Protein 8IEV (pdb70)

Structure (mmCIF, N/CA/C/O backbone):
data_8IEV
#
_entry.id   8IEV
#
_cell.length_a   306.168
_cell.length_b   62.423
_cell.length_c   134.879
_cell.angle_alpha   90.000
_cell.angle_beta   112.453
_cell.angle_gamma   90.000
#
_symmetry.space_group_name_H-M   'C 1 2 1'
#
loop_
_entity.id
_entity.type
_entity.pdbx_description
1 polymer 'DUF2891 domain-containing protein'
2 water water
#
loop_
_atom_site.group_PDB
_atom_site.id
_atom_site.type_symbol
_atom_site.label_atom_id
_atom_site.label_alt_id
_atom_site.label_comp_id
_atom_site.label_asym_id
_atom_site.label_entity_id
_atom_site.label_seq_id
_atom_site.pdbx_PDB_ins_code
_atom_site.Cartn_x
_atom_site.Cartn_y
_atom_site.Cartn_z
_atom_site.occupancy
_atom_site.B_iso_or_equiv
_atom_site.auth_seq_id
_atom_site.auth_comp_id
_atom_site.auth_asym_id
_atom_site.auth_atom_id
_atom_site.pdbx_PDB_model_num
ATOM 1 N N . PRO A 1 6 ? -77.87522 0.10899 -65.76729 1.000 40.67440 0 PRO A N 1
ATOM 2 C CA . PRO A 1 6 ? -77.94481 -0.31931 -64.35846 1.000 41.33649 0 PRO A CA 1
ATOM 3 C C . PRO A 1 6 ? -77.04991 0.57065 -63.48798 1.000 34.28542 0 PRO A C 1
ATOM 4 O O . PRO A 1 6 ? -77.52519 1.22214 -62.54558 1.000 30.23402 0 PRO A O 1
ATOM 8 N N . MET A 1 7 ? -75.76440 0.63436 -63.84627 1.000 31.08470 1 MET A N 1
ATOM 9 C CA . MET A 1 7 ? -74.88625 1.62730 -63.24844 1.000 28.24935 1 MET A CA 1
ATOM 10 C C . MET A 1 7 ? -75.34009 3.04272 -63.56208 1.000 28.92231 1 MET A C 1
ATOM 11 O O . MET A 1 7 ? -75.00940 3.95937 -62.80653 1.000 28.67714 1 MET A O 1
ATOM 16 N N . GLU A 1 8 ? -76.11440 3.24012 -64.63533 1.000 27.79019 2 GLU A N 1
ATOM 17 C CA . GLU A 1 8 ? -76.47460 4.59573 -65.03257 1.000 28.23341 2 GLU A CA 1
ATOM 18 C C . GLU A 1 8 ? -77.25838 5.30207 -63.93188 1.000 26.36026 2 GLU A C 1
ATOM 19 O O . GLU A 1 8 ? -76.89042 6.40247 -63.50525 1.000 29.24299 2 GLU A O 1
ATOM 25 N N . LYS A 1 9 ? -78.31195 4.65727 -63.42128 1.000 24.97367 3 LYS A N 1
ATOM 26 C CA . LYS A 1 9 ? -79.08736 5.22845 -62.31968 1.000 22.01357 3 LYS A CA 1
ATOM 27 C C . LYS A 1 9 ? -78.21338 5.52218 -61.09798 1.000 26.23165 3 LYS A C 1
ATOM 28 O O . LYS A 1 9 ? -78.34733 6.58218 -60.47729 1.000 28.87541 3 LYS A O 1
ATOM 30 N N . PHE A 1 10 ? -77.32329 4.59187 -60.73229 1.000 23.03458 4 PHE A N 1
ATOM 31 C CA . PHE A 1 10 ? -76.48498 4.76941 -59.54007 1.000 21.34669 4 PHE A CA 1
ATOM 32 C C . PHE A 1 10 ? -75.52902 5.94390 -59.71747 1.000 22.58269 4 PHE A C 1
ATOM 33 O O . PHE A 1 10 ? -75.38732 6.78020 -58.81996 1.000 23.24408 4 PHE A O 1
ATOM 41 N N . ILE A 1 11 ? -74.86283 6.02521 -60.87831 1.000 22.18179 5 ILE A N 1
ATOM 42 C CA . ILE A 1 11 ? -73.87734 7.08436 -61.09175 1.000 22.89300 5 ILE A CA 1
ATOM 43 C C . ILE A 1 11 ? -74.54041 8.46257 -61.04346 1.000 26.14653 5 ILE A C 1
ATOM 44 O O . ILE A 1 11 ? -74.01351 9.39606 -60.42245 1.000 27.21624 5 ILE A O 1
ATOM 49 N N . LYS A 1 12 ? -75.71292 8.61286 -61.67298 1.000 24.98517 6 LYS A N 1
ATOM 50 C CA . LYS A 1 12 ? -76.43390 9.88351 -61.57948 1.000 25.99176 6 LYS A CA 1
ATOM 51 C C . LYS A 1 12 ? -76.73659 10.23991 -60.13213 1.000 21.36612 6 LYS A C 1
ATOM 52 O O . LYS A 1 12 ? -76.53374 11.38123 -59.69923 1.000 22.22344 6 LYS A O 1
ATOM 58 N N . GLN A 1 13 ? -77.26312 9.27569 -59.38157 1.000 24.19184 7 GLN A N 1
ATOM 59 C CA . GLN A 1 13 ? -77.58894 9.50107 -57.98621 1.000 22.37714 7 GLN A CA 1
ATOM 60 C C . GLN A 1 13 ? -76.33206 9.82826 -57.18494 1.000 25.02503 7 GLN A C 1
ATOM 61 O O . GLN A 1 13 ? -76.33113 10.76116 -56.36802 1.000 19.27308 7 GLN A O 1
ATOM 67 N N . PHE A 1 14 ? -75.25226 9.05231 -57.38301 1.000 17.98995 8 PHE A N 1
ATOM 68 C CA . PHE A 1 14 ? -74.03594 9.30695 -56.61818 1.000 18.61511 8 PHE A CA 1
ATOM 69 C C . PHE A 1 14 ? -73.50250 10.70263 -56.89806 1.000 22.68487 8 PHE A C 1
ATOM 70 O O . PHE A 1 14 ? -73.06122 11.39912 -55.97027 1.000 19.33672 8 PHE A O 1
ATOM 78 N N . SER A 1 15 ? -73.56284 11.12706 -58.17108 1.000 19.77851 9 SER A N 1
ATOM 79 C CA . SER A 1 15 ? -73.10571 12.45588 -58.57893 1.000 21.01886 9 SER A CA 1
ATOM 80 C C . SER A 1 15 ? -73.86776 13.55128 -57.85940 1.000 24.31398 9 SER A C 1
ATOM 81 O O . SER A 1 15 ? -73.26701 14.48538 -57.30845 1.000 21.23818 9 SER A O 1
ATOM 84 N N . PHE A 1 16 ? -75.20062 13.46682 -57.89066 1.000 18.65361 10 PHE A N 1
ATOM 85 C CA . PHE A 1 16 ? -76.03670 14.46818 -57.23734 1.000 26.09710 10 PHE A CA 1
ATOM 86 C C . PHE A 1 16 ? -75.70239 14.57112 -55.75432 1.000 27.06832 10 PHE A C 1
ATOM 87 O O . PHE A 1 16 ? -75.53024 15.67178 -55.22069 1.000 26.02206 10 PHE A O 1
ATOM 95 N N . ILE A 1 17 ? -75.59893 13.42042 -55.07966 1.000 21.51717 11 ILE A N 1
ATOM 96 C CA . ILE A 1 17 ? -75.31947 13.39747 -53.64713 1.000 20.34027 11 ILE A CA 1
ATOM 97 C C . ILE A 1 17 ? -73.96360 14.03097 -53.35117 1.000 21.43117 11 ILE A C 1
ATOM 98 O O . ILE A 1 17 ? -73.83647 14.88485 -52.46737 1.000 22.89541 11 ILE A O 1
ATOM 103 N N . ALA A 1 18 ? -72.91555 13.56658 -54.03722 1.000 17.95875 12 ALA A N 1
ATOM 104 C CA . ALA A 1 18 ? -71.57069 14.03405 -53.71421 1.000 17.37525 12 ALA A CA 1
ATOM 105 C C . ALA A 1 18 ? -71.40077 15.50837 -54.07786 1.000 22.88922 12 ALA A C 1
ATOM 106 O O . ALA A 1 18 ? -70.71615 16.24987 -53.36205 1.000 18.43322 12 ALA A O 1
ATOM 108 N N . LEU A 1 19 ? -72.00842 15.95123 -55.19219 1.000 19.42245 13 LEU A N 1
ATOM 109 C CA . LEU A 1 19 ? -71.93762 17.36781 -55.53874 1.000 20.68639 13 LEU A CA 1
ATOM 110 C C . LEU A 1 19 ? -72.63923 18.23055 -54.49560 1.000 26.25814 13 LEU A C 1
ATOM 111 O O . LEU A 1 19 ? -72.12367 19.28813 -54.11263 1.000 26.42465 13 LEU A O 1
ATOM 116 N N . GLU A 1 20 ? -73.78675 17.77996 -53.97625 1.000 17.99476 14 GLU A N 1
ATOM 117 C CA . GLU A 1 20 ? -74.39924 18.53482 -52.88752 1.000 20.65326 14 GLU A CA 1
ATOM 118 C C . GLU A 1 20 ? -73.51531 18.49825 -51.64149 1.000 19.51767 14 GLU A C 1
ATOM 119 O O . GLU A 1 20 ? -73.28871 19.54195 -51.01815 1.000 19.84369 14 GLU A O 1
ATOM 125 N N . ASN A 1 21 ? -72.91318 17.33346 -51.34777 1.000 20.16584 15 ASN A N 1
ATOM 126 C CA . ASN A 1 21 ? -72.14559 17.15413 -50.11567 1.000 21.48117 15 ASN A CA 1
ATOM 127 C C . ASN A 1 21 ? -70.98756 18.13542 -50.04607 1.000 19.43597 15 ASN A C 1
ATOM 128 O O . ASN A 1 21 ? -70.78581 18.80060 -49.02503 1.000 16.71939 15 ASN A O 1
ATOM 133 N N . ILE A 1 22 ? -70.18821 18.21468 -51.11308 1.000 16.59930 16 ILE A N 1
ATOM 134 C CA . ILE A 1 22 ? -68.92111 18.90890 -50.96874 1.000 17.42012 16 ILE A CA 1
ATOM 135 C C . ILE A 1 22 ? -69.11764 20.39648 -50.71750 1.000 21.68630 16 ILE A C 1
ATOM 136 O O . ILE A 1 22 ? -68.25156 21.01898 -50.10612 1.000 21.69277 16 ILE A O 1
ATOM 141 N N . PHE A 1 23 ? -70.26787 20.97251 -51.08883 1.000 19.07739 17 PHE A N 1
ATOM 142 C CA . PHE A 1 23 ? -70.50154 22.38971 -50.85429 1.000 21.12522 17 PHE A CA 1
ATOM 143 C C . PHE A 1 23 ? -71.44525 22.66788 -49.69522 1.000 18.59153 17 PHE A C 1
ATOM 144 O O . PHE A 1 23 ? -71.49945 23.80966 -49.21673 1.000 21.15383 17 PHE A O 1
ATOM 152 N N . ARG A 1 24 ? -72.11950 21.65538 -49.17507 1.000 18.06264 18 ARG A N 1
ATOM 153 C CA . ARG A 1 24 ? -73.12165 21.88451 -48.14122 1.000 18.23612 18 ARG A CA 1
ATOM 154 C C . ARG A 1 24 ? -72.44172 22.19196 -46.80372 1.000 20.01457 18 ARG A C 1
ATOM 155 O O . ARG A 1 24 ? -71.72036 21.35992 -46.25587 1.000 17.33666 18 ARG A O 1
ATOM 163 N N . GLU A 1 25 ? -72.70731 23.37816 -46.26832 1.000 20.45239 19 GLU A N 1
ATOM 164 C CA . GLU A 1 25 ? -71.98348 23.85667 -45.09779 1.000 21.58765 19 GLU A CA 1
ATOM 165 C C . GLU A 1 25 ? -72.53792 23.31202 -43.78861 1.000 23.13757 19 GLU A C 1
ATOM 166 O O . GLU A 1 25 ? -71.75828 22.97532 -42.89126 1.000 22.48229 19 GLU A O 1
ATOM 172 N N . LEU A 1 26 ? -73.86057 23.19435 -43.67182 1.000 19.14530 20 LEU A N 1
ATOM 173 C CA . LEU A 1 26 ? -74.55982 22.85574 -42.44093 1.000 23.25255 20 LEU A CA 1
ATOM 174 C C . LEU A 1 26 ? -75.59357 21.76854 -42.69263 1.000 26.78532 20 LEU A C 1
ATOM 175 O O . LEU A 1 26 ? -76.16108 21.68923 -43.79243 1.000 21.77738 20 LEU A O 1
ATOM 180 N N . PRO A 1 27 ? -75.85165 20.89808 -41.69862 1.000 24.73048 21 PRO A N 1
ATOM 181 C CA . PRO A 1 27 ? -75.13544 20.82689 -40.41633 1.000 17.88394 21 PRO A CA 1
ATOM 182 C C . PRO A 1 27 ? -73.71220 20.29019 -40.55281 1.000 22.89068 21 PRO A C 1
ATOM 183 O O . PRO A 1 27 ? -73.30739 19.83411 -41.62493 1.000 17.39881 21 PRO A O 1
ATOM 187 N N . ASN A 1 28 ? -72.95439 20.34796 -39.46015 1.000 20.70380 22 ASN A N 1
ATOM 188 C CA . ASN A 1 28 ? -71.54176 20.01093 -39.51597 1.000 16.53348 22 ASN A CA 1
ATOM 189 C C . ASN A 1 28 ? -71.11741 19.52813 -38.13400 1.000 18.42594 22 ASN A C 1
ATOM 190 O O . ASN A 1 28 ? -71.74678 19.84865 -37.11955 1.000 18.15236 22 ASN A O 1
ATOM 195 N N . LYS A 1 29 ? -70.04322 18.74603 -38.09684 1.000 16.43951 23 LYS A N 1
ATOM 196 C CA . LYS A 1 29 ? -69.49692 18.29303 -36.82578 1.000 17.61179 23 LYS A CA 1
ATOM 197 C C . LYS A 1 29 ? -67.98688 18.37685 -36.90642 1.000 17.73872 23 LYS A C 1
ATOM 198 O O . LYS A 1 29 ? -67.37972 17.84060 -37.83767 1.000 16.48156 23 LYS A O 1
ATOM 204 N N . ILE A 1 30 ? -67.37747 19.06864 -35.95538 1.000 21.75382 24 ILE A N 1
ATOM 205 C CA . ILE A 1 30 ? -65.92885 19.18618 -35.93827 1.000 18.58952 24 ILE A CA 1
ATOM 206 C C . ILE A 1 30 ? -65.41488 18.40633 -34.74145 1.000 20.86796 24 ILE A C 1
ATOM 207 O O . ILE A 1 30 ? -66.06150 18.32526 -33.68694 1.000 19.30150 24 ILE A O 1
ATOM 212 N N . THR A 1 31 ? -64.25074 17.80374 -34.93603 1.000 20.23306 25 THR A N 1
ATOM 213 C CA . THR A 1 31 ? -63.43629 17.19015 -33.89189 1.000 21.72888 25 THR A CA 1
ATOM 214 C C . THR A 1 31 ? -62.10831 17.93017 -33.92049 1.000 22.32945 25 THR A C 1
ATOM 215 O O . THR A 1 31 ? -61.28346 17.70116 -34.81400 1.000 17.82607 25 THR A O 1
ATOM 219 N N . HIS A 1 32 ? -61.90366 18.83462 -32.96257 1.000 19.05097 26 HIS A N 1
ATOM 220 C CA . HIS A 1 32 ? -60.90819 19.89124 -33.14747 1.000 22.58375 26 HIS A CA 1
ATOM 221 C C . HIS A 1 32 ? -60.17268 20.12371 -31.83705 1.000 20.04745 26 HIS A C 1
ATOM 222 O O . HIS A 1 32 ? -60.79450 20.46793 -30.83081 1.000 18.27037 26 HIS A O 1
ATOM 229 N N . SER A 1 33 ? -58.86302 19.93929 -31.84475 1.000 24.33290 27 SER A N 1
ATOM 230 C CA . SER A 1 33 ? -58.05209 20.21732 -30.67109 1.000 23.43056 27 SER A CA 1
ATOM 231 C C . SER A 1 33 ? -57.29291 21.51844 -30.90811 1.000 24.20186 27 SER A C 1
ATOM 232 O O . SER A 1 33 ? -57.02119 21.88386 -32.05475 1.000 27.07186 27 SER A O 1
ATOM 235 N N . PHE A 1 34 ? -56.97892 22.23788 -29.82542 1.000 21.31149 28 PHE A N 1
ATOM 236 C CA . PHE A 1 34 ? -56.37328 23.56106 -29.95020 1.000 22.35826 28 PHE A CA 1
ATOM 237 C C . PHE A 1 34 ? -55.68146 23.92175 -28.64121 1.000 21.94586 28 PHE A C 1
ATOM 238 O O . PHE A 1 34 ? -55.99083 23.35884 -27.58901 1.000 24.30811 28 PHE A O 1
ATOM 246 N N . ASN A 1 35 ? -54.67840 24.79613 -28.73762 1.000 21.93184 29 ASN A N 1
ATOM 247 C CA . ASN A 1 35 ? -54.02807 25.36606 -27.56116 1.000 22.89778 29 ASN A CA 1
ATOM 248 C C . ASN A 1 35 ? -54.02643 26.88689 -27.61800 1.000 26.70626 29 ASN A C 1
ATOM 249 O O . ASN A 1 35 ? -53.28632 27.53494 -26.87658 1.000 27.55127 29 ASN A O 1
ATOM 254 N N . ASP A 1 36 ? -54.85652 27.45462 -28.48309 1.000 26.77104 30 ASP A N 1
ATOM 255 C CA . ASP A 1 36 ? -54.97149 28.89097 -28.67531 1.000 24.96636 30 ASP A CA 1
ATOM 256 C C . ASP A 1 36 ? -56.46087 29.15207 -28.79685 1.000 26.82149 30 ASP A C 1
ATOM 257 O O . ASP A 1 36 ? -57.11400 28.55775 -29.65504 1.000 26.04560 30 ASP A O 1
ATOM 262 N N . ILE A 1 37 ? -57.00263 30.02115 -27.94396 1.000 27.58526 31 ILE A N 1
ATOM 263 C CA . ILE A 1 37 ? -58.45006 30.21924 -27.92310 1.000 36.84477 31 ILE A CA 1
ATOM 264 C C . ILE A 1 37 ? -58.94931 30.86480 -29.21389 1.000 37.86176 31 ILE A C 1
ATOM 265 O O . ILE A 1 37 ? -60.13849 30.76969 -29.52487 1.000 45.74064 31 ILE A O 1
ATOM 270 N N . ASN A 1 38 ? -58.07135 31.51310 -29.98344 1.000 33.87196 32 ASN A N 1
ATOM 271 C CA . ASN A 1 38 ? -58.43433 32.07928 -31.27841 1.000 35.22981 32 ASN A CA 1
ATOM 272 C C . ASN A 1 38 ? -58.51742 31.04543 -32.39072 1.000 37.15716 32 ASN A C 1
ATOM 273 O O . ASN A 1 38 ? -58.99035 31.37958 -33.47963 1.000 33.60953 32 ASN A O 1
ATOM 278 N N . ASP A 1 39 ? -58.04738 29.81896 -32.16322 1.000 37.59421 33 ASP A N 1
ATOM 279 C CA . ASP A 1 39 ? -58.05908 28.76652 -33.17901 1.000 36.12450 33 ASP A CA 1
ATOM 280 C C . ASP A 1 39 ? -59.37241 27.99426 -33.18215 1.000 35.75320 33 ASP A C 1
ATOM 281 O O . ASP A 1 39 ? -59.40772 26.77005 -33.29272 1.000 42.43522 33 ASP A O 1
ATOM 286 N N . ILE A 1 40 ? -60.48680 28.70196 -33.08987 1.000 33.31055 34 ILE A N 1
ATOM 287 C CA . ILE A 1 40 ? -61.81850 28.10978 -33.13441 1.000 33.41566 34 ILE A CA 1
ATOM 288 C C . ILE A 1 40 ? -62.58412 28.92486 -34.16666 1.000 32.66412 34 ILE A C 1
ATOM 289 O O . ILE A 1 40 ? -62.99726 30.05350 -33.88990 1.000 33.05386 34 ILE A O 1
ATOM 294 N N . LYS A 1 41 ? -62.72113 28.38427 -35.36883 1.000 30.70828 35 LYS A N 1
ATOM 295 C CA . LYS A 1 41 ? -63.26108 29.07846 -36.52420 1.000 30.48447 35 LYS A CA 1
ATOM 296 C C . LYS A 1 41 ? -64.26212 28.17441 -37.22512 1.000 30.61644 35 LYS A C 1
ATOM 297 O O . LYS A 1 41 ? -64.23409 26.95013 -37.04545 1.000 25.04836 35 LYS A O 1
ATOM 301 N N . PRO A 1 42 ? -65.15319 28.74079 -38.03949 1.000 29.22032 36 PRO A N 1
ATOM 302 C CA . PRO A 1 42 ? -66.04545 27.89337 -38.84021 1.000 27.62829 36 PRO A CA 1
ATOM 303 C C . PRO A 1 42 ? -65.23799 26.97164 -39.72754 1.000 27.81349 36 PRO A C 1
ATOM 304 O O . PRO A 1 42 ? -64.11028 27.30956 -40.14010 1.000 27.78068 36 PRO A O 1
ATOM 308 N N . PRO A 1 43 ? -65.76765 25.77783 -40.04451 1.000 26.69406 37 PRO A N 1
ATOM 309 C CA . PRO A 1 43 ? -65.02319 24.83656 -40.90289 1.000 24.71538 37 PRO A CA 1
ATOM 310 C C . PRO A 1 43 ? -64.57506 25.44384 -42.23218 1.000 23.20955 37 PRO A C 1
ATOM 311 O O . PRO A 1 43 ? -63.50876 25.09673 -42.75454 1.000 22.53677 37 PRO A O 1
ATOM 315 N N . LYS A 1 44 ? -65.37346 26.34032 -42.79525 1.000 19.94159 38 LYS A N 1
ATOM 316 C CA . LYS A 1 44 ? -65.02517 26.93280 -44.07890 1.000 27.90396 38 LYS A CA 1
ATOM 317 C C . LYS A 1 44 ? -63.67405 27.63329 -44.02976 1.000 29.84008 38 LYS A C 1
ATOM 318 O O . LYS A 1 44 ? -62.94509 27.64230 -45.03058 1.000 28.08165 38 LYS A O 1
ATOM 324 N N . LEU A 1 45 ? -63.31027 28.20287 -42.87670 1.000 24.85795 39 LEU A N 1
ATOM 325 C CA . LEU A 1 45 ? -62.01077 28.83917 -42.72423 1.000 25.53197 39 LEU A CA 1
ATOM 326 C C . LEU A 1 45 ? -60.94102 27.84804 -42.27562 1.000 32.57403 39 LEU A C 1
ATOM 327 O O . LEU A 1 45 ? -59.79298 27.94480 -42.71659 1.000 36.32818 39 LEU A O 1
ATOM 332 N N . MET A 1 46 ? -61.27825 26.90264 -41.38866 1.000 20.28383 40 MET A N 1
ATOM 333 C CA . MET A 1 46 ? -60.26782 25.94481 -40.94845 1.000 23.27760 40 MET A CA 1
ATOM 334 C C . MET A 1 46 ? -59.88607 25.00301 -42.07750 1.000 22.21318 40 MET A C 1
ATOM 335 O O . MET A 1 46 ? -58.71548 24.64021 -42.21590 1.000 19.38019 40 MET A O 1
ATOM 340 N N . TYR A 1 47 ? -60.87243 24.59242 -42.89023 1.000 24.97132 41 TYR A N 1
ATOM 341 C CA . TYR A 1 47 ? -60.72309 23.57117 -43.92676 1.000 22.89083 41 TYR A CA 1
ATOM 342 C C . TYR A 1 47 ? -61.16608 24.16444 -45.26349 1.000 26.50899 41 TYR A C 1
ATOM 343 O O . TYR A 1 47 ? -62.31701 23.97267 -45.67537 1.000 18.53311 41 TYR A O 1
ATOM 352 N N . PRO A 1 48 ? -60.28988 24.88357 -45.97153 1.000 25.38669 42 PRO A N 1
ATOM 353 C CA . PRO A 1 48 ? -60.75230 25.61687 -47.17156 1.000 24.35298 42 PRO A CA 1
ATOM 354 C C . PRO A 1 48 ? -61.29561 24.72265 -48.27630 1.000 22.15257 42 PRO A C 1
ATOM 355 O O . PRO A 1 48 ? -62.07440 25.20407 -49.11100 1.000 20.51067 42 PRO A O 1
ATOM 359 N N . ILE A 1 49 ? -60.89685 23.45705 -48.33252 1.000 21.84107 43 ILE A N 1
ATOM 360 C CA . ILE A 1 49 ? -61.45600 22.50707 -49.28716 1.000 21.27568 43 ILE A CA 1
ATOM 361 C C . ILE A 1 49 ? -62.54112 21.65140 -48.64922 1.000 27.36412 43 ILE A C 1
ATOM 362 O O . ILE A 1 49 ? -63.64875 21.53232 -49.18187 1.000 24.62017 43 ILE A O 1
ATOM 367 N N . PHE A 1 50 ? -62.24287 21.05331 -47.49529 1.000 17.22188 44 PHE A N 1
ATOM 368 C CA . PHE A 1 50 ? -63.02778 19.94146 -46.97414 1.000 16.43774 44 PHE A CA 1
ATOM 369 C C . PHE A 1 50 ? -63.97711 20.36186 -45.86398 1.000 18.39456 44 PHE A C 1
ATOM 370 O O . PHE A 1 50 ? -64.18371 19.62529 -44.90302 1.000 16.33312 44 PHE A O 1
ATOM 378 N N . TYR A 1 51 ? -64.62928 21.51815 -46.01990 1.000 17.16180 45 TYR A N 1
ATOM 379 C CA . TYR A 1 51 ? -65.50819 22.04834 -44.98665 1.000 17.64798 45 TYR A CA 1
ATOM 380 C C . TYR A 1 51 ? -66.92054 21.48233 -45.02796 1.000 20.12538 45 TYR A C 1
ATOM 381 O O . TYR A 1 51 ? -67.65061 21.63741 -44.04241 1.000 17.07526 45 TYR A O 1
ATOM 390 N N . GLY A 1 52 ? -67.31992 20.83248 -46.11774 1.000 18.96412 46 GLY A N 1
ATOM 391 C CA . GLY A 1 52 ? -68.68678 20.39743 -46.31162 1.000 19.51315 46 GLY A CA 1
ATOM 392 C C . GLY A 1 52 ? -68.88993 18.93990 -45.95471 1.000 21.79853 46 GLY A C 1
ATOM 393 O O . GLY A 1 52 ? -68.07914 18.32567 -45.25481 1.000 18.44403 46 GLY A O 1
ATOM 394 N N . SER A 1 53 ? -70.01720 18.38774 -46.41058 1.000 20.80908 47 SER A N 1
ATOM 395 C CA . SER A 1 53 ? -70.28993 16.95240 -46.30433 1.000 21.44495 47 SER A CA 1
ATOM 396 C C . SER A 1 53 ? -70.27023 16.46710 -44.84884 1.000 20.82641 47 SER A C 1
ATOM 397 O O . SER A 1 53 ? -69.86861 15.33406 -44.56543 1.000 16.34471 47 SER A O 1
ATOM 400 N N . TYR A 1 54 ? -70.70054 17.33816 -43.92898 1.000 18.89889 48 TYR A N 1
ATOM 401 C CA . TYR A 1 54 ? -70.87192 17.07626 -42.49694 1.000 18.79651 48 TYR A CA 1
ATOM 402 C C . TYR A 1 54 ? -69.56658 17.07301 -41.69069 1.000 20.21123 48 TYR A C 1
ATOM 403 O O . TYR A 1 54 ? -69.53317 17.61481 -40.57858 1.000 18.49246 48 TYR A O 1
ATOM 412 N N . ASP A 1 55 ? -68.49932 16.46052 -42.20565 1.000 14.37424 49 ASP A N 1
ATOM 413 C CA . ASP A 1 55 ? -67.22605 16.45052 -41.48930 1.000 14.23400 49 ASP A CA 1
ATOM 414 C C . ASP A 1 55 ? -66.08717 16.23485 -42.48248 1.000 19.40269 49 ASP A C 1
ATOM 415 O O . ASP A 1 55 ? -66.30192 15.83414 -43.63440 1.000 15.95822 49 ASP A O 1
ATOM 420 N N . TRP A 1 56 ? -64.86300 16.50222 -41.99608 1.000 15.94071 50 TRP A N 1
ATOM 421 C CA . TRP A 1 56 ? -63.67307 16.57182 -42.85046 1.000 19.07505 50 TRP A CA 1
ATOM 422 C C . TRP A 1 56 ? -63.47536 15.29079 -43.65355 1.000 17.94444 50 TRP A C 1
ATOM 423 O O . TRP A 1 56 ? -63.26152 15.33968 -44.87026 1.000 15.60674 50 TRP A O 1
ATOM 434 N N . HIS A 1 57 ? -63.49452 14.13071 -42.97864 1.000 13.73437 51 HIS A N 1
ATOM 435 C CA . HIS A 1 57 ? -63.20617 12.87938 -43.68189 1.000 16.67995 51 HIS A CA 1
ATOM 436 C C . HIS A 1 57 ? -64.31072 12.52490 -44.67025 1.000 17.32215 51 HIS A C 1
ATOM 437 O O . HIS A 1 57 ? -64.02432 11.97422 -45.73624 1.000 17.99741 51 HIS A O 1
ATOM 444 N N . SER A 1 58 ? -65.57560 12.82432 -44.34681 1.000 15.40007 52 SER A N 1
ATOM 445 C CA . SER A 1 58 ? -66.64100 12.55048 -45.32038 1.000 18.19125 52 SER A CA 1
ATOM 446 C C . SER A 1 58 ? -66.52745 13.45435 -46.54179 1.000 19.28685 52 SER A C 1
ATOM 447 O O . SER A 1 58 ? -66.85530 13.03469 -47.66166 1.000 18.49619 52 SER A O 1
ATOM 450 N N . SER A 1 59 ? -66.11207 14.71326 -46.35495 1.000 18.68519 53 SER A N 1
ATOM 451 C CA . SER A 1 59 ? -65.88635 15.56106 -47.52495 1.000 15.58257 53 SER A CA 1
ATOM 452 C C . SER A 1 59 ? -64.77329 14.99082 -48.39341 1.000 19.81480 53 SER A C 1
ATOM 453 O O . SER A 1 59 ? -64.87259 14.99440 -49.62928 1.000 20.81459 53 SER A O 1
ATOM 456 N N . VAL A 1 60 ? -63.69972 14.50359 -47.76565 1.000 17.25523 54 VAL A N 1
ATOM 457 C CA . VAL A 1 60 ? -62.59799 13.93039 -48.53679 1.000 19.85318 54 VAL A CA 1
ATOM 458 C C . VAL A 1 60 ? -63.09781 12.79832 -49.43633 1.000 19.53464 54 VAL A C 1
ATOM 459 O O . VAL A 1 60 ? -62.77401 12.75016 -50.63031 1.000 15.06506 54 VAL A O 1
ATOM 463 N N . HIS A 1 61 ? -63.87344 11.84770 -48.87491 1.000 16.17417 55 HIS A N 1
ATOM 464 C CA . HIS A 1 61 ? -64.21773 10.73003 -49.74360 1.000 18.64343 55 HIS A CA 1
ATOM 465 C C . HIS A 1 61 ? -65.43586 11.00065 -50.62654 1.000 21.47911 55 HIS A C 1
ATOM 466 O O . HIS A 1 61 ? -65.59137 10.30920 -51.63608 1.000 16.80047 55 HIS A O 1
ATOM 473 N N . SER A 1 62 ? -66.22504 12.04648 -50.35057 1.000 14.51972 56 SER A N 1
ATOM 474 C CA . SER A 1 62 ? -67.17108 12.52252 -51.36313 1.000 19.33869 56 SER A CA 1
ATOM 475 C C . SER A 1 62 ? -66.44700 13.12407 -52.57019 1.000 22.86655 56 SER A C 1
ATOM 476 O O . SER A 1 62 ? -66.92322 13.00648 -53.71216 1.000 15.74339 56 SER A O 1
ATOM 479 N N . HIS A 1 63 ? -65.31837 13.80770 -52.33638 1.000 15.49828 57 HIS A N 1
ATOM 480 C CA . HIS A 1 63 ? -64.47376 14.23551 -53.45227 1.000 16.07094 57 HIS A CA 1
ATOM 481 C C . HIS A 1 63 ? -63.93608 13.02812 -54.21138 1.000 20.49245 57 HIS A C 1
ATOM 482 O O . HIS A 1 63 ? -63.96953 13.00223 -55.45179 1.000 21.11768 57 HIS A O 1
ATOM 489 N N . TRP A 1 64 ? -63.48214 11.99703 -53.48038 1.000 19.19490 58 TRP A N 1
ATOM 490 C CA . TRP A 1 64 ? -63.01935 10.77121 -54.13039 1.000 17.28245 58 TRP A CA 1
ATOM 491 C C . TRP A 1 64 ? -64.10804 10.18043 -55.02605 1.000 19.45048 58 TRP A C 1
ATOM 492 O O . TRP A 1 64 ? -63.84111 9.78317 -56.16630 1.000 17.43867 58 TRP A O 1
ATOM 503 N N . LEU A 1 65 ? -65.34556 10.13322 -54.52557 1.000 19.08881 59 LEU A N 1
ATOM 504 C CA . LEU A 1 65 ? -66.45806 9.58492 -55.29398 1.000 19.84457 59 LEU A CA 1
ATOM 505 C C . LEU A 1 65 ? -66.62347 10.29686 -56.64035 1.000 22.76726 59 LEU A C 1
ATOM 506 O O . LEU A 1 65 ? -66.87027 9.65249 -57.67002 1.000 20.91163 59 LEU A O 1
ATOM 511 N N . LEU A 1 66 ? -66.50413 11.62947 -56.63963 1.000 18.54961 60 LEU A N 1
ATOM 512 C CA . LEU A 1 66 ? -66.60969 12.41829 -57.86081 1.000 22.57055 60 LEU A CA 1
ATOM 513 C C . LEU A 1 66 ? -65.43288 12.16730 -58.79835 1.000 20.57806 60 LEU A C 1
ATOM 514 O O . LEU A 1 66 ? -65.61372 12.09856 -60.01933 1.000 22.31405 60 LEU A O 1
ATOM 519 N N . VAL A 1 67 ? -64.22234 12.04480 -58.25080 1.000 17.77380 61 VAL A N 1
ATOM 520 C CA . VAL A 1 67 ? -63.04875 11.77375 -59.07565 1.000 18.37652 61 VAL A CA 1
ATOM 521 C C . VAL A 1 67 ? -63.17487 10.40333 -59.72865 1.000 21.64413 61 VAL A C 1
ATOM 522 O O . VAL A 1 67 ? -62.85823 10.22982 -60.90991 1.000 22.56329 61 VAL A O 1
ATOM 526 N N . LYS A 1 68 ? -63.61220 9.40620 -58.95782 1.000 19.31083 62 LYS A N 1
ATOM 527 C CA . LYS A 1 68 ? -63.81590 8.05639 -59.48146 1.000 18.22557 62 LYS A CA 1
ATOM 528 C C . LYS A 1 68 ? -64.88258 8.03612 -60.57873 1.000 23.65752 62 LYS A C 1
ATOM 529 O O . LYS A 1 68 ? -64.73736 7.34064 -61.59016 1.000 23.65920 62 LYS A O 1
ATOM 535 N N . ILE A 1 69 ? -65.98198 8.76181 -60.37511 1.000 22.02370 63 ILE A N 1
ATOM 536 C CA . ILE A 1 69 ? -67.01734 8.86666 -61.39751 1.000 22.71503 63 ILE A CA 1
ATOM 537 C C . ILE A 1 69 ? -66.45159 9.50235 -62.66081 1.000 21.48290 63 ILE A C 1
ATOM 538 O O . ILE A 1 69 ? -66.67209 9.01767 -63.77934 1.000 21.23415 63 ILE A O 1
ATOM 543 N N . LEU A 1 70 ? -65.67547 10.57536 -62.49878 1.000 19.77835 64 LEU A N 1
ATOM 544 C CA . LEU A 1 70 ? -65.04438 11.21905 -63.64877 1.000 23.18827 64 LEU A CA 1
ATOM 545 C C . LEU A 1 70 ? -64.11670 10.25355 -64.38604 1.000 26.15736 64 LEU A C 1
ATOM 546 O O . LEU A 1 70 ? -64.10637 10.21399 -65.62322 1.000 27.84504 64 LEU A O 1
ATOM 551 N N . LYS A 1 71 ? -63.35117 9.43814 -63.65019 1.000 23.66708 65 LYS A N 1
ATOM 552 C CA . LYS A 1 71 ? -62.37767 8.57463 -64.32160 1.000 29.94949 65 LYS A CA 1
ATOM 553 C C . LYS A 1 71 ? -63.05050 7.40547 -65.04101 1.000 26.72283 65 LYS A C 1
ATOM 554 O O . LYS A 1 71 ? -62.70521 7.08500 -66.18157 1.000 28.76718 65 LYS A O 1
ATOM 560 N N . ASP A 1 72 ? -64.01515 6.76294 -64.40013 1.000 26.11444 66 ASP A N 1
ATOM 561 C CA . ASP A 1 72 ? -64.51431 5.48752 -64.87758 1.000 26.86917 66 ASP A CA 1
ATOM 562 C C . ASP A 1 72 ? -65.96044 5.51197 -65.33804 1.000 31.88799 66 ASP A C 1
ATOM 563 O O . ASP A 1 72 ? -66.38823 4.55640 -65.98429 1.000 28.47067 66 ASP A O 1
ATOM 568 N N . PHE A 1 73 ? -66.72146 6.56823 -65.04073 1.000 29.31542 67 PHE A N 1
ATOM 569 C CA . PHE A 1 73 ? -68.14655 6.54573 -65.33529 1.000 29.03032 67 PHE A CA 1
ATOM 570 C C . PHE A 1 73 ? -68.63591 7.87785 -65.91511 1.000 30.04198 67 PHE A C 1
ATOM 571 O O . PHE A 1 73 ? -69.79524 8.26186 -65.70429 1.000 24.93561 67 PHE A O 1
ATOM 579 N N . SER A 1 74 ? -67.77228 8.59231 -66.65010 1.000 22.22515 68 SER A N 1
ATOM 580 C CA . SER A 1 74 ? -68.11144 9.96071 -67.03262 1.000 22.51275 68 SER A CA 1
ATOM 581 C C . SER A 1 74 ? -69.29358 10.01601 -68.00283 1.000 23.73712 68 SER A C 1
ATOM 582 O O . SER A 1 74 ? -70.03701 10.99885 -67.99469 1.000 23.26755 68 SER A O 1
ATOM 585 N N . HIS A 1 75 ? -69.49901 8.97238 -68.81372 1.000 26.77995 69 HIS A N 1
ATOM 586 C CA . HIS A 1 75 ? -70.63731 8.92731 -69.73614 1.000 30.16208 69 HIS A CA 1
ATOM 587 C C . HIS A 1 75 ? -71.97964 8.91547 -69.01467 1.000 29.53560 69 HIS A C 1
ATOM 588 O O . HIS A 1 75 ? -73.00246 9.20889 -69.63812 1.000 31.18369 69 HIS A O 1
ATOM 590 N N . PHE A 1 76 ? -72.01203 8.50937 -67.74762 1.000 25.12066 70 PHE A N 1
ATOM 591 C CA . PHE A 1 76 ? -73.24274 8.45758 -66.96740 1.000 27.12586 70 PHE A CA 1
ATOM 592 C C . PHE A 1 76 ? -73.40774 9.65883 -66.05350 1.000 29.26829 70 PHE A C 1
ATOM 593 O O . PHE A 1 76 ? -74.34172 9.68858 -65.24904 1.000 35.26326 70 PHE A O 1
ATOM 601 N N . ALA A 1 77 ? -72.50092 10.61272 -66.11243 1.000 28.86678 71 ALA A N 1
ATOM 602 C CA . ALA A 1 77 ? -72.38174 11.60696 -65.06674 1.000 29.80315 71 ALA A CA 1
ATOM 603 C C . ALA A 1 77 ? -72.48829 12.99952 -65.65363 1.000 27.17573 71 ALA A C 1
ATOM 604 O O . ALA A 1 77 ? -72.21413 13.20069 -66.84097 1.000 26.37900 71 ALA A O 1
ATOM 606 N N . PRO A 1 78 ? -72.82581 13.99952 -64.83261 1.000 29.47382 72 PRO A N 1
ATOM 607 C CA . PRO A 1 78 ? -72.75615 15.41943 -65.28046 1.000 34.01409 72 PRO A CA 1
ATOM 608 C C . PRO A 1 78 ? -71.29521 15.86722 -65.31036 1.000 27.75087 72 PRO A C 1
ATOM 609 O O . PRO A 1 78 ? -70.79929 16.59288 -64.45190 1.000 26.25046 72 PRO A O 1
ATOM 613 N N . LYS A 1 79 ? -70.60156 15.39665 -66.34576 1.000 27.44331 73 LYS A N 1
ATOM 614 C CA . LYS A 1 79 ? -69.14395 15.47602 -66.41278 1.000 30.49461 73 LYS A CA 1
ATOM 615 C C . LYS A 1 79 ? -68.64769 16.91688 -66.30187 1.000 29.46108 73 LYS A C 1
ATOM 616 O O . LYS A 1 79 ? -67.70382 17.21425 -65.55864 1.000 22.93263 73 LYS A O 1
ATOM 619 N N . ASP A 1 80 ? -69.26833 17.82428 -67.04907 1.000 24.12500 74 ASP A N 1
ATOM 620 C CA . ASP A 1 80 ? -68.78197 19.19712 -67.10606 1.000 24.70645 74 ASP A CA 1
ATOM 621 C C . ASP A 1 80 ? -68.97746 19.90095 -65.77564 1.000 25.87303 74 ASP A C 1
ATOM 622 O O . ASP A 1 80 ? -68.10264 20.64610 -65.32433 1.000 24.16186 74 ASP A O 1
ATOM 627 N N . GLU A 1 81 ? -70.10924 19.65120 -65.12067 1.000 23.57793 75 GLU A N 1
ATOM 628 C CA . GLU A 1 81 ? -70.35459 20.24139 -63.81216 1.000 23.03862 75 GLU A CA 1
ATOM 629 C C . GLU A 1 81 ? -69.34098 19.74648 -62.78568 1.000 23.27471 75 GLU A C 1
ATOM 630 O O . GLU A 1 81 ? -68.81050 20.53699 -61.99481 1.000 23.07872 75 GLU A O 1
ATOM 636 N N . ILE A 1 82 ? -69.04252 18.44456 -62.80345 1.000 22.61052 76 ILE A N 1
ATOM 637 C CA . ILE A 1 82 ? -68.08243 17.86865 -61.85722 1.000 20.85586 76 ILE A CA 1
ATOM 638 C C . ILE A 1 82 ? -66.69786 18.47885 -62.06162 1.000 21.27609 76 ILE A C 1
ATOM 639 O O . ILE A 1 82 ? -66.00378 18.83293 -61.10306 1.000 25.16692 76 ILE A O 1
ATOM 644 N N . ILE A 1 83 ? -66.27337 18.59438 -63.32019 1.000 22.11634 77 ILE A N 1
ATOM 645 C CA . ILE A 1 83 ? -64.95631 19.14667 -63.62237 1.000 27.25313 77 ILE A CA 1
ATOM 646 C C . ILE A 1 83 ? -64.84429 20.57598 -63.11059 1.000 28.65140 77 ILE A C 1
ATOM 647 O O . ILE A 1 83 ? -63.85622 20.93317 -62.45772 1.000 23.93416 77 ILE A O 1
ATOM 652 N N . LYS A 1 84 ? -65.88001 21.39724 -63.33625 1.000 29.01818 78 LYS A N 1
ATOM 653 C CA . LYS A 1 84 ? -65.86334 22.76984 -62.82387 1.000 26.40471 78 LYS A CA 1
ATOM 654 C C . LYS A 1 84 ? -65.83315 22.79775 -61.29310 1.000 28.10429 78 LYS A C 1
ATOM 655 O O . LYS A 1 84 ? -65.13883 23.63224 -60.69705 1.000 25.04584 78 LYS A O 1
ATOM 661 N N . ALA A 1 85 ? -66.60982 21.92343 -60.63948 1.000 22.08344 79 ALA A N 1
ATOM 662 C CA . ALA A 1 85 ? -66.61514 21.86981 -59.17731 1.000 24.88979 79 ALA A CA 1
ATOM 663 C C . ALA A 1 85 ? -65.24598 21.46584 -58.61725 1.000 25.18629 79 ALA A C 1
ATOM 664 O O . ALA A 1 85 ? -64.71752 22.12085 -57.71399 1.000 20.91051 79 ALA A O 1
ATOM 666 N N . LEU A 1 86 ? -64.65227 20.38620 -59.14596 1.000 25.70288 80 LEU A N 1
ATOM 667 C CA . LEU A 1 86 ? -63.36230 19.92282 -58.63283 1.000 23.84063 80 LEU A CA 1
ATOM 668 C C . LEU A 1 86 ? -62.25270 20.92443 -58.91116 1.000 25.88203 80 LEU A C 1
ATOM 669 O O . LEU A 1 86 ? -61.31556 21.04858 -58.11138 1.000 27.24435 80 LEU A O 1
ATOM 674 N N . ASP A 1 87 ? -62.31923 21.60617 -60.06156 1.000 26.40890 81 ASP A N 1
ATOM 675 C CA . ASP A 1 87 ? -61.34841 22.64733 -60.39421 1.000 29.22087 81 ASP A CA 1
ATOM 676 C C . ASP A 1 87 ? -61.35910 23.78081 -59.38709 1.000 27.86144 81 ASP A C 1
ATOM 677 O O . ASP A 1 87 ? -60.30699 24.32874 -59.06001 1.000 28.01113 81 ASP A O 1
ATOM 682 N N . SER A 1 88 ? -62.53332 24.21346 -58.95128 1.000 27.28254 82 SER A N 1
ATOM 683 C CA . SER A 1 88 ? -62.53340 25.29980 -57.98257 1.000 23.52997 82 SER A CA 1
ATOM 684 C C . SER A 1 88 ? -62.16053 24.82252 -56.58404 1.000 22.49649 82 SER A C 1
ATOM 685 O O . SER A 1 88 ? -61.71925 25.63475 -55.76320 1.000 26.59497 82 SER A O 1
ATOM 688 N N . GLN A 1 89 ? -62.31010 23.52673 -56.30075 1.000 22.48759 83 GLN A N 1
ATOM 689 C CA . GLN A 1 89 ? -61.92193 22.99291 -54.99657 1.000 27.33304 83 GLN A CA 1
ATOM 690 C C . GLN A 1 89 ? -60.41207 22.76800 -54.89943 1.000 30.06101 83 GLN A C 1
ATOM 691 O O . GLN A 1 89 ? -59.78931 23.08876 -53.87754 1.000 29.03905 83 GLN A O 1
ATOM 697 N N . PHE A 1 90 ? -59.81317 22.16375 -55.91951 1.000 26.67480 84 PHE A N 1
ATOM 698 C CA . PHE A 1 90 ? -58.42758 21.69708 -55.79771 1.000 27.39941 84 PHE A CA 1
ATOM 699 C C . PHE A 1 90 ? -57.40433 22.75419 -56.22837 1.000 27.50992 84 PHE A C 1
ATOM 700 O O . PHE A 1 90 ? -56.50717 22.48646 -57.01791 1.000 24.84022 84 PHE A O 1
ATOM 708 N N . SER A 1 91 ? -57.52176 23.96506 -55.70232 1.000 23.10670 85 SER A N 1
ATOM 709 C CA . SER A 1 91 ? -56.56746 25.01754 -56.00831 1.000 24.36182 85 SER A CA 1
ATOM 710 C C . SER A 1 91 ? -55.37088 24.97096 -55.05096 1.000 28.11045 85 SER A C 1
ATOM 711 O O . SER A 1 91 ? -55.42888 24.41209 -53.95238 1.000 26.49062 85 SER A O 1
ATOM 714 N N . LYS A 1 92 ? -54.26859 25.56775 -55.49489 1.000 27.74137 86 LYS A N 1
ATOM 715 C CA . LYS A 1 92 ? -53.04984 25.54951 -54.69484 1.000 32.43686 86 LYS A CA 1
ATOM 716 C C . LYS A 1 92 ? -53.24711 26.27124 -53.37203 1.000 32.50163 86 LYS A C 1
ATOM 717 O O . LYS A 1 92 ? -52.85887 25.76049 -52.31664 1.000 33.86050 86 LYS A O 1
ATOM 723 N N . GLU A 1 93 ? -53.90106 27.43307 -53.40594 1.000 28.62133 87 GLU A N 1
ATOM 724 C CA . GLU A 1 93 ? -54.07290 28.23010 -52.19961 1.000 34.85697 87 GLU A CA 1
ATOM 725 C C . GLU A 1 93 ? -54.92981 27.49221 -51.17758 1.000 32.37939 87 GLU A C 1
ATOM 726 O O . GLU A 1 93 ? -54.59918 27.44752 -49.98736 1.000 34.95264 87 GLU A O 1
ATOM 732 N N . LYS A 1 94 ? -56.03989 26.90400 -51.62721 1.000 24.12741 88 LYS A N 1
ATOM 733 C CA . LYS A 1 94 ? -56.89797 26.17048 -50.70813 1.000 22.88812 88 LYS A CA 1
ATOM 734 C C . LYS A 1 94 ? -56.17746 24.95295 -50.15103 1.000 22.18215 88 LYS A C 1
ATOM 735 O O . LYS A 1 94 ? -56.35184 24.60799 -48.97984 1.000 29.12545 88 LYS A O 1
ATOM 741 N N . ALA A 1 95 ? -55.39228 24.26470 -50.98081 1.000 27.63537 89 ALA A N 1
ATOM 742 C CA . ALA A 1 95 ? -54.63668 23.12498 -50.47276 1.000 27.15001 89 ALA A CA 1
ATOM 743 C C . ALA A 1 95 ? -53.58123 23.57464 -49.46120 1.000 24.15192 89 ALA A C 1
ATOM 744 O O . ALA A 1 95 ? -53.34896 22.89569 -48.45618 1.000 26.03644 89 ALA A O 1
ATOM 746 N N . GLU A 1 96 ? -52.94390 24.72518 -49.69884 1.000 23.57489 90 GLU A N 1
ATOM 747 C CA . GLU A 1 96 ? -52.01944 25.26822 -48.70487 1.000 30.22363 90 GLU A CA 1
ATOM 748 C C . GLU A 1 96 ? -52.72970 25.57498 -47.38774 1.000 25.56068 90 GLU A C 1
ATOM 749 O O . GLU A 1 96 ? -52.14026 25.40686 -46.31521 1.000 28.55881 90 GLU A O 1
ATOM 755 N N . GLY A 1 97 ? -53.99335 26.00796 -47.44723 1.000 24.83822 91 GLY A N 1
ATOM 756 C CA . GLY A 1 97 ? -54.76672 26.21268 -46.22586 1.000 22.67312 91 GLY A CA 1
ATOM 757 C C . GLY A 1 97 ? -55.01799 24.92755 -45.45103 1.000 29.51346 91 GLY A C 1
ATOM 758 O O . GLY A 1 97 ? -54.91272 24.90125 -44.21748 1.000 29.35428 91 GLY A O 1
ATOM 759 N N . GLU A 1 98 ? -55.38708 23.84970 -46.15547 1.000 24.21472 92 GLU A N 1
ATOM 760 C CA . GLU A 1 98 ? -55.54156 22.56175 -45.48219 1.000 19.76799 92 GLU A CA 1
ATOM 761 C C . GLU A 1 98 ? -54.22625 22.10684 -44.85946 1.000 20.01799 92 GLU A C 1
ATOM 762 O O . GLU A 1 98 ? -54.20460 21.64488 -43.71719 1.000 19.57209 92 GLU A O 1
ATOM 768 N N . LEU A 1 99 ? -53.12101 22.22187 -45.59858 1.000 20.82047 93 LEU A N 1
ATOM 769 C CA . LEU A 1 99 ? -51.83316 21.79211 -45.06200 1.000 25.67747 93 LEU A CA 1
ATOM 770 C C . LEU A 1 99 ? -51.42925 22.62351 -43.85018 1.000 29.22731 93 LEU A C 1
ATOM 771 O O . LEU A 1 99 ? -50.83713 22.09318 -42.90550 1.000 26.50320 93 LEU A O 1
ATOM 776 N N . LYS A 1 100 ? -51.76316 23.91659 -43.84661 1.000 25.34138 94 LYS A N 1
ATOM 777 C CA . LYS A 1 100 ? -51.45147 24.75081 -42.69381 1.000 27.50582 94 LYS A CA 1
ATOM 778 C C . LYS A 1 100 ? -52.12218 24.21672 -41.43411 1.000 26.85319 94 LYS A C 1
ATOM 779 O O . LYS A 1 100 ? -51.49815 24.13668 -40.36974 1.000 29.90808 94 LYS A O 1
ATOM 785 N N . TYR A 1 101 ? -53.39879 23.85782 -41.53385 1.000 21.00144 95 TYR A N 1
ATOM 786 C CA . TYR A 1 101 ? -54.09092 23.25780 -40.39354 1.000 20.17726 95 TYR A CA 1
ATOM 787 C C . TYR A 1 101 ? -53.41587 21.96163 -39.96578 1.000 25.27131 95 TYR A C 1
ATOM 788 O O . TYR A 1 101 ? -53.23172 21.71382 -38.77368 1.000 24.91933 95 TYR A O 1
ATOM 797 N N . LEU A 1 102 ? -53.08647 21.09863 -40.93340 1.000 26.63580 96 LEU A N 1
ATOM 798 C CA . LEU A 1 102 ? -52.52210 19.78860 -40.61283 1.000 24.11448 96 LEU A CA 1
ATOM 799 C C . LEU A 1 102 ? -51.16231 19.90531 -39.93129 1.000 25.92364 96 LEU A C 1
ATOM 800 O O . LEU A 1 102 ? -50.85189 19.12821 -39.02023 1.000 26.41416 96 LEU A O 1
ATOM 805 N N . GLN A 1 103 ? -50.33177 20.85339 -40.37002 1.000 20.93475 97 GLN A N 1
ATOM 806 C CA . GLN A 1 103 ? -48.97242 20.96555 -39.86602 1.000 28.97092 97 GLN A CA 1
ATOM 807 C C . GLN A 1 103 ? -48.87848 21.72004 -38.54250 1.000 27.13047 97 GLN A C 1
ATOM 808 O O . GLN A 1 103 ? -47.80547 21.72905 -37.93819 1.000 25.88313 97 GLN A O 1
ATOM 814 N N . ASN A 1 104 ? -49.94967 22.36506 -38.09818 1.000 27.20919 98 ASN A N 1
ATOM 815 C CA . ASN A 1 104 ? -49.95606 23.03288 -36.79967 1.000 25.21854 98 ASN A CA 1
ATOM 816 C C . ASN A 1 104 ? -49.80494 21.99391 -35.69252 1.000 26.01881 98 ASN A C 1
ATOM 817 O O . ASN A 1 104 ? -50.65926 21.09107 -35.58635 1.000 26.27412 98 ASN A O 1
ATOM 822 N N . PRO A 1 105 ? -48.77272 22.09092 -34.83480 1.000 24.14664 99 PRO A N 1
ATOM 823 C CA . PRO A 1 105 ? -48.58754 21.06456 -33.78680 1.000 22.12378 99 PRO A CA 1
ATOM 824 C C . PRO A 1 105 ? -49.78068 20.91163 -32.85212 1.000 21.34953 99 PRO A C 1
ATOM 825 O O . PRO A 1 105 ? -49.99986 19.82516 -32.30716 1.000 23.06000 99 PRO A O 1
ATOM 829 N N . ALA A 1 106 ? -50.57897 21.96078 -32.66051 1.000 21.46414 100 ALA A N 1
ATOM 830 C CA . ALA A 1 106 ? -51.74642 21.85667 -31.79101 1.000 27.09578 100 ALA A CA 1
ATOM 831 C C . ALA A 1 106 ? -52.82513 20.94383 -32.35321 1.000 26.03572 100 ALA A C 1
ATOM 832 O O . ALA A 1 106 ? -53.75175 20.59194 -31.61581 1.000 19.22111 100 ALA A O 1
ATOM 834 N N . HIS A 1 107 ? -52.72171 20.56002 -33.62666 1.000 19.43388 101 HIS A N 1
ATOM 835 C CA . HIS A 1 107 ? -53.67488 19.68385 -34.29760 1.000 22.06967 101 HIS A CA 1
ATOM 836 C C . HIS A 1 107 ? -53.10486 18.28141 -34.51939 1.000 20.23563 101 HIS A C 1
ATOM 837 O O . HIS A 1 107 ? -53.63758 17.51611 -35.33246 1.000 23.27687 101 HIS A O 1
ATOM 844 N N . LYS A 1 108 ? -52.03156 17.93288 -33.81666 1.000 20.08373 102 LYS A N 1
ATOM 845 C CA . LYS A 1 108 ? -51.42268 16.61508 -33.95775 1.000 22.78073 102 LYS A CA 1
ATOM 846 C C . LYS A 1 108 ? -52.45944 15.51974 -33.72215 1.000 19.32438 102 LYS A C 1
ATOM 847 O O . LYS A 1 108 ? -53.27882 15.60867 -32.80707 1.000 19.30313 102 LYS A O 1
ATOM 853 N N . GLY A 1 109 ? -52.44239 14.48803 -34.56934 1.000 19.55634 103 GLY A N 1
ATOM 854 C CA . GLY A 1 109 ? -53.39679 13.40023 -34.45645 1.000 21.18653 103 GLY A CA 1
ATOM 855 C C . GLY A 1 109 ? -54.71691 13.61074 -35.18973 1.000 18.96472 103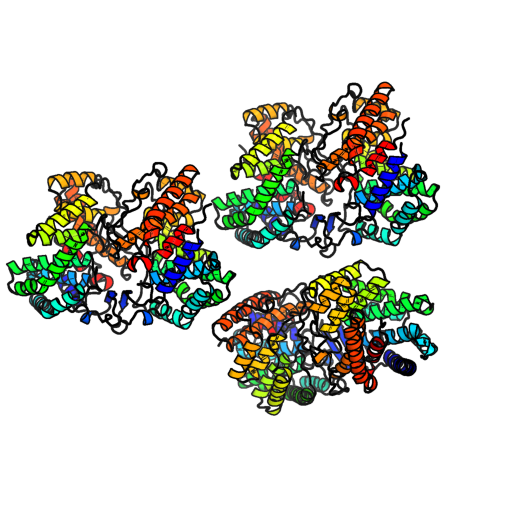 GLY A C 1
ATOM 856 O O . GLY A 1 109 ? -55.52614 12.67298 -35.25880 1.000 18.24411 103 GLY A O 1
ATOM 857 N N . PHE A 1 110 ? -54.95738 14.79459 -35.74330 1.000 15.96427 104 PHE A N 1
ATOM 858 C CA . PHE A 1 110 ? -56.21591 15.07298 -36.44919 1.000 16.14651 104 PHE A CA 1
ATOM 859 C C . PHE A 1 110 ? -56.48152 14.03355 -37.53462 1.000 17.08124 104 PHE A C 1
ATOM 860 O O . PHE A 1 110 ? -55.60496 13.73862 -38.35124 1.000 18.56228 104 PHE A O 1
ATOM 868 N N . GLU A 1 111 ? -57.68659 13.45581 -37.50637 1.000 20.57785 105 GLU A N 1
ATOM 869 C CA . GLU A 1 111 ? -58.21294 12.55021 -38.52986 1.000 18.48197 105 GLU A CA 1
ATOM 870 C C . GLU A 1 111 ? -57.45742 11.22173 -38.62886 1.000 23.06412 105 GLU A C 1
ATOM 871 O O . GLU A 1 111 ? -57.60344 10.49129 -39.62978 1.000 16.59268 105 GLU A O 1
ATOM 877 N N . ARG A 1 112 ? -56.66367 10.87563 -37.61968 1.000 14.46847 106 ARG A N 1
ATOM 878 C CA . ARG A 1 112 ? -55.91993 9.61345 -37.65750 1.000 17.90625 106 ARG A CA 1
ATOM 879 C C . ARG A 1 112 ? -56.83920 8.44125 -37.32693 1.000 17.92425 106 ARG A C 1
ATOM 880 O O . ARG A 1 112 ? -57.51807 8.47199 -36.29873 1.000 15.48827 106 ARG A O 1
ATOM 888 N N . PRO A 1 113 ? -56.88441 7.38462 -38.16257 1.000 16.68240 107 PRO A N 1
ATOM 889 C CA . PRO A 1 113 ? -56.24256 7.20605 -39.46961 1.000 14.48927 107 PRO A CA 1
ATOM 890 C C . PRO A 1 113 ? -57.22945 7.27816 -40.64155 1.000 14.20064 107 PRO A C 1
ATOM 891 O O . PRO A 1 113 ? -56.79708 7.12621 -41.79295 1.000 16.08180 107 PRO A O 1
ATOM 895 N N . TYR A 1 114 ? -58.52346 7.45308 -40.33615 1.000 13.91074 108 TYR A N 1
ATOM 896 C CA . TYR A 1 114 ? -59.57211 7.37443 -41.35641 1.000 17.83806 108 TYR A CA 1
ATOM 897 C C . TYR A 1 114 ? -59.39664 8.44920 -42.42656 1.000 22.22609 108 TYR A C 1
ATOM 898 O O . TYR A 1 114 ? -59.47594 8.16265 -43.62895 1.000 21.90975 108 TYR A O 1
ATOM 907 N N . GLY A 1 115 ? -59.21845 9.70782 -42.00627 1.000 23.30416 109 GLY A N 1
ATOM 908 C CA . GLY A 1 115 ? -59.00396 10.78574 -42.97002 1.000 14.01641 109 GLY A CA 1
ATOM 909 C C . GLY A 1 115 ? -57.68927 10.64147 -43.71782 1.000 17.53217 109 GLY A C 1
ATOM 910 O O . GLY A 1 115 ? -57.60513 10.96758 -44.90817 1.000 14.78229 109 GLY A O 1
ATOM 911 N N . TRP A 1 116 ? -56.66373 10.10494 -43.04764 1.000 18.50914 110 TRP A N 1
ATOM 912 C CA . TRP A 1 116 ? -55.38676 9.85042 -43.71353 1.000 20.53321 110 TRP A CA 1
ATOM 913 C C . TRP A 1 116 ? -55.56567 8.86804 -44.86204 1.000 18.19159 110 TRP A C 1
ATOM 914 O O . TRP A 1 116 ? -55.07767 9.08838 -45.97552 1.000 20.06949 110 TRP A O 1
ATOM 925 N N . GLY A 1 117 ? -56.18963 7.72671 -44.57263 1.000 15.70662 111 GLY A N 1
ATOM 926 C CA . GLY A 1 117 ? -56.34203 6.69577 -45.58042 1.000 15.26160 111 GLY A CA 1
ATOM 927 C C . GLY A 1 117 ? -57.23186 7.14177 -46.72475 1.000 15.14587 111 GLY A C 1
ATOM 928 O O . GLY A 1 117 ? -56.94143 6.87324 -47.89268 1.000 19.25702 111 GLY A O 1
ATOM 929 N N . TRP A 1 118 ? -58.33177 7.80212 -46.40026 1.000 14.66410 112 TRP A N 1
ATOM 930 C CA . TRP A 1 118 ? -59.20266 8.31728 -47.43988 1.000 14.62787 112 TRP A CA 1
ATOM 931 C C . TRP A 1 118 ? -58.51253 9.41019 -48.23926 1.000 18.11850 112 TRP A C 1
ATOM 932 O O . TRP A 1 118 ? -58.73560 9.51018 -49.45226 1.000 15.75973 112 TRP A O 1
ATOM 943 N N . PHE A 1 119 ? -57.65948 10.23050 -47.60118 1.000 16.02454 113 PHE A N 1
ATOM 944 C CA . PHE A 1 119 ? -56.98532 11.25063 -48.40204 1.000 15.85766 113 PHE A CA 1
ATOM 945 C C . PHE A 1 119 ? -56.00996 10.61054 -49.38298 1.000 20.19084 113 PHE A C 1
ATOM 946 O O . PHE A 1 119 ? -55.87910 11.07036 -50.52502 1.000 19.14531 113 PHE A O 1
ATOM 954 N N . LEU A 1 120 ? -55.29096 9.57296 -48.95198 1.000 16.60736 114 LEU A N 1
ATOM 955 C CA . LEU A 1 120 ? -54.40271 8.89470 -49.88654 1.000 19.87795 114 LEU A CA 1
ATOM 956 C C . LEU A 1 120 ? -55.19891 8.19570 -50.99025 1.000 18.78001 114 LEU A C 1
ATOM 957 O O . LEU A 1 120 ? -54.73587 8.12888 -52.12976 1.000 19.08516 114 LEU A O 1
ATOM 962 N N . LYS A 1 121 ? -56.38563 7.68150 -50.67427 1.000 16.62800 115 LYS A N 1
ATOM 963 C CA . LYS A 1 121 ? -57.23285 7.08818 -51.70433 1.000 16.65568 115 LYS A CA 1
ATOM 964 C C . LYS A 1 121 ? -57.68830 8.13704 -52.72035 1.000 22.27892 115 LYS A C 1
ATOM 965 O O . LYS A 1 121 ? -57.64887 7.89438 -53.92990 1.000 21.95176 115 LYS A O 1
ATOM 971 N N . LEU A 1 122 ? -58.09762 9.31583 -52.24355 1.000 20.90390 116 LEU A N 1
ATOM 972 C CA . LEU A 1 122 ? -58.42343 10.42748 -53.14007 1.000 24.11971 116 LEU A CA 1
ATOM 973 C C . LEU A 1 122 ? -57.22713 10.81482 -54.01024 1.000 29.23806 116 LEU A C 1
ATOM 974 O O . LEU A 1 122 ? -57.36223 10.98619 -55.23409 1.000 19.98897 116 LEU A O 1
ATOM 979 N N . THR A 1 123 ? -56.04404 10.96572 -53.39040 1.000 17.97384 117 THR A N 1
ATOM 980 C CA . THR A 1 123 ? -54.84394 11.34253 -54.14476 1.000 18.94210 117 THR A CA 1
ATOM 981 C C . THR A 1 123 ? -54.50177 10.27789 -55.18002 1.000 24.62162 117 THR A C 1
ATOM 982 O O . THR A 1 123 ? -54.15283 10.59668 -56.32426 1.000 24.63381 117 THR A O 1
ATOM 986 N N . LEU A 1 124 ? -54.60823 9.00502 -54.79494 1.000 19.17840 118 LEU A N 1
ATOM 987 C CA . LEU A 1 124 ? -54.39141 7.90964 -55.73334 1.000 20.19287 118 LEU A CA 1
ATOM 988 C C . LEU A 1 124 ? -55.33526 8.01151 -56.93226 1.000 22.69820 118 LEU A C 1
ATOM 989 O O . LEU A 1 124 ? -54.90026 7.93853 -58.08708 1.000 25.56917 118 LEU A O 1
ATOM 994 N N . GLU A 1 125 ? -56.63334 8.19073 -56.67206 1.000 20.34480 119 GLU A N 1
ATOM 995 C CA . GLU A 1 125 ? -57.61519 8.25678 -57.75494 1.000 19.18470 119 GLU A CA 1
ATOM 996 C C . GLU A 1 125 ? -57.36420 9.45760 -58.65862 1.000 24.11151 119 GLU A C 1
ATOM 997 O O . GLU A 1 125 ? -57.54923 9.37147 -59.87856 1.000 27.93341 119 GLU A O 1
ATOM 1003 N N . ILE A 1 126 ? -56.94556 10.59061 -58.08102 1.000 23.28755 120 ILE A N 1
ATOM 1004 C CA . ILE A 1 126 ? -56.62005 11.75940 -58.90283 1.000 23.74803 120 ILE A CA 1
ATOM 1005 C C . ILE A 1 126 ? -55.42102 11.46976 -59.80107 1.000 25.75412 120 ILE A C 1
ATOM 1006 O O . ILE A 1 126 ? -55.42037 11.80646 -60.99669 1.000 30.69185 120 ILE A O 1
ATOM 1011 N N . ASN A 1 127 ? -54.37473 10.84445 -59.24640 1.000 24.98074 121 ASN A N 1
ATOM 1012 C CA . ASN A 1 127 ? -53.19266 10.54283 -60.05021 1.000 26.53165 121 ASN A CA 1
ATOM 1013 C C . ASN A 1 127 ? -53.52543 9.55313 -61.16366 1.000 26.39569 121 ASN A C 1
ATOM 1014 O O . ASN A 1 127 ? -53.02379 9.68205 -62.29087 1.000 27.58533 121 ASN A O 1
ATOM 1019 N N . LEU A 1 128 ? -54.39900 8.58247 -60.88747 1.000 22.62447 122 LEU A N 1
ATOM 1020 C CA . LEU A 1 128 ? -54.83083 7.68489 -61.95564 1.000 23.07069 122 LEU A CA 1
ATOM 1021 C C . LEU A 1 128 ? -55.60716 8.44464 -63.03083 1.000 31.39167 122 LEU A C 1
ATOM 1022 O O . LEU A 1 128 ? -55.37304 8.24343 -64.22732 1.000 24.31286 122 LEU A O 1
ATOM 1027 N N . LEU A 1 129 ? -56.49284 9.36472 -62.62778 1.000 27.71070 123 LEU A N 1
ATOM 1028 C CA . LEU A 1 129 ? -57.20541 10.16796 -63.61822 1.000 27.55468 123 LEU A CA 1
ATOM 1029 C C . LEU A 1 129 ? -56.24858 11.06269 -64.39554 1.000 33.37263 123 LEU A C 1
ATOM 1030 O O . LEU A 1 129 ? -56.47766 11.34779 -65.57640 1.000 33.99672 123 LEU A O 1
ATOM 1035 N N . ALA A 1 130 ? -55.15360 11.47947 -63.76676 1.000 31.64793 124 ALA A N 1
ATOM 1036 C CA . ALA A 1 130 ? -54.17785 12.33226 -64.42057 1.000 32.38677 124 ALA A CA 1
ATOM 1037 C C . ALA A 1 130 ? -53.43836 11.61530 -65.54163 1.000 34.87231 124 ALA A C 1
ATOM 1038 O O . ALA A 1 130 ? -52.68374 12.26498 -66.26941 1.000 29.73655 124 ALA A O 1
ATOM 1040 N N . LYS A 1 131 ? -53.58926 10.29618 -65.67147 1.000 37.82032 125 LYS A N 1
ATOM 1041 C CA . LYS A 1 131 ? -52.98728 9.62345 -66.81472 1.000 43.25598 125 LYS A CA 1
ATOM 1042 C C . LYS A 1 131 ? -53.65987 10.01234 -68.12343 1.000 47.62510 125 LYS A C 1
ATOM 1043 O O . LYS A 1 131 ? -53.03321 9.91298 -69.18348 1.000 53.89427 125 LYS A O 1
ATOM 1049 N N . GLU A 1 132 ? -54.90518 10.48113 -68.07512 1.000 47.57079 126 GLU A N 1
ATOM 1050 C CA . GLU A 1 132 ? -55.63473 10.86366 -69.27403 1.000 51.63892 126 GLU A CA 1
ATOM 1051 C C . GLU A 1 132 ? -56.15309 12.29565 -69.25233 1.000 52.09956 126 GLU A C 1
ATOM 1052 O O . GLU A 1 132 ? -56.49954 12.81601 -70.31427 1.000 57.86782 126 GLU A O 1
ATOM 1054 N N . ASN A 1 133 ? -56.19085 12.95022 -68.09346 1.000 45.08948 127 ASN A N 1
ATOM 1055 C CA . ASN A 1 133 ? -56.81376 14.25723 -67.93182 1.000 41.58422 127 ASN A CA 1
ATOM 1056 C C . ASN A 1 133 ? -55.80596 15.24988 -67.36822 1.000 39.70985 127 ASN A C 1
ATOM 1057 O O . ASN A 1 133 ? -55.34150 15.09558 -66.23012 1.000 38.07121 127 ASN A O 1
ATOM 1062 N N . ASP A 1 134 ? -55.50575 16.29168 -68.15344 1.000 33.80393 128 ASP A N 1
ATOM 1063 C CA . ASP A 1 134 ? -54.48488 17.26710 -67.77111 1.000 36.23919 128 ASP A CA 1
ATOM 1064 C C . ASP A 1 134 ? -54.89658 18.08903 -66.55876 1.000 31.79384 128 ASP A C 1
ATOM 1065 O O . ASP A 1 134 ? -54.03594 18.49640 -65.76103 1.000 30.96492 128 ASP A O 1
ATOM 1070 N N . LYS A 1 135 ? -56.18667 18.37554 -66.41197 1.000 31.32031 129 LYS A N 1
ATOM 1071 C CA . LYS A 1 135 ? -56.60459 19.11014 -65.22215 1.000 39.24384 129 LYS A CA 1
ATOM 1072 C C . LYS A 1 135 ? -56.33759 18.31703 -63.95286 1.000 37.49827 129 LYS A C 1
ATOM 1073 O O . LYS A 1 135 ? -55.95586 18.89868 -62.92886 1.000 37.22367 129 LYS A O 1
ATOM 1079 N N . ALA A 1 136 ? -56.46604 16.99041 -64.00906 1.000 34.79085 130 ALA A N 1
ATOM 1080 C CA . ALA A 1 136 ? -56.22572 16.19510 -62.81236 1.000 32.90449 130 ALA A CA 1
ATOM 1081 C C . ALA A 1 136 ? -54.74569 16.14395 -62.46089 1.000 32.62382 130 ALA A C 1
ATOM 1082 O O . ALA A 1 136 ? -54.41228 15.93893 -61.29324 1.000 33.15111 130 ALA A O 1
ATOM 1084 N N . GLU A 1 137 ? -53.85449 16.35265 -63.43361 1.000 31.95014 131 GLU A N 1
ATOM 1085 C CA . GLU A 1 137 ? -52.43254 16.45625 -63.11026 1.000 35.21789 131 GLU A CA 1
ATOM 1086 C C . GLU A 1 137 ? -52.14676 17.69813 -62.27174 1.000 31.78594 131 GLU A C 1
ATOM 1087 O O . GLU A 1 137 ? -51.27392 17.67814 -61.38971 1.000 29.45055 131 GLU A O 1
ATOM 1093 N N . ILE A 1 138 ? -52.87451 18.78679 -62.52693 1.000 30.03762 132 ILE A N 1
ATOM 1094 C CA . ILE A 1 138 ? -52.73951 19.98570 -61.70371 1.000 30.50059 132 ILE A CA 1
ATOM 1095 C C . ILE A 1 138 ? -53.31189 19.74752 -60.31282 1.000 31.90492 132 ILE A C 1
ATOM 1096 O O . ILE A 1 138 ? -52.70948 20.14620 -59.30044 1.000 29.51302 132 ILE A O 1
ATOM 1101 N N . TRP A 1 139 ? -54.48805 19.11383 -60.24259 1.000 26.36705 133 TRP A N 1
ATOM 1102 C CA . TRP A 1 139 ? -55.07603 18.73458 -58.95524 1.000 30.61317 133 TRP A CA 1
ATOM 1103 C C . TRP A 1 139 ? -54.09640 17.89600 -58.14471 1.000 25.16239 133 TRP A C 1
ATOM 1104 O O . TRP A 1 139 ? -53.87058 18.14778 -56.95405 1.000 31.10679 133 TRP A O 1
ATOM 1115 N N . ALA A 1 140 ? -53.48248 16.91292 -58.80365 1.000 25.43241 134 ALA A N 1
ATOM 1116 C CA . ALA A 1 140 ? -52.53777 16.02123 -58.15058 1.000 29.18378 134 ALA A CA 1
ATOM 1117 C C . ALA A 1 140 ? -51.32857 16.79031 -57.63436 1.000 29.48986 134 ALA A C 1
ATOM 1118 O O . ALA A 1 140 ? -50.84656 16.52859 -56.52748 1.000 30.65471 134 ALA A O 1
ATOM 1120 N N . LYS A 1 141 ? -50.83863 17.75722 -58.41527 1.000 28.34278 135 LYS A N 1
ATOM 1121 C CA . LYS A 1 141 ? -49.71901 18.57825 -57.96934 1.000 26.72503 135 LYS A CA 1
ATOM 1122 C C . LYS A 1 141 ? -50.11043 19.42702 -56.76831 1.000 26.25914 135 LYS A C 1
ATOM 1123 O O . LYS A 1 141 ? -49.34684 19.53443 -55.80644 1.000 26.25411 135 LYS A O 1
ATOM 1126 N N . ASN A 1 142 ? -51.32188 19.99536 -56.78369 1.000 25.97165 136 ASN A N 1
ATOM 1127 C CA . ASN A 1 142 ? -51.75176 20.88722 -55.71145 1.000 28.04650 136 ASN A CA 1
ATOM 1128 C C . ASN A 1 142 ? -52.01201 20.14577 -54.40011 1.000 31.13311 136 ASN A C 1
ATOM 1129 O O . ASN A 1 142 ? -51.88331 20.74145 -53.32762 1.000 29.21116 136 ASN A O 1
ATOM 1134 N N . LEU A 1 143 ? -52.39150 18.86822 -54.45718 1.000 24.35573 137 LEU A N 1
ATOM 1135 C CA . LEU A 1 143 ? -52.67253 18.09060 -53.25356 1.000 23.60749 137 LEU A CA 1
ATOM 1136 C C . LEU A 1 143 ? -51.47417 17.27291 -52.78073 1.000 23.66589 137 LEU A C 1
ATOM 1137 O O . LEU A 1 143 ? -51.56843 16.58645 -51.76038 1.000 29.23373 137 LEU A O 1
ATOM 1142 N N . GLU A 1 144 ? -50.35200 17.34111 -53.49992 1.000 24.36938 138 GLU A N 1
ATOM 1143 C CA . GLU A 1 144 ? -49.19742 16.51466 -53.18330 1.000 24.54078 138 GLU A CA 1
ATOM 1144 C C . GLU A 1 144 ? -48.67263 16.77952 -51.77312 1.000 26.50013 138 GLU A C 1
ATOM 1145 O O . GLU A 1 144 ? -48.26391 15.84198 -51.07830 1.000 27.75175 138 GLU A O 1
ATOM 1151 N N . GLY A 1 145 ? -48.64712 18.04838 -51.34453 1.000 24.47941 139 GLY A N 1
ATOM 1152 C CA . GLY A 1 145 ? -48.12022 18.36493 -50.02309 1.000 27.07195 139 GLY A CA 1
ATOM 1153 C C . GLY A 1 145 ? -48.93400 17.73645 -48.90276 1.000 27.80903 139 GLY A C 1
ATOM 1154 O O . GLY A 1 145 ? -48.38042 17.26882 -47.89886 1.000 26.21307 139 GLY A O 1
ATOM 1155 N N . ILE A 1 146 ? -50.25862 17.72662 -49.04875 1.000 23.39873 140 ILE A N 1
ATOM 1156 C CA . ILE A 1 146 ? -51.09505 17.08249 -48.04148 1.000 22.25652 140 ILE A CA 1
ATOM 1157 C C . ILE A 1 146 ? -50.84015 15.58250 -48.02482 1.000 24.83518 140 ILE A C 1
ATOM 1158 O O . ILE A 1 146 ? -50.65920 14.97829 -46.95593 1.000 21.69815 140 ILE A O 1
ATOM 1163 N N . ALA A 1 147 ? -50.75864 14.96793 -49.21125 1.000 22.28211 141 ALA A N 1
ATOM 1164 C CA . ALA A 1 147 ? -50.48991 13.53746 -49.27436 1.000 27.77171 141 ALA A CA 1
ATOM 1165 C C . ALA A 1 147 ? -49.14241 13.21020 -48.63392 1.000 22.48693 141 ALA A C 1
ATOM 1166 O O . ALA A 1 147 ? -49.04839 12.27024 -47.83816 1.000 24.60480 141 ALA A O 1
ATOM 1168 N N . ASP A 1 148 ? -48.09870 13.99605 -48.94001 1.000 27.28148 142 ASP A N 1
ATOM 1169 C CA . ASP A 1 148 ? -46.79267 13.77317 -48.30866 1.000 23.58576 142 ASP A CA 1
ATOM 1170 C C . ASP A 1 148 ? -46.86783 13.91501 -46.79268 1.000 23.18333 142 ASP A C 1
ATOM 1171 O O . ASP A 1 148 ? -46.16592 13.20613 -46.06076 1.000 23.25099 142 ASP A O 1
ATOM 1176 N N . PHE A 1 149 ? -47.67860 14.85290 -46.30071 1.000 22.83664 143 PHE A N 1
ATOM 1177 C CA . PHE A 1 149 ? -47.84467 14.98400 -44.85794 1.000 22.46003 143 PHE A CA 1
ATOM 1178 C C . PHE A 1 149 ? -48.38383 13.68688 -44.26106 1.000 24.57043 143 PHE A C 1
ATOM 1179 O O . PHE A 1 149 ? -47.85054 13.17510 -43.26682 1.000 21.82543 143 PHE A O 1
ATOM 1187 N N . PHE A 1 150 ? -49.43921 13.12845 -44.86707 1.000 21.39492 144 PHE A N 1
ATOM 1188 C CA . PHE A 1 150 ? -50.03542 11.92842 -44.29229 1.000 21.05649 144 PHE A CA 1
ATOM 1189 C C . PHE A 1 150 ? -49.09697 10.72568 -44.39554 1.000 21.10226 144 PHE A C 1
ATOM 1190 O O . PHE A 1 150 ? -49.03638 9.91193 -43.47721 1.000 20.84650 144 PHE A O 1
ATOM 1198 N N . VAL A 1 151 ? -48.34974 10.60581 -45.49541 1.000 21.68145 145 VAL A N 1
ATOM 1199 C CA . VAL A 1 151 ? -47.37153 9.52755 -45.62183 1.000 22.06974 145 VAL A CA 1
ATOM 1200 C C . VAL A 1 151 ? -46.35638 9.59859 -44.48703 1.000 25.42140 145 VAL A C 1
ATOM 1201 O O . VAL A 1 151 ? -46.05365 8.59329 -43.82873 1.000 24.97556 145 VAL A O 1
ATOM 1205 N N . LYS A 1 152 ? -45.82650 10.79523 -44.23760 1.000 22.71227 146 LYS A N 1
ATOM 1206 C CA . LYS A 1 152 ? -44.89611 10.98959 -43.13203 1.000 23.03769 146 LYS A CA 1
ATOM 1207 C C . LYS A 1 152 ? -45.54003 10.66041 -41.79137 1.000 24.48237 146 LYS A C 1
ATOM 1208 O O . LYS A 1 152 ? -44.90677 10.03460 -40.92751 1.000 25.03578 146 LYS A O 1
ATOM 1214 N N . GLU A 1 153 ? -46.78807 11.08872 -41.57659 1.000 21.77446 147 GLU A N 1
ATOM 1215 C CA . GLU A 1 153 ? -47.42791 10.78966 -40.29351 1.000 23.74156 147 GLU A CA 1
ATOM 1216 C C . GLU A 1 153 ? -47.59926 9.28201 -40.08275 1.000 27.11839 147 GLU A C 1
ATOM 1217 O O . GLU A 1 153 ? -47.40072 8.78219 -38.97055 1.000 27.50142 147 GLU A O 1
ATOM 1223 N N . PHE A 1 154 ? -47.95462 8.54459 -41.13820 1.000 23.33866 148 PHE A N 1
ATOM 1224 C CA . PHE A 1 154 ? -48.04661 7.08896 -41.05320 1.000 23.83459 148 PHE A CA 1
ATOM 1225 C C . PHE A 1 154 ? -46.69970 6.48205 -40.66684 1.000 26.05177 148 PHE A C 1
ATOM 1226 O O . PHE A 1 154 ? -46.62119 5.61099 -39.78932 1.000 23.14927 148 PHE A O 1
ATOM 1234 N N . LYS A 1 155 ? -45.62711 6.91389 -41.34048 1.000 21.97596 149 LYS A N 1
ATOM 1235 C CA . LYS A 1 155 ? -44.30042 6.39739 -41.03442 1.000 27.83438 149 LYS A CA 1
ATOM 1236 C C . LYS A 1 155 ? -43.88636 6.72213 -39.60556 1.000 29.69120 149 LYS A C 1
ATOM 1237 O O . LYS A 1 155 ? -43.17101 5.93982 -38.96917 1.000 23.08242 149 LYS A O 1
ATOM 1243 N N . GLU A 1 156 ? -44.29660 7.87290 -39.08997 1.000 26.52033 150 GLU A N 1
ATOM 1244 C CA . GLU A 1 156 ? -43.95081 8.19393 -37.71258 1.000 24.32027 150 GLU A CA 1
ATOM 1245 C C . GLU A 1 156 ? -44.80670 7.40233 -36.71714 1.000 28.33676 150 GLU A C 1
ATOM 1246 O O . GLU A 1 156 ? -44.30478 6.99263 -35.66404 1.000 26.75581 150 GLU A O 1
ATOM 1252 N N . PHE A 1 157 ? -46.09662 7.18498 -37.00746 1.000 21.24708 151 PHE A N 1
ATOM 1253 C CA . PHE A 1 157 ? -46.97595 6.60216 -35.98491 1.000 20.65153 151 PHE A CA 1
ATOM 1254 C C . PHE A 1 157 ? -47.00321 5.07697 -35.97828 1.000 20.55702 151 PHE A C 1
ATOM 1255 O O . PHE A 1 157 ? -47.05951 4.47887 -34.89585 1.000 20.44891 151 PHE A O 1
ATOM 1263 N N . LEU A 1 158 ? -47.00293 4.42990 -37.14293 1.000 20.61825 152 LEU A N 1
ATOM 1264 C CA . LEU A 1 158 ? -47.09311 2.97152 -37.17371 1.000 24.96616 152 LEU A CA 1
ATOM 1265 C C . LEU A 1 158 ? -46.06619 2.25438 -36.28266 1.000 25.17677 152 LEU A C 1
ATOM 1266 O O . LEU A 1 158 ? -46.46558 1.30212 -35.59364 1.000 22.55713 152 LEU A O 1
ATOM 1271 N N . PRO A 1 159 ? -44.78209 2.62598 -36.23366 1.000 21.81797 153 PRO A N 1
ATOM 1272 C CA . PRO A 1 159 ? -43.85929 1.89870 -35.33138 1.000 27.16222 153 PRO A CA 1
ATOM 1273 C C . PRO A 1 159 ? -44.24000 1.99041 -33.87247 1.000 22.06701 153 PRO A C 1
ATOM 1274 O O . PRO A 1 159 ? -43.78980 1.15522 -33.09109 1.000 22.36268 153 PRO A O 1
ATOM 1278 N N . LYS A 1 160 ? -45.06710 2.96430 -33.48080 1.000 25.54883 154 LYS A N 1
ATOM 1279 C CA . LYS A 1 160 ? -45.49635 3.08968 -32.09178 1.000 22.54657 154 LYS A CA 1
ATOM 1280 C C . LYS A 1 160 ? -46.66618 2.18509 -31.75182 1.000 25.98640 154 LYS A C 1
ATOM 1281 O O . LYS A 1 160 ? -47.04173 2.12324 -30.57948 1.000 23.23333 154 LYS A O 1
ATOM 1287 N N . MET A 1 161 ? -47.26287 1.50478 -32.73801 1.000 20.25236 155 MET A N 1
ATOM 1288 C CA . MET A 1 161 ? -48.49222 0.74815 -32.50916 1.000 19.57865 155 MET A CA 1
ATOM 1289 C C . MET A 1 161 ? -48.14111 -0.68256 -32.13063 1.000 19.81679 155 MET A C 1
ATOM 1290 O O . MET A 1 161 ? -47.91253 -1.53105 -33.00011 1.000 20.69500 155 MET A O 1
ATOM 1295 N N . ASP A 1 162 ? -48.09641 -0.95756 -30.82531 1.000 23.63319 156 ASP A N 1
ATOM 1296 C CA . ASP A 1 162 ? -47.94220 -2.33680 -30.37845 1.000 21.68524 156 ASP A CA 1
ATOM 1297 C C . ASP A 1 162 ? -49.17961 -3.15828 -30.71185 1.000 22.46037 156 ASP A C 1
ATOM 1298 O O . ASP A 1 162 ? -49.08885 -4.37472 -30.89010 1.000 21.28946 156 ASP A O 1
ATOM 1303 N N . TYR A 1 163 ? -50.33476 -2.51400 -30.81447 1.000 19.17196 157 TYR A N 1
ATOM 1304 C CA . TYR A 1 163 ? -51.59701 -3.21100 -30.98692 1.000 23.91023 157 TYR A CA 1
ATOM 1305 C C . TYR A 1 163 ? -52.40388 -2.57236 -32.10433 1.000 21.06875 157 TYR A C 1
ATOM 1306 O O . TYR A 1 163 ? -52.35719 -1.35092 -32.28406 1.000 20.88028 157 TYR A O 1
ATOM 1315 N N . PRO A 1 164 ? -53.18931 -3.36259 -32.82962 1.000 19.37885 158 PRO A N 1
ATOM 1316 C CA . PRO A 1 164 ? -54.07825 -2.79002 -33.85289 1.000 20.05620 158 PRO A CA 1
ATOM 1317 C C . PRO A 1 164 ? -55.27333 -2.11605 -33.20723 1.000 22.63207 158 PRO A C 1
ATOM 1318 O O . PRO A 1 164 ? -55.50886 -2.19144 -31.99964 1.000 18.52743 158 PRO A O 1
ATOM 1322 N N . ILE A 1 165 ? -56.05703 -1.45035 -34.03554 1.000 16.17591 159 ILE A N 1
ATOM 1323 C CA . ILE A 1 165 ? -57.38888 -1.03502 -33.63343 1.000 15.64246 159 ILE A CA 1
ATOM 1324 C C . ILE A 1 165 ? -58.36609 -1.80771 -34.50327 1.000 19.51005 159 ILE A C 1
ATOM 1325 O O . ILE A 1 165 ? -58.41096 -1.60592 -35.72137 1.000 17.05644 159 ILE A O 1
ATOM 1330 N N . ARG A 1 166 ? -59.15035 -2.68781 -33.87194 1.000 15.11870 160 ARG A N 1
ATOM 1331 C CA . ARG A 1 166 ? -60.00053 -3.61700 -34.60173 1.000 14.96073 160 ARG A CA 1
ATOM 1332 C C . ARG A 1 166 ? -61.42803 -3.10835 -34.81376 1.000 19.54470 160 ARG A C 1
ATOM 1333 O O . ARG A 1 166 ? -62.08932 -3.56973 -35.74682 1.000 14.48721 160 ARG A O 1
ATOM 1341 N N . VAL A 1 167 ? -61.91180 -2.16242 -33.99912 1.000 14.86805 161 VAL A N 1
ATOM 1342 C CA . VAL A 1 167 ? -63.32596 -1.78057 -34.04567 1.000 15.11703 161 VAL A CA 1
ATOM 1343 C C . VAL A 1 167 ? -63.74510 -1.32014 -35.46349 1.000 15.45338 161 VAL A C 1
ATOM 1344 O O . VAL A 1 167 ? -62.93392 -0.80705 -36.24999 1.000 14.54861 161 VAL A O 1
ATOM 1348 N N . GLY A 1 168 ? -65.01075 -1.57147 -35.81140 1.000 13.76756 162 GLY A N 1
ATOM 1349 C CA . GLY A 1 168 ? -65.50365 -1.29325 -37.15709 1.000 13.86049 162 GLY A CA 1
ATOM 1350 C C . GLY A 1 168 ? -65.99074 0.12892 -37.37498 1.000 19.66789 162 GLY A C 1
ATOM 1351 O O . GLY A 1 168 ? -66.98602 0.34310 -38.07333 1.000 18.14343 162 GLY A O 1
ATOM 1352 N N . THR A 1 169 ? -65.31679 1.11280 -36.76735 1.000 19.72373 163 THR A N 1
ATOM 1353 C CA . THR A 1 169 ? -65.62378 2.52203 -36.94211 1.000 13.87955 163 THR A CA 1
ATOM 1354 C C . THR A 1 169 ? -64.44687 3.19017 -37.64778 1.000 17.24371 163 THR A C 1
ATOM 1355 O O . THR A 1 169 ? -63.53431 2.51977 -38.14676 1.000 14.44267 163 THR A O 1
ATOM 1359 N N . HIS A 1 170 ? -64.42086 4.52392 -37.63182 1.000 14.31306 164 HIS A N 1
ATOM 1360 C CA . HIS A 1 170 ? -63.38541 5.17734 -38.41444 1.000 21.75683 164 HIS A CA 1
ATOM 1361 C C . HIS A 1 170 ? -61.99669 5.01519 -37.80189 1.000 17.17022 164 HIS A C 1
ATOM 1362 O O . HIS A 1 170 ? -61.01010 5.24705 -38.50343 1.000 15.22993 164 HIS A O 1
ATOM 1369 N N . PHE A 1 171 ? -61.87332 4.53023 -36.55794 1.000 15.43475 165 PHE A N 1
ATOM 1370 C CA . PHE A 1 171 ? -60.53361 4.23452 -36.04628 1.000 16.45744 165 PHE A CA 1
ATOM 1371 C C . PHE A 1 171 ? -59.95085 2.92038 -36.56277 1.000 17.77658 165 PHE A C 1
ATOM 1372 O O . PHE A 1 171 ? -58.78022 2.64931 -36.28951 1.000 15.91443 165 PHE A O 1
ATOM 1380 N N . ASN A 1 172 ? -60.71658 2.11326 -37.29636 1.000 15.18354 166 ASN A N 1
ATOM 1381 C CA . ASN A 1 172 ? -60.25294 0.81044 -37.79876 1.000 19.42711 166 ASN A CA 1
ATOM 1382 C C . ASN A 1 172 ? -58.89856 0.91325 -38.49611 1.000 20.08716 166 ASN A C 1
ATOM 1383 O O . ASN A 1 172 ? -58.75474 1.66495 -39.45582 1.000 15.83684 166 ASN A O 1
ATOM 1388 N N . SER A 1 173 ? -57.89808 0.16858 -38.00504 1.000 17.86356 167 SER A N 1
ATOM 1389 C CA . SER A 1 173 ? -56.56864 0.20593 -38.61567 1.000 20.36064 167 SER A CA 1
ATOM 1390 C C . SER A 1 173 ? -56.56522 -0.37914 -40.02063 1.000 21.85579 167 SER A C 1
ATOM 1391 O O . SER A 1 173 ? -55.85509 0.11850 -40.90725 1.000 17.05996 167 SER A O 1
ATOM 1394 N N . SER A 1 174 ? -57.27739 -1.49041 -40.21666 1.000 18.47361 168 SER A N 1
ATOM 1395 C CA . SER A 1 174 ? -57.17277 -2.22018 -41.47565 1.000 16.79541 168 SER A CA 1
ATOM 1396 C C . SER A 1 174 ? -57.72168 -1.41118 -42.63892 1.000 19.71663 168 SER A C 1
ATOM 1397 O O . SER A 1 174 ? -57.14007 -1.42068 -43.72981 1.000 19.48056 168 SER A O 1
ATOM 1400 N N . PHE A 1 175 ? -58.84230 -0.71278 -42.43099 1.000 16.73904 169 PHE A N 1
ATOM 1401 C CA . PHE A 1 175 ? -59.41402 0.10606 -43.49965 1.000 16.47295 169 PHE A CA 1
ATOM 1402 C C . PHE A 1 175 ? -58.40844 1.13954 -43.99611 1.000 18.50315 169 PHE A C 1
ATOM 1403 O O . PHE A 1 175 ? -58.12169 1.23124 -45.19491 1.000 20.29606 169 PHE A O 1
ATOM 1411 N N . ALA A 1 176 ? -57.88924 1.95697 -43.07848 1.000 16.99314 170 ALA A N 1
ATOM 1412 C CA . ALA A 1 176 ? -56.98822 3.03248 -43.46873 1.000 17.21129 170 ALA A CA 1
ATOM 1413 C C . ALA A 1 176 ? -55.72257 2.48913 -44.11179 1.000 23.91026 170 ALA A C 1
ATOM 1414 O O . ALA A 1 176 ? -55.24620 3.04554 -45.10596 1.000 19.54961 170 ALA A O 1
ATOM 1416 N N . LEU A 1 177 ? -55.15104 1.41146 -43.55237 1.000 17.84458 171 LEU A N 1
ATOM 1417 C CA . LEU A 1 177 ? -53.91418 0.87725 -44.11578 1.000 18.44820 171 LEU A CA 1
ATOM 1418 C C . LEU A 1 177 ? -54.14246 0.20492 -45.46936 1.000 19.53524 171 LEU A C 1
ATOM 1419 O O . LEU A 1 177 ? -53.24639 0.21098 -46.31639 1.000 23.75561 171 LEU A O 1
ATOM 1424 N N . TYR A 1 178 ? -55.32461 -0.36880 -45.70126 1.000 18.35131 172 TYR A N 1
ATOM 1425 C CA . TYR A 1 178 ? -55.63027 -0.91683 -47.02583 1.000 18.63791 172 TYR A CA 1
ATOM 1426 C C . TYR A 1 178 ? -55.49451 0.15709 -48.10339 1.000 18.97169 172 TYR A C 1
ATOM 1427 O O . TYR A 1 178 ? -54.85692 -0.05597 -49.15038 1.000 19.65877 172 TYR A O 1
ATOM 1436 N N . PHE A 1 179 ? -56.06824 1.33020 -47.85631 1.000 18.67843 173 PHE A N 1
ATOM 1437 C CA . PHE A 1 179 ? -55.94000 2.41767 -48.82424 1.000 23.15736 173 PHE A CA 1
ATOM 1438 C C . PHE A 1 179 ? -54.51965 2.97427 -48.85769 1.000 22.14662 173 PHE A C 1
ATOM 1439 O O . PHE A 1 179 ? -53.97416 3.24878 -49.93896 1.000 20.08027 173 PHE A O 1
ATOM 1447 N N . ALA A 1 180 ? -53.88646 3.13461 -47.68962 1.000 19.40116 174 ALA A N 1
ATOM 1448 C CA . ALA A 1 180 ? -52.52379 3.65805 -47.71838 1.000 22.40476 174 ALA A CA 1
ATOM 1449 C C . ALA A 1 180 ? -51.59756 2.71853 -48.48477 1.000 24.96568 174 ALA A C 1
ATOM 1450 O O . ALA A 1 180 ? -50.65759 3.17752 -49.14975 1.000 21.15083 174 ALA A O 1
ATOM 1452 N N . LEU A 1 181 ? -51.86619 1.40690 -48.43118 1.000 20.42770 175 LEU A N 1
ATOM 1453 C CA . LEU A 1 181 ? -51.03673 0.43847 -49.14827 1.000 22.18585 175 LEU A CA 1
ATOM 1454 C C . LEU A 1 181 ? -51.20922 0.55977 -50.66260 1.000 24.32529 175 LEU A C 1
ATOM 1455 O O . LEU A 1 181 ? -50.23128 0.44450 -51.40947 1.000 22.14169 175 LEU A O 1
ATOM 1460 N N . GLU A 1 182 ? -52.44829 0.75003 -51.13912 1.000 21.09916 176 GLU A N 1
ATOM 1461 C CA . GLU A 1 182 ? -52.66827 1.01182 -52.56235 1.000 24.30123 176 GLU A CA 1
ATOM 1462 C C . GLU A 1 182 ? -51.88807 2.23763 -53.01092 1.000 25.71024 176 GLU A C 1
ATOM 1463 O O . GLU A 1 182 ? -51.21550 2.22561 -54.05265 1.000 24.58952 176 GLU A O 1
ATOM 1469 N N . TYR A 1 183 ? -51.98612 3.31429 -52.23317 1.000 21.64674 177 TYR A N 1
ATOM 1470 C CA . TYR A 1 183 ? -51.25777 4.52974 -52.54231 1.000 22.07283 177 TYR A CA 1
ATOM 1471 C C . TYR A 1 183 ? -49.77060 4.26392 -52.57720 1.000 22.71211 177 TYR A C 1
ATOM 1472 O O . TYR A 1 183 ? -49.08049 4.65560 -53.52680 1.000 24.37708 177 TYR A O 1
ATOM 1481 N N . ALA A 1 184 ? -49.26866 3.54856 -51.56833 1.000 22.97272 178 ALA A N 1
ATOM 1482 C CA . ALA A 1 184 ? -47.83395 3.30975 -51.46012 1.000 26.45538 178 ALA A CA 1
ATOM 1483 C C . ALA A 1 184 ? -47.29987 2.56061 -52.67118 1.000 28.63344 178 ALA A C 1
ATOM 1484 O O . ALA A 1 184 ? -46.21068 2.87065 -53.17085 1.000 29.29634 178 ALA A O 1
ATOM 1486 N N . ARG A 1 185 ? -48.03261 1.54546 -53.13275 1.000 28.75020 179 ARG A N 1
ATOM 1487 C CA . ARG A 1 185 ? -47.56723 0.76446 -54.27716 1.000 24.44602 179 ARG A CA 1
ATOM 1488 C C . ARG A 1 185 ? -47.61856 1.57712 -55.56664 1.000 27.38431 179 ARG A C 1
ATOM 1489 O O . ARG A 1 185 ? -46.73090 1.45220 -56.41662 1.000 28.43759 179 ARG A O 1
ATOM 1497 N N . PHE A 1 186 ? -48.64265 2.42303 -55.73150 1.000 24.47096 180 PHE A N 1
ATOM 1498 C CA . PHE A 1 186 ? -48.70433 3.26755 -56.92429 1.000 24.94602 180 PHE A CA 1
ATOM 1499 C C . PHE A 1 186 ? -47.56257 4.27884 -56.94185 1.000 28.77201 180 PHE A C 1
ATOM 1500 O O . PHE A 1 186 ? -46.96776 4.53158 -57.99229 1.000 28.05131 180 PHE A O 1
ATOM 1508 N N . LYS A 1 187 ? -47.26673 4.88901 -55.79589 1.000 25.51212 181 LYS A N 1
ATOM 1509 C CA . LYS A 1 187 ? -46.20380 5.87628 -55.69755 1.000 29.85421 181 LYS A CA 1
ATOM 1510 C C . LYS A 1 187 ? -44.83090 5.23817 -55.58870 1.000 27.54433 181 LYS A C 1
ATOM 1511 O O . LYS A 1 187 ? -43.83403 5.96283 -55.59889 1.000 28.11669 181 LYS A O 1
ATOM 1515 N N . LYS A 1 188 ? -44.76212 3.90692 -55.50607 1.000 29.62196 182 LYS A N 1
ATOM 1516 C CA . LYS A 1 188 ? -43.50555 3.19963 -55.27913 1.000 34.30567 182 LYS A CA 1
ATOM 1517 C C . LYS A 1 188 ? -42.82439 3.70808 -54.00179 1.000 31.82634 182 LYS A C 1
ATOM 1518 O O . LYS A 1 188 ? -41.60899 3.90180 -53.94627 1.000 31.65158 182 LYS A O 1
ATOM 1521 N N . ASP A 1 189 ? -43.62286 3.97230 -52.96890 1.000 30.24734 183 ASP A N 1
ATOM 1522 C CA . ASP A 1 189 ? -43.06246 4.33468 -51.66758 1.000 32.17737 183 ASP A CA 1
ATOM 1523 C C . ASP A 1 189 ? -42.78463 3.02026 -50.94536 1.000 34.89354 183 ASP A C 1
ATOM 1524 O O . ASP A 1 189 ? -43.63633 2.47591 -50.23724 1.000 25.07526 183 ASP A O 1
ATOM 1529 N N . GLN A 1 190 ? -41.58923 2.47115 -51.18803 1.000 29.10412 184 GLN A N 1
ATOM 1530 C CA . GLN A 1 190 ? -41.24937 1.16053 -50.64094 1.000 28.92959 184 GLN A CA 1
ATOM 1531 C C . GLN A 1 190 ? -41.23610 1.17075 -49.11773 1.000 27.97246 184 GLN A C 1
ATOM 1532 O O . GLN A 1 190 ? -41.60097 0.17784 -48.48231 1.000 27.21237 184 GLN A O 1
ATOM 1538 N N . GLU A 1 191 ? -40.80744 2.28087 -48.51654 1.000 28.13098 185 GLU A N 1
ATOM 1539 C CA . GLU A 1 191 ? -40.74856 2.35355 -47.06217 1.000 28.01340 185 GLU A CA 1
ATOM 1540 C C . GLU A 1 191 ? -42.14911 2.35587 -46.44877 1.000 26.21433 185 GLU A C 1
ATOM 1541 O O . GLU A 1 191 ? -42.41409 1.61556 -45.49199 1.000 25.02929 185 GLU A O 1
ATOM 1547 N N . LEU A 1 192 ? -43.07862 3.13639 -47.00971 1.000 26.93084 186 LEU A N 1
ATOM 1548 C CA . LEU A 1 192 ? -44.44787 3.08113 -46.50011 1.000 23.87303 186 LEU A CA 1
ATOM 1549 C C . LEU A 1 192 ? -45.02699 1.68568 -46.66309 1.000 25.57007 186 LEU A C 1
ATOM 1550 O O . LEU A 1 192 ? -45.69933 1.17363 -45.75684 1.000 23.95959 186 LEU A O 1
ATOM 1555 N N . GLU A 1 193 ? -44.77736 1.05864 -47.81590 1.000 24.04133 187 GLU A N 1
ATOM 1556 C CA . GLU A 1 193 ? -45.28558 -0.28397 -48.06724 1.000 23.71478 187 GLU A CA 1
ATOM 1557 C C . GLU A 1 193 ? -44.76975 -1.26736 -47.02562 1.000 23.64202 187 GLU A C 1
ATOM 1558 O O . GLU A 1 193 ? -45.53858 -2.05216 -46.45656 1.000 22.80336 187 GLU A O 1
ATOM 1564 N N . TYR A 1 194 ? -43.46621 -1.22166 -46.75573 1.000 25.53705 188 TYR A N 1
ATOM 1565 C CA . TYR A 1 194 ? -42.85915 -2.12138 -45.77629 1.000 25.66564 188 TYR A CA 1
ATOM 1566 C C . TYR A 1 194 ? -43.42943 -1.88409 -44.38387 1.000 27.03397 188 TYR A C 1
ATOM 1567 O O . TYR A 1 194 ? -43.77936 -2.83944 -43.68226 1.000 28.96611 188 TYR A O 1
ATOM 1576 N N . CYS A 1 195 ? -43.58007 -0.61374 -43.98894 1.000 28.44448 189 CYS A N 1
ATOM 1577 C CA . CYS A 1 195 ? -44.14469 -0.29115 -42.67723 1.000 28.24808 189 CYS A CA 1
ATOM 1578 C C . CYS A 1 195 ? -45.52606 -0.90658 -42.50743 1.000 24.09138 189 CYS A C 1
ATOM 1579 O O . CYS A 1 195 ? -45.84004 -1.49624 -41.46575 1.000 24.31382 189 CYS A O 1
ATOM 1582 N N . ILE A 1 196 ? -46.36746 -0.77231 -43.52897 1.000 21.11090 190 ILE A N 1
ATOM 1583 C CA . ILE A 1 196 ? -47.71618 -1.31284 -43.46746 1.000 19.98638 190 ILE A CA 1
ATOM 1584 C C . ILE A 1 196 ? -47.68418 -2.83186 -43.41529 1.000 21.16470 190 ILE A C 1
ATOM 1585 O O . ILE A 1 196 ? -48.40008 -3.45335 -42.62319 1.000 19.51345 190 ILE A O 1
ATOM 1590 N N . ILE A 1 197 ? -46.88131 -3.46078 -44.27390 1.000 21.08328 191 ILE A N 1
ATOM 1591 C CA . ILE A 1 197 ? -46.85772 -4.92056 -44.29948 1.000 21.39052 191 ILE A CA 1
ATOM 1592 C C . ILE A 1 197 ? -46.35871 -5.48258 -42.96151 1.000 21.50488 191 ILE A C 1
ATOM 1593 O O . ILE A 1 197 ? -46.93351 -6.44351 -42.42519 1.000 21.20562 191 ILE A O 1
ATOM 1598 N N . GLN A 1 198 ? -45.29193 -4.88795 -42.39894 1.000 22.04802 192 GLN A N 1
ATOM 1599 C CA . GLN A 1 198 ? -44.74476 -5.35398 -41.11428 1.000 22.32362 192 GLN A CA 1
ATOM 1600 C C . GLN A 1 198 ? -45.75022 -5.16357 -39.98284 1.000 21.29311 192 GLN A C 1
ATOM 1601 O O . GLN A 1 198 ? -45.88745 -6.02549 -39.10919 1.000 23.05083 192 GLN A O 1
ATOM 1607 N N . SER A 1 199 ? -46.43825 -4.02149 -39.96194 1.000 20.50914 193 SER A N 1
ATOM 1608 C CA . SER A 1 199 ? -47.42873 -3.77801 -38.92372 1.000 19.63430 193 SER A CA 1
ATOM 1609 C C . SER A 1 199 ? -48.55720 -4.79581 -39.00704 1.000 19.39509 193 SER A C 1
ATOM 1610 O O . SER A 1 199 ? -48.92973 -5.40876 -38.00119 1.000 21.03139 193 SER A O 1
ATOM 1613 N N . ALA A 1 200 ? -49.12238 -4.97900 -40.20783 1.000 18.87981 194 ALA A N 1
ATOM 1614 C CA . ALA A 1 200 ? -50.22806 -5.91585 -40.36217 1.000 18.44489 194 ALA A CA 1
ATOM 1615 C C . ALA A 1 200 ? -49.82871 -7.30864 -39.90560 1.000 19.07463 194 ALA A C 1
ATOM 1616 O O . ALA A 1 200 ? -50.57706 -7.96550 -39.17478 1.000 23.25150 194 ALA A O 1
ATOM 1618 N N . LYS A 1 201 ? -48.64805 -7.77712 -40.32771 1.000 22.05347 195 LYS A N 1
ATOM 1619 C CA . LYS A 1 201 ? -48.19823 -9.10888 -39.93106 1.000 24.92343 195 LYS A CA 1
ATOM 1620 C C . LYS A 1 201 ? -48.01484 -9.19240 -38.42090 1.000 23.47136 195 LYS A C 1
ATOM 1621 O O . LYS A 1 201 ? -48.47192 -10.14468 -37.78593 1.000 21.02787 195 LYS A O 1
ATOM 1627 N N . LYS A 1 202 ? -47.35464 -8.19168 -37.82688 1.000 20.93359 196 LYS A N 1
ATOM 1628 C CA . LYS A 1 202 ? -47.15636 -8.19503 -36.37823 1.000 23.95787 196 LYS A CA 1
ATOM 1629 C C . LYS A 1 202 ? -48.48617 -8.29364 -35.63873 1.000 23.11375 196 LYS A C 1
ATOM 1630 O O . LYS A 1 202 ? -48.61953 -9.06914 -34.68980 1.000 21.44645 196 LYS A O 1
ATOM 1636 N N . TRP A 1 203 ? -49.49465 -7.54542 -36.08185 1.000 19.31317 197 TRP A N 1
ATOM 1637 C CA . TRP A 1 203 ? -50.75136 -7.50138 -35.33529 1.000 22.76827 197 TRP A CA 1
ATOM 1638 C C . TRP A 1 203 ? -51.61370 -8.74113 -35.54409 1.000 24.73251 197 TRP A C 1
ATOM 1639 O O . TRP A 1 203 ? -52.32724 -9.15740 -34.62869 1.000 18.53489 197 TRP A O 1
ATOM 1650 N N . PHE A 1 204 ? -51.63142 -9.30072 -36.75688 1.000 22.34445 198 PHE A N 1
ATOM 1651 C CA . PHE A 1 204 ? -52.75181 -10.13562 -37.16146 1.000 20.69595 198 PHE A CA 1
ATOM 1652 C C . PHE A 1 204 ? -52.38738 -11.56783 -37.48803 1.000 23.77956 198 PHE A C 1
ATOM 1653 O O . PHE A 1 204 ? -53.29402 -12.40058 -37.59433 1.000 26.71852 198 PHE A O 1
ATOM 1661 N N . LEU A 1 205 ? -51.10726 -11.88624 -37.65387 1.000 25.56822 199 LEU A N 1
ATOM 1662 C CA . LEU A 1 205 ? -50.75861 -13.18825 -38.22061 1.000 33.40571 199 LEU A CA 1
ATOM 1663 C C . LEU A 1 205 ? -51.17237 -14.35737 -37.33919 1.000 33.43288 199 LEU A C 1
ATOM 1664 O O . LEU A 1 205 ? -51.37467 -15.45530 -37.85901 1.000 36.76063 199 LEU A O 1
ATOM 1669 N N . SER A 1 206 ? -51.35407 -14.15759 -36.03828 1.000 31.60709 200 SER A N 1
ATOM 1670 C CA . SER A 1 206 ? -51.77319 -15.26631 -35.19462 1.000 35.39025 200 SER A CA 1
ATOM 1671 C C . SER A 1 206 ? -53.29123 -15.35803 -35.02830 1.000 34.36879 200 SER A C 1
ATOM 1672 O O . SER A 1 206 ? -53.76466 -16.21959 -34.28240 1.000 32.47387 200 SER A O 1
ATOM 1675 N N . ASP A 1 207 ? -54.06592 -14.52952 -35.72612 1.000 28.55574 201 ASP A N 1
ATOM 1676 C CA . ASP A 1 207 ? -55.52000 -14.60902 -35.60664 1.000 26.61153 201 ASP A CA 1
ATOM 1677 C C . ASP A 1 207 ? -56.03879 -15.83841 -36.34411 1.000 26.66594 201 ASP A C 1
ATOM 1678 O O . ASP A 1 207 ? -55.63540 -16.09672 -37.48374 1.000 26.02175 201 ASP A O 1
ATOM 1683 N N . LYS A 1 208 ? -56.88266 -16.62787 -35.67065 1.000 23.73882 202 LYS A N 1
ATOM 1684 C CA . LYS A 1 208 ? -57.48656 -17.81517 -36.27437 1.000 31.95081 202 LYS A CA 1
ATOM 1685 C C . LYS A 1 208 ? -58.84266 -18.08777 -35.62937 1.000 29.66501 202 LYS A C 1
ATOM 1686 O O . LYS A 1 208 ? -59.11712 -17.64447 -34.50961 1.000 27.86949 202 LYS A O 1
ATOM 1689 N N . ASN A 1 209 ? -59.69562 -18.80727 -36.36411 1.000 24.39346 203 ASN A N 1
ATOM 1690 C CA . ASN A 1 209 ? -61.01008 -19.23842 -35.88442 1.000 26.53844 203 ASN A CA 1
ATOM 1691 C C . ASN A 1 209 ? -61.74312 -18.09204 -35.17914 1.000 25.63835 203 ASN A C 1
ATOM 1692 O O . ASN A 1 209 ? -62.04206 -18.14445 -33.98281 1.000 23.27628 203 ASN A O 1
ATOM 1697 N N . MET A 1 210 ? -62.00595 -17.03720 -35.94671 1.000 24.26692 204 MET A N 1
ATOM 1698 C CA . MET A 1 210 ? -62.50512 -15.78757 -35.38539 1.000 23.08487 204 MET A CA 1
ATOM 1699 C C . MET A 1 210 ? -63.92261 -15.93591 -34.82831 1.000 25.51516 204 MET A C 1
ATOM 1700 O O . MET A 1 210 ? -64.76448 -16.61988 -35.41111 1.000 25.74674 204 MET A O 1
ATOM 1705 N N . GLN A 1 211 ? -64.16781 -15.30846 -33.66629 1.000 30.74734 205 GLN A N 1
ATOM 1706 C CA . GLN A 1 211 ? -65.48796 -15.36445 -33.02686 1.000 34.46598 205 GLN A CA 1
ATOM 1707 C C . GLN A 1 211 ? -66.50187 -14.45626 -33.75607 1.000 36.09913 205 GLN A C 1
ATOM 1708 O O . GLN A 1 211 ? -67.65046 -14.85511 -33.98219 1.000 45.54377 205 GLN A O 1
ATOM 1714 N N . ALA A 1 212 ? -66.08470 -13.26373 -34.17873 1.000 30.60283 206 ALA A N 1
ATOM 1715 C CA . ALA A 1 212 ? -66.92214 -12.32060 -34.95548 1.000 30.82714 206 ALA A CA 1
ATOM 1716 C C . ALA A 1 212 ? -68.20134 -11.93376 -34.20834 1.000 29.37901 206 ALA A C 1
ATOM 1717 O O . ALA A 1 212 ? -69.32774 -12.17875 -34.66035 1.000 28.19072 206 ALA A O 1
ATOM 1719 N N . LEU A 1 213 ? -67.99362 -11.27717 -33.06701 1.000 21.67573 207 LEU A N 1
ATOM 1720 C CA . LEU A 1 213 ? -69.04848 -10.69373 -32.24215 1.000 30.59979 207 LEU A CA 1
ATOM 1721 C C . LEU A 1 213 ? -69.49444 -9.39692 -32.90307 1.000 27.11380 207 LEU A C 1
ATOM 1722 O O . LEU A 1 213 ? -69.14171 -8.28857 -32.48214 1.000 32.28972 207 LEU A O 1
ATOM 1727 N N . GLU A 1 214 ? -70.25427 -9.54184 -33.98491 1.000 22.70102 208 GLU A N 1
ATOM 1728 C CA . GLU A 1 214 ? -70.59646 -8.43386 -34.86822 1.000 20.16922 208 GLU A CA 1
ATOM 1729 C C . GLU A 1 214 ? -72.06991 -8.50967 -35.21992 1.000 21.95751 208 GLU A C 1
ATOM 1730 O O . GLU A 1 214 ? -72.66208 -9.59717 -35.19510 1.000 21.10590 208 GLU A O 1
ATOM 1736 N N . PRO A 1 215 ? -72.69883 -7.36655 -35.52051 1.000 17.09851 209 PRO A N 1
ATOM 1737 C CA . PRO A 1 215 ? -72.09534 -6.03074 -35.49353 1.000 17.95213 209 PRO A CA 1
ATOM 1738 C C . PRO A 1 215 ? -72.20890 -5.36290 -34.13722 1.000 18.24953 209 PRO A C 1
ATOM 1739 O O . PRO A 1 215 ? -72.95041 -5.84676 -33.28636 1.000 15.79223 209 PRO A O 1
ATOM 1743 N N . CYS A 1 216 ? -71.49429 -4.25878 -33.94547 1.000 17.20892 210 CYS A N 1
ATOM 1744 C CA . CYS A 1 216 ? -71.75693 -3.38059 -32.81953 1.000 18.77223 210 CYS A CA 1
ATOM 1745 C C . CYS A 1 216 ? -72.54111 -2.18071 -33.32278 1.000 18.60571 210 CYS A C 1
ATOM 1746 O O . CYS A 1 216 ? -72.57456 -1.90268 -34.52424 1.000 14.67651 210 CYS A O 1
ATOM 1749 N N . GLY A 1 217 ? -73.20108 -1.50289 -32.38037 1.000 16.89179 211 GLY A N 1
ATOM 1750 C CA . GLY A 1 217 ? -74.27926 -0.57304 -32.67996 1.000 21.53329 211 GLY A CA 1
ATOM 1751 C C . GLY A 1 217 ? -73.93176 0.61727 -33.56062 1.000 19.75938 211 GLY A C 1
ATOM 1752 O O . GLY A 1 217 ? -74.84238 1.22255 -34.13876 1.000 17.99474 211 GLY A O 1
ATOM 1753 N N . ASP A 1 218 ? -72.65663 0.99713 -33.65675 1.000 14.48958 212 ASP A N 1
ATOM 1754 C CA . ASP A 1 218 ? -72.26863 2.16072 -34.45705 1.000 14.1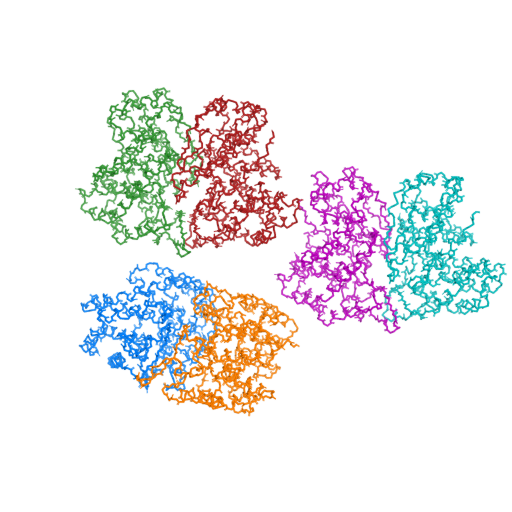0153 212 ASP A CA 1
ATOM 1755 C C . ASP A 1 218 ? -71.23082 1.82755 -35.51630 1.000 17.45524 212 ASP A C 1
ATOM 1756 O O . ASP A 1 218 ? -70.54535 2.73585 -36.01105 1.000 16.52114 212 ASP A O 1
ATOM 1761 N N . GLU A 1 219 ? -71.10138 0.55900 -35.88613 1.000 14.14990 213 GLU A N 1
ATOM 1762 C CA . GLU A 1 219 ? -70.06711 0.14902 -36.82841 1.000 14.02715 213 GLU A CA 1
ATOM 1763 C C . GLU A 1 219 ? -70.56382 0.28120 -38.25970 1.000 17.45874 213 GLU A C 1
ATOM 1764 O O . GLU A 1 219 ? -71.71602 -0.03560 -38.55964 1.000 15.28143 213 GLU A O 1
ATOM 1770 N N . PHE A 1 220 ? -69.69548 0.78646 -39.13912 1.000 14.65599 214 PHE A N 1
ATOM 1771 C CA . PHE A 1 220 ? -69.96056 0.75726 -40.56140 1.000 14.62178 214 PHE A CA 1
ATOM 1772 C C . PHE A 1 220 ? -68.98721 -0.16793 -41.27245 1.000 17.17615 214 PHE A C 1
ATOM 1773 O O . PHE A 1 220 ? -69.04491 -0.28784 -42.50051 1.000 18.05448 214 PHE A O 1
ATOM 1781 N N . LEU A 1 221 ? -68.12281 -0.85429 -40.51734 1.000 12.79712 215 LEU A N 1
ATOM 1782 C CA . LEU A 1 221 ? -67.16704 -1.81057 -41.05133 1.000 16.25795 215 LEU A CA 1
ATOM 1783 C C . LEU A 1 221 ? -67.23147 -3.09110 -40.24002 1.000 17.11441 215 LEU A C 1
ATOM 1784 O O . LEU A 1 221 ? -67.57568 -3.07196 -39.05565 1.000 13.67615 215 LEU A O 1
ATOM 1789 N N . SER A 1 222 ? -66.90992 -4.20513 -40.88641 1.000 14.74718 216 SER A N 1
ATOM 1790 C CA . SER A 1 222 ? -66.79936 -5.46868 -40.17165 1.000 17.65097 216 SER A CA 1
ATOM 1791 C C . SER A 1 222 ? -65.36704 -5.65864 -39.69904 1.000 18.75176 216 SER A C 1
ATOM 1792 O O . SER A 1 222 ? -64.45929 -5.73477 -40.53602 1.000 16.60472 216 SER A O 1
ATOM 1795 N N . PRO A 1 223 ? -65.11744 -5.73513 -38.38982 1.000 19.54287 217 PRO A N 1
ATOM 1796 C CA . PRO A 1 223 ? -63.74640 -6.01640 -37.92571 1.000 16.27733 217 PRO A CA 1
ATOM 1797 C C . PRO A 1 223 ? -63.11268 -7.23016 -38.59954 1.000 18.44302 217 PRO A C 1
ATOM 1798 O O . PRO A 1 223 ? -61.98676 -7.11591 -39.11065 1.000 19.54712 217 PRO A O 1
ATOM 1802 N N . VAL A 1 224 ? -63.81032 -8.37292 -38.67318 1.000 17.73609 218 VAL A N 1
ATOM 1803 C CA . VAL A 1 224 ? -63.15048 -9.57302 -39.19703 1.000 18.70069 218 VAL A CA 1
ATOM 1804 C C . VAL A 1 224 ? -62.94464 -9.47783 -40.70718 1.000 17.00566 218 VAL A C 1
ATOM 1805 O O . VAL A 1 224 ? -61.91277 -9.92372 -41.22445 1.000 20.38296 218 VAL A O 1
ATOM 1809 N N . LEU A 1 225 ? -63.91541 -8.91884 -41.44500 1.000 14.58063 219 LEU A N 1
ATOM 1810 C CA . LEU A 1 225 ? -63.76468 -8.83355 -42.89998 1.000 14.76604 219 LEU A CA 1
ATOM 1811 C C . LEU A 1 225 ? -62.72871 -7.79361 -43.30325 1.000 20.54189 219 LEU A C 1
ATOM 1812 O O . LEU A 1 225 ? -61.92103 -8.03076 -44.21936 1.000 17.11298 219 LEU A O 1
ATOM 1817 N N . MET A 1 226 ? -62.72588 -6.63193 -42.63881 1.000 19.09076 220 MET A N 1
ATOM 1818 C CA . MET A 1 226 ? -61.77529 -5.59078 -43.02249 1.000 16.96647 220 MET A CA 1
ATOM 1819 C C . MET A 1 226 ? -60.34258 -6.06093 -42.78169 1.000 19.66715 220 MET A C 1
ATOM 1820 O O . MET A 1 226 ? -59.45905 -5.85915 -43.62612 1.000 17.59150 220 MET A O 1
ATOM 1825 N N . GLU A 1 227 ? -60.10612 -6.74233 -41.65876 1.000 18.64925 221 GLU A N 1
ATOM 1826 C CA . GLU A 1 227 ? -58.78749 -7.31925 -41.40213 1.000 18.78808 221 GLU A CA 1
ATOM 1827 C C . GLU A 1 227 ? -58.39741 -8.33134 -42.47766 1.000 20.66438 221 GLU A C 1
ATOM 1828 O O . GLU A 1 227 ? -57.25574 -8.32900 -42.96455 1.000 18.84613 221 GLU A O 1
ATOM 1834 N N . ALA A 1 228 ? -59.32837 -9.20671 -42.86720 1.000 21.46645 222 ALA A N 1
ATOM 1835 C CA . ALA A 1 228 ? -59.02047 -10.16534 -43.92505 1.000 19.97464 222 ALA A CA 1
ATOM 1836 C C . ALA A 1 228 ? -58.71991 -9.45084 -45.23881 1.000 20.82018 222 ALA A C 1
ATOM 1837 O O . ALA A 1 228 ? -57.83896 -9.87778 -46.00536 1.000 19.16418 222 ALA A O 1
ATOM 1839 N N . VAL A 1 229 ? -59.44311 -8.36437 -45.52420 1.000 18.32121 223 VAL A N 1
ATOM 1840 C CA . VAL A 1 229 ? -59.20471 -7.64619 -46.77448 1.000 21.57379 223 VAL A CA 1
ATOM 1841 C C . VAL A 1 229 ? -57.81223 -7.01846 -46.77716 1.000 19.22195 223 VAL A C 1
ATOM 1842 O O . VAL A 1 229 ? -57.08479 -7.11906 -47.76648 1.000 21.64057 223 VAL A O 1
ATOM 1846 N N . LEU A 1 230 ? -57.40509 -6.38092 -45.67509 1.000 16.28079 224 LEU A N 1
ATOM 1847 C CA . LEU A 1 230 ? -56.02973 -5.88108 -45.59696 1.000 18.41093 224 LEU A CA 1
ATOM 1848 C C . LEU A 1 230 ? -55.02300 -7.01021 -45.81954 1.000 20.88166 224 LEU A C 1
ATOM 1849 O O . LEU A 1 230 ? -54.07745 -6.87686 -46.60703 1.000 18.21750 224 LEU A O 1
ATOM 1854 N N . LEU A 1 231 ? -55.20954 -8.13694 -45.13086 1.000 23.10133 225 LEU A N 1
ATOM 1855 C CA . LEU A 1 231 ? -54.26585 -9.24036 -45.28842 1.000 21.18335 225 LEU A CA 1
ATOM 1856 C C . LEU A 1 231 ? -54.29613 -9.83544 -46.69399 1.000 23.88599 225 LEU A C 1
ATOM 1857 O O . LEU A 1 231 ? -53.28881 -10.40287 -47.12870 1.000 20.17116 225 LEU A O 1
ATOM 1862 N N . SER A 1 232 ? -55.42339 -9.72594 -47.41999 1.000 18.92542 226 SER A N 1
ATOM 1863 C CA . SER A 1 232 ? -55.42742 -10.19789 -48.79951 1.000 21.86602 226 SER A CA 1
ATOM 1864 C C . SER A 1 232 ? -54.49659 -9.37358 -49.67820 1.000 24.34425 226 SER A C 1
ATOM 1865 O O . SER A 1 232 ? -54.00689 -9.88521 -50.68600 1.000 28.11605 226 SER A O 1
ATOM 1868 N N . ALA A 1 233 ? -54.19976 -8.13389 -49.29517 1.000 21.37765 227 ALA A N 1
ATOM 1869 C CA . ALA A 1 233 ? -53.21091 -7.32919 -50.00723 1.000 24.25377 227 ALA A CA 1
ATOM 1870 C C . ALA A 1 233 ? -51.81616 -7.40232 -49.38943 1.000 24.70294 227 ALA A C 1
ATOM 1871 O O . ALA A 1 233 ? -50.83435 -7.08502 -50.06965 1.000 25.81973 227 ALA A O 1
ATOM 1873 N N . VAL A 1 234 ? -51.70335 -7.79993 -48.12479 1.000 21.45161 228 VAL A N 1
ATOM 1874 C CA . VAL A 1 234 ? -50.40413 -7.80984 -47.44920 1.000 20.97256 228 VAL A CA 1
ATOM 1875 C C . VAL A 1 234 ? -49.66677 -9.11639 -47.66116 1.000 25.88296 228 VAL A C 1
ATOM 1876 O O . VAL A 1 234 ? -48.46733 -9.10773 -47.91941 1.000 28.85031 228 VAL A O 1
ATOM 1880 N N . LEU A 1 235 ? -50.35908 -10.25052 -47.56544 1.000 27.07986 229 LEU A N 1
ATOM 1881 C CA . LEU A 1 235 ? -49.72580 -11.55734 -47.67345 1.000 26.39039 229 LEU A CA 1
ATOM 1882 C C . LEU A 1 235 ? -49.64799 -11.99372 -49.13662 1.000 28.92569 229 LEU A C 1
ATOM 1883 O O . LEU A 1 235 ? -50.41125 -11.53179 -49.98665 1.000 27.99631 229 LEU A O 1
ATOM 1888 N N . HIS A 1 236 ? -48.69085 -12.87676 -49.42718 1.000 32.90207 230 HIS A N 1
ATOM 1889 C CA . HIS A 1 236 ? -48.69213 -13.55056 -50.71986 1.000 31.33788 230 HIS A CA 1
ATOM 1890 C C . HIS A 1 236 ? -49.94964 -14.39719 -50.83969 1.000 29.30068 230 HIS A C 1
ATOM 1891 O O . HIS A 1 236 ? -50.51576 -14.84495 -49.83587 1.000 27.39971 230 HIS A O 1
ATOM 1898 N N . LYS A 1 237 ? -50.41266 -14.57409 -52.07851 1.000 27.87166 231 LYS A N 1
ATOM 1899 C CA . LYS A 1 237 ? -51.69377 -15.23705 -52.32047 1.000 27.09713 231 LYS A CA 1
ATOM 1900 C C . LYS A 1 237 ? -51.75460 -16.59057 -51.61841 1.000 30.38412 231 LYS A C 1
ATOM 1901 O O . LYS A 1 237 ? -52.65319 -16.84995 -50.80618 1.000 32.60416 231 LYS A O 1
ATOM 1904 N N . ASN A 1 238 ? -50.79433 -17.46754 -51.92411 1.000 32.81693 232 ASN A N 1
ATOM 1905 C CA . ASN A 1 238 ? -50.75249 -18.79495 -51.31364 1.000 40.31974 232 ASN A CA 1
ATOM 1906 C C . ASN A 1 238 ? -50.83576 -18.70949 -49.79277 1.000 41.71762 232 ASN A C 1
ATOM 1907 O O . ASN A 1 238 ? -51.62916 -19.41706 -49.16066 1.000 45.06800 232 ASN A O 1
ATOM 1912 N N . ASP A 1 239 ? -50.03761 -17.82134 -49.18828 1.000 40.06419 233 ASP A N 1
ATOM 1913 C CA . ASP A 1 239 ? -50.08506 -17.64852 -47.73793 1.000 40.36658 233 ASP A CA 1
ATOM 1914 C C . ASP A 1 239 ? -51.44963 -17.13652 -47.28071 1.000 36.75487 233 ASP A C 1
ATOM 1915 O O . ASP A 1 239 ? -51.97934 -17.58742 -46.25647 1.000 34.37334 233 ASP A O 1
ATOM 1920 N N . PHE A 1 240 ? -52.04794 -16.20887 -48.03415 1.000 30.19892 234 PHE A N 1
ATOM 1921 C CA . PHE A 1 240 ? -53.33788 -15.66989 -47.60974 1.000 28.31416 234 PHE A CA 1
ATOM 1922 C C . PHE A 1 240 ? -54.43428 -16.72626 -47.65150 1.000 27.75829 234 PHE A C 1
ATOM 1923 O O . PHE A 1 240 ? -55.29196 -16.77703 -46.75692 1.000 28.11307 234 PHE A O 1
ATOM 1931 N N . VAL A 1 241 ? -54.44281 -17.55086 -48.69761 1.000 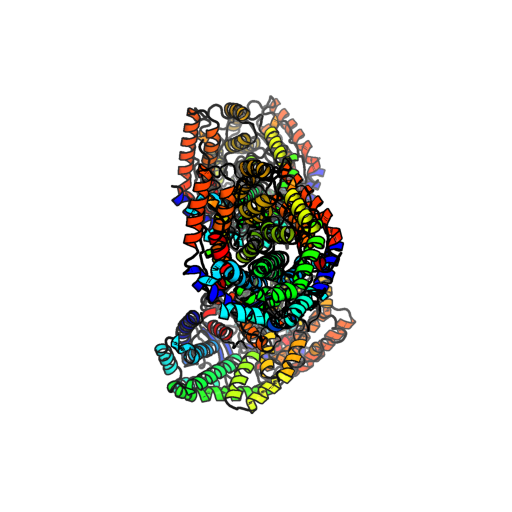28.82421 235 VAL A N 1
ATOM 1932 C CA . VAL A 1 241 ? -55.46004 -18.58610 -48.82276 1.000 33.55344 235 VAL A CA 1
ATOM 1933 C C . VAL A 1 241 ? -55.39668 -19.52984 -47.62779 1.000 35.58967 235 VAL A C 1
ATOM 1934 O O . VAL A 1 241 ? -56.42639 -19.85130 -47.02091 1.000 38.59196 235 VAL A O 1
ATOM 1938 N N . LYS A 1 242 ? -54.18790 -19.94646 -47.23617 1.000 34.82553 236 LYS A N 1
ATOM 1939 C CA . LYS A 1 242 ? -54.05055 -20.78652 -46.04688 1.000 35.15243 236 LYS A CA 1
ATOM 1940 C C . LYS A 1 242 ? -54.50301 -20.04020 -44.79708 1.000 37.97048 236 LYS A C 1
ATOM 1941 O O . LYS A 1 242 ? -55.26169 -20.57670 -43.98114 1.000 34.60757 236 LYS A O 1
ATOM 1943 N N . PHE A 1 243 ? -54.07235 -18.78285 -44.64403 1.000 38.20755 237 PHE A N 1
ATOM 1944 C CA . PHE A 1 243 ? -54.48875 -18.00275 -43.48028 1.000 30.84225 237 PHE A CA 1
ATOM 1945 C C . PHE A 1 243 ? -56.01085 -17.87091 -43.43043 1.000 29.61143 237 PHE A C 1
ATOM 1946 O O . PHE A 1 243 ? -56.62983 -18.07282 -42.37793 1.000 27.75690 237 PHE A O 1
ATOM 1954 N N . PHE A 1 244 ? -56.62546 -17.54249 -44.57217 1.000 28.84720 238 PHE A N 1
ATOM 1955 C CA . PHE A 1 244 ? -58.06372 -17.29111 -44.63138 1.000 28.75907 238 PHE A CA 1
ATOM 1956 C C . PHE A 1 244 ? -58.87081 -18.53949 -44.28236 1.000 34.32882 238 PHE A C 1
ATOM 1957 O O . PHE A 1 244 ? -59.90443 -18.44725 -43.60977 1.000 36.29599 238 PHE A O 1
ATOM 1965 N N . LYS A 1 245 ? -58.40253 -19.71913 -44.70430 1.000 31.69606 239 LYS A N 1
ATOM 1966 C CA . LYS A 1 245 ? -59.11175 -20.95644 -44.37582 1.000 30.49564 239 LYS A CA 1
ATOM 1967 C C . LYS A 1 245 ? -59.11685 -21.21463 -42.87142 1.000 30.77555 239 LYS A C 1
ATOM 1968 O O . LYS A 1 245 ? -60.11998 -21.67324 -42.32141 1.000 28.44439 239 LYS A O 1
ATOM 1970 N N . ALA A 1 246 ? -58.00636 -20.92610 -42.18460 1.000 30.65657 240 ALA A N 1
ATOM 1971 C CA . ALA A 1 246 ? -57.97819 -21.05731 -40.73354 1.000 29.58320 240 ALA A CA 1
ATOM 1972 C C . ALA A 1 246 ? -58.66918 -19.88807 -40.02730 1.000 28.50436 240 ALA A C 1
ATOM 1973 O O . ALA A 1 246 ? -59.10890 -20.02925 -38.87916 1.000 29.31151 240 ALA A O 1
ATOM 1975 N N . TYR A 1 247 ? -58.81050 -18.75107 -40.70614 1.000 25.27430 241 TYR A N 1
ATOM 1976 C CA . TYR A 1 247 ? -59.34228 -17.54232 -40.08418 1.000 24.84148 241 TYR A CA 1
ATOM 1977 C C . TYR A 1 247 ? -60.85335 -17.62454 -39.88172 1.000 27.68970 241 TYR A C 1
ATOM 1978 O O . TYR A 1 247 ? -61.36113 -17.34468 -38.78466 1.000 27.92061 241 TYR A O 1
ATOM 1987 N N . LEU A 1 248 ? -61.58786 -17.97757 -40.94375 1.000 26.41848 242 LEU A N 1
ATOM 1988 C CA . LEU A 1 248 ? -63.03709 -18.18227 -40.91397 1.000 27.37528 242 LEU A CA 1
ATOM 1989 C C . LEU A 1 248 ? -63.27136 -19.55038 -41.54332 1.000 30.44047 242 LEU A C 1
ATOM 1990 O O . LEU A 1 248 ? -63.59020 -19.66145 -42.73739 1.000 31.16078 242 LEU A O 1
ATOM 1995 N N . PRO A 1 249 ? -63.07729 -20.62634 -40.77628 1.000 30.61955 243 PRO A N 1
ATOM 1996 C CA . PRO A 1 249 ? -63.07876 -21.96180 -41.38549 1.000 29.73338 243 PRO A CA 1
ATOM 1997 C C . PRO A 1 249 ? -64.45745 -22.47780 -41.75220 1.000 30.49492 243 PRO A C 1
ATOM 1998 O O . PRO A 1 249 ? -64.54570 -23.48197 -42.47420 1.000 34.76752 243 PRO A O 1
ATOM 2002 N N . ASN A 1 250 ? -65.53714 -21.83844 -41.30919 1.000 23.28369 244 ASN A N 1
ATOM 2003 C CA . ASN A 1 250 ? -66.86584 -22.37767 -41.57112 1.000 26.32245 244 ASN A CA 1
ATOM 2004 C C . ASN A 1 250 ? -67.67978 -21.53343 -42.55179 1.000 24.43875 244 ASN A C 1
ATOM 2005 O O . ASN A 1 250 ? -68.90627 -21.67691 -42.60639 1.000 27.75086 244 ASN A O 1
ATOM 2010 N N . LEU A 1 251 ? -67.02316 -20.69460 -43.36218 1.000 25.33363 245 LEU A N 1
ATOM 2011 C CA . LEU A 1 251 ? -67.75541 -19.80297 -44.26151 1.000 29.11305 245 LEU A CA 1
ATOM 2012 C C . LEU A 1 251 ? -68.67479 -20.57717 -45.19853 1.000 31.47803 245 LEU A C 1
ATOM 2013 O O . LEU A 1 251 ? -69.78791 -20.12395 -45.50052 1.000 35.67405 245 LEU A O 1
ATOM 2018 N N . GLU A 1 252 ? -68.21750 -21.73007 -45.69658 1.000 27.06158 246 GLU A N 1
ATOM 2019 C CA . GLU A 1 252 ? -69.02953 -22.51881 -46.62447 1.000 32.63762 246 GLU A CA 1
ATOM 2020 C C . GLU A 1 252 ? -70.33261 -23.00607 -46.00213 1.000 36.04318 246 GLU A C 1
ATOM 2021 O O . GLU A 1 252 ? -71.27819 -23.32315 -46.73717 1.000 36.53322 246 GLU A O 1
ATOM 2027 N N . ALA A 1 253 ? -70.40406 -23.10267 -44.67542 1.000 33.24609 247 ALA A N 1
ATOM 2028 C CA . ALA A 1 253 ? -71.66096 -23.38239 -43.99206 1.000 25.22016 247 ALA A CA 1
ATOM 2029 C C . ALA A 1 253 ? -72.37933 -22.11057 -43.55054 1.000 25.77097 247 ALA A C 1
ATOM 2030 O O . ALA A 1 253 ? -73.28213 -22.18236 -42.70925 1.000 28.24725 247 ALA A O 1
ATOM 2032 N N . LYS A 1 254 ? -72.02165 -20.95956 -44.12030 1.000 23.15323 248 LYS A N 1
ATOM 2033 C CA . LYS A 1 254 ? -72.60519 -19.66788 -43.73945 1.000 25.80731 248 LYS A CA 1
ATOM 2034 C C . LYS A 1 254 ? -72.45232 -19.41582 -42.23122 1.000 26.00078 248 LYS A C 1
ATOM 2035 O O . LYS A 1 254 ? -73.38574 -19.01071 -41.53014 1.000 25.84268 248 LYS A O 1
ATOM 2041 N N . GLU A 1 255 ? -71.25217 -19.68768 -41.72251 1.000 22.34817 249 GLU A N 1
ATOM 2042 C CA . GLU A 1 255 ? -70.95656 -19.42967 -40.31940 1.000 26.67153 249 GLU A CA 1
ATOM 2043 C C . GLU A 1 255 ? -69.65545 -18.64322 -40.20735 1.000 24.28809 249 GLU A C 1
ATOM 2044 O O . GLU A 1 255 ? -68.73407 -18.84177 -41.01547 1.000 24.46876 249 GLU A O 1
ATOM 2050 N N . PRO A 1 256 ? -69.56678 -17.69363 -39.26366 1.000 25.29016 250 PRO A N 1
ATOM 2051 C CA . PRO A 1 256 ? -70.59037 -17.31197 -38.27534 1.000 23.78250 250 PRO A CA 1
ATOM 2052 C C . PRO A 1 256 ? -71.82887 -16.67654 -38.91238 1.000 26.78499 250 PRO A C 1
ATOM 2053 O O . PRO A 1 256 ? -71.71653 -15.84885 -39.81888 1.000 28.60454 250 PRO A O 1
ATOM 2057 N N . ALA A 1 257 ? -72.99742 -17.06409 -38.40694 1.000 21.55478 251 ALA A N 1
ATOM 2058 C CA . ALA A 1 257 ? -74.26325 -16.68689 -39.01851 1.000 19.65194 251 ALA A CA 1
ATOM 2059 C C . ALA A 1 257 ? -74.41452 -15.17279 -39.17264 1.000 25.81688 251 ALA A C 1
ATOM 2060 O O . ALA A 1 257 ? -75.07657 -14.70618 -40.11350 1.000 23.03037 251 ALA A O 1
ATOM 2062 N N . THR A 1 258 ? -73.84878 -14.38396 -38.25514 1.000 21.85645 252 THR A N 1
ATOM 2063 C CA . THR A 1 258 ? -74.07231 -12.94375 -38.34077 1.000 23.27453 252 THR A CA 1
ATOM 2064 C C . THR A 1 258 ? -73.54164 -12.35954 -39.65199 1.000 16.68657 252 THR A C 1
ATOM 2065 O O . THR A 1 258 ? -74.06611 -11.35436 -40.13759 1.000 18.33210 252 THR A O 1
ATOM 2069 N N . LEU A 1 259 ? -72.49061 -12.94902 -40.22212 1.000 17.05606 253 LEU A N 1
ATOM 2070 C CA . LEU A 1 259 ? -71.91900 -12.42338 -41.46039 1.000 16.40347 253 LEU A CA 1
ATOM 2071 C C . LEU A 1 259 ? -72.80414 -12.69383 -42.67685 1.000 22.85007 253 LEU A C 1
ATOM 2072 O O . LEU A 1 259 ? -72.59343 -12.08465 -43.73989 1.000 19.79924 253 LEU A O 1
ATOM 2077 N N . PHE A 1 260 ? -73.75822 -13.61584 -42.55460 1.000 19.92149 254 PHE A N 1
ATOM 2078 C CA . PHE A 1 260 ? -74.68844 -13.94033 -43.62914 1.000 22.18031 254 PHE A CA 1
ATOM 2079 C C . PHE A 1 260 ? -76.09137 -13.42935 -43.32773 1.000 22.40491 254 PHE A C 1
ATOM 2080 O O . PHE A 1 260 ? -77.04946 -13.82900 -43.99333 1.000 19.24643 254 PHE A O 1
ATOM 2088 N N . THR A 1 261 ? -76.20332 -12.50783 -42.36883 1.000 22.78224 255 THR A N 1
ATOM 2089 C CA . THR A 1 261 ? -77.46246 -11.86668 -41.98941 1.000 23.24424 255 THR A CA 1
ATOM 2090 C C . THR A 1 261 ? -77.27952 -10.36143 -42.10879 1.000 16.89687 255 THR A C 1
ATOM 2091 O O . THR A 1 261 ? -76.59558 -9.75180 -41.26130 1.000 21.45711 255 THR A O 1
ATOM 2095 N N . PRO A 1 262 ? -77.83295 -9.71830 -43.12793 1.000 16.93391 256 PRO A N 1
ATOM 2096 C CA . PRO A 1 262 ? -77.72334 -8.25193 -43.20880 1.000 18.03832 256 PRO A CA 1
ATOM 2097 C C . PRO A 1 262 ? -78.25237 -7.59817 -41.93921 1.000 16.27259 256 PRO A C 1
ATOM 2098 O O . PRO A 1 262 ? -79.25899 -8.02345 -41.38008 1.000 17.37249 256 PRO A O 1
ATOM 2102 N N . VAL A 1 263 ? -77.55731 -6.56966 -41.47300 1.000 18.95594 257 VAL A N 1
ATOM 2103 C CA . VAL A 1 263 ? -77.82392 -6.03121 -40.14346 1.000 16.48952 257 VAL A CA 1
ATOM 2104 C C . VAL A 1 263 ? -79.05927 -5.14209 -40.18089 1.000 20.72276 257 VAL A C 1
ATOM 2105 O O . VAL A 1 263 ? -79.39409 -4.54385 -41.21509 1.000 17.67571 257 VAL A O 1
ATOM 2109 N N . SER A 1 264 ? -79.73254 -5.04007 -39.03349 1.000 18.58219 258 SER A N 1
ATOM 2110 C CA . SER A 1 264 ? -80.92719 -4.21648 -38.88685 1.000 19.16356 258 SER A CA 1
ATOM 2111 C C . SER A 1 264 ? -80.53245 -2.78814 -38.53615 1.000 21.25919 258 SER A C 1
ATOM 2112 O O . SER A 1 264 ? -79.52168 -2.54532 -37.87373 1.000 19.80760 258 SER A O 1
ATOM 2115 N N . VAL A 1 265 ? -81.33962 -1.83863 -38.99825 1.000 16.84412 259 VAL A N 1
ATOM 2116 C CA . VAL A 1 265 ? -81.06605 -0.41505 -38.82659 1.000 20.71910 259 VAL A CA 1
ATOM 2117 C C . VAL A 1 265 ? -82.31776 0.19963 -38.21453 1.000 25.41785 259 VAL A C 1
ATOM 2118 O O . VAL A 1 265 ? -83.29201 0.47818 -38.92474 1.000 25.61197 259 VAL A O 1
ATOM 2122 N N . SER A 1 266 ? -82.29902 0.40949 -36.89736 1.000 21.64980 260 SER A N 1
ATOM 2123 C CA . SER A 1 266 ? -83.52395 0.78759 -36.19103 1.000 24.08495 260 SER A CA 1
ATOM 2124 C C . SER A 1 266 ? -83.93019 2.23674 -36.43635 1.000 20.55634 260 SER A C 1
ATOM 2125 O O . SER A 1 266 ? -85.11309 2.55225 -36.35326 1.000 23.77493 260 SER A O 1
ATOM 2128 N N . ASP A 1 267 ? -82.98250 3.14597 -36.67021 1.000 23.83492 261 ASP A N 1
ATOM 2129 C CA . ASP A 1 267 ? -83.34171 4.56202 -36.80734 1.000 23.97970 261 ASP A CA 1
ATOM 2130 C C . ASP A 1 267 ? -82.26852 5.26920 -37.61591 1.000 25.12634 261 ASP A C 1
ATOM 2131 O O . ASP A 1 267 ? -81.20128 5.59595 -37.07900 1.000 21.28670 261 ASP A O 1
ATOM 2136 N N . ARG A 1 268 ? -82.58990 5.57032 -38.86940 1.000 22.60554 262 ARG A N 1
ATOM 2137 C CA . ARG A 1 268 ? -81.68212 6.25258 -39.78295 1.000 24.29242 262 ARG A CA 1
ATOM 2138 C C . ARG A 1 268 ? -81.56582 7.74326 -39.50864 1.000 22.46614 262 ARG A C 1
ATOM 2139 O O . ARG A 1 268 ? -80.70504 8.40029 -40.10175 1.000 25.87396 262 ARG A O 1
ATOM 2147 N N . SER A 1 269 ? -82.39427 8.30128 -38.63601 1.000 20.23718 263 SER A N 1
ATOM 2148 C CA . SER A 1 269 ? -82.20137 9.69119 -38.24598 1.000 24.17098 263 SER A CA 1
ATOM 2149 C C . SER A 1 269 ? -81.25398 9.83966 -37.05663 1.000 23.17780 263 SER A C 1
ATOM 2150 O O . SER A 1 269 ? -81.04073 10.96162 -36.59491 1.000 22.78359 263 SER A O 1
ATOM 2153 N N . ASP A 1 270 ? -80.69342 8.75018 -36.53412 1.000 23.95774 264 ASP A N 1
ATOM 2154 C CA . ASP A 1 270 ? -79.65541 8.84562 -35.50699 1.000 19.34426 264 ASP A CA 1
ATOM 2155 C C . ASP A 1 270 ? -78.29933 8.62338 -36.15976 1.000 18.77361 264 ASP A C 1
ATOM 2156 O O . ASP A 1 270 ? -78.07697 7.59207 -36.80144 1.000 19.20287 264 ASP A O 1
ATOM 2161 N N . GLY A 1 271 ? -77.38272 9.56699 -35.94726 1.000 19.45386 265 GLY A N 1
ATOM 2162 C CA . GLY A 1 271 ? -76.10305 9.52775 -36.64516 1.000 20.54333 265 GLY A CA 1
ATOM 2163 C C . GLY A 1 271 ? -75.29345 8.25947 -36.42066 1.000 23.78743 265 GLY A C 1
ATOM 2164 O O . GLY A 1 271 ? -74.55458 7.83349 -37.31528 1.000 22.58287 265 GLY A O 1
ATOM 2165 N N . LYS A 1 272 ? -75.37893 7.65553 -35.22286 1.000 16.31357 266 LYS A N 1
ATOM 2166 C CA . LYS A 1 272 ? -74.57456 6.45531 -34.97748 1.000 17.84988 266 LYS A CA 1
ATOM 2167 C C . LYS A 1 272 ? -75.23248 5.20446 -35.56167 1.000 18.52210 266 LYS A C 1
ATOM 2168 O O . LYS A 1 272 ? -74.56255 4.36895 -36.18344 1.000 19.20138 266 LYS A O 1
ATOM 2174 N N . ILE A 1 273 ? -76.53648 5.03960 -35.33799 1.000 17.74599 267 ILE A N 1
ATOM 2175 C CA . ILE A 1 273 ? -77.24496 3.88124 -35.87492 1.000 17.12439 267 ILE A CA 1
ATOM 2176 C C . ILE A 1 273 ? -77.24423 3.91414 -37.39904 1.000 18.07971 267 ILE A C 1
ATOM 2177 O O . ILE A 1 273 ? -77.19519 2.86154 -38.05686 1.000 15.70787 267 ILE A O 1
ATOM 2182 N N . ALA A 1 274 ? -77.24969 5.11269 -37.98227 1.000 19.18593 268 ALA A N 1
ATOM 2183 C CA . ALA A 1 274 ? -77.19114 5.23560 -39.43557 1.000 20.36890 268 ALA A CA 1
ATOM 2184 C C . ALA A 1 274 ? -75.94326 4.56524 -40.00628 1.000 20.97537 268 ALA A C 1
ATOM 2185 O O . ALA A 1 274 ? -75.94103 4.13905 -41.17310 1.000 21.46909 268 ALA A O 1
ATOM 2187 N N . HIS A 1 275 ? -74.88514 4.43862 -39.20022 1.000 16.95455 269 HIS A N 1
ATOM 2188 C CA . HIS A 1 275 ? -73.68709 3.74198 -39.66966 1.000 14.89718 269 HIS A CA 1
ATOM 2189 C C . HIS A 1 275 ? -73.98393 2.32403 -40.13994 1.000 16.68356 269 HIS A C 1
ATOM 2190 O O . HIS A 1 275 ? -73.27701 1.80279 -41.01491 1.000 13.79815 269 HIS A O 1
ATOM 2197 N N . LEU A 1 276 ? -75.00113 1.67735 -39.56520 1.000 14.22641 270 LEU A N 1
ATOM 2198 C CA . LEU A 1 276 ? -75.27484 0.27223 -39.89482 1.000 15.17559 270 LEU A CA 1
ATOM 2199 C C . LEU A 1 276 ? -75.71781 0.06803 -41.34733 1.000 22.19541 270 LEU A C 1
ATOM 2200 O O . LEU A 1 276 ? -75.57549 -1.04942 -41.87419 1.000 17.79351 270 LEU A O 1
ATOM 2205 N N . ASP A 1 277 ? -76.29446 1.09308 -42.00210 1.000 14.71683 271 ASP A N 1
ATOM 2206 C CA . ASP A 1 277 ? -76.51840 0.99080 -43.44510 1.000 18.11408 271 ASP A CA 1
ATOM 2207 C C . ASP A 1 277 ? -75.19141 0.87012 -44.17166 1.000 20.92409 271 ASP A C 1
ATOM 2208 O O . ASP A 1 277 ? -75.06122 0.07979 -45.10978 1.000 17.14768 271 ASP A O 1
ATOM 2213 N N . GLY A 1 278 ? -74.19321 1.66078 -43.74843 1.000 16.86502 272 GLY A N 1
ATOM 2214 C CA . GLY A 1 278 ? -72.87515 1.56022 -44.34401 1.000 16.71741 272 GLY A CA 1
ATOM 2215 C C . GLY A 1 278 ? -72.24456 0.20804 -44.10196 1.000 19.95562 272 GLY A C 1
ATOM 2216 O O . GLY A 1 278 ? -71.47826 -0.27875 -44.93562 1.000 20.94327 272 GLY A O 1
ATOM 2217 N N . LEU A 1 279 ? -72.57961 -0.42728 -42.96986 1.000 13.68134 273 LEU A N 1
ATOM 2218 C CA . LEU A 1 279 ? -72.07315 -1.77160 -42.69837 1.000 14.40580 273 LEU A CA 1
ATOM 2219 C C . LEU A 1 279 ? -72.58060 -2.76803 -43.73256 1.000 13.86375 273 LEU A C 1
ATOM 2220 O O . LEU A 1 279 ? -71.82371 -3.61065 -44.22455 1.000 15.99750 273 LEU A O 1
ATOM 2225 N N . ASN A 1 280 ? -73.86362 -2.69721 -44.07656 1.000 14.85138 274 ASN A N 1
ATOM 2226 C CA . ASN A 1 280 ? -74.35761 -3.62098 -45.09549 1.000 14.64500 274 ASN A CA 1
ATOM 2227 C C . ASN A 1 280 ? -73.64862 -3.38422 -46.42467 1.000 17.26464 274 ASN A C 1
ATOM 2228 O O . ASN A 1 280 ? -73.29260 -4.34395 -47.12377 1.000 19.40647 274 ASN A O 1
ATOM 2233 N N . LEU A 1 281 ? -73.37114 -2.11257 -46.75509 1.000 17.58676 275 LEU A N 1
ATOM 2234 C CA . LEU A 1 281 ? -72.64689 -1.77877 -47.98428 1.000 18.04625 275 LEU A CA 1
ATOM 2235 C C . LEU A 1 281 ? -71.18186 -2.21822 -47.92438 1.000 19.44550 275 LEU A C 1
ATOM 2236 O O . LEU A 1 281 ? -70.64628 -2.73933 -48.90762 1.000 18.57170 275 LEU A O 1
ATOM 2241 N N . SER A 1 282 ? -70.48434 -1.93461 -46.81254 1.000 19.30751 276 SER A N 1
ATOM 2242 C CA . SER A 1 282 ? -69.06886 -2.29130 -46.75316 1.000 17.83315 276 SER A CA 1
ATOM 2243 C C . SER A 1 282 ? -68.86779 -3.79571 -46.60258 1.000 14.24489 276 SER A C 1
ATOM 2244 O O . SER A 1 282 ? -67.85951 -4.32993 -47.08472 1.000 19.46258 276 SER A O 1
ATOM 2247 N N . ARG A 1 283 ? -69.78907 -4.49454 -45.92458 1.000 16.83306 277 ARG A N 1
ATOM 2248 C CA . ARG A 1 283 ? -69.75172 -5.96353 -45.95347 1.000 17.02676 277 ARG A CA 1
ATOM 2249 C C . ARG A 1 283 ? -69.83939 -6.48867 -47.39459 1.000 16.67409 277 ARG A C 1
ATOM 2250 O O . ARG A 1 283 ? -69.12404 -7.42628 -47.77357 1.000 20.85032 277 ARG A O 1
ATOM 2258 N N . ALA A 1 284 ? -70.74536 -5.93124 -48.19935 1.000 18.15196 278 ALA A N 1
ATOM 2259 C CA . ALA A 1 284 ? -70.84337 -6.35470 -49.59693 1.000 18.12482 278 ALA A CA 1
ATOM 2260 C C . ALA A 1 284 ? -69.51849 -6.13771 -50.30797 1.000 17.87145 278 ALA A C 1
ATOM 2261 O O . ALA A 1 284 ? -69.01301 -7.02856 -50.99625 1.000 20.37014 278 ALA A O 1
ATOM 2263 N N . TRP A 1 285 ? -68.92844 -4.95141 -50.12072 1.000 17.69563 279 TRP A N 1
ATOM 2264 C CA . TRP A 1 285 ? -67.61822 -4.64973 -50.68905 1.000 19.59244 279 TRP A CA 1
ATOM 2265 C C . TRP A 1 285 ? -66.55989 -5.66697 -50.24324 1.000 19.51305 279 TRP A C 1
ATOM 2266 O O . TRP A 1 285 ? -65.83829 -6.22814 -51.07438 1.000 16.70828 279 TRP A O 1
ATOM 2277 N N . CYS A 1 286 ? -66.43127 -5.89545 -48.93031 1.000 16.95533 280 CYS A N 1
ATOM 2278 C CA . CYS A 1 286 ? -65.41766 -6.83950 -48.45060 1.000 18.00704 280 CYS A CA 1
ATOM 2279 C C . CYS A 1 286 ? -65.66228 -8.24761 -48.97789 1.000 20.67823 280 CYS A C 1
ATOM 2280 O O . CYS A 1 286 ? -64.71786 -8.94110 -49.37401 1.000 20.82724 280 CYS A O 1
ATOM 2283 N N . PHE A 1 287 ? -66.92347 -8.68812 -48.99685 1.000 20.06857 281 PHE A N 1
ATOM 2284 C CA . PHE A 1 287 ? -67.22070 -10.03089 -49.48756 1.000 22.43472 281 PHE A CA 1
ATOM 2285 C C . PHE A 1 287 ? -66.82097 -10.19871 -50.94943 1.000 19.82726 281 PHE A C 1
ATOM 2286 O O . PHE A 1 287 ? -66.28035 -11.24168 -51.33382 1.000 23.05887 281 PHE A O 1
ATOM 2294 N N . LYS A 1 288 ? -67.07539 -9.18847 -51.78259 1.000 20.98797 282 LYS A N 1
ATOM 2295 C CA . LYS A 1 288 ? -66.67477 -9.28709 -53.18564 1.000 26.52319 282 LYS A CA 1
ATOM 2296 C C . LYS A 1 288 ? -65.16182 -9.37629 -53.31971 1.000 24.68255 282 LYS A C 1
ATOM 2297 O O . LYS A 1 288 ? -64.64831 -10.17071 -54.11959 1.000 22.35284 282 LYS A O 1
ATOM 2303 N N . ILE A 1 289 ? -64.42717 -8.55216 -52.56691 1.000 20.82783 283 ILE A N 1
ATOM 2304 C CA . ILE A 1 289 ? -62.96660 -8.62323 -52.62568 1.000 24.45653 283 ILE A CA 1
ATOM 2305 C C . ILE A 1 289 ? -62.50010 -10.02347 -52.24445 1.000 25.78106 283 ILE A C 1
ATOM 2306 O O . ILE A 1 289 ? -61.70979 -10.65533 -52.95285 1.000 25.10136 283 ILE A O 1
ATOM 2311 N N . LEU A 1 290 ? -63.01510 -10.54005 -51.12852 1.000 22.66127 284 LEU A N 1
ATOM 2312 C CA . LEU A 1 290 ? -62.55818 -11.83355 -50.63936 1.000 23.42738 284 LEU A CA 1
ATOM 2313 C C . LEU A 1 290 ? -63.01050 -12.96623 -51.54725 1.000 24.05755 284 LEU A C 1
ATOM 2314 O O . LEU A 1 290 ? -62.32146 -13.98934 -51.64197 1.000 22.81366 284 LEU A O 1
ATOM 2319 N N . SER A 1 291 ? -64.13275 -12.78736 -52.26154 1.000 22.67318 285 SER A N 1
ATOM 2320 C CA . SER A 1 291 ? -64.62299 -13.85293 -53.13859 1.000 21.14213 285 SER A CA 1
ATOM 2321 C C . SER A 1 291 ? -63.61401 -14.22685 -54.21514 1.000 22.24858 285 SER A C 1
ATOM 2322 O O . SER A 1 291 ? -63.61756 -15.37096 -54.69076 1.000 25.93648 285 SER A O 1
ATOM 2325 N N . ASN A 1 292 ? -62.75853 -13.28349 -54.62565 1.000 25.78015 286 ASN A N 1
ATOM 2326 C CA . ASN A 1 292 ? -61.76694 -13.54742 -55.66970 1.000 26.41357 286 ASN A CA 1
ATOM 2327 C C . ASN A 1 292 ? -60.63861 -14.45813 -55.20589 1.000 28.66799 286 ASN A C 1
ATOM 2328 O O . ASN A 1 292 ? -59.85356 -14.90400 -56.04737 1.000 29.41393 286 ASN A O 1
ATOM 2333 N N . PHE A 1 293 ? -60.54005 -14.74522 -53.90856 1.000 28.85148 287 PHE A N 1
ATOM 2334 C CA . PHE A 1 293 ? -59.50650 -15.61517 -53.36590 1.000 29.34746 287 PHE A CA 1
ATOM 2335 C C . PHE A 1 293 ? -60.05591 -16.98585 -53.00443 1.000 34.19427 287 PHE A C 1
ATOM 2336 O O . PHE A 1 293 ? -59.35232 -17.76897 -52.36198 1.000 36.76791 287 PHE A O 1
ATOM 2344 N N . CYS A 1 294 ? -61.28736 -17.29490 -53.41752 1.000 31.13371 288 CYS A N 1
ATOM 2345 C CA . CYS A 1 294 ? -61.98936 -18.49493 -52.99250 1.000 32.95060 288 CYS A CA 1
ATOM 2346 C C . CYS A 1 294 ? -62.15968 -19.45808 -54.16182 1.000 35.49647 288 CYS A C 1
ATOM 2347 O O . CYS A 1 294 ? -62.03208 -19.08836 -55.33324 1.000 36.26672 288 CYS A O 1
ATOM 2350 N N . ASP A 1 295 ? -62.43379 -20.71223 -53.82578 1.000 36.58543 289 ASP A N 1
ATOM 2351 C CA . ASP A 1 295 ? -62.82863 -21.66898 -54.84631 1.000 37.77926 289 ASP A CA 1
ATOM 2352 C C . ASP A 1 295 ? -64.25311 -21.36441 -55.30524 1.000 35.62670 289 ASP A C 1
ATOM 2353 O O . ASP A 1 295 ? -65.00797 -20.65177 -54.63605 1.000 34.49025 289 ASP A O 1
ATOM 2358 N N . GLU A 1 296 ? -64.59596 -21.88995 -56.48693 1.000 39.26771 290 GLU A N 1
ATOM 2359 C CA . GLU A 1 296 ? -65.79397 -21.45551 -57.19921 1.000 43.01264 290 GLU A CA 1
ATOM 2360 C C . GLU A 1 296 ? -67.04336 -21.46564 -56.31929 1.000 38.01603 290 GLU A C 1
ATOM 2361 O O . GLU A 1 296 ? -67.80668 -20.49579 -56.30785 1.000 37.13193 290 GLU A O 1
ATOM 2367 N N . ASN A 1 297 ? -67.26563 -22.53702 -55.55851 1.000 32.32560 291 ASN A N 1
ATOM 2368 C CA . ASN A 1 297 ? -68.50343 -22.61457 -54.78867 1.000 32.22129 291 ASN A CA 1
ATOM 2369 C C . ASN A 1 297 ? -68.58248 -21.49464 -53.76488 1.000 35.20247 291 ASN A C 1
ATOM 2370 O O . ASN A 1 297 ? -69.56383 -20.73944 -53.72680 1.000 38.07786 291 ASN A O 1
ATOM 2375 N N . LEU A 1 298 ? -67.54008 -21.35422 -52.93781 1.000 27.40158 292 LEU A N 1
ATOM 2376 C CA . LEU A 1 298 ? -67.52804 -20.29601 -51.94003 1.000 30.98512 292 LEU A CA 1
ATOM 2377 C C . LEU A 1 298 ? -67.51804 -18.92086 -52.59134 1.000 27.90841 292 LEU A C 1
ATOM 2378 O O . LEU A 1 298 ? -68.08689 -17.97818 -52.03925 1.000 29.32154 292 LEU A O 1
ATOM 2383 N N . LYS A 1 299 ? -66.89817 -18.79384 -53.76602 1.000 29.60266 293 LYS A N 1
ATOM 2384 C CA . LYS A 1 299 ? -66.87944 -17.51342 -54.47394 1.000 27.57618 293 LYS A CA 1
ATOM 2385 C C . LYS A 1 299 ? -68.29376 -16.99839 -54.72431 1.000 29.30976 293 LYS A C 1
ATOM 2386 O O . LYS A 1 299 ? -68.63551 -15.86546 -54.36114 1.000 23.79998 293 LYS A O 1
ATOM 2392 N N . ILE A 1 300 ? -69.14573 -17.84784 -55.29504 1.000 23.45997 294 ILE A N 1
ATOM 2393 C CA . ILE A 1 300 ? -70.51442 -17.45507 -55.61192 1.000 27.03771 294 ILE A CA 1
ATOM 2394 C C . ILE A 1 300 ? -71.33164 -17.25371 -54.34480 1.000 27.58860 294 ILE A C 1
ATOM 2395 O O . ILE A 1 300 ? -72.20614 -16.38217 -54.27415 1.000 26.91110 294 ILE A O 1
ATOM 2400 N N . LEU A 1 301 ? -71.08547 -18.08377 -53.33851 1.000 28.42994 295 LEU A N 1
ATOM 2401 C CA . LEU A 1 301 ? -71.77454 -17.94024 -52.06485 1.000 27.04269 295 LEU A CA 1
ATOM 2402 C C . LEU A 1 301 ? -71.52240 -16.55746 -51.46142 1.000 30.09786 295 LEU A C 1
ATOM 2403 O O . LEU A 1 301 ? -72.45642 -15.88049 -51.00327 1.000 32.92049 295 LEU A O 1
ATOM 2408 N N . LEU A 1 302 ? -70.26097 -16.11261 -51.46913 1.000 21.79296 296 LEU A N 1
ATOM 2409 C CA . LEU A 1 302 ? -69.94019 -14.80737 -50.91105 1.000 21.41557 296 LEU A CA 1
ATOM 2410 C C . LEU A 1 302 ? -70.52200 -13.68201 -51.76347 1.000 20.09748 296 LEU A C 1
ATOM 2411 O O . LEU A 1 302 ? -70.99821 -12.67597 -51.22382 1.000 24.14030 296 LEU A O 1
ATOM 2416 N N . ARG A 1 303 ? -70.50345 -13.83696 -53.09273 1.000 19.11454 297 ARG A N 1
ATOM 2417 C CA . ARG A 1 303 ? -71.04936 -12.80614 -53.97431 1.000 24.01952 297 ARG A CA 1
ATOM 2418 C C . ARG A 1 303 ? -72.56141 -12.72802 -53.86705 1.000 23.56740 297 ARG A C 1
ATOM 2419 O O . ARG A 1 303 ? -73.13482 -11.63711 -53.97843 1.000 23.03805 297 ARG A O 1
ATOM 2427 N N . ASN A 1 304 ? -73.23279 -13.87093 -53.69486 1.000 22.78079 298 ASN A N 1
ATOM 2428 C CA . ASN A 1 304 ? -74.66528 -13.82091 -53.41264 1.000 24.37577 298 ASN A CA 1
ATOM 2429 C C . ASN A 1 304 ? -74.92478 -13.11258 -52.08737 1.000 25.50770 298 ASN A C 1
ATOM 2430 O O . ASN A 1 304 ? -75.82507 -12.27127 -51.98703 1.000 23.29421 298 ASN A O 1
ATOM 2435 N N . ASN A 1 305 ? -74.11247 -13.41698 -51.06862 1.000 23.11696 299 ASN A N 1
ATOM 2436 C CA . ASN A 1 305 ? -74.24391 -12.76401 -49.77292 1.000 17.15624 299 ASN A CA 1
ATOM 2437 C C . ASN A 1 305 ? -74.02074 -11.25980 -49.89847 1.000 21.26968 299 ASN A C 1
ATOM 2438 O O . ASN A 1 305 ? -74.73856 -10.46332 -49.28252 1.000 22.51378 299 ASN A O 1
ATOM 2443 N N . ALA A 1 306 ? -73.03570 -10.85600 -50.70469 1.000 19.81590 300 ALA A N 1
ATOM 2444 C CA . ALA A 1 306 ? -72.76588 -9.43702 -50.90589 1.000 19.43137 300 ALA A CA 1
ATOM 2445 C C . ALA A 1 306 ? -73.97903 -8.74033 -51.49326 1.000 19.92867 300 ALA A C 1
ATOM 2446 O O . ALA A 1 306 ? -74.35549 -7.64759 -51.05509 1.000 21.79041 300 ALA A O 1
ATOM 2448 N N . THR A 1 307 ? -74.59535 -9.35963 -52.50542 1.000 18.06935 301 THR A N 1
ATOM 2449 C CA . THR A 1 307 ? -75.75329 -8.74895 -53.15109 1.000 17.33860 301 THR A CA 1
ATOM 2450 C C . THR A 1 307 ? -76.92323 -8.61294 -52.17789 1.000 17.96860 301 THR A C 1
ATOM 2451 O O . THR A 1 307 ? -77.64034 -7.60226 -52.18994 1.000 23.22857 301 THR A O 1
ATOM 2455 N N . GLU A 1 308 ? -77.12694 -9.61429 -51.31824 1.000 21.43759 302 GLU A N 1
ATOM 2456 C CA . GLU A 1 308 ? -78.20842 -9.52476 -50.33927 1.000 20.54537 302 GLU A CA 1
ATOM 2457 C C . GLU A 1 308 ? -77.96548 -8.37170 -49.36929 1.000 17.71243 302 GLU A C 1
ATOM 2458 O O . GLU A 1 308 ? -78.89448 -7.62998 -49.03694 1.000 17.57210 302 GLU A O 1
ATOM 2460 N N . HIS A 1 309 ? -76.71052 -8.17487 -48.94282 1.000 16.07499 303 HIS A N 1
ATOM 2461 C CA . HIS A 1 309 ? -76.37802 -7.04627 -48.07345 1.000 15.52135 303 HIS A CA 1
ATOM 2462 C C . HIS A 1 309 ? -76.56001 -5.71044 -48.80178 1.000 19.42121 303 HIS A C 1
ATOM 2463 O O . HIS A 1 309 ? -77.15209 -4.77207 -48.26107 1.000 16.01759 303 HIS A O 1
ATOM 2470 N N . PHE A 1 310 ? -76.01800 -5.59872 -50.01590 1.000 15.23998 304 PHE A N 1
ATOM 2471 C CA . PHE A 1 310 ? -76.13765 -4.36859 -50.79938 1.000 21.44629 304 PHE A CA 1
ATOM 2472 C C . PHE A 1 310 ? -77.59534 -3.96412 -50.97450 1.000 21.05597 304 PHE A C 1
ATOM 2473 O O . PHE A 1 310 ? -77.96265 -2.81293 -50.71220 1.000 20.54546 304 PHE A O 1
ATOM 2481 N N . ASP A 1 311 ? -78.44882 -4.91705 -51.38103 1.000 17.38405 305 ASP A N 1
ATOM 2482 C CA . ASP A 1 311 ? -79.86688 -4.62712 -51.62649 1.000 19.79483 305 ASP A CA 1
ATOM 2483 C C . ASP A 1 311 ? -80.59187 -4.15666 -50.36333 1.000 20.96985 305 ASP A C 1
ATOM 2484 O O . ASP A 1 311 ? -81.61569 -3.47184 -50.46301 1.000 20.60703 305 ASP A O 1
ATOM 2489 N N . LYS A 1 312 ? -80.13368 -4.56910 -49.17590 1.000 20.04293 306 LYS A N 1
ATOM 2490 C CA . LYS A 1 312 ? -80.78461 -4.12249 -47.93588 1.000 25.33685 306 LYS A CA 1
ATOM 2491 C C . LYS A 1 312 ? -80.51118 -2.64922 -47.60748 1.000 24.01048 306 LYS A C 1
ATOM 2492 O O . LYS A 1 312 ? -81.26403 -2.04523 -46.83735 1.000 25.38921 306 LYS A O 1
ATOM 2496 N N . ALA A 1 313 ? -79.46958 -2.04942 -48.17583 1.000 20.71837 307 ALA A N 1
ATOM 2497 C CA . ALA A 1 313 ? -79.09952 -0.67937 -47.84244 1.000 20.15965 307 ALA A CA 1
ATOM 2498 C C . ALA A 1 313 ? -79.26100 0.29963 -48.99700 1.000 23.32450 307 ALA A C 1
ATOM 2499 O O . ALA A 1 313 ? -79.54173 1.46932 -48.74960 1.000 27.42006 307 ALA A O 1
ATOM 2501 N N . ILE A 1 314 ? -79.15633 -0.15596 -50.24951 1.000 22.86518 308 ILE A N 1
ATOM 2502 C CA . ILE A 1 314 ? -78.99924 0.78319 -51.36061 1.000 20.03597 308 ILE A CA 1
ATOM 2503 C C . ILE A 1 314 ? -80.18243 1.74555 -51.45245 1.000 25.21913 308 ILE A C 1
ATOM 2504 O O . ILE A 1 314 ? -80.00758 2.90820 -51.83083 1.000 24.62204 308 ILE A O 1
ATOM 2509 N N . ALA A 1 315 ? -81.39332 1.29578 -51.10738 1.000 18.46466 309 ALA A N 1
ATOM 2510 C CA . ALA A 1 315 ? -82.56818 2.16593 -51.24375 1.000 27.12867 309 ALA A CA 1
ATOM 2511 C C . ALA A 1 315 ? -82.64405 3.28362 -50.20201 1.000 26.14667 309 ALA A C 1
ATOM 2512 O O . ALA A 1 315 ? -83.50337 4.16584 -50.33477 1.000 28.01512 309 ALA A O 1
ATOM 2514 N N . HIS A 1 316 ? -81.79769 3.26647 -49.17125 1.000 21.59676 310 HIS A N 1
ATOM 2515 C CA . HIS A 1 316 ? -81.90805 4.19277 -48.04937 1.000 24.27032 310 HIS A CA 1
ATOM 2516 C C . HIS A 1 316 ? -80.81918 5.26094 -48.01045 1.000 24.26570 310 HIS A C 1
ATOM 2517 O O . HIS A 1 316 ? -80.74465 6.01234 -47.03309 1.000 29.16398 310 HIS A O 1
ATOM 2524 N N . ILE A 1 317 ? -79.95513 5.34022 -49.02149 1.000 23.34528 311 ILE A N 1
ATOM 2525 C CA . ILE A 1 317 ? -78.79177 6.21504 -48.89528 1.000 20.52556 311 ILE A CA 1
ATOM 2526 C C . ILE A 1 317 ? -79.15237 7.69026 -48.96390 1.000 21.74230 311 ILE A C 1
ATOM 2527 O O . ILE A 1 317 ? -78.31443 8.53131 -48.63830 1.000 24.76969 311 ILE A O 1
ATOM 2532 N N . GLU A 1 318 ? -80.38188 8.02853 -49.34023 1.000 17.85646 312 GLU A N 1
ATOM 2533 C CA . GLU A 1 318 ? -80.82581 9.41613 -49.35650 1.000 20.17353 312 GLU A CA 1
ATOM 2534 C C . GLU A 1 318 ? -81.94854 9.68512 -48.36840 1.000 22.45475 312 GLU A C 1
ATOM 2535 O O . GLU A 1 318 ? -82.60840 10.73197 -48.46682 1.000 20.72545 312 GLU A O 1
ATOM 2541 N N . ASP A 1 319 ? -82.20148 8.76263 -47.43554 1.000 19.75129 313 ASP A N 1
ATOM 2542 C CA . ASP A 1 319 ? -83.28173 8.96943 -46.47461 1.000 23.01468 313 ASP A CA 1
ATOM 2543 C C . ASP A 1 319 ? -83.01553 10.17510 -45.58740 1.000 27.20871 313 ASP A C 1
ATOM 2544 O O . ASP A 1 319 ? -83.95871 10.82157 -45.12117 1.000 31.11530 313 ASP A O 1
ATOM 2549 N N . ASP A 1 320 ? -81.74645 10.45198 -45.29724 1.000 23.04291 314 ASP A N 1
ATOM 2550 C CA . ASP A 1 320 ? -81.37893 11.45245 -44.30287 1.000 25.86136 314 ASP A CA 1
ATOM 2551 C C . ASP A 1 320 ? -79.96292 11.91032 -44.60705 1.000 24.53424 314 ASP A C 1
ATOM 2552 O O . ASP A 1 320 ? -79.11496 11.10662 -44.99755 1.000 25.41175 314 ASP A O 1
ATOM 2557 N N . TYR A 1 321 ? -79.69366 13.19112 -44.36849 1.000 24.70339 315 TYR A N 1
ATOM 2558 C CA . TYR A 1 321 ? -78.34180 13.68665 -44.59740 1.000 23.70344 315 TYR A CA 1
ATOM 2559 C C . TYR A 1 321 ? -77.32314 12.97289 -43.71293 1.000 20.09848 315 TYR A C 1
ATOM 2560 O O . TYR A 1 321 ? -76.14769 12.87739 -44.08800 1.000 17.29311 315 TYR A O 1
ATOM 2569 N N . LEU A 1 322 ? -77.74568 12.45804 -42.54433 1.000 18.73573 316 LEU A N 1
ATOM 2570 C CA . LEU A 1 322 ? -76.83191 11.66949 -41.71663 1.000 21.30402 316 LEU A CA 1
ATOM 2571 C C . LEU A 1 322 ? -76.38371 10.39552 -42.43154 1.000 23.76865 316 LEU A C 1
ATOM 2572 O O . LEU A 1 322 ? -75.40360 9.76666 -42.00877 1.000 28.87989 316 LEU A O 1
ATOM 2577 N N . GLY A 1 323 ? -77.09820 9.98230 -43.47838 1.000 22.06570 317 GLY A N 1
ATOM 2578 C CA . GLY A 1 323 ? -76.63792 8.91544 -44.34183 1.000 16.12395 317 GLY A CA 1
ATOM 2579 C C . GLY A 1 323 ? -76.04587 9.42007 -45.64692 1.000 19.80628 317 GLY A C 1
ATOM 2580 O O . GLY A 1 323 ? -74.95985 8.99565 -46.06272 1.000 18.65612 317 GLY A O 1
ATOM 2581 N N . SER A 1 324 ? -76.75134 10.33869 -46.30986 1.000 20.35251 318 SER A N 1
ATOM 2582 C CA . SER A 1 324 ? -76.32615 10.75768 -47.63700 1.000 19.09665 318 SER A CA 1
ATOM 2583 C C . SER A 1 324 ? -75.00921 11.53930 -47.61620 1.000 18.42943 318 SER A C 1
ATOM 2584 O O . SER A 1 324 ? -74.33376 11.60473 -48.65206 1.000 19.91475 318 SER A O 1
ATOM 2587 N N . HIS A 1 325 ? -74.58840 12.08551 -46.46161 1.000 15.86567 319 HIS A N 1
ATOM 2588 C CA . HIS A 1 325 ? -73.29475 12.76198 -46.49740 1.000 20.29222 319 HIS A CA 1
ATOM 2589 C C . HIS A 1 325 ? -72.11534 11.78619 -46.64531 1.000 23.47345 319 HIS A C 1
ATOM 2590 O O . HIS A 1 325 ? -70.96475 12.24537 -46.70904 1.000 24.41965 319 HIS A O 1
ATOM 2597 N N . TRP A 1 326 ? -72.35134 10.46702 -46.69351 1.000 18.46783 320 TRP A N 1
ATOM 2598 C CA . TRP A 1 326 ? -71.22821 9.54411 -46.84529 1.000 14.86098 320 TRP A CA 1
ATOM 2599 C C . TRP A 1 326 ? -71.56362 8.20494 -47.50785 1.000 15.99101 320 TRP A C 1
ATOM 2600 O O . TRP A 1 326 ? -70.65865 7.56277 -48.04428 1.000 14.47032 320 TRP A O 1
ATOM 2611 N N . LEU A 1 327 ? -72.82638 7.74819 -47.46317 1.000 14.26764 321 LEU A N 1
ATOM 2612 C CA . LEU A 1 327 ? -73.12097 6.36475 -47.86031 1.000 17.44191 321 LEU A CA 1
ATOM 2613 C C . LEU A 1 327 ? -72.83402 6.10237 -49.33731 1.000 19.69348 321 LEU A C 1
ATOM 2614 O O . LEU A 1 327 ? -72.53330 4.96294 -49.70972 1.000 18.79219 321 LEU A O 1
ATOM 2619 N N . GLY A 1 328 ? -72.96085 7.12072 -50.19604 1.000 15.49012 322 GLY A N 1
ATOM 2620 C CA . GLY A 1 328 ? -72.69357 6.92285 -51.61662 1.000 15.09119 322 GLY A CA 1
ATOM 2621 C C . GLY A 1 328 ? -71.32106 6.34639 -51.91375 1.000 21.62682 322 GLY A C 1
ATOM 2622 O O . GLY A 1 328 ? -71.16114 5.56561 -52.85384 1.000 19.29661 322 GLY A O 1
ATOM 2623 N N . SER A 1 329 ? -70.30286 6.73707 -51.13473 1.000 18.19776 323 SER A N 1
ATOM 2624 C CA . SER A 1 329 ? -68.95010 6.24851 -51.40290 1.000 15.73954 323 SER A CA 1
ATOM 2625 C C . SER A 1 329 ? -68.84740 4.74478 -51.18530 1.000 15.42248 323 SER A C 1
ATOM 2626 O O . SER A 1 329 ? -68.14985 4.04061 -51.92826 1.000 16.05084 323 SER A O 1
ATOM 2629 N N . PHE A 1 330 ? -69.50477 4.23585 -50.14991 1.000 15.88253 324 PHE A N 1
ATOM 2630 C CA . PHE A 1 330 ? -69.46726 2.79831 -49.91514 1.000 19.45142 324 PHE A CA 1
ATOM 2631 C C . PHE A 1 330 ? -70.33091 2.04751 -50.91088 1.000 17.65138 324 PHE A C 1
ATOM 2632 O O . PHE A 1 330 ? -69.96619 0.94370 -51.32153 1.000 17.63670 324 PHE A O 1
ATOM 2640 N N . ALA A 1 331 ? -71.43756 2.64662 -51.35620 1.000 15.81488 325 ALA A N 1
ATOM 2641 C CA . ALA A 1 331 ? -72.24532 2.00427 -52.38975 1.000 18.00362 325 ALA A CA 1
ATOM 2642 C C . ALA A 1 331 ? -71.43255 1.79627 -53.66140 1.000 20.17116 325 ALA A C 1
ATOM 2643 O O . ALA A 1 331 ? -71.43036 0.70317 -54.23331 1.000 23.15168 325 ALA A O 1
ATOM 2645 N N . LEU A 1 332 ? -70.70312 2.82551 -54.09849 1.000 19.29183 326 LEU A N 1
ATOM 2646 C CA . LEU A 1 332 ? -69.87334 2.68695 -55.29401 1.000 20.61033 326 LEU A CA 1
ATOM 2647 C C . LEU A 1 332 ? -68.70726 1.73012 -55.07010 1.000 20.71742 326 LEU A C 1
ATOM 2648 O O . LEU A 1 332 ? -68.35303 0.96767 -55.98061 1.000 20.87367 326 LEU A O 1
ATOM 2653 N N . LEU A 1 333 ? -68.06766 1.77611 -53.88623 1.000 17.19297 327 LEU A N 1
ATOM 2654 C CA . LEU A 1 333 ? -67.02684 0.79260 -53.58707 1.000 19.99585 327 LEU A CA 1
ATOM 2655 C C . LEU A 1 333 ? -67.56209 -0.62505 -53.76305 1.000 22.23356 327 LEU A C 1
ATOM 2656 O O . LEU A 1 333 ? -66.93039 -1.46440 -54.41520 1.000 20.38237 327 LEU A O 1
ATOM 2661 N N . ALA A 1 334 ? -68.74203 -0.89965 -53.19653 1.000 18.04990 328 ALA A N 1
ATOM 2662 C CA . ALA A 1 334 ? -69.31452 -2.23430 -53.31227 1.000 19.52767 328 ALA A CA 1
ATOM 2663 C C . ALA A 1 334 ? -69.60385 -2.57605 -54.76855 1.000 28.29980 328 ALA A C 1
ATOM 2664 O O . ALA A 1 334 ? -69.29109 -3.68228 -55.22945 1.000 26.81390 328 ALA A O 1
ATOM 2666 N N . LEU A 1 335 ? -70.13322 -1.61016 -55.52840 1.000 27.45228 329 LEU A N 1
ATOM 2667 C CA . LEU A 1 335 ? -70.49940 -1.87487 -56.91432 1.000 24.74065 329 LEU A CA 1
ATOM 2668 C C . LEU A 1 335 ? -69.29087 -2.11053 -57.80946 1.000 26.82084 329 LEU A C 1
ATOM 2669 O O . LEU A 1 335 ? -69.39009 -2.85705 -58.78657 1.000 26.05787 329 LEU A O 1
ATOM 2674 N N . ASP A 1 336 ? -68.14819 -1.50467 -57.50577 1.000 27.13545 330 ASP A N 1
ATOM 2675 C CA . ASP A 1 336 ? -67.05472 -1.42336 -58.47221 1.000 22.79499 330 ASP A CA 1
ATOM 2676 C C . ASP A 1 336 ? -65.96325 -2.48666 -58.28729 1.000 24.37846 330 ASP A C 1
ATOM 2677 O O . ASP A 1 336 ? -64.95366 -2.43921 -58.98946 1.000 26.42009 330 ASP A O 1
ATOM 2682 N N . VAL A 1 337 ? -66.14080 -3.45511 -57.38440 1.000 25.90882 331 VAL A N 1
ATOM 2683 C CA . VAL A 1 337 ? -65.08601 -4.44309 -57.14577 1.000 28.55158 331 VAL A CA 1
ATOM 2684 C C . VAL A 1 337 ? -64.85267 -5.26884 -58.40393 1.000 31.44074 331 VAL A C 1
ATOM 2685 O O . VAL A 1 337 ? -65.80290 -5.76075 -59.02587 1.000 29.72466 331 VAL A O 1
ATOM 2689 N N . ASP A 1 338 ? -63.58154 -5.43331 -58.77654 1.000 35.53823 332 ASP A N 1
ATOM 2690 C CA . ASP A 1 338 ? -63.20838 -6.27962 -59.90596 1.000 46.99721 332 ASP A CA 1
ATOM 2691 C C . ASP A 1 338 ? -63.57504 -7.73101 -59.61832 1.000 50.49173 332 ASP A C 1
ATOM 2692 O O . ASP A 1 338 ? -62.99115 -8.36657 -58.73424 1.000 50.90713 332 ASP A O 1
ATOM 2697 N N . ILE A 1 339 ? -64.54161 -8.26069 -60.35418 1.000 51.24545 333 ILE A N 1
ATOM 2698 C CA . ILE A 1 339 ? -64.94500 -9.65336 -60.22095 1.000 53.78698 333 ILE A CA 1
ATOM 2699 C C . ILE A 1 339 ? -64.04971 -10.52868 -61.09463 1.000 55.40068 333 ILE A C 1
ATOM 2700 O O . ILE A 1 339 ? -64.01000 -10.37093 -62.32079 1.000 62.04233 333 ILE A O 1
ATOM 2705 N N . LEU A 1 340 ? -63.32346 -11.44457 -60.45461 1.000 50.28226 334 LEU A N 1
ATOM 2706 C CA . LEU A 1 340 ? -62.40294 -12.35621 -61.12701 1.000 51.62339 334 LEU A CA 1
ATOM 2707 C C . LEU A 1 340 ? -62.85451 -13.81464 -60.95034 1.000 51.66925 334 LEU A C 1
ATOM 2708 O O . LEU A 1 340 ? -62.27385 -14.72799 -61.54073 1.000 50.66906 334 LEU A O 1
ATOM 2714 N N . PRO B 1 6 ? -51.09088 5.24513 2.93565 1.000 55.26669 0 PRO B N 1
ATOM 2715 C CA . PRO B 1 6 ? -51.05042 4.67895 1.57821 1.000 56.44986 0 PRO B CA 1
ATOM 2716 C C . PRO B 1 6 ? -52.05982 5.38750 0.67788 1.000 49.90866 0 PRO B C 1
ATOM 2717 O O . PRO B 1 6 ? -51.67800 5.90648 -0.37269 1.000 53.20365 0 PRO B O 1
ATOM 2721 N N . MET B 1 7 ? -53.32695 5.43902 1.10711 1.000 47.74745 1 MET B N 1
ATOM 2722 C CA . MET B 1 7 ? -54.30561 6.29423 0.43391 1.000 48.07144 1 MET B CA 1
ATOM 2723 C C . MET B 1 7 ? -53.97442 7.77355 0.60354 1.000 44.30915 1 MET B C 1
ATOM 2724 O O . MET B 1 7 ? -54.36161 8.59356 -0.23782 1.000 39.06687 1 MET B O 1
ATOM 2729 N N . GLU B 1 8 ? -53.26146 8.12447 1.67750 1.000 40.88927 2 GLU B N 1
ATOM 2730 C CA . GLU B 1 8 ? -53.00118 9.52423 1.98096 1.000 39.60776 2 GLU B CA 1
ATOM 2731 C C . GLU B 1 8 ? -52.23748 10.20479 0.85366 1.000 40.17023 2 GLU B C 1
ATOM 2732 O O . GLU B 1 8 ? -52.66803 11.24333 0.33464 1.000 40.46881 2 GLU B O 1
ATOM 2738 N N . LYS B 1 9 ? -51.12040 9.61124 0.42849 1.000 37.77406 3 LYS B N 1
ATOM 2739 C CA . LYS B 1 9 ? -50.37215 10.18568 -0.68211 1.000 35.06329 3 LYS B CA 1
ATOM 2740 C C . LYS B 1 9 ? -51.24900 10.32942 -1.91337 1.000 33.00315 3 LYS B C 1
ATOM 2741 O O . LYS B 1 9 ? -51.18528 11.35573 -2.59897 1.000 32.91411 3 LYS B O 1
ATOM 2743 N N . PHE B 1 10 ? -52.06863 9.30487 -2.21455 1.000 33.64190 4 PHE B N 1
ATOM 2744 C CA . PHE B 1 10 ? -52.87133 9.30762 -3.44359 1.000 35.89187 4 PHE B CA 1
ATOM 2745 C C . PHE B 1 10 ? -53.92550 10.41195 -3.41607 1.000 29.39907 4 PHE B C 1
ATOM 2746 O O . PHE B 1 10 ? -54.04367 11.19217 -4.36083 1.000 29.31114 4 PHE B O 1
ATOM 2754 N N . ILE B 1 11 ? -54.69025 10.49558 -2.32496 1.000 28.59174 5 ILE B N 1
ATOM 2755 C CA . ILE B 1 11 ? -55.78487 11.45522 -2.24764 1.000 23.60603 5 ILE B CA 1
ATOM 2756 C C . ILE B 1 11 ? -55.25682 12.87668 -2.34577 1.000 28.63090 5 ILE B C 1
ATOM 2757 O O . ILE B 1 11 ? -55.82627 13.71919 -3.05300 1.000 26.18419 5 ILE B O 1
ATOM 2762 N N . LYS B 1 12 ? -54.17517 13.17369 -1.62151 1.000 24.75388 6 LYS B N 1
ATOM 2763 C CA . LYS B 1 12 ? -53.56388 14.48897 -1.73892 1.000 30.14164 6 LYS B CA 1
ATOM 2764 C C . LYS B 1 12 ? -53.07890 14.72756 -3.15786 1.000 31.04233 6 LYS B C 1
ATOM 2765 O O . LYS B 1 12 ? -53.25048 15.82455 -3.70097 1.000 32.97461 6 LYS B O 1
ATOM 2771 N N . GLN B 1 13 ? -52.48876 13.69611 -3.77686 1.000 30.50989 7 GLN B N 1
ATOM 2772 C CA . GLN B 1 13 ? -52.09875 13.75918 -5.18495 1.000 35.59656 7 GLN B CA 1
ATOM 2773 C C . GLN B 1 13 ? -53.30325 13.99800 -6.10323 1.000 29.69024 7 GLN B C 1
ATOM 2774 O O . GLN B 1 13 ? -53.29020 14.91834 -6.92842 1.000 27.26868 7 GLN B O 1
ATOM 2780 N N . PHE B 1 14 ? -54.36430 13.19122 -5.97010 1.000 31.48308 8 PHE B N 1
ATOM 2781 C CA . PHE B 1 14 ? -55.50505 13.34681 -6.87979 1.000 28.33496 8 PHE B CA 1
ATOM 2782 C C . PHE B 1 14 ? -56.15479 14.72993 -6.71412 1.000 32.22482 8 PHE B C 1
ATOM 2783 O O . PHE B 1 14 ? -56.52717 15.36731 -7.70783 1.000 32.73948 8 PHE B O 1
ATOM 2791 N N . SER B 1 15 ? -56.29904 15.20561 -5.45907 1.000 24.38819 9 SER B N 1
ATOM 2792 C CA . SER B 1 15 ? -56.90162 16.51877 -5.19463 1.000 28.52882 9 SER B CA 1
ATOM 2793 C C . SER B 1 15 ? -56.11903 17.61424 -5.90174 1.000 31.03527 9 SER B C 1
ATOM 2794 O O . SER B 1 15 ? -56.68239 18.48732 -6.58187 1.000 28.43530 9 SER B O 1
ATOM 2797 N N . PHE B 1 16 ? -54.80410 17.56596 -5.71795 1.000 31.23405 10 PHE B N 1
ATOM 2798 C CA . PHE B 1 16 ? -53.84403 18.46321 -6.33552 1.000 35.86445 10 PHE B CA 1
ATOM 2799 C C . PHE B 1 16 ? -54.04452 18.48034 -7.85446 1.000 32.84902 10 PHE B C 1
ATOM 2800 O O . PHE B 1 16 ? -54.24283 19.53701 -8.45368 1.000 26.03578 10 PHE B O 1
ATOM 2808 N N . ILE B 1 17 ? -54.11447 17.29948 -8.47066 1.000 30.62998 11 ILE B N 1
ATOM 2809 C CA . ILE B 1 17 ? -54.28616 17.21062 -9.91886 1.000 29.99050 11 ILE B CA 1
ATOM 2810 C C . ILE B 1 17 ? -55.64444 17.77246 -10.35354 1.000 29.22815 11 ILE B C 1
ATOM 2811 O O . ILE B 1 17 ? -55.72705 18.60894 -11.26147 1.000 28.33327 11 ILE B O 1
ATOM 2816 N N . ALA B 1 18 ? -56.73318 17.29855 -9.73274 1.000 22.71875 12 ALA B N 1
ATOM 2817 C CA . ALA B 1 18 ? -58.07128 17.63161 -10.22542 1.000 21.20441 12 ALA B CA 1
ATOM 2818 C C . ALA B 1 18 ? -58.39143 19.11775 -10.07175 1.000 23.71677 12 ALA B C 1
ATOM 2819 O O . ALA B 1 18 ? -59.10908 19.69189 -10.90525 1.000 21.14613 12 ALA B O 1
ATOM 2821 N N . LEU B 1 19 ? -57.91412 19.75570 -8.99594 1.000 22.97988 13 LEU B N 1
ATOM 2822 C CA . LEU B 1 19 ? -58.19873 21.17845 -8.83390 1.000 24.56770 13 LEU B CA 1
ATOM 2823 C C . LEU B 1 19 ? -57.56421 22.00182 -9.95602 1.000 26.61145 13 LEU B C 1
ATOM 2824 O O . LEU B 1 19 ? -58.16427 22.96924 -10.43932 1.000 27.51682 13 LEU B O 1
ATOM 2829 N N . GLU B 1 20 ? -56.35873 21.62684 -10.39854 1.000 26.51086 14 GLU B N 1
ATOM 2830 C CA . GLU B 1 20 ? -55.78174 22.31748 -11.54629 1.000 29.23768 14 GLU B CA 1
ATOM 2831 C C . GLU B 1 20 ? -56.58054 22.01812 -12.80942 1.000 24.55190 14 GLU B C 1
ATOM 2832 O O . GLU B 1 20 ? -56.88680 22.93781 -13.57717 1.000 27.61317 14 GLU B O 1
ATOM 2834 N N . ASN B 1 21 ? -57.02441 20.76421 -12.96621 1.000 21.52195 15 ASN B N 1
ATOM 2835 C CA . ASN B 1 21 ? -57.67887 20.32340 -14.20169 1.000 26.74821 15 ASN B CA 1
ATOM 2836 C C . ASN B 1 21 ? -58.93562 21.13159 -14.48446 1.000 24.66190 15 ASN B C 1
ATOM 2837 O O . ASN B 1 21 ? -59.12328 21.64443 -15.59397 1.000 29.67715 15 ASN B O 1
ATOM 2842 N N . ILE B 1 22 ? -59.82403 21.23471 -13.49367 1.000 22.01747 16 ILE B N 1
ATOM 2843 C CA . ILE B 1 22 ? -61.16263 21.71402 -13.77994 1.000 21.20818 16 ILE B CA 1
ATOM 2844 C C . ILE B 1 22 ? -61.15506 23.17813 -14.20845 1.000 24.62413 16 ILE B C 1
ATOM 2845 O O . ILE B 1 22 ? -62.09831 23.61980 -14.87243 1.000 20.39293 16 ILE B O 1
ATOM 2850 N N . PHE B 1 23 ? -60.10160 23.93076 -13.88890 1.000 17.93412 17 PHE B N 1
ATOM 2851 C CA . PHE B 1 23 ? -59.98997 25.33438 -14.28291 1.000 21.89934 17 PHE B CA 1
ATOM 2852 C C . PHE B 1 23 ? -59.03021 25.57081 -15.44359 1.000 24.13813 17 PHE B C 1
ATOM 2853 O O . PHE B 1 23 ? -58.96580 26.70187 -15.94793 1.000 22.85339 17 PHE B O 1
ATOM 2861 N N . ARG B 1 24 ? -58.28528 24.55132 -15.86764 1.000 21.32655 18 ARG B N 1
ATOM 2862 C CA . ARG B 1 24 ? -57.31408 24.70538 -16.94857 1.000 23.44905 18 ARG B CA 1
ATOM 2863 C C . ARG B 1 24 ? -58.03377 24.69108 -18.30211 1.000 26.38951 18 ARG B C 1
ATOM 2864 O O . ARG B 1 24 ? -58.65600 23.68954 -18.67718 1.000 24.73138 18 ARG B O 1
ATOM 2872 N N . GLU B 1 25 ? -57.93919 25.78968 -19.04408 1.000 26.50710 19 GLU B N 1
ATOM 2873 C CA . GLU B 1 25 ? -58.70748 25.91502 -20.28119 1.000 29.21019 19 GLU B CA 1
ATOM 2874 C C . GLU B 1 25 ? -58.02974 25.23285 -21.47043 1.000 27.47565 19 GLU B C 1
ATOM 2875 O O . GLU B 1 25 ? -58.71547 24.68554 -22.34042 1.000 26.53428 19 GLU B O 1
ATOM 2881 N N . LEU B 1 26 ? -56.69986 25.28825 -21.54448 1.000 28.23323 20 LEU B N 1
ATOM 2882 C CA . LEU B 1 26 ? -55.91752 24.87363 -22.69907 1.000 25.28675 20 LEU B CA 1
ATOM 2883 C C . LEU B 1 26 ? -54.78741 23.94713 -22.27626 1.000 26.79426 20 LEU B C 1
ATOM 2884 O O . LEU B 1 26 ? -54.19274 24.13189 -21.20921 1.000 23.58955 20 LEU B O 1
ATOM 2889 N N . PRO B 1 27 ? -54.42711 22.97230 -23.11947 1.000 25.56630 21 PRO B N 1
ATOM 2890 C CA . PRO B 1 27 ? -55.06795 22.64672 -24.39938 1.000 27.90513 21 PRO B CA 1
ATOM 2891 C C . PRO B 1 27 ? -56.44592 22.01116 -24.21237 1.000 29.92995 21 PRO B C 1
ATOM 2892 O O . PRO B 1 27 ? -56.83229 21.66835 -23.08503 1.000 24.87033 21 PRO B O 1
ATOM 2896 N N . ASN B 1 28 ? -57.18218 21.85453 -25.31112 1.000 18.96286 22 ASN B N 1
ATOM 2897 C CA . ASN B 1 28 ? -58.56413 21.41920 -25.22329 1.000 20.18766 22 ASN B CA 1
ATOM 2898 C C . ASN B 1 28 ? -58.93425 20.71582 -26.52884 1.000 21.49495 22 ASN B C 1
ATOM 2899 O O . ASN B 1 28 ? -58.28529 20.89774 -27.56110 1.000 21.32643 22 ASN B O 1
ATOM 2904 N N . LYS B 1 29 ? -59.95320 19.87042 -26.46848 1.000 16.17794 23 LYS B N 1
ATOM 2905 C CA . LYS B 1 29 ? -60.43981 19.20523 -27.67205 1.000 20.94810 23 LYS B CA 1
ATOM 2906 C C . LYS B 1 29 ? -61.95453 19.13279 -27.61349 1.000 20.58437 23 LYS B C 1
ATOM 2907 O O . LYS B 1 29 ? -62.51734 18.74334 -26.57987 1.000 15.09222 23 LYS B O 1
ATOM 2913 N N . ILE B 1 30 ? -62.61835 19.58006 -28.68356 1.000 17.26801 24 ILE B N 1
ATOM 2914 C CA . ILE B 1 30 ? -64.07775 19.55712 -28.72380 1.000 18.66480 24 ILE B CA 1
ATOM 2915 C C . ILE B 1 30 ? -64.54883 18.59858 -29.80691 1.000 20.89541 24 ILE B C 1
ATOM 2916 O O . ILE B 1 30 ? -63.89241 18.41149 -30.83733 1.000 21.12135 24 ILE B O 1
ATOM 2921 N N . THR B 1 31 ? -65.68573 17.95791 -29.54038 1.000 17.08819 25 THR B N 1
ATOM 2922 C CA . THR B 1 31 ? -66.45023 17.20956 -30.54065 1.000 19.34618 25 THR B CA 1
ATOM 2923 C C . THR B 1 31 ? -67.82056 17.87937 -30.54860 1.000 20.63835 25 THR B C 1
ATOM 2924 O O . THR B 1 31 ? -68.61783 17.70859 -29.61487 1.000 21.06470 25 THR B O 1
ATOM 2928 N N . HIS B 1 32 ? -68.07163 18.68358 -31.57492 1.000 16.66511 26 HIS B N 1
ATOM 2929 C CA . HIS B 1 32 ? -69.11672 19.68911 -31.51604 1.000 15.47387 26 HIS B CA 1
ATOM 2930 C C . HIS B 1 32 ? -69.84530 19.73323 -32.84395 1.000 18.52846 26 HIS B C 1
ATOM 2931 O O . HIS B 1 32 ? -69.22913 19.99006 -33.88401 1.000 16.77759 26 HIS B O 1
ATOM 2938 N N . SER B 1 33 ? -71.14891 19.47640 -32.80815 1.000 16.06047 27 SER B N 1
ATOM 2939 C CA . SER B 1 33 ? -71.98201 19.53481 -33.99695 1.000 19.97817 27 SER B CA 1
ATOM 2940 C C . SER B 1 33 ? -72.85804 20.77914 -33.92462 1.000 24.79276 27 SER B C 1
ATOM 2941 O O . SER B 1 33 ? -73.19193 21.25192 -32.83090 1.000 24.37522 27 SER B O 1
ATOM 2944 N N . PHE B 1 34 ? -73.22066 21.31979 -35.09328 1.000 18.70144 28 PHE B N 1
ATOM 2945 C CA . PHE B 1 34 ? -73.91887 22.59839 -35.10632 1.000 23.87844 28 PHE B CA 1
ATOM 2946 C C . PHE B 1 34 ? -74.68984 22.75713 -36.41424 1.000 20.90540 28 PHE B C 1
ATOM 2947 O O . PHE B 1 34 ? -74.34885 22.15163 -37.43336 1.000 22.15158 28 PHE B O 1
ATOM 2955 N N . ASN B 1 35 ? -75.76282 23.54335 -36.35987 1.000 21.87818 29 ASN B N 1
ATOM 2956 C CA . ASN B 1 35 ? -76.49566 23.89141 -37.57501 1.000 28.63869 29 ASN B CA 1
ATOM 2957 C C . ASN B 1 35 ? -76.60176 25.40046 -37.72148 1.000 28.43068 29 ASN B C 1
ATOM 2958 O O . ASN B 1 35 ? -77.43031 25.89598 -38.49064 1.000 27.16674 29 ASN B O 1
ATOM 2963 N N . ASP B 1 36 ? -75.77598 26.12871 -36.97934 1.000 30.95280 30 ASP B N 1
ATOM 2964 C CA . ASP B 1 36 ? -75.71718 27.58269 -37.00562 1.000 29.32512 30 ASP B CA 1
ATOM 2965 C C . ASP B 1 36 ? -74.24448 27.95545 -36.92008 1.000 29.74151 30 ASP B C 1
ATOM 2966 O O . ASP B 1 36 ? -73.55470 27.57103 -35.96497 1.000 29.83364 30 ASP B O 1
ATOM 2971 N N . ILE B 1 37 ? -73.77232 28.72084 -37.89968 1.000 33.89521 31 ILE B N 1
ATOM 2972 C CA . ILE B 1 37 ? -72.35614 29.02716 -37.99762 1.000 38.85227 31 ILE B CA 1
ATOM 2973 C C . ILE B 1 37 ? -71.89245 29.89634 -36.83599 1.000 40.41775 31 ILE B C 1
ATOM 2974 O O . ILE B 1 37 ? -70.69997 29.89691 -36.50947 1.000 48.14100 31 ILE B O 1
ATOM 2979 N N . ASN B 1 38 ? -72.81342 30.59387 -36.15704 1.000 35.24089 32 ASN B N 1
ATOM 2980 C CA . ASN B 1 38 ? -72.46296 31.33471 -34.94976 1.000 34.97203 32 ASN B CA 1
ATOM 2981 C C . ASN B 1 38 ? -72.33387 30.43859 -33.72546 1.000 35.76956 32 ASN B C 1
ATOM 2982 O O . ASN B 1 38 ? -71.82884 30.89629 -32.69802 1.000 38.41000 32 ASN B O 1
ATOM 2987 N N . ASP B 1 39 ? -72.77678 29.18698 -33.80370 1.000 31.91126 33 ASP B N 1
ATOM 2988 C CA . ASP B 1 39 ? -72.70681 28.25585 -32.68212 1.000 31.50047 33 ASP B CA 1
ATOM 2989 C C . ASP B 1 39 ? -71.35176 27.56067 -32.65076 1.000 31.70096 33 ASP B C 1
ATOM 2990 O O . ASP B 1 39 ? -71.26066 26.33917 -32.59813 1.000 35.76826 33 ASP B O 1
ATOM 2995 N N . ILE B 1 40 ? -70.28487 28.34013 -32.78802 1.000 26.21952 34 ILE B N 1
ATOM 2996 C CA . ILE B 1 40 ? -68.91172 27.85529 -32.64640 1.000 30.28998 34 ILE B CA 1
ATOM 2997 C C . ILE B 1 40 ? -68.22249 28.85382 -31.72154 1.000 31.50737 34 ILE B C 1
ATOM 2998 O O . ILE B 1 40 ? -67.95333 29.99197 -32.12305 1.000 37.81903 34 ILE B O 1
ATOM 3003 N N . LYS B 1 41 ? -68.04613 28.47948 -30.46284 1.000 32.42035 35 LYS B N 1
ATOM 3004 C CA . LYS B 1 41 ? -67.53187 29.34273 -29.40865 1.000 30.86337 35 LYS B CA 1
ATOM 3005 C C . LYS B 1 41 ? -66.48721 28.58773 -28.60221 1.000 24.31610 35 LYS B C 1
ATOM 3006 O O . LYS B 1 41 ? -66.41688 27.35806 -28.67282 1.000 24.35108 35 LYS B O 1
ATOM 3010 N N . PRO B 1 42 ? -65.62577 29.29276 -27.86931 1.000 25.97438 36 PRO B N 1
ATOM 3011 C CA . PRO B 1 42 ? -64.68206 28.59859 -26.98931 1.000 26.83680 36 PRO B CA 1
ATOM 3012 C C . PRO B 1 42 ? -65.41531 27.77480 -25.95215 1.000 24.99979 36 PRO B C 1
ATOM 3013 O O . PRO B 1 42 ? -66.54674 28.11041 -25.55082 1.000 27.74580 36 PRO B O 1
ATOM 3017 N N . PRO B 1 43 ? -64.80298 26.68271 -25.47748 1.000 23.13428 37 PRO B N 1
ATOM 3018 C CA . PRO B 1 43 ? -65.48002 25.82074 -24.49455 1.000 22.21201 37 PRO B CA 1
ATOM 3019 C C . PRO B 1 43 ? -65.98035 26.56297 -23.26735 1.000 25.48477 37 PRO B C 1
ATOM 3020 O O . PRO B 1 43 ? -67.02157 26.19843 -22.69412 1.000 23.25859 37 PRO B O 1
ATOM 3024 N N . LYS B 1 44 ? -65.24625 27.58487 -22.82826 1.000 25.99241 38 LYS B N 1
ATOM 3025 C CA . LYS B 1 44 ? -65.66166 28.33951 -21.65074 1.000 29.96742 38 LYS B CA 1
ATOM 3026 C C . LYS B 1 44 ? -67.05990 28.92705 -21.81872 1.000 27.83994 38 LYS B C 1
ATOM 3027 O O . LYS B 1 44 ? -67.79727 29.04456 -20.83786 1.000 30.43752 38 LYS B O 1
ATOM 3033 N N . LEU B 1 45 ? -67.45615 29.27659 -23.04905 1.000 27.62688 39 LEU B N 1
ATOM 3034 C CA . LEU B 1 45 ? -68.80147 29.79814 -23.28940 1.000 26.55325 39 LEU B CA 1
ATOM 3035 C C . LEU B 1 45 ? -69.81316 28.69413 -23.57780 1.000 28.94353 39 LEU B C 1
ATOM 3036 O O . LEU B 1 45 ? -70.96139 28.76328 -23.11906 1.000 31.78573 39 LEU B O 1
ATOM 3041 N N . MET B 1 46 ? -69.41024 27.66798 -24.32422 1.000 21.16128 40 MET B N 1
ATOM 3042 C CA . MET B 1 46 ? -70.33634 26.58546 -24.63778 1.000 24.25002 40 MET B CA 1
ATOM 3043 C C . MET B 1 46 ? -70.65238 25.75904 -23.40205 1.000 24.50529 40 MET B C 1
ATOM 3044 O O . MET B 1 46 ? -71.79227 25.32561 -23.21851 1.000 20.41168 40 MET B O 1
ATOM 3049 N N . TYR B 1 47 ? -69.64618 25.51925 -22.55000 1.000 22.04524 41 TYR B N 1
ATOM 3050 C CA . TYR B 1 47 ? -69.74748 24.64119 -21.38772 1.000 21.32116 41 TYR B CA 1
ATOM 3051 C C . TYR B 1 47 ? -69.36345 25.44548 -20.14793 1.000 21.01798 41 TYR B C 1
ATOM 3052 O O . TYR B 1 47 ? -68.22541 25.33926 -19.66846 1.000 20.77017 41 TYR B O 1
ATOM 3061 N N . PRO B 1 48 ? -70.29190 26.22257 -19.57642 1.000 23.56710 42 PRO B N 1
ATOM 3062 C CA . PRO B 1 48 ? -69.90400 27.15003 -18.49122 1.000 22.15603 42 PRO B CA 1
ATOM 3063 C C . PRO B 1 48 ? -69.31830 26.45892 -17.26778 1.000 21.74217 42 PRO B C 1
ATOM 3064 O O . PRO B 1 48 ? -68.61461 27.11670 -16.48981 1.000 18.81554 42 PRO B O 1
ATOM 3068 N N . ILE B 1 49 ? -69.60623 25.17916 -17.04985 1.000 23.77137 43 ILE B N 1
ATOM 3069 C CA . ILE B 1 49 ? -69.00944 24.42111 -15.94826 1.000 23.31958 43 ILE B CA 1
ATOM 3070 C C . ILE B 1 49 ? -67.83128 23.58322 -16.42377 1.000 24.07360 43 ILE B C 1
ATOM 3071 O O . ILE B 1 49 ? -66.73188 23.64867 -15.86754 1.000 26.52444 43 ILE B O 1
ATOM 3076 N N . PHE B 1 50 ? -68.05702 22.77619 -17.45324 1.000 18.79345 44 PHE B N 1
ATOM 3077 C CA . PHE B 1 50 ? -67.17628 21.67125 -17.81365 1.000 17.34168 44 PHE B CA 1
ATOM 3078 C C . PHE B 1 50 ? -66.27337 21.99847 -18.98563 1.000 19.89419 44 PHE B C 1
ATOM 3079 O O . PHE B 1 50 ? -66.06114 21.14416 -19.84444 1.000 17.69100 44 PHE B O 1
ATOM 3087 N N . TYR B 1 51 ? -65.71419 23.21435 -19.01723 1.000 17.70259 45 TYR B N 1
ATOM 3088 C CA . TYR B 1 51 ? -64.85869 23.66471 -20.10723 1.000 15.80157 45 TYR B CA 1
ATOM 3089 C C . TYR B 1 51 ? -63.40267 23.25304 -19.94592 1.000 19.64737 45 TYR B C 1
ATOM 3090 O O . TYR B 1 51 ? -62.63131 23.38796 -20.90010 1.000 20.94435 45 TYR B O 1
ATOM 3099 N N . GLY B 1 52 ? -62.99456 22.78737 -18.76415 1.000 21.05123 46 GLY B N 1
ATOM 3100 C CA . GLY B 1 52 ? -61.60328 22.50911 -18.48743 1.000 20.71050 46 GLY B CA 1
ATOM 3101 C C . GLY B 1 52 ? -61.25041 21.04085 -18.65072 1.000 20.74785 46 GLY B C 1
ATOM 3102 O O . GLY B 1 52 ? -61.98981 20.24633 -19.23817 1.000 14.42922 46 GLY B O 1
ATOM 3103 N N . SER B 1 53 ? -60.06634 20.69160 -18.13287 1.000 19.72733 47 SER B N 1
ATOM 3104 C CA . SER B 1 53 ? -59.62262 19.30104 -18.03194 1.000 19.79588 47 SER B CA 1
ATOM 3105 C C . SER B 1 53 ? -59.60101 18.61300 -19.39978 1.000 19.84020 47 SER B C 1
ATOM 3106 O O . SER B 1 53 ? -59.91769 17.42613 -19.52286 1.000 19.98152 47 SER B O 1
ATOM 3109 N N . TYR B 1 54 ? -59.24361 19.38403 -20.43604 1.000 16.63122 48 TYR B N 1
ATOM 3110 C CA . TYR B 1 54 ? -59.01427 18.92771 -21.80890 1.000 18.50954 48 TYR B CA 1
ATOM 3111 C C . TYR B 1 54 ? -60.29788 18.66234 -22.60055 1.000 17.95377 48 TYR B C 1
ATOM 3112 O O . TYR B 1 54 ? -60.38526 19.03489 -23.77622 1.000 22.22085 48 TYR B O 1
ATOM 3121 N N . ASP B 1 55 ? -61.30376 18.03059 -22.00792 1.000 15.29650 49 ASP B N 1
ATOM 3122 C CA . ASP B 1 55 ? -62.54845 17.83842 -22.74739 1.000 18.69965 49 ASP B CA 1
ATOM 3123 C C . ASP B 1 55 ? -63.70599 17.66767 -21.76767 1.000 15.80660 49 ASP B C 1
ATOM 3124 O O . ASP B 1 55 ? -63.50104 17.45006 -20.57634 1.000 16.18851 49 ASP B O 1
ATOM 3129 N N . TRP B 1 56 ? -64.93645 17.76521 -22.30636 1.000 13.47933 50 TRP B N 1
ATOM 3130 C CA . TRP B 1 56 ? -66.15480 17.84327 -21.48730 1.000 18.37600 50 TRP B CA 1
ATOM 3131 C C . TRP B 1 56 ? -66.28428 16.66072 -20.52231 1.000 22.96173 50 TRP B C 1
ATOM 3132 O O . TRP B 1 56 ? -66.58665 16.83995 -19.33540 1.000 14.66668 50 TRP B O 1
ATOM 3143 N N . HIS B 1 57 ? -66.15440 15.43478 -21.03421 1.000 11.79877 51 HIS B N 1
ATOM 3144 C CA . HIS B 1 57 ? -66.35546 14.27225 -20.17159 1.000 14.32985 51 HIS B CA 1
ATOM 3145 C C . HIS B 1 57 ? -65.23592 14.12894 -19.13667 1.000 14.50142 51 HIS B C 1
ATOM 3146 O O . HIS B 1 57 ? -65.48693 13.67126 -18.01889 1.000 18.84982 51 HIS B O 1
ATOM 3153 N N . SER B 1 58 ? -63.99583 14.48120 -19.48341 1.000 13.34175 52 SER B N 1
ATOM 3154 C CA . SER B 1 58 ? -62.93038 14.40117 -18.47274 1.000 17.08842 52 SER B CA 1
ATOM 3155 C C . SER B 1 58 ? -63.12855 15.43670 -17.38280 1.000 16.95977 52 SER B C 1
ATOM 3156 O O . SER B 1 58 ? -62.71942 15.22466 -16.23352 1.000 15.50200 52 SER B O 1
ATOM 3159 N N . SER B 1 59 ? -63.66217 16.60071 -17.74502 1.000 17.53217 53 SER B N 1
ATOM 3160 C CA . SER B 1 59 ? -63.98242 17.59462 -16.73406 1.000 15.81936 53 SER B CA 1
ATOM 3161 C C . SER B 1 59 ? -65.05365 17.07697 -15.78466 1.000 17.15370 53 SER B C 1
ATOM 3162 O O . SER B 1 59 ? -64.94791 17.25130 -14.56164 1.000 16.75501 53 SER B O 1
ATOM 3165 N N . VAL B 1 60 ? -66.09924 16.44510 -16.33311 1.000 16.60561 54 VAL B N 1
ATOM 3166 C CA . VAL B 1 60 ? -67.16587 15.89182 -15.50554 1.000 12.53324 54 VAL B CA 1
ATOM 3167 C C . VAL B 1 60 ? -66.59477 14.90967 -14.49333 1.000 16.24065 54 VAL B C 1
ATOM 3168 O O . VAL B 1 60 ? -66.93556 14.94591 -13.30925 1.000 16.73110 54 VAL B O 1
ATOM 3172 N N . HIS B 1 61 ? -65.72989 14.00728 -14.93413 1.000 15.71893 55 HIS B N 1
ATOM 3173 C CA . HIS B 1 61 ? -65.31427 13.04382 -13.92641 1.000 14.37233 55 HIS B CA 1
ATOM 3174 C C . HIS B 1 61 ? -64.15389 13.53288 -13.05676 1.000 14.35424 55 HIS B C 1
ATOM 3175 O O . HIS B 1 61 ? -63.95570 12.98141 -11.96538 1.000 16.31706 55 HIS B O 1
ATOM 3182 N N . SER B 1 62 ? -63.44158 14.59634 -13.44418 1.000 14.33022 56 SER B N 1
ATOM 3183 C CA . SER B 1 62 ? -62.55223 15.25576 -12.48272 1.000 16.59973 56 SER B CA 1
ATOM 3184 C C . SER B 1 62 ? -63.35390 15.92619 -11.36453 1.000 20.88453 56 SER B C 1
ATOM 3185 O O . SER B 1 62 ? -62.90472 15.97878 -10.20323 1.000 15.78215 56 SER B O 1
ATOM 3188 N N . HIS B 1 63 ? -64.52319 16.48279 -11.70103 1.000 18.89425 57 HIS B N 1
ATOM 3189 C CA . HIS B 1 63 ? -65.41902 16.97903 -10.66241 1.000 17.82605 57 HIS B CA 1
ATOM 3190 C C . HIS B 1 63 ? -65.89068 15.83082 -9.76809 1.000 16.83484 57 HIS B C 1
ATOM 3191 O O . HIS B 1 63 ? -65.96482 15.98412 -8.54258 1.000 18.65675 57 HIS B O 1
ATOM 3198 N N . TRP B 1 64 ? -66.23055 14.67607 -10.36047 1.000 18.64529 58 TRP B N 1
ATOM 3199 C CA . TRP B 1 64 ? -66.59526 13.52156 -9.53908 1.000 20.52489 58 TRP B CA 1
ATOM 3200 C C . TRP B 1 64 ? -65.46855 13.16085 -8.57590 1.000 20.50109 58 TRP B C 1
ATOM 3201 O O . TRP B 1 64 ? -65.70727 12.95188 -7.38422 1.000 15.62950 58 TRP B O 1
ATOM 3212 N N . LEU B 1 65 ? -64.22886 13.11220 -9.07586 1.000 14.79877 59 LEU B N 1
ATOM 3213 C CA . LEU B 1 65 ? -63.09252 12.77323 -8.21927 1.000 19.13634 59 LEU B CA 1
ATOM 3214 C C . LEU B 1 65 ? -63.02976 13.69772 -7.00918 1.000 20.97573 59 LEU B C 1
ATOM 3215 O O . LEU B 1 65 ? -62.87044 13.23718 -5.87301 1.000 20.57610 59 LEU B O 1
ATOM 3220 N N . LEU B 1 66 ? -63.22203 15.00279 -7.22762 1.000 17.33068 60 LEU B N 1
ATOM 3221 C CA . LEU B 1 66 ? -63.17960 15.94850 -6.11480 1.000 21.47063 60 LEU B CA 1
ATOM 3222 C C . LEU B 1 66 ? -64.35114 15.73254 -5.16401 1.000 17.18663 60 LEU B C 1
ATOM 3223 O O . LEU B 1 66 ? -64.19534 15.85804 -3.95050 1.000 18.03085 60 LEU B O 1
ATOM 3228 N N . VAL B 1 67 ? -65.54047 15.43992 -5.69652 1.000 21.16342 61 VAL B N 1
ATOM 3229 C CA . VAL B 1 67 ? -66.69574 15.19284 -4.83502 1.000 22.55498 61 VAL B CA 1
ATOM 3230 C C . VAL B 1 67 ? -66.49312 13.92128 -4.02485 1.000 23.71716 61 VAL B C 1
ATOM 3231 O O . VAL B 1 67 ? -66.77780 13.87701 -2.81733 1.000 22.97527 61 VAL B O 1
ATOM 3235 N N . LYS B 1 68 ? -66.00216 12.86628 -4.68097 1.000 20.34520 62 LYS B N 1
ATOM 3236 C CA . LYS B 1 68 ? -65.70978 11.61227 -3.99730 1.000 19.08249 62 LYS B CA 1
ATOM 3237 C C . LYS B 1 68 ? -64.67015 11.81003 -2.88897 1.000 18.78690 62 LYS B C 1
ATOM 3238 O O . LYS B 1 68 ? -64.79800 11.25221 -1.79048 1.000 19.79464 62 LYS B O 1
ATOM 3244 N N . ILE B 1 69 ? -63.62209 12.57848 -3.16895 1.000 18.86775 63 ILE B N 1
ATOM 3245 C CA . ILE B 1 69 ? -62.60833 12.88061 -2.14812 1.000 21.84756 63 ILE B CA 1
ATOM 3246 C C . ILE B 1 69 ? -63.23016 13.64111 -0.97766 1.000 24.10323 63 ILE B C 1
ATOM 3247 O O . ILE B 1 69 ? -62.99090 13.32539 0.19959 1.000 21.30232 63 ILE B O 1
ATOM 3252 N N . LEU B 1 70 ? -64.06259 14.63966 -1.28388 1.000 21.83394 64 LEU B N 1
ATOM 3253 C CA . LEU B 1 70 ? -64.72725 15.39589 -0.23027 1.000 20.85935 64 LEU B CA 1
ATOM 3254 C C . LEU B 1 70 ? -65.58610 14.48790 0.63320 1.000 25.51574 64 LEU B C 1
ATOM 3255 O O . LEU B 1 70 ? -65.57757 14.59946 1.86404 1.000 27.18973 64 LEU B O 1
ATOM 3260 N N . LYS B 1 71 ? -66.29558 13.54268 0.01273 1.000 23.16103 65 LYS B N 1
ATOM 3261 C CA . LYS B 1 71 ? -67.21768 12.72393 0.78282 1.000 26.29859 65 LYS B CA 1
ATOM 3262 C C . LYS B 1 71 ? -66.49734 11.65280 1.59417 1.000 28.31026 65 LYS B C 1
ATOM 3263 O O . LYS B 1 71 ? -66.83692 11.42286 2.75754 1.000 28.13404 65 LYS B O 1
ATOM 3269 N N . ASP B 1 72 ? -65.51427 10.97646 1.01272 1.000 22.28098 66 ASP B N 1
ATOM 3270 C CA . ASP B 1 72 ? -64.98238 9.78311 1.65594 1.000 29.58347 66 ASP B CA 1
ATOM 3271 C C . ASP B 1 72 ? -63.55250 9.93975 2.14549 1.000 28.86301 66 ASP B C 1
ATOM 3272 O O . ASP B 1 72 ? -63.09184 9.10250 2.92609 1.000 32.12783 66 ASP B O 1
ATOM 3277 N N . PHE B 1 73 ? -62.85371 11.01104 1.76218 1.000 28.35305 67 PHE B N 1
ATOM 3278 C CA . PHE B 1 73 ? -61.44900 11.13451 2.13484 1.000 31.08328 67 PHE B CA 1
ATOM 3279 C C . PHE B 1 73 ? -61.10303 12.55284 2.60519 1.000 31.53726 67 PHE B C 1
ATOM 3280 O O . PHE B 1 73 ? -59.97025 13.00907 2.43033 1.000 32.74784 67 PHE B O 1
ATOM 3288 N N . SER B 1 74 ? -62.06188 13.25321 3.22256 1.000 32.17340 68 SER B N 1
ATOM 3289 C CA . SER B 1 74 ? -61.87940 14.67756 3.49853 1.000 33.45608 68 SER B CA 1
ATOM 3290 C C . SER B 1 74 ? -60.73870 14.94216 4.47252 1.000 31.40945 68 SER B C 1
ATOM 3291 O O . SER B 1 74 ? -60.11367 16.00394 4.40492 1.000 33.15248 68 SER B O 1
ATOM 3294 N N . HIS B 1 75 ? -60.43931 13.99862 5.36754 1.000 26.70518 69 HIS B N 1
ATOM 3295 C CA . HIS B 1 75 ? -59.31468 14.18730 6.28201 1.000 39.89498 69 HIS B CA 1
ATOM 3296 C C . HIS B 1 75 ? -57.99355 14.34053 5.53351 1.000 36.70725 69 HIS B C 1
ATOM 3297 O O . HIS B 1 75 ? -57.07592 14.98239 6.04642 1.000 38.02093 69 HIS B O 1
ATOM 3304 N N . PHE B 1 76 ? -57.89702 13.81493 4.31222 1.000 32.40389 70 PHE B N 1
ATOM 3305 C CA . PHE B 1 76 ? -56.68488 13.89018 3.50366 1.000 35.63489 70 PHE B CA 1
ATOM 3306 C C . PHE B 1 76 ? -56.71163 15.02203 2.49369 1.000 34.79262 70 PHE B C 1
ATOM 3307 O O . PHE B 1 76 ? -55.77785 15.14121 1.69703 1.000 39.03243 70 PHE B O 1
ATOM 3315 N N . ALA B 1 77 ? -57.73591 15.85384 2.50355 1.000 31.21316 71 ALA B N 1
ATOM 3316 C CA . ALA B 1 77 ? -58.00439 16.68612 1.34939 1.000 28.98850 71 ALA B CA 1
ATOM 3317 C C . ALA B 1 77 ? -57.97637 18.15341 1.71109 1.000 29.08932 71 ALA B C 1
ATOM 3318 O O . ALA B 1 77 ? -58.22402 18.52856 2.86433 1.000 26.85493 71 ALA B O 1
ATOM 3320 N N . PRO B 1 78 ? -57.71022 19.01248 0.73862 1.000 27.60112 72 PRO B N 1
ATOM 3321 C CA . PRO B 1 78 ? -57.85742 20.46757 0.91914 1.000 32.42205 72 PRO B CA 1
ATOM 3322 C C . PRO B 1 78 ? -59.33608 20.84913 0.83482 1.000 31.14595 72 PRO B C 1
ATOM 3323 O O . PRO B 1 78 ? -59.83550 21.34204 -0.17523 1.000 33.52010 72 PRO B O 1
ATOM 3327 N N . LYS B 1 79 ? -60.06434 20.56846 1.92132 1.000 27.89263 73 LYS B N 1
ATOM 3328 C CA . LYS B 1 79 ? -61.52280 20.67492 1.90175 1.000 30.26491 73 LYS B CA 1
ATOM 3329 C C . LYS B 1 79 ? -61.97046 22.09021 1.55174 1.000 28.98304 73 LYS B C 1
ATOM 3330 O O . LYS B 1 79 ? -62.84782 22.27714 0.70013 1.000 23.81655 73 LYS B O 1
ATOM 3332 N N . ASP B 1 80 ? -61.35154 23.10668 2.17048 1.000 28.02757 74 ASP B N 1
ATOM 3333 C CA . ASP B 1 80 ? -61.81226 24.47198 1.94591 1.000 27.67991 74 ASP B CA 1
ATOM 3334 C C . ASP B 1 80 ? -61.63977 24.87142 0.48158 1.000 30.12988 74 ASP B C 1
ATOM 3335 O O . ASP B 1 80 ? -62.54162 25.46828 -0.11651 1.000 30.00760 74 ASP B O 1
ATOM 3340 N N . GLU B 1 81 ? -60.51616 24.49818 -0.13186 1.000 26.93352 75 GLU B N 1
ATOM 3341 C CA . GLU B 1 81 ? -60.31805 24.80476 -1.54349 1.000 25.41233 75 GLU B CA 1
ATOM 3342 C C . GLU B 1 81 ? -61.29805 24.04565 -2.43415 1.000 24.77424 75 GLU B C 1
ATOM 3343 O O . GLU B 1 81 ? -61.81157 24.61804 -3.40409 1.000 22.33297 75 GLU B O 1
ATOM 3349 N N . ILE B 1 82 ? -61.56252 22.76278 -2.13925 1.000 22.65544 76 ILE B N 1
ATOM 3350 C CA . ILE B 1 82 ? -62.49862 21.99261 -2.96869 1.000 20.90806 76 ILE B CA 1
ATOM 3351 C C . ILE B 1 82 ? -63.90206 22.57185 -2.88578 1.000 23.43358 76 ILE B C 1
ATOM 3352 O O . ILE B 1 82 ? -64.57951 22.75461 -3.90497 1.000 22.87417 76 ILE B O 1
ATOM 3357 N N . ILE B 1 83 ? -64.36561 22.85175 -1.66680 1.000 28.23908 77 ILE B N 1
ATOM 3358 C CA . ILE B 1 83 ? -65.70557 23.39260 -1.48775 1.000 26.06660 77 ILE B CA 1
ATOM 3359 C C . ILE B 1 83 ? -65.84359 24.72809 -2.20260 1.000 27.41259 77 ILE B C 1
ATOM 3360 O O . ILE B 1 83 ? -66.83322 24.96487 -2.90803 1.000 24.81849 77 ILE B O 1
ATOM 3365 N N . LYS B 1 84 ? -64.83928 25.60567 -2.07234 1.000 23.64487 78 LYS B N 1
ATOM 3366 C CA . LYS B 1 84 ? -64.89818 26.88762 -2.76641 1.000 24.16994 78 LYS B CA 1
ATOM 3367 C C . LYS B 1 84 ? -64.94522 26.69033 -4.28428 1.000 29.16761 78 LYS B C 1
ATOM 3368 O O . LYS B 1 84 ? -65.71978 27.35948 -4.98117 1.000 25.50783 78 LYS B O 1
ATOM 3374 N N . ALA B 1 85 ? -64.12756 25.77101 -4.80945 1.000 24.89417 79 ALA B N 1
ATOM 3375 C CA . ALA B 1 85 ? -64.11265 25.51437 -6.24700 1.000 26.03281 79 ALA B CA 1
ATOM 3376 C C . ALA B 1 85 ? -65.45755 24.97487 -6.72329 1.000 27.83567 79 ALA B C 1
ATOM 3377 O O . ALA B 1 85 ? -66.02118 25.45611 -7.71570 1.000 25.54168 79 ALA B O 1
ATOM 3379 N N . LEU B 1 86 ? -65.99023 23.97514 -6.01710 1.000 25.31070 80 LEU B N 1
ATOM 3380 C CA . LEU B 1 86 ? -67.25744 23.37725 -6.42065 1.000 26.56124 80 LEU B CA 1
ATOM 3381 C C . LEU B 1 86 ? -68.40926 24.36718 -6.29120 1.000 29.17250 80 LEU B C 1
ATOM 3382 O O . LEU B 1 86 ? -69.31217 24.38036 -7.14082 1.000 26.25559 80 LEU B O 1
ATOM 3387 N N . ASP B 1 87 ? -68.37239 25.22389 -5.25741 1.000 26.34929 81 ASP B N 1
ATOM 3388 C CA . ASP B 1 87 ? -69.40934 26.23618 -5.06312 1.000 27.33531 81 ASP B CA 1
ATOM 3389 C C . ASP B 1 87 ? -69.49083 27.18765 -6.25111 1.000 30.55132 81 ASP B C 1
ATOM 3390 O O . ASP B 1 87 ? -70.59350 27.54747 -6.68568 1.000 26.12938 81 ASP B O 1
ATOM 3395 N N . SER B 1 88 ? -68.33948 27.64711 -6.76744 1.000 29.06315 82 SER B N 1
ATOM 3396 C CA . SER B 1 88 ? -68.40686 28.55355 -7.91052 1.000 31.54006 82 SER B CA 1
ATOM 3397 C C . SER B 1 88 ? -68.68670 27.81663 -9.21318 1.000 30.49076 82 SER B C 1
ATOM 3398 O O . SER B 1 88 ? -69.15517 28.44757 -10.16658 1.000 29.36857 82 SER B O 1
ATOM 3401 N N . GLN B 1 89 ? -68.42269 26.50378 -9.26905 1.000 20.41693 83 GLN B N 1
ATOM 3402 C CA . GLN B 1 89 ? -68.71193 25.73144 -10.47618 1.000 19.30331 83 GLN B CA 1
ATOM 3403 C C . GLN B 1 89 ? -70.19367 25.39304 -10.59319 1.000 28.64681 83 GLN B C 1
ATOM 3404 O O . GLN B 1 89 ? -70.79838 25.59302 -11.65680 1.000 26.64358 83 GLN B O 1
ATOM 3410 N N . PHE B 1 90 ? -70.78861 24.88036 -9.51302 1.000 26.92275 84 PHE B N 1
ATOM 3411 C CA . PHE B 1 90 ? -72.13045 24.29463 -9.53102 1.000 28.75079 84 PHE B CA 1
ATOM 3412 C C . PHE B 1 90 ? -73.22036 25.31150 -9.22171 1.000 27.96460 84 PHE B C 1
ATOM 3413 O O . PHE B 1 90 ? -74.09962 25.07182 -8.39864 1.000 29.57936 84 PHE B O 1
ATOM 3421 N N . SER B 1 91 ? -73.18754 26.45035 -9.89715 1.000 28.13193 85 SER B N 1
ATOM 3422 C CA . SER B 1 91 ? -74.20218 27.46710 -9.68558 1.000 32.81822 85 SER B CA 1
ATOM 3423 C C . SER B 1 91 ? -75.40315 27.19174 -10.58002 1.000 33.60497 85 SER B C 1
ATOM 3424 O O . SER B 1 91 ? -75.31216 26.47564 -11.57746 1.000 31.86644 85 SER B O 1
ATOM 3427 N N . LYS B 1 92 ? -76.54699 27.76368 -10.19749 1.000 35.60556 86 LYS B N 1
ATOM 3428 C CA . LYS B 1 92 ? -77.76183 27.59309 -10.99075 1.000 32.43675 86 LYS B CA 1
ATOM 3429 C C . LYS B 1 92 ? -77.57558 28.14025 -12.40620 1.000 30.89241 86 LYS B C 1
ATOM 3430 O O . LYS B 1 92 ? -77.98011 27.50332 -13.38302 1.000 29.02602 86 LYS B O 1
ATOM 3436 N N . GLU B 1 93 ? -76.93018 29.30457 -12.53393 1.000 30.46710 87 GLU B N 1
ATOM 3437 C CA . GLU B 1 93 ? -76.76945 29.95564 -13.83584 1.000 31.72967 87 GLU B CA 1
ATOM 3438 C C . GLU B 1 93 ? -75.87008 29.14359 -14.76958 1.000 30.70944 87 GLU B C 1
ATOM 3439 O O . GLU B 1 93 ? -76.16289 29.00583 -15.96482 1.000 26.50715 87 GLU B O 1
ATOM 3445 N N . LYS B 1 94 ? -74.74018 28.64793 -14.25777 1.000 22.75894 88 LYS B N 1
ATOM 3446 C CA . LYS B 1 94 ? -73.84140 27.84390 -15.08941 1.000 24.95363 88 LYS B CA 1
ATOM 3447 C C . LYS B 1 94 ? -74.47473 26.50823 -15.47737 1.000 22.12002 88 LYS B C 1
ATOM 3448 O O . LYS B 1 94 ? -74.28145 26.02591 -16.59909 1.000 19.54507 88 LYS B O 1
ATOM 3454 N N . ALA B 1 95 ? -75.20929 25.87613 -14.55934 1.000 22.93557 89 ALA B N 1
ATOM 3455 C CA . ALA B 1 95 ? -75.87307 24.62039 -14.90587 1.000 25.66953 89 ALA B CA 1
ATOM 3456 C C . ALA B 1 95 ? -76.93701 24.83353 -15.98760 1.000 22.96433 89 ALA B C 1
ATOM 3457 O O . ALA B 1 95 ? -77.10300 23.99297 -16.87195 1.000 25.23997 89 ALA B O 1
ATOM 3459 N N . GLU B 1 96 ? -77.68942 25.93632 -15.90663 1.000 28.28679 90 GLU B N 1
ATOM 3460 C CA . GLU B 1 96 ? -78.64895 26.26651 -16.95635 1.000 27.88750 90 GLU B CA 1
ATOM 3461 C C . GLU B 1 96 ? -77.94792 26.46098 -18.29209 1.000 25.12494 90 GLU B C 1
ATOM 3462 O O . GLU B 1 96 ? -78.50666 26.12224 -19.33568 1.000 27.03513 90 GLU B O 1
ATOM 3468 N N . GLY B 1 97 ? -76.72642 26.99916 -18.27844 1.000 26.17585 91 GLY B N 1
ATOM 3469 C CA . GLY B 1 97 ? -75.96829 27.12700 -19.51253 1.000 23.58197 91 GLY B CA 1
ATOM 3470 C C . GLY B 1 97 ? -75.59416 25.78654 -20.12084 1.000 22.90893 91 GLY B C 1
ATOM 3471 O O . GLY B 1 97 ? -75.71437 25.59585 -21.33517 1.000 26.69100 91 GLY B O 1
ATOM 3472 N N . GLU B 1 98 ? -75.10721 24.84996 -19.29503 1.000 22.26753 92 GLU B N 1
ATOM 3473 C CA . GLU B 1 98 ? -74.81809 23.50217 -19.79575 1.000 21.44998 92 GLU B CA 1
ATOM 3474 C C . GLU B 1 98 ? -76.07710 22.84487 -20.35173 1.000 20.79233 92 GLU B C 1
ATOM 3475 O O . GLU B 1 98 ? -76.04019 22.19782 -21.40440 1.000 19.89242 92 GLU B O 1
ATOM 3481 N N . LEU B 1 99 ? -77.18818 22.95869 -19.61852 1.000 18.18768 93 LEU B N 1
ATOM 3482 C CA . LEU B 1 99 ? -78.44525 22.36107 -20.05419 1.000 24.82096 93 LEU B CA 1
ATOM 3483 C C . LEU B 1 99 ? -78.91587 22.96967 -21.36275 1.000 25.10461 93 LEU B C 1
ATOM 3484 O O . LEU B 1 99 ? -79.50191 22.27605 -22.20814 1.000 22.43627 93 LEU B O 1
ATOM 3489 N N . LYS B 1 100 ? -78.69866 24.27836 -21.53360 1.000 27.29384 94 LYS B N 1
ATOM 3490 C CA . LYS B 1 100 ? -79.07984 24.92767 -22.78492 1.000 29.33173 94 LYS B CA 1
ATOM 3491 C C . LYS B 1 100 ? -78.33351 24.30644 -23.95881 1.000 28.74472 94 LYS B C 1
ATOM 3492 O O . LYS B 1 100 ? -78.92682 24.02965 -25.00688 1.000 27.60891 94 LYS B O 1
ATOM 3498 N N . TYR B 1 101 ? -77.03191 24.06619 -23.79550 1.000 25.91433 95 TYR B N 1
ATOM 3499 C CA . TYR B 1 101 ? -76.27368 23.37906 -24.83352 1.000 25.18424 95 TYR B CA 1
ATOM 3500 C C . TYR B 1 101 ? -76.84157 21.98896 -25.09063 1.000 25.24293 95 TYR B C 1
ATOM 3501 O O . TYR B 1 101 ? -77.07272 21.60278 -26.23943 1.000 25.64939 95 TYR B O 1
ATOM 3510 N N . LEU B 1 102 ? -77.10340 21.23551 -24.02409 1.000 22.17795 96 LEU B N 1
ATOM 3511 C CA . LEU B 1 102 ? -77.54886 19.85712 -24.18562 1.000 20.09567 96 LEU B CA 1
ATOM 3512 C C . LEU B 1 102 ? -78.90152 19.77404 -24.87829 1.000 19.73897 96 LEU B C 1
ATOM 3513 O O . LEU B 1 102 ? -79.13415 18.85591 -25.67341 1.000 18.57066 96 LEU B O 1
ATOM 3518 N N . GLN B 1 103 ? -79.82168 20.70308 -24.56608 1.000 18.39409 97 GLN B N 1
ATOM 3519 C CA . GLN B 1 103 ? -81.18329 20.62018 -25.08382 1.000 21.47472 97 GLN B CA 1
ATOM 3520 C C . GLN B 1 103 ? -81.31604 21.14983 -26.50898 1.000 24.69263 97 GLN B C 1
ATOM 3521 O O . GLN B 1 103 ? -82.34894 20.92435 -27.14433 1.000 28.40228 97 GLN B O 1
ATOM 3527 N N . ASN B 1 104 ? -80.30068 21.81570 -27.02908 1.000 28.53832 98 ASN B N 1
ATOM 3528 C CA . ASN B 1 104 ? -80.32640 22.30412 -28.39535 1.000 28.62485 98 ASN B CA 1
ATOM 3529 C C . ASN B 1 104 ? -80.38643 21.11841 -29.36712 1.000 24.70186 98 ASN B C 1
ATOM 3530 O O . ASN B 1 104 ? -79.49688 20.25117 -29.32825 1.000 24.68664 98 ASN B O 1
ATOM 3535 N N . PRO B 1 105 ? -81.40977 21.02691 -30.23124 1.000 24.03457 99 PRO B N 1
ATOM 3536 C CA . PRO B 1 105 ? -81.49260 19.86714 -31.14651 1.000 24.07108 99 PRO B CA 1
ATOM 3537 C C . PRO B 1 105 ? -80.27185 19.72295 -32.03782 1.000 21.73856 99 PRO B C 1
ATOM 3538 O O . PRO B 1 105 ? -79.92375 18.60379 -32.42999 1.000 22.76749 99 PRO B O 1
ATOM 3542 N N . ALA B 1 106 ? -79.57747 20.81351 -32.34460 1.000 22.54770 100 ALA B N 1
ATOM 3543 C CA . ALA B 1 106 ? -78.38244 20.68055 -33.16943 1.000 24.36392 100 ALA B CA 1
ATOM 3544 C C . ALA B 1 106 ? -77.24991 19.94033 -32.45198 1.000 23.37650 100 ALA B C 1
ATOM 3545 O O . ALA B 1 106 ? -76.26128 19.58397 -33.10131 1.000 20.80748 100 ALA B O 1
ATOM 3547 N N . HIS B 1 107 ? -77.36426 19.71247 -31.14011 1.000 19.32823 101 HIS B N 1
ATOM 3548 C CA . HIS B 1 107 ? -76.34232 19.01920 -30.36236 1.000 17.66254 101 HIS B CA 1
ATOM 3549 C C . HIS B 1 107 ? -76.79282 17.61604 -29.95065 1.000 16.51404 101 HIS B C 1
ATOM 3550 O O . HIS B 1 107 ? -76.19787 17.00739 -29.05781 1.000 17.96281 101 HIS B O 1
ATOM 3557 N N . LYS B 1 108 ? -77.82424 17.08505 -30.60521 1.000 17.06087 102 LYS B N 1
ATOM 3558 C CA . LYS B 1 108 ? -78.33716 15.75905 -30.29046 1.000 21.37760 102 LYS B CA 1
ATOM 3559 C C . LYS B 1 108 ? -77.22451 14.71522 -30.35635 1.000 20.83038 102 LYS B C 1
ATOM 3560 O O . LYS B 1 108 ? -76.40202 14.71721 -31.27583 1.000 21.18434 102 LYS B O 1
ATOM 3566 N N . GLY B 1 109 ? -77.18456 13.82875 -29.36008 1.000 18.11220 103 GLY B N 1
ATOM 3567 C CA . GLY B 1 109 ? -76.16857 12.78799 -29.31646 1.000 17.41445 103 GLY B CA 1
ATOM 3568 C C . GLY B 1 109 ? -74.85999 13.20104 -28.65956 1.000 19.45985 103 GLY B C 1
ATOM 3569 O O . GLY B 1 109 ? -73.95732 12.36224 -28.51952 1.000 13.41863 103 GLY B O 1
ATOM 3570 N N . PHE B 1 110 ? -74.71889 14.46755 -28.28874 1.000 13.59304 104 PHE B N 1
ATOM 3571 C CA . PHE B 1 110 ? -73.49661 14.93987 -27.65309 1.000 13.13283 104 PHE B CA 1
ATOM 3572 C C . PHE B 1 110 ? -73.14317 14.07260 -26.44323 1.000 16.33267 104 PHE B C 1
ATOM 3573 O O . PHE B 1 110 ? -73.98292 13.83826 -25.56856 1.000 13.05024 104 PHE B O 1
ATOM 3581 N N . GLU B 1 111 ? -71.90705 13.56488 -26.42770 1.000 13.44594 105 GLU B N 1
ATOM 3582 C CA . GLU B 1 111 ? -71.32028 12.89383 -25.26365 1.000 15.89861 105 GLU B CA 1
ATOM 3583 C C . GLU B 1 111 ? -71.98770 11.56198 -24.91466 1.000 19.06533 105 GLU B C 1
ATOM 3584 O O . GLU B 1 111 ? -71.79146 11.03633 -23.81045 1.000 15.15565 105 GLU B O 1
ATOM 3590 N N . ARG B 1 112 ? -72.76049 10.99491 -25.82470 1.000 12.29136 106 ARG B N 1
ATOM 3591 C CA . ARG B 1 112 ? -73.40530 9.70793 -25.60297 1.000 12.57495 106 ARG B CA 1
ATOM 3592 C C . ARG B 1 112 ? -72.39356 8.58381 -25.79358 1.000 15.67012 106 ARG B C 1
ATOM 3593 O O . ARG B 1 112 ? -71.71071 8.55224 -26.81499 1.000 15.65562 106 ARG B O 1
ATOM 3601 N N . PRO B 1 113 ? -72.28654 7.63074 -24.85607 1.000 16.48955 107 PRO B N 1
ATOM 3602 C CA . PRO B 1 113 ? -72.96858 7.57919 -23.56845 1.000 15.89114 107 PRO B CA 1
ATOM 3603 C C . PRO B 1 113 ? -71.97340 7.86858 -22.43403 1.000 19.58943 107 PRO B C 1
ATOM 3604 O O . PRO B 1 113 ? -72.39356 7.93248 -21.28551 1.000 12.63320 107 PRO B O 1
ATOM 3608 N N . TYR B 1 114 ? -70.68895 8.04684 -22.77155 1.000 12.13059 108 TYR B N 1
ATOM 3609 C CA . TYR B 1 114 ? -69.64737 8.18005 -21.74632 1.000 15.72869 108 TYR B CA 1
ATOM 3610 C C . TYR B 1 114 ? -69.88159 9.39329 -20.86341 1.000 18.51556 108 TYR B C 1
ATOM 3611 O O . TYR B 1 114 ? -69.79256 9.30570 -19.63691 1.000 17.55310 108 TYR B O 1
ATOM 3620 N N . GLY B 1 115 ? -70.12290 10.55524 -21.47009 1.000 16.34385 109 GLY B N 1
ATOM 3621 C CA . GLY B 1 115 ? -70.41124 11.73005 -20.66344 1.000 14.36152 109 GLY B CA 1
ATOM 3622 C C . GLY B 1 115 ? -71.69998 11.58697 -19.88870 1.000 15.40633 109 GLY B C 1
ATOM 3623 O O . GLY B 1 115 ? -71.81367 12.10693 -18.76815 1.000 14.32095 109 GLY B O 1
ATOM 3624 N N . TRP B 1 116 ? -72.68234 10.86900 -20.46329 1.000 12.78513 110 TRP B N 1
ATOM 3625 C CA . TRP B 1 116 ? -73.95399 10.63559 -19.77653 1.000 13.34462 110 TRP B CA 1
ATOM 3626 C C . TRP B 1 116 ? -73.75319 9.85152 -18.47902 1.000 19.03322 110 TRP B C 1
ATOM 3627 O O . TRP B 1 116 ? -74.28356 10.22168 -17.42216 1.000 15.64351 110 TRP B O 1
ATOM 3638 N N . GLY B 1 117 ? -73.08742 8.70146 -18.57353 1.000 16.85918 111 GLY B N 1
ATOM 3639 C CA . GLY B 1 117 ? -72.86851 7.88674 -17.39531 1.000 17.65988 111 GLY B CA 1
ATOM 3640 C C . GLY B 1 117 ? -72.01152 8.58427 -16.35470 1.000 20.00084 111 GLY B C 1
ATOM 3641 O O . GLY B 1 117 ? -72.30593 8.52260 -15.16052 1.000 18.65993 111 GLY B O 1
ATOM 3642 N N . TRP B 1 118 ? -70.94062 9.25962 -16.78711 1.000 13.40548 112 TRP B N 1
ATOM 3643 C CA . TRP B 1 118 ? -70.10670 9.94649 -15.80570 1.000 13.38637 112 TRP B CA 1
ATOM 3644 C C . TRP B 1 118 ? -70.87041 11.08416 -15.12674 1.000 15.51515 112 TRP B C 1
ATOM 3645 O O . TRP B 1 118 ? -70.69800 11.31470 -13.92041 1.000 14.21287 112 TRP B O 1
ATOM 3656 N N . PHE B 1 119 ? -71.74801 11.78846 -15.86196 1.000 12.86205 113 PHE B N 1
ATOM 3657 C CA . PHE B 1 119 ? -72.50173 12.86123 -15.21475 1.000 13.28666 113 PHE B CA 1
ATOM 3658 C C . PHE B 1 119 ? -73.49141 12.30252 -14.19769 1.000 14.03294 113 PHE B C 1
ATOM 3659 O O . PHE B 1 119 ? -73.71398 12.90405 -13.13465 1.000 18.01636 113 PHE B O 1
ATOM 3667 N N . LEU B 1 120 ? -74.13452 11.17343 -14.51942 1.000 14.27225 114 LEU B N 1
ATOM 3668 C CA . LEU B 1 120 ? -75.00012 10.53254 -13.53503 1.000 18.26286 114 LEU B CA 1
ATOM 3669 C C . LEU B 1 120 ? -74.19798 10.02273 -12.32595 1.000 19.56037 114 LEU B C 1
ATOM 3670 O O . LEU B 1 120 ? -74.70383 10.01641 -11.20127 1.000 16.20936 114 LEU B O 1
ATOM 3675 N N . LYS B 1 121 ? -72.97313 9.53976 -12.54774 1.000 14.83557 115 LYS B N 1
ATOM 3676 C CA . LYS B 1 121 ? -72.10474 9.13337 -11.43843 1.000 15.12147 115 LYS B CA 1
ATOM 3677 C C . LYS B 1 121 ? -71.72202 10.33929 -10.58074 1.000 20.64612 115 LYS B C 1
ATOM 3678 O O . LYS B 1 121 ? -71.73993 10.26602 -9.34681 1.000 21.96756 115 LYS B O 1
ATOM 3684 N N . LEU B 1 122 ? -71.40124 11.46585 -11.22397 1.000 16.56894 116 LEU B N 1
ATOM 3685 C CA . LEU B 1 122 ? -71.14849 12.70951 -10.49592 1.000 21.45777 116 LEU B CA 1
ATOM 3686 C C . LEU B 1 122 ? -72.35990 13.11665 -9.66483 1.000 22.39308 116 LEU B C 1
ATOM 3687 O O . LEU B 1 122 ? -72.22352 13.52002 -8.50643 1.000 20.18574 116 LEU B O 1
ATOM 3692 N N . THR B 1 123 ? -73.55313 13.06394 -10.26949 1.000 17.69640 117 THR B N 1
ATOM 3693 C CA . THR B 1 123 ? -74.77816 13.46412 -9.58459 1.000 20.61434 117 THR B CA 1
ATOM 3694 C C . THR B 1 123 ? -75.07443 12.54836 -8.41194 1.000 20.48108 117 THR B C 1
ATOM 3695 O O . THR B 1 123 ? -75.54988 12.99965 -7.36120 1.000 22.12177 117 THR B O 1
ATOM 3699 N N . LEU B 1 124 ? -74.86541 11.24542 -8.60018 1.000 19.72508 118 LEU B N 1
ATOM 3700 C CA . LEU B 1 124 ? -75.03433 10.29938 -7.50233 1.000 20.16233 118 LEU B CA 1
ATOM 3701 C C . LEU B 1 124 ? -74.12560 10.66395 -6.32393 1.000 20.46839 118 LEU B C 1
ATOM 3702 O O . LEU B 1 124 ? -74.56557 10.70481 -5.16894 1.000 19.90167 118 LEU B O 1
ATOM 3707 N N . GLU B 1 125 ? -72.85199 10.93313 -6.60585 1.000 17.92721 119 GLU B N 1
ATOM 3708 C CA . GLU B 1 125 ? -71.89600 11.21655 -5.54120 1.000 18.22806 119 GLU B CA 1
ATOM 3709 C C . GLU B 1 125 ? -72.25065 12.51872 -4.82774 1.000 21.37328 119 GLU B C 1
ATOM 3710 O O . GLU B 1 125 ? -72.15327 12.60368 -3.59581 1.000 23.29445 119 GLU B O 1
ATOM 3716 N N . ILE B 1 126 ? -72.71585 13.52489 -5.58543 1.000 23.43521 120 ILE B N 1
ATOM 3717 C CA . ILE B 1 126 ? -73.16656 14.78034 -4.98607 1.000 22.19731 120 ILE B CA 1
ATOM 3718 C C . ILE B 1 126 ? -74.37551 14.53487 -4.10210 1.000 20.38888 120 ILE B C 1
ATOM 3719 O O . ILE B 1 126 ? -74.48272 15.08080 -2.99928 1.000 23.15358 120 ILE B O 1
ATOM 3724 N N . ASN B 1 127 ? -75.31517 13.72241 -4.57652 1.000 22.64096 121 ASN B N 1
ATOM 3725 C CA . ASN B 1 127 ? -76.49144 13.44623 -3.76488 1.000 23.05558 121 ASN B CA 1
ATOM 3726 C C . ASN B 1 127 ? -76.12250 12.66836 -2.50624 1.000 23.44938 121 ASN B C 1
ATOM 3727 O O . ASN B 1 127 ? -76.71485 12.89531 -1.44682 1.000 26.25987 121 ASN B O 1
ATOM 3732 N N . LEU B 1 128 ? -75.14735 11.75934 -2.58607 1.000 22.21776 122 LEU B N 1
ATOM 3733 C CA . LEU B 1 128 ? -74.69358 11.09540 -1.36159 1.000 23.88216 122 LEU B CA 1
ATOM 3734 C C . LEU B 1 128 ? -74.01953 12.08564 -0.41435 1.000 25.95029 122 LEU B C 1
ATOM 3735 O O . LEU B 1 128 ? -74.30906 12.09163 0.78338 1.000 29.34351 122 LEU B O 1
ATOM 3740 N N . LEU B 1 129 ? -73.18914 12.98879 -0.94677 1.000 22.42995 123 LEU B N 1
ATOM 3741 C CA . LEU B 1 129 ? -72.53794 13.99214 -0.10710 1.000 26.69889 123 LEU B CA 1
ATOM 3742 C C . LEU B 1 129 ? -73.54295 14.96375 0.51824 1.000 28.68355 123 LEU B C 1
ATOM 3743 O O . LEU B 1 129 ? -73.31587 15.45051 1.63662 1.000 25.02786 123 LEU B O 1
ATOM 3748 N N . ALA B 1 130 ? -74.66888 15.22024 -0.16368 1.000 25.51135 124 ALA B N 1
ATOM 3749 C CA . ALA B 1 130 ? -75.71317 16.12932 0.31314 1.000 28.66981 124 ALA B CA 1
ATOM 3750 C C . ALA B 1 130 ? -76.45095 15.60412 1.54931 1.000 31.77744 124 ALA B C 1
ATOM 3751 O O . ALA B 1 130 ? -77.24500 16.34241 2.14218 1.000 28.37450 124 ALA B O 1
ATOM 3753 N N . LYS B 1 131 ? -76.26656 14.33763 1.91101 1.000 27.20220 125 LYS B N 1
ATOM 3754 C CA . LYS B 1 131 ? -76.78971 13.85099 3.18234 1.000 35.95551 125 LYS B CA 1
ATOM 3755 C C . LYS B 1 131 ? -76.05138 14.44833 4.37899 1.000 34.45450 125 LYS B C 1
ATOM 3756 O O . LYS B 1 131 ? -76.59218 14.43933 5.48672 1.000 34.95477 125 LYS B O 1
ATOM 3762 N N . GLU B 1 132 ? -74.81665 14.92807 4.19071 1.000 33.73381 126 GLU B N 1
ATOM 3763 C CA . GLU B 1 132 ? -73.98337 15.42983 5.28277 1.000 36.34852 126 GLU B CA 1
ATOM 3764 C C . GLU B 1 132 ? -73.47216 16.84801 5.07894 1.000 35.90153 126 GLU B C 1
ATOM 3765 O O . GLU B 1 132 ? -72.92514 17.42997 6.02216 1.000 38.12144 126 GLU B O 1
ATOM 3771 N N . ASN B 1 133 ? -73.55998 17.39022 3.87230 1.000 29.39557 127 ASN B N 1
ATOM 3772 C CA . ASN B 1 133 ? -72.97285 18.68336 3.55382 1.000 29.05372 127 ASN B CA 1
ATOM 3773 C C . ASN B 1 133 ? -74.02584 19.57610 2.91962 1.000 31.62949 127 ASN B C 1
ATOM 3774 O O . ASN B 1 133 ? -74.51374 19.27658 1.82198 1.000 32.48854 127 ASN B O 1
ATOM 3779 N N . ASP B 1 134 ? -74.33547 20.69138 3.58268 1.000 34.83290 128 ASP B N 1
ATOM 3780 C CA . ASP B 1 134 ? -75.44232 21.54051 3.15072 1.000 34.32844 128 ASP B CA 1
ATOM 3781 C C . ASP B 1 134 ? -75.17117 22.16534 1.79514 1.000 33.46827 128 ASP B C 1
ATOM 3782 O O . ASP B 1 134 ? -76.10116 22.37677 1.01031 1.000 34.90740 128 ASP B O 1
ATOM 3787 N N . LYS B 1 135 ? -73.91136 22.45816 1.49364 1.000 34.57099 129 LYS B N 1
ATOM 3788 C CA . LYS B 1 135 ? -73.61069 23.02805 0.19482 1.000 33.87492 129 LYS B CA 1
ATOM 3789 C C . LYS B 1 135 ? -73.84411 22.02218 -0.91569 1.000 31.93419 129 LYS B C 1
ATOM 3790 O O . LYS B 1 135 ? -74.30765 22.40564 -1.99662 1.000 31.24446 129 LYS B O 1
ATOM 3796 N N . ALA B 1 136 ? -73.62968 20.73115 -0.65019 1.000 29.05638 130 ALA B N 1
ATOM 3797 C CA . ALA B 1 136 ? -73.85619 19.75148 -1.71117 1.000 36.91359 130 ALA B CA 1
ATOM 3798 C C . ALA B 1 136 ? -75.33884 19.63210 -2.03424 1.000 33.39678 130 ALA B C 1
ATOM 3799 O O . ALA B 1 136 ? -75.70203 19.37375 -3.18644 1.000 27.19376 130 ALA B O 1
ATOM 3801 N N . GLU B 1 137 ? -76.20047 19.85211 -1.03671 1.000 32.04841 131 GLU B N 1
ATOM 3802 C CA . GLU B 1 137 ? -77.64119 19.94810 -1.27152 1.000 34.56775 131 GLU B CA 1
ATOM 3803 C C . GLU B 1 137 ? -77.96412 20.93701 -2.37677 1.000 34.74722 131 GLU B C 1
ATOM 3804 O O . GLU B 1 137 ? -78.84526 20.68943 -3.21163 1.000 33.60778 131 GLU B O 1
ATOM 3810 N N . ILE B 1 138 ? -77.28620 22.08641 -2.36736 1.000 33.24724 132 ILE B N 1
ATOM 3811 C CA . ILE B 1 138 ? -77.53645 23.12376 -3.36132 1.000 29.28804 132 ILE B CA 1
ATOM 3812 C C . ILE B 1 138 ? -76.97131 22.70786 -4.71629 1.000 32.32361 132 ILE B C 1
ATOM 3813 O O . ILE B 1 138 ? -77.61383 22.90735 -5.75752 1.000 28.34076 132 ILE B O 1
ATOM 3818 N N . TRP B 1 139 ? -75.75529 22.14293 -4.72669 1.000 26.98161 133 TRP B N 1
ATOM 3819 C CA . TRP B 1 139 ? -75.17602 21.61910 -5.96577 1.000 25.84520 133 TRP B CA 1
ATOM 3820 C C . TRP B 1 139 ? -76.10839 20.59884 -6.61417 1.000 25.35689 133 TRP B C 1
ATOM 3821 O O . TRP B 1 139 ? -76.30144 20.61288 -7.83379 1.000 24.75828 133 TRP B O 1
ATOM 3832 N N . ALA B 1 140 ? -76.66702 19.68735 -5.81451 1.000 25.73461 134 ALA B N 1
ATOM 3833 C CA . ALA B 1 140 ? -77.53867 18.64607 -6.35339 1.000 31.48127 134 ALA B CA 1
ATOM 3834 C C . ALA B 1 140 ? -78.79776 19.23981 -6.97453 1.000 25.81412 134 ALA B C 1
ATOM 3835 O O . ALA B 1 140 ? -79.26276 18.77339 -8.02104 1.000 30.50623 134 ALA B O 1
ATOM 3837 N N . LYS B 1 141 ? -79.36447 20.26459 -6.33785 1.000 26.85902 135 LYS B N 1
ATOM 3838 C CA . LYS B 1 141 ? -80.52880 20.93906 -6.90160 1.000 31.00138 135 LYS B CA 1
ATOM 3839 C C . LYS B 1 141 ? -80.16553 21.61947 -8.21482 1.000 30.88268 135 LYS B C 1
ATOM 3840 O O . LYS B 1 141 ? -80.91366 21.53860 -9.19220 1.000 35.73771 135 LYS B O 1
ATOM 3843 N N . ASN B 1 142 ? -78.98851 22.24240 -8.27492 1.000 26.46081 136 ASN B N 1
ATOM 3844 C CA . ASN B 1 142 ? -78.60775 22.98384 -9.46548 1.000 26.15596 136 ASN B CA 1
ATOM 3845 C C . ASN B 1 142 ? -78.29679 22.05898 -10.63578 1.000 25.04958 136 ASN B C 1
ATOM 3846 O O . ASN B 1 142 ? -78.47030 22.45939 -11.78784 1.000 26.62756 136 ASN B O 1
ATOM 3851 N N . LEU B 1 143 ? -77.85247 20.82781 -10.37715 1.000 24.30152 137 LEU B N 1
ATOM 3852 C CA . LEU B 1 143 ? -77.51047 19.89498 -11.44876 1.000 26.39093 137 LEU B CA 1
ATOM 3853 C C . LEU B 1 143 ? -78.65146 18.94638 -11.81128 1.000 26.56365 137 LEU B C 1
ATOM 3854 O O . LEU B 1 143 ? -78.49827 18.13571 -12.72844 1.000 22.52243 137 LEU B O 1
ATOM 3859 N N . GLU B 1 144 ? -79.78698 19.02949 -11.11584 1.000 24.16373 138 GLU B N 1
ATOM 3860 C CA . GLU B 1 144 ? -80.84898 18.04385 -11.30869 1.000 24.32742 138 GLU B CA 1
ATOM 3861 C C . GLU B 1 144 ? -81.39385 18.05469 -12.74060 1.000 28.24832 138 GLU B C 1
ATOM 3862 O O . GLU B 1 144 ? -81.66329 16.99046 -13.31627 1.000 28.38888 138 GLU B O 1
ATOM 3868 N N . GLY B 1 145 ? -81.54600 19.24136 -13.33480 1.000 27.20590 139 GLY B N 1
ATOM 3869 C CA . GLY B 1 145 ? -82.07138 19.32267 -14.68849 1.000 24.61366 139 GLY B CA 1
ATOM 3870 C C . GLY B 1 145 ? -81.17960 18.61867 -15.69505 1.000 31.62805 139 GLY B C 1
ATOM 3871 O O . GLY B 1 145 ? -81.66879 17.96354 -16.62437 1.000 30.91086 139 GLY B O 1
ATOM 3872 N N . ILE B 1 146 ? -79.85894 18.74159 -15.52803 1.000 22.73639 140 ILE B N 1
ATOM 3873 C CA . ILE B 1 146 ? -78.93568 18.02633 -16.40859 1.000 21.74237 140 ILE B CA 1
ATOM 3874 C C . ILE B 1 146 ? -79.05667 16.51815 -16.20516 1.000 21.14731 140 ILE B C 1
ATOM 3875 O O . ILE B 1 146 ? -79.14498 15.75572 -17.17520 1.000 22.30683 140 ILE B O 1
ATOM 3880 N N . ALA B 1 147 ? -79.11228 16.05813 -14.95119 1.000 22.49040 141 ALA B N 1
ATOM 3881 C CA . ALA B 1 147 ? -79.27275 14.61806 -14.73828 1.000 21.78649 141 ALA B CA 1
ATOM 3882 C C . ALA B 1 147 ? -80.58732 14.12365 -15.34601 1.000 24.49044 141 ALA B C 1
ATOM 3883 O O . ALA B 1 147 ? -80.61274 13.08388 -16.02336 1.000 22.32147 141 ALA B O 1
ATOM 3885 N N . ASP B 1 148 ? -81.68406 14.87169 -15.13819 1.000 22.33062 142 ASP B N 1
ATOM 3886 C CA . ASP B 1 148 ? -82.97367 14.47681 -15.71461 1.000 22.93672 142 ASP B CA 1
ATOM 3887 C C . ASP B 1 148 ? -82.88251 14.39134 -17.22929 1.000 30.48972 142 ASP B C 1
ATOM 3888 O O . ASP B 1 148 ? -83.47361 13.49558 -17.84597 1.000 22.43319 142 ASP B O 1
ATOM 3893 N N . PHE B 1 149 ? -82.13432 15.31097 -17.83988 1.000 22.12226 143 PHE B N 1
ATOM 3894 C CA . PHE B 1 149 ? -81.95342 15.27572 -19.28182 1.000 27.01054 143 PHE B CA 1
ATOM 3895 C C . PHE B 1 149 ? -81.31067 13.96427 -19.70728 1.000 28.99293 143 PHE B C 1
ATOM 3896 O O . PHE B 1 149 ? -81.80822 13.28422 -20.61255 1.000 20.74911 143 PHE B O 1
ATOM 3904 N N . PHE B 1 150 ? -80.20732 13.58342 -19.05264 1.000 20.09829 144 PHE B N 1
ATOM 3905 C CA . PHE B 1 150 ? -79.51462 12.37119 -19.47725 1.000 21.23169 144 PHE B CA 1
ATOM 3906 C C . PHE B 1 150 ? -80.35628 11.12926 -19.21537 1.000 24.32738 144 PHE B C 1
ATOM 3907 O O . PHE B 1 150 ? -80.38114 10.21435 -20.04222 1.000 21.43933 144 PHE B O 1
ATOM 3915 N N . VAL B 1 151 ? -81.08250 11.09605 -18.09525 1.000 21.17674 145 VAL B N 1
ATOM 3916 C CA . VAL B 1 151 ? -81.99036 9.98488 -17.83253 1.000 20.57506 145 VAL B CA 1
ATOM 3917 C C . VAL B 1 151 ? -83.00767 9.85476 -18.97236 1.000 20.92850 145 VAL B C 1
ATOM 3918 O O . VAL B 1 151 ? -83.23881 8.76235 -19.50521 1.000 20.92139 145 VAL B O 1
ATOM 3922 N N . LYS B 1 152 ? -83.60439 10.97557 -19.38123 1.000 22.76369 146 LYS B N 1
ATOM 3923 C CA . LYS B 1 152 ? -84.56559 10.94449 -20.48697 1.000 25.34202 146 LYS B CA 1
ATOM 3924 C C . LYS B 1 152 ? -83.90941 10.49991 -21.79710 1.000 28.33487 146 LYS B C 1
ATOM 3925 O O . LYS B 1 152 ? -84.47508 9.68615 -22.53125 1.000 21.38256 146 LYS B O 1
ATOM 3931 N N . GLU B 1 153 ? -82.70470 10.99600 -22.09909 1.000 20.45567 147 GLU B N 1
ATOM 3932 C CA . GLU B 1 153 ? -82.04386 10.58565 -23.33881 1.000 22.54082 147 GLU B CA 1
ATOM 3933 C C . GLU B 1 153 ? -81.72879 9.08791 -23.34331 1.000 26.46457 147 GLU B C 1
ATOM 3934 O O . GLU B 1 153 ? -81.75913 8.45252 -24.40544 1.000 24.50736 147 GLU B O 1
ATOM 3940 N N . PHE B 1 154 ? -81.34208 8.52722 -22.18174 1.000 21.83474 148 PHE B N 1
ATOM 3941 C CA . PHE B 1 154 ? -81.11113 7.08650 -22.06788 1.000 18.69987 148 PHE B CA 1
ATOM 3942 C C . PHE B 1 154 ? -82.38251 6.29165 -22.35032 1.000 25.82672 148 PHE B C 1
ATOM 3943 O O . PHE B 1 154 ? -82.35758 5.29089 -23.07800 1.000 19.16693 148 PHE B O 1
ATOM 3951 N N . LYS B 1 155 ? -83.49244 6.67716 -21.70775 1.000 22.32927 149 LYS B N 1
ATOM 3952 C CA . LYS B 1 155 ? -84.74590 5.94845 -21.89424 1.000 24.46880 149 LYS B CA 1
ATOM 3953 C C . LYS B 1 155 ? -85.20888 6.00878 -23.33013 1.000 25.23658 149 LYS B C 1
ATOM 3954 O O . LYS B 1 155 ? -85.82368 5.06431 -23.82196 1.000 30.66013 149 LYS B O 1
ATOM 3960 N N . GLU B 1 156 ? -84.94175 7.11896 -24.00633 1.000 26.34088 150 GLU B N 1
ATOM 3961 C CA . GLU B 1 156 ? -85.31249 7.25464 -25.40991 1.000 25.10424 150 GLU B CA 1
ATOM 3962 C C . GLU B 1 156 ? -84.40278 6.42778 -26.31077 1.000 23.51842 150 GLU B C 1
ATOM 3963 O O . GLU B 1 156 ? -84.86667 5.81250 -27.28041 1.000 24.02203 150 GLU B O 1
ATOM 3969 N N . PHE B 1 157 ? -83.10675 6.36982 -26.00562 1.000 19.52746 151 PHE B N 1
ATOM 3970 C CA . PHE B 1 157 ? -82.18995 5.74546 -26.96103 1.000 18.86061 151 PHE B CA 1
ATOM 3971 C C . PHE B 1 157 ? -82.02879 4.23294 -26.77680 1.000 18.59301 151 PHE B C 1
ATOM 3972 O O . PHE B 1 157 ? -81.94075 3.50654 -27.77185 1.000 18.50593 151 PHE B O 1
ATOM 3980 N N . LEU B 1 158 ? -81.96559 3.73056 -25.54496 1.000 18.58776 152 LEU B N 1
ATOM 3981 C CA . LEU B 1 158 ? -81.75752 2.29499 -25.34420 1.000 24.00924 152 LEU B CA 1
ATOM 3982 C C . LEU B 1 158 ? -82.71556 1.41806 -26.15361 1.000 24.42480 152 LEU B C 1
ATOM 3983 O O . LEU B 1 158 ? -82.24354 0.43607 -26.74120 1.000 18.82626 152 LEU B O 1
ATOM 3988 N N . PRO B 1 159 ? -84.01974 1.70264 -26.26077 1.000 21.47375 153 PRO B N 1
ATOM 3989 C CA . PRO B 1 159 ? -84.88218 0.82946 -27.08755 1.000 20.56026 153 PRO B CA 1
ATOM 3990 C C . PRO B 1 159 ? -84.47553 0.77172 -28.54945 1.000 28.04518 153 PRO B C 1
ATOM 3991 O O . PRO B 1 159 ? -84.91351 -0.14067 -29.25418 1.000 25.58009 153 PRO B O 1
ATOM 3995 N N . LYS B 1 160 ? -83.68473 1.72602 -29.04013 1.000 22.85056 154 LYS B N 1
ATOM 3996 C CA . LYS B 1 160 ? -83.22293 1.69658 -30.41884 1.000 22.17257 154 LYS B CA 1
ATOM 3997 C C . LYS B 1 160 ? -81.97688 0.85760 -30.61902 1.000 20.19332 154 LYS B C 1
ATOM 3998 O O . LYS B 1 160 ? -81.55309 0.68571 -31.76264 1.000 22.90163 154 LYS B O 1
ATOM 4004 N N . MET B 1 161 ? -81.35353 0.37198 -29.54745 1.000 18.87129 155 MET B N 1
ATOM 4005 C CA . MET B 1 161 ? -80.07517 -0.33185 -29.66261 1.000 20.21356 155 MET B CA 1
ATOM 4006 C C . MET B 1 161 ? -80.34438 -1.82135 -29.82636 1.000 17.53317 155 MET B C 1
ATOM 4007 O O . MET B 1 161 ? -80.49182 -2.55981 -28.84929 1.000 18.38407 155 MET B O 1
ATOM 4012 N N . ASP B 1 162 ? -80.40158 -2.27178 -31.07663 1.000 19.25916 156 ASP B N 1
ATOM 4013 C CA . ASP B 1 162 ? -80.44415 -3.70519 -31.35154 1.000 20.50504 156 ASP B CA 1
ATOM 4014 C C . ASP B 1 162 ? -79.12518 -4.37494 -31.00440 1.000 22.06983 156 ASP B C 1
ATOM 4015 O O . ASP B 1 162 ? -79.09803 -5.58741 -30.77426 1.000 21.64611 156 ASP B O 1
ATOM 4020 N N . TYR B 1 163 ? -78.02877 -3.61765 -31.00474 1.000 19.33719 157 TYR B N 1
ATOM 4021 C CA . TYR B 1 163 ? -76.69754 -4.14915 -30.77803 1.000 20.21343 157 TYR B CA 1
ATOM 4022 C C . TYR B 1 163 ? -75.95469 -3.33113 -29.73110 1.000 17.43245 157 TYR B C 1
ATOM 4023 O O . TYR B 1 163 ? -76.09237 -2.10484 -29.68653 1.000 16.22232 157 TYR B O 1
ATOM 4032 N N . PRO B 1 164 ? -75.12211 -3.97231 -28.91302 1.000 16.49177 158 PRO B N 1
ATOM 4033 C CA . PRO B 1 164 ? -74.31185 -3.22688 -27.94313 1.000 15.74041 158 PRO B CA 1
ATOM 4034 C C . PRO B 1 164 ? -73.15778 -2.53621 -28.65354 1.000 20.73164 158 PRO B C 1
ATOM 4035 O O . PRO B 1 164 ? -72.88377 -2.79565 -29.81695 1.000 17.75475 158 PRO B O 1
ATOM 4039 N N . ILE B 1 165 ? -72.44173 -1.68842 -27.91598 1.000 14.46225 159 ILE B N 1
ATOM 4040 C CA . ILE B 1 165 ? -71.13408 -1.22095 -28.35350 1.000 14.20309 159 ILE B CA 1
ATOM 4041 C C . ILE B 1 165 ? -70.09936 -1.78238 -27.38966 1.000 14.03048 159 ILE B C 1
ATOM 4042 O O . ILE B 1 165 ? -70.13348 -1.49006 -26.19644 1.000 15.98212 159 ILE B O 1
ATOM 4047 N N . ARG B 1 166 ? -69.21158 -2.63345 -27.90639 1.000 14.10727 160 ARG B N 1
ATOM 4048 C CA . ARG B 1 166 ? -68.29466 -3.40411 -27.07649 1.000 17.94492 160 ARG B CA 1
ATOM 4049 C C . ARG B 1 166 ? -66.91640 -2.77136 -26.92206 1.000 17.36192 160 ARG B C 1
ATOM 4050 O O . ARG B 1 166 ? -66.23356 -3.06781 -25.93617 1.000 14.25473 160 ARG B O 1
ATOM 4058 N N . VAL B 1 167 ? -66.51058 -1.89649 -27.84760 1.000 15.99353 161 VAL B N 1
ATOM 4059 C CA . VAL B 1 167 ? -65.13254 -1.41015 -27.88390 1.000 16.20140 161 VAL B CA 1
ATOM 4060 C C . VAL B 1 167 ? -64.74487 -0.76946 -26.54773 1.000 15.87675 161 VAL B C 1
ATOM 4061 O O . VAL B 1 167 ? -65.56630 -0.14929 -25.86038 1.000 14.09176 161 VAL B O 1
ATOM 4065 N N . GLY B 1 168 ? -63.46816 -0.91937 -26.17984 1.000 16.09659 162 GLY B N 1
ATOM 4066 C CA . GLY B 1 168 ? -63.00054 -0.46064 -24.88055 1.000 14.41751 162 GLY B CA 1
ATOM 4067 C C . GLY B 1 168 ? -62.63893 1.01419 -24.83108 1.000 18.16817 162 GLY B C 1
ATOM 4068 O O . GLY B 1 168 ? -61.63759 1.38708 -24.21740 1.000 17.95445 162 GLY B O 1
ATOM 4069 N N . THR B 1 169 ? -63.41927 1.85666 -25.50959 1.000 17.65836 163 THR B N 1
ATOM 4070 C CA . THR B 1 169 ? -63.23154 3.30070 -25.46802 1.000 15.06800 163 THR B CA 1
ATOM 4071 C C . THR B 1 169 ? -64.44723 3.98743 -24.87377 1.000 15.28123 163 THR B C 1
ATOM 4072 O O . THR B 1 169 ? -65.32387 3.33477 -24.30416 1.000 15.40057 163 THR B O 1
ATOM 4076 N N . HIS B 1 170 ? -64.56035 5.29811 -25.05404 1.000 16.27321 164 HIS B N 1
ATOM 4077 C CA . HIS B 1 170 ? -65.67421 5.94766 -24.38835 1.000 23.72317 164 HIS B CA 1
ATOM 4078 C C . HIS B 1 170 ? -67.02902 5.59498 -24.99712 1.000 18.92250 164 HIS B C 1
ATOM 4079 O O . HIS B 1 170 ? -68.04607 5.80711 -24.33465 1.000 21.82935 164 HIS B O 1
ATOM 4086 N N . PHE B 1 171 ? -67.08135 4.96687 -26.16846 1.000 16.56266 165 PHE B N 1
ATOM 4087 C CA . PHE B 1 171 ? -68.37997 4.50104 -26.65185 1.000 17.95554 165 PHE B CA 1
ATOM 4088 C C . PHE B 1 171 ? -68.86680 3.22241 -25.95857 1.000 18.75118 165 PHE B C 1
ATOM 4089 O O . PHE B 1 171 ? -70.00795 2.80901 -26.20321 1.000 14.89378 165 PHE B O 1
ATOM 4097 N N . ASN B 1 172 ? -68.05057 2.61199 -25.08421 1.000 14.79965 166 ASN B N 1
ATOM 4098 C CA . ASN B 1 172 ? -68.39128 1.35714 -24.41663 1.000 16.94635 166 ASN B CA 1
ATOM 4099 C C . ASN B 1 172 ? -69.75912 1.42329 -23.74933 1.000 21.12710 166 ASN B C 1
ATOM 4100 O O . ASN B 1 172 ? -69.98748 2.25769 -22.86857 1.000 17.18895 166 ASN B O 1
ATOM 4105 N N . SER B 1 173 ? -70.66835 0.53703 -24.14742 1.000 14.73122 167 SER B N 1
ATOM 4106 C CA . SER B 1 173 ? -72.00347 0.56233 -23.53749 1.000 19.18812 167 SER B CA 1
ATOM 4107 C C . SER B 1 173 ? -71.96059 0.17735 -22.06214 1.000 18.28341 167 SER B C 1
ATOM 4108 O O . SER B 1 173 ? -72.64585 0.79106 -21.22890 1.000 17.73215 167 SER B O 1
ATOM 4111 N N . SER B 1 174 ? -71.18657 -0.84944 -21.72726 1.000 15.03373 168 SER B N 1
ATOM 4112 C CA . SER B 1 174 ? -71.23197 -1.41252 -20.37894 1.000 17.37961 168 SER B CA 1
ATOM 4113 C C . SER B 1 174 ? -70.77944 -0.40585 -19.33558 1.000 15.59355 168 SER B C 1
ATOM 4114 O O . SER B 1 174 ? -71.41630 -0.27084 -18.28357 1.000 17.72980 168 SER B O 1
ATOM 4117 N N . PHE B 1 175 ? -69.70910 0.33396 -19.62245 1.000 15.54547 169 PHE B N 1
ATOM 4118 C CA . PHE B 1 175 ? -69.20853 1.32929 -18.67586 1.000 15.95781 169 PHE B CA 1
ATOM 4119 C C . PHE B 1 175 ? -70.28939 2.34983 -18.32071 1.000 16.43257 169 PHE B C 1
ATOM 4120 O O . PHE B 1 175 ? -70.58068 2.59118 -17.14440 1.000 16.71827 169 PHE B O 1
ATOM 4128 N N . ALA B 1 176 ? -70.86247 2.99522 -19.33962 1.000 17.35145 170 ALA B N 1
ATOM 4129 C CA . ALA B 1 176 ? -71.86364 4.02454 -19.10159 1.000 16.64696 170 ALA B CA 1
ATOM 4130 C C . ALA B 1 176 ? -73.07549 3.45018 -18.39909 1.000 16.80236 170 ALA B C 1
ATOM 4131 O O . ALA B 1 176 ? -73.61880 4.07592 -17.48110 1.000 17.94157 170 ALA B O 1
ATOM 4133 N N . LEU B 1 177 ? -73.53011 2.26199 -18.82207 1.000 16.47688 171 LEU B N 1
ATOM 4134 C CA . LEU B 1 177 ? -74.72197 1.68900 -18.20183 1.000 18.62387 171 LEU B CA 1
ATOM 4135 C C . LEU B 1 177 ? -74.45583 1.22519 -16.76902 1.000 19.26860 171 LEU B C 1
ATOM 4136 O O . LEU B 1 177 ? -75.36501 1.26588 -15.93721 1.000 18.83049 171 LEU B O 1
ATOM 4141 N N . TYR B 1 178 ? -73.22561 0.81323 -16.45094 1.000 16.80640 172 TYR B N 1
ATOM 4142 C CA . TYR B 1 178 ? -72.90390 0.45287 -15.06442 1.000 17.16873 172 TYR B CA 1
ATOM 4143 C C . TYR B 1 178 ? -73.17438 1.62780 -14.12264 1.000 17.70357 172 TYR B C 1
ATOM 4144 O O . TYR B 1 178 ? -73.83665 1.47584 -13.08669 1.000 18.12222 172 TYR B O 1
ATOM 4153 N N . PHE B 1 179 ? -72.69246 2.81879 -14.49001 1.000 17.77559 173 PHE B N 1
ATOM 4154 C CA . PHE B 1 179 ? -72.92138 4.01757 -13.68703 1.000 21.68632 173 PHE B CA 1
ATOM 4155 C C . PHE B 1 179 ? -74.38257 4.45969 -13.75640 1.000 22.50094 173 PHE B C 1
ATOM 4156 O O . PHE B 1 179 ? -74.96577 4.85179 -12.73372 1.000 21.83011 173 PHE B O 1
ATOM 4164 N N . ALA B 1 180 ? -75.00247 4.39675 -14.94497 1.000 18.31821 174 ALA B N 1
ATOM 4165 C CA . ALA B 1 180 ? -76.39554 4.81776 -15.02967 1.000 22.02200 174 ALA B CA 1
ATOM 4166 C C . ALA B 1 180 ? -77.28370 3.93245 -14.16656 1.000 19.98218 174 ALA B C 1
ATOM 4167 O O . ALA B 1 180 ? -78.23368 4.42079 -13.53056 1.000 20.71318 174 ALA B O 1
ATOM 4169 N N . LEU B 1 181 ? -76.93635 2.64894 -14.07675 1.000 18.49771 175 LEU B N 1
ATOM 4170 C CA . LEU B 1 181 ? -77.69655 1.70397 -13.27847 1.000 18.73768 175 LEU B CA 1
ATOM 4171 C C . LEU B 1 181 ? -77.57658 2.01832 -11.79839 1.000 23.09249 175 LEU B C 1
ATOM 4172 O O . LEU B 1 181 ? -78.57975 1.97195 -11.07995 1.000 21.08245 175 LEU B O 1
ATOM 4177 N N . GLU B 1 182 ? -76.36107 2.34978 -11.33087 1.000 23.20234 176 GLU B N 1
ATOM 4178 C CA . GLU B 1 182 ? -76.19171 2.80484 -9.94945 1.000 27.43830 176 GLU B CA 1
ATOM 4179 C C . GLU B 1 182 ? -77.05813 4.02511 -9.67829 1.000 20.45325 176 GLU B C 1
ATOM 4180 O O . GLU B 1 182 ? -77.78697 4.07005 -8.68852 1.000 21.44071 176 GLU B O 1
ATOM 4186 N N . TYR B 1 183 ? -77.01741 5.00930 -10.57568 1.000 20.36815 177 TYR B N 1
ATOM 4187 C CA . TYR B 1 183 ? -77.85253 6.19455 -10.41104 1.000 20.98634 177 TYR B CA 1
ATOM 4188 C C . TYR B 1 183 ? -79.33408 5.82019 -10.34115 1.000 26.53580 177 TYR B C 1
ATOM 4189 O O . TYR B 1 183 ? -80.06343 6.29211 -9.45618 1.000 29.47032 177 TYR B O 1
ATOM 4198 N N . ALA B 1 184 ? -79.78894 4.95135 -11.24794 1.000 20.72611 178 ALA B N 1
ATOM 4199 C CA . ALA B 1 184 ? -81.19829 4.57161 -11.27602 1.000 21.02497 178 ALA B CA 1
ATOM 4200 C C . ALA B 1 184 ? -81.62150 3.91031 -9.97383 1.000 21.90898 178 ALA B C 1
ATOM 4201 O O . ALA B 1 184 ? -82.74199 4.12454 -9.50101 1.000 22.59675 178 ALA B O 1
ATOM 4203 N N . ARG B 1 185 ? -80.77730 3.03781 -9.42357 1.000 22.62588 179 ARG B N 1
ATOM 4204 C CA . ARG B 1 185 ? -81.15144 2.36567 -8.18041 1.000 25.17378 179 ARG B CA 1
ATOM 4205 C C . ARG B 1 185 ? -81.16348 3.33080 -7.00685 1.000 28.38057 179 ARG B C 1
ATOM 4206 O O . ARG B 1 185 ? -81.98786 3.19006 -6.10345 1.000 26.80420 179 ARG B O 1
ATOM 4214 N N . PHE B 1 186 ? -80.25736 4.30703 -6.98539 1.000 22.33396 180 PHE B N 1
ATOM 4215 C CA . PHE B 1 186 ? -80.33180 5.30632 -5.92324 1.000 23.12096 180 PHE B CA 1
ATOM 4216 C C . PHE B 1 186 ? -81.58737 6.15255 -6.05902 1.000 26.97597 180 PHE B C 1
ATOM 4217 O O . PHE B 1 186 ? -82.26338 6.42858 -5.06896 1.000 29.49360 180 PHE B O 1
ATOM 4225 N N . LYS B 1 187 ? -81.93346 6.55208 -7.27845 1.000 25.98965 181 LYS B N 1
ATOM 4226 C CA . LYS B 1 187 ? -83.09616 7.40696 -7.47010 1.000 32.30766 181 LYS B CA 1
ATOM 4227 C C . LYS B 1 187 ? -84.41387 6.64847 -7.45028 1.000 34.28610 181 LYS B C 1
ATOM 4228 O O . LYS B 1 187 ? -85.46910 7.29217 -7.44765 1.000 27.74491 181 LYS B O 1
ATOM 4234 N N . LYS B 1 188 ? -84.38291 5.31680 -7.38245 1.000 29.47537 182 LYS B N 1
ATOM 4235 C CA . LYS B 1 188 ? -85.58840 4.49972 -7.51993 1.000 34.87351 182 LYS B CA 1
ATOM 4236 C C . LYS B 1 188 ? -86.30379 4.78424 -8.84730 1.000 29.69641 182 LYS B C 1
ATOM 4237 O O . LYS B 1 188 ? -87.53065 4.80400 -8.92445 1.000 34.60840 182 LYS B O 1
ATOM 4243 N N . ASP B 1 189 ? -85.52915 4.99882 -9.91017 1.000 31.94094 183 ASP B N 1
ATOM 4244 C CA . ASP B 1 189 ? -86.08367 5.16307 -11.25577 1.000 27.82841 183 ASP B CA 1
ATOM 4245 C C . ASP B 1 189 ? -86.22995 3.75837 -11.83124 1.000 27.20916 183 ASP B C 1
ATOM 4246 O O . ASP B 1 189 ? -85.33385 3.23872 -12.49134 1.000 25.95151 183 ASP B O 1
ATOM 4251 N N . GLN B 1 190 ? -87.36966 3.12750 -11.55873 1.000 28.22121 184 GLN B N 1
ATOM 4252 C CA . GLN B 1 190 ? -87.56135 1.73528 -11.96119 1.000 27.88550 184 GLN B CA 1
ATOM 4253 C C . GLN B 1 190 ? -87.48021 1.56506 -13.47724 1.000 33.28344 184 GLN B C 1
ATOM 4254 O O . GLN B 1 190 ? -86.96342 0.55447 -13.97033 1.000 32.25100 184 GLN B O 1
ATOM 4260 N N . GLU B 1 191 ? -87.97082 2.54646 -14.23422 1.000 30.02359 185 GLU B N 1
ATOM 4261 C CA . GLU B 1 191 ? -87.95856 2.41179 -15.68502 1.000 30.98135 185 GLU B CA 1
ATOM 4262 C C . GLU B 1 191 ? -86.53313 2.43674 -16.22787 1.000 28.93714 185 GLU B C 1
ATOM 4263 O O . GLU B 1 191 ? -86.16239 1.58657 -17.04420 1.000 26.20312 185 GLU B O 1
ATOM 4269 N N . LEU B 1 192 ? -85.69292 3.35107 -15.73410 1.000 24.41060 186 LEU B N 1
ATOM 4270 C CA . LEU B 1 192 ? -84.30719 3.35481 -16.18324 1.000 23.13870 186 LEU B CA 1
ATOM 4271 C C . LEU B 1 192 ? -83.61541 2.04442 -15.82539 1.000 24.37072 186 LEU B C 1
ATOM 4272 O O . LEU B 1 192 ? -82.88516 1.48233 -16.64768 1.000 22.54985 186 LEU B O 1
ATOM 4277 N N . GLU B 1 193 ? -83.84014 1.53884 -14.61085 1.000 23.31304 187 GLU B N 1
ATOM 4278 C CA . GLU B 1 193 ? -83.24595 0.26651 -14.20572 1.000 27.15529 187 GLU B CA 1
ATOM 4279 C C . GLU B 1 193 ? -83.69343 -0.86577 -15.12721 1.000 22.79501 187 GLU B C 1
ATOM 4280 O O . GLU B 1 193 ? -82.88685 -1.68975 -15.56199 1.000 22.03565 187 GLU B O 1
ATOM 4286 N N . TYR B 1 194 ? -84.99152 -0.92858 -15.41072 1.000 23.57306 188 TYR B N 1
ATOM 4287 C CA . TYR B 1 194 ? -85.53686 -1.96690 -16.28007 1.000 23.54531 188 TYR B CA 1
ATOM 4288 C C . TYR B 1 194 ? -84.95260 -1.87907 -17.68809 1.000 25.65549 188 TYR B C 1
ATOM 4289 O O . TYR B 1 194 ? -84.54770 -2.89544 -18.25993 1.000 24.64738 188 TYR B O 1
ATOM 4298 N N . CYS B 1 195 ? -84.84835 -0.66738 -18.23673 1.000 26.01302 189 CYS B N 1
ATOM 4299 C CA . CYS B 1 195 ? -84.27528 -0.47846 -19.57029 1.000 28.32918 189 CYS B CA 1
ATOM 4300 C C . CYS B 1 195 ? -82.87168 -1.05143 -19.65768 1.000 26.84898 189 CYS B C 1
ATOM 4301 O O . CYS B 1 195 ? -82.52858 -1.75525 -20.61756 1.000 22.20437 189 CYS B O 1
ATOM 4304 N N . ILE B 1 196 ? -82.03758 -0.73154 -18.66637 1.000 25.49147 190 ILE B N 1
ATOM 4305 C CA . ILE B 1 196 ? -80.65264 -1.18019 -18.67312 1.000 23.96338 190 ILE B CA 1
ATOM 4306 C C . ILE B 1 196 ? -80.57830 -2.69209 -18.55302 1.000 25.32119 190 ILE B C 1
ATOM 4307 O O . ILE B 1 196 ? -79.84756 -3.35165 -19.30029 1.000 22.13598 190 ILE B O 1
ATOM 4312 N N . ILE B 1 197 ? -81.33565 -3.26198 -17.61392 1.000 22.77622 191 ILE B N 1
ATOM 4313 C CA . ILE B 1 197 ? -81.27105 -4.69986 -17.37727 1.000 21.95786 191 ILE B CA 1
ATOM 4314 C C . ILE B 1 197 ? -81.69785 -5.44589 -18.62967 1.000 22.85689 191 ILE B C 1
ATOM 4315 O O . ILE B 1 197 ? -81.00837 -6.36101 -19.10030 1.000 22.65331 191 ILE B O 1
ATOM 4320 N N . GLN B 1 198 ? -82.80697 -5.01064 -19.22772 1.000 20.71391 192 GLN B N 1
ATOM 4321 C CA . GLN B 1 198 ? -83.30842 -5.65233 -20.43486 1.000 20.72791 192 GLN B CA 1
ATOM 4322 C C . GLN B 1 198 ? -82.31490 -5.50442 -21.59340 1.000 25.38837 192 GLN B C 1
ATOM 4323 O O . GLN B 1 198 ? -82.05770 -6.46086 -22.33216 1.000 26.56754 192 GLN B O 1
ATOM 4329 N N . SER B 1 199 ? -81.73191 -4.31699 -21.76233 1.000 20.23033 193 SER B N 1
ATOM 4330 C CA . SER B 1 199 ? -80.75140 -4.13843 -22.83149 1.000 18.32353 193 SER B CA 1
ATOM 4331 C C . SER B 1 199 ? -79.55708 -5.06343 -22.63778 1.000 23.44833 193 SER B C 1
ATOM 4332 O O . SER B 1 199 ? -79.15241 -5.77324 -23.56805 1.000 21.87958 193 SER B O 1
ATOM 4335 N N . ALA B 1 200 ? -78.98040 -5.07653 -21.42490 1.000 23.06344 194 ALA B N 1
ATOM 4336 C CA . ALA B 1 200 ? -77.83134 -5.94026 -21.15539 1.000 22.36071 194 ALA B CA 1
ATOM 4337 C C . ALA B 1 200 ? -78.15803 -7.41006 -21.41478 1.000 20.74020 194 ALA B C 1
ATOM 4338 O O . ALA B 1 200 ? -77.36038 -8.12763 -22.03341 1.000 21.26786 194 ALA B O 1
ATOM 4340 N N . LYS B 1 201 ? -79.31833 -7.88163 -20.94973 1.000 18.93428 195 LYS B N 1
ATOM 4341 C CA . LYS B 1 201 ? -79.67972 -9.27949 -21.17392 1.000 23.57995 195 LYS B CA 1
ATOM 4342 C C . LYS B 1 201 ? -79.79431 -9.58431 -22.66279 1.000 25.16289 195 LYS B C 1
ATOM 4343 O O . LYS B 1 201 ? -79.20528 -10.55586 -23.15627 1.000 26.48269 195 LYS B O 1
ATOM 4349 N N . LYS B 1 202 ? -80.51919 -8.73570 -23.40095 1.000 23.80158 196 LYS B N 1
ATOM 4350 C CA . LYS B 1 202 ? -80.66648 -8.92742 -24.84331 1.000 22.99151 196 LYS B CA 1
ATOM 4351 C C . LYS B 1 202 ? -79.31483 -8.95107 -25.54265 1.000 20.70845 196 LYS B C 1
ATOM 4352 O O . LYS B 1 202 ? -79.08118 -9.78768 -26.41428 1.000 20.74003 196 LYS B O 1
ATOM 4358 N N . TRP B 1 203 ? -78.40460 -8.03765 -25.17931 1.000 17.68843 197 TRP B N 1
ATOM 4359 C CA . TRP B 1 203 ? -77.14709 -7.94924 -25.91848 1.000 17.07203 197 TRP B CA 1
ATOM 4360 C C . TRP B 1 203 ? -76.18359 -9.08269 -25.57129 1.000 23.94768 197 TRP B C 1
ATOM 4361 O O . TRP B 1 203 ? -75.45303 -9.56214 -26.43818 1.000 17.02307 197 TRP B O 1
ATOM 4372 N N . PHE B 1 204 ? -76.13369 -9.51876 -24.32136 1.000 20.30745 198 PHE B N 1
ATOM 4373 C CA . PHE B 1 204 ? -74.94492 -10.22482 -23.86589 1.000 20.49181 198 PHE B CA 1
ATOM 4374 C C . PHE B 1 204 ? -75.17318 -11.65628 -23.40709 1.000 18.28603 198 PHE B C 1
ATOM 4375 O O . PHE B 1 204 ? -74.18962 -12.39171 -23.27506 1.000 24.88168 198 PHE B O 1
ATOM 4383 N N . LEU B 1 205 ? -76.41560 -12.08297 -23.17268 1.000 23.26340 199 LEU B N 1
ATOM 4384 C CA . LEU B 1 205 ? -76.63400 -13.34906 -22.47126 1.000 28.41102 199 LEU B CA 1
ATOM 4385 C C . LEU B 1 205 ? -76.14609 -14.55131 -23.26026 1.000 29.43059 199 LEU B C 1
ATOM 4386 O O . LEU B 1 205 ? -75.82294 -15.56947 -22.65288 1.000 33.81420 199 LEU B O 1
ATOM 4391 N N . SER B 1 206 ? -76.01857 -14.44999 -24.57994 1.000 24.16808 200 SER B N 1
ATOM 4392 C CA . SER B 1 206 ? -75.53650 -15.59265 -25.33528 1.000 27.63810 200 SER B CA 1
ATOM 4393 C C . SER B 1 206 ? -74.02119 -15.58039 -25.50031 1.000 27.61346 200 SER B C 1
ATOM 4394 O O . SER B 1 206 ? -73.47618 -16.47707 -26.14608 1.000 26.77667 200 SER B O 1
ATOM 4397 N N . ASP B 1 207 ? -73.31673 -14.62711 -24.89061 1.000 25.80946 201 ASP B N 1
ATOM 4398 C CA . ASP B 1 207 ? -71.86558 -14.59640 -25.01159 1.000 21.38489 201 ASP B CA 1
ATOM 4399 C C . ASP B 1 207 ? -71.24644 -15.71166 -24.16014 1.000 23.75804 201 ASP B C 1
ATOM 4400 O O . ASP B 1 207 ? -71.56670 -15.84697 -22.97811 1.000 24.64062 201 ASP B O 1
ATOM 4405 N N . LYS B 1 208 ? -70.36408 -16.50971 -24.75988 1.000 26.20314 202 LYS B N 1
ATOM 4406 C CA . LYS B 1 208 ? -69.68680 -17.58993 -24.04955 1.000 26.35410 202 LYS B CA 1
ATOM 4407 C C . LYS B 1 208 ? -68.30729 -17.78674 -24.65907 1.000 23.89746 202 LYS B C 1
ATOM 4408 O O . LYS B 1 208 ? -68.07024 -17.40354 -25.80599 1.000 22.73196 202 LYS B O 1
ATOM 4411 N N . ASN B 1 209 ? -67.38479 -18.32335 -23.85255 1.000 25.21131 203 ASN B N 1
ATOM 4412 C CA . ASN B 1 209 ? -66.01538 -18.65129 -24.27130 1.000 25.87162 203 ASN B CA 1
ATOM 4413 C C . ASN B 1 209 ? -65.37037 -17.52041 -25.07484 1.000 23.08335 203 ASN B C 1
ATOM 4414 O O . ASN B 1 209 ? -65.06322 -17.66288 -26.25080 1.000 22.33883 203 ASN B O 1
ATOM 4419 N N . MET B 1 210 ? -65.17596 -16.37788 -24.42268 1.000 28.26170 204 MET B N 1
ATOM 4420 C CA . MET B 1 210 ? -64.73204 -15.17347 -25.12435 1.000 25.03441 204 MET B CA 1
ATOM 4421 C C . MET B 1 210 ? -63.30706 -15.29738 -25.65824 1.000 27.15999 204 MET B C 1
ATOM 4422 O O . MET B 1 210 ? -62.40448 -15.77353 -24.96565 1.000 30.53038 204 MET B O 1
ATOM 4427 N N . GLN B 1 211 ? -63.09982 -14.80615 -26.88697 1.000 29.93633 205 GLN B N 1
ATOM 4428 C CA . GLN B 1 211 ? -61.77032 -14.83479 -27.49125 1.000 29.41143 205 GLN B CA 1
ATOM 4429 C C . GLN B 1 211 ? -60.86347 -13.77036 -26.85830 1.000 29.88071 205 GLN B C 1
ATOM 4430 O O . GLN B 1 211 ? -59.67059 -14.01285 -26.64287 1.000 29.47717 205 GLN B O 1
ATOM 4436 N N . ALA B 1 212 ? -61.41291 -12.59224 -26.54473 1.000 28.54910 206 ALA B N 1
ATOM 4437 C CA . ALA B 1 212 ? -60.68372 -11.48492 -25.89981 1.000 26.24691 206 ALA B CA 1
ATOM 4438 C C . ALA B 1 212 ? -59.46438 -11.06133 -26.71982 1.000 26.22584 206 ALA B C 1
ATOM 4439 O O . ALA B 1 212 ? -58.31410 -11.12358 -26.27312 1.000 23.89290 206 ALA B O 1
ATOM 4441 N N . LEU B 1 213 ? -59.73342 -10.58787 -27.93258 1.000 23.05094 207 LEU B N 1
ATOM 4442 C CA . LEU B 1 213 ? -58.67746 -10.04132 -28.78602 1.000 25.30033 207 LEU B CA 1
ATOM 4443 C C . LEU B 1 213 ? -58.36126 -8.61612 -28.31980 1.000 26.33698 207 LEU B C 1
ATOM 4444 O O . LEU B 1 213 ? -58.71758 -7.61527 -28.94586 1.000 26.30283 207 LEU B O 1
ATOM 4449 N N . GLU B 1 214 ? -57.66548 -8.54193 -27.19628 1.000 21.87429 208 GLU B N 1
ATOM 4450 C CA . GLU B 1 214 ? -57.40643 -7.32839 -26.43752 1.000 25.44955 208 GLU B CA 1
ATOM 4451 C C . GLU B 1 214 ? -55.92767 -7.29912 -26.09382 1.000 25.11222 208 GLU B C 1
ATOM 4452 O O . GLU B 1 214 ? -55.31261 -8.35384 -25.93849 1.000 27.67768 208 GLU B O 1
ATOM 4458 N N . PRO B 1 215 ? -55.33968 -6.11135 -25.92833 1.000 20.61870 209 PRO B N 1
ATOM 4459 C CA . PRO B 1 215 ? -56.03211 -4.83363 -26.08759 1.000 19.62066 209 PRO B CA 1
ATOM 4460 C C . PRO B 1 215 ? -55.92900 -4.34236 -27.50833 1.000 19.46494 209 PRO B C 1
ATOM 4461 O O . PRO B 1 215 ? -55.09193 -4.81716 -28.28584 1.000 19.06847 209 PRO B O 1
ATOM 4465 N N . CYS B 1 216 ? -56.74101 -3.35559 -27.82931 1.000 14.80226 210 CYS B N 1
ATOM 4466 C CA . CYS B 1 216 ? -56.52534 -2.57773 -29.02706 1.000 14.87984 210 CYS B CA 1
ATOM 4467 C C . CYS B 1 216 ? -55.83842 -1.26922 -28.64788 1.000 16.73243 210 CYS B C 1
ATOM 4468 O O . CYS B 1 216 ? -55.86372 -0.85245 -27.48996 1.000 17.10203 210 CYS B O 1
ATOM 4471 N N . GLY B 1 217 ? -55.21229 -0.62736 -29.64795 1.000 18.61919 211 GLY B N 1
ATOM 4472 C CA . GLY B 1 217 ? -54.22554 0.43464 -29.43721 1.000 20.36729 211 GLY B CA 1
ATOM 4473 C C . GLY B 1 217 ? -54.70314 1.69160 -28.70606 1.000 24.08020 211 GLY B C 1
ATOM 4474 O O . GLY B 1 217 ? -53.86757 2.46766 -28.22760 1.000 22.81016 211 GLY B O 1
ATOM 4475 N N . ASP B 1 218 ? -56.00943 1.95656 -28.65673 1.000 18.85902 212 ASP B N 1
ATOM 4476 C CA . ASP B 1 218 ? -56.48991 3.18895 -28.03411 1.000 14.51364 212 ASP B CA 1
ATOM 4477 C C . ASP B 1 218 ? -57.46713 2.91783 -26.89430 1.000 14.11550 212 ASP B C 1
ATOM 4478 O O . ASP B 1 218 ? -58.18244 3.82762 -26.47105 1.000 17.61252 212 ASP B O 1
ATOM 4483 N N . GLU B 1 219 ? -57.47216 1.71123 -26.33505 1.000 15.12232 213 GLU B N 1
ATOM 4484 C CA . GLU B 1 219 ? -58.48977 1.35746 -25.34483 1.000 16.63706 213 GLU B CA 1
ATOM 4485 C C . GLU B 1 219 ? -58.04060 1.69927 -23.93532 1.000 16.77444 213 GLU B C 1
ATOM 4486 O O . GLU B 1 219 ? -56.87805 1.49425 -23.57730 1.000 14.52878 213 GLU B O 1
ATOM 4492 N N . PHE B 1 220 ? -58.96804 2.23496 -23.13864 1.000 17.21497 214 PHE B N 1
ATOM 4493 C CA . PHE B 1 220 ? -58.74808 2.38255 -21.70554 1.000 14.18687 214 PHE B CA 1
ATOM 4494 C C . PHE B 1 220 ? -59.68054 1.49996 -20.88719 1.000 15.58352 214 PHE B C 1
ATOM 4495 O O . PHE B 1 220 ? -59.63855 1.54826 -19.65059 1.000 17.49366 214 PHE B O 1
ATOM 4503 N N . LEU B 1 221 ? -60.50227 0.68941 -21.55026 1.000 14.57505 215 LEU B N 1
ATOM 4504 C CA . LEU B 1 221 ? -61.37936 -0.28899 -20.93015 1.000 18.80056 215 LEU B CA 1
ATOM 4505 C C . LEU B 1 221 ? -61.17913 -1.62383 -21.62676 1.000 15.77870 215 LEU B C 1
ATOM 4506 O O . LEU B 1 221 ? -60.85666 -1.66984 -22.81426 1.000 21.87278 215 LEU B O 1
ATOM 4511 N N . SER B 1 222 ? -61.37558 -2.71131 -20.87850 1.000 14.82515 216 SER B N 1
ATOM 4512 C CA . SER B 1 222 ? -61.37155 -4.05572 -21.44343 1.000 14.32223 216 SER B CA 1
ATOM 4513 C C . SER B 1 222 ? -62.77996 -4.41450 -21.89812 1.000 15.43205 216 SER B C 1
ATOM 4514 O O . SER B 1 222 ? -63.70003 -4.41685 -21.06740 1.000 15.39224 216 SER B O 1
ATOM 4517 N N . PRO B 1 223 ? -63.00900 -4.68599 -23.18423 1.000 15.85372 217 PRO B N 1
ATOM 4518 C CA . PRO B 1 223 ? -64.35104 -5.15157 -23.59451 1.000 17.42726 217 PRO B CA 1
ATOM 4519 C C . PRO B 1 223 ? -64.89484 -6.32101 -22.77895 1.000 18.19149 217 PRO B C 1
ATOM 4520 O O . PRO B 1 223 ? -66.04986 -6.25300 -22.33635 1.000 19.26882 217 PRO B O 1
ATOM 4524 N N . VAL B 1 224 ? -64.11983 -7.39127 -22.55254 1.000 19.33492 218 VAL B N 1
ATOM 4525 C CA . VAL B 1 224 ? -64.72177 -8.56408 -21.90684 1.000 18.46376 218 VAL B CA 1
ATOM 4526 C C . VAL B 1 224 ? -64.97365 -8.30971 -20.42602 1.000 15.82196 218 VAL B C 1
ATOM 4527 O O . VAL B 1 224 ? -66.00550 -8.72392 -19.88535 1.000 17.62837 218 VAL B O 1
ATOM 4531 N N . LEU B 1 225 ? -64.05562 -7.61295 -19.74640 1.000 15.73351 219 LEU B N 1
ATOM 4532 C CA . LEU B 1 225 ? -64.23114 -7.38912 -18.31707 1.000 16.10188 219 LEU B CA 1
ATOM 4533 C C . LEU B 1 225 ? -65.35254 -6.39526 -18.05551 1.000 20.74328 219 LEU B C 1
ATOM 4534 O O . LEU B 1 225 ? -66.15410 -6.58364 -17.13204 1.000 16.84832 219 LEU B O 1
ATOM 4539 N N . MET B 1 226 ? -65.42299 -5.32523 -18.85439 1.000 21.06283 220 MET B N 1
ATOM 4540 C CA . MET B 1 226 ? -66.43785 -4.30805 -18.60332 1.000 22.85579 220 MET B CA 1
ATOM 4541 C C . MET B 1 226 ? -67.82794 -4.88853 -18.80573 1.000 20.03532 220 MET B C 1
ATOM 4542 O O . MET B 1 226 ? -68.75527 -4.58764 -18.04226 1.000 15.83951 220 MET B O 1
ATOM 4547 N N . GLU B 1 227 ? -67.98501 -5.72872 -19.83267 1.000 17.62537 221 GLU B N 1
ATOM 4548 C CA . GLU B 1 227 ? -69.24194 -6.44663 -20.02269 1.000 22.05179 221 GLU B CA 1
ATOM 4549 C C . GLU B 1 227 ? -69.56666 -7.33568 -18.82164 1.000 23.56116 221 GLU B C 1
ATOM 4550 O O . GLU B 1 227 ? -70.70917 -7.33290 -18.34516 1.000 19.39547 221 GLU B O 1
ATOM 4556 N N . ALA B 1 228 ? -68.57981 -8.08624 -18.29266 1.000 16.63831 222 ALA B N 1
ATOM 4557 C CA . ALA B 1 228 ? -68.87694 -8.93768 -17.13203 1.000 18.69115 222 ALA B CA 1
ATOM 4558 C C . ALA B 1 228 ? -69.26948 -8.09841 -15.92814 1.000 20.23031 222 ALA B C 1
ATOM 4559 O O . ALA B 1 228 ? -70.14825 -8.48936 -15.13988 1.000 23.22858 222 ALA B O 1
ATOM 4561 N N . VAL B 1 229 ? -68.61080 -6.95035 -15.75125 1.000 22.25581 223 VAL B N 1
ATOM 4562 C CA . VAL B 1 229 ? -68.91801 -6.10770 -14.60315 1.000 21.61824 223 VAL B CA 1
ATOM 4563 C C . VAL B 1 229 ? -70.36009 -5.61061 -14.68317 1.000 17.68681 223 VAL B C 1
ATOM 4564 O O . VAL B 1 229 ? -71.11261 -5.70280 -13.70642 1.000 18.42874 223 VAL B O 1
ATOM 4568 N N . LEU B 1 230 ? -70.79169 -5.13130 -15.85584 1.000 17.05266 224 LEU B N 1
ATOM 4569 C CA . LEU B 1 230 ? -72.20555 -4.75132 -15.99097 1.000 21.22497 224 LEU B CA 1
ATOM 4570 C C . LEU B 1 230 ? -73.12947 -5.92763 -15.65925 1.000 18.00121 224 LEU B C 1
ATOM 4571 O O . LEU B 1 230 ? -74.08925 -5.77373 -14.89644 1.000 18.66025 224 LEU B O 1
ATOM 4576 N N . LEU B 1 231 ? -72.85024 -7.12025 -16.20507 1.000 18.04245 225 LEU B N 1
ATOM 4577 C CA . LEU B 1 231 ? -73.73828 -8.24539 -15.92214 1.000 18.87426 225 LEU B CA 1
ATOM 4578 C C . LEU B 1 231 ? -73.69432 -8.65569 -14.45461 1.000 24.08086 225 LEU B C 1
ATOM 4579 O O . LEU B 1 231 ? -74.68826 -9.16714 -13.92663 1.000 25.49420 225 LEU B O 1
ATOM 4584 N N . SER B 1 232 ? -72.57532 -8.41494 -13.77107 1.000 19.77957 226 SER B N 1
ATOM 4585 C CA . SER B 1 232 ? -72.53570 -8.70747 -12.34777 1.000 20.78599 226 SER B CA 1
ATOM 4586 C C . SER B 1 232 ? -73.51843 -7.84504 -11.55769 1.000 25.03422 226 SER B C 1
ATOM 4587 O O . SER B 1 232 ? -73.91322 -8.23108 -10.45947 1.000 25.89024 226 SER B O 1
ATOM 4590 N N . ALA B 1 233 ? -73.92602 -6.69660 -12.08560 1.000 20.58482 227 ALA B N 1
ATOM 4591 C CA . ALA B 1 233 ? -74.91560 -5.85894 -11.41822 1.000 24.11758 227 ALA B CA 1
ATOM 4592 C C . ALA B 1 233 ? -76.32622 -6.07509 -11.94532 1.000 25.81324 227 ALA B C 1
ATOM 4593 O O . ALA B 1 233 ? -77.28902 -5.68138 -11.27496 1.000 26.87366 227 ALA B O 1
ATOM 4595 N N . VAL B 1 234 ? -76.44768 -6.66797 -13.13178 1.000 24.30372 228 VAL B N 1
ATOM 4596 C CA . VAL B 1 234 ? -77.71869 -6.92087 -13.81442 1.000 25.26240 228 VAL B CA 1
ATOM 4597 C C . VAL B 1 234 ? -78.33711 -8.26260 -13.43637 1.000 27.68536 228 VAL B C 1
ATOM 4598 O O . VAL B 1 234 ? -79.55114 -8.35993 -13.24259 1.000 31.59034 228 VAL B O 1
ATOM 4602 N N . LEU B 1 235 ? -77.53193 -9.31800 -13.35987 1.000 25.55180 229 LEU B N 1
ATOM 4603 C CA . LEU B 1 235 ? -78.01812 -10.65676 -13.06616 1.000 25.06965 229 LEU B CA 1
ATOM 4604 C C . LEU B 1 235 ? -78.01710 -10.94438 -11.56505 1.000 27.13804 229 LEU B C 1
ATOM 4605 O O . LEU B 1 235 ? -77.21840 -10.38708 -10.80432 1.000 26.25767 229 LEU B O 1
ATOM 4610 N N . HIS B 1 236 ? -78.89943 -11.85809 -11.15329 1.000 25.66555 230 HIS B N 1
ATOM 4611 C CA . HIS B 1 236 ? -78.80587 -12.43129 -9.82032 1.000 32.93167 230 HIS B CA 1
ATOM 4612 C C . HIS B 1 236 ? -77.48590 -13.18327 -9.71557 1.000 36.13019 230 HIS B C 1
ATOM 4613 O O . HIS B 1 236 ? -76.97027 -13.70906 -10.71331 1.000 34.27290 230 HIS B O 1
ATOM 4620 N N . LYS B 1 237 ? -76.93886 -13.22328 -8.49457 1.000 31.31635 231 LYS B N 1
ATOM 4621 C CA . LYS B 1 237 ? -75.59256 -13.75020 -8.27668 1.000 32.60355 231 LYS B CA 1
ATOM 4622 C C . LYS B 1 237 ? -75.42982 -15.15106 -8.85082 1.000 28.24222 231 LYS B C 1
ATOM 4623 O O . LYS B 1 237 ? -74.45620 -15.43538 -9.55179 1.000 33.61230 231 LYS B O 1
ATOM 4629 N N . ASN B 1 238 ? -76.34487 -16.05892 -8.51897 1.000 30.03507 232 ASN B N 1
ATOM 4630 C CA . ASN B 1 238 ? -76.19190 -17.43064 -8.99047 1.000 32.02363 232 ASN B CA 1
ATOM 4631 C C . ASN B 1 238 ? -76.26645 -17.49101 -10.51594 1.000 32.17741 232 ASN B C 1
ATOM 4632 O O . ASN B 1 238 ? -75.50934 -18.23593 -11.14742 1.000 31.18170 232 ASN B O 1
ATOM 4637 N N . ASP B 1 239 ? -77.12373 -16.66654 -11.12860 1.000 31.56242 233 ASP B N 1
ATOM 4638 C CA . ASP B 1 239 ? -77.13144 -16.57757 -12.58814 1.000 35.05848 233 ASP B CA 1
ATOM 4639 C C . ASP B 1 239 ? -75.81297 -16.01833 -13.12006 1.000 35.05185 233 ASP B C 1
ATOM 4640 O O . ASP B 1 239 ? -75.31926 -16.46685 -14.16305 1.000 34.59952 233 ASP B O 1
ATOM 4645 N N . PHE B 1 240 ? -75.23614 -15.02240 -12.43166 1.000 33.13288 234 PHE B N 1
ATOM 4646 C CA . PHE B 1 240 ? -73.98323 -14.44412 -12.90859 1.000 29.03709 234 PHE B CA 1
ATOM 4647 C C . PHE B 1 240 ? -72.83467 -15.43504 -12.79065 1.000 29.97525 234 PHE B C 1
ATOM 4648 O O . PHE B 1 240 ? -71.97897 -15.51948 -13.68866 1.000 26.44101 234 PHE B O 1
ATOM 4656 N N . VAL B 1 241 ? -72.78592 -16.16721 -11.67909 1.000 26.01266 235 VAL B N 1
ATOM 4657 C CA . VAL B 1 241 ? -71.70940 -17.12797 -11.44969 1.000 30.56732 235 VAL B CA 1
ATOM 4658 C C . VAL B 1 241 ? -71.70011 -18.18687 -12.54456 1.000 31.45945 235 VAL B C 1
ATOM 4659 O O . VAL B 1 241 ? -70.64412 -18.50950 -13.10356 1.000 29.92955 235 VAL B O 1
ATOM 4663 N N . LYS B 1 242 ? -72.88231 -18.71356 -12.89101 1.000 31.98701 236 LYS B N 1
ATOM 4664 C CA . LYS B 1 242 ? -72.97881 -19.67716 -13.98773 1.000 32.59951 236 LYS B CA 1
ATOM 4665 C C . LYS B 1 242 ? -72.58515 -19.04024 -15.31200 1.000 27.53677 236 LYS B C 1
ATOM 4666 O O . LYS B 1 242 ? -71.81471 -19.62310 -16.08312 1.000 27.67162 236 LYS B O 1
ATOM 4668 N N . PHE B 1 243 ? -73.08637 -17.83013 -15.58318 1.000 25.64092 237 PHE B N 1
ATOM 4669 C CA . PHE B 1 243 ? -72.73001 -17.13041 -16.81365 1.000 24.98251 237 PHE B CA 1
ATOM 4670 C C . PHE B 1 243 ? -71.22653 -16.89081 -16.91177 1.000 25.71269 237 PHE B C 1
ATOM 4671 O O . PHE B 1 243 ? -70.61448 -17.11081 -17.96741 1.000 24.55409 237 PHE B O 1
ATOM 4679 N N . PHE B 1 244 ? -70.62490 -16.39703 -15.82914 1.000 23.74731 238 PHE B N 1
ATOM 4680 C CA . PHE B 1 244 ? -69.21943 -16.00969 -15.85203 1.000 22.63734 238 PHE B CA 1
ATOM 4681 C C . PHE B 1 244 ? -68.31527 -17.21317 -16.07261 1.000 23.43886 238 PHE B C 1
ATOM 4682 O O . PHE B 1 244 ? -67.29456 -17.10629 -16.75925 1.000 32.74431 238 PHE B O 1
ATOM 4690 N N . LYS B 1 245 ? -68.67625 -18.36925 -15.50196 1.000 24.80046 239 LYS B N 1
ATOM 4691 C CA . LYS B 1 245 ? -67.87850 -19.58207 -15.69041 1.000 25.79645 239 LYS B CA 1
ATOM 4692 C C . LYS B 1 245 ? -67.86916 -20.03403 -17.15498 1.000 29.21417 239 LYS B C 1
ATOM 4693 O O . LYS B 1 245 ? -66.83526 -20.47405 -17.67464 1.000 28.47931 239 LYS B O 1
ATOM 4695 N N . ALA B 1 246 ? -69.00913 -19.93866 -17.83742 1.000 27.47579 240 ALA B N 1
ATOM 4696 C CA . ALA B 1 246 ? -69.05794 -20.26010 -19.25920 1.000 24.84686 240 ALA B CA 1
ATOM 4697 C C . ALA B 1 246 ? -68.48524 -19.14135 -20.12841 1.000 23.41381 240 ALA B C 1
ATOM 4698 O O . ALA B 1 246 ? -68.10220 -19.39121 -21.27847 1.000 23.25624 240 ALA B O 1
ATOM 4700 N N . TYR B 1 247 ? -68.41498 -17.92707 -19.58695 1.000 22.50617 241 TYR B N 1
ATOM 4701 C CA . TYR B 1 247 ? -67.96690 -16.73953 -20.31528 1.000 21.21977 241 TYR B CA 1
ATOM 4702 C C . TYR B 1 247 ? -66.45619 -16.73968 -20.51534 1.000 23.57044 241 TYR B C 1
ATOM 4703 O O . TYR B 1 247 ? -65.96330 -16.50287 -21.62820 1.000 21.31575 241 TYR B O 1
ATOM 4712 N N . LEU B 1 248 ? -65.70160 -16.97993 -19.44297 1.000 22.69044 242 LEU B N 1
ATOM 4713 C CA . LEU B 1 248 ? -64.24354 -17.08898 -19.49463 1.000 23.64929 242 LEU B CA 1
ATOM 4714 C C . LEU B 1 248 ? -63.86979 -18.39241 -18.81627 1.000 29.62589 242 LEU B C 1
ATOM 4715 O O . LEU B 1 248 ? -63.42463 -18.39521 -17.66426 1.000 33.40214 242 LEU B O 1
ATOM 4720 N N . PRO B 1 249 ? -64.00488 -19.52917 -19.51201 1.000 32.12360 243 PRO B N 1
ATOM 4721 C CA . PRO B 1 249 ? -63.90593 -20.81596 -18.80733 1.000 28.97612 243 PRO B CA 1
ATOM 4722 C C . PRO B 1 249 ? -62.49389 -21.17687 -18.39199 1.000 30.87967 243 PRO B C 1
ATOM 4723 O O . PRO B 1 249 ? -62.33032 -22.04577 -17.52524 1.000 34.09634 243 PRO B O 1
ATOM 4727 N N . ASN B 1 250 ? -61.46839 -20.51057 -18.91460 1.000 29.86332 244 ASN B N 1
ATOM 4728 C CA . ASN B 1 250 ? -60.10405 -20.89805 -18.59281 1.000 31.36505 244 ASN B CA 1
ATOM 4729 C C . ASN B 1 250 ? -59.39813 -19.85492 -17.71898 1.000 30.13743 244 ASN B C 1
ATOM 4730 O O . ASN B 1 250 ? -58.16856 -19.89602 -17.59213 1.000 32.06029 244 ASN B O 1
ATOM 4735 N N . LEU B 1 251 ? -60.15321 -18.96314 -17.05864 1.000 29.16463 245 LEU B N 1
ATOM 4736 C CA . LEU B 1 251 ? -59.52007 -17.91958 -16.24254 1.000 31.08078 245 LEU B CA 1
ATOM 4737 C C . LEU B 1 251 ? -58.62452 -18.50001 -15.15976 1.000 34.09345 245 LEU B C 1
ATOM 4738 O O . LEU B 1 251 ? -57.59555 -17.90467 -14.83212 1.000 33.27860 245 LEU B O 1
ATOM 4743 N N . GLU B 1 252 ? -59.03748 -19.60822 -14.53260 1.000 33.73155 246 GLU B N 1
ATOM 4744 C CA . GLU B 1 252 ? -58.22236 -20.20454 -13.47834 1.000 33.55117 246 GLU B CA 1
ATOM 4745 C C . GLU B 1 252 ? -56.88328 -20.71098 -13.99510 1.000 35.46071 246 GLU B C 1
ATOM 4746 O O . GLU B 1 252 ? -55.94674 -20.86510 -13.20184 1.000 37.95576 246 GLU B O 1
ATOM 4752 N N . ALA B 1 253 ? -56.77308 -20.99605 -15.29207 1.000 35.29714 247 ALA B N 1
ATOM 4753 C CA . ALA B 1 253 ? -55.49783 -21.29486 -15.93500 1.000 32.66831 247 ALA B CA 1
ATOM 4754 C C . ALA B 1 253 ? -54.86548 -20.05180 -16.57320 1.000 32.35580 247 ALA B C 1
ATOM 4755 O O . ALA B 1 253 ? -53.94310 -20.17766 -17.38766 1.000 29.09662 247 ALA B O 1
ATOM 4757 N N . LYS B 1 254 ? -55.32903 -18.86137 -16.18735 1.000 36.43946 248 LYS B N 1
ATOM 4758 C CA . LYS B 1 254 ? -54.84410 -17.57158 -16.70579 1.000 33.07335 248 LYS B CA 1
ATOM 4759 C C . LYS B 1 254 ? -54.94592 -17.47785 -18.22867 1.000 34.62519 248 LYS B C 1
ATOM 4760 O O . LYS B 1 254 ? -54.03969 -16.97991 -18.90079 1.000 35.39591 248 LYS B O 1
ATOM 4766 N N . GLU B 1 255 ? -56.07858 -17.92283 -18.77222 1.000 31.43092 249 GLU B N 1
ATOM 4767 C CA . GLU B 1 255 ? -56.36370 -17.82370 -20.19121 1.000 34.08060 249 GLU B CA 1
ATOM 4768 C C . GLU B 1 255 ? -57.72252 -17.16088 -20.38889 1.000 34.50644 249 GLU B C 1
ATOM 4769 O O . GLU B 1 255 ? -58.67544 -17.44522 -19.65111 1.000 28.98827 249 GLU B O 1
ATOM 4775 N N . PRO B 1 256 ? -57.84951 -16.27029 -21.37582 1.000 36.57633 250 PRO B N 1
ATOM 4776 C CA . PRO B 1 256 ? -56.79301 -15.85966 -22.31470 1.000 35.45713 250 PRO B CA 1
ATOM 4777 C C . PRO B 1 256 ? -55.64026 -15.07600 -21.65463 1.000 26.93758 250 PRO B C 1
ATOM 4778 O O . PRO B 1 256 ? -55.85100 -14.22270 -20.77770 1.000 23.43048 250 PRO B O 1
ATOM 4782 N N . ALA B 1 257 ? -54.42011 -15.39891 -22.09101 1.000 25.76946 251 ALA B N 1
ATOM 4783 C CA . ALA B 1 257 ? -53.20526 -14.87800 -21.46609 1.000 25.89339 251 ALA B CA 1
ATOM 4784 C C . ALA B 1 257 ? -53.16942 -13.35132 -21.42701 1.000 25.85868 251 ALA B C 1
ATOM 4785 O O . ALA B 1 257 ? -52.52564 -12.77971 -20.53404 1.000 24.95798 251 ALA B O 1
ATOM 4787 N N . THR B 1 258 ? -53.79531 -12.67066 -22.40739 1.000 20.23537 252 THR B N 1
ATOM 4788 C CA . THR B 1 258 ? -53.72416 -11.21091 -22.42425 1.000 23.20728 252 THR B CA 1
ATOM 4789 C C . THR B 1 258 ? -54.31324 -10.60349 -21.15773 1.000 22.97168 252 THR B C 1
ATOM 4790 O O . THR B 1 258 ? -53.80735 -9.58680 -20.66948 1.000 23.31237 252 THR B O 1
ATOM 4794 N N . LEU B 1 259 ? -55.32796 -11.24222 -20.56729 1.000 23.53088 253 LEU B N 1
ATOM 4795 C CA . LEU B 1 259 ? -55.95307 -10.67059 -19.37928 1.000 22.78718 253 LEU B CA 1
ATOM 4796 C C . LEU B 1 259 ? -55.03968 -10.71141 -18.15527 1.000 22.09679 253 LEU B C 1
ATOM 4797 O O . LEU B 1 259 ? -55.29074 -9.98618 -17.18304 1.000 24.95502 253 LEU B O 1
ATOM 4802 N N . PHE B 1 260 ? -53.97281 -11.51552 -18.18404 1.000 22.69827 254 PHE B N 1
ATOM 4803 C CA . PHE B 1 260 ? -53.00857 -11.58578 -17.08682 1.000 26.00171 254 PHE B CA 1
ATOM 4804 C C . PHE B 1 260 ? -51.67100 -10.95501 -17.45017 1.000 28.02029 254 PHE B C 1
ATOM 4805 O O . PHE B 1 260 ? -50.65652 -11.21963 -16.78820 1.000 26.00995 254 PHE B O 1
ATOM 4813 N N . THR B 1 261 ? -51.66198 -10.11884 -18.48057 1.000 25.30878 255 THR B N 1
ATOM 4814 C CA . THR B 1 261 ? -50.46015 -9.42535 -18.93055 1.000 27.57374 255 THR B CA 1
ATOM 4815 C C . THR B 1 261 ? -50.72706 -7.93303 -18.95032 1.000 22.36658 255 THR B C 1
ATOM 4816 O O . THR B 1 261 ? -51.42434 -7.44975 -19.86426 1.000 23.99636 255 THR B O 1
ATOM 4820 N N . PRO B 1 262 ? -50.19639 -7.16421 -17.99899 1.000 21.86931 256 PRO B N 1
ATOM 4821 C CA . PRO B 1 262 ? -50.36339 -5.70172 -18.05626 1.000 18.91812 256 PRO B CA 1
ATOM 4822 C C . PRO B 1 262 ? -49.90487 -5.17598 -19.41263 1.000 22.12077 256 PRO B C 1
ATOM 4823 O O . PRO B 1 262 ? -48.94163 -5.67854 -20.00031 1.000 20.94072 256 PRO B O 1
ATOM 4827 N N . VAL B 1 263 ? -50.66020 -4.21914 -19.97159 1.000 21.58446 257 VAL B N 1
ATOM 4828 C CA . VAL B 1 263 ? -50.42943 -3.85898 -21.36774 1.000 20.55447 257 VAL B CA 1
ATOM 4829 C C . VAL B 1 263 ? -49.26842 -2.88036 -21.45401 1.000 21.90242 257 VAL B C 1
ATOM 4830 O O . VAL B 1 263 ? -48.96227 -2.17267 -20.49750 1.000 23.64805 257 VAL B O 1
ATOM 4834 N N . SER B 1 264 ? -48.61108 -2.85424 -22.60886 1.000 26.24089 258 SER B N 1
ATOM 4835 C CA . SER B 1 264 ? -47.49008 -1.95838 -22.85854 1.000 28.19729 258 SER B CA 1
ATOM 4836 C C . SER B 1 264 ? -47.96065 -0.61198 -23.39051 1.000 25.55035 258 SER B C 1
ATOM 4837 O O . SER B 1 264 ? -48.94305 -0.52167 -24.14004 1.000 25.31643 258 SER B O 1
ATOM 4840 N N . VAL B 1 265 ? -47.22669 0.43305 -23.01293 1.000 24.09807 259 VAL B N 1
ATOM 4841 C CA . VAL B 1 265 ? -47.55208 1.82310 -23.34366 1.000 27.17789 259 VAL B CA 1
ATOM 4842 C C . VAL B 1 265 ? -46.32691 2.40620 -24.03750 1.000 29.74981 259 VAL B C 1
ATOM 4843 O O . VAL B 1 265 ? -45.38693 2.86277 -23.37856 1.000 34.04895 259 VAL B O 1
ATOM 4847 N N . SER B 1 266 ? -46.33902 2.42234 -25.37037 1.000 25.71104 260 SER B N 1
ATOM 4848 C CA . SER B 1 266 ? -45.13272 2.77810 -26.11360 1.000 26.45621 260 SER B CA 1
ATOM 4849 C C . SER B 1 266 ? -44.83878 4.27989 -26.09532 1.000 23.20304 260 SER B C 1
ATOM 4850 O O . SER B 1 266 ? -43.68099 4.67438 -26.27895 1.000 24.64598 260 SER B O 1
ATOM 4853 N N . ASP B 1 267 ? -45.85446 5.13485 -25.95062 1.000 21.47921 261 ASP B N 1
ATOM 4854 C CA . ASP B 1 267 ? -45.61146 6.57970 -26.00271 1.000 27.30231 261 ASP B CA 1
ATOM 4855 C C . ASP B 1 267 ? -46.71494 7.31459 -25.25329 1.000 28.16941 261 ASP B C 1
ATOM 4856 O O . ASP B 1 267 ? -47.81299 7.49771 -25.79585 1.000 26.65722 261 ASP B O 1
ATOM 4861 N N . ARG B 1 268 ? -46.39014 7.80490 -24.05324 1.000 23.86651 262 ARG B N 1
ATOM 4862 C CA . ARG B 1 268 ? -47.33030 8.53573 -23.21538 1.000 27.58302 262 ARG B CA 1
ATOM 4863 C C . ARG B 1 268 ? -47.58217 9.95774 -23.69957 1.000 27.65817 262 ARG B C 1
ATOM 4864 O O . ARG B 1 268 ? -48.48010 10.62825 -23.17207 1.000 26.71588 262 ARG B O 1
ATOM 4872 N N . SER B 1 269 ? -46.82014 10.44108 -24.66818 1.000 21.56342 263 SER B N 1
ATOM 4873 C CA . SER B 1 269 ? -47.11775 11.75015 -25.22866 1.000 27.51261 263 SER B CA 1
ATOM 4874 C C . SER B 1 269 ? -48.10341 11.68676 -26.38813 1.000 29.06484 263 SER B C 1
ATOM 4875 O O . SER B 1 269 ? -48.43066 12.73525 -26.95412 1.000 29.21569 263 SER B O 1
ATOM 4878 N N . ASP B 1 270 ? -48.59824 10.50482 -26.75277 1.000 25.42749 264 ASP B N 1
ATOM 4879 C CA . ASP B 1 270 ? -49.66393 10.40690 -27.74431 1.000 24.91266 264 ASP B CA 1
ATOM 4880 C C . ASP B 1 270 ? -50.99114 10.16863 -27.03647 1.000 25.77305 264 ASP B C 1
ATOM 4881 O O . ASP B 1 270 ? -51.12015 9.22792 -26.24115 1.000 20.72353 264 ASP B O 1
ATOM 4886 N N . GLY B 1 271 ? -51.97638 11.01387 -27.35285 1.000 24.95342 265 GLY B N 1
ATOM 4887 C CA . GLY B 1 271 ? -53.23474 10.99357 -26.62568 1.000 23.62794 265 GLY B CA 1
ATOM 4888 C C . GLY B 1 271 ? -53.95086 9.65499 -26.69225 1.000 25.40609 265 GLY B C 1
ATOM 4889 O O . GLY B 1 271 ? -54.60295 9.24781 -25.72891 1.000 28.60714 265 GLY B O 1
ATOM 4890 N N . LYS B 1 272 ? -53.84518 8.95362 -27.83136 1.000 21.00519 266 LYS B N 1
ATOM 4891 C CA . LYS B 1 272 ? -54.53665 7.67437 -27.97103 1.000 22.40438 266 LYS B CA 1
ATOM 4892 C C . LYS B 1 272 ? -53.77042 6.55801 -27.26927 1.000 22.81705 266 LYS B C 1
ATOM 4893 O O . LYS B 1 272 ? -54.35487 5.77813 -26.50460 1.000 24.26085 266 LYS B O 1
ATOM 4899 N N . ILE B 1 273 ? -52.45691 6.48286 -27.49387 1.000 19.38640 267 ILE B N 1
ATOM 4900 C CA . ILE B 1 273 ? -51.66539 5.44434 -26.83732 1.000 19.92854 267 ILE B CA 1
ATOM 4901 C C . ILE B 1 273 ? -51.69140 5.63849 -25.32653 1.000 20.53868 267 ILE B C 1
ATOM 4902 O O . ILE B 1 273 ? -51.68371 4.66085 -24.56199 1.000 20.36962 267 ILE B O 1
ATOM 4907 N N . ALA B 1 274 ? -51.77208 6.89691 -24.87095 1.000 17.26817 268 ALA B N 1
ATOM 4908 C CA . ALA B 1 274 ? -51.84499 7.17957 -23.43172 1.000 18.45926 268 ALA B CA 1
ATOM 4909 C C . ALA B 1 274 ? -53.03363 6.48541 -22.76456 1.000 17.50325 268 ALA B C 1
ATOM 4910 O O . ALA B 1 274 ? -53.00157 6.23211 -21.56196 1.000 23.43433 268 ALA B O 1
ATOM 4912 N N . HIS B 1 275 ? -54.08453 6.17865 -23.52668 1.000 22.85923 269 HIS B N 1
ATOM 4913 C CA . HIS B 1 275 ? -55.21582 5.43834 -22.99163 1.000 18.87511 269 HIS B CA 1
ATOM 4914 C C . HIS B 1 275 ? -54.79542 4.11217 -22.39219 1.000 20.32757 269 HIS B C 1
ATOM 4915 O O . HIS B 1 275 ? -55.48222 3.59655 -21.50302 1.000 15.21857 269 HIS B O 1
ATOM 4922 N N . LEU B 1 276 ? -53.70962 3.51764 -22.89935 1.000 17.59109 270 LEU B N 1
ATOM 4923 C CA . LEU B 1 276 ? -53.31795 2.20571 -22.40576 1.000 17.19463 270 LEU B CA 1
ATOM 4924 C C . LEU B 1 276 ? -52.86643 2.24690 -20.94762 1.000 19.11869 270 LEU B C 1
ATOM 4925 O O . LEU B 1 276 ? -52.93985 1.21172 -20.26926 1.000 23.09312 270 LEU B O 1
ATOM 4930 N N . ASP B 1 277 ? -52.40431 3.39522 -20.43398 1.000 15.83619 271 ASP B N 1
ATOM 4931 C CA . ASP B 1 277 ? -52.17796 3.47837 -18.98322 1.000 21.26808 271 ASP B CA 1
ATOM 4932 C C . ASP B 1 277 ? -53.49499 3.33823 -18.22794 1.000 23.10635 271 ASP B C 1
ATOM 4933 O O . ASP B 1 277 ? -53.56971 2.65945 -17.19877 1.000 21.06321 271 ASP B O 1
ATOM 4938 N N . GLY B 1 278 ? -54.54792 3.98999 -18.72277 1.000 19.59677 272 GLY B N 1
ATOM 4939 C CA . GLY B 1 278 ? -55.84186 3.86845 -18.08257 1.000 18.94490 272 GLY B CA 1
ATOM 4940 C C . GLY B 1 278 ? -56.39554 2.46002 -18.13756 1.000 17.11907 272 GLY B C 1
ATOM 4941 O O . GLY B 1 278 ? -57.13116 2.04921 -17.24313 1.000 17.89257 272 GLY B O 1
ATOM 4942 N N . LEU B 1 279 ? -56.05342 1.70807 -19.18904 1.000 14.95884 273 LEU B N 1
ATOM 4943 C CA . LEU B 1 279 ? -56.49798 0.32073 -19.29880 1.000 14.89669 273 LEU B CA 1
ATOM 4944 C C . LEU B 1 279 ? -55.93101 -0.54157 -18.16822 1.000 18.78560 273 LEU B C 1
ATOM 4945 O O . LEU B 1 279 ? -56.62201 -1.41853 -17.63579 1.000 20.06191 273 LEU B O 1
ATOM 4950 N N . ASN B 1 280 ? -54.65639 -0.35630 -17.82580 1.000 15.86918 274 ASN B N 1
ATOM 4951 C CA . ASN B 1 280 ? -54.10707 -1.13460 -16.72035 1.000 16.52532 274 ASN B CA 1
ATOM 4952 C C . ASN B 1 280 ? -54.84579 -0.81282 -15.42183 1.000 16.74642 274 ASN B C 1
ATOM 4953 O O . ASN B 1 280 ? -55.18988 -1.71473 -14.65349 1.000 17.15239 274 ASN B O 1
ATOM 4958 N N . LEU B 1 281 ? -55.21042 0.45216 -15.23571 1.000 17.81794 275 LEU B N 1
ATOM 4959 C CA . LEU B 1 281 ? -55.97016 0.86700 -14.06037 1.000 18.94063 275 LEU B CA 1
ATOM 4960 C C . LEU B 1 281 ? -57.40351 0.32845 -14.09480 1.000 16.57871 275 LEU B C 1
ATOM 4961 O O . LEU B 1 281 ? -57.91654 -0.16041 -13.08140 1.000 17.05125 275 LEU B O 1
ATOM 4966 N N . SER B 1 282 ? -58.09476 0.46022 -15.23981 1.000 15.92632 276 SER B N 1
ATOM 4967 C CA . SER B 1 282 ? -59.47798 -0.00850 -15.28507 1.000 16.08440 276 SER B CA 1
ATOM 4968 C C . SER B 1 282 ? -59.55421 -1.53427 -15.23428 1.000 16.31977 276 SER B C 1
ATOM 4969 O O . SER B 1 282 ? -60.48830 -2.08548 -14.63474 1.000 19.46892 276 SER B O 1
ATOM 4972 N N . ARG B 1 283 ? -58.57673 -2.23318 -15.81525 1.000 16.79610 277 ARG B N 1
ATOM 4973 C CA . ARG B 1 283 ? -58.49670 -3.68096 -15.60430 1.000 16.45926 277 ARG B CA 1
ATOM 4974 C C . ARG B 1 283 ? -58.39547 -4.00574 -14.11638 1.000 22.24517 277 ARG B C 1
ATOM 4975 O O . ARG B 1 283 ? -59.08030 -4.91024 -13.61902 1.000 20.84748 277 ARG B O 1
ATOM 4983 N N . ALA B 1 284 ? -57.54087 -3.28004 -13.38776 1.000 17.59258 278 ALA B N 1
ATOM 4984 C CA . ALA B 1 284 ? -57.41595 -3.52038 -11.94963 1.000 18.48803 278 ALA B CA 1
ATOM 4985 C C . ALA B 1 284 ? -58.74954 -3.30726 -11.24618 1.000 20.64994 278 ALA B C 1
ATOM 4986 O O . ALA B 1 284 ? -59.17285 -4.12316 -10.41646 1.000 20.44396 278 ALA B O 1
ATOM 4988 N N . TRP B 1 285 ? -59.42305 -2.20563 -11.57626 1.000 18.77054 279 TRP B N 1
ATOM 4989 C CA . TRP B 1 285 ? -60.76336 -1.94648 -11.06499 1.000 18.44495 279 TRP B CA 1
ATOM 4990 C C . TRP B 1 285 ? -61.71058 -3.10340 -11.38452 1.000 18.95481 279 TRP B C 1
ATOM 4991 O O . TRP B 1 285 ? -62.38707 -3.61989 -10.48980 1.000 20.19943 279 TRP B O 1
ATOM 5002 N N . CYS B 1 286 ? -61.79271 -3.51417 -12.66234 1.000 17.51194 280 CYS B N 1
ATOM 5003 C CA . CYS B 1 286 ? -62.71890 -4.59630 -13.02262 1.000 23.81762 280 CYS B CA 1
ATOM 5004 C C . CYS B 1 286 ? -62.35555 -5.91929 -12.33865 1.000 19.68789 280 CYS B C 1
ATOM 5005 O O . CYS B 1 286 ? -63.23387 -6.67323 -11.91113 1.000 18.98186 280 CYS B O 1
ATOM 5008 N N . PHE B 1 287 ? -61.07506 -6.24221 -12.26503 1.000 18.71267 281 PHE B N 1
ATOM 5009 C CA . PHE B 1 287 ? -60.68872 -7.50476 -11.64695 1.000 19.68449 281 PHE B CA 1
ATOM 5010 C C . PHE B 1 287 ? -61.10456 -7.54812 -10.18124 1.000 29.62350 281 PHE B C 1
ATOM 5011 O O . PHE B 1 287 ? -61.56483 -8.59120 -9.68448 1.000 21.47775 281 PHE B O 1
ATOM 5019 N N . LYS B 1 288 ? -60.95398 -6.41950 -9.47175 1.000 26.71206 282 LYS B N 1
ATOM 5020 C CA . LYS B 1 288 ? -61.35208 -6.35516 -8.06742 1.000 27.02439 282 LYS B CA 1
ATOM 5021 C C . LYS B 1 288 ? -62.85305 -6.55415 -7.91562 1.000 23.95664 282 LYS B C 1
ATOM 5022 O O . LYS B 1 288 ? -63.29821 -7.32415 -7.05907 1.000 22.84281 282 LYS B O 1
ATOM 5028 N N . ILE B 1 289 ? -63.65192 -5.87543 -8.75344 1.000 22.16066 283 ILE B N 1
ATOM 5029 C CA . ILE B 1 289 ? -65.10256 -6.06351 -8.70210 1.000 25.22389 283 ILE B CA 1
ATOM 5030 C C . ILE B 1 289 ? -65.44528 -7.52040 -8.96833 1.000 27.17957 283 ILE B C 1
ATOM 5031 O O . ILE B 1 289 ? -66.23002 -8.13634 -8.23815 1.000 22.37282 283 ILE B O 1
ATOM 5036 N N . LEU B 1 290 ? -64.84962 -8.09683 -10.01626 1.000 20.90851 284 LEU B N 1
ATOM 5037 C CA . LEU B 1 290 ? -65.20892 -9.46120 -10.37524 1.000 21.35765 284 LEU B CA 1
ATOM 5038 C C . LEU B 1 290 ? -64.72589 -10.47140 -9.33498 1.000 22.69143 284 LEU B C 1
ATOM 5039 O O . LEU B 1 290 ? -65.34976 -11.52241 -9.16044 1.000 26.19705 284 LEU B O 1
ATOM 5044 N N . SER B 1 291 ? -63.64016 -10.17130 -8.62225 1.000 25.22794 285 SER B N 1
ATOM 5045 C CA . SER B 1 291 ? -63.14786 -11.12494 -7.63216 1.000 26.13747 285 SER B CA 1
ATOM 5046 C C . SER B 1 291 ? -64.17141 -11.35350 -6.52405 1.000 30.69730 285 SER B C 1
ATOM 5047 O O . SER B 1 291 ? -64.24510 -12.45112 -5.97269 1.000 26.81820 285 SER B O 1
ATOM 5050 N N . ASN B 1 292 ? -65.00714 -10.35551 -6.22058 1.000 28.94940 286 ASN B N 1
ATOM 5051 C CA . ASN B 1 292 ? -66.01051 -10.52606 -5.17077 1.000 29.65397 286 ASN B CA 1
ATOM 5052 C C . ASN B 1 292 ? -67.11447 -11.50875 -5.54317 1.000 33.38001 286 ASN B C 1
ATOM 5053 O O . ASN B 1 292 ? -67.89080 -11.88489 -4.65883 1.000 35.62350 286 ASN B O 1
ATOM 5058 N N . PHE B 1 293 ? -67.18581 -11.95375 -6.80228 1.000 32.73760 287 PHE B N 1
ATOM 5059 C CA . PHE B 1 293 ? -68.18355 -12.92255 -7.24003 1.000 33.73117 287 PHE B CA 1
ATOM 5060 C C . PHE B 1 293 ? -67.60339 -14.30831 -7.45168 1.000 36.61378 287 PHE B C 1
ATOM 5061 O O . PHE B 1 293 ? -68.34511 -15.22354 -7.81204 1.000 35.76521 287 PHE B O 1
ATOM 5069 N N . CYS B 1 294 ? -66.34284 -14.52375 -7.10765 1.000 40.29688 288 CYS B N 1
ATOM 5070 C CA . CYS B 1 294 ? -65.68025 -15.77132 -7.43904 1.000 35.40793 288 CYS B CA 1
ATOM 5071 C C . CYS B 1 294 ? -65.43209 -16.58635 -6.17900 1.000 34.57655 288 CYS B C 1
ATOM 5072 O O . CYS B 1 294 ? -65.45828 -16.07677 -5.05566 1.000 36.80966 288 CYS B O 1
ATOM 5075 N N . ASP B 1 295 ? -65.20004 -17.87296 -6.39250 1.000 36.07729 289 ASP B N 1
ATOM 5076 C CA . ASP B 1 295 ? -64.74378 -18.73613 -5.32365 1.000 44.49227 289 ASP B CA 1
ATOM 5077 C C . ASP B 1 295 ? -63.29459 -18.38558 -4.99431 1.000 40.49847 289 ASP B C 1
ATOM 5078 O O . ASP B 1 295 ? -62.63926 -17.62065 -5.71232 1.000 34.13952 289 ASP B O 1
ATOM 5083 N N . GLU B 1 296 ? -62.84586 -18.85654 -3.82738 1.000 40.42421 290 GLU B N 1
ATOM 5084 C CA . GLU B 1 296 ? -61.58242 -18.40831 -3.23700 1.000 40.60492 290 GLU B CA 1
ATOM 5085 C C . GLU B 1 296 ? -60.40836 -18.48681 -4.21160 1.000 36.35347 290 GLU B C 1
ATOM 5086 O O . GLU B 1 296 ? -59.56768 -17.58291 -4.24326 1.000 35.27266 290 GLU B O 1
ATOM 5092 N N . ASN B 1 297 ? -60.31930 -19.55956 -4.99890 1.000 37.14388 291 ASN B N 1
ATOM 5093 C CA . ASN B 1 297 ? -59.17029 -19.74058 -5.88581 1.000 41.48375 291 ASN B CA 1
ATOM 5094 C C . ASN B 1 297 ? -59.06726 -18.62251 -6.91213 1.000 38.34442 291 ASN B C 1
ATOM 5095 O O . ASN B 1 297 ? -58.04660 -17.92923 -7.00234 1.000 31.75509 291 ASN B O 1
ATOM 5100 N N . LEU B 1 298 ? -60.13686 -18.42181 -7.68465 1.000 35.82372 292 LEU B N 1
ATOM 5101 C CA . LEU B 1 298 ? -60.12454 -17.39514 -8.70833 1.000 34.21691 292 LEU B CA 1
ATOM 5102 C C . LEU B 1 298 ? -60.10955 -16.00460 -8.08132 1.000 29.89605 292 LEU B C 1
ATOM 5103 O O . LEU B 1 298 ? -59.45542 -15.09823 -8.60556 1.000 29.50757 292 LEU B O 1
ATOM 5108 N N . LYS B 1 299 ? -60.74239 -15.84298 -6.91499 1.000 29.82888 293 LYS B N 1
ATOM 5109 C CA . LYS B 1 299 ? -60.68944 -14.56163 -6.21390 1.000 27.90130 293 LYS B CA 1
ATOM 5110 C C . LYS B 1 299 ? -59.24432 -14.12439 -5.98239 1.000 30.19955 293 LYS B C 1
ATOM 5111 O O . LYS B 1 299 ? -58.87124 -12.97897 -6.28083 1.000 26.74503 293 LYS B O 1
ATOM 5117 N N . ILE B 1 300 ? -58.40390 -15.04568 -5.48961 1.000 33.25442 294 ILE B N 1
ATOM 5118 C CA . ILE B 1 300 ? -57.01236 -14.71181 -5.20248 1.000 28.80600 294 ILE B CA 1
ATOM 5119 C C . ILE B 1 300 ? -56.25243 -14.40046 -6.48090 1.000 29.39063 294 ILE B C 1
ATOM 5120 O O . ILE B 1 300 ? -55.49770 -13.42646 -6.53225 1.000 25.85731 294 ILE B O 1
ATOM 5125 N N . LEU B 1 301 ? -56.46205 -15.20014 -7.53974 1.000 29.19418 295 LEU B N 1
ATOM 5126 C CA . LEU B 1 301 ? -55.78092 -14.96076 -8.81340 1.000 29.03796 295 LEU B CA 1
ATOM 5127 C C . LEU B 1 301 ? -56.11171 -13.58111 -9.36546 1.000 24.32816 295 LEU B C 1
ATOM 5128 O O . LEU B 1 301 ? -55.22599 -12.85656 -9.82764 1.000 24.43549 295 LEU B O 1
ATOM 5133 N N . LEU B 1 302 ? -57.38851 -13.21402 -9.36370 1.000 24.05989 296 LEU B N 1
ATOM 5134 C CA . LEU B 1 302 ? -57.75900 -11.92940 -9.95398 1.000 25.26484 296 LEU B CA 1
ATOM 5135 C C . LEU B 1 302 ? -57.24706 -10.76268 -9.11423 1.000 24.42538 296 LEU B C 1
ATOM 5136 O O . LEU B 1 302 ? -56.85691 -9.72640 -9.66104 1.000 23.19179 296 LEU B O 1
ATOM 5141 N N . ARG B 1 303 ? -57.23996 -10.90480 -7.78464 1.000 28.11887 297 ARG B N 1
ATOM 5142 C CA . ARG B 1 303 ? -56.74656 -9.81591 -6.94305 1.000 24.08736 297 ARG B CA 1
ATOM 5143 C C . ARG B 1 303 ? -55.24169 -9.63613 -7.08083 1.000 25.32786 297 ARG B C 1
ATOM 5144 O O . ARG B 1 303 ? -54.74913 -8.50554 -7.05062 1.000 26.86396 297 ARG B O 1
ATOM 5152 N N . ASN B 1 304 ? -54.48609 -10.72779 -7.20735 1.000 26.57697 298 ASN B N 1
ATOM 5153 C CA . ASN B 1 304 ? -53.06218 -10.57401 -7.49917 1.000 23.51067 298 ASN B CA 1
ATOM 5154 C C . ASN B 1 304 ? -52.86407 -9.92639 -8.86414 1.000 24.32307 298 ASN B C 1
ATOM 5155 O O . ASN B 1 304 ? -51.99841 -9.05869 -9.03936 1.000 23.59746 298 ASN B O 1
ATOM 5160 N N . ASN B 1 305 ? -53.65623 -10.35876 -9.84837 1.000 22.18088 299 ASN B N 1
ATOM 5161 C CA . ASN B 1 305 ? -53.58181 -9.79325 -11.19016 1.000 19.15632 299 ASN B CA 1
ATOM 5162 C C . ASN B 1 305 ? -53.91707 -8.30456 -11.17976 1.000 21.99626 299 ASN B C 1
ATOM 5163 O O . ASN B 1 305 ? -53.27709 -7.50062 -11.87856 1.000 19.21715 299 ASN B O 1
ATOM 5168 N N . ALA B 1 306 ? -54.92015 -7.92163 -10.39193 1.000 17.68081 300 ALA B N 1
ATOM 5169 C CA . ALA B 1 306 ? -55.30216 -6.51724 -10.29288 1.000 19.54597 300 ALA B CA 1
ATOM 5170 C C . ALA B 1 306 ? -54.15182 -5.67988 -9.75943 1.000 27.29071 300 ALA B C 1
ATOM 5171 O O . ALA B 1 306 ? -53.89976 -4.57260 -10.25727 1.000 27.81139 300 ALA B O 1
ATOM 5173 N N . THR B 1 307 ? -53.45624 -6.18385 -8.72528 1.000 19.35937 301 THR B N 1
ATOM 5174 C CA . THR B 1 307 ? -52.35223 -5.42090 -8.15093 1.000 17.90083 301 THR B CA 1
ATOM 5175 C C . THR B 1 307 ? -51.24097 -5.21036 -9.16222 1.000 17.88981 301 THR B C 1
ATOM 5176 O O . THR B 1 307 ? -50.69684 -4.10854 -9.26559 1.000 24.95202 301 THR B O 1
ATOM 5180 N N . GLU B 1 308 ? -50.90175 -6.24745 -9.93615 1.000 22.70690 302 GLU B N 1
ATOM 5181 C CA . GLU B 1 308 ? -49.84744 -6.09168 -10.93305 1.000 24.93334 302 GLU B CA 1
ATOM 5182 C C . GLU B 1 308 ? -50.24642 -5.06491 -11.98462 1.000 22.47731 302 GLU B C 1
ATOM 5183 O O . GLU B 1 308 ? -49.41027 -4.28437 -12.44959 1.000 22.91968 302 GLU B O 1
ATOM 5189 N N . HIS B 1 309 ? -51.51530 -5.06504 -12.39285 1.000 19.65404 303 HIS B N 1
ATOM 5190 C CA . HIS B 1 309 ? -51.94961 -4.07612 -13.37781 1.000 17.41801 303 HIS B CA 1
ATOM 5191 C C . HIS B 1 309 ? -51.86290 -2.67034 -12.79408 1.000 22.57575 303 HIS B C 1
ATOM 5192 O O . HIS B 1 309 ? -51.33178 -1.75309 -13.43059 1.000 24.01442 303 HIS B O 1
ATOM 5199 N N . PHE B 1 310 ? -52.37656 -2.49008 -11.57516 1.000 20.01911 304 PHE B N 1
ATOM 5200 C CA . PHE B 1 310 ? -52.34942 -1.18305 -10.93144 1.000 22.08722 304 PHE B CA 1
ATOM 5201 C C . PHE B 1 310 ? -50.92324 -0.66367 -10.79540 1.000 23.00936 304 PHE B C 1
ATOM 5202 O O . PHE B 1 310 ? -50.64219 0.50441 -11.08739 1.000 23.06661 304 PHE B O 1
ATOM 5210 N N . ASP B 1 311 ? -50.01935 -1.51615 -10.31263 1.000 19.32477 305 ASP B N 1
ATOM 5211 C CA . ASP B 1 311 ? -48.63420 -1.11928 -10.08253 1.000 24.43468 305 ASP B CA 1
ATOM 5212 C C . ASP B 1 311 ? -47.93703 -0.74370 -11.38270 1.000 23.47944 305 ASP B C 1
ATOM 5213 O O . ASP B 1 311 ? -47.00365 0.05984 -11.37022 1.000 25.07168 305 ASP B O 1
ATOM 5218 N N . LYS B 1 312 ? -48.36323 -1.32176 -12.51380 1.000 22.24952 306 LYS B N 1
ATOM 5219 C CA . LYS B 1 312 ? -47.71731 -0.99536 -13.77994 1.000 23.99290 306 LYS B CA 1
ATOM 5220 C C . LYS B 1 312 ? -48.06977 0.40506 -14.26305 1.000 25.32726 306 LYS B C 1
ATOM 5221 O O . LYS B 1 312 ? -47.38674 0.93178 -15.14489 1.000 29.26252 306 LYS B O 1
ATOM 5224 N N . ALA B 1 313 ? -49.12779 1.00573 -13.73660 1.000 23.74828 307 ALA B N 1
ATOM 5225 C CA . ALA B 1 313 ? -49.59718 2.28313 -14.25370 1.000 26.01477 307 ALA B CA 1
ATOM 5226 C C . ALA B 1 313 ? -49.50963 3.43553 -13.26811 1.000 21.80904 307 ALA B C 1
ATOM 5227 O O . ALA B 1 313 ? -49.29044 4.56926 -13.69856 1.000 21.27555 307 ALA B O 1
ATOM 5229 N N . ILE B 1 314 ? -49.61568 3.17374 -11.96333 1.000 22.48225 308 ILE B N 1
ATOM 5230 C CA . ILE B 1 314 ? -49.85785 4.24106 -10.98921 1.000 24.65807 308 ILE B CA 1
ATOM 5231 C C . ILE B 1 314 ? -48.76159 5.30240 -11.02751 1.000 24.97982 308 ILE B C 1
ATOM 5232 O O . ILE B 1 314 ? -49.04137 6.49802 -10.87299 1.000 24.48580 308 ILE B O 1
ATOM 5237 N N . ALA B 1 315 ? -47.51502 4.89940 -11.27651 1.000 26.15850 309 ALA B N 1
ATOM 5238 C CA . ALA B 1 315 ? -46.39843 5.83645 -11.24667 1.000 27.62930 309 ALA B CA 1
ATOM 5239 C C . ALA B 1 315 ? -46.38640 6.79052 -12.42881 1.000 26.55644 309 ALA B C 1
ATOM 5240 O O . ALA B 1 315 ? -45.65259 7.78443 -12.38509 1.000 23.70691 309 ALA B O 1
ATOM 5242 N N . HIS B 1 316 ? -47.19590 6.55318 -13.46000 1.000 21.97447 310 HIS B N 1
ATOM 5243 C CA . HIS B 1 316 ? -47.10128 7.34827 -14.67441 1.000 22.75547 310 HIS B CA 1
ATOM 5244 C C . HIS B 1 316 ? -48.24660 8.33411 -14.82435 1.000 26.42246 310 HIS B C 1
ATOM 5245 O O . HIS B 1 316 ? -48.34662 8.99010 -15.86972 1.000 33.16354 310 HIS B O 1
ATOM 5252 N N . ILE B 1 317 ? -49.12044 8.45851 -13.82294 1.000 24.41965 311 ILE B N 1
ATOM 5253 C CA . ILE B 1 317 ? -50.34227 9.23307 -14.03124 1.000 26.48955 311 ILE B CA 1
ATOM 5254 C C . ILE B 1 317 ? -50.10972 10.73647 -14.12832 1.000 26.70189 311 ILE B C 1
ATOM 5255 O O . ILE B 1 317 ? -51.04127 11.46333 -14.50348 1.000 27.49901 311 ILE B O 1
ATOM 5260 N N . GLU B 1 318 ? -48.89800 11.22003 -13.82861 1.000 26.39411 312 GLU B N 1
ATOM 5261 C CA . GLU B 1 318 ? -48.53283 12.63377 -13.95338 1.000 31.22089 312 GLU B CA 1
ATOM 5262 C C . GLU B 1 318 ? -47.43416 12.88950 -14.97939 1.000 28.70864 312 GLU B C 1
ATOM 5263 O O . GLU B 1 318 ? -46.82243 13.96631 -14.96100 1.000 32.76683 312 GLU B O 1
ATOM 5269 N N . ASP B 1 319 ? -47.12515 11.91204 -15.83307 1.000 29.00791 313 ASP B N 1
ATOM 5270 C CA . ASP B 1 319 ? -46.07562 12.08668 -16.83177 1.000 31.45343 313 ASP B CA 1
ATOM 5271 C C . ASP B 1 319 ? -46.43504 13.14977 -17.86619 1.000 41.44170 313 ASP B C 1
ATOM 5272 O O . ASP B 1 319 ? -45.54384 13.82335 -18.39254 1.000 40.51894 313 ASP B O 1
ATOM 5277 N N . ASP B 1 320 ? -47.71990 13.30797 -18.18063 1.000 34.62539 314 ASP B N 1
ATOM 5278 C CA . ASP B 1 320 ? -48.13499 14.18176 -19.27249 1.000 37.56587 314 ASP B CA 1
ATOM 5279 C C . ASP B 1 320 ? -49.57194 14.61888 -19.00431 1.000 33.02041 314 ASP B C 1
ATOM 5280 O O . ASP B 1 320 ? -50.35823 13.86881 -18.41371 1.000 29.08522 314 ASP B O 1
ATOM 5285 N N . TYR B 1 321 ? -49.91474 15.83973 -19.44068 1.000 30.20801 315 TYR B N 1
ATOM 5286 C CA . TYR B 1 321 ? -51.29517 16.29361 -19.28196 1.000 27.52696 315 TYR B CA 1
ATOM 5287 C C . TYR B 1 321 ? -52.26953 15.39089 -20.03118 1.000 33.38466 315 TYR B C 1
ATOM 5288 O O . TYR B 1 321 ? -53.43920 15.27805 -19.63072 1.000 24.68028 315 TYR B O 1
ATOM 5297 N N . LEU B 1 322 ? -51.80406 14.72658 -21.10723 1.000 28.98448 316 LEU B N 1
ATOM 5298 C CA . LEU B 1 322 ? -52.65157 13.77551 -21.82874 1.000 35.26357 316 LEU B CA 1
ATOM 5299 C C . LEU B 1 322 ? -53.04465 12.58534 -20.95473 1.000 34.23230 316 LEU B C 1
ATOM 5300 O O . LEU B 1 322 ? -53.97620 11.84897 -21.30704 1.000 28.22171 316 LEU B O 1
ATOM 5305 N N . GLY B 1 323 ? -52.32225 12.35057 -19.85853 1.000 24.25997 317 GLY B N 1
ATOM 5306 C CA . GLY B 1 323 ? -52.74629 11.39373 -18.85861 1.000 22.53057 317 GLY B CA 1
ATOM 5307 C C . GLY B 1 323 ? -53.33874 12.04461 -17.61762 1.000 26.53566 317 GLY B C 1
ATOM 5308 O O . GLY B 1 323 ? -54.42336 11.66396 -17.16739 1.000 22.85025 317 GLY B O 1
ATOM 5309 N N . SER B 1 324 ? -52.66453 13.06331 -17.07361 1.000 25.02663 318 SER B N 1
ATOM 5310 C CA . SER B 1 324 ? -53.11101 13.60545 -15.79132 1.000 25.50918 318 SER B CA 1
ATOM 5311 C C . SER B 1 324 ? -54.46563 14.30771 -15.87936 1.000 26.74397 318 SER B C 1
ATOM 5312 O O . SER B 1 324 ? -55.12206 14.47844 -14.84579 1.000 23.13301 318 SER B O 1
ATOM 5315 N N . HIS B 1 325 ? -54.92380 14.70545 -17.07613 1.000 21.34555 319 HIS B N 1
ATOM 5316 C CA . HIS B 1 325 ? -56.26675 15.27882 -17.06689 1.000 20.91629 319 HIS B CA 1
ATOM 5317 C C . HIS B 1 325 ? -57.35973 14.24486 -16.81294 1.000 19.55452 319 HIS B C 1
ATOM 5318 O O . HIS B 1 325 ? -58.52512 14.64014 -16.69125 1.000 25.24425 319 HIS B O 1
ATOM 5325 N N . TRP B 1 326 ? -57.03991 12.95609 -16.67108 1.000 21.44034 320 TRP B N 1
ATOM 5326 C CA . TRP B 1 326 ? -58.10064 11.97541 -16.46060 1.000 20.33750 320 TRP B CA 1
ATOM 5327 C C . TRP B 1 326 ? -57.68377 10.72843 -15.67910 1.000 20.69362 320 TRP B C 1
ATOM 5328 O O . TRP B 1 326 ? -58.54937 10.03370 -15.13781 1.000 18.74732 320 TRP B O 1
ATOM 5339 N N . LEU B 1 327 ? -56.39360 10.37903 -15.64757 1.000 18.72302 321 LEU B N 1
ATOM 5340 C CA . LEU B 1 327 ? -56.04026 9.06796 -15.08733 1.000 20.15964 321 LEU B CA 1
ATOM 5341 C C . LEU B 1 327 ? -56.36090 8.95110 -13.58565 1.000 20.05710 321 LEU B C 1
ATOM 5342 O O . LEU B 1 327 ? -56.65022 7.85148 -13.10416 1.000 18.22944 321 LEU B O 1
ATOM 5347 N N . GLY B 1 328 ? -56.31313 10.05468 -12.83136 1.000 18.75655 322 GLY B N 1
ATOM 5348 C CA . GLY B 1 328 ? -56.58668 9.98790 -11.39743 1.000 18.08234 322 GLY B CA 1
ATOM 5349 C C . GLY B 1 328 ? -57.92732 9.36247 -11.03896 1.000 21.48956 322 GLY B C 1
ATOM 5350 O O . GLY B 1 328 ? -58.04650 8.65663 -10.02683 1.000 18.05264 322 GLY B O 1
ATOM 5351 N N . SER B 1 329 ? -58.95626 9.61533 -11.85579 1.000 18.88515 323 SER B N 1
ATOM 5352 C CA . SER B 1 329 ? -60.28071 9.07377 -11.58080 1.000 20.56060 323 SER B CA 1
ATOM 5353 C C . SER B 1 329 ? -60.28829 7.55142 -11.66912 1.000 21.26180 323 SER B C 1
ATOM 5354 O O . SER B 1 329 ? -60.98948 6.88703 -10.90260 1.000 20.13601 323 SER B O 1
ATOM 5357 N N . PHE B 1 330 ? -59.57956 6.98709 -12.65736 1.000 18.91264 324 PHE B N 1
ATOM 5358 C CA . PHE B 1 330 ? -59.50967 5.53844 -12.77176 1.000 16.68585 324 PHE B CA 1
ATOM 5359 C C . PHE B 1 330 ? -58.60848 4.94364 -11.69842 1.000 22.41479 324 PHE B C 1
ATOM 5360 O O . PHE B 1 330 ? -58.88710 3.84671 -11.18686 1.000 18.37090 324 PHE B O 1
ATOM 5368 N N . ALA B 1 331 ? -57.56972 5.67217 -11.29920 1.000 17.20304 325 ALA B N 1
ATOM 5369 C CA . ALA B 1 331 ? -56.77343 5.22756 -10.16060 1.000 18.21316 325 ALA B CA 1
ATOM 5370 C C . ALA B 1 331 ? -57.63570 5.13026 -8.90296 1.000 23.25390 325 ALA B C 1
ATOM 5371 O O . ALA B 1 331 ? -57.57739 4.13616 -8.16606 1.000 24.83444 325 ALA B O 1
ATOM 5373 N N . LEU B 1 332 ? -58.45064 6.15618 -8.64185 1.000 20.11426 326 LEU B N 1
ATOM 5374 C CA . LEU B 1 332 ? -59.29977 6.12806 -7.44942 1.000 20.31516 326 LEU B CA 1
ATOM 5375 C C . LEU B 1 332 ? -60.36628 5.03802 -7.53919 1.000 22.24694 326 LEU B C 1
ATOM 5376 O O . LEU B 1 332 ? -60.68277 4.39698 -6.52766 1.000 21.33000 326 LEU B O 1
ATOM 5381 N N . LEU B 1 333 ? -60.94886 4.82804 -8.73088 1.000 18.81821 327 LEU B N 1
ATOM 5382 C CA . LEU B 1 333 ? -61.90961 3.73895 -8.89091 1.000 22.15642 327 LEU B CA 1
ATOM 5383 C C . LEU B 1 333 ? -61.29706 2.40724 -8.48445 1.000 19.66398 327 LEU B C 1
ATOM 5384 O O . LEU B 1 333 ? -61.89563 1.65156 -7.71516 1.000 21.85333 327 LEU B O 1
ATOM 5389 N N . ALA B 1 334 ? -60.09559 2.11153 -8.98874 1.000 20.15557 328 ALA B N 1
ATOM 5390 C CA . ALA B 1 334 ? -59.44070 0.84347 -8.67933 1.000 20.01780 328 ALA B CA 1
ATOM 5391 C C . ALA B 1 334 ? -59.09790 0.75367 -7.19326 1.000 24.79420 328 ALA B C 1
ATOM 5392 O O . ALA B 1 334 ? -59.31192 -0.28531 -6.55682 1.000 26.17427 328 ALA B O 1
ATOM 5394 N N . LEU B 1 335 ? -58.59674 1.84085 -6.61577 1.000 23.50754 329 LEU B N 1
ATOM 5395 C CA . LEU B 1 335 ? -58.23192 1.80918 -5.19499 1.000 26.25150 329 LEU B CA 1
ATOM 5396 C C . LEU B 1 335 ? -59.44884 1.63151 -4.29528 1.000 27.99556 329 LEU B C 1
ATOM 5397 O O . LEU B 1 335 ? -59.31556 1.14314 -3.17050 1.000 28.78151 329 LEU B O 1
ATOM 5402 N N . ASP B 1 336 ? -60.63447 2.03647 -4.74845 1.000 28.00673 330 ASP B N 1
ATOM 5403 C CA . ASP B 1 336 ? -61.76957 2.17674 -3.85124 1.000 30.45875 330 ASP B CA 1
ATOM 5404 C C . ASP B 1 336 ? -62.70408 0.96082 -3.83313 1.000 31.84073 330 ASP B C 1
ATOM 5405 O O . ASP B 1 336 ? -63.70624 0.98738 -3.11172 1.000 32.24910 330 ASP B O 1
ATOM 5410 N N . VAL B 1 337 ? -62.39211 -0.11219 -4.56775 1.000 26.18899 331 VAL B N 1
ATOM 5411 C CA . VAL B 1 337 ? -63.27550 -1.28100 -4.59895 1.000 27.20571 331 VAL B CA 1
ATOM 5412 C C . VAL B 1 337 ? -63.25262 -1.99027 -3.25259 1.000 37.84863 331 VAL B C 1
ATOM 5413 O O . VAL B 1 337 ? -62.18318 -2.31991 -2.72574 1.000 38.56816 331 VAL B O 1
ATOM 5417 N N . ASP B 1 338 ? -64.43998 -2.24818 -2.70543 1.000 39.54432 332 ASP B N 1
ATOM 5418 C CA . ASP B 1 338 ? -64.58235 -3.00008 -1.46377 1.000 39.94862 332 ASP B CA 1
ATOM 5419 C C . ASP B 1 338 ? -64.20029 -4.46458 -1.67363 1.000 43.13227 332 ASP B C 1
ATOM 5420 O O . ASP B 1 338 ? -64.82362 -5.17077 -2.46897 1.000 46.03577 332 ASP B O 1
ATOM 5422 N N . ILE B 1 339 ? -63.15712 -4.90791 -0.98378 1.000 48.98907 333 ILE B N 1
ATOM 5423 C CA . ILE B 1 339 ? -62.72656 -6.30197 -1.01063 1.000 57.63185 333 ILE B CA 1
ATOM 5424 C C . ILE B 1 339 ? -63.59164 -7.09242 -0.02386 1.000 62.93046 333 ILE B C 1
ATOM 5425 O O . ILE B 1 339 ? -63.48142 -6.91952 1.19318 1.000 65.48025 333 ILE B O 1
ATOM 5430 N N . LEU B 1 340 ? -64.46642 -7.95439 -0.55596 1.000 61.95024 334 LEU B N 1
ATOM 5431 C CA . LEU B 1 340 ? -65.41649 -8.75019 0.23705 1.000 64.31749 334 LEU B CA 1
ATOM 5432 C C . LEU B 1 340 ? -65.00082 -10.22222 0.37514 1.000 64.38232 334 LEU B C 1
ATOM 5433 O O . LEU B 1 340 ? -65.63326 -10.97502 1.12029 1.000 66.35528 334 LEU B O 1
ATOM 5439 N N . PRO C 1 6 ? -8.11993 -15.98735 -73.31002 1.000 46.57327 0 PRO C N 1
ATOM 5440 C CA . PRO C 1 6 ? -7.27191 -15.53023 -72.20164 1.000 45.78347 0 PRO C CA 1
ATOM 5441 C C . PRO C 1 6 ? -8.07945 -14.72863 -71.18404 1.000 38.72748 0 PRO C C 1
ATOM 5442 O O . PRO C 1 6 ? -8.60299 -15.27263 -70.19520 1.000 36.40002 0 PRO C O 1
ATOM 5446 N N . MET C 1 7 ? -8.18450 -13.42494 -71.45952 1.000 33.86034 1 MET C N 1
ATOM 5447 C CA . MET C 1 7 ? -9.10985 -12.56805 -70.73368 1.000 33.45152 1 MET C CA 1
ATOM 5448 C C . MET C 1 7 ? -10.55798 -12.97509 -70.95065 1.000 31.87197 1 MET C C 1
ATOM 5449 O O . MET C 1 7 ? -11.41254 -12.62466 -70.13117 1.000 31.59863 1 MET C O 1
ATOM 5454 N N . GLU C 1 8 ? -10.85194 -13.69274 -72.03913 1.000 26.03167 2 GLU C N 1
ATOM 5455 C CA . GLU C 1 8 ? -12.24103 -13.93784 -72.40495 1.000 31.25747 2 GLU C CA 1
ATOM 5456 C C . GLU C 1 8 ? -12.95243 -14.74622 -71.33328 1.000 32.53532 2 GLU C C 1
ATOM 5457 O O . GLU C 1 8 ? -14.03452 -14.36271 -70.87770 1.000 36.82097 2 GLU C O 1
ATOM 5463 N N . LYS C 1 9 ? -12.35310 -15.86561 -70.90933 1.000 30.15250 3 LYS C N 1
ATOM 5464 C CA . LYS C 1 9 ? -12.92205 -16.63647 -69.80486 1.000 28.09944 3 LYS C CA 1
ATOM 5465 C C . LYS C 1 9 ? -13.07101 -15.77542 -68.55820 1.000 29.19373 3 LYS C C 1
ATOM 5466 O O . LYS C 1 9 ? -14.08512 -15.87083 -67.85467 1.000 31.43354 3 LYS C O 1
ATOM 5468 N N . PHE C 1 10 ? -12.06340 -14.93737 -68.25508 1.000 25.87888 4 PHE C N 1
ATOM 5469 C CA . PHE C 1 10 ? -12.12160 -14.10686 -67.04841 1.000 23.60188 4 PHE C CA 1
ATOM 5470 C C . PHE C 1 10 ? -13.26755 -13.10180 -67.12050 1.000 21.17314 4 PHE C C 1
ATOM 5471 O O . PHE C 1 10 ? -14.01641 -12.92894 -66.15349 1.000 21.42524 4 PHE C O 1
ATOM 5479 N N . ILE C 1 11 ? -13.41747 -12.42256 -68.25860 1.000 31.80734 5 ILE C N 1
ATOM 5480 C CA . ILE C 1 11 ? -14.43804 -11.38287 -68.35567 1.000 30.34333 5 ILE C CA 1
ATOM 5481 C C . ILE C 1 11 ? -15.83173 -11.98008 -68.18738 1.000 29.60743 5 ILE C C 1
ATOM 5482 O O . ILE C 1 11 ? -16.67951 -11.41708 -67.47938 1.000 27.98417 5 ILE C O 1
ATOM 5487 N N . LYS C 1 12 ? -16.07018 -13.15605 -68.78450 1.000 24.28488 6 LYS C N 1
ATOM 5488 C CA . LYS C 1 12 ? -17.35527 -13.83236 -68.62517 1.000 22.80312 6 LYS C CA 1
ATOM 5489 C C . LYS C 1 12 ? -17.61011 -14.17114 -67.17038 1.000 23.64378 6 LYS C C 1
ATOM 5490 O O . LYS C 1 12 ? -18.69008 -13.89368 -66.63492 1.000 28.09222 6 LYS C O 1
ATOM 5496 N N . GLN C 1 13 ? -16.63406 -14.81720 -66.52794 1.000 23.14329 7 GLN C N 1
ATOM 5497 C CA . GLN C 1 13 ? -16.76284 -15.15824 -65.11878 1.000 23.15097 7 GLN C CA 1
ATOM 5498 C C . GLN C 1 13 ? -17.02060 -13.90895 -64.27076 1.000 23.12612 7 GLN C C 1
ATOM 5499 O O . GLN C 1 13 ? -17.89450 -13.91545 -63.39974 1.000 27.43832 7 GLN C O 1
ATOM 5505 N N . PHE C 1 14 ? -16.24362 -12.83791 -64.48005 1.000 21.72796 8 PHE C N 1
ATOM 5506 C CA . PHE C 1 14 ? -16.43401 -11.62803 -63.67465 1.000 21.04612 8 PHE C CA 1
ATOM 5507 C C . PHE C 1 14 ? -17.80597 -10.99703 -63.93458 1.000 20.85269 8 PHE C C 1
ATOM 5508 O O . PHE C 1 14 ? -18.44681 -10.48228 -63.00578 1.000 19.40027 8 PHE C O 1
ATOM 5516 N N . SER C 1 15 ? -18.25106 -10.99143 -65.19756 1.000 18.84063 9 SER C N 1
ATOM 5517 C CA . SER C 1 15 ? -19.56387 -10.44544 -65.52637 1.000 21.99661 9 SER C CA 1
ATOM 5518 C C . SER C 1 15 ? -20.65501 -11.19802 -64.77653 1.000 23.11515 9 SER C C 1
ATOM 5519 O O . SER C 1 15 ? -21.52311 -10.58676 -64.14115 1.000 18.60782 9 SER C O 1
ATOM 5522 N N . PHE C 1 16 ? -20.61573 -12.53515 -64.83750 1.000 20.54723 10 PHE C N 1
ATOM 5523 C CA . PHE C 1 16 ? -21.61073 -13.35168 -64.14103 1.000 20.86849 10 PHE C CA 1
ATOM 5524 C C . PHE C 1 16 ? -21.63069 -13.04949 -62.64576 1.000 22.12756 10 PHE C C 1
ATOM 5525 O O . PHE C 1 16 ? -22.69555 -12.84483 -62.05560 1.000 28.09060 10 PHE C O 1
ATOM 5533 N N . ILE C 1 17 ? -20.45314 -13.03672 -62.01858 1.000 19.40858 11 ILE C N 1
ATOM 5534 C CA . ILE C 1 17 ? -20.35691 -12.82305 -60.58049 1.000 19.88984 11 ILE C CA 1
ATOM 5535 C C . ILE C 1 17 ? -20.88756 -11.44375 -60.21308 1.000 21.62526 11 ILE C C 1
ATOM 5536 O O . ILE C 1 17 ? -21.72218 -11.29284 -59.31222 1.000 18.23045 11 ILE C O 1
ATOM 5541 N N . ALA C 1 18 ? -20.40918 -10.41169 -60.90337 1.000 18.39427 12 ALA C N 1
ATOM 5542 C CA . ALA C 1 18 ? -20.80676 -9.06484 -60.52666 1.000 21.22993 12 ALA C CA 1
ATOM 5543 C C . ALA C 1 18 ? -22.29983 -8.85825 -60.73769 1.000 19.06507 12 ALA C C 1
ATOM 5544 O O . ALA C 1 18 ? -22.96847 -8.24141 -59.89926 1.000 22.05292 12 ALA C O 1
ATOM 5546 N N . LEU C 1 19 ? -22.85485 -9.40519 -61.82551 1.000 18.00364 13 LEU C N 1
ATOM 5547 C CA . LEU C 1 19 ? -24.28839 -9.24134 -62.06724 1.000 23.38295 13 LEU C CA 1
ATOM 5548 C C . LEU C 1 19 ? -25.12297 -9.95455 -61.01029 1.000 26.09852 13 LEU C C 1
ATOM 5549 O O . LEU C 1 19 ? -26.13652 -9.41619 -60.55369 1.000 23.43786 13 LEU C O 1
ATOM 5554 N N . GLU C 1 20 ? -24.70599 -11.14375 -60.57120 1.000 18.38503 14 GLU C N 1
ATOM 5555 C CA . GLU C 1 20 ? -25.44994 -11.76333 -59.48240 1.000 26.50994 14 GLU C CA 1
ATOM 5556 C C . GLU C 1 20 ? -25.30117 -10.94285 -58.20677 1.000 22.60896 14 GLU C C 1
ATOM 5557 O O . GLU C 1 20 ? -26.29634 -10.68849 -57.51165 1.000 21.21121 14 GLU C O 1
ATOM 5563 N N . ASN C 1 21 ? -24.09250 -10.41835 -57.96456 1.000 18.56706 15 ASN C N 1
ATOM 5564 C CA . ASN C 1 21 ? -23.80874 -9.69819 -56.72543 1.000 21.09389 15 ASN C CA 1
ATOM 5565 C C . ASN C 1 21 ? -24.72390 -8.49160 -56.55504 1.000 19.20672 15 ASN C C 1
ATOM 5566 O O . ASN C 1 21 ? -25.26585 -8.26993 -55.47148 1.000 20.59470 15 ASN C O 1
ATOM 5571 N N . ILE C 1 22 ? -24.85328 -7.65624 -57.58983 1.000 19.92019 16 ILE C N 1
ATOM 5572 C CA . ILE C 1 22 ? -25.49305 -6.36518 -57.35995 1.000 19.55770 16 ILE C CA 1
ATOM 5573 C C . ILE C 1 22 ? -26.97101 -6.51158 -57.03579 1.000 18.93334 16 ILE C C 1
ATOM 5574 O O . ILE C 1 22 ? -27.53939 -5.60732 -56.41703 1.000 21.06542 16 ILE C O 1
ATOM 5579 N N . PHE C 1 23 ? -27.60548 -7.63523 -57.39137 1.000 19.30669 17 PHE C N 1
ATOM 5580 C CA . PHE C 1 23 ? -29.01033 -7.83240 -57.06396 1.000 23.13440 17 PHE C CA 1
ATOM 5581 C C . PHE C 1 23 ? -29.23256 -8.80165 -55.90311 1.000 20.38177 17 PHE C C 1
ATOM 5582 O O . PHE C 1 23 ? -30.33671 -8.84849 -55.36169 1.000 21.51694 17 PHE C O 1
ATOM 5590 N N . ARG C 1 24 ? -28.21209 -9.52546 -55.46137 1.000 20.81216 18 ARG C N 1
ATOM 5591 C CA . ARG C 1 24 ? -28.41887 -10.55140 -54.44808 1.000 23.25734 18 ARG C CA 1
ATOM 5592 C C . ARG C 1 24 ? -28.59647 -9.90783 -53.07970 1.000 24.07424 18 ARG C C 1
ATOM 5593 O O . ARG C 1 24 ? -27.67899 -9.25432 -52.57134 1.000 23.60079 18 ARG C O 1
ATOM 5601 N N . GLU C 1 25 ? -29.75870 -10.12503 -52.46663 1.000 23.39224 19 GLU C N 1
ATOM 5602 C CA . GLU C 1 25 ? -30.06573 -9.43123 -51.22027 1.000 27.63558 19 GLU C CA 1
ATOM 5603 C C . GLU C 1 25 ? -29.41548 -10.08222 -50.00008 1.000 27.92914 19 GLU C C 1
ATOM 5604 O O . GLU C 1 25 ? -29.00528 -9.37324 -49.06930 1.000 25.69194 19 GLU C O 1
ATOM 5610 N N . LEU C 1 26 ? -29.35090 -11.41406 -49.96659 1.000 24.32819 20 LEU C N 1
ATOM 5611 C CA . LEU C 1 26 ? -28.95543 -12.16876 -48.78661 1.000 28.68095 20 LEU C CA 1
ATOM 5612 C C . LEU C 1 26 ? -27.93412 -13.23985 -49.13862 1.000 27.70912 20 LEU C C 1
ATOM 5613 O O . LEU C 1 26 ? -27.92398 -13.74925 -50.26754 1.000 21.67928 20 LEU C O 1
ATOM 5618 N N . PRO C 1 27 ? -27.02124 -13.57064 -48.20428 1.000 22.62006 21 PRO C N 1
ATOM 5619 C CA . PRO C 1 27 ? -26.85749 -12.91766 -46.90259 1.000 26.72920 21 PRO C CA 1
ATOM 5620 C C . PRO C 1 27 ? -26.27741 -11.51182 -47.05052 1.000 24.27368 21 PRO C C 1
ATOM 5621 O O . PRO C 1 27 ? -25.85008 -11.12967 -48.14360 1.000 23.17152 21 PRO C O 1
ATOM 5625 N N . ASN C 1 28 ? -26.25250 -10.76741 -45.94782 1.000 23.55739 22 ASN C N 1
ATOM 5626 C CA . ASN C 1 28 ? -25.86726 -9.36529 -45.97767 1.000 24.37257 22 ASN C CA 1
ATOM 5627 C C . ASN C 1 28 ? -25.28059 -8.99263 -44.61806 1.000 23.56114 22 ASN C C 1
ATOM 5628 O O . ASN C 1 28 ? -25.55849 -9.63667 -43.60742 1.000 22.42235 22 ASN C O 1
ATOM 5633 N N . LYS C 1 29 ? -24.46682 -7.94398 -44.59677 1.000 22.46019 23 LYS C N 1
ATOM 5634 C CA . LYS C 1 29 ? -23.87612 -7.45878 -43.35171 1.000 22.67576 23 LYS C CA 1
ATOM 5635 C C . LYS C 1 29 ? -23.88844 -5.94130 -43.35968 1.000 21.24840 23 LYS C C 1
ATOM 5636 O O . LYS C 1 29 ? -23.34844 -5.32297 -44.28341 1.000 23.87288 23 LYS C O 1
ATOM 5642 N N . ILE C 1 30 ? -24.46370 -5.34008 -42.33080 1.000 22.12784 24 ILE C N 1
ATOM 5643 C CA . ILE C 1 30 ? -24.52957 -3.89033 -42.24498 1.000 24.72385 24 ILE C CA 1
ATOM 5644 C C . ILE C 1 30 ? -23.65492 -3.41943 -41.09189 1.000 29.29087 24 ILE C C 1
ATOM 5645 O O . ILE C 1 30 ? -23.52668 -4.09437 -40.06007 1.000 31.45146 24 ILE C O 1
ATOM 5650 N N . THR C 1 31 ? -23.03433 -2.26627 -41.28898 1.000 27.16369 25 THR C N 1
ATOM 5651 C CA . THR C 1 31 ? -22.35021 -1.52566 -40.24018 1.000 25.27302 25 THR C CA 1
ATOM 5652 C C . THR C 1 31 ? -23.05634 -0.18799 -40.22988 1.000 26.59008 25 THR C C 1
ATOM 5653 O O . THR C 1 31 ? -22.88525 0.60919 -41.15061 1.000 28.01863 25 THR C O 1
ATOM 5657 N N . HIS C 1 32 ? -23.89241 0.03095 -39.22276 1.000 27.05171 26 HIS C N 1
ATOM 5658 C CA . HIS C 1 32 ? -24.92349 1.04186 -39.32510 1.000 27.47057 26 HIS C CA 1
ATOM 5659 C C . HIS C 1 32 ? -25.08033 1.75834 -37.99759 1.000 28.35427 26 HIS C C 1
ATOM 5660 O O . HIS C 1 32 ? -25.41078 1.12984 -36.98645 1.000 30.25476 26 HIS C O 1
ATOM 5667 N N . SER C 1 33 ? -24.86458 3.06786 -38.00390 1.000 27.50734 27 SER C N 1
ATOM 5668 C CA . SER C 1 33 ? -25.03857 3.87483 -36.80574 1.000 31.15525 27 SER C CA 1
ATOM 5669 C C . SER C 1 33 ? -26.29259 4.72665 -36.94878 1.000 34.95251 27 SER C C 1
ATOM 5670 O O . SER C 1 33 ? -26.72741 5.04303 -38.06029 1.000 33.46587 27 SER C O 1
ATOM 5673 N N . PHE C 1 34 ? -26.90200 5.05654 -35.81744 1.000 31.96672 28 PHE C N 1
ATOM 5674 C CA . PHE C 1 34 ? -28.20130 5.70852 -35.86823 1.000 34.54120 28 PHE C CA 1
ATOM 5675 C C . PHE C 1 34 ? -28.48644 6.34698 -34.52438 1.000 33.63910 28 PHE C C 1
ATOM 5676 O O . PHE C 1 34 ? -27.96230 5.91023 -33.49797 1.000 37.71709 28 PHE C O 1
ATOM 5684 N N . ASN C 1 35 ? -29.30726 7.39497 -34.53901 1.000 34.73276 29 ASN C N 1
ATOM 5685 C CA . ASN C 1 35 ? -29.82107 7.98962 -33.30694 1.000 41.58203 29 ASN C CA 1
ATOM 5686 C C . ASN C 1 35 ? -31.34526 8.02560 -33.31023 1.000 42.02555 29 ASN C C 1
ATOM 5687 O O . ASN C 1 35 ? -31.95222 8.80300 -32.57452 1.000 39.54370 29 ASN C O 1
ATOM 5692 N N . ASP C 1 36 ? -31.96534 7.20590 -34.15104 1.000 42.42552 30 ASP C N 1
ATOM 5693 C CA . ASP C 1 36 ? -33.41417 7.10676 -34.26629 1.000 42.78204 30 ASP C CA 1
ATOM 5694 C C . ASP C 1 36 ? -33.72438 5.62438 -34.34093 1.000 38.30410 30 ASP C C 1
ATOM 5695 O O . ASP C 1 36 ? -33.21003 4.92892 -35.21958 1.000 39.65982 30 ASP C O 1
ATOM 5700 N N . ILE C 1 37 ? -34.54877 5.13625 -33.41665 1.000 39.12154 31 ILE C N 1
ATOM 5701 C CA . ILE C 1 37 ? -34.81835 3.70675 -33.39097 1.000 47.35803 31 ILE C CA 1
ATOM 5702 C C . ILE C 1 37 ? -35.59100 3.26859 -34.63546 1.000 46.01303 31 ILE C C 1
ATOM 5703 O O . ILE C 1 37 ? -35.61664 2.07361 -34.95624 1.000 49.80855 31 ILE C O 1
ATOM 5708 N N . ASN C 1 38 ? -36.21745 4.20575 -35.35590 1.000 40.49279 32 ASN C N 1
ATOM 5709 C CA . ASN C 1 38 ? -36.85211 3.86046 -36.62562 1.000 45.72333 32 ASN C CA 1
ATOM 5710 C C . ASN C 1 38 ? -35.85963 3.75153 -37.77408 1.000 43.72132 32 ASN C C 1
ATOM 5711 O O . ASN C 1 38 ? -36.23167 3.27085 -38.84963 1.000 46.07959 32 ASN C O 1
ATOM 5716 N N . ASP C 1 39 ? -34.62471 4.20490 -37.59106 1.000 45.06497 33 ASP C N 1
ATOM 5717 C CA . ASP C 1 39 ? -33.62859 4.18813 -38.66081 1.000 42.90658 33 ASP C CA 1
ATOM 5718 C C . ASP C 1 39 ? -32.86538 2.86568 -38.68028 1.000 44.70634 33 ASP C C 1
ATOM 5719 O O . ASP C 1 39 ? -31.63843 2.82417 -38.70142 1.000 51.15230 33 ASP C O 1
ATOM 5724 N N . ILE C 1 40 ? -33.60509 1.76345 -38.60359 1.000 41.67701 34 ILE C N 1
ATOM 5725 C CA . ILE C 1 40 ? -33.05649 0.40938 -38.71264 1.000 42.45434 34 ILE C CA 1
ATOM 5726 C C . ILE C 1 40 ? -33.94344 -0.32444 -39.71812 1.000 37.11723 34 ILE C C 1
ATOM 5727 O O . ILE C 1 40 ? -35.06663 -0.71517 -39.39083 1.000 40.38877 34 ILE C O 1
ATOM 5732 N N . LYS C 1 41 ? -33.47499 -0.46207 -40.94746 1.000 35.24648 35 LYS C N 1
ATOM 5733 C CA . LYS C 1 41 ? -34.27989 -0.99006 -42.03752 1.000 38.29413 35 LYS C CA 1
ATOM 5734 C C . LYS C 1 41 ? -33.48566 -2.00751 -42.83824 1.000 36.49098 35 LYS C C 1
ATOM 5735 O O . LYS C 1 41 ? -32.25069 -2.00954 -42.79563 1.000 38.09620 35 LYS C O 1
ATOM 5741 N N . PRO C 1 42 ? -34.16114 -2.86683 -43.60302 1.000 29.83164 36 PRO C N 1
ATOM 5742 C CA . PRO C 1 42 ? -33.43685 -3.74235 -44.51266 1.000 30.13387 36 PRO C CA 1
ATOM 5743 C C . PRO C 1 42 ? -32.59812 -2.92818 -45.47222 1.000 28.33266 36 PRO C C 1
ATOM 5744 O O . PRO C 1 42 ? -32.96264 -1.79592 -45.84714 1.000 26.18056 36 PRO C O 1
ATOM 5748 N N . PRO C 1 43 ? -31.46717 -3.47036 -45.91285 1.000 30.06845 37 PRO C N 1
ATOM 5749 C CA . PRO C 1 43 ? -30.58363 -2.71767 -46.82389 1.000 28.08170 37 PRO C CA 1
ATOM 5750 C C . PRO C 1 43 ? -31.27152 -2.18898 -48.07383 1.000 25.27177 37 PRO C C 1
ATOM 5751 O O . PRO C 1 43 ? -30.95702 -1.08229 -48.52939 1.000 24.73054 37 PRO C O 1
ATOM 5755 N N . LYS C 1 44 ? -32.20405 -2.95091 -48.64489 1.000 28.68255 38 LYS C N 1
ATOM 5756 C CA . LYS C 1 44 ? -32.85771 -2.50083 -49.86822 1.000 29.10037 38 LYS C CA 1
ATOM 5757 C C . LYS C 1 44 ? -33.50968 -1.14220 -49.67265 1.000 32.67765 38 LYS C C 1
ATOM 5758 O O . LYS C 1 44 ? -33.60314 -0.35767 -50.62372 1.000 39.15025 38 LYS C O 1
ATOM 5764 N N . LEU C 1 45 ? -33.94327 -0.83462 -48.44608 1.000 31.90144 39 LEU C N 1
ATOM 5765 C CA . LEU C 1 45 ? -34.52431 0.46639 -48.13675 1.000 27.89388 39 LEU C CA 1
ATOM 5766 C C . LEU C 1 45 ? -33.46542 1.49300 -47.75029 1.000 32.07927 39 LEU C C 1
ATOM 5767 O O . LEU C 1 45 ? -33.56620 2.65722 -48.13984 1.000 37.22665 39 LEU C O 1
ATOM 5772 N N . MET C 1 46 ? -32.43833 1.09521 -46.99540 1.000 30.57240 40 MET C N 1
ATOM 5773 C CA . MET C 1 46 ? -31.40395 2.06123 -46.61987 1.000 31.84006 40 MET C CA 1
ATOM 5774 C C . MET C 1 46 ? -30.53434 2.44588 -47.81215 1.000 30.55110 40 MET C C 1
ATOM 5775 O O . MET C 1 46 ? -30.11507 3.60313 -47.94150 1.000 33.05686 40 MET C O 1
ATOM 5780 N N . TYR C 1 47 ? -30.23006 1.48402 -48.67520 1.000 28.70621 41 TYR C N 1
ATOM 5781 C CA . TYR C 1 47 ? -29.29077 1.64994 -49.77766 1.000 23.09591 41 TYR C CA 1
ATOM 5782 C C . TYR C 1 47 ? -30.00640 1.27172 -51.07564 1.000 26.27037 41 TYR C C 1
ATOM 5783 O O . TYR C 1 47 ? -29.87566 0.13938 -51.55232 1.000 30.12484 41 TYR C O 1
ATOM 5792 N N . PRO C 1 48 ? -30.76154 2.18701 -51.67732 1.000 29.44194 42 PRO C N 1
ATOM 5793 C CA . PRO C 1 48 ? -31.57979 1.80035 -52.84651 1.000 28.59487 42 PRO C CA 1
ATOM 5794 C C . PRO C 1 48 ? -30.76922 1.29340 -54.03297 1.000 27.02231 42 PRO C C 1
ATOM 5795 O O . PRO C 1 48 ? -31.31357 0.53460 -54.84380 1.000 24.97964 42 PRO C O 1
ATOM 5799 N N . ILE C 1 49 ? -29.49823 1.66427 -54.15925 1.000 25.04320 43 ILE C N 1
ATOM 5800 C CA . ILE C 1 49 ? -28.62206 1.12551 -55.20473 1.000 25.67145 43 ILE C CA 1
ATOM 5801 C C . ILE C 1 49 ? -27.74355 -0.00583 -54.67755 1.000 30.11102 43 ILE C C 1
ATOM 5802 O O . ILE C 1 49 ? -27.65670 -1.08520 -55.26954 1.000 28.54061 43 ILE C O 1
ATOM 5807 N N . PHE C 1 50 ? -27.04018 0.24512 -53.58087 1.000 20.77159 44 PHE C N 1
ATOM 5808 C CA . PHE C 1 50 ? -25.92279 -0.59570 -53.17053 1.000 23.53635 44 PHE C CA 1
ATOM 5809 C C . PHE C 1 50 ? -26.29112 -1.54651 -52.03659 1.000 21.10433 44 PHE C C 1
ATOM 5810 O O . PHE C 1 50 ? -25.49593 -1.78159 -51.11636 1.000 21.10183 44 PHE C O 1
ATOM 5818 N N . TYR C 1 51 ? -27.48015 -2.14034 -52.11653 1.000 22.60604 45 TYR C N 1
ATOM 5819 C CA . TYR C 1 51 ? -27.99672 -3.03909 -51.09588 1.000 22.64404 45 TYR C CA 1
ATOM 5820 C C . TYR C 1 51 ? -27.50057 -4.46956 -51.25649 1.000 22.16722 45 TYR C C 1
ATOM 5821 O O . TYR C 1 51 ? -27.69237 -5.27149 -50.33726 1.000 19.75826 45 TYR C O 1
ATOM 5830 N N . GLY C 1 52 ? -26.90415 -4.82454 -52.40124 1.000 21.57532 46 GLY C N 1
ATOM 5831 C CA . GLY C 1 52 ? -26.52584 -6.19243 -52.67827 1.000 18.58482 46 GLY C CA 1
ATOM 5832 C C . GLY C 1 52 ? -25.06292 -6.46741 -52.37084 1.000 21.00047 46 GLY C C 1
ATOM 5833 O O . GLY C 1 52 ? -24.37290 -5.70649 -51.68973 1.000 21.73171 46 GLY C O 1
ATOM 5834 N N . SER C 1 53 ? -24.59261 -7.59733 -52.88740 1.000 18.16963 47 SER C N 1
ATOM 5835 C CA . SER C 1 53 ? -23.17010 -7.93513 -52.88200 1.000 17.08980 47 SER C CA 1
ATOM 5836 C C . SER C 1 53 ? -22.58696 -8.01301 -51.47498 1.000 17.21921 47 SER C C 1
ATOM 5837 O O . SER C 1 53 ? -21.39407 -7.77241 -51.28892 1.000 19.29731 47 SER C O 1
ATOM 5840 N N . TYR C 1 54 ? -23.41820 -8.41936 -50.50944 1.000 17.73371 48 TYR C N 1
ATOM 5841 C CA . TYR C 1 54 ? -23.07747 -8.64285 -49.10182 1.000 21.41435 48 TYR C CA 1
ATOM 5842 C C . TYR C 1 54 ? -22.93989 -7.36218 -48.27170 1.000 23.08616 48 TYR C C 1
ATOM 5843 O O . TYR C 1 54 ? -23.39865 -7.33430 -47.12388 1.000 22.27873 48 TYR C O 1
ATOM 5852 N N . ASP C 1 55 ? -22.30920 -6.31121 -48.79755 1.000 23.07781 49 ASP C N 1
ATOM 5853 C CA . ASP C 1 55 ? -22.22934 -5.03784 -48.07509 1.000 18.28755 49 ASP C CA 1
ATOM 5854 C C . ASP C 1 55 ? -22.04427 -3.88534 -49.05768 1.000 19.49288 49 ASP C C 1
ATOM 5855 O O . ASP C 1 55 ? -21.75406 -4.08317 -50.23819 1.000 21.75903 49 ASP C O 1
ATOM 5860 N N . TRP C 1 56 ? -22.23520 -2.66540 -48.53047 1.000 19.95108 50 TRP C N 1
ATOM 5861 C CA . TRP C 1 56 ? -22.30934 -1.44569 -49.33411 1.000 16.24984 50 TRP C CA 1
ATOM 5862 C C . TRP C 1 56 ? -21.08337 -1.27963 -50.21802 1.000 22.76374 50 TRP C C 1
ATOM 5863 O O . TRP C 1 56 ? -21.20222 -1.09815 -51.43878 1.000 15.60180 50 TRP C O 1
ATOM 5874 N N . HIS C 1 57 ? -19.88558 -1.35834 -49.61406 1.000 14.93986 51 HIS C N 1
ATOM 5875 C CA . HIS C 1 57 ? -18.66793 -1.10659 -50.37554 1.000 14.51500 51 HIS C CA 1
ATOM 5876 C C . HIS C 1 57 ? -18.41881 -2.19214 -51.41485 1.000 18.26619 51 HIS C C 1
ATOM 5877 O O . HIS C 1 57 ? -17.92757 -1.89962 -52.51258 1.000 20.97972 51 HIS C O 1
ATOM 5884 N N . SER C 1 58 ? -18.74542 -3.44801 -51.10686 1.000 19.89548 52 SER C N 1
ATOM 5885 C CA . SER C 1 58 ? -18.57570 -4.49188 -52.11695 1.000 14.48607 52 SER C CA 1
ATOM 5886 C C . SER C 1 58 ? -19.57203 -4.30172 -53.26700 1.000 14.29473 52 SER C C 1
ATOM 5887 O O . SER C 1 58 ? -19.25599 -4.57115 -54.43842 1.000 14.31838 52 SER C O 1
ATOM 5890 N N . SER C 1 59 ? -20.78407 -3.83649 -52.96511 1.000 13.90640 53 SER C N 1
ATOM 5891 C CA . SER C 1 59 ? -21.70952 -3.56013 -54.06585 1.000 21.49586 53 SER C CA 1
ATOM 5892 C C . SER C 1 59 ? -21.14847 -2.46518 -54.94979 1.000 20.78147 53 SER C C 1
ATOM 5893 O O . SER C 1 59 ? -21.11627 -2.60600 -56.17553 1.000 20.20814 53 SER C O 1
ATOM 5896 N N . VAL C 1 60 ? -20.61623 -1.40347 -54.33380 1.000 19.44433 54 VAL C N 1
ATOM 5897 C CA . VAL C 1 60 ? -20.05502 -0.30551 -55.11112 1.000 21.58881 54 VAL C CA 1
ATOM 5898 C C . VAL C 1 60 ? -18.98226 -0.81493 -56.06833 1.000 23.87784 54 VAL C C 1
ATOM 5899 O O . VAL C 1 60 ? -19.00548 -0.49871 -57.26097 1.000 21.90525 54 VAL C O 1
ATOM 5903 N N . HIS C 1 61 ? -18.02579 -1.62257 -55.57642 1.000 14.44382 55 HIS C N 1
ATOM 5904 C CA . HIS C 1 61 ? -16.98387 -1.99874 -56.52332 1.000 14.22291 55 HIS C CA 1
ATOM 5905 C C . HIS C 1 61 ? -17.36764 -3.18090 -57.40553 1.000 15.26345 55 HIS C C 1
ATOM 5906 O O . HIS C 1 61 ? -16.72368 -3.37390 -58.43860 1.000 18.25522 55 HIS C O 1
ATOM 5913 N N . SER C 1 62 ? -18.41848 -3.93599 -57.07450 1.000 14.55965 56 SER C N 1
ATOM 5914 C CA . SER C 1 62 ? -18.98992 -4.83681 -58.07339 1.000 18.78021 56 SER C CA 1
ATOM 5915 C C . SER C 1 62 ? -19.60791 -4.04939 -59.22845 1.000 19.33580 56 SER C C 1
ATOM 5916 O O . SER C 1 62 ? -19.51527 -4.47142 -60.38404 1.000 15.79565 56 SER C O 1
ATOM 5919 N N . HIS C 1 63 ? -20.24059 -2.90487 -58.93950 1.000 20.24582 57 HIS C N 1
ATOM 5920 C CA . HIS C 1 63 ? -20.68312 -2.01208 -60.01380 1.000 18.31803 57 HIS C CA 1
ATOM 5921 C C . HIS C 1 63 ? -19.49223 -1.47720 -60.81539 1.000 20.96903 57 HIS C C 1
ATOM 5922 O O . HIS C 1 63 ? -19.54652 -1.39843 -62.05090 1.000 20.08306 57 HIS C O 1
ATOM 5929 N N . TRP C 1 64 ? -18.40772 -1.09226 -60.12590 1.000 20.75407 58 TRP C N 1
ATOM 5930 C CA . TRP C 1 64 ? -17.19925 -0.64804 -60.82167 1.000 20.14219 58 TRP C CA 1
ATOM 5931 C C . TRP C 1 64 ? -16.68254 -1.72709 -61.76517 1.000 19.83506 58 TRP C C 1
ATOM 5932 O O . TRP C 1 64 ? -16.21417 -1.43229 -62.87143 1.000 17.84415 58 TRP C O 1
ATOM 5943 N N . LEU C 1 65 ? -16.70466 -2.97863 -61.31892 1.000 16.27630 59 LEU C N 1
ATOM 5944 C CA . LEU C 1 65 ? -16.24926 -4.07942 -62.15957 1.000 17.18170 59 LEU C CA 1
ATOM 5945 C C . LEU C 1 65 ? -17.03555 -4.14320 -63.46869 1.000 19.17342 59 LEU C C 1
ATOM 5946 O O . LEU C 1 65 ? -16.45452 -4.32694 -64.54678 1.000 19.98508 59 LEU C O 1
ATOM 5951 N N . LEU C 1 66 ? -18.35677 -3.98567 -63.39856 1.000 16.23776 60 LEU C N 1
ATOM 5952 C CA . LEU C 1 66 ? -19.17970 -4.02444 -64.61343 1.000 17.17118 60 LEU C CA 1
ATOM 5953 C C . LEU C 1 66 ? -18.92076 -2.81545 -65.50558 1.000 24.11595 60 LEU C C 1
ATOM 5954 O O . LEU C 1 66 ? -18.89093 -2.94364 -66.73718 1.000 28.64683 60 LEU C O 1
ATOM 5959 N N . VAL C 1 67 ? -18.75696 -1.62680 -64.90925 1.000 19.20079 61 VAL C N 1
ATOM 5960 C CA . VAL C 1 67 ? -18.47966 -0.43617 -65.70833 1.000 23.56552 61 VAL C CA 1
ATOM 5961 C C . VAL C 1 67 ? -17.14052 -0.59176 -66.41084 1.000 21.13459 61 VAL C C 1
ATOM 5962 O O . VAL C 1 67 ? -17.00175 -0.26932 -67.59122 1.000 27.71618 61 VAL C O 1
ATOM 5966 N N . LYS C 1 68 ? -16.13556 -1.09038 -65.69582 1.000 25.34818 62 LYS C N 1
ATOM 5967 C CA . LYS C 1 68 ? -14.82714 -1.32711 -66.30135 1.000 24.52512 62 LYS C CA 1
ATOM 5968 C C . LYS C 1 68 ? -14.91355 -2.35121 -67.43758 1.000 28.79240 62 LYS C C 1
ATOM 5969 O O . LYS C 1 68 ? -14.36427 -2.14321 -68.52850 1.000 26.69153 62 LYS C O 1
ATOM 5975 N N . ILE C 1 69 ? -15.62724 -3.45589 -67.20642 1.000 26.80862 63 ILE C N 1
ATOM 5976 C CA . ILE C 1 69 ? -15.82409 -4.45219 -68.25364 1.000 25.17958 63 ILE C CA 1
ATOM 5977 C C . ILE C 1 69 ? -16.50703 -3.82092 -69.46548 1.000 29.55436 63 ILE C C 1
ATOM 5978 O O . ILE C 1 69 ? -16.10579 -4.04018 -70.61901 1.000 31.97748 63 ILE C O 1
ATOM 5983 N N . LEU C 1 70 ? -17.52717 -2.99839 -69.21752 1.000 25.01041 64 LEU C N 1
ATOM 5984 C CA . LEU C 1 70 ? -18.21919 -2.32111 -70.30772 1.000 30.28253 64 LEU C CA 1
ATOM 5985 C C . LEU C 1 70 ? -17.26600 -1.41625 -71.08551 1.000 33.77301 64 LEU C C 1
ATOM 5986 O O . LEU C 1 70 ? -17.29586 -1.38919 -72.31935 1.000 37.11525 64 LEU C O 1
ATOM 5991 N N . LYS C 1 71 ? -16.36151 -0.71838 -70.38827 1.000 31.67621 65 LYS C N 1
ATOM 5992 C CA . LYS C 1 71 ? -15.50021 0.24899 -71.06868 1.000 32.74713 65 LYS C CA 1
ATOM 5993 C C . LYS C 1 71 ? -14.41190 -0.42977 -71.90074 1.000 28.79158 65 LYS C C 1
ATOM 5994 O O . LYS C 1 71 ? -14.12647 -0.00754 -73.02555 1.000 33.61895 65 LYS C O 1
ATOM 6000 N N . ASP C 1 72 ? -13.77465 -1.46502 -71.36089 1.000 27.45973 66 ASP C N 1
ATOM 6001 C CA . ASP C 1 72 ? -12.55179 -1.99998 -71.94047 1.000 31.43978 66 ASP C CA 1
ATOM 6002 C C . ASP C 1 72 ? -12.66214 -3.42357 -72.45891 1.000 32.46000 66 ASP C C 1
ATOM 6003 O O . ASP C 1 72 ? -11.74415 -3.86751 -73.15723 1.000 36.80977 66 ASP C O 1
ATOM 6008 N N . PHE C 1 73 ? -13.73199 -4.15981 -72.13232 1.000 29.24932 67 PHE C N 1
ATOM 6009 C CA . PHE C 1 73 ? -13.82038 -5.56831 -72.51039 1.000 27.98520 67 PHE C CA 1
ATOM 6010 C C . PHE C 1 73 ? -15.21407 -5.93944 -73.02386 1.000 26.68865 67 PHE C C 1
ATOM 6011 O O . PHE C 1 73 ? -15.63296 -7.09390 -72.89906 1.000 26.04025 67 PHE C O 1
ATOM 6019 N N . SER C 1 74 ? -15.93779 -4.99412 -73.63380 1.000 26.87369 68 SER C N 1
ATOM 6020 C CA . SER C 1 74 ? -17.34938 -5.24619 -73.92499 1.000 29.35119 68 SER C CA 1
ATOM 6021 C C . SER C 1 74 ? -17.53263 -6.38427 -74.92386 1.000 34.64242 68 SER C C 1
ATOM 6022 O O . SER C 1 74 ? -18.54983 -7.08663 -74.88069 1.000 34.43794 68 SER C O 1
ATOM 6025 N N . HIS C 1 75 ? -16.54793 -6.59181 -75.80264 1.000 31.79985 69 HIS C N 1
ATOM 6026 C CA . HIS C 1 75 ? -16.56362 -7.67165 -76.78263 1.000 34.86012 69 HIS C CA 1
ATOM 6027 C C . HIS C 1 75 ? -16.58829 -9.05469 -76.14549 1.000 35.01902 69 HIS C C 1
ATOM 6028 O O . HIS C 1 75 ? -16.96844 -10.02198 -76.81714 1.000 33.28833 69 HIS C O 1
ATOM 6030 N N . PHE C 1 76 ? -16.13175 -9.18226 -74.89807 1.000 32.29219 70 PHE C N 1
ATOM 6031 C CA . PHE C 1 76 ? -16.13042 -10.44865 -74.17822 1.000 33.86833 70 PHE C CA 1
ATOM 6032 C C . PHE C 1 76 ? -17.28793 -10.57484 -73.20641 1.000 31.59622 70 PHE C C 1
ATOM 6033 O O . PHE C 1 76 ? -17.37310 -11.57712 -72.49341 1.000 34.44352 70 PHE C O 1
ATOM 6041 N N . ALA C 1 77 ? -18.16889 -9.59543 -73.14529 1.000 29.04650 71 ALA C N 1
ATOM 6042 C CA . ALA C 1 77 ? -19.08334 -9.46423 -72.02375 1.000 25.94527 71 ALA C CA 1
ATOM 6043 C C . ALA C 1 77 ? -20.52353 -9.48913 -72.50743 1.000 20.46955 71 ALA C C 1
ATOM 6044 O O . ALA C 1 77 ? -20.78197 -9.26704 -73.69103 1.000 21.87082 71 ALA C O 1
ATOM 6046 N N . PRO C 1 78 ? -21.49725 -9.79363 -71.61848 1.000 27.74432 72 PRO C N 1
ATOM 6047 C CA . PRO C 1 78 ? -22.92215 -9.60997 -71.99155 1.000 25.75564 72 PRO C CA 1
ATOM 6048 C C . PRO C 1 78 ? -23.30494 -8.13540 -71.88644 1.000 26.63464 72 PRO C C 1
ATOM 6049 O O . PRO C 1 78 ? -24.01835 -7.69832 -70.96616 1.000 24.92890 72 PRO C O 1
ATOM 6053 N N . LYS C 1 79 ? -22.82618 -7.34424 -72.85289 1.000 26.74218 73 LYS C N 1
ATOM 6054 C CA . LYS C 1 79 ? -22.85909 -5.88737 -72.71236 1.000 23.95517 73 LYS C CA 1
ATOM 6055 C C . LYS C 1 79 ? -24.27949 -5.34890 -72.58813 1.000 24.94115 73 LYS C C 1
ATOM 6056 O O . LYS C 1 79 ? -24.51452 -4.42787 -71.80727 1.000 25.06300 73 LYS C O 1
ATOM 6062 N N . ASP C 1 80 ? -25.23147 -5.86265 -73.39913 1.000 25.89080 74 ASP C N 1
ATOM 6063 C CA . ASP C 1 80 ? -26.58901 -5.32840 -73.35616 1.000 27.16673 74 ASP C CA 1
ATOM 6064 C C . ASP C 1 80 ? -27.24630 -5.64314 -72.01859 1.000 25.99728 74 ASP C C 1
ATOM 6065 O O . ASP C 1 80 ? -27.91529 -4.78390 -71.42651 1.000 27.53517 74 ASP C O 1
ATOM 6070 N N . GLU C 1 81 ? -27.03424 -6.85177 -71.50162 1.000 24.39143 75 GLU C N 1
ATOM 6071 C CA . GLU C 1 81 ? -27.56994 -7.16980 -70.18317 1.000 27.12839 75 GLU C CA 1
ATOM 6072 C C . GLU C 1 81 ? -26.95181 -6.26326 -69.12210 1.000 27.36016 75 GLU C C 1
ATOM 6073 O O . GLU C 1 81 ? -27.65365 -5.76685 -68.23097 1.000 22.93323 75 GLU C O 1
ATOM 6079 N N . ILE C 1 82 ? -25.64352 -6.01684 -69.21545 1.000 22.05231 76 ILE C N 1
ATOM 6080 C CA . ILE C 1 82 ? -24.99033 -5.13206 -68.24451 1.000 21.51459 76 ILE C CA 1
ATOM 6081 C C . ILE C 1 82 ? -25.57031 -3.72494 -68.34095 1.000 29.38639 76 ILE C C 1
ATOM 6082 O O . ILE C 1 82 ? -25.88276 -3.10104 -67.32529 1.000 28.24126 76 ILE C O 1
ATOM 6087 N N . ILE C 1 83 ? -25.73702 -3.20798 -69.56753 1.000 24.75009 77 ILE C N 1
ATOM 6088 C CA . ILE C 1 83 ? -26.29251 -1.86314 -69.73795 1.000 26.58813 77 ILE C CA 1
ATOM 6089 C C . ILE C 1 83 ? -27.69392 -1.79266 -69.14409 1.000 32.87853 77 ILE C C 1
ATOM 6090 O O . ILE C 1 83 ? -28.05724 -0.80565 -68.49630 1.000 28.48742 77 ILE C O 1
ATOM 6095 N N . LYS C 1 84 ? -28.50032 -2.84092 -69.34770 1.000 32.04495 78 LYS C N 1
ATOM 6096 C CA . LYS C 1 84 ? -29.84157 -2.87165 -68.77611 1.000 34.27993 78 LYS C CA 1
ATOM 6097 C C . LYS C 1 84 ? -29.78127 -2.84318 -67.25331 1.000 30.14962 78 LYS C C 1
ATOM 6098 O O . LYS C 1 84 ? -30.51655 -2.09674 -66.60048 1.000 27.48852 78 LYS C O 1
ATOM 6104 N N . ALA C 1 85 ? -28.89504 -3.64880 -66.67253 1.000 28.46136 79 ALA C N 1
ATOM 6105 C CA . ALA C 1 85 ? -28.76919 -3.69322 -65.21991 1.000 27.25598 79 ALA C CA 1
ATOM 6106 C C . ALA C 1 85 ? -28.32198 -2.34141 -64.65600 1.000 31.45103 79 ALA C C 1
ATOM 6107 O O . ALA C 1 85 ? -28.92329 -1.81767 -63.70625 1.000 27.21716 79 ALA C O 1
ATOM 6109 N N . LEU C 1 86 ? -27.27319 -1.75022 -65.23654 1.000 23.78895 80 LEU C N 1
ATOM 6110 C CA . LEU C 1 86 ? -26.78794 -0.47268 -64.71709 1.000 32.36586 80 LEU C CA 1
ATOM 6111 C C . LEU C 1 86 ? -27.82012 0.62440 -64.90875 1.000 36.40505 80 LEU C C 1
ATOM 6112 O O . LEU C 1 86 ? -27.95210 1.51491 -64.05487 1.000 37.13325 80 LEU C O 1
ATOM 6117 N N . ASP C 1 87 ? -28.57352 0.55739 -66.00923 1.000 34.96565 81 ASP C N 1
ATOM 6118 C CA . ASP C 1 87 ? -29.62405 1.53393 -66.27282 1.000 36.62992 81 ASP C CA 1
ATOM 6119 C C . ASP C 1 87 ? -30.66376 1.53667 -65.15984 1.000 33.35629 81 ASP C C 1
ATOM 6120 O O . ASP C 1 87 ? -31.13235 2.59824 -64.73895 1.000 33.15041 81 ASP C O 1
ATOM 6125 N N . SER C 1 88 ? -31.06976 0.35649 -64.69465 1.000 34.98729 82 SER C N 1
ATOM 6126 C CA . SER C 1 88 ? -32.06256 0.31927 -63.63093 1.000 34.12335 82 SER C CA 1
ATOM 6127 C C . SER C 1 88 ? -31.48114 0.68664 -62.27303 1.000 33.09890 82 SER C C 1
ATOM 6128 O O . SER C 1 88 ? -32.23718 1.11278 -61.39198 1.000 30.93611 82 SER C O 1
ATOM 6131 N N . GLN C 1 89 ? -30.16326 0.54118 -62.09212 1.000 31.21889 83 GLN C N 1
ATOM 6132 C CA . GLN C 1 89 ? -29.52009 0.88123 -60.82039 1.000 30.85572 83 GLN C CA 1
ATOM 6133 C C . GLN C 1 89 ? -29.24813 2.37723 -60.68277 1.000 33.76656 83 GLN C C 1
ATOM 6134 O O . GLN C 1 89 ? -29.51441 2.97508 -59.63230 1.000 37.56785 83 GLN C O 1
ATOM 6140 N N . PHE C 1 90 ? -28.65912 2.98349 -61.70597 1.000 32.74969 84 PHE C N 1
ATOM 6141 C CA . PHE C 1 90 ? -28.14578 4.34790 -61.61690 1.000 33.16544 84 PHE C CA 1
ATOM 6142 C C . PHE C 1 90 ? -29.21047 5.37575 -62.00649 1.000 38.03801 84 PHE C C 1
ATOM 6143 O O . PHE C 1 90 ? -29.00234 6.23003 -62.86893 1.000 38.96771 84 PHE C O 1
ATOM 6151 N N . SER C 1 91 ? -30.38410 5.28257 -61.39532 1.000 34.83607 85 SER C N 1
ATOM 6152 C CA . SER C 1 91 ? -31.42650 6.25322 -61.67098 1.000 39.98807 85 SER C CA 1
ATOM 6153 C C . SER C 1 91 ? -31.25215 7.46052 -60.75504 1.000 44.29785 85 SER C C 1
ATOM 6154 O O . SER C 1 91 ? -30.59359 7.39288 -59.71059 1.000 41.29856 85 SER C O 1
ATOM 6157 N N . LYS C 1 92 ? -31.82231 8.58762 -61.17284 1.000 44.26289 86 LYS C N 1
ATOM 6158 C CA . LYS C 1 92 ? -31.72712 9.78506 -60.34414 1.000 39.25966 86 LYS C CA 1
ATOM 6159 C C . LYS C 1 92 ? -32.38043 9.54864 -58.99459 1.000 41.90074 86 LYS C C 1
ATOM 6160 O O . LYS C 1 92 ? -31.84499 9.94520 -57.95706 1.000 41.39436 86 LYS C O 1
ATOM 6162 N N . GLU C 1 93 ? -33.51135 8.85065 -58.98492 1.000 45.24892 87 GLU C N 1
ATOM 6163 C CA . GLU C 1 93 ? -34.25008 8.63250 -57.74385 1.000 51.45493 87 GLU C CA 1
ATOM 6164 C C . GLU C 1 93 ? -33.46625 7.78418 -56.74050 1.000 46.77525 87 GLU C C 1
ATOM 6165 O O . GLU C 1 93 ? -33.36579 8.13035 -55.55909 1.000 46.74720 87 GLU C O 1
ATOM 6171 N N . LYS C 1 94 ? -32.92140 6.65313 -57.19017 1.000 40.06481 88 LYS C N 1
ATOM 6172 C CA . LYS C 1 94 ? -32.19200 5.78126 -56.27953 1.000 35.34048 88 LYS C CA 1
ATOM 6173 C C . LYS C 1 94 ? -30.93755 6.46731 -55.75213 1.000 37.39358 88 LYS C C 1
ATOM 6174 O O . LYS C 1 94 ? -30.60812 6.34497 -54.56921 1.000 37.50656 88 LYS C O 1
ATOM 6180 N N . ALA C 1 95 ? -30.24479 7.22101 -56.60977 1.000 39.66383 89 ALA C N 1
ATOM 6181 C CA . ALA C 1 95 ? -29.05738 7.93907 -56.16940 1.000 38.74686 89 ALA C CA 1
ATOM 6182 C C . ALA C 1 95 ? -29.41006 8.98380 -55.11529 1.000 38.45647 89 ALA C C 1
ATOM 6183 O O . ALA C 1 95 ? -28.63965 9.20944 -54.18075 1.000 40.14060 89 ALA C O 1
ATOM 6185 N N . GLU C 1 96 ? -30.55850 9.64793 -55.25678 1.000 41.15009 90 GLU C N 1
ATOM 6186 C CA . GLU C 1 96 ? -31.00304 10.55776 -54.20117 1.000 41.67696 90 GLU C CA 1
ATOM 6187 C C . GLU C 1 96 ? -31.24922 9.80381 -52.89809 1.000 40.51983 90 GLU C C 1
ATOM 6188 O O . GLU C 1 96 ? -30.95897 10.32178 -51.81316 1.000 36.42681 90 GLU C O 1
ATOM 6194 N N . GLY C 1 97 ? -31.75773 8.56759 -52.98500 1.000 34.62114 91 GLY C N 1
ATOM 6195 C CA . GLY C 1 97 ? -31.93248 7.75858 -51.78526 1.000 36.04263 91 GLY C CA 1
ATOM 6196 C C . GLY C 1 97 ? -30.61485 7.42335 -51.09896 1.000 37.10549 91 GLY C C 1
ATOM 6197 O O . GLY C 1 97 ? -30.50591 7.48804 -49.86776 1.000 32.62787 91 GLY C O 1
ATOM 6198 N N . GLU C 1 98 ? -29.60232 7.03232 -51.87780 1.000 36.76644 92 GLU C N 1
ATOM 6199 C CA . GLU C 1 98 ? -28.27067 6.83391 -51.30002 1.000 28.71055 92 GLU C CA 1
ATOM 6200 C C . GLU C 1 98 ? -27.73545 8.13803 -50.71651 1.000 29.93362 92 GLU C C 1
ATOM 6201 O O . GLU C 1 98 ? -27.13747 8.14954 -49.63289 1.000 29.51322 92 GLU C O 1
ATOM 6207 N N . LEU C 1 99 ? -27.90749 9.24750 -51.43536 1.000 31.08187 93 LEU C N 1
ATOM 6208 C CA . LEU C 1 99 ? -27.38281 10.52173 -50.93865 1.000 36.95589 93 LEU C CA 1
ATOM 6209 C C . LEU C 1 99 ? -28.06526 10.94553 -49.63965 1.000 38.66864 93 LEU C C 1
ATOM 6210 O O . LEU C 1 99 ? -27.42781 11.52772 -48.75269 1.000 39.18046 93 LEU C O 1
ATOM 6215 N N . LYS C 1 100 ? -29.36224 10.66553 -49.51084 1.000 37.95943 94 LYS C N 1
ATOM 6216 C CA . LYS C 1 100 ? -30.08118 10.99472 -48.28492 1.000 40.86060 94 LYS C CA 1
ATOM 6217 C C . LYS C 1 100 ? -29.50533 10.25683 -47.08512 1.000 37.72914 94 LYS C C 1
ATOM 6218 O O . LYS C 1 100 ? -29.36479 10.82858 -45.99956 1.000 34.22557 94 LYS C O 1
ATOM 6224 N N . TYR C 1 101 ? -29.22449 8.96425 -47.24047 1.000 31.67811 95 TYR C N 1
ATOM 6225 C CA . TYR C 1 101 ? -28.58421 8.23136 -46.15438 1.000 30.26108 95 TYR C CA 1
ATOM 6226 C C . TYR C 1 101 ? -27.25209 8.86193 -45.80042 1.000 29.51344 95 TYR C C 1
ATOM 6227 O O . TYR C 1 101 ? -26.92659 9.03444 -44.61963 1.000 33.87119 95 TYR C O 1
ATOM 6236 N N . LEU C 1 102 ? -26.45509 9.18713 -46.81990 1.000 29.24118 96 LEU C N 1
ATOM 6237 C CA . LEU C 1 102 ? -25.10819 9.68850 -46.57962 1.000 30.59149 96 LEU C CA 1
ATOM 6238 C C . LEU C 1 102 ? -25.13752 11.00751 -45.82263 1.000 33.51668 96 LEU C C 1
ATOM 6239 O O . LEU C 1 102 ? -24.35340 11.20738 -44.89192 1.000 33.78040 96 LEU C O 1
ATOM 6244 N N . GLN C 1 103 ? -26.08412 11.88928 -46.15995 1.000 36.12171 97 GLN C N 1
ATOM 6245 C CA . GLN C 1 103 ? -26.13748 13.23188 -45.59013 1.000 39.42467 97 GLN C CA 1
ATOM 6246 C C . GLN C 1 103 ? -26.79740 13.27622 -44.22274 1.000 38.86363 97 GLN C C 1
ATOM 6247 O O . GLN C 1 103 ? -26.78923 14.33057 -43.58918 1.000 42.63851 97 GLN C O 1
ATOM 6253 N N . ASN C 1 104 ? -27.41413 12.19577 -43.77902 1.000 39.76436 98 ASN C N 1
ATOM 6254 C CA . ASN C 1 104 ? -27.98980 12.17897 -42.44794 1.000 39.62235 98 ASN C CA 1
ATOM 6255 C C . ASN C 1 104 ? -26.85906 12.31539 -41.42271 1.000 39.17005 98 ASN C C 1
ATOM 6256 O O . ASN C 1 104 ? -25.92353 11.49833 -41.42813 1.000 37.62712 98 ASN C O 1
ATOM 6261 N N . PRO C 1 105 ? -26.87705 13.34010 -40.56321 1.000 40.35512 99 PRO C N 1
ATOM 6262 C CA . PRO C 1 105 ? -25.78230 13.47737 -39.58708 1.000 35.12041 99 PRO C CA 1
ATOM 6263 C C . PRO C 1 105 ? -25.61633 12.25961 -38.69095 1.000 38.50365 99 PRO C C 1
ATOM 6264 O O . PRO C 1 105 ? -24.50763 12.01568 -38.20351 1.000 32.76036 99 PRO C O 1
ATOM 6268 N N . ALA C 1 106 ? -26.67009 11.46951 -38.46676 1.000 34.83917 100 ALA C N 1
ATOM 6269 C CA . ALA C 1 106 ? -26.50613 10.27523 -37.64545 1.000 37.07135 100 ALA C CA 1
ATOM 6270 C C . ALA C 1 106 ? -25.61380 9.21459 -38.29580 1.000 37.88867 100 ALA C C 1
ATOM 6271 O O . ALA C 1 106 ? -25.19994 8.27010 -37.61143 1.000 36.43755 100 ALA C O 1
ATOM 6273 N N . HIS C 1 107 ? -25.29229 9.35477 -39.58346 1.000 34.76452 101 HIS C N 1
ATOM 6274 C CA . HIS C 1 107 ? -24.48594 8.38418 -40.31869 1.000 31.99237 101 HIS C CA 1
ATOM 6275 C C . HIS C 1 107 ? -23.08435 8.91030 -40.62700 1.000 30.60566 101 HIS C C 1
ATOM 6276 O O . HIS C 1 107 ? -22.42276 8.40601 -41.53621 1.000 27.21405 101 HIS C O 1
ATOM 6283 N N . LYS C 1 108 ? -22.65082 9.95831 -39.93243 1.000 33.15891 102 LYS C N 1
ATOM 6284 C CA . LYS C 1 108 ? -21.32851 10.53148 -40.15212 1.000 33.97783 102 LYS C CA 1
ATOM 6285 C C . LYS C 1 108 ? -20.25864 9.45668 -40.01473 1.000 25.88190 102 LYS C C 1
ATOM 6286 O O . LYS C 1 108 ? -20.32614 8.60142 -39.13190 1.000 32.21044 102 LYS C O 1
ATOM 6292 N N . GLY C 1 109 ? -19.28126 9.47552 -40.92217 1.000 30.44770 103 GLY C N 1
ATOM 6293 C CA . GLY C 1 109 ? -18.22303 8.48946 -40.90866 1.000 23.50170 103 GLY C CA 1
ATOM 6294 C C . GLY C 1 109 ? -18.53245 7.20617 -41.65379 1.000 22.22999 103 GLY C C 1
ATOM 6295 O O . GLY C 1 109 ? -17.63507 6.37122 -41.80814 1.000 29.97408 103 GLY C O 1
ATOM 6296 N N . PHE C 1 110 ? -19.76200 7.03640 -42.13628 1.000 26.60482 104 PHE C N 1
ATOM 6297 C CA . PHE C 1 110 ? -20.14457 5.82326 -42.84678 1.000 21.49647 104 PHE C CA 1
ATOM 6298 C C . PHE C 1 110 ? -19.17932 5.55581 -43.99037 1.000 25.29031 104 PHE C C 1
ATOM 6299 O O . PHE C 1 110 ? -18.88031 6.44855 -44.79672 1.000 23.70575 104 PHE C O 1
ATOM 6307 N N . GLU C 1 111 ? -18.65085 4.33368 -44.01477 1.000 19.20113 105 GLU C N 1
ATOM 6308 C CA . GLU C 1 111 ? -17.83875 3.81262 -45.11070 1.000 18.81820 105 GLU C CA 1
ATOM 6309 C C . GLU C 1 111 ? -16.50992 4.54745 -45.28970 1.000 19.34535 105 GLU C C 1
ATOM 6310 O O . GLU C 1 111 ? -15.86417 4.41000 -46.33834 1.000 23.32391 105 GLU C O 1
ATOM 6316 N N . ARG C 1 112 ? -16.06806 5.32422 -44.29487 1.000 20.18755 106 ARG C N 1
ATOM 6317 C CA . ARG C 1 112 ? -14.79834 6.02498 -44.43584 1.000 19.25434 106 ARG C CA 1
ATOM 6318 C C . ARG C 1 112 ? -13.64020 5.05598 -44.20849 1.000 23.27883 106 ARG C C 1
ATOM 6319 O O . ARG C 1 112 ? -13.60848 4.38416 -43.18445 1.000 19.37001 106 ARG C O 1
ATOM 6327 N N . PRO C 1 113 ? -12.65399 4.97929 -45.11456 1.000 24.75955 107 PRO C N 1
ATOM 6328 C CA . PRO C 1 113 ? -12.53928 5.64624 -46.41615 1.000 26.06321 107 PRO C CA 1
ATOM 6329 C C . PRO C 1 113 ? -12.72352 4.69181 -47.59078 1.000 21.11675 107 PRO C C 1
ATOM 6330 O O . PRO C 1 113 ? -12.66643 5.14029 -48.73320 1.000 22.01946 107 PRO C O 1
ATOM 6334 N N . TYR C 1 114 ? -12.89460 3.40048 -47.29168 1.000 20.18403 108 TYR C N 1
ATOM 6335 C CA . TYR C 1 114 ? -12.91781 2.36803 -48.32811 1.000 15.85901 108 TYR C CA 1
ATOM 6336 C C . TYR C 1 114 ? -14.06599 2.58211 -49.30261 1.000 17.89982 108 TYR C C 1
ATOM 6337 O O . TYR C 1 114 ? -13.87147 2.56045 -50.52605 1.000 19.26831 108 TYR C O 1
ATOM 6346 N N . GLY C 1 115 ? -15.27777 2.75983 -48.78118 1.000 17.24686 109 GLY C N 1
ATOM 6347 C CA . GLY C 1 115 ? -16.41160 3.02306 -49.65902 1.000 19.34450 109 GLY C CA 1
ATOM 6348 C C . GLY C 1 115 ? -16.30054 4.35312 -50.38235 1.000 17.79603 109 GLY C C 1
ATOM 6349 O O . GLY C 1 115 ? -16.72212 4.47113 -51.53443 1.000 19.62892 109 GLY C O 1
ATOM 6350 N N . TRP C 1 116 ? -15.70337 5.35128 -49.73199 1.000 18.52671 110 TRP C N 1
ATOM 6351 C CA . TRP C 1 116 ? -15.47049 6.65164 -50.35524 1.000 19.82482 110 TRP C CA 1
ATOM 6352 C C . TRP C 1 116 ? -14.57985 6.50392 -51.57084 1.000 26.07474 110 TRP C C 1
ATOM 6353 O O . TRP C 1 116 ? -14.88410 7.02754 -52.65737 1.000 25.41504 110 TRP C O 1
ATOM 6364 N N . GLY C 1 117 ? -13.43069 5.84477 -51.37333 1.000 20.82263 111 GLY C N 1
ATOM 6365 C CA . GLY C 1 117 ? -12.47456 5.67167 -52.45515 1.000 19.17912 111 GLY C CA 1
ATOM 6366 C C . GLY C 1 117 ? -13.02686 4.83865 -53.59737 1.000 22.84365 111 GLY C C 1
ATOM 6367 O O . GLY C 1 117 ? -12.85241 5.18222 -54.76750 1.000 25.00210 111 GLY C O 1
ATOM 6368 N N . TRP C 1 118 ? -13.70046 3.73566 -53.27594 1.000 21.43367 112 TRP C N 1
ATOM 6369 C CA . TRP C 1 118 ? -14.27112 2.90844 -54.33133 1.000 20.03355 112 TRP C CA 1
ATOM 6370 C C . TRP C 1 118 ? -15.39453 3.63264 -55.06535 1.000 21.88733 112 TRP C C 1
ATOM 6371 O O . TRP C 1 118 ? -15.55676 3.44562 -56.27389 1.000 20.68292 112 TRP C O 1
ATOM 6382 N N . PHE C 1 119 ? -16.17901 4.46301 -54.36879 1.000 18.69982 113 PHE C N 1
ATOM 6383 C CA . PHE C 1 119 ? -17.22726 5.18572 -55.07646 1.000 20.89277 113 PHE C CA 1
ATOM 6384 C C . PHE C 1 119 ? -16.63683 6.20014 -56.04998 1.000 22.35149 113 PHE C C 1
ATOM 6385 O O . PHE C 1 119 ? -17.14939 6.36538 -57.16261 1.000 23.00530 113 PHE C O 1
ATOM 6393 N N . LEU C 1 120 ? -15.56969 6.90121 -55.65114 1.000 21.72534 114 LEU C N 1
ATOM 6394 C CA . LEU C 1 120 ? -14.93864 7.82486 -56.58776 1.000 23.24004 114 LEU C CA 1
ATOM 6395 C C . LEU C 1 120 ? -14.32546 7.07849 -57.76396 1.000 27.51303 114 LEU C C 1
ATOM 6396 O O . LEU C 1 120 ? -14.36053 7.56893 -58.90277 1.000 26.63342 114 LEU C O 1
ATOM 6401 N N . LYS C 1 121 ? -13.78269 5.88327 -57.51374 1.000 21.44038 115 LYS C N 1
ATOM 6402 C CA . LYS C 1 121 ? -13.27590 5.05257 -58.60346 1.000 24.76465 115 LYS C CA 1
ATOM 6403 C C . LYS C 1 121 ? -14.39460 4.63488 -59.55141 1.000 26.58502 115 LYS C C 1
ATOM 6404 O O . LYS C 1 121 ? -14.20744 4.62708 -60.77222 1.000 22.06686 115 LYS C O 1
ATOM 6410 N N . LEU C 1 122 ? -15.55050 4.24637 -59.00298 1.000 22.24982 116 LEU C N 1
ATOM 6411 C CA . LEU C 1 122 ? -16.71144 3.96338 -59.83707 1.000 25.26409 116 LEU C CA 1
ATOM 6412 C C . LEU C 1 122 ? -17.10618 5.19747 -60.63049 1.000 25.38043 116 LEU C C 1
ATOM 6413 O O . LEU C 1 122 ? -17.31369 5.12460 -61.84450 1.000 28.02822 116 LEU C O 1
ATOM 6418 N N . THR C 1 123 ? -17.17440 6.35994 -59.96289 1.000 27.46521 117 THR C N 1
ATOM 6419 C CA . THR C 1 123 ? -17.58059 7.57529 -60.66374 1.000 27.38512 117 THR C CA 1
ATOM 6420 C C . THR C 1 123 ? -16.58448 7.91850 -61.75696 1.000 32.44361 117 THR C C 1
ATOM 6421 O O . THR C 1 123 ? -16.97297 8.30019 -62.86954 1.000 33.16126 117 THR C O 1
ATOM 6425 N N . LEU C 1 124 ? -15.29118 7.78423 -61.46060 1.000 32.00095 118 LEU C N 1
ATOM 6426 C CA . LEU C 1 124 ? -14.27868 8.00495 -62.48711 1.000 31.68907 118 LEU C CA 1
ATOM 6427 C C . LEU C 1 124 ? -14.49969 7.08342 -63.68874 1.000 30.95268 118 LEU C C 1
ATOM 6428 O O . LEU C 1 124 ? -14.45215 7.52735 -64.84101 1.000 35.45608 118 LEU C O 1
ATOM 6433 N N . GLU C 1 125 ? -14.71026 5.78716 -63.43506 1.000 29.01099 119 GLU C N 1
ATOM 6434 C CA . GLU C 1 125 ? -14.85646 4.82954 -64.52766 1.000 27.73158 119 GLU C CA 1
ATOM 6435 C C . GLU C 1 125 ? -16.11272 5.11523 -65.34353 1.000 29.93096 119 GLU C C 1
ATOM 6436 O O . GLU C 1 125 ? -16.12293 4.94072 -66.56868 1.000 29.81377 119 GLU C O 1
ATOM 6442 N N . ILE C 1 126 ? -17.18676 5.54699 -64.68147 1.000 28.82165 120 ILE C N 1
ATOM 6443 C CA . ILE C 1 126 ? -18.39289 5.91402 -65.41250 1.000 31.41587 120 ILE C CA 1
ATOM 6444 C C . ILE C 1 126 ? -18.11841 7.10752 -66.31997 1.000 35.36197 120 ILE C C 1
ATOM 6445 O O . ILE C 1 126 ? -18.56044 7.14173 -67.47857 1.000 33.37764 120 ILE C O 1
ATOM 6450 N N . ASN C 1 127 ? -17.39120 8.10822 -65.80959 1.000 31.19762 121 ASN C N 1
ATOM 6451 C CA . ASN C 1 127 ? -17.10294 9.28961 -66.62480 1.000 39.67284 121 ASN C CA 1
ATOM 6452 C C . ASN C 1 127 ? -16.18871 8.95864 -67.80153 1.000 37.64034 121 ASN C C 1
ATOM 6453 O O . ASN C 1 127 ? -16.36754 9.49455 -68.90051 1.000 43.09734 121 ASN C O 1
ATOM 6458 N N . LEU C 1 128 ? -15.21821 8.06368 -67.60150 1.000 32.98164 122 LEU C N 1
ATOM 6459 C CA . LEU C 1 128 ? -14.37133 7.64154 -68.71601 1.000 37.34259 122 LEU C CA 1
ATOM 6460 C C . LEU C 1 128 ? -15.18279 6.86721 -69.76594 1.000 38.39655 122 LEU C C 1
ATOM 6461 O O . LEU C 1 128 ? -14.95936 7.02505 -70.97028 1.000 40.13906 122 LEU C O 1
ATOM 6466 N N . LEU C 1 129 ? -16.11187 6.01184 -69.32498 1.000 36.67303 123 LEU C N 1
ATOM 6467 C CA . LEU C 1 129 ? -16.98804 5.29199 -70.25122 1.000 38.08588 123 LEU C CA 1
ATOM 6468 C C . LEU C 1 129 ? -17.95301 6.23223 -70.96768 1.000 40.80947 123 LEU C C 1
ATOM 6469 O O . LEU C 1 129 ? -18.30672 5.98916 -72.12076 1.000 43.55501 123 LEU C O 1
ATOM 6474 N N . ALA C 1 130 ? -18.36600 7.31791 -70.31342 1.000 47.91753 124 ALA C N 1
ATOM 6475 C CA . ALA C 1 130 ? -19.31364 8.24446 -70.91922 1.000 50.96758 124 ALA C CA 1
ATOM 6476 C C . ALA C 1 130 ? -18.71621 9.00862 -72.08957 1.000 57.91097 124 ALA C C 1
ATOM 6477 O O . ALA C 1 130 ? -19.46848 9.54001 -72.91144 1.000 51.25768 124 ALA C O 1
ATOM 6479 N N . LYS C 1 131 ? -17.38865 9.03005 -72.21644 1.000 61.87093 125 LYS C N 1
ATOM 6480 C CA . LYS C 1 131 ? -16.77482 9.64145 -73.38449 1.000 63.65707 125 LYS C CA 1
ATOM 6481 C C . LYS C 1 131 ? -17.04056 8.83673 -74.64512 1.000 65.27919 125 LYS C C 1
ATOM 6482 O O . LYS C 1 131 ? -16.97362 9.39271 -75.74560 1.000 67.40023 125 LYS C O 1
ATOM 6484 N N . GLU C 1 132 ? -17.36836 7.55033 -74.50654 1.000 65.62901 126 GLU C N 1
ATOM 6485 C CA . GLU C 1 132 ? -17.58466 6.67672 -75.64648 1.000 66.52799 126 GLU C CA 1
ATOM 6486 C C . GLU C 1 132 ? -18.96400 6.03615 -75.69103 1.000 66.56157 126 GLU C C 1
ATOM 6487 O O . GLU C 1 132 ? -19.34260 5.52534 -76.74803 1.000 69.17682 126 GLU C O 1
ATOM 6489 N N . ASN C 1 133 ? -19.70593 6.00890 -74.58305 1.000 63.03192 127 ASN C N 1
ATOM 6490 C CA . ASN C 1 133 ? -21.00894 5.35177 -74.53100 1.000 58.81544 127 ASN C CA 1
ATOM 6491 C C . ASN C 1 133 ? -22.01725 6.33575 -73.94746 1.000 56.32791 127 ASN C C 1
ATOM 6492 O O . ASN C 1 133 ? -21.98055 6.61903 -72.74477 1.000 58.38953 127 ASN C O 1
ATOM 6497 N N . ASP C 1 134 ? -22.94030 6.81259 -74.78733 1.000 55.50440 128 ASP C N 1
ATOM 6498 C CA . ASP C 1 134 ? -23.89706 7.84109 -74.38266 1.000 53.05890 128 ASP C CA 1
ATOM 6499 C C . ASP C 1 134 ? -24.73290 7.41552 -73.18246 1.000 47.13170 128 ASP C C 1
ATOM 6500 O O . ASP C 1 134 ? -25.20192 8.27050 -72.42037 1.000 46.24594 128 ASP C O 1
ATOM 6502 N N . LYS C 1 135 ? -24.94323 6.11243 -72.99664 1.000 45.14997 129 LYS C N 1
ATOM 6503 C CA . LYS C 1 135 ? -25.77540 5.67020 -71.88373 1.000 52.75506 129 LYS C CA 1
ATOM 6504 C C . LYS C 1 135 ? -25.14043 6.01529 -70.54395 1.000 51.42228 129 LYS C C 1
ATOM 6505 O O . LYS C 1 135 ? -25.85441 6.28005 -69.57269 1.000 58.56728 129 LYS C O 1
ATOM 6507 N N . ALA C 1 136 ? -23.80429 6.03723 -70.47978 1.000 46.12967 130 ALA C N 1
ATOM 6508 C CA . ALA C 1 136 ? -23.09235 6.32633 -69.23758 1.000 47.11093 130 ALA C CA 1
ATOM 6509 C C . ALA C 1 136 ? -23.16217 7.79711 -68.85455 1.000 48.08406 130 ALA C C 1
ATOM 6510 O O . ALA C 1 136 ? -22.98821 8.12424 -67.67237 1.000 43.34958 130 ALA C O 1
ATOM 6512 N N . GLU C 1 137 ? -23.38239 8.68550 -69.83251 1.000 47.46068 131 GLU C N 1
ATOM 6513 C CA . GLU C 1 137 ? -23.56827 10.10299 -69.53733 1.000 50.78506 131 GLU C CA 1
ATOM 6514 C C . GLU C 1 137 ? -24.71417 10.31496 -68.55729 1.000 49.70886 131 GLU C C 1
ATOM 6515 O O . GLU C 1 137 ? -24.64105 11.19241 -67.68865 1.000 52.84206 131 GLU C O 1
ATOM 6517 N N . ILE C 1 138 ? -25.76356 9.50095 -68.65875 1.000 46.92955 132 ILE C N 1
ATOM 6518 C CA . ILE C 1 138 ? -26.87132 9.60274 -67.71714 1.000 47.47297 132 ILE C CA 1
ATOM 6519 C C . ILE C 1 138 ? -26.44172 9.12601 -66.32686 1.000 48.78929 132 ILE C C 1
ATOM 6520 O O . ILE C 1 138 ? -26.75244 9.76675 -65.31628 1.000 46.49479 132 ILE C O 1
ATOM 6525 N N . TRP C 1 139 ? -25.73723 7.98315 -66.25910 1.000 38.87623 133 TRP C N 1
ATOM 6526 C CA . TRP C 1 139 ? -25.25695 7.44976 -64.98036 1.000 37.10983 133 TRP C CA 1
ATOM 6527 C C . TRP C 1 139 ? -24.37265 8.45096 -64.25202 1.000 36.50080 133 TRP C C 1
ATOM 6528 O O . TRP C 1 139 ? -24.45435 8.58909 -63.02584 1.000 35.63044 133 TRP C O 1
ATOM 6539 N N . ALA C 1 140 ? -23.46186 9.09623 -64.98370 1.000 37.02012 134 ALA C N 1
ATOM 6540 C CA . ALA C 1 140 ? -22.54093 10.04381 -64.37109 1.000 41.01738 134 ALA C CA 1
ATOM 6541 C C . ALA C 1 140 ? -23.28573 11.22656 -63.78040 1.000 42.51631 134 ALA C C 1
ATOM 6542 O O . ALA C 1 140 ? -22.91417 11.72901 -62.71576 1.000 36.82856 134 ALA C O 1
ATOM 6544 N N . LYS C 1 141 ? -24.32221 11.70083 -64.47827 1.000 38.98166 135 LYS C N 1
ATOM 6545 C CA . LYS C 1 141 ? -25.13009 12.80195 -63.96887 1.000 42.53934 135 LYS C CA 1
ATOM 6546 C C . LYS C 1 141 ? -25.88719 12.39035 -62.71402 1.000 40.78265 135 LYS C C 1
ATOM 6547 O O . LYS C 1 141 ? -26.01906 13.18151 -61.77692 1.000 44.38518 135 LYS C O 1
ATOM 6549 N N . ASN C 1 142 ? -26.40624 11.16504 -62.67740 1.000 40.42190 136 ASN C N 1
ATOM 6550 C CA . ASN C 1 142 ? -27.19965 10.74576 -61.52462 1.000 43.54304 136 ASN C CA 1
ATOM 6551 C C . ASN C 1 142 ? -26.33902 10.48159 -60.28451 1.000 43.02757 136 ASN C C 1
ATOM 6552 O O . ASN C 1 142 ? -26.83699 10.57238 -59.15625 1.000 43.92325 136 ASN C O 1
ATOM 6557 N N . LEU C 1 143 ? -25.07363 10.11182 -60.45746 1.000 40.39332 137 LEU C N 1
ATOM 6558 C CA . LEU C 1 143 ? -24.21256 9.81589 -59.31697 1.000 38.90134 137 LEU C CA 1
ATOM 6559 C C . LEU C 1 143 ? -23.36467 11.00223 -58.87414 1.000 39.93802 137 LEU C C 1
ATOM 6560 O O . LEU C 1 143 ? -22.57765 10.86492 -57.93662 1.000 35.42131 137 LEU C O 1
ATOM 6565 N N . GLU C 1 144 ? -23.49715 12.15158 -59.53592 1.000 42.22264 138 GLU C N 1
ATOM 6566 C CA . GLU C 1 144 ? -22.64114 13.30057 -59.25559 1.000 40.30458 138 GLU C CA 1
ATOM 6567 C C . GLU C 1 144 ? -22.80044 13.79162 -57.82149 1.000 43.13482 138 GLU C C 1
ATOM 6568 O O . GLU C 1 144 ? -21.81872 14.19733 -57.18201 1.000 41.44524 138 GLU C O 1
ATOM 6574 N N . GLY C 1 145 ? -24.03163 13.79868 -57.30807 1.000 42.50815 139 GLY C N 1
ATOM 6575 C CA . GLY C 1 145 ? -24.24515 14.28138 -55.95236 1.000 39.24732 139 GLY C CA 1
ATOM 6576 C C . GLY C 1 145 ? -23.54963 13.42129 -54.91334 1.000 38.18633 139 GLY C C 1
ATOM 6577 O O . GLY C 1 145 ? -22.99862 13.93425 -53.93846 1.000 35.34981 139 GLY C O 1
ATOM 6578 N N . ILE C 1 146 ? -23.57570 12.09676 -55.09647 1.000 33.34191 140 ILE C N 1
ATOM 6579 C CA . ILE C 1 146 ? -22.87035 11.23199 -54.15252 1.000 31.68098 140 ILE C CA 1
ATOM 6580 C C . ILE C 1 146 ? -21.36711 11.47345 -54.23118 1.000 36.18056 140 ILE C C 1
ATOM 6581 O O . ILE C 1 146 ? -20.68235 11.56295 -53.20094 1.000 34.14611 140 ILE C O 1
ATOM 6586 N N . ALA C 1 147 ? -20.82790 11.58324 -55.44971 1.000 35.51562 141 ALA C N 1
ATOM 6587 C CA . ALA C 1 147 ? -19.39548 11.81384 -55.59464 1.000 33.15369 141 ALA C CA 1
ATOM 6588 C C . ALA C 1 147 ? -18.98155 13.12941 -54.94669 1.000 38.10719 141 ALA C C 1
ATOM 6589 O O . ALA C 1 147 ? -17.97995 13.18178 -54.21601 1.000 35.33877 141 ALA C O 1
ATOM 6591 N N . ASP C 1 148 ? -19.74978 14.19710 -55.18158 1.000 34.11112 142 ASP C N 1
ATOM 6592 C CA . ASP C 1 148 ? -19.43000 15.47411 -54.55408 1.000 34.46269 142 ASP C CA 1
ATOM 6593 C C . ASP C 1 148 ? -19.44911 15.35530 -53.04026 1.000 37.69426 142 ASP C C 1
ATOM 6594 O O . ASP C 1 148 ? -18.60129 15.94290 -52.35738 1.000 39.26289 142 ASP C O 1
ATOM 6599 N N . PHE C 1 149 ? -20.38400 14.57311 -52.49655 1.000 33.26045 143 PHE C N 1
ATOM 6600 C CA . PHE C 1 149 ? -20.42339 14.38691 -51.05176 1.000 36.61336 143 PHE C CA 1
ATOM 6601 C C . PHE C 1 149 ? -19.11342 13.78361 -50.53405 1.000 35.51525 143 PHE C C 1
ATOM 6602 O O . PHE C 1 149 ? -18.54351 14.26669 -49.55052 1.000 31.26529 143 PHE C O 1
ATOM 6610 N N . PHE C 1 150 ? -18.62342 12.71810 -51.17679 1.000 33.85179 144 PHE C N 1
ATOM 6611 C CA . PHE C 1 150 ? -17.39237 12.08861 -50.70563 1.000 30.80284 144 PHE C CA 1
ATOM 6612 C C . PHE C 1 150 ? -16.17743 13.00193 -50.88707 1.000 32.44137 144 PHE C C 1
ATOM 6613 O O . PHE C 1 150 ? -15.25628 12.98413 -50.05789 1.000 28.52587 144 PHE C O 1
ATOM 6621 N N . VAL C 1 151 ? -16.13793 13.77111 -51.97903 1.000 29.99232 145 VAL C N 1
ATOM 6622 C CA . VAL C 1 151 ? -15.07992 14.76375 -52.18114 1.000 36.35868 145 VAL C CA 1
ATOM 6623 C C . VAL C 1 151 ? -15.06168 15.75939 -51.02182 1.000 40.45648 145 VAL C C 1
ATOM 6624 O O . VAL C 1 151 ? -14.00206 16.08188 -50.47076 1.000 37.29523 145 VAL C O 1
ATOM 6628 N N . LYS C 1 152 ? -16.24229 16.26238 -50.64063 1.000 42.63919 146 LYS C N 1
ATOM 6629 C CA . LYS C 1 152 ? -16.35436 17.16901 -49.49827 1.000 40.96029 146 LYS C CA 1
ATOM 6630 C C . LYS C 1 152 ? -15.92450 16.49550 -48.19908 1.000 36.49275 146 LYS C C 1
ATOM 6631 O O . LYS C 1 152 ? -15.26384 17.11445 -47.35722 1.000 33.39386 146 LYS C O 1
ATOM 6637 N N . GLU C 1 153 ? -16.33071 15.24087 -47.99435 1.000 32.29912 147 GLU C N 1
ATOM 6638 C CA . GLU C 1 153 ? -15.96261 14.55058 -46.76226 1.000 33.07090 147 GLU C CA 1
ATOM 6639 C C . GLU C 1 153 ? -14.44962 14.33575 -46.67096 1.000 28.96400 147 GLU C C 1
ATOM 6640 O O . GLU C 1 153 ? -13.86454 14.46533 -45.59048 1.000 28.82492 147 GLU C O 1
ATOM 6646 N N . PHE C 1 154 ? -13.79929 14.01800 -47.79429 1.000 33.61442 148 PHE C N 1
ATOM 6647 C CA . PHE C 1 154 ? -12.34494 13.88869 -47.80348 1.000 32.59290 148 PHE C CA 1
ATOM 6648 C C . PHE C 1 154 ? -11.67537 15.20647 -47.41828 1.000 41.04190 148 PHE C C 1
ATOM 6649 O O . PHE C 1 154 ? -10.76818 15.23865 -46.57651 1.000 39.43723 148 PHE C O 1
ATOM 6657 N N . LYS C 1 155 ? -12.10557 16.30619 -48.04149 1.000 40.51057 149 LYS C N 1
ATOM 6658 C CA . LYS C 1 155 ? -11.50275 17.60174 -47.75477 1.000 39.89811 149 LYS C CA 1
ATOM 6659 C C . LYS C 1 155 ? -11.68330 17.99373 -46.29574 1.000 39.08952 149 LYS C C 1
ATOM 6660 O O . LYS C 1 155 ? -10.82026 18.67427 -45.72130 1.000 38.85004 149 LYS C O 1
ATOM 6666 N N . GLU C 1 156 ? -12.80081 17.58909 -45.68773 1.000 37.27541 150 GLU C N 1
ATOM 6667 C CA . GLU C 1 156 ? -13.03216 17.90495 -44.28503 1.000 39.91129 150 GLU C CA 1
ATOM 6668 C C . GLU C 1 156 ? -12.17565 17.03838 -43.36563 1.000 36.64282 150 GLU C C 1
ATOM 6669 O O . GLU C 1 156 ? -11.66369 17.52539 -42.35648 1.000 35.11152 150 GLU C O 1
ATOM 6675 N N . PHE C 1 157 ? -12.00317 15.75415 -43.69776 1.000 32.80442 151 PHE C N 1
ATOM 6676 C CA . PHE C 1 157 ? -11.38003 14.81975 -42.76582 1.000 32.70328 151 PHE C CA 1
ATOM 6677 C C . PHE C 1 157 ? -9.86133 14.74592 -42.88439 1.000 32.26997 151 PHE C C 1
ATOM 6678 O O . PHE C 1 157 ? -9.18441 14.62825 -41.86235 1.000 32.61088 151 PHE C O 1
ATOM 6686 N N . LEU C 1 158 ? -9.30973 14.77007 -44.09786 1.000 29.60286 152 LEU C N 1
ATOM 6687 C CA . LEU C 1 158 ? -7.85905 14.67363 -44.25367 1.000 28.01236 152 LEU C CA 1
ATOM 6688 C C . LEU C 1 158 ? -7.07547 15.64268 -43.35793 1.000 28.27350 152 LEU C C 1
ATOM 6689 O O . LEU C 1 158 ? -6.09265 15.20092 -42.74100 1.000 29.42236 152 LEU C O 1
ATOM 6694 N N . PRO C 1 159 ? -7.44111 16.92220 -43.21192 1.000 32.22637 153 PRO C N 1
ATOM 6695 C CA . PRO C 1 159 ? -6.65989 17.79657 -42.31020 1.000 31.87401 153 PRO C CA 1
ATOM 6696 C C . PRO C 1 159 ? -6.66757 17.34635 -40.86102 1.000 44.07727 153 PRO C C 1
ATOM 6697 O O . PRO C 1 159 ? -5.78164 17.75348 -40.10454 1.000 45.90642 153 PRO C O 1
ATOM 6701 N N . LYS C 1 160 ? -7.63127 16.52003 -40.44819 1.000 39.26362 154 LYS C N 1
ATOM 6702 C CA . LYS C 1 160 ? -7.70127 16.06868 -39.06528 1.000 37.63528 154 LYS C CA 1
ATOM 6703 C C . LYS C 1 160 ? -6.82660 14.85792 -38.78506 1.000 33.91710 154 LYS C C 1
ATOM 6704 O O . LYS C 1 160 ? -6.68677 14.48073 -37.61630 1.000 37.97821 154 LYS C O 1
ATOM 6710 N N . MET C 1 161 ? -6.22802 14.25984 -39.81280 1.000 31.03752 155 MET C N 1
ATOM 6711 C CA . MET C 1 161 ? -5.47837 13.00989 -39.68378 1.000 29.55544 155 MET C CA 1
ATOM 6712 C C . MET C 1 161 ? -4.01436 13.32803 -39.39746 1.000 31.87243 155 MET C C 1
ATOM 6713 O O . MET C 1 161 ? -3.23464 13.60389 -40.31550 1.000 33.27566 155 MET C O 1
ATOM 6718 N N . ASP C 1 162 ? -3.64103 13.31219 -38.11338 1.000 26.74228 156 ASP C N 1
ATOM 6719 C CA . ASP C 1 162 ? -2.23080 13.44129 -37.75560 1.000 27.23993 156 ASP C CA 1
ATOM 6720 C C . ASP C 1 162 ? -1.43571 12.19884 -38.12078 1.000 28.77449 156 ASP C C 1
ATOM 6721 O O . ASP C 1 162 ? -0.21979 12.27825 -38.32656 1.000 31.70635 156 ASP C O 1
ATOM 6726 N N . TYR C 1 163 ? -2.09282 11.04895 -38.17967 1.000 24.96762 157 TYR C N 1
ATOM 6727 C CA . TYR C 1 163 ? -1.45901 9.77059 -38.40728 1.000 22.32634 157 TYR C CA 1
ATOM 6728 C C . TYR C 1 163 ? -2.20091 9.04004 -39.51698 1.000 31.26084 157 TYR C C 1
ATOM 6729 O O . TYR C 1 163 ? -3.43224 9.13364 -39.61582 1.000 28.91764 157 TYR C O 1
ATOM 6738 N N . PRO C 1 164 ? -1.48484 8.29376 -40.35321 1.000 27.11911 158 PRO C N 1
ATOM 6739 C CA . PRO C 1 164 ? -2.14103 7.49354 -41.39032 1.000 21.43239 158 PRO C CA 1
ATOM 6740 C C . PRO C 1 164 ? -2.76510 6.25753 -40.76458 1.000 23.75378 158 PRO C C 1
ATOM 6741 O O . PRO C 1 164 ? -2.53193 5.93955 -39.59874 1.000 23.82828 158 PRO C O 1
ATOM 6745 N N . ILE C 1 165 ? -3.53680 5.52768 -41.56490 1.000 21.91189 159 ILE C N 1
ATOM 6746 C CA . ILE C 1 165 ? -3.93708 4.17768 -41.18172 1.000 19.91433 159 ILE C CA 1
ATOM 6747 C C . ILE C 1 165 ? -3.27716 3.21100 -42.15007 1.000 24.42006 159 ILE C C 1
ATOM 6748 O O . ILE C 1 165 ? -3.54885 3.23556 -43.36222 1.000 21.97971 159 ILE C O 1
ATOM 6753 N N . ARG C 1 166 ? -2.38470 2.37746 -41.60625 1.000 20.50476 160 ARG C N 1
ATOM 6754 C CA . ARG C 1 166 ? -1.52986 1.51563 -42.40447 1.000 21.42718 160 ARG C CA 1
ATOM 6755 C C . ARG C 1 166 ? -2.07045 0.10820 -42.59154 1.000 20.99757 160 ARG C C 1
ATOM 6756 O O . ARG C 1 166 ? -1.64521 -0.57059 -43.53156 1.000 23.93906 160 ARG C O 1
ATOM 6764 N N . VAL C 1 167 ? -2.96952 -0.34990 -41.71632 1.000 14.98246 161 VAL C N 1
ATOM 6765 C CA . VAL C 1 167 ? -3.38992 -1.74820 -41.73452 1.000 17.96945 161 VAL C CA 1
ATOM 6766 C C . VAL C 1 167 ? -3.97549 -2.11185 -43.10640 1.000 20.33356 161 VAL C C 1
ATOM 6767 O O . VAL C 1 167 ? -4.59114 -1.28325 -43.78209 1.000 21.44030 161 VAL C O 1
ATOM 6771 N N . GLY C 1 168 ? -3.74994 -3.36075 -43.53340 1.000 16.32413 162 GLY C N 1
ATOM 6772 C CA . GLY C 1 168 ? -4.14855 -3.82517 -44.85319 1.000 17.85128 162 GLY C CA 1
ATOM 6773 C C . GLY C 1 168 ? -5.58920 -4.30464 -44.94442 1.000 18.95600 162 GLY C C 1
ATOM 6774 O O . GLY C 1 168 ? -5.86787 -5.32870 -45.57362 1.000 19.21152 162 GLY C O 1
ATOM 6775 N N . THR C 1 169 ? -6.50335 -3.61678 -44.26499 1.000 16.78545 163 THR C N 1
ATOM 6776 C CA . THR C 1 169 ? -7.93130 -3.88546 -44.34952 1.000 19.32283 163 THR C CA 1
ATOM 6777 C C . THR C 1 169 ? -8.60621 -2.67160 -44.99845 1.000 20.97013 163 THR C C 1
ATOM 6778 O O . THR C 1 169 ? -7.93377 -1.80659 -45.57545 1.000 21.79447 163 THR C O 1
ATOM 6782 N N . HIS C 1 170 ? -9.92474 -2.57940 -44.87575 1.000 20.07356 164 HIS C N 1
ATOM 6783 C CA . HIS C 1 170 ? -10.57893 -1.50788 -45.61092 1.000 25.88607 164 HIS C CA 1
ATOM 6784 C C . HIS C 1 170 ? -10.34167 -0.12424 -45.01600 1.000 23.55932 164 HIS C C 1
ATOM 6785 O O . HIS C 1 170 ? -10.62849 0.86936 -45.70260 1.000 19.99899 164 HIS C O 1
ATOM 6792 N N . PHE C 1 171 ? -9.76873 -0.02277 -43.80673 1.000 20.92955 165 PHE C N 1
ATOM 6793 C CA . PHE C 1 171 ? -9.39046 1.28448 -43.28142 1.000 19.73043 165 PHE C CA 1
ATOM 6794 C C . PHE C 1 171 ? -8.08859 1.82995 -43.87475 1.000 21.13569 165 PHE C C 1
ATOM 6795 O O . PHE C 1 171 ? -7.76868 2.99945 -43.63905 1.000 20.11971 165 PHE C O 1
ATOM 6803 N N . ASN C 1 172 ? -7.36513 1.04706 -44.67479 1.000 15.88975 166 ASN C N 1
ATOM 6804 C CA . ASN C 1 172 ? -6.09503 1.48167 -45.25644 1.000 18.31579 166 ASN C CA 1
ATOM 6805 C C . ASN C 1 172 ? -6.19065 2.84240 -45.96782 1.000 20.69190 166 ASN C C 1
ATOM 6806 O O . ASN C 1 172 ? -6.95774 3.00478 -46.92766 1.000 18.29771 166 ASN C O 1
ATOM 6811 N N . SER C 1 173 ? -5.39148 3.81832 -45.50875 1.000 19.74650 167 SER C N 1
ATOM 6812 C CA . SER C 1 173 ? -5.42322 5.16628 -46.08996 1.000 20.84970 167 SER C CA 1
ATOM 6813 C C . SER C 1 173 ? -4.94139 5.15627 -47.53274 1.000 24.81136 167 SER C C 1
ATOM 6814 O O . SER C 1 173 ? -5.48616 5.86671 -48.39471 1.000 22.95105 167 SER C O 1
ATOM 6817 N N . SER C 1 174 ? -3.89480 4.37953 -47.80209 1.000 20.28744 168 SER C N 1
ATOM 6818 C CA . SER C 1 174 ? -3.23978 4.44440 -49.09929 1.000 18.18073 168 SER C CA 1
ATOM 6819 C C . SER C 1 174 ? -4.17588 3.99398 -50.21903 1.000 19.03597 168 SER C C 1
ATOM 6820 O O . SER C 1 174 ? -4.25506 4.65046 -51.26027 1.000 24.69689 168 SER C O 1
ATOM 6823 N N . PHE C 1 175 ? -4.90211 2.89162 -50.01318 1.000 18.05105 169 PHE C N 1
ATOM 6824 C CA . PHE C 1 175 ? -5.82500 2.38607 -51.03502 1.000 20.31929 169 PHE C CA 1
ATOM 6825 C C . PHE C 1 175 ? -6.85823 3.44059 -51.41188 1.000 24.26743 169 PHE C C 1
ATOM 6826 O O . PHE C 1 175 ? -7.03714 3.76103 -52.59392 1.000 24.21736 169 PHE C O 1
ATOM 6834 N N . ALA C 1 176 ? -7.56287 3.97590 -50.41638 1.000 23.96318 170 ALA C N 1
ATOM 6835 C CA . ALA C 1 176 ? -8.62619 4.93239 -50.69522 1.000 22.55775 170 ALA C CA 1
ATOM 6836 C C . ALA C 1 176 ? -8.08674 6.18342 -51.37466 1.000 25.58167 170 ALA C C 1
ATOM 6837 O O . ALA C 1 176 ? -8.65637 6.65405 -52.36963 1.000 27.68382 170 ALA C O 1
ATOM 6839 N N . LEU C 1 177 ? -6.96113 6.70850 -50.88628 1.000 22.67413 171 LEU C N 1
ATOM 6840 C CA . LEU C 1 177 ? -6.41114 7.93426 -51.45886 1.000 23.97700 171 LEU C CA 1
ATOM 6841 C C . LEU C 1 177 ? -5.85129 7.70685 -52.85842 1.000 23.22149 171 LEU C C 1
ATOM 6842 O O . LEU C 1 177 ? -5.84847 8.62524 -53.68389 1.000 23.70082 171 LEU C O 1
ATOM 6847 N N . TYR C 1 178 ? -5.36030 6.50627 -53.14251 1.000 20.97419 172 TYR C N 1
ATOM 6848 C CA . TYR C 1 178 ? -4.92557 6.20488 -54.49866 1.000 21.94440 172 TYR C CA 1
ATOM 6849 C C . TYR C 1 178 ? -6.06215 6.40773 -55.49420 1.000 31.57958 172 TYR C C 1
ATOM 6850 O O . TYR C 1 178 ? -5.88651 7.07452 -56.52063 1.000 32.55937 172 TYR C O 1
ATOM 6859 N N . PHE C 1 179 ? -7.25126 5.86953 -55.19112 1.000 21.61857 173 PHE C N 1
ATOM 6860 C CA . PHE C 1 179 ? -8.39512 6.06878 -56.08247 1.000 22.28720 173 PHE C CA 1
ATOM 6861 C C . PHE C 1 179 ? -8.89727 7.51195 -56.03256 1.000 26.84054 173 PHE C C 1
ATOM 6862 O O . PHE C 1 179 ? -9.27515 8.07962 -57.06420 1.000 24.46408 173 PHE C O 1
ATOM 6870 N N . ALA C 1 180 ? -8.93111 8.12386 -54.84676 1.000 27.68209 174 ALA C N 1
ATOM 6871 C CA . ALA C 1 180 ? -9.41275 9.50084 -54.77399 1.000 28.78824 174 ALA C CA 1
ATOM 6872 C C . ALA C 1 180 ? -8.52457 10.44262 -55.57791 1.000 29.69197 174 ALA C C 1
ATOM 6873 O O . ALA C 1 180 ? -9.01722 11.41770 -56.15816 1.000 30.81805 174 ALA C O 1
ATOM 6875 N N . LEU C 1 181 ? -7.22176 10.14775 -55.64806 1.000 27.40042 175 LEU C N 1
ATOM 6876 C CA . LEU C 1 181 ? -6.29067 10.98897 -56.39847 1.000 28.53503 175 LEU C CA 1
ATOM 6877 C C . LEU C 1 181 ? -6.54129 10.90152 -57.90325 1.000 33.93160 175 LEU C C 1
ATOM 6878 O O . LEU C 1 181 ? -6.51238 11.92219 -58.60290 1.000 34.61117 175 LEU C O 1
ATOM 6883 N N . GLU C 1 182 ? -6.80296 9.69672 -58.41723 1.000 32.92381 176 GLU C N 1
ATOM 6884 C CA . GLU C 1 182 ? -7.20281 9.55209 -59.81544 1.000 34.46645 176 GLU C CA 1
ATOM 6885 C C . GLU C 1 182 ? -8.45102 10.37571 -60.11597 1.000 31.15106 176 GLU C C 1
ATOM 6886 O O . GLU C 1 182 ? -8.51930 11.07721 -61.13087 1.000 32.60884 176 GLU C O 1
ATOM 6892 N N . TYR C 1 183 ? -9.46810 10.27239 -59.25683 1.000 28.47779 177 TYR C N 1
ATOM 6893 C CA . TYR C 1 183 ? -10.69225 11.03744 -59.46580 1.000 34.60138 177 TYR C CA 1
ATOM 6894 C C . TYR C 1 183 ? -10.40717 12.53252 -59.43320 1.000 38.73552 177 TYR C C 1
ATOM 6895 O O . TYR C 1 183 ? -10.87962 13.28534 -60.29526 1.000 36.69666 177 TYR C O 1
ATOM 6904 N N . ALA C 1 184 ? -9.62279 12.97798 -58.44223 1.000 33.91985 178 ALA C N 1
ATOM 6905 C CA . ALA C 1 184 ? -9.33600 14.40373 -58.31251 1.000 32.41079 178 ALA C CA 1
ATOM 6906 C C . ALA C 1 184 ? -8.64038 14.93740 -59.55135 1.000 38.60566 178 ALA C C 1
ATOM 6907 O O . ALA C 1 184 ? -8.97734 16.02043 -60.04867 1.000 38.33914 178 ALA C O 1
ATOM 6909 N N . ARG C 1 185 ? -7.65917 14.19612 -60.06312 1.000 34.40964 179 ARG C N 1
ATOM 6910 C CA . ARG C 1 185 ? -6.94828 14.67235 -61.23948 1.000 40.75733 179 ARG C CA 1
ATOM 6911 C C . ARG C 1 185 ? -7.85375 14.65510 -62.46624 1.000 40.92178 179 ARG C C 1
ATOM 6912 O O . ARG C 1 185 ? -7.78056 15.56003 -63.30399 1.000 42.31372 179 ARG C O 1
ATOM 6920 N N . PHE C 1 186 ? -8.73180 13.64949 -62.58198 1.000 37.20070 180 PHE C N 1
ATOM 6921 C CA . PHE C 1 186 ? -9.63840 13.63798 -63.72208 1.000 38.03057 180 PHE C CA 1
ATOM 6922 C C . PHE C 1 186 ? -10.62098 14.79508 -63.64804 1.000 40.18262 180 PHE C C 1
ATOM 6923 O O . PHE C 1 186 ? -10.91323 15.42250 -64.66480 1.000 40.74415 180 PHE C O 1
ATOM 6931 N N . LYS C 1 187 ? -11.15760 15.07723 -62.45932 1.000 41.35842 181 LYS C N 1
ATOM 6932 C CA . LYS C 1 187 ? -12.10183 16.17652 -62.30135 1.000 42.03526 181 LYS C CA 1
ATOM 6933 C C . LYS C 1 187 ? -11.40084 17.52646 -62.23267 1.000 47.10167 181 LYS C C 1
ATOM 6934 O O . LYS C 1 187 ? -12.07659 18.55767 -62.14004 1.000 50.48237 181 LYS C O 1
ATOM 6940 N N . LYS C 1 188 ? -10.06455 17.53203 -62.27283 1.000 48.45108 182 LYS C N 1
ATOM 6941 C CA . LYS C 1 188 ? -9.25474 18.73894 -62.11126 1.000 47.81271 182 LYS C CA 1
ATOM 6942 C C . LYS C 1 188 ? -9.56874 19.45787 -60.79760 1.000 46.79363 182 LYS C C 1
ATOM 6943 O O . LYS C 1 188 ? -9.52461 20.68698 -60.71900 1.000 45.02540 182 LYS C O 1
ATOM 6946 N N . ASP C 1 189 ? -9.83614 18.68327 -59.73786 1.000 42.66330 183 ASP C N 1
ATOM 6947 C CA . ASP C 1 189 ? -10.08132 19.24602 -58.40791 1.000 44.79335 183 ASP C CA 1
ATOM 6948 C C . ASP C 1 189 ? -8.72453 19.41874 -57.73310 1.000 43.16970 183 ASP C C 1
ATOM 6949 O O . ASP C 1 189 ? -8.26370 18.55479 -56.98388 1.000 40.62666 183 ASP C O 1
ATOM 6954 N N . GLN C 1 190 ? -8.08946 20.56540 -57.99247 1.000 47.97891 184 GLN C N 1
ATOM 6955 C CA . GLN C 1 190 ? -6.72599 20.79692 -57.51760 1.000 49.29080 184 GLN C CA 1
ATOM 6956 C C . GLN C 1 190 ? -6.63938 20.75555 -55.99539 1.000 50.24196 184 GLN C C 1
ATOM 6957 O O . GLN C 1 190 ? -5.64057 20.28945 -55.43503 1.000 47.86615 184 GLN C O 1
ATOM 6960 N N . GLU C 1 191 ? -7.66095 21.25709 -55.30531 1.000 43.69222 185 GLU C N 1
ATOM 6961 C CA . GLU C 1 191 ? -7.59615 21.26144 -53.85308 1.000 42.77297 185 GLU C CA 1
ATOM 6962 C C . GLU C 1 191 ? -7.69726 19.84221 -53.28820 1.000 46.58501 185 GLU C C 1
ATOM 6963 O O . GLU C 1 191 ? -7.00064 19.50662 -52.32146 1.000 38.98015 185 GLU C O 1
ATOM 6969 N N . LEU C 1 192 ? -8.56389 18.99348 -53.85551 1.000 40.54613 186 LEU C N 1
ATOM 6970 C CA . LEU C 1 192 ? -8.55059 17.59494 -53.43670 1.000 35.90612 186 LEU C CA 1
ATOM 6971 C C . LEU C 1 192 ? -7.19727 16.96252 -53.74353 1.000 40.74301 186 LEU C C 1
ATOM 6972 O O . LEU C 1 192 ? -6.63253 16.24765 -52.90650 1.000 38.87088 186 LEU C O 1
ATOM 6977 N N . GLU C 1 193 ? -6.65226 17.22920 -54.93641 1.000 40.91505 187 GLU C N 1
ATOM 6978 C CA . GLU C 1 193 ? -5.35092 16.67318 -55.30192 1.000 39.70294 187 GLU C CA 1
ATOM 6979 C C . GLU C 1 193 ? -4.26206 17.11664 -54.32665 1.000 42.51624 187 GLU C C 1
ATOM 6980 O O . GLU C 1 193 ? -3.48102 16.29351 -53.83721 1.000 40.15733 187 GLU C O 1
ATOM 6986 N N . TYR C 1 194 ? -4.20114 18.41577 -54.02813 1.000 45.49284 188 TYR C N 1
ATOM 6987 C CA . TYR C 1 194 ? -3.18238 18.93193 -53.11197 1.000 46.74685 188 TYR C CA 1
ATOM 6988 C C . TYR C 1 194 ? -3.35738 18.36375 -51.70652 1.000 42.99238 188 TYR C C 1
ATOM 6989 O O . TYR C 1 194 ? -2.37678 18.00170 -51.04210 1.000 38.36079 188 TYR C O 1
ATOM 6998 N N . CYS C 1 195 ? -4.60173 18.29551 -51.23448 1.000 39.50225 189 CYS C N 1
ATOM 6999 C CA . CYS C 1 195 ? -4.87815 17.73007 -49.92306 1.000 41.87370 189 CYS C CA 1
ATOM 7000 C C . CYS C 1 195 ? -4.36210 16.29601 -49.81404 1.000 42.31550 189 CYS C C 1
ATOM 7001 O O . CYS C 1 195 ? -3.76437 15.91771 -48.79799 1.000 42.31333 189 CYS C O 1
ATOM 7004 N N . ILE C 1 196 ? -4.60499 15.47564 -50.83766 1.000 39.48395 190 ILE C N 1
ATOM 7005 C CA . ILE C 1 196 ? -4.14274 14.09167 -50.80685 1.000 35.35242 190 ILE C CA 1
ATOM 7006 C C . ILE C 1 196 ? -2.61947 14.04148 -50.81163 1.000 36.52790 190 ILE C C 1
ATOM 7007 O O . ILE C 1 196 ? -2.00380 13.29908 -50.03953 1.000 35.82186 190 ILE C O 1
ATOM 7012 N N . ILE C 1 197 ? -1.99444 14.83121 -51.69059 1.000 36.88841 191 ILE C N 1
ATOM 7013 C CA . ILE C 1 197 ? -0.53925 14.82149 -51.83203 1.000 38.58789 191 ILE C CA 1
ATOM 7014 C C . ILE C 1 197 ? 0.14062 15.26620 -50.54031 1.000 36.32737 191 ILE C C 1
ATOM 7015 O O . ILE C 1 197 ? 1.12536 14.65582 -50.10568 1.000 37.10637 191 ILE C O 1
ATOM 7020 N N . GLN C 1 198 ? -0.36925 16.33034 -49.90576 1.000 36.82756 192 GLN C N 1
ATOM 7021 C CA . GLN C 1 198 ? 0.23647 16.79161 -48.65909 1.000 41.85778 192 GLN C CA 1
ATOM 7022 C C . GLN C 1 198 ? 0.13029 15.73363 -47.56973 1.000 36.02786 192 GLN C C 1
ATOM 7023 O O . GLN C 1 198 ? 1.10971 15.46719 -46.86550 1.000 39.07025 192 GLN C O 1
ATOM 7029 N N . SER C 1 199 ? -1.03971 15.09608 -47.44239 1.000 34.11822 193 SER C N 1
ATOM 7030 C CA . SER C 1 199 ? -1.21689 14.04372 -46.44730 1.000 34.09674 193 SER C CA 1
ATOM 7031 C C . SER C 1 199 ? -0.25478 12.89528 -46.69810 1.000 37.65315 193 SER C C 1
ATOM 7032 O O . SER C 1 199 ? 0.44946 12.45368 -45.78373 1.000 35.49747 193 SER C O 1
ATOM 7035 N N . ALA C 1 200 ? -0.20278 12.40640 -47.94143 1.000 31.23568 194 ALA C N 1
ATOM 7036 C CA . ALA C 1 200 ? 0.70297 11.30923 -48.26608 1.000 31.88353 194 ALA C CA 1
ATOM 7037 C C . ALA C 1 200 ? 2.14531 11.66958 -47.91871 1.000 36.30758 194 ALA C C 1
ATOM 7038 O O . ALA C 1 200 ? 2.84872 10.89264 -47.26297 1.000 36.12550 194 ALA C O 1
ATOM 7040 N N . LYS C 1 201 ? 2.58768 12.86898 -48.31080 1.000 35.75125 195 LYS C N 1
ATOM 7041 C CA . LYS C 1 201 ? 3.95475 13.28844 -48.01858 1.000 36.59988 195 LYS C CA 1
ATOM 7042 C C . LYS C 1 201 ? 4.18908 13.37070 -46.51590 1.000 40.32208 195 LYS C C 1
ATOM 7043 O O . LYS C 1 201 ? 5.18943 12.85845 -46.00350 1.000 37.55909 195 LYS C O 1
ATOM 7049 N N . LYS C 1 202 ? 3.25244 13.98647 -45.79194 1.000 36.74165 196 LYS C N 1
ATOM 7050 C CA . LYS C 1 202 ? 3.38166 14.12684 -44.34670 1.000 42.41449 196 LYS C CA 1
ATOM 7051 C C . LYS C 1 202 ? 3.51640 12.77170 -43.65106 1.000 35.89699 196 LYS C C 1
ATOM 7052 O O . LYS C 1 202 ? 4.36244 12.60756 -42.76378 1.000 40.51597 196 LYS C O 1
ATOM 7058 N N . TRP C 1 203 ? 2.70488 11.78450 -44.04406 1.000 33.66311 197 TRP C N 1
ATOM 7059 C CA . TRP C 1 203 ? 2.69506 10.50465 -43.34114 1.000 32.38532 197 TRP C CA 1
ATOM 7060 C C . TRP C 1 203 ? 3.87862 9.62460 -43.71867 1.000 38.86444 197 TRP C C 1
ATOM 7061 O O . TRP C 1 203 ? 4.45199 8.95195 -42.85461 1.000 37.67483 197 TRP C O 1
ATOM 7072 N N . PHE C 1 204 ? 4.27218 9.63134 -44.99437 1.000 32.82989 198 PHE C N 1
ATOM 7073 C CA . PHE C 1 204 ? 5.03657 8.53213 -45.56316 1.000 32.59480 198 PHE C CA 1
ATOM 7074 C C . PHE C 1 204 ? 6.41443 8.90797 -46.10632 1.000 34.72936 198 PHE C C 1
ATOM 7075 O O . PHE C 1 204 ? 7.20811 7.99681 -46.37082 1.000 34.96953 198 PHE C O 1
ATOM 7083 N N . LEU C 1 205 ? 6.72003 10.19666 -46.31514 1.000 36.46400 199 LEU C N 1
ATOM 7084 C CA . LEU C 1 205 ? 7.93929 10.53995 -47.05573 1.000 48.59319 199 LEU C CA 1
ATOM 7085 C C . LEU C 1 205 ? 9.21731 10.12931 -46.34054 1.000 52.07018 199 LEU C C 1
ATOM 7086 O O . LEU C 1 205 ? 10.25060 9.96312 -46.99496 1.000 54.78236 199 LEU C O 1
ATOM 7091 N N . SER C 1 206 ? 9.18545 9.96903 -45.02926 1.000 40.03551 200 SER C N 1
ATOM 7092 C CA . SER C 1 206 ? 10.38446 9.56489 -44.31711 1.000 57.88914 200 SER C CA 1
ATOM 7093 C C . SER C 1 206 ? 10.47411 8.05555 -44.11337 1.000 50.64978 200 SER C C 1
ATOM 7094 O O . SER C 1 206 ? 11.40483 7.59215 -43.44564 1.000 41.80477 200 SER C O 1
ATOM 7097 N N . ASP C 1 207 ? 9.55729 7.27820 -44.69407 1.000 38.98050 201 ASP C N 1
ATOM 7098 C CA . ASP C 1 207 ? 9.61789 5.82599 -44.55100 1.000 38.25256 201 ASP C CA 1
ATOM 7099 C C . ASP C 1 207 ? 10.76542 5.25232 -45.38860 1.000 44.14492 201 ASP C C 1
ATOM 7100 O O . ASP C 1 207 ? 10.89026 5.54461 -46.58422 1.000 40.62412 201 ASP C O 1
ATOM 7105 N N . LYS C 1 208 ? 11.59424 4.41657 -44.76093 1.000 39.39588 202 LYS C N 1
ATOM 7106 C CA . LYS C 1 208 ? 12.73853 3.82574 -45.43744 1.000 48.85240 202 LYS C CA 1
ATOM 7107 C C . LYS C 1 208 ? 12.98378 2.42642 -44.89006 1.000 46.66672 202 LYS C C 1
ATOM 7108 O O . LYS C 1 208 ? 12.61447 2.11872 -43.75516 1.000 40.15869 202 LYS C O 1
ATOM 7110 N N . ASN C 1 209 ? 13.58910 1.57800 -45.72299 1.000 41.45021 203 ASN C N 1
ATOM 7111 C CA . ASN C 1 209 ? 14.00682 0.22754 -45.33850 1.000 44.87714 203 ASN C CA 1
ATOM 7112 C C . ASN C 1 209 ? 12.91029 -0.49736 -44.55340 1.000 42.59028 203 ASN C C 1
ATOM 7113 O O . ASN C 1 209 ? 13.10355 -0.91692 -43.41608 1.000 40.09317 203 ASN C O 1
ATOM 7118 N N . MET C 1 210 ? 11.75525 -0.66912 -45.19952 1.000 42.46727 204 MET C N 1
ATOM 7119 C CA . MET C 1 210 ? 10.56558 -1.15976 -44.50993 1.000 36.88158 204 MET C CA 1
ATOM 7120 C C . MET C 1 210 ? 10.74115 -2.60717 -44.05566 1.000 39.53356 204 MET C C 1
ATOM 7121 O O . MET C 1 210 ? 11.34185 -3.43199 -44.75113 1.000 39.72689 204 MET C O 1
ATOM 7126 N N . GLN C 1 211 ? 10.24798 -2.89819 -42.85104 1.000 40.39152 205 GLN C N 1
ATOM 7127 C CA . GLN C 1 211 ? 10.32767 -4.24823 -42.30434 1.000 42.00197 205 GLN C CA 1
ATOM 7128 C C . GLN C 1 211 ? 9.27434 -5.18831 -42.90468 1.000 36.71097 205 GLN C C 1
ATOM 7129 O O . GLN C 1 211 ? 9.56431 -6.36003 -43.17031 1.000 37.41680 205 GLN C O 1
ATOM 7135 N N . ALA C 1 212 ? 8.05368 -4.70138 -43.11331 1.000 32.89333 206 ALA C N 1
ATOM 7136 C CA . ALA C 1 212 ? 6.94700 -5.49481 -43.66173 1.000 37.44783 206 ALA C CA 1
ATOM 7137 C C . ALA C 1 212 ? 6.62927 -6.71420 -42.78190 1.000 34.31014 206 ALA C C 1
ATOM 7138 O O . ALA C 1 212 ? 6.79506 -7.86449 -43.18493 1.000 33.88113 206 ALA C O 1
ATOM 7140 N N . LEU C 1 213 ? 6.14929 -6.43656 -41.56296 1.000 32.88020 207 LEU C N 1
ATOM 7141 C CA . LEU C 1 213 ? 5.61691 -7.49327 -40.69202 1.000 38.34288 207 LEU C CA 1
ATOM 7142 C C . LEU C 1 213 ? 4.24108 -7.91820 -41.20357 1.000 36.41667 207 LEU C C 1
ATOM 7143 O O . LEU C 1 213 ? 3.20149 -7.61007 -40.61722 1.000 36.56733 207 LEU C O 1
ATOM 7148 N N . GLU C 1 214 ? 4.24695 -8.68261 -42.29324 1.000 30.88148 208 GLU C N 1
ATOM 7149 C CA . GLU C 1 214 ? 3.05106 -9.02835 -43.04276 1.000 32.22219 208 GLU C CA 1
ATOM 7150 C C . GLU C 1 214 ? 3.05933 -10.51315 -43.36579 1.000 33.13708 208 GLU C C 1
ATOM 7151 O O . GLU C 1 214 ? 4.12939 -11.09454 -43.55783 1.000 31.25286 208 GLU C O 1
ATOM 7157 N N . PRO C 1 215 ? 1.87532 -11.14228 -43.51142 1.000 31.65673 209 PRO C N 1
ATOM 7158 C CA . PRO C 1 215 ? 0.53625 -10.56637 -43.35127 1.000 26.57723 209 PRO C CA 1
ATOM 7159 C C . PRO C 1 215 ? -0.03968 -10.72202 -41.96048 1.000 28.27772 209 PRO C C 1
ATOM 7160 O O . PRO C 1 215 ? 0.47545 -11.47574 -41.13581 1.000 26.30310 209 PRO C O 1
ATOM 7164 N N . CYS C 1 216 ? -1.11778 -9.99624 -41.70600 1.000 25.52313 210 CYS C N 1
ATOM 7165 C CA . CYS C 1 216 ? -1.96293 -10.26325 -40.55748 1.000 26.71302 210 CYS C CA 1
ATOM 7166 C C . CYS C 1 216 ? -3.20393 -11.02156 -41.01944 1.000 24.20635 210 CYS C C 1
ATOM 7167 O O . CYS C 1 216 ? -3.54221 -11.02744 -42.20187 1.000 25.19554 210 CYS C O 1
ATOM 7170 N N . GLY C 1 217 ? -3.86484 -11.67955 -40.06128 1.000 22.47709 211 GLY C N 1
ATOM 7171 C CA . GLY C 1 217 ? -4.82917 -12.73383 -40.34681 1.000 23.99014 211 GLY C CA 1
ATOM 7172 C C . GLY C 1 217 ? -6.04241 -12.34022 -41.17843 1.000 24.45320 211 GLY C C 1
ATOM 7173 O O . GLY C 1 217 ? -6.75166 -13.23367 -41.66819 1.000 22.51109 211 GLY C O 1
ATOM 7174 N N . ASP C 1 218 ? -6.36461 -11.04131 -41.26805 1.000 23.29516 212 ASP C N 1
ATOM 7175 C CA . ASP C 1 218 ? -7.56573 -10.60557 -41.98809 1.000 24.81501 212 ASP C CA 1
ATOM 7176 C C . ASP C 1 218 ? -7.27054 -9.56372 -43.06967 1.000 21.72812 212 ASP C C 1
ATOM 7177 O O . ASP C 1 218 ? -8.17232 -8.81716 -43.47046 1.000 24.31452 212 ASP C O 1
ATOM 7182 N N . GLU C 1 219 ? -6.04081 -9.47674 -43.54835 1.000 22.09736 213 GLU C N 1
ATOM 7183 C CA . GLU C 1 219 ? -5.70209 -8.42598 -44.49622 1.000 23.88474 213 GLU C CA 1
ATOM 7184 C C . GLU C 1 219 ? -5.95549 -8.91101 -45.91423 1.000 19.78628 213 GLU C C 1
ATOM 7185 O O . GLU C 1 219 ? -5.70591 -10.07432 -46.23023 1.000 20.34859 213 GLU C O 1
ATOM 7191 N N . PHE C 1 220 ? -6.51314 -8.02491 -46.74902 1.000 18.28051 214 PHE C N 1
ATOM 7192 C CA . PHE C 1 220 ? -6.57133 -8.23556 -48.18283 1.000 17.84321 214 PHE C CA 1
ATOM 7193 C C . PHE C 1 220 ? -5.66815 -7.26414 -48.92864 1.000 20.94449 214 PHE C C 1
ATOM 7194 O O . PHE C 1 220 ? -5.58523 -7.33693 -50.15563 1.000 17.74856 214 PHE C O 1
ATOM 7202 N N . LEU C 1 221 ? -4.93524 -6.40739 -48.21277 1.000 19.79279 215 LEU C N 1
ATOM 7203 C CA . LEU C 1 221 ? -3.98082 -5.49785 -48.82192 1.000 20.98557 215 LEU C CA 1
ATOM 7204 C C . LEU C 1 221 ? -2.64772 -5.60550 -48.10195 1.000 20.21764 215 LEU C C 1
ATOM 7205 O O . LEU C 1 221 ? -2.60092 -5.90120 -46.90077 1.000 18.71360 215 LEU C O 1
ATOM 7210 N N . SER C 1 222 ? -1.55334 -5.34986 -48.84003 1.000 19.69006 216 SER C N 1
ATOM 7211 C CA . SER C 1 222 ? -0.23601 -5.26461 -48.20997 1.000 23.74512 216 SER C CA 1
ATOM 7212 C C . SER C 1 222 ? 0.02774 -3.82509 -47.78957 1.000 24.72953 216 SER C C 1
ATOM 7213 O O . SER C 1 222 ? 0.06021 -2.93312 -48.65614 1.000 26.12681 216 SER C O 1
ATOM 7216 N N . PRO C 1 223 ? 0.20078 -3.54997 -46.49284 1.000 23.25787 217 PRO C N 1
ATOM 7217 C CA . PRO C 1 223 ? 0.54640 -2.18386 -46.07324 1.000 21.45258 217 PRO C CA 1
ATOM 7218 C C . PRO C 1 223 ? 1.72876 -1.57963 -46.81538 1.000 27.87817 217 PRO C C 1
ATOM 7219 O O . PRO C 1 223 ? 1.62180 -0.44036 -47.29230 1.000 25.08660 217 PRO C O 1
ATOM 7223 N N . VAL C 1 224 ? 2.85208 -2.29794 -46.93626 1.000 29.65258 218 VAL C N 1
ATOM 7224 C CA . VAL C 1 224 ? 4.03681 -1.66787 -47.51848 1.000 32.41467 218 VAL C CA 1
ATOM 7225 C C . VAL C 1 224 ? 3.87386 -1.49388 -49.02352 1.000 29.97252 218 VAL C C 1
ATOM 7226 O O . VAL C 1 224 ? 4.32920 -0.49211 -49.58791 1.000 27.26290 218 VAL C O 1
ATOM 7230 N N . LEU C 1 225 ? 3.23288 -2.45819 -49.70041 1.000 24.79759 219 LEU C N 1
ATOM 7231 C CA . LEU C 1 225 ? 3.06657 -2.34565 -51.14291 1.000 24.35857 219 LEU C CA 1
ATOM 7232 C C . LEU C 1 225 ? 2.06342 -1.25829 -51.50578 1.000 25.05411 219 LEU C C 1
ATOM 7233 O O . LEU C 1 225 ? 2.25124 -0.54535 -52.50225 1.000 24.61567 219 LEU C O 1
ATOM 7238 N N . MET C 1 226 ? 0.96936 -1.15177 -50.73946 1.000 24.26157 220 MET C N 1
ATOM 7239 C CA . MET C 1 226 ? -0.06282 -0.16251 -51.05230 1.000 28.54616 220 MET C CA 1
ATOM 7240 C C . MET C 1 226 ? 0.44941 1.25012 -50.82991 1.000 28.59820 220 MET C C 1
ATOM 7241 O O . MET C 1 226 ? 0.18387 2.14916 -51.63658 1.000 25.72587 220 MET C O 1
ATOM 7246 N N . GLU C 1 227 ? 1.20636 1.45685 -49.75145 1.000 20.86846 221 GLU C N 1
ATOM 7247 C CA . GLU C 1 227 ? 1.82377 2.75487 -49.52937 1.000 21.86069 221 GLU C CA 1
ATOM 7248 C C . GLU C 1 227 ? 2.75697 3.12096 -50.68201 1.000 25.30878 221 GLU C C 1
ATOM 7249 O O . GLU C 1 227 ? 2.75258 4.26536 -51.14459 1.000 25.44718 221 GLU C O 1
ATOM 7255 N N . ALA C 1 228 ? 3.55557 2.15698 -51.17048 1.000 24.04800 222 ALA C N 1
ATOM 7256 C CA . ALA C 1 228 ? 4.44826 2.42778 -52.30018 1.000 32.07150 222 ALA C CA 1
ATOM 7257 C C . ALA C 1 228 ? 3.66183 2.77529 -53.56018 1.000 32.28473 222 ALA C C 1
ATOM 7258 O O . ALA C 1 228 ? 4.05611 3.67065 -54.32393 1.000 30.12709 222 ALA C O 1
ATOM 7260 N N . VAL C 1 229 ? 2.54708 2.07668 -53.79387 1.000 24.54504 223 VAL C N 1
ATOM 7261 C CA . VAL C 1 229 ? 1.74389 2.34542 -54.97952 1.000 30.55205 223 VAL C CA 1
ATOM 7262 C C . VAL C 1 229 ? 1.16529 3.74981 -54.92173 1.000 30.03943 223 VAL C C 1
ATOM 7263 O O . VAL C 1 229 ? 1.17525 4.48198 -55.92318 1.000 29.03979 223 VAL C O 1
ATOM 7267 N N . LEU C 1 230 ? 0.65676 4.15426 -53.75372 1.000 26.83591 224 LEU C N 1
ATOM 7268 C CA . LEU C 1 230 ? 0.16071 5.51825 -53.60889 1.000 29.46828 224 LEU C CA 1
ATOM 7269 C C . LEU C 1 230 ? 1.26027 6.53400 -53.92730 1.000 35.84799 224 LEU C C 1
ATOM 7270 O O . LEU C 1 230 ? 1.04213 7.48939 -54.68204 1.000 38.13386 224 LEU C O 1
ATOM 7275 N N . LEU C 1 231 ? 2.45730 6.33361 -53.36676 1.000 31.07639 225 LEU C N 1
ATOM 7276 C CA . LEU C 1 231 ? 3.54799 7.27739 -53.59673 1.000 33.01489 225 LEU C CA 1
ATOM 7277 C C . LEU C 1 231 ? 4.01688 7.26485 -55.04561 1.000 37.09025 225 LEU C C 1
ATOM 7278 O O . LEU C 1 231 ? 4.57921 8.25983 -55.51898 1.000 36.33342 225 LEU C O 1
ATOM 7283 N N . SER C 1 232 ? 3.82017 6.15301 -55.76135 1.000 36.03421 226 SER C N 1
ATOM 7284 C CA . SER C 1 232 ? 4.12526 6.15260 -57.18820 1.000 35.81243 226 SER C CA 1
ATOM 7285 C C . SER C 1 232 ? 3.21282 7.09262 -57.97063 1.000 33.17643 226 SER C C 1
ATOM 7286 O O . SER C 1 232 ? 3.57032 7.50686 -59.07407 1.000 34.88412 226 SER C O 1
ATOM 7289 N N . ALA C 1 233 ? 2.03913 7.42570 -57.44106 1.000 30.19923 227 ALA C N 1
ATOM 7290 C CA . ALA C 1 233 ? 1.19597 8.42682 -58.07758 1.000 36.81236 227 ALA C CA 1
ATOM 7291 C C . ALA C 1 233 ? 1.36102 9.81030 -57.46097 1.000 39.82950 227 ALA C C 1
ATOM 7292 O O . ALA C 1 233 ? 1.07913 10.81107 -58.13192 1.000 41.42273 227 ALA C O 1
ATOM 7294 N N . VAL C 1 234 ? 1.87137 9.89829 -56.23454 1.000 34.38796 228 VAL C N 1
ATOM 7295 C CA . VAL C 1 234 ? 2.02775 11.19604 -55.58572 1.000 35.76240 228 VAL C CA 1
ATOM 7296 C C . VAL C 1 234 ? 3.34737 11.85895 -55.97849 1.000 36.22828 228 VAL C C 1
ATOM 7297 O O . VAL C 1 234 ? 3.39581 13.06570 -56.20348 1.000 44.39756 228 VAL C O 1
ATOM 7301 N N . LEU C 1 235 ? 4.43621 11.10447 -56.06641 1.000 36.32936 229 LEU C N 1
ATOM 7302 C CA . LEU C 1 235 ? 5.74216 11.65725 -56.40850 1.000 37.14864 229 LEU C CA 1
ATOM 7303 C C . LEU C 1 235 ? 5.98318 11.61481 -57.91333 1.000 45.42323 229 LEU C C 1
ATOM 7304 O O . LEU C 1 235 ? 5.42644 10.77835 -58.63252 1.000 46.32349 229 LEU C O 1
ATOM 7309 N N . HIS C 1 236 ? 6.82711 12.52522 -58.38806 1.000 43.17169 230 HIS C N 1
ATOM 7310 C CA . HIS C 1 236 ? 7.29214 12.46629 -59.76532 1.000 45.01585 230 HIS C CA 1
ATOM 7311 C C . HIS C 1 236 ? 8.15419 11.22397 -59.96875 1.000 48.83844 230 HIS C C 1
ATOM 7312 O O . HIS C 1 236 ? 8.78514 10.72651 -59.02881 1.000 46.52090 230 HIS C O 1
ATOM 7319 N N . LYS C 1 237 ? 8.18781 10.73011 -61.21609 1.000 49.07512 231 LYS C N 1
ATOM 7320 C CA . LYS C 1 237 ? 8.82735 9.44366 -61.50008 1.000 52.71696 231 LYS C CA 1
ATOM 7321 C C . LYS C 1 237 ? 10.24427 9.37879 -60.93667 1.000 56.79717 231 LYS C C 1
ATOM 7322 O O . LYS C 1 237 ? 10.62533 8.39190 -60.29707 1.000 57.93880 231 LYS C O 1
ATOM 7328 N N . ASN C 1 238 ? 11.03719 10.42953 -61.15295 1.000 55.44389 232 ASN C N 1
ATOM 7329 C CA . ASN C 1 238 ? 12.40075 10.43011 -60.63826 1.000 58.41285 232 ASN C CA 1
ATOM 7330 C C . ASN C 1 238 ? 12.41676 10.40643 -59.11425 1.000 55.87610 232 ASN C C 1
ATOM 7331 O O . ASN C 1 238 ? 13.15958 9.62986 -58.50119 1.000 56.92289 232 ASN C O 1
ATOM 7336 N N . ASP C 1 239 ? 11.61496 11.26887 -58.48482 1.000 52.89272 233 ASP C N 1
ATOM 7337 C CA . ASP C 1 239 ? 11.52278 11.26081 -57.02964 1.000 52.41292 233 ASP C CA 1
ATOM 7338 C C . ASP C 1 239 ? 11.08398 9.89359 -56.51909 1.000 51.36072 233 ASP C C 1
ATOM 7339 O O . ASP C 1 239 ? 11.64745 9.37334 -55.54541 1.000 49.41237 233 ASP C O 1
ATOM 7344 N N . PHE C 1 240 ? 10.11159 9.27009 -57.19294 1.000 41.55084 234 PHE C N 1
ATOM 7345 C CA . PHE C 1 240 ? 9.62790 7.98351 -56.71196 1.000 41.29858 234 PHE C CA 1
ATOM 7346 C C . PHE C 1 240 ? 10.67474 6.88674 -56.86582 1.000 42.84211 234 PHE C C 1
ATOM 7347 O O . PHE C 1 240 ? 10.82238 6.03964 -55.97607 1.000 42.73734 234 PHE C O 1
ATOM 7355 N N . VAL C 1 241 ? 11.38589 6.86397 -57.99654 1.000 42.35096 235 VAL C N 1
ATOM 7356 C CA . VAL C 1 241 ? 12.37855 5.81491 -58.23472 1.000 49.25258 235 VAL C CA 1
ATOM 7357 C C . VAL C 1 241 ? 13.45385 5.82977 -57.15615 1.000 52.35435 235 VAL C C 1
ATOM 7358 O O . VAL C 1 241 ? 13.86189 4.77356 -56.65144 1.000 52.39528 235 VAL C O 1
ATOM 7362 N N . LYS C 1 242 ? 13.94391 7.02172 -56.79906 1.000 53.62660 236 LYS C N 1
ATOM 7363 C CA . LYS C 1 242 ? 14.89331 7.13082 -55.69388 1.000 49.96486 236 LYS C CA 1
ATOM 7364 C C . LYS C 1 242 ? 14.24299 6.73134 -54.37302 1.000 48.84552 236 LYS C C 1
ATOM 7365 O O . LYS C 1 242 ? 14.82414 5.96891 -53.59214 1.000 49.45127 236 LYS C O 1
ATOM 7367 N N . PHE C 1 243 ? 13.02441 7.21039 -54.11880 1.000 49.12098 237 PHE C N 1
ATOM 7368 C CA . PHE C 1 243 ? 12.33426 6.85067 -52.88399 1.000 47.77954 237 PHE C CA 1
ATOM 7369 C C . PHE C 1 243 ? 12.16126 5.33905 -52.77696 1.000 50.79625 237 PHE C C 1
ATOM 7370 O O . PHE C 1 243 ? 12.42280 4.74568 -51.72278 1.000 47.82540 237 PHE C O 1
ATOM 7378 N N . PHE C 1 244 ? 11.72001 4.69938 -53.86504 1.000 37.83728 238 PHE C N 1
ATOM 7379 C CA . PHE C 1 244 ? 11.44675 3.26277 -53.82853 1.000 43.50025 238 PHE C CA 1
ATOM 7380 C C . PHE C 1 244 ? 12.71645 2.45951 -53.56497 1.000 42.45355 238 PHE C C 1
ATOM 7381 O O . PHE C 1 244 ? 12.67432 1.41666 -52.90211 1.000 40.05713 238 PHE C O 1
ATOM 7389 N N . LYS C 1 245 ? 13.84976 2.90955 -54.10931 1.000 43.21853 239 LYS C N 1
ATOM 7390 C CA . LYS C 1 245 ? 15.10748 2.21260 -53.86830 1.000 48.23894 239 LYS C CA 1
ATOM 7391 C C . LYS C 1 245 ? 15.48342 2.26664 -52.39093 1.000 50.13667 239 LYS C C 1
ATOM 7392 O O . LYS C 1 245 ? 16.00310 1.28694 -51.83892 1.000 50.49158 239 LYS C O 1
ATOM 7394 N N . ALA C 1 246 ? 15.23897 3.40831 -51.73627 1.000 47.47832 240 ALA C N 1
ATOM 7395 C CA . ALA C 1 246 ? 15.47404 3.51819 -50.29868 1.000 49.15222 240 ALA C CA 1
ATOM 7396 C C . ALA C 1 246 ? 14.36845 2.86403 -49.48174 1.000 46.83676 240 ALA C C 1
ATOM 7397 O O . ALA C 1 246 ? 14.59231 2.52774 -48.31490 1.000 43.56779 240 ALA C O 1
ATOM 7399 N N . TYR C 1 247 ? 13.19173 2.67054 -50.08274 1.000 43.06260 241 TYR C N 1
ATOM 7400 C CA . TYR C 1 247 ? 12.02348 2.14113 -49.38574 1.000 40.12684 241 TYR C CA 1
ATOM 7401 C C . TYR C 1 247 ? 12.13952 0.63924 -49.14287 1.000 39.35672 241 TYR C C 1
ATOM 7402 O O . TYR C 1 247 ? 11.92844 0.16850 -48.02238 1.000 36.04395 241 TYR C O 1
ATOM 7411 N N . LEU C 1 248 ? 12.43648 -0.12939 -50.19262 1.000 43.20386 242 LEU C N 1
ATOM 7412 C CA . LEU C 1 248 ? 12.60684 -1.58078 -50.10961 1.000 42.36951 242 LEU C CA 1
ATOM 7413 C C . LEU C 1 248 ? 13.91709 -1.92089 -50.80904 1.000 47.32108 242 LEU C C 1
ATOM 7414 O O . LEU C 1 248 ? 13.92191 -2.39214 -51.95564 1.000 50.77606 242 LEU C O 1
ATOM 7419 N N . PRO C 1 249 ? 15.05225 -1.71838 -50.13981 1.000 47.38190 243 PRO C N 1
ATOM 7420 C CA . PRO C 1 249 ? 16.34692 -1.79154 -50.84158 1.000 50.98608 243 PRO C CA 1
ATOM 7421 C C . PRO C 1 249 ? 16.81041 -3.19728 -51.18801 1.000 49.17952 243 PRO C C 1
ATOM 7422 O O . PRO C 1 249 ? 17.76595 -3.33574 -51.96104 1.000 52.13982 243 PRO C O 1
ATOM 7426 N N . ASN C 1 250 ? 16.18822 -4.23983 -50.64344 1.000 44.42296 244 ASN C N 1
ATOM 7427 C CA . ASN C 1 250 ? 16.65396 -5.60310 -50.85740 1.000 43.62622 244 ASN C CA 1
ATOM 7428 C C . ASN C 1 250 ? 15.68771 -6.44507 -51.68061 1.000 43.11357 244 ASN C C 1
ATOM 7429 O O . ASN C 1 250 ? 15.76260 -7.67496 -51.63345 1.000 46.86193 244 ASN C O 1
ATOM 7434 N N . LEU C 1 251 ? 14.79661 -5.81280 -52.44784 1.000 40.08353 245 LEU C N 1
ATOM 7435 C CA . LEU C 1 251 ? 13.82157 -6.57674 -53.21984 1.000 41.98189 245 LEU C CA 1
ATOM 7436 C C . LEU C 1 251 ? 14.50687 -7.55254 -54.16855 1.000 43.31341 245 LEU C C 1
ATOM 7437 O O . LEU C 1 251 ? 14.08326 -8.70717 -54.28851 1.000 42.80472 245 LEU C O 1
ATOM 7442 N N . GLU C 1 252 ? 15.57578 -7.11349 -54.84445 1.000 44.11610 246 GLU C N 1
ATOM 7443 C CA . GLU C 1 252 ? 16.26752 -7.99808 -55.77922 1.000 46.42090 246 GLU C CA 1
ATOM 7444 C C . GLU C 1 252 ? 16.85462 -9.21787 -55.09285 1.000 48.23848 246 GLU C C 1
ATOM 7445 O O . GLU C 1 252 ? 17.10038 -10.22728 -55.76020 1.000 56.11204 246 GLU C O 1
ATOM 7451 N N . ALA C 1 253 ? 17.09918 -9.14970 -53.78580 1.000 46.86385 247 ALA C N 1
ATOM 7452 C CA . ALA C 1 253 ? 17.48478 -10.32386 -53.01904 1.000 48.24558 247 ALA C CA 1
ATOM 7453 C C . ALA C 1 253 ? 16.27923 -11.02741 -52.40455 1.000 48.90186 247 ALA C C 1
ATOM 7454 O O . ALA C 1 253 ? 16.44950 -11.85795 -51.50357 1.000 50.50866 247 ALA C O 1
ATOM 7456 N N . LYS C 1 254 ? 15.07477 -10.72945 -52.89918 1.000 46.07413 248 LYS C N 1
ATOM 7457 C CA . LYS C 1 254 ? 13.82610 -11.32992 -52.41293 1.000 49.97822 248 LYS C CA 1
ATOM 7458 C C . LYS C 1 254 ? 13.64619 -11.14004 -50.90885 1.000 50.93787 248 LYS C C 1
ATOM 7459 O O . LYS C 1 254 ? 13.27727 -12.07205 -50.19175 1.000 52.12698 248 LYS C O 1
ATOM 7465 N N . GLU C 1 255 ? 13.93031 -9.92752 -50.42520 1.000 50.90922 249 GLU C N 1
ATOM 7466 C CA . GLU C 1 255 ? 13.74155 -9.54363 -49.03006 1.000 48.43309 249 GLU C CA 1
ATOM 7467 C C . GLU C 1 255 ? 12.97779 -8.22616 -48.96140 1.000 45.23255 249 GLU C C 1
ATOM 7468 O O . GLU C 1 255 ? 13.20641 -7.33605 -49.79133 1.000 46.07660 249 GLU C O 1
ATOM 7471 N N . PRO C 1 256 ? 12.04400 -8.06972 -48.00221 1.000 43.78069 250 PRO C N 1
ATOM 7472 C CA . PRO C 1 256 ? 11.64274 -9.03535 -46.96563 1.000 41.95445 250 PRO C CA 1
ATOM 7473 C C . PRO C 1 256 ? 10.98174 -10.27355 -47.54228 1.000 42.19373 250 PRO C C 1
ATOM 7474 O O . PRO C 1 256 ? 10.12716 -10.15035 -48.41796 1.000 41.11410 250 PRO C O 1
ATOM 7478 N N . ALA C 1 257 ? 11.36687 -11.43943 -47.01508 1.000 41.88824 251 ALA C N 1
ATOM 7479 C CA . ALA C 1 257 ? 10.98990 -12.71900 -47.61099 1.000 39.17345 251 ALA C CA 1
ATOM 7480 C C . ALA C 1 257 ? 9.48227 -12.87254 -47.76381 1.000 36.65189 251 ALA C C 1
ATOM 7481 O O . ALA C 1 257 ? 9.01478 -13.48193 -48.73026 1.000 38.72998 251 ALA C O 1
ATOM 7483 N N . THR C 1 258 ? 8.70556 -12.33441 -46.82633 1.000 30.12577 252 THR C N 1
ATOM 7484 C CA . THR C 1 258 ? 7.26255 -12.55418 -46.85676 1.000 33.67288 252 THR C CA 1
ATOM 7485 C C . THR C 1 258 ? 6.61480 -12.02245 -48.13511 1.000 31.22673 252 THR C C 1
ATOM 7486 O O . THR C 1 258 ? 5.58835 -12.54979 -48.56934 1.000 26.70707 252 THR C O 1
ATOM 7490 N N . LEU C 1 259 ? 7.17658 -10.97221 -48.73151 1.000 30.43669 253 LEU C N 1
ATOM 7491 C CA . LEU C 1 259 ? 6.59980 -10.40157 -49.93581 1.000 30.24717 253 LEU C CA 1
ATOM 7492 C C . LEU C 1 259 ? 6.76077 -11.31455 -51.13907 1.000 34.42735 253 LEU C C 1
ATOM 7493 O O . LEU C 1 259 ? 6.10638 -11.09365 -52.16352 1.000 37.90030 253 LEU C O 1
ATOM 7498 N N . PHE C 1 260 ? 7.62519 -12.31921 -51.04679 1.000 34.12043 254 PHE C N 1
ATOM 7499 C CA . PHE C 1 260 ? 7.82587 -13.26637 -52.13010 1.000 38.00896 254 PHE C CA 1
ATOM 7500 C C . PHE C 1 260 ? 7.25613 -14.63814 -51.79629 1.000 31.41410 254 PHE C C 1
ATOM 7501 O O . PHE C 1 260 ? 7.59361 -15.61853 -52.45503 1.000 37.31152 254 PHE C O 1
ATOM 7509 N N . THR C 1 261 ? 6.39695 -14.72504 -50.78794 1.000 30.45629 255 THR C N 1
ATOM 7510 C CA . THR C 1 261 ? 5.71712 -15.98005 -50.45625 1.000 36.52472 255 THR C CA 1
ATOM 7511 C C . THR C 1 261 ? 4.20927 -15.75389 -50.45674 1.000 32.49583 255 THR C C 1
ATOM 7512 O O . THR C 1 261 ? 3.69672 -15.06963 -49.55290 1.000 29.21072 255 THR C O 1
ATOM 7516 N N . PRO C 1 262 ? 3.46192 -16.26486 -51.44224 1.000 33.07584 256 PRO C N 1
ATOM 7517 C CA . PRO C 1 262 ? 1.99769 -16.13666 -51.40223 1.000 29.36628 256 PRO C CA 1
ATOM 7518 C C . PRO C 1 262 ? 1.46304 -16.65554 -50.07989 1.000 30.70384 256 PRO C C 1
ATOM 7519 O O . PRO C 1 262 ? 1.98936 -17.61507 -49.51267 1.000 28.77056 256 PRO C O 1
ATOM 7523 N N . VAL C 1 263 ? 0.44768 -15.97807 -49.55517 1.000 29.18615 257 VAL C N 1
ATOM 7524 C CA . VAL C 1 263 ? 0.02596 -16.24535 -48.18574 1.000 29.59801 257 VAL C CA 1
ATOM 7525 C C . VAL C 1 263 ? -0.87585 -17.47217 -48.15078 1.000 30.23585 257 VAL C C 1
ATOM 7526 O O . VAL C 1 263 ? -1.48690 -17.85826 -49.15406 1.000 29.83517 257 VAL C O 1
ATOM 7530 N N . SER C 1 264 ? -0.93335 -18.10475 -46.97949 1.000 27.10705 258 SER C N 1
ATOM 7531 C CA . SER C 1 264 ? -1.77975 -19.27322 -46.77826 1.000 31.99323 258 SER C CA 1
ATOM 7532 C C . SER C 1 264 ? -3.18836 -18.85857 -46.37535 1.000 28.82641 258 SER C C 1
ATOM 7533 O O . SER C 1 264 ? -3.38971 -17.86782 -45.66549 1.000 26.66613 258 SER C O 1
ATOM 7536 N N . VAL C 1 265 ? -4.16997 -19.63908 -46.83206 1.000 24.76884 259 VAL C N 1
ATOM 7537 C CA . VAL C 1 265 ? -5.57939 -19.36757 -46.58221 1.000 26.18754 259 VAL C CA 1
ATOM 7538 C C . VAL C 1 265 ? -6.15066 -20.63837 -45.96373 1.000 31.55388 259 VAL C C 1
ATOM 7539 O O . VAL C 1 265 ? -6.45650 -21.59740 -46.67749 1.000 36.13174 259 VAL C O 1
ATOM 7543 N N . SER C 1 266 ? -6.29151 -20.65535 -44.63445 1.000 32.28750 260 SER C N 1
ATOM 7544 C CA . SER C 1 266 ? -6.67504 -21.88560 -43.94260 1.000 34.98742 260 SER C CA 1
ATOM 7545 C C . SER C 1 266 ? -8.15390 -22.24910 -44.12312 1.000 35.98943 260 SER C C 1
ATOM 7546 O O . SER C 1 266 ? -8.49592 -23.43942 -44.14025 1.000 39.49708 260 SER C O 1
ATOM 7549 N N . ASP C 1 267 ? -9.04612 -21.27204 -44.25540 1.000 35.41388 261 ASP C N 1
ATOM 7550 C CA . ASP C 1 267 ? -10.47409 -21.59105 -44.31234 1.000 40.03047 261 ASP C CA 1
ATOM 7551 C C . ASP C 1 267 ? -11.18764 -20.49985 -45.09184 1.000 34.60867 261 ASP C C 1
ATOM 7552 O O . ASP C 1 267 ? -11.45158 -19.42154 -44.55163 1.000 34.57969 261 ASP C O 1
ATOM 7557 N N . ARG C 1 268 ? -11.56330 -20.80956 -46.32900 1.000 36.92534 262 ARG C N 1
ATOM 7558 C CA . ARG C 1 268 ? -12.25928 -19.84832 -47.16892 1.000 35.62354 262 ARG C CA 1
ATOM 7559 C C . ARG C 1 268 ? -13.72152 -19.66401 -46.79569 1.000 34.20837 262 ARG C C 1
ATOM 7560 O O . ARG C 1 268 ? -14.34639 -18.72833 -47.30562 1.000 35.46349 262 ARG C O 1
ATOM 7568 N N . SER C 1 269 ? -14.27085 -20.49611 -45.90882 1.000 33.29038 263 SER C N 1
ATOM 7569 C CA . SER C 1 269 ? -15.63421 -20.30532 -45.42418 1.000 31.93365 263 SER C CA 1
ATOM 7570 C C . SER C 1 269 ? -15.70500 -19.36904 -44.22565 1.000 31.95998 263 SER C C 1
ATOM 7571 O O . SER C 1 269 ? -16.79802 -19.14319 -43.69460 1.000 32.16311 263 SER C O 1
ATOM 7574 N N . ASP C 1 270 ? -14.57658 -18.81765 -43.79138 1.000 33.92737 264 ASP C N 1
ATOM 7575 C CA . ASP C 1 270 ? -14.56368 -17.78686 -42.76399 1.000 30.61626 264 ASP C CA 1
ATOM 7576 C C . ASP C 1 270 ? -14.37783 -16.41903 -43.41058 1.000 23.06696 264 ASP C C 1
ATOM 7577 O O . ASP C 1 270 ? -13.45450 -16.22117 -44.20618 1.000 24.08106 264 ASP C O 1
ATOM 7582 N N . GLY C 1 271 ? -15.25869 -15.48328 -43.06177 1.000 21.05698 265 GLY C N 1
ATOM 7583 C CA . GLY C 1 271 ? -15.26722 -14.18918 -43.71892 1.000 25.15221 265 GLY C CA 1
ATOM 7584 C C . GLY C 1 271 ? -13.96906 -13.41419 -43.59029 1.000 29.97714 265 GLY C C 1
ATOM 7585 O O . GLY C 1 271 ? -13.60898 -12.65540 -44.49535 1.000 26.63123 265 GLY C O 1
ATOM 7586 N N . LYS C 1 272 ? -13.27685 -13.54004 -42.44847 1.000 27.35179 266 LYS C N 1
ATOM 7587 C CA . LYS C 1 272 ? -12.03810 -12.78370 -42.26688 1.000 26.01538 266 LYS C CA 1
ATOM 7588 C C . LYS C 1 272 ? -10.86445 -13.46861 -42.95361 1.000 23.40005 266 LYS C C 1
ATOM 7589 O O . LYS C 1 272 ? -10.09903 -12.82441 -43.67537 1.000 20.79096 266 LYS C O 1
ATOM 7595 N N . ILE C 1 273 ? -10.71502 -14.77660 -42.75468 1.000 21.86740 267 ILE C N 1
ATOM 7596 C CA . ILE C 1 273 ? -9.59752 -15.48276 -43.37080 1.000 26.80141 267 ILE C CA 1
ATOM 7597 C C . ILE C 1 273 ? -9.70214 -15.43488 -44.88714 1.000 25.93546 267 ILE C C 1
ATOM 7598 O O . ILE C 1 273 ? -8.68583 -15.37381 -45.58732 1.000 27.04706 267 ILE C O 1
ATOM 7603 N N . ALA C 1 274 ? -10.92595 -15.42388 -45.41964 1.000 22.34024 268 ALA C N 1
ATOM 7604 C CA . ALA C 1 274 ? -11.10026 -15.32031 -46.86245 1.000 24.62095 268 ALA C CA 1
ATOM 7605 C C . ALA C 1 274 ? -10.43899 -14.06960 -47.44068 1.000 25.61155 268 ALA C C 1
ATOM 7606 O O . ALA C 1 274 ? -10.09467 -14.06096 -48.63063 1.000 25.92883 268 ALA C O 1
ATOM 7608 N N . HIS C 1 275 ? -10.24023 -13.02196 -46.62659 1.000 20.77123 269 HIS C N 1
ATOM 7609 C CA . HIS C 1 275 ? -9.55092 -11.83108 -47.11867 1.000 22.98819 269 HIS C CA 1
ATOM 7610 C C . HIS C 1 275 ? -8.17749 -12.15697 -47.68554 1.000 22.38727 269 HIS C C 1
ATOM 7611 O O . HIS C 1 275 ? -7.69728 -11.45554 -48.58334 1.000 19.54939 269 HIS C O 1
ATOM 7618 N N . LEU C 1 276 ? -7.53450 -13.21075 -47.17950 1.000 20.11662 270 LEU C N 1
ATOM 7619 C CA . LEU C 1 276 ? -6.17749 -13.52670 -47.60117 1.000 23.99884 270 LEU C CA 1
ATOM 7620 C C . LEU C 1 276 ? -6.10705 -13.96438 -49.06405 1.000 20.83076 270 LEU C C 1
ATOM 7621 O O . LEU C 1 276 ? -5.05029 -13.81772 -49.68582 1.000 24.54045 270 LEU C O 1
ATOM 7626 N N . ASP C 1 277 ? -7.19572 -14.49419 -49.63327 1.000 19.12060 271 ASP C N 1
ATOM 7627 C CA . ASP C 1 277 ? -7.22596 -14.70263 -51.08229 1.000 25.03611 271 ASP C CA 1
ATOM 7628 C C . ASP C 1 277 ? -7.08910 -13.36842 -51.80171 1.000 26.27664 271 ASP C C 1
ATOM 7629 O O . ASP C 1 277 ? -6.39873 -13.26434 -52.82549 1.000 29.22239 271 ASP C O 1
ATOM 7634 N N . GLY C 1 278 ? -7.78414 -12.34627 -51.30344 1.000 23.93660 272 GLY C N 1
ATOM 7635 C CA . GLY C 1 278 ? -7.66091 -11.02898 -51.89622 1.000 21.11758 272 GLY C CA 1
ATOM 7636 C C . GLY C 1 278 ? -6.26857 -10.45359 -51.75229 1.000 21.29280 272 GLY C C 1
ATOM 7637 O O . GLY C 1 278 ? -5.79134 -9.74341 -52.64379 1.000 22.80849 272 GLY C O 1
ATOM 7638 N N . LEU C 1 279 ? -5.58482 -10.78664 -50.65426 1.000 18.59399 273 LEU C N 1
ATOM 7639 C CA . LEU C 1 279 ? -4.21893 -10.31224 -50.45492 1.000 18.86063 273 LEU C CA 1
ATOM 7640 C C . LEU C 1 279 ? -3.29338 -10.83539 -51.54613 1.000 24.46921 273 LEU C C 1
ATOM 7641 O O . LEU C 1 279 ? -2.43820 -10.09693 -52.06295 1.000 22.31060 273 LEU C O 1
ATOM 7646 N N . ASN C 1 280 ? -3.42855 -12.11611 -51.89973 1.000 20.12129 274 ASN C N 1
ATOM 7647 C CA . ASN C 1 280 ? -2.59048 -12.63599 -52.97072 1.000 21.53773 274 ASN C CA 1
ATOM 7648 C C . ASN C 1 280 ? -2.89454 -11.92574 -54.28245 1.000 28.04323 274 ASN C C 1
ATOM 7649 O O . ASN C 1 280 ? -1.98299 -11.68472 -55.08533 1.000 26.31604 274 ASN C O 1
ATOM 7654 N N . LEU C 1 281 ? -4.17324 -11.59007 -54.51973 1.000 23.11478 275 LEU C N 1
ATOM 7655 C CA . LEU C 1 281 ? -4.54362 -10.84981 -55.72713 1.000 25.32786 275 LEU C CA 1
ATOM 7656 C C . LEU C 1 281 ? -4.04139 -9.40788 -55.67797 1.000 24.29164 275 LEU C C 1
ATOM 7657 O O . LEU C 1 281 ? -3.51322 -8.89645 -56.67132 1.000 26.37245 275 LEU C O 1
ATOM 7662 N N . SER C 1 282 ? -4.25423 -8.71191 -54.55179 1.000 23.15238 276 SER C N 1
ATOM 7663 C CA . SER C 1 282 ? -3.85180 -7.30553 -54.48048 1.000 21.42827 276 SER C CA 1
ATOM 7664 C C . SER C 1 282 ? -2.33046 -7.15248 -54.43958 1.000 23.11626 276 SER C C 1
ATOM 7665 O O . SER C 1 282 ? -1.79219 -6.18784 -54.99979 1.000 24.73990 276 SER C O 1
ATOM 7668 N N . ARG C 1 283 ? -1.62027 -8.09208 -53.80554 1.000 22.40508 277 ARG C N 1
ATOM 7669 C CA . ARG C 1 283 ? -0.15777 -8.10614 -53.92593 1.000 27.23399 277 ARG C CA 1
ATOM 7670 C C . ARG C 1 283 ? 0.26263 -8.18598 -55.39188 1.000 29.36446 277 ARG C C 1
ATOM 7671 O O . ARG C 1 283 ? 1.18551 -7.48062 -55.82573 1.000 28.68438 277 ARG C O 1
ATOM 7679 N N . ALA C 1 284 ? -0.37978 -9.07792 -56.16190 1.000 30.04660 278 ALA C N 1
ATOM 7680 C CA . ALA C 1 284 ? -0.06415 -9.19655 -57.58665 1.000 28.92170 278 ALA C CA 1
ATOM 7681 C C . ALA C 1 284 ? -0.29010 -7.87618 -58.29683 1.000 29.98691 278 ALA C C 1
ATOM 7682 O O . ALA C 1 284 ? 0.54851 -7.42423 -59.08615 1.000 32.31566 278 ALA C O 1
ATOM 7684 N N . TRP C 1 285 ? -1.43659 -7.25498 -58.03059 1.000 24.75902 279 TRP C N 1
ATOM 7685 C CA . TRP C 1 285 ? -1.74600 -5.94576 -58.58436 1.000 30.08795 279 TRP C CA 1
ATOM 7686 C C . TRP C 1 285 ? -0.65572 -4.92933 -58.23982 1.000 25.39501 279 TRP C C 1
ATOM 7687 O O . TRP C 1 285 ? -0.09598 -4.27801 -59.12630 1.000 28.75165 279 TRP C O 1
ATOM 7698 N N . CYS C 1 286 ? -0.33546 -4.79185 -56.95063 1.000 23.46772 280 CYS C N 1
ATOM 7699 C CA . CYS C 1 286 ? 0.66914 -3.80891 -56.53808 1.000 24.77147 280 CYS C CA 1
ATOM 7700 C C . CYS C 1 286 ? 2.04006 -4.11419 -57.14192 1.000 29.30975 280 CYS C C 1
ATOM 7701 O O . CYS C 1 286 ? 2.71919 -3.20552 -57.63491 1.000 30.75370 280 CYS C O 1
ATOM 7704 N N . PHE C 1 287 ? 2.44776 -5.39042 -57.15784 1.000 27.49736 281 PHE C N 1
ATOM 7705 C CA . PHE C 1 287 ? 3.76141 -5.72335 -57.71198 1.000 32.41865 281 PHE C CA 1
ATOM 7706 C C . PHE C 1 287 ? 3.85899 -5.31619 -59.17318 1.000 35.61315 281 PHE C C 1
ATOM 7707 O O . PHE C 1 287 ? 4.87510 -4.75764 -59.59897 1.000 31.19938 281 PHE C O 1
ATOM 7715 N N . LYS C 1 288 ? 2.79905 -5.56931 -59.95188 1.000 32.89616 282 LYS C N 1
ATOM 7716 C CA . LYS C 1 288 ? 2.80200 -5.19250 -61.36098 1.000 34.96766 282 LYS C CA 1
ATOM 7717 C C . LYS C 1 288 ? 2.91617 -3.68544 -61.52573 1.000 34.32782 282 LYS C C 1
ATOM 7718 O O . LYS C 1 288 ? 3.70643 -3.20201 -62.34230 1.000 37.83533 282 LYS C O 1
ATOM 7724 N N . ILE C 1 289 ? 2.13931 -2.92728 -60.75046 1.000 34.14137 283 ILE C N 1
ATOM 7725 C CA . ILE C 1 289 ? 2.22490 -1.46932 -60.80193 1.000 35.13154 283 ILE C CA 1
ATOM 7726 C C . ILE C 1 289 ? 3.64957 -1.02306 -60.50407 1.000 38.01737 283 ILE C C 1
ATOM 7727 O O . ILE C 1 289 ? 4.23702 -0.21797 -61.23574 1.000 41.82963 283 ILE C O 1
ATOM 7732 N N . LEU C 1 290 ? 4.23220 -1.57092 -59.43903 1.000 33.90686 284 LEU C N 1
ATOM 7733 C CA . LEU C 1 290 ? 5.56299 -1.15562 -59.00037 1.000 34.81568 284 LEU C CA 1
ATOM 7734 C C . LEU C 1 290 ? 6.65597 -1.60913 -59.95939 1.000 40.03646 284 LEU C C 1
ATOM 7735 O O . LEU C 1 290 ? 7.73817 -1.00644 -59.97991 1.000 42.60696 284 LEU C O 1
ATOM 7740 N N . SER C 1 291 ? 6.41758 -2.68703 -60.72507 1.000 38.61788 285 SER C N 1
ATOM 7741 C CA . SER C 1 291 ? 7.42513 -3.16909 -61.67307 1.000 40.08410 285 SER C CA 1
ATOM 7742 C C . SER C 1 291 ? 7.73513 -2.13746 -62.74896 1.000 40.63684 285 SER C C 1
ATOM 7743 O O . SER C 1 291 ? 8.83268 -2.15089 -63.31188 1.000 43.17570 285 SER C O 1
ATOM 7746 N N . ASN C 1 292 ? 6.79041 -1.24569 -63.06037 1.000 40.55104 286 ASN C N 1
ATOM 7747 C CA . ASN C 1 292 ? 7.02455 -0.26455 -64.11764 1.000 46.77779 286 ASN C CA 1
ATOM 7748 C C . ASN C 1 292 ? 8.06517 0.78173 -63.73324 1.000 49.26046 286 ASN C C 1
ATOM 7749 O O . ASN C 1 292 ? 8.46340 1.57593 -64.59283 1.000 53.95099 286 ASN C O 1
ATOM 7754 N N . PHE C 1 293 ? 8.51622 0.80381 -62.47889 1.000 47.51252 287 PHE C N 1
ATOM 7755 C CA . PHE C 1 293 ? 9.50595 1.77265 -62.01984 1.000 48.30216 287 PHE C CA 1
ATOM 7756 C C . PHE C 1 293 ? 10.87600 1.15620 -61.74447 1.000 49.49292 287 PHE C C 1
ATOM 7757 O O . PHE C 1 293 ? 11.73146 1.81739 -61.15308 1.000 55.24351 287 PHE C O 1
ATOM 7765 N N . CYS C 1 294 ? 11.10924 -0.08066 -62.15796 1.000 56.72457 288 CYS C N 1
ATOM 7766 C CA . CYS C 1 294 ? 12.29599 -0.82859 -61.77972 1.000 58.03927 288 CYS C CA 1
ATOM 7767 C C . CYS C 1 294 ? 13.19633 -1.09234 -62.97819 1.000 66.04496 288 CYS C C 1
ATOM 7768 O O . CYS C 1 294 ? 12.78541 -0.97668 -64.13822 1.000 67.29411 288 CYS C O 1
ATOM 7771 N N . ASP C 1 295 ? 14.43926 -1.46289 -62.66851 1.000 68.24708 289 ASP C N 1
ATOM 7772 C CA . ASP C 1 295 ? 15.37877 -1.93040 -63.67614 1.000 72.21483 289 ASP C CA 1
ATOM 7773 C C . ASP C 1 295 ? 14.96652 -3.31407 -64.17072 1.000 65.34173 289 ASP C C 1
ATOM 7774 O O . ASP C 1 295 ? 14.20815 -4.03241 -63.51223 1.000 63.38490 289 ASP C O 1
ATOM 7779 N N . GLU C 1 296 ? 15.47433 -3.67746 -65.35481 1.000 60.15085 290 GLU C N 1
ATOM 7780 C CA . GLU C 1 296 ? 14.97733 -4.85496 -66.06859 1.000 59.47491 290 GLU C CA 1
ATOM 7781 C C . GLU C 1 296 ? 14.93066 -6.09072 -65.17270 1.000 60.63015 290 GLU C C 1
ATOM 7782 O O . GLU C 1 296 ? 13.93722 -6.82596 -65.16443 1.000 64.09045 290 GLU C O 1
ATOM 7784 N N . ASN C 1 297 ? 15.99145 -6.32549 -64.39775 1.000 57.94784 291 ASN C N 1
ATOM 7785 C CA . ASN C 1 297 ? 16.05898 -7.52311 -63.56318 1.000 56.92337 291 ASN C CA 1
ATOM 7786 C C . ASN C 1 297 ? 14.96424 -7.53588 -62.50006 1.000 53.78191 291 ASN C C 1
ATOM 7787 O O . ASN C 1 297 ? 14.26369 -8.53890 -62.32999 1.000 50.89058 291 ASN C O 1
ATOM 7792 N N . LEU C 1 298 ? 14.84205 -6.45415 -61.72920 1.000 53.22279 292 LEU C N 1
ATOM 7793 C CA . LEU C 1 298 ? 13.80190 -6.40999 -60.70690 1.000 53.80099 292 LEU C CA 1
ATOM 7794 C C . LEU C 1 298 ? 12.41422 -6.33899 -61.33334 1.000 55.67381 292 LEU C C 1
ATOM 7795 O O . LEU C 1 298 ? 11.45122 -6.87106 -60.76906 1.000 56.31783 292 LEU C O 1
ATOM 7800 N N . LYS C 1 299 ? 12.29741 -5.69789 -62.49859 1.000 56.09621 293 LYS C N 1
ATOM 7801 C CA . LYS C 1 299 ? 11.02697 -5.66423 -63.21644 1.000 54.86865 293 LYS C CA 1
ATOM 7802 C C . LYS C 1 299 ? 10.52612 -7.07555 -63.49929 1.000 53.19054 293 LYS C C 1
ATOM 7803 O O . LYS C 1 299 ? 9.35358 -7.39609 -63.26054 1.000 51.61960 293 LYS C O 1
ATOM 7809 N N . ILE C 1 300 ? 11.40705 -7.93411 -64.01744 1.000 53.47385 294 ILE C N 1
ATOM 7810 C CA . ILE C 1 300 ? 11.03051 -9.31420 -64.30567 1.000 50.66897 294 ILE C CA 1
ATOM 7811 C C . ILE C 1 300 ? 10.74957 -10.07841 -63.01646 1.000 49.08729 294 ILE C C 1
ATOM 7812 O O . ILE C 1 300 ? 9.77728 -10.83770 -62.93260 1.000 47.09964 294 ILE C O 1
ATOM 7817 N N . LEU C 1 301 ? 11.57169 -9.86225 -61.98272 1.000 48.58058 295 LEU C N 1
ATOM 7818 C CA . LEU C 1 301 ? 11.39131 -10.56446 -60.71345 1.000 45.96572 295 LEU C CA 1
ATOM 7819 C C . LEU C 1 301 ? 10.01533 -10.28573 -60.12436 1.000 42.96255 295 LEU C C 1
ATOM 7820 O O . LEU C 1 301 ? 9.30714 -11.20481 -59.69936 1.000 41.76218 295 LEU C O 1
ATOM 7825 N N . LEU C 1 302 ? 9.62876 -9.01226 -60.06941 1.000 42.47464 296 LEU C N 1
ATOM 7826 C CA . LEU C 1 302 ? 8.36420 -8.65989 -59.43341 1.000 40.47806 296 LEU C CA 1
ATOM 7827 C C . LEU C 1 302 ? 7.17592 -9.17694 -60.23759 1.000 42.90139 296 LEU C C 1
ATOM 7828 O O . LEU C 1 302 ? 6.16736 -9.59501 -59.65776 1.000 38.87356 296 LEU C O 1
ATOM 7833 N N . ARG C 1 303 ? 7.28060 -9.16730 -61.57397 1.000 39.57971 297 ARG C N 1
ATOM 7834 C CA . ARG C 1 303 ? 6.18844 -9.65946 -62.41052 1.000 39.78478 297 ARG C CA 1
ATOM 7835 C C . ARG C 1 303 ? 6.03810 -11.17232 -62.29080 1.000 39.33510 297 ARG C C 1
ATOM 7836 O O . ARG C 1 303 ? 4.91818 -11.69739 -62.34229 1.000 37.56617 297 ARG C O 1
ATOM 7844 N N . ASN C 1 304 ? 7.15241 -11.89592 -62.16105 1.000 41.94700 298 ASN C N 1
ATOM 7845 C CA . ASN C 1 304 ? 7.05729 -13.32781 -61.87990 1.000 45.83412 298 ASN C CA 1
ATOM 7846 C C . ASN C 1 304 ? 6.44277 -13.57733 -60.50628 1.000 42.10182 298 ASN C C 1
ATOM 7847 O O . ASN C 1 304 ? 5.59702 -14.46814 -60.34769 1.000 38.31216 298 ASN C O 1
ATOM 7852 N N . ASN C 1 305 ? 6.86235 -12.80093 -59.50282 1.000 41.44248 299 ASN C N 1
ATOM 7853 C CA . ASN C 1 305 ? 6.28061 -12.91524 -58.16942 1.000 39.25413 299 ASN C CA 1
ATOM 7854 C C . ASN C 1 305 ? 4.79035 -12.59872 -58.20622 1.000 34.96863 299 ASN C C 1
ATOM 7855 O O . ASN C 1 305 ? 3.98753 -13.28499 -57.56419 1.000 36.95772 299 ASN C O 1
ATOM 7860 N N . ALA C 1 306 ? 4.39679 -11.58508 -58.98227 1.000 34.48091 300 ALA C N 1
ATOM 7861 C CA . ALA C 1 306 ? 2.97855 -11.25713 -59.10331 1.000 32.65144 300 ALA C CA 1
ATOM 7862 C C . ALA C 1 306 ? 2.19045 -12.42724 -59.68876 1.000 39.27108 300 ALA C C 1
ATOM 7863 O O . ALA C 1 306 ? 1.13493 -12.80447 -59.16669 1.000 33.13366 300 ALA C O 1
ATOM 7865 N N . THR C 1 307 ? 2.70882 -13.04231 -60.75426 1.000 33.22607 301 THR C N 1
ATOM 7866 C CA . THR C 1 307 ? 1.99326 -14.15272 -61.37243 1.000 33.05521 301 THR C CA 1
ATOM 7867 C C . THR C 1 307 ? 1.84334 -15.31350 -60.39743 1.000 39.90873 301 THR C C 1
ATOM 7868 O O . THR C 1 307 ? 0.76743 -15.91849 -60.29286 1.000 36.72590 301 THR C O 1
ATOM 7872 N N . GLU C 1 308 ? 2.89389 -15.59611 -59.63012 1.000 37.89136 302 GLU C N 1
ATOM 7873 C CA . GLU C 1 308 ? 2.81880 -16.65940 -58.63690 1.000 40.41107 302 GLU C CA 1
ATOM 7874 C C . GLU C 1 308 ? 1.76482 -16.34165 -57.57818 1.000 36.37181 302 GLU C C 1
ATOM 7875 O O . GLU C 1 308 ? 1.03252 -17.23456 -57.13910 1.000 39.28616 302 GLU C O 1
ATOM 7881 N N . HIS C 1 309 ? 1.66436 -15.07544 -57.15403 1.000 31.37252 303 HIS C N 1
ATOM 7882 C CA . HIS C 1 309 ? 0.60725 -14.70727 -56.20987 1.000 30.25434 303 HIS C CA 1
ATOM 7883 C C . HIS C 1 309 ? -0.78148 -14.84001 -56.84565 1.000 28.25535 303 HIS C C 1
ATOM 7884 O O . HIS C 1 309 ? -1.69884 -15.40780 -56.24361 1.000 27.34424 303 HIS C O 1
ATOM 7891 N N . PHE C 1 310 ? -0.95396 -14.29741 -58.05014 1.000 28.14712 304 PHE C N 1
ATOM 7892 C CA . PHE C 1 310 ? -2.23813 -14.38362 -58.74711 1.000 27.03045 304 PHE C CA 1
ATOM 7893 C C . PHE C 1 310 ? -2.68953 -15.83546 -58.90129 1.000 29.09147 304 PHE C C 1
ATOM 7894 O O . PHE C 1 310 ? -3.84559 -16.16757 -58.62047 1.000 26.11681 304 PHE C O 1
ATOM 7902 N N . ASP C 1 311 ? -1.78517 -16.71447 -59.35527 1.000 31.84030 305 ASP C N 1
ATOM 7903 C CA . ASP C 1 311 ? -2.13891 -18.11651 -59.58868 1.000 34.35769 305 ASP C CA 1
ATOM 7904 C C . ASP C 1 311 ? -2.57601 -18.82511 -58.30656 1.000 35.62582 305 ASP C C 1
ATOM 7905 O O . ASP C 1 311 ? -3.34949 -19.78290 -58.37048 1.000 38.72677 305 ASP C O 1
ATOM 7910 N N . LYS C 1 312 ? -2.08147 -18.39711 -57.13863 1.000 32.22221 306 LYS C N 1
ATOM 7911 C CA . LYS C 1 312 ? -2.47502 -19.07197 -55.90086 1.000 30.19396 306 LYS C CA 1
ATOM 7912 C C . LYS C 1 312 ? -3.90400 -18.75316 -55.48142 1.000 30.03552 306 LYS C C 1
ATOM 7913 O O . LYS C 1 312 ? -4.45377 -19.47134 -54.64312 1.000 34.19272 306 LYS C O 1
ATOM 7916 N N . ALA C 1 313 ? -4.51656 -17.69478 -56.01985 1.000 26.47852 307 ALA C N 1
ATOM 7917 C CA . ALA C 1 313 ? -5.86989 -17.31852 -55.61594 1.000 26.15036 307 ALA C CA 1
ATOM 7918 C C . ALA C 1 313 ? -6.91607 -17.41316 -56.72452 1.000 29.89086 307 ALA C C 1
ATOM 7919 O O . ALA C 1 313 ? -8.09846 -17.57858 -56.40468 1.000 28.26246 307 ALA C O 1
ATOM 7921 N N . ILE C 1 314 ? -6.53395 -17.30624 -58.00413 1.000 31.98404 308 ILE C N 1
ATOM 7922 C CA . ILE C 1 314 ? -7.53690 -17.08522 -59.05548 1.000 31.71069 308 ILE C CA 1
ATOM 7923 C C . ILE C 1 314 ? -8.55386 -18.22808 -59.11902 1.000 30.79020 308 ILE C C 1
ATOM 7924 O O . ILE C 1 314 ? -9.75066 -17.99298 -59.31510 1.000 32.18298 308 ILE C O 1
ATOM 7929 N N . ALA C 1 315 ? -8.12367 -19.46344 -58.87421 1.000 24.71813 309 ALA C N 1
ATOM 7930 C CA . ALA C 1 315 ? -9.04630 -20.58898 -58.97602 1.000 28.46563 309 ALA C CA 1
ATOM 7931 C C . ALA C 1 315 ? -10.10195 -20.60438 -57.87054 1.000 29.57656 309 ALA C C 1
ATOM 7932 O O . ALA C 1 315 ? -11.05497 -21.38530 -57.95670 1.000 29.67323 309 ALA C O 1
ATOM 7934 N N . HIS C 1 316 ? -9.98383 -19.76622 -56.84804 1.000 27.75625 310 HIS C N 1
ATOM 7935 C CA . HIS C 1 316 ? -10.86461 -19.86824 -55.69006 1.000 30.09928 310 HIS C CA 1
ATOM 7936 C C . HIS C 1 316 ? -11.90485 -18.76392 -55.57349 1.000 27.50769 310 HIS C C 1
ATOM 7937 O O . HIS C 1 316 ? -12.66853 -18.76441 -54.60061 1.000 34.54992 310 HIS C O 1
ATOM 7944 N N . ILE C 1 317 ? -12.00614 -17.85251 -56.54088 1.000 25.20407 311 ILE C N 1
ATOM 7945 C CA . ILE C 1 317 ? -12.84998 -16.68052 -56.32304 1.000 21.14149 311 ILE C CA 1
ATOM 7946 C C . ILE C 1 317 ? -14.33445 -17.00609 -56.29715 1.000 24.38234 311 ILE C C 1
ATOM 7947 O O . ILE C 1 317 ? -15.12250 -16.17365 -55.84362 1.000 27.53109 311 ILE C O 1
ATOM 7952 N N . GLU C 1 318 ? -14.72887 -18.22151 -56.67344 1.000 21.47668 312 GLU C N 1
ATOM 7953 C CA . GLU C 1 318 ? -16.11656 -18.66152 -56.60118 1.000 24.52743 312 GLU C CA 1
ATOM 7954 C C . GLU C 1 318 ? -16.35880 -19.80270 -55.60766 1.000 28.17809 312 GLU C C 1
ATOM 7955 O O . GLU C 1 318 ? -17.42808 -20.41648 -55.64313 1.000 31.37587 312 GLU C O 1
ATOM 7961 N N . ASP C 1 319 ? -15.41137 -20.09124 -54.71390 1.000 24.08698 313 ASP C N 1
ATOM 7962 C CA . ASP C 1 319 ? -15.60912 -21.16031 -53.73558 1.000 29.60746 313 ASP C CA 1
ATOM 7963 C C . ASP C 1 319 ? -16.76100 -20.87082 -52.77550 1.000 30.91689 313 ASP C C 1
ATOM 7964 O O . ASP C 1 319 ? -17.46428 -21.79432 -52.36052 1.000 34.30092 313 ASP C O 1
ATOM 7969 N N . ASP C 1 320 ? -16.98159 -19.60792 -52.42666 1.000 27.99954 314 ASP C N 1
ATOM 7970 C CA . ASP C 1 320 ? -17.92278 -19.24382 -51.37443 1.000 27.58477 314 ASP C CA 1
ATOM 7971 C C . ASP C 1 320 ? -18.37974 -17.81766 -51.64698 1.000 24.52958 314 ASP C C 1
ATOM 7972 O O . ASP C 1 320 ? -17.61440 -17.00914 -52.18084 1.000 26.68091 314 ASP C O 1
ATOM 7977 N N . TYR C 1 321 ? -19.63128 -17.50692 -51.27963 1.000 21.40119 315 TYR C N 1
ATOM 7978 C CA . TYR C 1 321 ? -20.10387 -16.13100 -51.45168 1.000 21.35816 315 TYR C CA 1
ATOM 7979 C C . TYR C 1 321 ? -19.25899 -15.15799 -50.62503 1.000 20.94251 315 TYR C C 1
ATOM 7980 O O . TYR C 1 321 ? -19.15131 -13.96637 -50.96457 1.000 21.93654 315 TYR C O 1
ATOM 7989 N N . LEU C 1 322 ? -18.63751 -15.64898 -49.54896 1.000 19.77902 316 LEU C N 1
ATOM 7990 C CA . LEU C 1 322 ? -17.73738 -14.81370 -48.76464 1.000 23.37603 316 LEU C CA 1
ATOM 7991 C C . LEU C 1 322 ? -16.52767 -14.35035 -49.56893 1.000 25.72152 316 LEU C C 1
ATOM 7992 O O . LEU C 1 322 ? -15.88153 -13.37228 -49.17214 1.000 26.04267 316 LEU C O 1
ATOM 7997 N N . GLY C 1 323 ? -16.20617 -15.02599 -50.67659 1.000 19.29671 317 GLY C N 1
ATOM 7998 C CA . GLY C 1 323 ? -15.19907 -14.54083 -51.60325 1.000 19.38171 317 GLY C CA 1
ATOM 7999 C C . GLY C 1 323 ? -15.78010 -13.89184 -52.85314 1.000 20.82434 317 GLY C C 1
ATOM 8000 O O . GLY C 1 323 ? -15.36504 -12.79962 -53.25278 1.000 18.89978 317 GLY C O 1
ATOM 8001 N N . SER C 1 324 ? -16.75632 -14.55543 -53.47478 1.000 17.39128 318 SER C N 1
ATOM 8002 C CA . SER C 1 324 ? -17.27607 -14.09513 -54.75963 1.000 19.71711 318 SER C CA 1
ATOM 8003 C C . SER C 1 324 ? -18.00284 -12.75743 -54.66916 1.000 18.73518 318 SER C C 1
ATOM 8004 O O . SER C 1 324 ? -18.18869 -12.10337 -55.70099 1.000 17.62523 318 SER C O 1
ATOM 8007 N N . HIS C 1 325 ? -18.41961 -12.32348 -53.47698 1.000 22.39607 319 HIS C N 1
ATOM 8008 C CA . HIS C 1 325 ? -19.04047 -10.99948 -53.43291 1.000 20.67471 319 HIS C CA 1
ATOM 8009 C C . HIS C 1 325 ? -18.02421 -9.87159 -53.60181 1.000 23.50330 319 HIS C C 1
ATOM 8010 O O . HIS C 1 325 ? -18.43317 -8.70592 -53.69531 1.000 23.59289 319 HIS C O 1
ATOM 8017 N N . TRP C 1 326 ? -16.72485 -10.16139 -53.71146 1.000 13.58828 320 TRP C N 1
ATOM 8018 C CA . TRP C 1 326 ? -15.78440 -9.05517 -53.87875 1.000 13.45707 320 TRP C CA 1
ATOM 8019 C C . TRP C 1 326 ? -14.50904 -9.42119 -54.63859 1.000 18.96275 320 TRP C C 1
ATOM 8020 O O . TRP C 1 326 ? -13.84446 -8.52928 -55.16456 1.000 18.78660 320 TRP C O 1
ATOM 8031 N N . LEU C 1 327 ? -14.11572 -10.70092 -54.67790 1.000 17.86901 321 LEU C N 1
ATOM 8032 C CA . LEU C 1 327 ? -12.77138 -11.01558 -55.16966 1.000 17.81002 321 LEU C CA 1
ATOM 8033 C C . LEU C 1 327 ? -12.57599 -10.70248 -56.65724 1.000 18.31199 321 LEU C C 1
ATOM 8034 O O . LEU C 1 327 ? -11.45752 -10.35425 -57.06564 1.000 22.54256 321 LEU C O 1
ATOM 8039 N N . GLY C 1 328 ? -13.62400 -10.82289 -57.48251 1.000 15.09789 322 GLY C N 1
ATOM 8040 C CA . GLY C 1 328 ? -13.48030 -10.53475 -58.91099 1.000 18.62497 322 GLY C CA 1
ATOM 8041 C C . GLY C 1 328 ? -12.92221 -9.14795 -59.20047 1.000 22.60175 322 GLY C C 1
ATOM 8042 O O . GLY C 1 328 ? -12.16085 -8.95614 -60.16653 1.000 19.12893 322 GLY C O 1
ATOM 8043 N N . SER C 1 329 ? -13.27262 -8.16342 -58.37369 1.000 21.10018 323 SER C N 1
ATOM 8044 C CA . SER C 1 329 ? -12.76486 -6.81428 -58.61295 1.000 22.73993 323 SER C CA 1
ATOM 8045 C C . SER C 1 329 ? -11.25139 -6.75701 -58.45729 1.000 22.09028 323 SER C C 1
ATOM 8046 O O . SER C 1 329 ? -10.56452 -6.11054 -59.25926 1.000 18.32878 323 SER C O 1
ATOM 8049 N N . PHE C 1 330 ? -10.70008 -7.43643 -57.44298 1.000 22.14440 324 PHE C N 1
ATOM 8050 C CA . PHE C 1 330 ? -9.24618 -7.40153 -57.29061 1.000 18.92920 324 PHE C CA 1
ATOM 8051 C C . PHE C 1 330 ? -8.55462 -8.26286 -58.34140 1.000 22.90856 324 PHE C C 1
ATOM 8052 O O . PHE C 1 330 ? -7.45049 -7.91712 -58.79110 1.000 22.63971 324 PHE C O 1
ATOM 8060 N N . ALA C 1 331 ? -9.20725 -9.35518 -58.77235 1.000 18.78284 325 ALA C N 1
ATOM 8061 C CA . ALA C 1 331 ? -8.67805 -10.16234 -59.86588 1.000 22.44354 325 ALA C CA 1
ATOM 8062 C C . ALA C 1 331 ? -8.53030 -9.33058 -61.13901 1.000 23.23057 325 ALA C C 1
ATOM 8063 O O . ALA C 1 331 ? -7.49754 -9.40045 -61.81868 1.000 24.82054 325 ALA C O 1
ATOM 8065 N N . LEU C 1 332 ? -9.55750 -8.53838 -61.47925 1.000 19.21834 326 LEU C N 1
ATOM 8066 C CA . LEU C 1 332 ? -9.48440 -7.69868 -62.67381 1.000 29.51335 326 LEU C CA 1
ATOM 8067 C C . LEU C 1 332 ? -8.43682 -6.60937 -62.51200 1.000 25.80654 326 LEU C C 1
ATOM 8068 O O . LEU C 1 332 ? -7.71364 -6.28996 -63.46619 1.000 30.61860 326 LEU C O 1
ATOM 8073 N N . LEU C 1 333 ? -8.33592 -6.03018 -61.31574 1.000 27.50245 327 LEU C N 1
ATOM 8074 C CA . LEU C 1 333 ? -7.28993 -5.04027 -61.07305 1.000 22.60023 327 LEU C CA 1
ATOM 8075 C C . LEU C 1 333 ? -5.91988 -5.61058 -61.40544 1.000 23.18766 327 LEU C C 1
ATOM 8076 O O . LEU C 1 333 ? -5.13562 -4.97928 -62.11617 1.000 25.49001 327 LEU C O 1
ATOM 8081 N N . ALA C 1 334 ? -5.62803 -6.82775 -60.92350 1.000 24.13368 328 ALA C N 1
ATOM 8082 C CA . ALA C 1 334 ? -4.32688 -7.44163 -61.19131 1.000 23.65497 328 ALA C CA 1
ATOM 8083 C C . ALA C 1 334 ? -4.14973 -7.73712 -62.67400 1.000 31.14043 328 ALA C C 1
ATOM 8084 O O . ALA C 1 334 ? -3.07888 -7.48774 -63.24029 1.000 32.59058 328 ALA C O 1
ATOM 8086 N N . LEU C 1 335 ? -5.20137 -8.24256 -63.32668 1.000 31.03365 329 LEU C N 1
ATOM 8087 C CA . LEU C 1 335 ? -5.09489 -8.59138 -64.73649 1.000 30.97786 329 LEU C CA 1
ATOM 8088 C C . LEU C 1 335 ? -4.87952 -7.36924 -65.61173 1.000 33.07216 329 LEU C C 1
ATOM 8089 O O . LEU C 1 335 ? -4.25033 -7.47906 -66.66301 1.000 35.53213 329 LEU C O 1
ATOM 8094 N N . ASP C 1 336 ? -5.36182 -6.19841 -65.19566 1.000 34.51272 330 ASP C N 1
ATOM 8095 C CA . ASP C 1 336 ? -5.48266 -5.06776 -66.10580 1.000 31.73105 330 ASP C CA 1
ATOM 8096 C C . ASP C 1 336 ? -4.31139 -4.09149 -66.04820 1.000 37.11660 330 ASP C C 1
ATOM 8097 O O . ASP C 1 336 ? -4.30562 -3.11239 -66.80623 1.000 35.76026 330 ASP C O 1
ATOM 8102 N N . VAL C 1 337 ? -3.29226 -4.34380 -65.22360 1.000 34.35602 331 VAL C N 1
ATOM 8103 C CA . VAL C 1 337 ? -2.20323 -3.37901 -65.12475 1.000 32.45904 331 VAL C CA 1
ATOM 8104 C C . VAL C 1 337 ? -1.43651 -3.33740 -66.43842 1.000 35.40551 331 VAL C C 1
ATOM 8105 O O . VAL C 1 337 ? -1.04800 -4.37807 -66.98562 1.000 38.55659 331 VAL C O 1
ATOM 8109 N N . ASP C 1 338 ? -1.22128 -2.12685 -66.94484 1.000 37.43307 332 ASP C N 1
ATOM 8110 C CA . ASP C 1 338 ? -0.43242 -1.88458 -68.14875 1.000 46.36325 332 ASP C CA 1
ATOM 8111 C C . ASP C 1 338 ? 1.03073 -2.23238 -67.88807 1.000 52.02861 332 ASP C C 1
ATOM 8112 O O . ASP C 1 338 ? 1.70012 -1.57550 -67.08822 1.000 54.04499 332 ASP C O 1
ATOM 8117 N N . ILE C 1 339 ? 1.53877 -3.26250 -68.55527 1.000 56.34597 333 ILE C N 1
ATOM 8118 C CA . ILE C 1 339 ? 2.94701 -3.62554 -68.43095 1.000 61.68445 333 ILE C CA 1
ATOM 8119 C C . ILE C 1 339 ? 3.75433 -2.74285 -69.38459 1.000 69.01900 333 ILE C C 1
ATOM 8120 O O . ILE C 1 339 ? 3.65736 -2.87357 -70.60854 1.000 72.23579 333 ILE C O 1
ATOM 8125 N N . LEU C 1 340 ? 4.53873 -1.82419 -68.81896 1.000 71.01198 334 LEU C N 1
ATOM 8126 C CA . LEU C 1 340 ? 5.30151 -0.85073 -69.59734 1.000 72.46684 334 LEU C CA 1
ATOM 8127 C C . LEU C 1 340 ? 6.80736 -1.11498 -69.52806 1.000 75.16628 334 LEU C C 1
ATOM 8128 O O . LEU C 1 340 ? 7.24198 -2.24168 -69.28235 1.000 74.68287 334 LEU C O 1
ATOM 8130 N N . PRO D 1 6 ? -8.09486 9.33166 -3.54713 1.000 55.33388 0 PRO D N 1
ATOM 8131 C CA . PRO D 1 6 ? -7.70545 9.55132 -4.94895 1.000 58.28702 0 PRO D CA 1
ATOM 8132 C C . PRO D 1 6 ? -8.55366 8.70644 -5.89862 1.000 58.75692 0 PRO D C 1
ATOM 8133 O O . PRO D 1 6 ? -9.03206 9.19659 -6.93142 1.000 58.11982 0 PRO D O 1
ATOM 8137 N N . MET D 1 7 ? -8.73138 7.43354 -5.52936 1.000 57.20416 1 MET D N 1
ATOM 8138 C CA . MET D 1 7 ? -9.64893 6.56175 -6.25258 1.000 55.19614 1 MET D CA 1
ATOM 8139 C C . MET D 1 7 ? -11.10169 6.95382 -6.02008 1.000 55.97463 1 MET D C 1
ATOM 8140 O O . MET D 1 7 ? -11.96082 6.65120 -6.85879 1.000 54.66091 1 MET D O 1
ATOM 8145 N N . GLU D 1 8 ? -11.39679 7.61943 -4.89722 1.000 55.11725 2 GLU D N 1
ATOM 8146 C CA . GLU D 1 8 ? -12.77729 7.99177 -4.59817 1.000 52.95394 2 GLU D CA 1
ATOM 8147 C C . GLU D 1 8 ? -13.38342 8.83610 -5.71649 1.000 54.71456 2 GLU D C 1
ATOM 8148 O O . GLU D 1 8 ? -14.50038 8.56819 -6.16815 1.000 56.07597 2 GLU D O 1
ATOM 8150 N N . LYS D 1 9 ? -12.67337 9.87950 -6.15774 1.000 55.81984 3 LYS D N 1
ATOM 8151 C CA . LYS D 1 9 ? -13.17111 10.70547 -7.25700 1.000 53.89212 3 LYS D CA 1
ATOM 8152 C C . LYS D 1 9 ? -13.40497 9.87451 -8.51402 1.000 53.29697 3 LYS D C 1
ATOM 8153 O O . LYS D 1 9 ? -14.44685 9.99570 -9.16708 1.000 55.59032 3 LYS D O 1
ATOM 8155 N N . PHE D 1 10 ? -12.44735 9.01314 -8.86201 1.000 51.59190 4 PHE D N 1
ATOM 8156 C CA . PHE D 1 10 ? -12.57279 8.21911 -10.07879 1.000 51.86762 4 PHE D CA 1
ATOM 8157 C C . PHE D 1 10 ? -13.72974 7.23213 -9.97805 1.000 53.72384 4 PHE D C 1
ATOM 8158 O O . PHE D 1 10 ? -14.57880 7.16328 -10.87419 1.000 52.57803 4 PHE D O 1
ATOM 8166 N N . ILE D 1 11 ? -13.80216 6.48934 -8.87123 1.000 55.20363 5 ILE D N 1
ATOM 8167 C CA . ILE D 1 11 ? -14.81726 5.44724 -8.73412 1.000 51.87120 5 ILE D CA 1
ATOM 8168 C C . ILE D 1 11 ? -16.22011 6.04137 -8.75050 1.000 51.91077 5 ILE D C 1
ATOM 8169 O O . ILE D 1 11 ? -17.12925 5.48832 -9.38044 1.000 53.77667 5 ILE D O 1
ATOM 8174 N N . LYS D 1 12 ? -16.42555 7.17216 -8.06766 1.000 48.37057 6 LYS D N 1
ATOM 8175 C CA . LYS D 1 12 ? -17.71002 7.86012 -8.18039 1.000 47.64372 6 LYS D CA 1
ATOM 8176 C C . LYS D 1 12 ? -17.99491 8.26270 -9.62431 1.000 50.43978 6 LYS D C 1
ATOM 8177 O O . LYS D 1 12 ? -19.12487 8.12163 -10.10808 1.000 46.97468 6 LYS D O 1
ATOM 8179 N N . GLN D 1 13 ? -16.97427 8.74776 -10.33352 1.000 52.02477 7 GLN D N 1
ATOM 8180 C CA . GLN D 1 13 ? -17.16266 9.17481 -11.71584 1.000 53.16225 7 GLN D CA 1
ATOM 8181 C C . GLN D 1 13 ? -17.46024 7.98625 -12.62674 1.000 53.79418 7 GLN D C 1
ATOM 8182 O O . GLN D 1 13 ? -18.42316 8.01687 -13.39985 1.000 57.28375 7 GLN D O 1
ATOM 8188 N N . PHE D 1 14 ? -16.64958 6.92455 -12.54311 1.000 52.27735 8 PHE D N 1
ATOM 8189 C CA . PHE D 1 14 ? -16.83794 5.76896 -13.42174 1.000 49.54591 8 PHE D CA 1
ATOM 8190 C C . PHE D 1 14 ? -18.19733 5.10860 -13.18007 1.000 50.49019 8 PHE D C 1
ATOM 8191 O O . PHE D 1 14 ? -18.82891 4.60367 -14.12296 1.000 49.68286 8 PHE D O 1
ATOM 8199 N N . SER D 1 15 ? -18.63847 5.06244 -11.91374 1.000 47.69884 9 SER D N 1
ATOM 8200 C CA . SER D 1 15 ? -19.94797 4.50095 -11.57249 1.000 45.55947 9 SER D CA 1
ATOM 8201 C C . SER D 1 15 ? -21.07572 5.25284 -12.27340 1.000 47.47130 9 SER D C 1
ATOM 8202 O O . SER D 1 15 ? -21.96349 4.64931 -12.89429 1.000 45.58709 9 SER D O 1
ATOM 8205 N N . PHE D 1 16 ? -21.06149 6.57934 -12.16247 1.000 48.28513 10 PHE D N 1
ATOM 8206 C CA . PHE D 1 16 ? -22.08593 7.40091 -12.79320 1.000 51.56994 10 PHE D CA 1
ATOM 8207 C C . PHE D 1 16 ? -22.14583 7.14233 -14.29493 1.000 51.21074 10 PHE D C 1
ATOM 8208 O O . PHE D 1 16 ? -23.23001 6.95605 -14.85778 1.000 46.00184 10 PHE D O 1
ATOM 8216 N N . ILE D 1 17 ? -20.97940 7.12480 -14.95217 1.000 44.54316 11 ILE D N 1
ATOM 8217 C CA . ILE D 1 17 ? -20.90541 6.95954 -16.40519 1.000 47.83419 11 ILE D CA 1
ATOM 8218 C C . ILE D 1 17 ? -21.45600 5.60228 -16.83250 1.000 47.28735 11 ILE D C 1
ATOM 8219 O O . ILE D 1 17 ? -22.28471 5.50771 -17.75173 1.000 44.02995 11 ILE D O 1
ATOM 8224 N N . ALA D 1 18 ? -20.96685 4.52663 -16.20378 1.000 47.84701 12 ALA D N 1
ATOM 8225 C CA . ALA D 1 18 ? -21.34139 3.18035 -16.63047 1.000 48.87461 12 ALA D CA 1
ATOM 8226 C C . ALA D 1 18 ? -22.81748 2.90097 -16.36776 1.000 49.40608 12 ALA D C 1
ATOM 8227 O O . ALA D 1 18 ? -23.48201 2.24952 -17.18378 1.000 51.55391 12 ALA D O 1
ATOM 8229 N N . LEU D 1 19 ? -23.35170 3.38633 -15.24113 1.000 46.66155 13 LEU D N 1
ATOM 8230 C CA . LEU D 1 19 ? -24.77575 3.20524 -14.97379 1.000 49.96574 13 LEU D CA 1
ATOM 8231 C C . LEU D 1 19 ? -25.60963 3.92006 -16.02617 1.000 51.42777 13 LEU D C 1
ATOM 8232 O O . LEU D 1 19 ? -26.66135 3.42271 -16.44411 1.000 52.03468 13 LEU D O 1
ATOM 8237 N N . GLU D 1 20 ? -25.15049 5.09266 -16.46401 1.000 49.84575 14 GLU D N 1
ATOM 8238 C CA . GLU D 1 20 ? -25.80427 5.79473 -17.55969 1.000 47.72226 14 GLU D CA 1
ATOM 8239 C C . GLU D 1 20 ? -25.62313 5.04615 -18.87791 1.000 47.15045 14 GLU D C 1
ATOM 8240 O O . GLU D 1 20 ? -26.55841 4.96509 -19.68237 1.000 48.89026 14 GLU D O 1
ATOM 8246 N N . ASN D 1 21 ? -24.43483 4.46753 -19.09776 1.000 44.43649 15 ASN D N 1
ATOM 8247 C CA . ASN D 1 21 ? -24.12677 3.81949 -20.37341 1.000 44.00244 15 ASN D CA 1
ATOM 8248 C C . ASN D 1 21 ? -25.03248 2.62735 -20.64084 1.000 41.40144 15 ASN D C 1
ATOM 8249 O O . ASN D 1 21 ? -25.59017 2.49495 -21.73582 1.000 46.92011 15 ASN D O 1
ATOM 8254 N N . ILE D 1 22 ? -25.15193 1.71838 -19.67040 1.000 41.78798 16 ILE D N 1
ATOM 8255 C CA . ILE D 1 22 ? -25.76579 0.42258 -19.95265 1.000 48.22300 16 ILE D CA 1
ATOM 8256 C C . ILE D 1 22 ? -27.25643 0.53427 -20.25767 1.000 47.82620 16 ILE D C 1
ATOM 8257 O O . ILE D 1 22 ? -27.82966 -0.40116 -20.82267 1.000 46.51685 16 ILE D O 1
ATOM 8262 N N . PHE D 1 23 ? -27.91263 1.63368 -19.87879 1.000 42.36438 17 PHE D N 1
ATOM 8263 C CA . PHE D 1 23 ? -29.32582 1.81785 -20.18344 1.000 46.58400 17 PHE D CA 1
ATOM 8264 C C . PHE D 1 23 ? -29.58835 2.81851 -21.30121 1.000 45.32637 17 PHE D C 1
ATOM 8265 O O . PHE D 1 23 ? -30.74212 2.96288 -21.71937 1.000 51.45238 17 PHE D O 1
ATOM 8273 N N . ARG D 1 24 ? -28.56690 3.51972 -21.78258 1.000 43.15266 18 ARG D N 1
ATOM 8274 C CA . ARG D 1 24 ? -28.73939 4.50107 -22.84757 1.000 43.89734 18 ARG D CA 1
ATOM 8275 C C . ARG D 1 24 ? -28.81211 3.79666 -24.20806 1.000 44.46380 18 ARG D C 1
ATOM 8276 O O . ARG D 1 24 ? -27.84269 3.15429 -24.62993 1.000 46.35072 18 ARG D O 1
ATOM 8284 N N . GLU D 1 25 ? -29.95667 3.92220 -24.90273 1.000 43.00604 19 GLU D N 1
ATOM 8285 C CA . GLU D 1 25 ? -30.15768 3.21604 -26.16962 1.000 41.43097 19 GLU D CA 1
ATOM 8286 C C . GLU D 1 25 ? -29.52606 3.94768 -27.34716 1.000 42.06858 19 GLU D C 1
ATOM 8287 O O . GLU D 1 25 ? -29.06918 3.29877 -28.30016 1.000 39.63145 19 GLU D O 1
ATOM 8293 N N . LEU D 1 26 ? -29.52223 5.27904 -27.32661 1.000 39.45496 20 LEU D N 1
ATOM 8294 C CA . LEU D 1 26 ? -29.12654 6.06171 -28.48794 1.000 41.09752 20 LEU D CA 1
ATOM 8295 C C . LEU D 1 26 ? -28.08635 7.10128 -28.10134 1.000 39.13317 20 LEU D C 1
ATOM 8296 O O . LEU D 1 26 ? -28.11826 7.62697 -26.99002 1.000 39.88026 20 LEU D O 1
ATOM 8301 N N . PRO D 1 27 ? -27.15751 7.43465 -29.01482 1.000 38.51127 21 PRO D N 1
ATOM 8302 C CA . PRO D 1 27 ? -26.98739 6.82334 -30.34125 1.000 37.60398 21 PRO D CA 1
ATOM 8303 C C . PRO D 1 27 ? -26.41211 5.41554 -30.23179 1.000 37.17214 21 PRO D C 1
ATOM 8304 O O . PRO D 1 27 ? -26.09199 5.00521 -29.12035 1.000 37.59168 21 PRO D O 1
ATOM 8308 N N . ASN D 1 28 ? -26.33868 4.67701 -31.33912 1.000 36.38873 22 ASN D N 1
ATOM 8309 C CA . ASN D 1 28 ? -25.92777 3.28083 -31.29434 1.000 36.00041 22 ASN D CA 1
ATOM 8310 C C . ASN D 1 28 ? -25.36719 2.90918 -32.66330 1.000 45.70003 22 ASN D C 1
ATOM 8311 O O . ASN D 1 28 ? -25.71247 3.51497 -33.68335 1.000 47.19616 22 ASN D O 1
ATOM 8316 N N . LYS D 1 29 ? -24.52012 1.88364 -32.67740 1.000 34.68931 23 LYS D N 1
ATOM 8317 C CA . LYS D 1 29 ? -23.91847 1.37956 -33.90599 1.000 36.26449 23 LYS D CA 1
ATOM 8318 C C . LYS D 1 29 ? -23.88780 -0.13599 -33.84820 1.000 33.56118 23 LYS D C 1
ATOM 8319 O O . LYS D 1 29 ? -23.38021 -0.71053 -32.88404 1.000 33.87351 23 LYS D O 1
ATOM 8325 N N . ILE D 1 30 ? -24.43957 -0.78021 -34.86728 1.000 33.00521 24 ILE D N 1
ATOM 8326 C CA . ILE D 1 30 ? -24.47229 -2.23106 -34.93391 1.000 35.40151 24 ILE D CA 1
ATOM 8327 C C . ILE D 1 30 ? -23.59766 -2.69933 -36.08849 1.000 34.53947 24 ILE D C 1
ATOM 8328 O O . ILE D 1 30 ? -23.49671 -2.03785 -37.13209 1.000 34.62621 24 ILE D O 1
ATOM 8333 N N . THR D 1 31 ? -22.95609 -3.83722 -35.88920 1.000 33.83000 25 THR D N 1
ATOM 8334 C CA . THR D 1 31 ? -22.27972 -4.56933 -36.95021 1.000 31.85732 25 THR D CA 1
ATOM 8335 C C . THR D 1 31 ? -22.97366 -5.92287 -36.96821 1.000 32.07777 25 THR D C 1
ATOM 8336 O O . THR D 1 31 ? -22.75076 -6.74648 -36.07723 1.000 36.93353 25 THR D O 1
ATOM 8340 N N . HIS D 1 32 ? -23.84185 -6.13552 -37.95882 1.000 30.46815 26 HIS D N 1
ATOM 8341 C CA . HIS D 1 32 ? -24.86705 -7.16689 -37.86803 1.000 30.55970 26 HIS D CA 1
ATOM 8342 C C . HIS D 1 32 ? -25.01433 -7.85835 -39.20828 1.000 30.54577 26 HIS D C 1
ATOM 8343 O O . HIS D 1 32 ? -25.38812 -7.22012 -40.19563 1.000 31.68523 26 HIS D O 1
ATOM 8350 N N . SER D 1 33 ? -24.76102 -9.15969 -39.24013 1.000 33.15814 27 SER D N 1
ATOM 8351 C CA . SER D 1 33 ? -24.94888 -9.94853 -40.44774 1.000 34.01735 27 SER D CA 1
ATOM 8352 C C . SER D 1 33 ? -26.20477 -10.80085 -40.30504 1.000 34.34195 27 SER D C 1
ATOM 8353 O O . SER D 1 33 ? -26.63160 -11.12683 -39.19426 1.000 32.19627 27 SER D O 1
ATOM 8356 N N . PHE D 1 34 ? -26.82690 -11.11922 -41.43779 1.000 32.18478 28 PHE D N 1
ATOM 8357 C CA . PHE D 1 34 ? -28.11566 -11.79406 -41.40425 1.000 31.95328 28 PHE D CA 1
ATOM 8358 C C . PHE D 1 34 ? -28.37131 -12.45330 -42.75436 1.000 27.19759 28 PHE D C 1
ATOM 8359 O O . PHE D 1 34 ? -27.87905 -11.99026 -43.77903 1.000 35.21338 28 PHE D O 1
ATOM 8367 N N . ASN D 1 35 ? -29.15471 -13.53607 -42.73252 1.000 31.45669 29 ASN D N 1
ATOM 8368 C CA . ASN D 1 35 ? -29.65120 -14.20893 -43.92968 1.000 34.38933 29 ASN D CA 1
ATOM 8369 C C . ASN D 1 35 ? -31.16967 -14.27399 -43.92295 1.000 34.11312 29 ASN D C 1
ATOM 8370 O O . ASN D 1 35 ? -31.76619 -15.05009 -44.67441 1.000 36.13297 29 ASN D O 1
ATOM 8375 N N . ASP D 1 36 ? -31.80522 -13.47293 -43.07843 1.000 33.78330 30 ASP D N 1
ATOM 8376 C CA . ASP D 1 36 ? -33.25740 -13.42490 -43.00008 1.000 38.28882 30 ASP D CA 1
ATOM 8377 C C . ASP D 1 36 ? -33.62027 -11.95792 -42.86535 1.000 38.51516 30 ASP D C 1
ATOM 8378 O O . ASP D 1 36 ? -33.19139 -11.30716 -41.90759 1.000 40.36413 30 ASP D O 1
ATOM 8383 N N . ILE D 1 37 ? -34.43951 -11.44764 -43.78602 1.000 36.94139 31 ILE D N 1
ATOM 8384 C CA . ILE D 1 37 ? -34.74406 -10.02247 -43.78240 1.000 40.78445 31 ILE D CA 1
ATOM 8385 C C . ILE D 1 37 ? -35.51245 -9.62103 -42.51744 1.000 44.48452 31 ILE D C 1
ATOM 8386 O O . ILE D 1 37 ? -35.45828 -8.45320 -42.10675 1.000 48.71026 31 ILE D O 1
ATOM 8391 N N . ASN D 1 38 ? -36.14874 -10.57976 -41.82953 1.000 41.71841 32 ASN D N 1
ATOM 8392 C CA . ASN D 1 38 ? -36.80117 -10.31839 -40.54925 1.000 44.28120 32 ASN D CA 1
ATOM 8393 C C . ASN D 1 38 ? -35.81950 -10.21419 -39.38866 1.000 46.58133 32 ASN D C 1
ATOM 8394 O O . ASN D 1 38 ? -36.20359 -9.75160 -38.31017 1.000 53.36702 32 ASN D O 1
ATOM 8399 N N . ASP D 1 39 ? -34.57036 -10.61758 -39.57020 1.000 43.83526 33 ASP D N 1
ATOM 8400 C CA . ASP D 1 39 ? -33.59707 -10.57561 -38.47982 1.000 44.08519 33 ASP D CA 1
ATOM 8401 C C . ASP D 1 39 ? -32.91251 -9.21221 -38.40674 1.000 50.90069 33 ASP D C 1
ATOM 8402 O O . ASP D 1 39 ? -31.69106 -9.10590 -38.31900 1.000 59.12781 33 ASP D O 1
ATOM 8407 N N . ILE D 1 40 ? -33.69644 -8.14088 -38.48433 1.000 47.03563 34 ILE D N 1
ATOM 8408 C CA . ILE D 1 40 ? -33.18589 -6.78038 -38.34183 1.000 48.28089 34 ILE D CA 1
ATOM 8409 C C . ILE D 1 40 ? -34.11253 -6.08906 -37.35407 1.000 47.52980 34 ILE D C 1
ATOM 8410 O O . ILE D 1 40 ? -35.22759 -5.69286 -37.71128 1.000 49.61805 34 ILE D O 1
ATOM 8415 N N . LYS D 1 41 ? -33.67307 -5.98160 -36.10990 1.000 42.52384 35 LYS D N 1
ATOM 8416 C CA . LYS D 1 41 ? -34.44940 -5.49073 -34.98425 1.000 43.55108 35 LYS D CA 1
ATOM 8417 C C . LYS D 1 41 ? -33.60174 -4.49027 -34.21301 1.000 44.68264 35 LYS D C 1
ATOM 8418 O O . LYS D 1 41 ? -32.37107 -4.48310 -34.33740 1.000 43.45020 35 LYS D O 1
ATOM 8422 N N . PRO D 1 42 ? -34.22827 -3.62640 -33.41588 1.000 42.77481 36 PRO D N 1
ATOM 8423 C CA . PRO D 1 42 ? -33.45366 -2.68827 -32.60259 1.000 44.02916 36 PRO D CA 1
ATOM 8424 C C . PRO D 1 42 ? -32.52688 -3.42511 -31.66279 1.000 42.03280 36 PRO D C 1
ATOM 8425 O O . PRO D 1 42 ? -32.78062 -4.58849 -31.29460 1.000 41.85759 36 PRO D O 1
ATOM 8429 N N . PRO D 1 43 ? -31.41282 -2.80116 -31.26232 1.000 37.46927 37 PRO D N 1
ATOM 8430 C CA . PRO D 1 43 ? -30.50420 -3.47264 -30.31406 1.000 40.49124 37 PRO D CA 1
ATOM 8431 C C . PRO D 1 43 ? -31.20670 -3.96816 -29.05964 1.000 39.15998 37 PRO D C 1
ATOM 8432 O O . PRO D 1 43 ? -30.88872 -5.05817 -28.56626 1.000 39.34457 37 PRO D O 1
ATOM 8436 N N . LYS D 1 44 ? -32.18702 -3.21226 -28.55218 1.000 40.47639 38 LYS D N 1
ATOM 8437 C CA . LYS D 1 44 ? -32.89761 -3.63590 -27.34572 1.000 44.82997 38 LYS D CA 1
ATOM 8438 C C . LYS D 1 44 ? -33.53887 -5.01552 -27.50968 1.000 46.62607 38 LYS D C 1
ATOM 8439 O O . LYS D 1 44 ? -33.66405 -5.75332 -26.52517 1.000 51.61010 38 LYS D O 1
ATOM 8445 N N . LEU D 1 45 ? -33.95567 -5.38317 -28.73024 1.000 44.34791 39 LEU D N 1
ATOM 8446 C CA . LEU D 1 45 ? -34.49897 -6.71783 -28.98454 1.000 43.85505 39 LEU D CA 1
ATOM 8447 C C . LEU D 1 45 ? -33.42846 -7.74164 -29.37142 1.000 44.25370 39 LEU D C 1
ATOM 8448 O O . LEU D 1 45 ? -33.53570 -8.91560 -29.00291 1.000 48.15058 39 LEU D O 1
ATOM 8453 N N . MET D 1 46 ? -32.41712 -7.34729 -30.14723 1.000 39.47704 40 MET D N 1
ATOM 8454 C CA . MET D 1 46 ? -31.36986 -8.29656 -30.52174 1.000 42.97979 40 MET D CA 1
ATOM 8455 C C . MET D 1 46 ? -30.48786 -8.65008 -29.33115 1.000 38.60028 40 MET D C 1
ATOM 8456 O O . MET D 1 46 ? -30.05368 -9.79870 -29.18599 1.000 38.49332 40 MET D O 1
ATOM 8461 N N . TYR D 1 47 ? -30.19194 -7.66140 -28.49031 1.000 38.98282 41 TYR D N 1
ATOM 8462 C CA . TYR D 1 47 ? -29.25056 -7.78502 -27.38328 1.000 41.12943 41 TYR D CA 1
ATOM 8463 C C . TYR D 1 47 ? -29.99596 -7.39753 -26.11049 1.000 43.47496 41 TYR D C 1
ATOM 8464 O O . TYR D 1 47 ? -29.95537 -6.22917 -25.69501 1.000 41.75660 41 TYR D O 1
ATOM 8473 N N . PRO D 1 48 ? -30.72350 -8.33588 -25.49019 1.000 42.25471 42 PRO D N 1
ATOM 8474 C CA . PRO D 1 48 ? -31.56420 -7.97014 -24.33606 1.000 45.25011 42 PRO D CA 1
ATOM 8475 C C . PRO D 1 48 ? -30.77475 -7.43388 -23.14556 1.000 48.45883 42 PRO D C 1
ATOM 8476 O O . PRO D 1 48 ? -31.34915 -6.71951 -22.31486 1.000 51.00682 42 PRO D O 1
ATOM 8480 N N . ILE D 1 49 ? -29.49342 -7.76750 -23.02524 1.000 45.99763 43 ILE D N 1
ATOM 8481 C CA . ILE D 1 49 ? -28.63523 -7.21946 -21.98284 1.000 43.75308 43 ILE D CA 1
ATOM 8482 C C . ILE D 1 49 ? -27.79946 -6.05676 -22.50157 1.000 48.06806 43 ILE D C 1
ATOM 8483 O O . ILE D 1 49 ? -27.79145 -4.97023 -21.92073 1.000 50.12168 43 ILE D O 1
ATOM 8488 N N . PHE D 1 50 ? -27.08379 -6.27731 -23.59859 1.000 44.50482 44 PHE D N 1
ATOM 8489 C CA . PHE D 1 50 ? -25.97324 -5.42377 -24.01232 1.000 45.05356 44 PHE D CA 1
ATOM 8490 C C . PHE D 1 50 ? -26.35203 -4.48680 -25.15290 1.000 44.51092 44 PHE D C 1
ATOM 8491 O O . PHE D 1 50 ? -25.58776 -4.29478 -26.11284 1.000 37.07961 44 PHE D O 1
ATOM 8499 N N . TYR D 1 51 ? -27.54151 -3.88457 -25.05019 1.000 45.78282 45 TYR D N 1
ATOM 8500 C CA . TYR D 1 51 ? -28.10209 -3.00379 -26.06826 1.000 39.12552 45 TYR D CA 1
ATOM 8501 C C . TYR D 1 51 ? -27.63791 -1.55820 -25.94907 1.000 38.83814 45 TYR D C 1
ATOM 8502 O O . TYR D 1 51 ? -27.86494 -0.77561 -26.87870 1.000 38.19608 45 TYR D O 1
ATOM 8511 N N . GLY D 1 52 ? -27.02904 -1.17839 -24.82604 1.000 42.19852 46 GLY D N 1
ATOM 8512 C CA . GLY D 1 52 ? -26.67120 0.19477 -24.54798 1.000 39.37481 46 GLY D CA 1
ATOM 8513 C C . GLY D 1 52 ? -25.21145 0.48348 -24.82570 1.000 43.99473 46 GLY D C 1
ATOM 8514 O O . GLY D 1 52 ? -24.51474 -0.27956 -25.50423 1.000 42.62249 46 GLY D O 1
ATOM 8515 N N . SER D 1 53 ? -24.74229 1.61584 -24.29342 1.000 43.28700 47 SER D N 1
ATOM 8516 C CA . SER D 1 53 ? -23.32033 1.97573 -24.31211 1.000 40.62120 47 SER D CA 1
ATOM 8517 C C . SER D 1 53 ? -22.75076 2.05470 -25.73236 1.000 35.26632 47 SER D C 1
ATOM 8518 O O . SER D 1 53 ? -21.57435 1.75102 -25.94945 1.000 35.53491 47 SER D O 1
ATOM 8521 N N . TYR D 1 54 ? -23.58760 2.46073 -26.69651 1.000 38.36478 48 TYR D N 1
ATOM 8522 C CA . TYR D 1 54 ? -23.24038 2.69075 -28.10611 1.000 35.11654 48 TYR D CA 1
ATOM 8523 C C . TYR D 1 54 ? -23.07989 1.40884 -28.92838 1.000 35.40542 48 TYR D C 1
ATOM 8524 O O . TYR D 1 54 ? -23.57444 1.34987 -30.06329 1.000 32.18457 48 TYR D O 1
ATOM 8533 N N . ASP D 1 55 ? -22.42246 0.37521 -28.39694 1.000 32.57558 49 ASP D N 1
ATOM 8534 C CA . ASP D 1 55 ? -22.30188 -0.88075 -29.13816 1.000 36.65535 49 ASP D CA 1
ATOM 8535 C C . ASP D 1 55 ? -22.12404 -2.04467 -28.16621 1.000 38.73705 49 ASP D C 1
ATOM 8536 O O . ASP D 1 55 ? -21.85093 -1.85220 -26.97734 1.000 33.38385 49 ASP D O 1
ATOM 8541 N N . TRP D 1 56 ? -22.30058 -3.26466 -28.69874 1.000 34.33146 50 TRP D N 1
ATOM 8542 C CA . TRP D 1 56 ? -22.35449 -4.47866 -27.87871 1.000 35.34350 50 TRP D CA 1
ATOM 8543 C C . TRP D 1 56 ? -21.11335 -4.62923 -26.99698 1.000 37.11338 50 TRP D C 1
ATOM 8544 O O . TRP D 1 56 ? -21.21535 -4.85039 -25.78127 1.000 34.14523 50 TRP D O 1
ATOM 8555 N N . HIS D 1 57 ? -19.92856 -4.53031 -27.60027 1.000 31.58293 51 HIS D N 1
ATOM 8556 C CA . HIS D 1 57 ? -18.70939 -4.75770 -26.83176 1.000 31.46645 51 HIS D CA 1
ATOM 8557 C C . HIS D 1 57 ? -18.48032 -3.66282 -25.78609 1.000 39.13881 51 HIS D C 1
ATOM 8558 O O . HIS D 1 57 ? -17.98005 -3.95562 -24.68796 1.000 32.90209 51 HIS D O 1
ATOM 8565 N N . SER D 1 58 ? -18.84649 -2.40730 -26.07773 1.000 32.10823 52 SER D N 1
ATOM 8566 C CA . SER D 1 58 ? -18.70365 -1.37743 -25.04313 1.000 39.12151 52 SER D CA 1
ATOM 8567 C C . SER D 1 58 ? -19.67573 -1.60891 -23.89445 1.000 38.11246 52 SER D C 1
ATOM 8568 O O . SER D 1 58 ? -19.33911 -1.35752 -22.72976 1.000 35.57000 52 SER D O 1
ATOM 8571 N N . SER D 1 59 ? -20.88289 -2.09268 -24.19400 1.000 35.25633 53 SER D N 1
ATOM 8572 C CA . SER D 1 59 ? -21.79486 -2.42903 -23.10975 1.000 36.96049 53 SER D CA 1
ATOM 8573 C C . SER D 1 59 ? -21.21993 -3.53070 -22.24301 1.000 42.02357 53 SER D C 1
ATOM 8574 O O . SER D 1 59 ? -21.24987 -3.43377 -21.01273 1.000 38.68557 53 SER D O 1
ATOM 8577 N N . VAL D 1 60 ? -20.65773 -4.56677 -22.86934 1.000 39.02506 54 VAL D N 1
ATOM 8578 C CA . VAL D 1 60 ? -20.07468 -5.66370 -22.10554 1.000 37.92395 54 VAL D CA 1
ATOM 8579 C C . VAL D 1 60 ? -19.05332 -5.12743 -21.11083 1.000 37.19098 54 VAL D C 1
ATOM 8580 O O . VAL D 1 60 ? -19.12515 -5.41165 -19.91001 1.000 38.49241 54 VAL D O 1
ATOM 8584 N N . HIS D 1 61 ? -18.12756 -4.29248 -21.57074 1.000 37.20834 55 HIS D N 1
ATOM 8585 C CA . HIS D 1 61 ? -17.11121 -3.88369 -20.60499 1.000 39.48010 55 HIS D CA 1
ATOM 8586 C C . HIS D 1 61 ? -17.53789 -2.70384 -19.73528 1.000 37.42327 55 HIS D C 1
ATOM 8587 O O . HIS D 1 61 ? -16.89214 -2.46143 -18.71366 1.000 40.71278 55 HIS D O 1
ATOM 8594 N N . SER D 1 62 ? -18.61430 -1.99055 -20.07642 1.000 37.74929 56 SER D N 1
ATOM 8595 C CA . SER D 1 62 ? -19.23351 -1.10073 -19.09260 1.000 39.16178 56 SER D CA 1
ATOM 8596 C C . SER D 1 62 ? -19.84935 -1.89736 -17.94474 1.000 40.81675 56 SER D C 1
ATOM 8597 O O . SER D 1 62 ? -19.78852 -1.46970 -16.78359 1.000 50.25090 56 SER D O 1
ATOM 8600 N N . HIS D 1 63 ? -20.43820 -3.06140 -18.24201 1.000 40.96107 57 HIS D N 1
ATOM 8601 C CA . HIS D 1 63 ? -20.84902 -3.96835 -17.17157 1.000 42.45398 57 HIS D CA 1
ATOM 8602 C C . HIS D 1 63 ? -19.64741 -4.45894 -16.36896 1.000 46.79040 57 HIS D C 1
ATOM 8603 O O . HIS D 1 63 ? -19.71675 -4.54903 -15.13706 1.000 51.59319 57 HIS D O 1
ATOM 8610 N N . TRP D 1 64 ? -18.54393 -4.80974 -17.04716 1.000 45.58420 58 TRP D N 1
ATOM 8611 C CA . TRP D 1 64 ? -17.34157 -5.19619 -16.31082 1.000 47.32450 58 TRP D CA 1
ATOM 8612 C C . TRP D 1 64 ? -16.91014 -4.08230 -15.37049 1.000 47.36091 58 TRP D C 1
ATOM 8613 O O . TRP D 1 64 ? -16.53997 -4.33607 -14.21627 1.000 44.77525 58 TRP D O 1
ATOM 8624 N N . LEU D 1 65 ? -16.94668 -2.84070 -15.85724 1.000 43.30077 59 LEU D N 1
ATOM 8625 C CA . LEU D 1 65 ? -16.57157 -1.70564 -15.02710 1.000 44.08280 59 LEU D CA 1
ATOM 8626 C C . LEU D 1 65 ? -17.40200 -1.66832 -13.74752 1.000 45.97708 59 LEU D C 1
ATOM 8627 O O . LEU D 1 65 ? -16.86785 -1.43162 -12.65641 1.000 46.78024 59 LEU D O 1
ATOM 8632 N N . LEU D 1 66 ? -18.70799 -1.92715 -13.85813 1.000 44.55208 60 LEU D N 1
ATOM 8633 C CA . LEU D 1 66 ? -19.56767 -1.92954 -12.67724 1.000 46.49984 60 LEU D CA 1
ATOM 8634 C C . LEU D 1 66 ? -19.27246 -3.11182 -11.75803 1.000 47.43822 60 LEU D C 1
ATOM 8635 O O . LEU D 1 66 ? -19.29606 -2.96592 -10.52861 1.000 64.73950 60 LEU D O 1
ATOM 8640 N N . VAL D 1 67 ? -19.01141 -4.28944 -12.32636 1.000 46.68009 61 VAL D N 1
ATOM 8641 C CA . VAL D 1 67 ? -18.69700 -5.46608 -11.51745 1.000 47.54195 61 VAL D CA 1
ATOM 8642 C C . VAL D 1 67 ? -17.37716 -5.27752 -10.76933 1.000 58.82097 61 VAL D C 1
ATOM 8643 O O . VAL D 1 67 ? -17.27947 -5.55736 -9.56633 1.000 48.98967 61 VAL D O 1
ATOM 8647 N N . LYS D 1 68 ? -16.34675 -4.78987 -11.46514 1.000 55.06561 62 LYS D N 1
ATOM 8648 C CA . LYS D 1 68 ? -15.05464 -4.54352 -10.82538 1.000 45.98163 62 LYS D CA 1
ATOM 8649 C C . LYS D 1 68 ? -15.17033 -3.50723 -9.71642 1.000 50.57823 62 LYS D C 1
ATOM 8650 O O . LYS D 1 68 ? -14.53498 -3.63724 -8.66221 1.000 48.23157 62 LYS D O 1
ATOM 8656 N N . ILE D 1 69 ? -15.93176 -2.43803 -9.96167 1.000 51.59427 63 ILE D N 1
ATOM 8657 C CA . ILE D 1 69 ? -16.16352 -1.43267 -8.92986 1.000 53.78375 63 ILE D CA 1
ATOM 8658 C C . ILE D 1 69 ? -16.84173 -2.07084 -7.72696 1.000 53.92174 63 ILE D C 1
ATOM 8659 O O . ILE D 1 69 ? -16.47602 -1.81856 -6.57388 1.000 51.91768 63 ILE D O 1
ATOM 8664 N N . LEU D 1 70 ? -17.83803 -2.91600 -7.98754 1.000 55.40223 64 LEU D N 1
ATOM 8665 C CA . LEU D 1 70 ? -18.54278 -3.61714 -6.92418 1.000 57.96770 64 LEU D CA 1
ATOM 8666 C C . LEU D 1 70 ? -17.60253 -4.52820 -6.14218 1.000 59.78422 64 LEU D C 1
ATOM 8667 O O . LEU D 1 70 ? -17.72846 -4.65079 -4.92191 1.000 61.22904 64 LEU D O 1
ATOM 8672 N N . LYS D 1 71 ? -16.66458 -5.19299 -6.82777 1.000 58.88342 65 LYS D N 1
ATOM 8673 C CA . LYS D 1 71 ? -15.80360 -6.16005 -6.14611 1.000 57.54419 65 LYS D CA 1
ATOM 8674 C C . LYS D 1 71 ? -14.73452 -5.48591 -5.29069 1.000 57.18593 65 LYS D C 1
ATOM 8675 O O . LYS D 1 71 ? -14.46166 -5.93046 -4.16982 1.000 63.67887 65 LYS D O 1
ATOM 8681 N N . ASP D 1 72 ? -14.09496 -4.44087 -5.80630 1.000 52.41931 66 ASP D N 1
ATOM 8682 C CA . ASP D 1 72 ? -12.89841 -3.90620 -5.18662 1.000 54.55225 66 ASP D CA 1
ATOM 8683 C C . ASP D 1 72 ? -13.03759 -2.49059 -4.65440 1.000 52.40637 66 ASP D C 1
ATOM 8684 O O . ASP D 1 72 ? -12.13941 -2.03739 -3.94301 1.000 52.82119 66 ASP D O 1
ATOM 8689 N N . PHE D 1 73 ? -14.10459 -1.76723 -4.99368 1.000 52.52393 67 PHE D N 1
ATOM 8690 C CA . PHE D 1 73 ? -14.20521 -0.36638 -4.60392 1.000 53.03576 67 PHE D CA 1
ATOM 8691 C C . PHE D 1 73 ? -15.60333 -0.01798 -4.13613 1.000 54.48537 67 PHE D C 1
ATOM 8692 O O . PHE D 1 73 ? -16.04963 1.12009 -4.31116 1.000 54.52386 67 PHE D O 1
ATOM 8700 N N . SER D 1 74 ? -16.30956 -0.97673 -3.53787 1.000 55.74524 68 SER D N 1
ATOM 8701 C CA . SER D 1 74 ? -17.71072 -0.74921 -3.21368 1.000 58.18643 68 SER D CA 1
ATOM 8702 C C . SER D 1 74 ? -17.87621 0.38696 -2.21431 1.000 62.08319 68 SER D C 1
ATOM 8703 O O . SER D 1 74 ? -18.89874 1.07799 -2.23544 1.000 64.07768 68 SER D O 1
ATOM 8706 N N . HIS D 1 75 ? -16.87557 0.61662 -1.35627 1.000 66.02371 69 HIS D N 1
ATOM 8707 C CA . HIS D 1 75 ? -16.96655 1.69572 -0.37598 1.000 72.02431 69 HIS D CA 1
ATOM 8708 C C . HIS D 1 75 ? -17.06832 3.07785 -1.01872 1.000 72.37806 69 HIS D C 1
ATOM 8709 O O . HIS D 1 75 ? -17.59549 3.99911 -0.38319 1.000 70.54403 69 HIS D O 1
ATOM 8711 N N . PHE D 1 76 ? -16.59251 3.24635 -2.25734 1.000 57.67104 70 PHE D N 1
ATOM 8712 C CA . PHE D 1 76 ? -16.63435 4.53742 -2.93967 1.000 56.85463 70 PHE D CA 1
ATOM 8713 C C . PHE D 1 76 ? -17.80434 4.69148 -3.90847 1.000 61.63914 70 PHE D C 1
ATOM 8714 O O . PHE D 1 76 ? -17.88266 5.71682 -4.59293 1.000 60.56908 70 PHE D O 1
ATOM 8722 N N . ALA D 1 77 ? -18.69279 3.71321 -4.00726 1.000 61.90214 71 ALA D N 1
ATOM 8723 C CA . ALA D 1 77 ? -19.62174 3.62096 -5.12290 1.000 63.74891 71 ALA D CA 1
ATOM 8724 C C . ALA D 1 77 ? -21.06208 3.53261 -4.64561 1.000 65.41202 71 ALA D C 1
ATOM 8725 O O . ALA D 1 77 ? -21.32266 3.09876 -3.52001 1.000 71.26257 71 ALA D O 1
ATOM 8727 N N . PRO D 1 78 ? -22.03923 3.87443 -5.51157 1.000 63.34214 72 PRO D N 1
ATOM 8728 C CA . PRO D 1 78 ? -23.44345 3.64386 -5.14671 1.000 58.71990 72 PRO D CA 1
ATOM 8729 C C . PRO D 1 78 ? -23.79340 2.16622 -5.22124 1.000 69.14271 72 PRO D C 1
ATOM 8730 O O . PRO D 1 78 ? -24.50645 1.71840 -6.12783 1.000 58.18019 72 PRO D O 1
ATOM 8734 N N . LYS D 1 79 ? -23.31911 1.42311 -4.21328 1.000 67.03581 73 LYS D N 1
ATOM 8735 C CA . LYS D 1 79 ? -23.31647 -0.03753 -4.26104 1.000 66.76112 73 LYS D CA 1
ATOM 8736 C C . LYS D 1 79 ? -24.71143 -0.59720 -4.50772 1.000 66.33499 73 LYS D C 1
ATOM 8737 O O . LYS D 1 79 ? -24.87967 -1.54974 -5.27847 1.000 66.75870 73 LYS D O 1
ATOM 8739 N N . ASP D 1 80 ? -25.71642 -0.05225 -3.82993 1.000 66.44657 74 ASP D N 1
ATOM 8740 C CA . ASP D 1 80 ? -27.06219 -0.59304 -3.96556 1.000 63.04909 74 ASP D CA 1
ATOM 8741 C C . ASP D 1 80 ? -27.63962 -0.31419 -5.34618 1.000 61.72083 74 ASP D C 1
ATOM 8742 O O . ASP D 1 80 ? -28.35806 -1.15098 -5.90528 1.000 61.61139 74 ASP D O 1
ATOM 8747 N N . GLU D 1 81 ? -27.36554 0.86929 -5.89423 1.000 63.98777 75 GLU D N 1
ATOM 8748 C CA . GLU D 1 81 ? -27.81840 1.17582 -7.24351 1.000 68.55247 75 GLU D CA 1
ATOM 8749 C C . GLU D 1 81 ? -27.15296 0.25517 -8.26251 1.000 63.81288 75 GLU D C 1
ATOM 8750 O O . GLU D 1 81 ? -27.80926 -0.23853 -9.18751 1.000 64.46434 75 GLU D O 1
ATOM 8756 N N . ILE D 1 82 ? -25.84714 0.01687 -8.10719 1.000 62.31175 76 ILE D N 1
ATOM 8757 C CA . ILE D 1 82 ? -25.14681 -0.91976 -8.98242 1.000 60.56815 76 ILE D CA 1
ATOM 8758 C C . ILE D 1 82 ? -25.70942 -2.32406 -8.80248 1.000 61.12278 76 ILE D C 1
ATOM 8759 O O . ILE D 1 82 ? -25.94579 -3.04626 -9.78204 1.000 58.15634 76 ILE D O 1
ATOM 8764 N N . ILE D 1 83 ? -25.93453 -2.73117 -7.54825 1.000 61.39767 77 ILE D N 1
ATOM 8765 C CA . ILE D 1 83 ? -26.46677 -4.06485 -7.27773 1.000 62.29269 77 ILE D CA 1
ATOM 8766 C C . ILE D 1 83 ? -27.82516 -4.24282 -7.94207 1.000 62.16933 77 ILE D C 1
ATOM 8767 O O . ILE D 1 83 ? -28.08772 -5.27014 -8.58036 1.000 63.06657 77 ILE D O 1
ATOM 8769 N N . LYS D 1 84 ? -28.69512 -3.23211 -7.83445 1.000 63.85110 78 LYS D N 1
ATOM 8770 C CA . LYS D 1 84 ? -30.01961 -3.30937 -8.44596 1.000 59.89217 78 LYS D CA 1
ATOM 8771 C C . LYS D 1 84 ? -29.92906 -3.38211 -9.96551 1.000 66.12036 78 LYS D C 1
ATOM 8772 O O . LYS D 1 84 ? -30.60033 -4.20303 -10.59980 1.000 57.80673 78 LYS D O 1
ATOM 8774 N N . ALA D 1 85 ? -29.08962 -2.53720 -10.56646 1.000 60.88686 79 ALA D N 1
ATOM 8775 C CA . ALA D 1 85 ? -28.97425 -2.51645 -12.02240 1.000 57.86887 79 ALA D CA 1
ATOM 8776 C C . ALA D 1 85 ? -28.47916 -3.85628 -12.55811 1.000 58.28715 79 ALA D C 1
ATOM 8777 O O . ALA D 1 85 ? -29.04011 -4.39865 -13.51776 1.000 58.97166 79 ALA D O 1
ATOM 8779 N N . LEU D 1 86 ? -27.41669 -4.40118 -11.95750 1.000 56.92974 80 LEU D N 1
ATOM 8780 C CA . LEU D 1 86 ? -26.87135 -5.66952 -12.43220 1.000 54.97261 80 LEU D CA 1
ATOM 8781 C C . LEU D 1 86 ? -27.84834 -6.82103 -12.21949 1.000 57.56425 80 LEU D C 1
ATOM 8782 O O . LEU D 1 86 ? -27.90903 -7.74153 -13.04589 1.000 56.09381 80 LEU D O 1
ATOM 8787 N N . ASP D 1 87 ? -28.62096 -6.78927 -11.12994 1.000 60.89817 81 ASP D N 1
ATOM 8788 C CA . ASP D 1 87 ? -29.61910 -7.83214 -10.89630 1.000 61.90121 81 ASP D CA 1
ATOM 8789 C C . ASP D 1 87 ? -30.66716 -7.89058 -11.99958 1.000 56.52491 81 ASP D C 1
ATOM 8790 O O . ASP D 1 87 ? -31.08520 -8.98192 -12.39977 1.000 56.56899 81 ASP D O 1
ATOM 8795 N N . SER D 1 88 ? -31.15310 -6.73704 -12.45583 1.000 56.28629 82 SER D N 1
ATOM 8796 C CA . SER D 1 88 ? -32.13501 -6.72699 -13.53162 1.000 59.93227 82 SER D CA 1
ATOM 8797 C C . SER D 1 88 ? -31.50419 -6.97796 -14.90028 1.000 59.29178 82 SER D C 1
ATOM 8798 O O . SER D 1 88 ? -32.21998 -7.34889 -15.83924 1.000 59.17592 82 SER D O 1
ATOM 8801 N N . GLN D 1 89 ? -30.18921 -6.77439 -15.04003 1.000 54.71343 83 GLN D N 1
ATOM 8802 C CA . GLN D 1 89 ? -29.52495 -7.07997 -16.30331 1.000 52.78870 83 GLN D CA 1
ATOM 8803 C C . GLN D 1 89 ? -29.22238 -8.56802 -16.43584 1.000 54.29140 83 GLN D C 1
ATOM 8804 O O . GLN D 1 89 ? -29.52934 -9.18370 -17.46522 1.000 53.01321 83 GLN D O 1
ATOM 8810 N N . PHE D 1 90 ? -28.62125 -9.15780 -15.40619 1.000 54.54624 84 PHE D N 1
ATOM 8811 C CA . PHE D 1 90 ? -28.06949 -10.51160 -15.47775 1.000 55.44614 84 PHE D CA 1
ATOM 8812 C C . PHE D 1 90 ? -29.10651 -11.56975 -15.10492 1.000 57.96937 84 PHE D C 1
ATOM 8813 O O . PHE D 1 90 ? -28.85442 -12.44615 -14.27641 1.000 62.04744 84 PHE D O 1
ATOM 8821 N N . SER D 1 91 ? -30.28694 -11.49022 -15.71346 1.000 57.35508 85 SER D N 1
ATOM 8822 C CA . SER D 1 91 ? -31.35489 -12.45773 -15.50394 1.000 56.95104 85 SER D CA 1
ATOM 8823 C C . SER D 1 91 ? -31.22523 -13.63327 -16.47334 1.000 56.46807 85 SER D C 1
ATOM 8824 O O . SER D 1 91 ? -30.59563 -13.53559 -17.52835 1.000 59.86262 85 SER D O 1
ATOM 8827 N N . LYS D 1 92 ? -31.84316 -14.75751 -16.10075 1.000 55.85708 86 LYS D N 1
ATOM 8828 C CA . LYS D 1 92 ? -31.75164 -15.96546 -16.92019 1.000 55.08096 86 LYS D CA 1
ATOM 8829 C C . LYS D 1 92 ? -32.37120 -15.77350 -18.30276 1.000 55.31837 86 LYS D C 1
ATOM 8830 O O . LYS D 1 92 ? -31.80019 -16.21228 -19.30814 1.000 57.35079 86 LYS D O 1
ATOM 8834 N N . GLU D 1 93 ? -33.53611 -15.12271 -18.37762 1.000 55.41826 87 GLU D N 1
ATOM 8835 C CA . GLU D 1 93 ? -34.22186 -14.96079 -19.66039 1.000 54.54947 87 GLU D CA 1
ATOM 8836 C C . GLU D 1 93 ? -33.42303 -14.07254 -20.60659 1.000 53.45618 87 GLU D C 1
ATOM 8837 O O . GLU D 1 93 ? -33.30196 -14.37008 -21.80160 1.000 50.30445 87 GLU D O 1
ATOM 8839 N N . LYS D 1 94 ? -32.89911 -12.95571 -20.09933 1.000 54.65765 88 LYS D N 1
ATOM 8840 C CA . LYS D 1 94 ? -32.12788 -12.05958 -20.95321 1.000 52.41974 88 LYS D CA 1
ATOM 8841 C C . LYS D 1 94 ? -30.84176 -12.72027 -21.43761 1.000 50.91888 88 LYS D C 1
ATOM 8842 O O . LYS D 1 94 ? -30.45730 -12.55542 -22.59927 1.000 51.08776 88 LYS D O 1
ATOM 8848 N N . ALA D 1 95 ? -30.16872 -13.48284 -20.57060 1.000 49.89533 89 ALA D N 1
ATOM 8849 C CA . ALA D 1 95 ? -28.95001 -14.16652 -20.99580 1.000 48.49824 89 ALA D CA 1
ATOM 8850 C C . ALA D 1 95 ? -29.24679 -15.21066 -22.06791 1.000 50.17139 89 ALA D C 1
ATOM 8851 O O . ALA D 1 95 ? -28.48631 -15.35570 -23.03059 1.000 48.08410 89 ALA D O 1
ATOM 8853 N N . GLU D 1 96 ? -30.35588 -15.94071 -21.92649 1.000 51.01345 90 GLU D N 1
ATOM 8854 C CA . GLU D 1 96 ? -30.76191 -16.86655 -22.98098 1.000 51.81266 90 GLU D CA 1
ATOM 8855 C C . GLU D 1 96 ? -31.03671 -16.13217 -24.29252 1.000 47.13526 90 GLU D C 1
ATOM 8856 O O . GLU D 1 96 ? -30.78896 -16.67587 -25.37492 1.000 45.05971 90 GLU D O 1
ATOM 8862 N N . GLY D 1 97 ? -31.56733 -14.90977 -24.21574 1.000 48.78350 91 GLY D N 1
ATOM 8863 C CA . GLY D 1 97 ? -31.75918 -14.11997 -25.41947 1.000 43.02303 91 GLY D CA 1
ATOM 8864 C C . GLY D 1 97 ? -30.45254 -13.75002 -26.09500 1.000 41.94768 91 GLY D C 1
ATOM 8865 O O . GLY D 1 97 ? -30.32359 -13.87001 -27.31443 1.000 42.95040 91 GLY D O 1
ATOM 8866 N N . GLU D 1 98 ? -29.46067 -13.30760 -25.31375 1.000 40.72685 92 GLU D N 1
ATOM 8867 C CA . GLU D 1 98 ? -28.14671 -13.02737 -25.88964 1.000 41.92678 92 GLU D CA 1
ATOM 8868 C C . GLU D 1 98 ? -27.56220 -14.27279 -26.53267 1.000 42.82090 92 GLU D C 1
ATOM 8869 O O . GLU D 1 98 ? -27.03928 -14.21526 -27.65209 1.000 37.17066 92 GLU D O 1
ATOM 8875 N N . LEU D 1 99 ? -27.65430 -15.41135 -25.83718 1.000 44.69201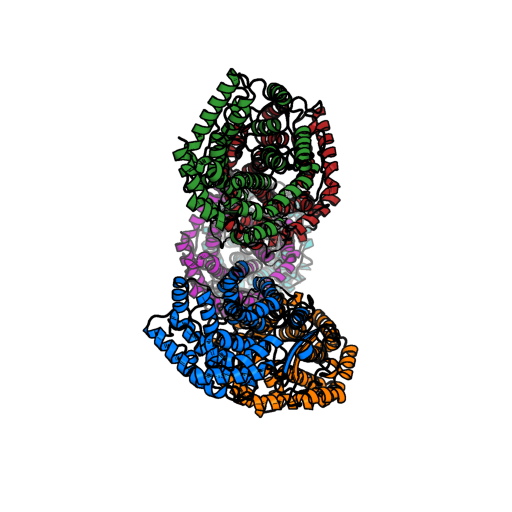 93 LEU D N 1
ATOM 8876 C CA . LEU D 1 99 ? -27.13596 -16.66549 -26.37342 1.000 43.64752 93 LEU D CA 1
ATOM 8877 C C . LEU D 1 99 ? -27.85529 -17.05178 -27.65718 1.000 42.37173 93 LEU D C 1
ATOM 8878 O O . LEU D 1 99 ? -27.23559 -17.58644 -28.58295 1.000 42.93034 93 LEU D O 1
ATOM 8883 N N . LYS D 1 100 ? -29.16227 -16.77569 -27.73480 1.000 45.63339 94 LYS D N 1
ATOM 8884 C CA . LYS D 1 100 ? -29.91963 -17.07471 -28.95090 1.000 46.20922 94 LYS D CA 1
ATOM 8885 C C . LYS D 1 100 ? -29.34588 -16.32463 -30.14792 1.000 45.90712 94 LYS D C 1
ATOM 8886 O O . LYS D 1 100 ? -29.17336 -16.90036 -31.23055 1.000 43.48317 94 LYS D O 1
ATOM 8892 N N . TYR D 1 101 ? -29.03155 -15.03900 -29.96849 1.000 44.94513 95 TYR D N 1
ATOM 8893 C CA . TYR D 1 101 ? -28.37810 -14.28200 -31.03136 1.000 41.14256 95 TYR D CA 1
ATOM 8894 C C . TYR D 1 101 ? -27.03725 -14.90986 -31.40163 1.000 40.79438 95 TYR D C 1
ATOM 8895 O O . TYR D 1 101 ? -26.74296 -15.12947 -32.58388 1.000 41.30909 95 TYR D O 1
ATOM 8904 N N . LEU D 1 102 ? -26.22009 -15.22607 -30.39381 1.000 38.72953 96 LEU D N 1
ATOM 8905 C CA . LEU D 1 102 ? -24.86988 -15.72575 -30.64433 1.000 38.06034 96 LEU D CA 1
ATOM 8906 C C . LEU D 1 102 ? -24.89002 -17.06742 -31.37066 1.000 37.80056 96 LEU D C 1
ATOM 8907 O O . LEU D 1 102 ? -24.01474 -17.34718 -32.19221 1.000 32.61394 96 LEU D O 1
ATOM 8912 N N . GLN D 1 103 ? -25.84843 -17.93057 -31.04329 1.000 35.34597 97 GLN D N 1
ATOM 8913 C CA . GLN D 1 103 ? -25.87053 -19.27173 -31.60308 1.000 39.03699 97 GLN D CA 1
ATOM 8914 C C . GLN D 1 103 ? -26.50000 -19.33465 -32.98774 1.000 40.06363 97 GLN D C 1
ATOM 8915 O O . GLN D 1 103 ? -26.33874 -20.34666 -33.67547 1.000 41.44055 97 GLN D O 1
ATOM 8921 N N . ASN D 1 104 ? -27.17502 -18.28567 -33.41918 1.000 34.79773 98 ASN D N 1
ATOM 8922 C CA . ASN D 1 104 ? -27.74226 -18.26681 -34.75386 1.000 39.88876 98 ASN D CA 1
ATOM 8923 C C . ASN D 1 104 ? -26.61302 -18.35598 -35.77504 1.000 36.47054 98 ASN D C 1
ATOM 8924 O O . ASN D 1 104 ? -25.73705 -17.48053 -35.79580 1.000 35.32364 98 ASN D O 1
ATOM 8929 N N . PRO D 1 105 ? -26.61005 -19.36843 -36.64598 1.000 38.44703 99 PRO D N 1
ATOM 8930 C CA . PRO D 1 105 ? -25.52176 -19.49897 -37.62801 1.000 37.01807 99 PRO D CA 1
ATOM 8931 C C . PRO D 1 105 ? -25.35875 -18.28526 -38.52018 1.000 34.27374 99 PRO D C 1
ATOM 8932 O O . PRO D 1 105 ? -24.24289 -18.01840 -38.98296 1.000 31.33324 99 PRO D O 1
ATOM 8936 N N . ALA D 1 106 ? -26.42901 -17.52068 -38.75491 1.000 33.84304 100 ALA D N 1
ATOM 8937 C CA . ALA D 1 106 ? -26.29909 -16.30776 -39.55883 1.000 33.69272 100 ALA D CA 1
ATOM 8938 C C . ALA D 1 106 ? -25.45616 -15.22787 -38.87628 1.000 31.81409 100 ALA D C 1
ATOM 8939 O O . ALA D 1 106 ? -25.08304 -14.24781 -39.53354 1.000 26.36471 100 ALA D O 1
ATOM 8941 N N . HIS D 1 107 ? -25.14115 -15.38323 -37.58729 1.000 29.90944 101 HIS D N 1
ATOM 8942 C CA . HIS D 1 107 ? -24.37035 -14.39214 -36.84652 1.000 31.57872 101 HIS D CA 1
ATOM 8943 C C . HIS D 1 107 ? -22.94310 -14.84911 -36.58452 1.000 29.55100 101 HIS D C 1
ATOM 8944 O O . HIS D 1 107 ? -22.25447 -14.26651 -35.73509 1.000 26.82945 101 HIS D O 1
ATOM 8951 N N . LYS D 1 108 ? -22.48678 -15.86650 -37.31188 1.000 26.63971 102 LYS D N 1
ATOM 8952 C CA . LYS D 1 108 ? -21.15799 -16.41268 -37.09881 1.000 32.17677 102 LYS D CA 1
ATOM 8953 C C . LYS D 1 108 ? -20.09259 -15.32476 -37.21407 1.000 31.37242 102 LYS D C 1
ATOM 8954 O O . LYS D 1 108 ? -20.11038 -14.50531 -38.13919 1.000 27.76534 102 LYS D O 1
ATOM 8960 N N . GLY D 1 109 ? -19.14639 -15.33166 -36.27279 1.000 27.51975 103 GLY D N 1
ATOM 8961 C CA . GLY D 1 109 ? -18.07060 -14.36493 -36.27578 1.000 24.37855 103 GLY D CA 1
ATOM 8962 C C . GLY D 1 109 ? -18.38715 -13.07752 -35.55977 1.000 28.35453 103 GLY D C 1
ATOM 8963 O O . GLY D 1 109 ? -17.49379 -12.22430 -35.42728 1.000 27.92864 103 GLY D O 1
ATOM 8964 N N . PHE D 1 110 ? -19.62666 -12.91323 -35.10215 1.000 26.16742 104 PHE D N 1
ATOM 8965 C CA . PHE D 1 110 ? -20.04048 -11.71277 -34.39417 1.000 24.95541 104 PHE D CA 1
ATOM 8966 C C . PHE D 1 110 ? -19.10674 -11.42859 -33.23639 1.000 30.10451 104 PHE D C 1
ATOM 8967 O O . PHE D 1 110 ? -18.88842 -12.29432 -32.38658 1.000 30.61566 104 PHE D O 1
ATOM 8975 N N . GLU D 1 111 ? -18.57330 -10.19961 -33.20708 1.000 28.66999 105 GLU D N 1
ATOM 8976 C CA . GLU D 1 111 ? -17.78789 -9.66111 -32.09401 1.000 27.40876 105 GLU D CA 1
ATOM 8977 C C . GLU D 1 111 ? -16.43981 -10.35779 -31.88005 1.000 29.97024 105 GLU D C 1
ATOM 8978 O O . GLU D 1 111 ? -15.82148 -10.20770 -30.81442 1.000 33.11781 105 GLU D O 1
ATOM 8984 N N . ARG D 1 112 ? -15.95627 -11.10067 -32.86354 1.000 23.06104 106 ARG D N 1
ATOM 8985 C CA . ARG D 1 112 ? -14.67191 -11.77618 -32.74427 1.000 28.57802 106 ARG D CA 1
ATOM 8986 C C . ARG D 1 112 ? -13.53700 -10.79912 -33.02482 1.000 26.20110 106 ARG D C 1
ATOM 8987 O O . ARG D 1 112 ? -13.60522 -10.04879 -34.00043 1.000 22.51246 106 ARG D O 1
ATOM 8995 N N . PRO D 1 113 ? -12.51361 -10.72995 -32.16308 1.000 25.07763 107 PRO D N 1
ATOM 8996 C CA . PRO D 1 113 ? -12.42363 -11.42373 -30.87695 1.000 23.51715 107 PRO D CA 1
ATOM 8997 C C . PRO D 1 113 ? -12.63613 -10.48131 -29.68680 1.000 25.21932 107 PRO D C 1
ATOM 8998 O O . PRO D 1 113 ? -12.62798 -10.95187 -28.55044 1.000 24.73272 107 PRO D O 1
ATOM 9002 N N . TYR D 1 114 ? -12.81501 -9.18353 -29.96467 1.000 22.79383 108 TYR D N 1
ATOM 9003 C CA . TYR D 1 114 ? -12.84086 -8.17183 -28.90849 1.000 23.35896 108 TYR D CA 1
ATOM 9004 C C . TYR D 1 114 ? -13.96853 -8.42844 -27.91973 1.000 29.55494 108 TYR D C 1
ATOM 9005 O O . TYR D 1 114 ? -13.76166 -8.39576 -26.70178 1.000 28.76993 108 TYR D O 1
ATOM 9014 N N . GLY D 1 115 ? -15.18216 -8.65356 -28.42993 1.000 29.12855 109 GLY D N 1
ATOM 9015 C CA . GLY D 1 115 ? -16.29650 -8.96204 -27.55262 1.000 29.27389 109 GLY D CA 1
ATOM 9016 C C . GLY D 1 115 ? -16.12697 -10.27936 -26.82823 1.000 29.42832 109 GLY D C 1
ATOM 9017 O O . GLY D 1 115 ? -16.60485 -10.43475 -25.70214 1.000 31.64363 109 GLY D O 1
ATOM 9018 N N . TRP D 1 116 ? -15.46582 -11.24634 -27.46923 1.000 27.57476 110 TRP D N 1
ATOM 9019 C CA . TRP D 1 116 ? -15.19930 -12.53285 -26.83583 1.000 32.91911 110 TRP D CA 1
ATOM 9020 C C . TRP D 1 116 ? -14.33032 -12.36158 -25.59166 1.000 32.44489 110 TRP D C 1
ATOM 9021 O O . TRP D 1 116 ? -14.68033 -12.82426 -24.49631 1.000 30.61002 110 TRP D O 1
ATOM 9032 N N . GLY D 1 117 ? -13.18044 -11.70874 -25.75102 1.000 29.35953 111 GLY D N 1
ATOM 9033 C CA . GLY D 1 117 ? -12.29129 -11.51941 -24.62017 1.000 28.52466 111 GLY D CA 1
ATOM 9034 C C . GLY D 1 117 ? -12.92633 -10.67470 -23.53754 1.000 33.46391 111 GLY D C 1
ATOM 9035 O O . GLY D 1 117 ? -12.83654 -10.99859 -22.34604 1.000 30.84761 111 GLY D O 1
ATOM 9036 N N . TRP D 1 118 ? -13.60435 -9.59475 -23.93187 1.000 29.10731 112 TRP D N 1
ATOM 9037 C CA . TRP D 1 118 ? -14.22767 -8.74908 -22.92145 1.000 32.46960 112 TRP D CA 1
ATOM 9038 C C . TRP D 1 118 ? -15.33952 -9.48834 -22.18575 1.000 35.02760 112 TRP D C 1
ATOM 9039 O O . TRP D 1 118 ? -15.52242 -9.28487 -20.97879 1.000 38.51433 112 TRP D O 1
ATOM 9050 N N . PHE D 1 119 ? -16.09146 -10.35362 -22.87824 1.000 35.80094 113 PHE D N 1
ATOM 9051 C CA . PHE D 1 119 ? -17.12905 -11.08952 -22.16124 1.000 37.85061 113 PHE D CA 1
ATOM 9052 C C . PHE D 1 119 ? -16.52455 -12.08884 -21.18200 1.000 42.70036 113 PHE D C 1
ATOM 9053 O O . PHE D 1 119 ? -17.04572 -12.26484 -20.07408 1.000 36.12416 113 PHE D O 1
ATOM 9061 N N . LEU D 1 120 ? -15.44300 -12.76553 -21.57049 1.000 33.89860 114 LEU D N 1
ATOM 9062 C CA . LEU D 1 120 ? -14.80425 -13.67598 -20.63407 1.000 35.66275 114 LEU D CA 1
ATOM 9063 C C . LEU D 1 120 ? -14.23886 -12.90055 -19.45400 1.000 38.82620 114 LEU D C 1
ATOM 9064 O O . LEU D 1 120 ? -14.27788 -13.37601 -18.31731 1.000 43.02140 114 LEU D O 1
ATOM 9069 N N . LYS D 1 121 ? -13.73917 -11.68541 -19.70540 1.000 40.55525 115 LYS D N 1
ATOM 9070 C CA . LYS D 1 121 ? -13.25788 -10.82741 -18.62618 1.000 34.81726 115 LYS D CA 1
ATOM 9071 C C . LYS D 1 121 ? -14.38866 -10.43281 -17.68726 1.000 40.03784 115 LYS D C 1
ATOM 9072 O O . LYS D 1 121 ? -14.23150 -10.48809 -16.45957 1.000 37.48826 115 LYS D O 1
ATOM 9078 N N . LEU D 1 122 ? -15.54805 -10.06535 -18.24635 1.000 38.03542 116 LEU D N 1
ATOM 9079 C CA . LEU D 1 122 ? -16.73000 -9.78532 -17.43099 1.000 38.40776 116 LEU D CA 1
ATOM 9080 C C . LEU D 1 122 ? -17.13818 -11.00771 -16.61888 1.000 41.65097 116 LEU D C 1
ATOM 9081 O O . LEU D 1 122 ? -17.44390 -10.90211 -15.42445 1.000 44.74246 116 LEU D O 1
ATOM 9086 N N . THR D 1 123 ? -17.17732 -12.17731 -17.26055 1.000 40.79389 117 THR D N 1
ATOM 9087 C CA . THR D 1 123 ? -17.56063 -13.38936 -16.54522 1.000 44.76481 117 THR D CA 1
ATOM 9088 C C . THR D 1 123 ? -16.57081 -13.71073 -15.43642 1.000 46.40826 117 THR D C 1
ATOM 9089 O O . THR D 1 123 ? -16.96769 -14.14322 -14.34550 1.000 47.72240 117 THR D O 1
ATOM 9093 N N . LEU D 1 124 ? -15.27579 -13.54072 -15.70673 1.000 44.69671 118 LEU D N 1
ATOM 9094 C CA . LEU D 1 124 ? -14.26927 -13.77619 -14.67735 1.000 40.90539 118 LEU D CA 1
ATOM 9095 C C . LEU D 1 124 ? -14.50354 -12.89484 -13.45507 1.000 44.09513 118 LEU D C 1
ATOM 9096 O O . LEU D 1 124 ? -14.51524 -13.38491 -12.31867 1.000 43.57494 118 LEU D O 1
ATOM 9101 N N . GLU D 1 125 ? -14.70704 -11.59049 -13.67429 1.000 42.88920 119 GLU D N 1
ATOM 9102 C CA . GLU D 1 125 ? -14.85038 -10.65215 -12.56415 1.000 45.74877 119 GLU D CA 1
ATOM 9103 C C . GLU D 1 125 ? -16.08942 -10.95895 -11.73461 1.000 49.81906 119 GLU D C 1
ATOM 9104 O O . GLU D 1 125 ? -16.06773 -10.82233 -10.50495 1.000 47.69400 119 GLU D O 1
ATOM 9110 N N . ILE D 1 126 ? -17.17847 -11.37453 -12.39064 1.000 48.37273 120 ILE D N 1
ATOM 9111 C CA . ILE D 1 126 ? -18.38225 -11.77054 -11.66434 1.000 52.63639 120 ILE D CA 1
ATOM 9112 C C . ILE D 1 126 ? -18.11123 -13.00042 -10.80592 1.000 55.09056 120 ILE D C 1
ATOM 9113 O O . ILE D 1 126 ? -18.59237 -13.09882 -9.66890 1.000 53.25539 120 ILE D O 1
ATOM 9118 N N . ASN D 1 127 ? -17.36188 -13.96993 -11.34030 1.000 54.57133 121 ASN D N 1
ATOM 9119 C CA . ASN D 1 127 ? -17.04098 -15.15673 -10.55355 1.000 55.03618 121 ASN D CA 1
ATOM 9120 C C . ASN D 1 127 ? -16.17206 -14.80742 -9.34460 1.000 55.12084 121 ASN D C 1
ATOM 9121 O O . ASN D 1 127 ? -16.38009 -15.34603 -8.25069 1.000 55.25116 121 ASN D O 1
ATOM 9126 N N . LEU D 1 128 ? -15.21340 -13.88761 -9.50891 1.000 47.24894 122 LEU D N 1
ATOM 9127 C CA . LEU D 1 128 ? -14.41698 -13.44288 -8.36402 1.000 52.06180 122 LEU D CA 1
ATOM 9128 C C . LEU D 1 128 ? -15.26924 -12.68938 -7.34912 1.000 55.05937 122 LEU D C 1
ATOM 9129 O O . LEU D 1 128 ? -15.07099 -12.83292 -6.13597 1.000 58.06930 122 LEU D O 1
ATOM 9134 N N . LEU D 1 129 ? -16.20892 -11.86605 -7.82414 1.000 54.81652 123 LEU D N 1
ATOM 9135 C CA . LEU D 1 129 ? -17.12059 -11.17779 -6.91566 1.000 53.69716 123 LEU D CA 1
ATOM 9136 C C . LEU D 1 129 ? -18.01867 -12.16531 -6.18210 1.000 57.00871 123 LEU D C 1
ATOM 9137 O O . LEU D 1 129 ? -18.43959 -11.89902 -5.05121 1.000 58.63572 123 LEU D O 1
ATOM 9142 N N . ALA D 1 130 ? -18.32481 -13.30534 -6.80473 1.000 57.88145 124 ALA D N 1
ATOM 9143 C CA . ALA D 1 130 ? -19.15447 -14.31318 -6.15381 1.000 60.71938 124 ALA D CA 1
ATOM 9144 C C . ALA D 1 130 ? -18.43067 -15.03430 -5.01584 1.000 63.70677 124 ALA D C 1
ATOM 9145 O O . ALA D 1 130 ? -19.09021 -15.69873 -4.21095 1.000 68.09014 124 ALA D O 1
ATOM 9147 N N . LYS D 1 131 ? -17.09808 -14.92646 -4.92552 1.000 64.06031 125 LYS D N 1
ATOM 9148 C CA . LYS D 1 131 ? -16.38245 -15.47570 -3.77356 1.000 65.82635 125 LYS D CA 1
ATOM 9149 C C . LYS D 1 131 ? -16.64549 -14.67988 -2.49938 1.000 65.36934 125 LYS D C 1
ATOM 9150 O O . LYS D 1 131 ? -16.48852 -15.21878 -1.39195 1.000 58.26461 125 LYS D O 1
ATOM 9152 N N . GLU D 1 132 ? -17.07244 -13.41977 -2.63408 1.000 61.93346 126 GLU D N 1
ATOM 9153 C CA . GLU D 1 132 ? -17.30661 -12.53711 -1.50040 1.000 64.69024 126 GLU D CA 1
ATOM 9154 C C . GLU D 1 132 ? -18.73458 -12.01456 -1.40961 1.000 66.80568 126 GLU D C 1
ATOM 9155 O O . GLU D 1 132 ? -19.11278 -11.50018 -0.35127 1.000 64.51380 126 GLU D O 1
ATOM 9157 N N . ASN D 1 133 ? -19.52271 -12.10268 -2.48562 1.000 66.68254 127 ASN D N 1
ATOM 9158 C CA . ASN D 1 133 ? -20.88303 -11.58098 -2.53103 1.000 68.18763 127 ASN D CA 1
ATOM 9159 C C . ASN D 1 133 ? -21.83619 -12.66593 -3.01939 1.000 65.24393 127 ASN D C 1
ATOM 9160 O O . ASN D 1 133 ? -21.53515 -13.38046 -3.98226 1.000 61.90805 127 ASN D O 1
ATOM 9165 N N . ASP D 1 134 ? -23.00885 -12.74930 -2.38263 1.000 65.09214 128 ASP D N 1
ATOM 9166 C CA . ASP D 1 134 ? -23.94071 -13.84040 -2.66392 1.000 63.42923 128 ASP D CA 1
ATOM 9167 C C . ASP D 1 134 ? -24.59086 -13.68390 -4.03617 1.000 61.61332 128 ASP D C 1
ATOM 9168 O O . ASP D 1 134 ? -24.59020 -14.62051 -4.84393 1.000 58.37511 128 ASP D O 1
ATOM 9170 N N . LYS D 1 135 ? -25.14245 -12.49849 -4.31581 1.000 72.53937 129 LYS D N 1
ATOM 9171 C CA . LYS D 1 135 ? -25.96461 -12.29223 -5.50461 1.000 69.27466 129 LYS D CA 1
ATOM 9172 C C . LYS D 1 135 ? -25.20482 -12.58048 -6.79817 1.000 69.35903 129 LYS D C 1
ATOM 9173 O O . LYS D 1 135 ? -25.81880 -12.96323 -7.80255 1.000 70.92777 129 LYS D O 1
ATOM 9175 N N . ALA D 1 136 ? -23.87876 -12.41401 -6.79778 1.000 69.06289 130 ALA D N 1
ATOM 9176 C CA . ALA D 1 136 ? -23.09887 -12.63016 -8.01239 1.000 69.38344 130 ALA D CA 1
ATOM 9177 C C . ALA D 1 136 ? -23.01828 -14.09715 -8.41818 1.000 75.00459 130 ALA D C 1
ATOM 9178 O O . ALA D 1 136 ? -22.68787 -14.38201 -9.57574 1.000 71.59324 130 ALA D O 1
ATOM 9180 N N . GLU D 1 137 ? -23.31312 -15.03258 -7.50795 1.000 79.71540 131 GLU D N 1
ATOM 9181 C CA . GLU D 1 137 ? -23.29957 -16.44217 -7.88989 1.000 81.61526 131 GLU D CA 1
ATOM 9182 C C . GLU D 1 137 ? -24.46949 -16.77507 -8.80541 1.000 74.26648 131 GLU D C 1
ATOM 9183 O O . GLU D 1 137 ? -24.35738 -17.67909 -9.64153 1.000 70.70106 131 GLU D O 1
ATOM 9189 N N . ILE D 1 138 ? -25.59181 -16.05863 -8.66445 1.000 73.04741 132 ILE D N 1
ATOM 9190 C CA . ILE D 1 138 ? -26.67522 -16.16850 -9.63772 1.000 71.50734 132 ILE D CA 1
ATOM 9191 C C . ILE D 1 138 ? -26.23668 -15.57124 -10.96412 1.000 70.84646 132 ILE D C 1
ATOM 9192 O O . ILE D 1 138 ? -26.46651 -16.15423 -12.02877 1.000 71.25431 132 ILE D O 1
ATOM 9194 N N . TRP D 1 139 ? -25.60257 -14.39444 -10.91666 1.000 68.15084 133 TRP D N 1
ATOM 9195 C CA . TRP D 1 139 ? -25.08674 -13.76971 -12.13172 1.000 62.18499 133 TRP D CA 1
ATOM 9196 C C . TRP D 1 139 ? -24.14467 -14.70409 -12.88109 1.000 60.05117 133 TRP D C 1
ATOM 9197 O O . TRP D 1 139 ? -24.22894 -14.83123 -14.10788 1.000 57.02419 133 TRP D O 1
ATOM 9208 N N . ALA D 1 140 ? -23.22706 -15.35798 -12.16186 1.000 61.10373 134 ALA D N 1
ATOM 9209 C CA . ALA D 1 140 ? -22.30333 -16.27158 -12.82634 1.000 60.20750 134 ALA D CA 1
ATOM 9210 C C . ALA D 1 140 ? -23.04631 -17.44493 -13.45839 1.000 62.40886 134 ALA D C 1
ATOM 9211 O O . ALA D 1 140 ? -22.75033 -17.83883 -14.59615 1.000 52.97932 134 ALA D O 1
ATOM 9213 N N . LYS D 1 141 ? -24.04942 -17.98344 -12.75752 1.000 57.02927 135 LYS D N 1
ATOM 9214 C CA . LYS D 1 141 ? -24.80216 -19.10687 -13.30528 1.000 60.48133 135 LYS D CA 1
ATOM 9215 C C . LYS D 1 141 ? -25.56654 -18.70666 -14.55912 1.000 57.43254 135 LYS D C 1
ATOM 9216 O O . LYS D 1 141 ? -25.61532 -19.47039 -15.52746 1.000 56.60033 135 LYS D O 1
ATOM 9218 N N . ASN D 1 142 ? -26.16476 -17.51177 -14.56441 1.000 55.36287 136 ASN D N 1
ATOM 9219 C CA . ASN D 1 142 ? -26.98082 -17.09643 -15.70224 1.000 54.09969 136 ASN D CA 1
ATOM 9220 C C . ASN D 1 142 ? -26.14473 -16.76669 -16.93672 1.000 55.26687 136 ASN D C 1
ATOM 9221 O O . ASN D 1 142 ? -26.63593 -16.91483 -18.06437 1.000 52.99386 136 ASN D O 1
ATOM 9226 N N . LEU D 1 143 ? -24.89997 -16.31117 -16.75669 1.000 51.23576 137 LEU D N 1
ATOM 9227 C CA . LEU D 1 143 ? -24.04614 -15.94058 -17.88043 1.000 48.86651 137 LEU D CA 1
ATOM 9228 C C . LEU D 1 143 ? -23.12041 -17.06201 -18.32281 1.000 49.85854 137 LEU D C 1
ATOM 9229 O O . LEU D 1 143 ? -22.38565 -16.88762 -19.30217 1.000 55.34368 137 LEU D O 1
ATOM 9234 N N . GLU D 1 144 ? -23.14960 -18.20760 -17.63901 1.000 49.91619 138 GLU D N 1
ATOM 9235 C CA . GLU D 1 144 ? -22.21358 -19.28638 -17.94029 1.000 52.33583 138 GLU D CA 1
ATOM 9236 C C . GLU D 1 144 ? -22.38450 -19.79726 -19.36524 1.000 53.41779 138 GLU D C 1
ATOM 9237 O O . GLU D 1 144 ? -21.39692 -20.13689 -20.02972 1.000 56.29106 138 GLU D O 1
ATOM 9243 N N . GLY D 1 145 ? -23.62793 -19.87133 -19.85199 1.000 51.73010 139 GLY D N 1
ATOM 9244 C CA . GLY D 1 145 ? -23.84884 -20.39044 -21.19174 1.000 46.89577 139 GLY D CA 1
ATOM 9245 C C . GLY D 1 145 ? -23.19428 -19.53835 -22.26180 1.000 49.84446 139 GLY D C 1
ATOM 9246 O O . GLY D 1 145 ? -22.57271 -20.05946 -23.19196 1.000 49.74093 139 GLY D O 1
ATOM 9247 N N . ILE D 1 146 ? -23.28236 -18.21500 -22.11681 1.000 47.87506 140 ILE D N 1
ATOM 9248 C CA . ILE D 1 146 ? -22.63928 -17.31765 -23.07069 1.000 48.74199 140 ILE D CA 1
ATOM 9249 C C . ILE D 1 146 ? -21.12653 -17.48522 -23.02020 1.000 44.65949 140 ILE D C 1
ATOM 9250 O O . ILE D 1 146 ? -20.45490 -17.51100 -24.05934 1.000 39.31038 140 ILE D O 1
ATOM 9255 N N . ALA D 1 147 ? -20.56922 -17.59395 -21.81092 1.000 41.04738 141 ALA D N 1
ATOM 9256 C CA . ALA D 1 147 ? -19.13326 -17.80560 -21.66788 1.000 48.74778 141 ALA D CA 1
ATOM 9257 C C . ALA D 1 147 ? -18.71180 -19.12277 -22.30679 1.000 46.04686 141 ALA D C 1
ATOM 9258 O O . ALA D 1 147 ? -17.67135 -19.19524 -22.97378 1.000 44.51964 141 ALA D O 1
ATOM 9260 N N . ASP D 1 148 ? -19.49077 -20.18643 -22.07978 1.000 45.94923 142 ASP D N 1
ATOM 9261 C CA . ASP D 1 148 ? -19.17785 -21.47132 -22.69530 1.000 45.09828 142 ASP D CA 1
ATOM 9262 C C . ASP D 1 148 ? -19.17382 -21.35850 -24.21515 1.000 41.06888 142 ASP D C 1
ATOM 9263 O O . ASP D 1 148 ? -18.38030 -22.02433 -24.88812 1.000 40.60608 142 ASP D O 1
ATOM 9268 N N . PHE D 1 149 ? -20.07866 -20.54555 -24.77409 1.000 40.29545 143 PHE D N 1
ATOM 9269 C CA . PHE D 1 149 ? -20.10381 -20.33998 -26.22263 1.000 41.85681 143 PHE D CA 1
ATOM 9270 C C . PHE D 1 149 ? -18.80696 -19.70598 -26.72119 1.000 39.62261 143 PHE D C 1
ATOM 9271 O O . PHE D 1 149 ? -18.18781 -20.19924 -27.67181 1.000 38.64035 143 PHE D O 1
ATOM 9279 N N . PHE D 1 150 ? -18.36919 -18.61259 -26.08953 1.000 40.01081 144 PHE D N 1
ATOM 9280 C CA . PHE D 1 150 ? -17.15786 -17.95261 -26.57060 1.000 37.40205 144 PHE D CA 1
ATOM 9281 C C . PHE D 1 150 ? -15.93305 -18.84048 -26.38153 1.000 34.54099 144 PHE D C 1
ATOM 9282 O O . PHE D 1 150 ? -15.02659 -18.83692 -27.22135 1.000 33.29855 144 PHE D O 1
ATOM 9290 N N . VAL D 1 151 ? -15.88612 -19.61035 -25.28794 1.000 39.81476 145 VAL D N 1
ATOM 9291 C CA . VAL D 1 151 ? -14.79485 -20.56621 -25.09915 1.000 40.43977 145 VAL D CA 1
ATOM 9292 C C . VAL D 1 151 ? -14.74892 -21.54558 -26.26701 1.000 41.22132 145 VAL D C 1
ATOM 9293 O O . VAL D 1 151 ? -13.71100 -21.71777 -26.92081 1.000 37.11480 145 VAL D O 1
ATOM 9297 N N . LYS D 1 152 ? -15.90248 -22.13389 -26.60142 1.000 37.49994 146 LYS D N 1
ATOM 9298 C CA . LYS D 1 152 ? -15.96536 -23.06559 -27.72040 1.000 37.60291 146 LYS D CA 1
ATOM 9299 C C . LYS D 1 152 ? -15.54506 -22.39676 -29.02464 1.000 35.47200 146 LYS D C 1
ATOM 9300 O O . LYS D 1 152 ? -14.77219 -22.97047 -29.80067 1.000 37.51425 146 LYS D O 1
ATOM 9306 N N . GLU D 1 153 ? -16.00893 -21.16914 -29.26902 1.000 34.27978 147 GLU D N 1
ATOM 9307 C CA . GLU D 1 153 ? -15.64359 -20.49017 -30.51430 1.000 40.01630 147 GLU D CA 1
ATOM 9308 C C . GLU D 1 153 ? -14.14258 -20.22367 -30.58640 1.000 36.21297 147 GLU D C 1
ATOM 9309 O O . GLU D 1 153 ? -13.54090 -20.32773 -31.66570 1.000 33.54577 147 GLU D O 1
ATOM 9315 N N . PHE D 1 154 ? -13.52150 -19.86494 -29.45211 1.000 31.47903 148 PHE D N 1
ATOM 9316 C CA . PHE D 1 154 ? -12.07093 -19.69270 -29.42276 1.000 35.33764 148 PHE D CA 1
ATOM 9317 C C . PHE D 1 154 ? -11.36520 -20.98786 -29.80577 1.000 34.76914 148 PHE D C 1
ATOM 9318 O O . PHE D 1 154 ? -10.49545 -20.99750 -30.68476 1.000 36.70874 148 PHE D O 1
ATOM 9326 N N . LYS D 1 155 ? -11.75978 -22.10193 -29.17696 1.000 36.91797 149 LYS D N 1
ATOM 9327 C CA . LYS D 1 155 ? -11.14158 -23.38723 -29.47577 1.000 34.02856 149 LYS D CA 1
ATOM 9328 C C . LYS D 1 155 ? -11.32653 -23.75714 -30.93592 1.000 46.22147 149 LYS D C 1
ATOM 9329 O O . LYS D 1 155 ? -10.41457 -24.31993 -31.54923 1.000 46.93670 149 LYS D O 1
ATOM 9335 N N . GLU D 1 156 ? -12.46779 -23.39361 -31.52801 1.000 32.95203 150 GLU D N 1
ATOM 9336 C CA . GLU D 1 156 ? -12.68811 -23.70155 -32.93938 1.000 38.99893 150 GLU D CA 1
ATOM 9337 C C . GLU D 1 156 ? -11.85719 -22.80221 -33.84727 1.000 37.47804 150 GLU D C 1
ATOM 9338 O O . GLU D 1 156 ? -11.32809 -23.26514 -34.86757 1.000 35.90161 150 GLU D O 1
ATOM 9344 N N . PHE D 1 157 ? -11.72159 -21.51827 -33.49903 1.000 29.35748 151 PHE D N 1
ATOM 9345 C CA . PHE D 1 157 ? -11.11685 -20.58363 -34.44520 1.000 31.58954 151 PHE D CA 1
ATOM 9346 C C . PHE D 1 157 ? -9.59690 -20.49903 -34.35941 1.000 30.05841 151 PHE D C 1
ATOM 9347 O O . PHE D 1 157 ? -8.93800 -20.37560 -35.39821 1.000 30.91229 151 PHE D O 1
ATOM 9355 N N . LEU D 1 158 ? -9.02261 -20.50838 -33.15682 1.000 31.17730 152 LEU D N 1
ATOM 9356 C CA . LEU D 1 158 ? -7.57411 -20.33748 -33.02952 1.000 31.96790 152 LEU D CA 1
ATOM 9357 C C . LEU D 1 158 ? -6.75750 -21.28988 -33.90398 1.000 31.51547 152 LEU D C 1
ATOM 9358 O O . LEU D 1 158 ? -5.80230 -20.82030 -34.54713 1.000 32.69673 152 LEU D O 1
ATOM 9363 N N . PRO D 1 159 ? -7.07186 -22.58717 -34.01225 1.000 32.63249 153 PRO D N 1
ATOM 9364 C CA . PRO D 1 159 ? -6.25793 -23.44964 -34.88584 1.000 31.62653 153 PRO D CA 1
ATOM 9365 C C . PRO D 1 159 ? -6.25556 -23.01442 -36.33510 1.000 30.69744 153 PRO D C 1
ATOM 9366 O O . PRO D 1 159 ? -5.35792 -23.41704 -37.07763 1.000 36.90731 153 PRO D O 1
ATOM 9370 N N . LYS D 1 160 ? -7.21442 -22.19429 -36.76213 1.000 26.43424 154 LYS D N 1
ATOM 9371 C CA . LYS D 1 160 ? -7.27217 -21.71188 -38.13467 1.000 25.41948 154 LYS D CA 1
ATOM 9372 C C . LYS D 1 160 ? -6.41896 -20.47501 -38.37538 1.000 27.79007 154 LYS D C 1
ATOM 9373 O O . LYS D 1 160 ? -6.27785 -20.05593 -39.53021 1.000 30.48278 154 LYS D O 1
ATOM 9379 N N . MET D 1 161 ? -5.84562 -19.87898 -37.32735 1.000 27.51053 155 MET D N 1
ATOM 9380 C CA . MET D 1 161 ? -5.13393 -18.60734 -37.45259 1.000 26.05462 155 MET D CA 1
ATOM 9381 C C . MET D 1 161 ? -3.66382 -18.88486 -37.73113 1.000 29.31931 155 MET D C 1
ATOM 9382 O O . MET D 1 161 ? -2.86966 -19.09278 -36.80593 1.000 32.83181 155 MET D O 1
ATOM 9387 N N . ASP D 1 162 ? -3.29322 -18.87421 -39.01233 1.000 27.85549 156 ASP D N 1
ATOM 9388 C CA . ASP D 1 162 ? -1.88245 -18.96182 -39.36468 1.000 27.66847 156 ASP D CA 1
ATOM 9389 C C . ASP D 1 162 ? -1.13005 -17.69859 -38.96082 1.000 29.62580 156 ASP D C 1
ATOM 9390 O O . ASP D 1 162 ? 0.08104 -17.74936 -38.73060 1.000 30.43656 156 ASP D O 1
ATOM 9395 N N . TYR D 1 163 ? -1.82452 -16.56862 -38.87272 1.000 23.71379 157 TYR D N 1
ATOM 9396 C CA . TYR D 1 163 ? -1.23157 -15.26400 -38.64199 1.000 24.84057 157 TYR D CA 1
ATOM 9397 C C . TYR D 1 163 ? -1.98309 -14.52515 -37.54781 1.000 24.84629 157 TYR D C 1
ATOM 9398 O O . TYR D 1 163 ? -3.20251 -14.65469 -37.42989 1.000 27.39068 157 TYR D O 1
ATOM 9407 N N . PRO D 1 164 ? -1.28802 -13.72402 -36.75495 1.000 22.81838 158 PRO D N 1
ATOM 9408 C CA . PRO D 1 164 ? -1.96948 -12.90548 -35.75510 1.000 20.93596 158 PRO D CA 1
ATOM 9409 C C . PRO D 1 164 ? -2.61034 -11.71124 -36.43398 1.000 20.76089 158 PRO D C 1
ATOM 9410 O O . PRO D 1 164 ? -2.37463 -11.42506 -37.60364 1.000 21.89734 158 PRO D O 1
ATOM 9414 N N . ILE D 1 165 ? -3.39075 -10.98701 -35.65600 1.000 25.23602 159 ILE D N 1
ATOM 9415 C CA . ILE D 1 165 ? -3.84087 -9.66208 -36.04093 1.000 24.33283 159 ILE D CA 1
ATOM 9416 C C . ILE D 1 165 ? -3.17487 -8.70286 -35.06960 1.000 21.81389 159 ILE D C 1
ATOM 9417 O O . ILE D 1 165 ? -3.40948 -8.77428 -33.85287 1.000 21.04665 159 ILE D O 1
ATOM 9422 N N . ARG D 1 166 ? -2.29318 -7.85258 -35.60422 1.000 22.10424 160 ARG D N 1
ATOM 9423 C CA . ARG D 1 166 ? -1.45697 -6.96346 -34.79765 1.000 24.73327 160 ARG D CA 1
ATOM 9424 C C . ARG D 1 166 ? -2.04159 -5.57244 -34.62835 1.000 23.93247 160 ARG D C 1
ATOM 9425 O O . ARG D 1 166 ? -1.68390 -4.89677 -33.66456 1.000 20.30213 160 ARG D O 1
ATOM 9433 N N . VAL D 1 167 ? -2.94430 -5.14391 -35.52064 1.000 20.15218 161 VAL D N 1
ATOM 9434 C CA . VAL D 1 167 ? -3.41019 -3.75976 -35.51712 1.000 19.92284 161 VAL D CA 1
ATOM 9435 C C . VAL D 1 167 ? -4.02387 -3.41300 -34.16016 1.000 22.12990 161 VAL D C 1
ATOM 9436 O O . VAL D 1 167 ? -4.62636 -4.26127 -33.49055 1.000 25.05096 161 VAL D O 1
ATOM 9440 N N . GLY D 1 168 ? -3.86347 -2.14864 -33.75014 1.000 18.00162 162 GLY D N 1
ATOM 9441 C CA . GLY D 1 168 ? -4.28125 -1.70473 -32.42903 1.000 22.02311 162 GLY D CA 1
ATOM 9442 C C . GLY D 1 168 ? -5.72708 -1.26629 -32.27878 1.000 23.58068 162 GLY D C 1
ATOM 9443 O O . GLY D 1 168 ? -6.03767 -0.32968 -31.52826 1.000 20.17433 162 GLY D O 1
ATOM 9444 N N . THR D 1 169 ? -6.62448 -1.95701 -32.96976 1.000 23.27954 163 THR D N 1
ATOM 9445 C CA . THR D 1 169 ? -8.04967 -1.72177 -32.89530 1.000 25.31410 163 THR D CA 1
ATOM 9446 C C . THR D 1 169 ? -8.69597 -2.93861 -32.25087 1.000 26.77286 163 THR D C 1
ATOM 9447 O O . THR D 1 169 ? -8.00140 -3.78192 -31.66469 1.000 24.38508 163 THR D O 1
ATOM 9451 N N . HIS D 1 170 ? -10.01821 -3.05715 -32.38766 1.000 21.55987 164 HIS D N 1
ATOM 9452 C CA . HIS D 1 170 ? -10.68010 -4.12140 -31.65848 1.000 23.03907 164 HIS D CA 1
ATOM 9453 C C . HIS D 1 170 ? -10.39591 -5.50191 -32.23814 1.000 24.93889 164 HIS D C 1
ATOM 9454 O O . HIS D 1 170 ? -10.65509 -6.50106 -31.55343 1.000 22.34635 164 HIS D O 1
ATOM 9461 N N . PHE D 1 171 ? -9.80906 -5.59105 -33.43365 1.000 19.79649 165 PHE D N 1
ATOM 9462 C CA . PHE D 1 171 ? -9.40125 -6.89625 -33.94105 1.000 23.01402 165 PHE D CA 1
ATOM 9463 C C . PHE D 1 171 ? -8.09266 -7.40333 -33.34607 1.000 20.47114 165 PHE D C 1
ATOM 9464 O O . PHE D 1 171 ? -7.71950 -8.55690 -33.60216 1.000 19.61012 165 PHE D O 1
ATOM 9472 N N . ASN D 1 172 ? -7.40941 -6.60040 -32.53198 1.000 23.19556 166 ASN D N 1
ATOM 9473 C CA . ASN D 1 172 ? -6.12659 -7.00356 -31.96044 1.000 18.28874 166 ASN D CA 1
ATOM 9474 C C . ASN D 1 172 ? -6.19485 -8.38169 -31.31049 1.000 21.24637 166 ASN D C 1
ATOM 9475 O O . ASN D 1 172 ? -6.97762 -8.59266 -30.38782 1.000 23.33065 166 ASN D O 1
ATOM 9480 N N . SER D 1 173 ? -5.37265 -9.32503 -31.79021 1.000 19.11091 167 SER D N 1
ATOM 9481 C CA . SER D 1 173 ? -5.39625 -10.67542 -31.21483 1.000 21.86590 167 SER D CA 1
ATOM 9482 C C . SER D 1 173 ? -4.93872 -10.66974 -29.75909 1.000 22.82508 167 SER D C 1
ATOM 9483 O O . SER D 1 173 ? -5.50133 -11.37971 -28.92004 1.000 24.43576 167 SER D O 1
ATOM 9486 N N . SER D 1 174 ? -3.89489 -9.90392 -29.45016 1.000 21.58538 168 SER D N 1
ATOM 9487 C CA . SER D 1 174 ? -3.26790 -9.99968 -28.13320 1.000 27.58964 168 SER D CA 1
ATOM 9488 C C . SER D 1 174 ? -4.19473 -9.53716 -27.01680 1.000 28.50181 168 SER D C 1
ATOM 9489 O O . SER D 1 174 ? -4.23249 -10.14864 -25.94370 1.000 27.53839 168 SER D O 1
ATOM 9492 N N . PHE D 1 175 ? -4.91759 -8.43984 -27.22997 1.000 22.90342 169 PHE D N 1
ATOM 9493 C CA . PHE D 1 175 ? -5.82345 -7.95149 -26.19533 1.000 21.17597 169 PHE D CA 1
ATOM 9494 C C . PHE D 1 175 ? -6.83262 -9.02859 -25.80387 1.000 26.75325 169 PHE D C 1
ATOM 9495 O O . PHE D 1 175 ? -6.99873 -9.35376 -24.62105 1.000 28.51827 169 PHE D O 1
ATOM 9503 N N . ALA D 1 176 ? -7.53768 -9.57272 -26.79295 1.000 25.58774 170 ALA D N 1
ATOM 9504 C CA . ALA D 1 176 ? -8.57154 -10.55888 -26.51068 1.000 24.33516 170 ALA D CA 1
ATOM 9505 C C . ALA D 1 176 ? -7.99433 -11.80714 -25.84813 1.000 27.11667 170 ALA D C 1
ATOM 9506 O O . ALA D 1 176 ? -8.58748 -12.34725 -24.90508 1.000 24.62591 170 ALA D O 1
ATOM 9508 N N . LEU D 1 177 ? -6.84525 -12.29406 -26.33307 1.000 27.65693 171 LEU D N 1
ATOM 9509 C CA . LEU D 1 177 ? -6.28162 -13.51237 -25.75560 1.000 27.98383 171 LEU D CA 1
ATOM 9510 C C . LEU D 1 177 ? -5.75671 -13.28276 -24.34305 1.000 32.67007 171 LEU D C 1
ATOM 9511 O O . LEU D 1 177 ? -5.75702 -14.21278 -23.52507 1.000 35.41834 171 LEU D O 1
ATOM 9516 N N . TYR D 1 178 ? -5.30380 -12.06521 -24.03931 1.000 24.94284 172 TYR D N 1
ATOM 9517 C CA . TYR D 1 178 ? -4.87457 -11.75295 -22.68304 1.000 27.83181 172 TYR D CA 1
ATOM 9518 C C . TYR D 1 178 ? -5.99262 -12.00479 -21.68192 1.000 29.63742 172 TYR D C 1
ATOM 9519 O O . TYR D 1 178 ? -5.77437 -12.62465 -20.63792 1.000 30.63816 172 TYR D O 1
ATOM 9528 N N . PHE D 1 179 ? -7.20369 -11.53130 -21.98501 1.000 24.58075 173 PHE D N 1
ATOM 9529 C CA . PHE D 1 179 ? -8.33258 -11.76293 -21.08978 1.000 30.26226 173 PHE D CA 1
ATOM 9530 C C . PHE D 1 179 ? -8.80775 -13.21371 -21.15112 1.000 35.81377 173 PHE D C 1
ATOM 9531 O O . PHE D 1 179 ? -9.13683 -13.80992 -20.11624 1.000 35.38573 173 PHE D O 1
ATOM 9539 N N . ALA D 1 180 ? -8.86583 -13.80388 -22.35096 1.000 29.47535 174 ALA D N 1
ATOM 9540 C CA . ALA D 1 180 ? -9.29926 -15.19559 -22.42562 1.000 31.86857 174 ALA D CA 1
ATOM 9541 C C . ALA D 1 180 ? -8.33960 -16.10882 -21.66454 1.000 32.42166 174 ALA D C 1
ATOM 9542 O O . ALA D 1 180 ? -8.76413 -17.10345 -21.06523 1.000 32.98317 174 ALA D O 1
ATOM 9544 N N . LEU D 1 181 ? -7.05475 -15.76896 -21.64497 1.000 28.84382 175 LEU D N 1
ATOM 9545 C CA . LEU D 1 181 ? -6.09694 -16.56686 -20.88978 1.000 33.70677 175 LEU D CA 1
ATOM 9546 C C . LEU D 1 181 ? -6.32855 -16.45322 -19.38357 1.000 37.38681 175 LEU D C 1
ATOM 9547 O O . LEU D 1 181 ? -6.23538 -17.45671 -18.66386 1.000 37.77277 175 LEU D O 1
ATOM 9552 N N . GLU D 1 182 ? -6.60526 -15.24001 -18.88289 1.000 37.46091 176 GLU D N 1
ATOM 9553 C CA . GLU D 1 182 ? -6.97257 -15.08492 -17.47349 1.000 40.16213 176 GLU D CA 1
ATOM 9554 C C . GLU D 1 182 ? -8.19588 -15.93376 -17.14408 1.000 37.77825 176 GLU D C 1
ATOM 9555 O O . GLU D 1 182 ? -8.22991 -16.63080 -16.12754 1.000 40.22242 176 GLU D O 1
ATOM 9561 N N . TYR D 1 183 ? -9.22680 -15.86291 -17.98991 1.000 33.32011 177 TYR D N 1
ATOM 9562 C CA . TYR D 1 183 ? -10.42362 -16.67001 -17.77768 1.000 35.36233 177 TYR D CA 1
ATOM 9563 C C . TYR D 1 183 ? -10.10540 -18.16203 -17.78197 1.000 39.50360 177 TYR D C 1
ATOM 9564 O O . TYR D 1 183 ? -10.59665 -18.91082 -16.92811 1.000 42.15148 177 TYR D O 1
ATOM 9573 N N . ALA D 1 184 ? -9.30543 -18.62019 -18.75206 1.000 38.12748 178 ALA D N 1
ATOM 9574 C CA . ALA D 1 184 ? -9.01443 -20.05129 -18.85571 1.000 39.40297 178 ALA D CA 1
ATOM 9575 C C . ALA D 1 184 ? -8.32997 -20.57155 -17.59829 1.000 42.05264 178 ALA D C 1
ATOM 9576 O O . ALA D 1 184 ? -8.66919 -21.65337 -17.09483 1.000 41.65231 178 ALA D O 1
ATOM 9578 N N . ARG D 1 185 ? -7.37380 -19.81001 -17.06787 1.000 39.48200 179 ARG D N 1
ATOM 9579 C CA . ARG D 1 185 ? -6.66550 -20.26250 -15.87282 1.000 42.89845 179 ARG D CA 1
ATOM 9580 C C . ARG D 1 185 ? -7.57980 -20.26116 -14.65382 1.000 46.06028 179 ARG D C 1
ATOM 9581 O O . ARG D 1 185 ? -7.51243 -21.17705 -13.82709 1.000 47.75983 179 ARG D O 1
ATOM 9589 N N . PHE D 1 186 ? -8.47661 -19.27603 -14.54247 1.000 47.95373 180 PHE D N 1
ATOM 9590 C CA . PHE D 1 186 ? -9.42170 -19.30369 -13.42976 1.000 50.48708 180 PHE D CA 1
ATOM 9591 C C . PHE D 1 186 ? -10.35782 -20.50010 -13.52960 1.000 52.16337 180 PHE D C 1
ATOM 9592 O O . PHE D 1 186 ? -10.63040 -21.16481 -12.52336 1.000 56.02875 180 PHE D O 1
ATOM 9600 N N . LYS D 1 187 ? -10.85048 -20.79962 -14.73183 1.000 48.84331 181 LYS D N 1
ATOM 9601 C CA . LYS D 1 187 ? -11.75347 -21.92836 -14.90481 1.000 51.36549 181 LYS D CA 1
ATOM 9602 C C . LYS D 1 187 ? -11.03455 -23.26574 -14.94223 1.000 51.68579 181 LYS D C 1
ATOM 9603 O O . LYS D 1 187 ? -11.70763 -24.29901 -14.99402 1.000 57.78618 181 LYS D O 1
ATOM 9609 N N . LYS D 1 188 ? -9.70271 -23.27629 -14.88922 1.000 49.92812 182 LYS D N 1
ATOM 9610 C CA . LYS D 1 188 ? -8.92533 -24.50820 -15.02115 1.000 52.10859 182 LYS D CA 1
ATOM 9611 C C . LYS D 1 188 ? -9.27735 -25.23753 -16.31875 1.000 51.81091 182 LYS D C 1
ATOM 9612 O O . LYS D 1 188 ? -9.36130 -26.46688 -16.37050 1.000 53.60998 182 LYS D O 1
ATOM 9614 N N . ASP D 1 189 ? -9.51612 -24.46204 -17.37775 1.000 50.50643 183 ASP D N 1
ATOM 9615 C CA . ASP D 1 189 ? -9.74878 -25.00991 -18.71485 1.000 45.71651 183 ASP D CA 1
ATOM 9616 C C . ASP D 1 189 ? -8.39300 -25.13790 -19.39827 1.000 42.35562 183 ASP D C 1
ATOM 9617 O O . ASP D 1 189 ? -7.94748 -24.24554 -20.12230 1.000 40.80349 183 ASP D O 1
ATOM 9622 N N . GLN D 1 190 ? -7.72480 -26.26626 -19.15867 1.000 54.25283 184 GLN D N 1
ATOM 9623 C CA . GLN D 1 190 ? -6.38360 -26.45921 -19.69741 1.000 53.74811 184 GLN D CA 1
ATOM 9624 C C . GLN D 1 190 ? -6.39153 -26.41671 -21.21925 1.000 50.93368 184 GLN D C 1
ATOM 9625 O O . GLN D 1 190 ? -5.43870 -25.92284 -21.83830 1.000 49.91761 184 GLN D O 1
ATOM 9627 N N . GLU D 1 191 ? -7.47544 -26.88800 -21.83540 1.000 50.55934 185 GLU D N 1
ATOM 9628 C CA . GLU D 1 191 ? -7.55429 -26.92045 -23.29177 1.000 48.05014 185 GLU D CA 1
ATOM 9629 C C . GLU D 1 191 ? -7.56882 -25.50944 -23.87854 1.000 43.03132 185 GLU D C 1
ATOM 9630 O O . GLU D 1 191 ? -6.83792 -25.21741 -24.83533 1.000 39.78807 185 GLU D O 1
ATOM 9636 N N . LEU D 1 192 ? -8.37100 -24.60720 -23.30501 1.000 41.62648 186 LEU D N 1
ATOM 9637 C CA . LEU D 1 192 ? -8.32828 -23.21659 -23.75238 1.000 37.76446 186 LEU D CA 1
ATOM 9638 C C . LEU D 1 192 ? -6.97481 -22.58264 -23.46066 1.000 41.07504 186 LEU D C 1
ATOM 9639 O O . LEU D 1 192 ? -6.41026 -21.89369 -24.31701 1.000 38.55174 186 LEU D O 1
ATOM 9644 N N . GLU D 1 193 ? -6.43037 -22.81389 -22.26129 1.000 44.27727 187 GLU D N 1
ATOM 9645 C CA . GLU D 1 193 ? -5.14340 -22.22174 -21.89937 1.000 41.79545 187 GLU D CA 1
ATOM 9646 C C . GLU D 1 193 ? -4.04967 -22.63668 -22.87442 1.000 37.81501 187 GLU D C 1
ATOM 9647 O O . GLU D 1 193 ? -3.32004 -21.79102 -23.40255 1.000 36.63949 187 GLU D O 1
ATOM 9653 N N . TYR D 1 194 ? -3.94682 -23.93803 -23.14828 1.000 40.14676 188 TYR D N 1
ATOM 9654 C CA . TYR D 1 194 ? -2.92802 -24.44732 -24.06270 1.000 43.03492 188 TYR D CA 1
ATOM 9655 C C . TYR D 1 194 ? -3.09471 -23.88392 -25.47220 1.000 41.85295 188 TYR D C 1
ATOM 9656 O O . TYR D 1 194 ? -2.10934 -23.50361 -26.11658 1.000 40.56302 188 TYR D O 1
ATOM 9665 N N . CYS D 1 195 ? -4.33222 -23.82698 -25.97025 1.000 41.95374 189 CYS D N 1
ATOM 9666 C CA . CYS D 1 195 ? -4.56721 -23.28358 -27.30439 1.000 43.83351 189 CYS D CA 1
ATOM 9667 C C . CYS D 1 195 ? -4.04423 -21.85285 -27.41878 1.000 38.20554 189 CYS D C 1
ATOM 9668 O O . CYS D 1 195 ? -3.32442 -21.51499 -28.36734 1.000 36.16433 189 CYS D O 1
ATOM 9671 N N . ILE D 1 196 ? -4.35437 -21.01114 -26.42869 1.000 34.23546 190 ILE D N 1
ATOM 9672 C CA . ILE D 1 196 ? -3.91690 -19.61640 -26.46427 1.000 33.80008 190 ILE D CA 1
ATOM 9673 C C . ILE D 1 196 ? -2.39436 -19.53858 -26.42605 1.000 37.34134 190 ILE D C 1
ATOM 9674 O O . ILE D 1 196 ? -1.77115 -18.83092 -27.22865 1.000 34.84433 190 ILE D O 1
ATOM 9679 N N . ILE D 1 197 ? -1.77166 -20.29079 -25.50997 1.000 35.88880 191 ILE D N 1
ATOM 9680 C CA . ILE D 1 197 ? -0.32142 -20.22870 -25.35639 1.000 35.46894 191 ILE D CA 1
ATOM 9681 C C . ILE D 1 197 ? 0.37217 -20.66954 -26.63777 1.000 40.54881 191 ILE D C 1
ATOM 9682 O O . ILE D 1 197 ? 1.32039 -20.02206 -27.09996 1.000 31.77774 191 ILE D O 1
ATOM 9687 N N . GLN D 1 198 ? -0.10014 -21.76452 -27.24622 1.000 41.02834 192 GLN D N 1
ATOM 9688 C CA . GLN D 1 198 ? 0.51182 -22.23169 -28.48796 1.000 40.57437 192 GLN D CA 1
ATOM 9689 C C . GLN D 1 198 ? 0.34707 -21.21026 -29.60208 1.000 37.28040 192 GLN D C 1
ATOM 9690 O O . GLN D 1 198 ? 1.28158 -20.97397 -30.37671 1.000 36.29636 192 GLN D O 1
ATOM 9696 N N . SER D 1 199 ? -0.83753 -20.60602 -29.70738 1.000 37.22310 193 SER D N 1
ATOM 9697 C CA . SER D 1 199 ? -1.06691 -19.59524 -30.74069 1.000 33.39108 193 SER D CA 1
ATOM 9698 C C . SER D 1 199 ? -0.11645 -18.41002 -30.57355 1.000 28.83093 193 SER D C 1
ATOM 9699 O O . SER D 1 199 ? 0.54671 -17.99563 -31.52695 1.000 29.08830 193 SER D O 1
ATOM 9702 N N . ALA D 1 200 ? -0.01951 -17.86449 -29.36148 1.000 27.74991 194 ALA D N 1
ATOM 9703 C CA . ALA D 1 200 ? 0.87290 -16.72955 -29.13475 1.000 30.83131 194 ALA D CA 1
ATOM 9704 C C . ALA D 1 200 ? 2.32877 -17.07406 -29.46597 1.000 33.98003 194 ALA D C 1
ATOM 9705 O O . ALA D 1 200 ? 3.01545 -16.30630 -30.14727 1.000 33.36460 194 ALA D O 1
ATOM 9707 N N . LYS D 1 201 ? 2.81790 -18.23396 -29.01558 1.000 33.86543 195 LYS D N 1
ATOM 9708 C CA . LYS D 1 201 ? 4.20695 -18.58715 -29.31390 1.000 33.97965 195 LYS D CA 1
ATOM 9709 C C . LYS D 1 201 ? 4.44105 -18.70254 -30.81994 1.000 36.33916 195 LYS D C 1
ATOM 9710 O O . LYS D 1 201 ? 5.43470 -18.18465 -31.34381 1.000 32.37044 195 LYS D O 1
ATOM 9716 N N . LYS D 1 202 ? 3.52929 -19.37928 -31.53217 1.000 33.72939 196 LYS D N 1
ATOM 9717 C CA . LYS D 1 202 ? 3.65373 -19.52793 -32.98402 1.000 35.74248 196 LYS D CA 1
ATOM 9718 C C . LYS D 1 202 ? 3.73490 -18.17088 -33.69183 1.000 32.12495 196 LYS D C 1
ATOM 9719 O O . LYS D 1 202 ? 4.55946 -17.97678 -34.59205 1.000 34.24609 196 LYS D O 1
ATOM 9725 N N . TRP D 1 203 ? 2.89678 -17.21740 -33.29251 1.000 31.29482 197 TRP D N 1
ATOM 9726 C CA . TRP D 1 203 ? 2.84422 -15.92220 -33.96586 1.000 28.14013 197 TRP D CA 1
ATOM 9727 C C . TRP D 1 203 ? 4.02175 -15.01709 -33.59072 1.000 32.44870 197 TRP D C 1
ATOM 9728 O O . TRP D 1 203 ? 4.51006 -14.25240 -34.42870 1.000 29.07273 197 TRP D O 1
ATOM 9739 N N . PHE D 1 204 ? 4.46663 -15.04961 -32.33280 1.000 26.34661 198 PHE D N 1
ATOM 9740 C CA . PHE D 1 204 ? 5.21526 -13.92533 -31.77996 1.000 27.17689 198 PHE D CA 1
ATOM 9741 C C . PHE D 1 204 ? 6.61870 -14.25504 -31.27169 1.000 33.29046 198 PHE D C 1
ATOM 9742 O O . PHE D 1 204 ? 7.40325 -13.32458 -31.04240 1.000 33.60676 198 PHE D O 1
ATOM 9750 N N . LEU D 1 205 ? 6.95846 -15.53078 -31.06436 1.000 29.82563 199 LEU D N 1
ATOM 9751 C CA . LEU D 1 205 ? 8.20832 -15.83040 -30.37199 1.000 35.37688 199 LEU D CA 1
ATOM 9752 C C . LEU D 1 205 ? 9.43034 -15.38034 -31.15852 1.000 37.48757 199 LEU D C 1
ATOM 9753 O O . LEU D 1 205 ? 10.48522 -15.18079 -30.56160 1.000 39.62621 199 LEU D O 1
ATOM 9758 N N . SER D 1 206 ? 9.32340 -15.19366 -32.47027 1.000 39.23199 200 SER D N 1
ATOM 9759 C CA . SER D 1 206 ? 10.47916 -14.74278 -33.23873 1.000 42.70081 200 SER D CA 1
ATOM 9760 C C . SER D 1 206 ? 10.55057 -13.22219 -33.38208 1.000 41.27577 200 SER D C 1
ATOM 9761 O O . SER D 1 206 ? 11.43964 -12.72521 -34.07899 1.000 47.34780 200 SER D O 1
ATOM 9764 N N . ASP D 1 207 ? 9.65242 -12.47145 -32.74660 1.000 37.50753 201 ASP D N 1
ATOM 9765 C CA . ASP D 1 207 ? 9.70438 -11.01295 -32.81084 1.000 35.08428 201 ASP D CA 1
ATOM 9766 C C . ASP D 1 207 ? 10.78940 -10.46161 -31.89453 1.000 37.97995 201 ASP D C 1
ATOM 9767 O O . ASP D 1 207 ? 10.83139 -10.77905 -30.70284 1.000 35.97176 201 ASP D O 1
ATOM 9772 N N . LYS D 1 208 ? 11.65577 -9.62008 -32.45107 1.000 40.82143 202 LYS D N 1
ATOM 9773 C CA . LYS D 1 208 ? 12.73424 -9.01045 -31.68961 1.000 43.73904 202 LYS D CA 1
ATOM 9774 C C . LYS D 1 208 ? 13.01779 -7.65414 -32.31038 1.000 41.97387 202 LYS D C 1
ATOM 9775 O O . LYS D 1 208 ? 12.66350 -7.40232 -33.46528 1.000 35.79844 202 LYS D O 1
ATOM 9778 N N . ASN D 1 209 ? 13.62212 -6.77274 -31.51237 1.000 38.80408 203 ASN D N 1
ATOM 9779 C CA . ASN D 1 209 ? 14.01516 -5.43694 -31.94974 1.000 39.74523 203 ASN D CA 1
ATOM 9780 C C . ASN D 1 209 ? 12.88789 -4.74095 -32.72581 1.000 39.50477 203 ASN D C 1
ATOM 9781 O O . ASN D 1 209 ? 13.03513 -4.34872 -33.88227 1.000 43.74194 203 ASN D O 1
ATOM 9786 N N . MET D 1 210 ? 11.75060 -4.57770 -32.04972 1.000 37.10506 204 MET D N 1
ATOM 9787 C CA . MET D 1 210 ? 10.53702 -4.08523 -32.69119 1.000 36.88147 204 MET D CA 1
ATOM 9788 C C . MET D 1 210 ? 10.66441 -2.61919 -33.08637 1.000 38.21747 204 MET D C 1
ATOM 9789 O O . MET D 1 210 ? 11.14134 -1.78004 -32.31578 1.000 38.05902 204 MET D O 1
ATOM 9794 N N . GLN D 1 211 ? 10.18358 -2.31244 -34.28574 1.000 39.99086 205 GLN D N 1
ATOM 9795 C CA . GLN D 1 211 ? 10.22191 -0.95676 -34.81801 1.000 43.98942 205 GLN D CA 1
ATOM 9796 C C . GLN D 1 211 ? 9.12589 -0.06420 -34.23255 1.000 41.90845 205 GLN D C 1
ATOM 9797 O O . GLN D 1 211 ? 9.36402 1.12141 -33.97464 1.000 44.41522 205 GLN D O 1
ATOM 9803 N N . ALA D 1 212 ? 7.91962 -0.60532 -34.04202 1.000 36.22394 206 ALA D N 1
ATOM 9804 C CA . ALA D 1 212 ? 6.76561 0.11465 -33.48447 1.000 32.53301 206 ALA D CA 1
ATOM 9805 C C . ALA D 1 212 ? 6.38469 1.33630 -34.33447 1.000 35.09995 206 ALA D C 1
ATOM 9806 O O . ALA D 1 212 ? 6.43199 2.48447 -33.87916 1.000 30.72037 206 ALA D O 1
ATOM 9808 N N . LEU D 1 213 ? 5.94335 1.05768 -35.57348 1.000 34.82095 207 LEU D N 1
ATOM 9809 C CA . LEU D 1 213 ? 5.40126 2.09215 -36.46412 1.000 37.18201 207 LEU D CA 1
ATOM 9810 C C . LEU D 1 213 ? 4.00335 2.48783 -35.99900 1.000 34.05281 207 LEU D C 1
ATOM 9811 O O . LEU D 1 213 ? 2.98720 2.12439 -36.59656 1.000 31.55897 207 LEU D O 1
ATOM 9816 N N . GLU D 1 214 ? 3.96946 3.26222 -34.92005 1.000 29.23279 208 GLU D N 1
ATOM 9817 C CA . GLU D 1 214 ? 2.77262 3.59163 -34.16383 1.000 30.84485 208 GLU D CA 1
ATOM 9818 C C . GLU D 1 214 ? 2.80228 5.07275 -33.82660 1.000 33.77718 208 GLU D C 1
ATOM 9819 O O . GLU D 1 214 ? 3.88534 5.64734 -33.66589 1.000 35.64881 208 GLU D O 1
ATOM 9825 N N . PRO D 1 215 ? 1.63504 5.70178 -33.64145 1.000 31.09377 209 PRO D N 1
ATOM 9826 C CA . PRO D 1 215 ? 0.31754 5.08469 -33.77736 1.000 25.69169 209 PRO D CA 1
ATOM 9827 C C . PRO D 1 215 ? -0.25348 5.25807 -35.17191 1.000 24.49683 209 PRO D C 1
ATOM 9828 O O . PRO D 1 215 ? 0.23483 6.06710 -35.95145 1.000 25.86216 209 PRO D O 1
ATOM 9832 N N . CYS D 1 216 ? -1.30574 4.51880 -35.46519 1.000 23.24807 210 CYS D N 1
ATOM 9833 C CA . CYS D 1 216 ? -2.12583 4.79540 -36.62996 1.000 28.49953 210 CYS D CA 1
ATOM 9834 C C . CYS D 1 216 ? -3.40277 5.49445 -36.17678 1.000 27.72724 210 CYS D C 1
ATOM 9835 O O . CYS D 1 216 ? -3.75654 5.47494 -34.99706 1.000 24.67943 210 CYS D O 1
ATOM 9838 N N . GLY D 1 217 ? -4.07389 6.13962 -37.13279 1.000 26.73339 211 GLY D N 1
ATOM 9839 C CA . GLY D 1 217 ? -5.07765 7.14735 -36.83039 1.000 28.79905 211 GLY D CA 1
ATOM 9840 C C . GLY D 1 217 ? -6.27867 6.69993 -36.01457 1.000 24.30128 211 GLY D C 1
ATOM 9841 O O . GLY D 1 217 ? -6.98065 7.55349 -35.46742 1.000 28.32031 211 GLY D O 1
ATOM 9842 N N . ASP D 1 218 ? -6.57554 5.40198 -35.95068 1.000 22.87050 212 ASP D N 1
ATOM 9843 C CA . ASP D 1 218 ? -7.79144 4.96617 -35.25834 1.000 24.13586 212 ASP D CA 1
ATOM 9844 C C . ASP D 1 218 ? -7.52654 3.96654 -34.13205 1.000 25.29312 212 ASP D C 1
ATOM 9845 O O . ASP D 1 218 ? -8.45062 3.27426 -33.69489 1.000 25.03155 212 ASP D O 1
ATOM 9850 N N . GLU D 1 219 ? -6.30577 3.90368 -33.61541 1.000 24.26164 213 GLU D N 1
ATOM 9851 C CA . GLU D 1 219 ? -5.95037 2.85815 -32.66710 1.000 25.49176 213 GLU D CA 1
ATOM 9852 C C . GLU D 1 219 ? -6.21698 3.28380 -31.23155 1.000 27.33715 213 GLU D C 1
ATOM 9853 O O . GLU D 1 219 ? -6.01979 4.44787 -30.86575 1.000 21.93114 213 GLU D O 1
ATOM 9859 N N . PHE D 1 220 ? -6.72719 2.34560 -30.43027 1.000 23.97191 214 PHE D N 1
ATOM 9860 C CA . PHE D 1 220 ? -6.79154 2.53819 -28.99364 1.000 21.17493 214 PHE D CA 1
ATOM 9861 C C . PHE D 1 220 ? -5.86431 1.58514 -28.25898 1.000 23.46035 214 PHE D C 1
ATOM 9862 O O . PHE D 1 220 ? -5.81538 1.60858 -27.02859 1.000 24.72998 214 PHE D O 1
ATOM 9870 N N . LEU D 1 221 ? -5.10269 0.77455 -28.98728 1.000 25.34349 215 LEU D N 1
ATOM 9871 C CA . LEU D 1 221 ? -4.12766 -0.12507 -28.40540 1.000 27.06578 215 LEU D CA 1
ATOM 9872 C C . LEU D 1 221 ? -2.80623 0.03012 -29.14097 1.000 26.37089 215 LEU D C 1
ATOM 9873 O O . LEU D 1 221 ? -2.76037 0.30329 -30.35128 1.000 22.59511 215 LEU D O 1
ATOM 9878 N N . SER D 1 222 ? -1.73709 -0.19650 -28.39834 1.000 21.43684 216 SER D N 1
ATOM 9879 C CA . SER D 1 222 ? -0.40039 -0.24118 -28.96392 1.000 21.96435 216 SER D CA 1
ATOM 9880 C C . SER D 1 222 ? -0.11854 -1.66188 -29.42686 1.000 23.71219 216 SER D C 1
ATOM 9881 O O . SER D 1 222 ? -0.07732 -2.57246 -28.58986 1.000 22.50163 216 SER D O 1
ATOM 9884 N N . PRO D 1 223 ? 0.06787 -1.90381 -30.72698 1.000 24.76508 217 PRO D N 1
ATOM 9885 C CA . PRO D 1 223 ? 0.43631 -3.26412 -31.16503 1.000 26.48561 217 PRO D CA 1
ATOM 9886 C C . PRO D 1 223 ? 1.63324 -3.84314 -30.41204 1.000 32.13638 217 PRO D C 1
ATOM 9887 O O . PRO D 1 223 ? 1.55629 -4.99235 -29.95002 1.000 33.18257 217 PRO D O 1
ATOM 9891 N N . VAL D 1 224 ? 2.73530 -3.09129 -30.25698 1.000 28.07949 218 VAL D N 1
ATOM 9892 C CA . VAL D 1 224 ? 3.92646 -3.71499 -29.67522 1.000 27.34288 218 VAL D CA 1
ATOM 9893 C C . VAL D 1 224 ? 3.74883 -3.94133 -28.17186 1.000 29.84981 218 VAL D C 1
ATOM 9894 O O . VAL D 1 224 ? 4.12224 -4.99678 -27.64555 1.000 30.47158 218 VAL D O 1
ATOM 9898 N N . LEU D 1 225 ? 3.12901 -2.98874 -27.46797 1.000 27.14797 219 LEU D N 1
ATOM 9899 C CA . LEU D 1 225 ? 2.93481 -3.14599 -26.03276 1.000 30.26156 219 LEU D CA 1
ATOM 9900 C C . LEU D 1 225 ? 1.89619 -4.21672 -25.72596 1.000 29.96330 219 LEU D C 1
ATOM 9901 O O . LEU D 1 225 ? 2.03220 -4.94496 -24.73807 1.000 27.10655 219 LEU D O 1
ATOM 9906 N N . MET D 1 226 ? 0.81807 -4.29094 -26.51892 1.000 23.32652 220 MET D N 1
ATOM 9907 C CA . MET D 1 226 ? -0.21026 -5.28765 -26.22131 1.000 25.24769 220 MET D CA 1
ATOM 9908 C C . MET D 1 226 ? 0.32425 -6.70132 -26.43126 1.000 29.09201 220 MET D C 1
ATOM 9909 O O . MET D 1 226 ? 0.01625 -7.61079 -25.64580 1.000 25.63217 220 MET D O 1
ATOM 9914 N N . GLU D 1 227 ? 1.11464 -6.90261 -27.49487 1.000 27.98038 221 GLU D N 1
ATOM 9915 C CA . GLU D 1 227 ? 1.77588 -8.18201 -27.70960 1.000 27.69943 221 GLU D CA 1
ATOM 9916 C C . GLU D 1 227 ? 2.70631 -8.51814 -26.54247 1.000 29.29559 221 GLU D C 1
ATOM 9917 O O . GLU D 1 227 ? 2.72440 -9.65664 -26.05631 1.000 32.32178 221 GLU D O 1
ATOM 9923 N N . ALA D 1 228 ? 3.46048 -7.53152 -26.05981 1.000 22.86175 222 ALA D N 1
ATOM 9924 C CA . ALA D 1 228 ? 4.33245 -7.76718 -24.91371 1.000 23.81636 222 ALA D CA 1
ATOM 9925 C C . ALA D 1 228 ? 3.53138 -8.15961 -23.68403 1.000 28.97221 222 ALA D C 1
ATOM 9926 O O . ALA D 1 228 ? 3.90742 -9.09442 -22.97085 1.000 31.77706 222 ALA D O 1
ATOM 9928 N N . VAL D 1 229 ? 2.39705 -7.49197 -23.44505 1.000 28.96897 223 VAL D N 1
ATOM 9929 C CA . VAL D 1 229 ? 1.59710 -7.79518 -22.26054 1.000 32.44801 223 VAL D CA 1
ATOM 9930 C C . VAL D 1 229 ? 1.03604 -9.21870 -22.34165 1.000 31.67265 223 VAL D C 1
ATOM 9931 O O . VAL D 1 229 ? 1.02276 -9.94619 -21.34148 1.000 31.24623 223 VAL D O 1
ATOM 9935 N N . LEU D 1 230 ? 0.54949 -9.64040 -23.51706 1.000 28.81197 224 LEU D N 1
ATOM 9936 C CA . LEU D 1 230 ? 0.11301 -11.03115 -23.65582 1.000 25.80848 224 LEU D CA 1
ATOM 9937 C C . LEU D 1 230 ? 1.25201 -11.99074 -23.33495 1.000 30.69013 224 LEU D C 1
ATOM 9938 O O . LEU D 1 230 ? 1.06931 -12.95663 -22.58546 1.000 31.23563 224 LEU D O 1
ATOM 9943 N N . LEU D 1 231 ? 2.44385 -11.73597 -23.89179 1.000 25.69679 225 LEU D N 1
ATOM 9944 C CA . LEU D 1 231 ? 3.55968 -12.65217 -23.68706 1.000 32.18541 225 LEU D CA 1
ATOM 9945 C C . LEU D 1 231 ? 4.02530 -12.66440 -22.23379 1.000 33.93352 225 LEU D C 1
ATOM 9946 O O . LEU D 1 231 ? 4.54153 -13.68587 -21.76373 1.000 35.61117 225 LEU D O 1
ATOM 9951 N N . SER D 1 232 ? 3.81927 -11.56314 -21.50583 1.000 30.41650 226 SER D N 1
ATOM 9952 C CA . SER D 1 232 ? 4.12438 -11.53787 -20.08158 1.000 36.44073 226 SER D CA 1
ATOM 9953 C C . SER D 1 232 ? 3.25168 -12.51051 -19.30329 1.000 38.03524 226 SER D C 1
ATOM 9954 O O . SER D 1 232 ? 3.66409 -12.98657 -18.24456 1.000 31.76012 226 SER D O 1
ATOM 9957 N N . ALA D 1 233 ? 2.07936 -12.85558 -19.82876 1.000 32.26497 227 ALA D N 1
ATOM 9958 C CA . ALA D 1 233 ? 1.25940 -13.87859 -19.20814 1.000 31.72890 227 ALA D CA 1
ATOM 9959 C C . ALA D 1 233 ? 1.45466 -15.25100 -19.83907 1.000 34.36475 227 ALA D C 1
ATOM 9960 O O . ALA D 1 233 ? 1.22567 -16.25954 -19.16574 1.000 40.61080 227 ALA D O 1
ATOM 9962 N N . VAL D 1 234 ? 1.94970 -15.31661 -21.07392 1.000 30.82206 228 VAL D N 1
ATOM 9963 C CA . VAL D 1 234 ? 2.10487 -16.59514 -21.76339 1.000 34.21669 228 VAL D CA 1
ATOM 9964 C C . VAL D 1 234 ? 3.42476 -17.26671 -21.40968 1.000 37.45629 228 VAL D C 1
ATOM 9965 O O . VAL D 1 234 ? 3.47602 -18.48664 -21.25254 1.000 40.17488 228 VAL D O 1
ATOM 9969 N N . LEU D 1 235 ? 4.50612 -16.50229 -21.31039 1.000 35.54953 229 LEU D N 1
ATOM 9970 C CA . LEU D 1 235 ? 5.81199 -17.05725 -20.99588 1.000 39.29672 229 LEU D CA 1
ATOM 9971 C C . LEU D 1 235 ? 6.04627 -17.06137 -19.48665 1.000 43.04851 229 LEU D C 1
ATOM 9972 O O . LEU D 1 235 ? 5.50582 -16.23194 -18.74540 1.000 40.36731 229 LEU D O 1
ATOM 9977 N N . HIS D 1 236 ? 6.87032 -18.00678 -19.03950 1.000 43.53108 230 HIS D N 1
ATOM 9978 C CA . HIS D 1 236 ? 7.35837 -17.98941 -17.66657 1.000 40.26392 230 HIS D CA 1
ATOM 9979 C C . HIS D 1 236 ? 8.20704 -16.74137 -17.44850 1.000 39.95062 230 HIS D C 1
ATOM 9980 O O . HIS D 1 236 ? 8.76640 -16.17651 -18.39503 1.000 38.42655 230 HIS D O 1
ATOM 9987 N N . LYS D 1 237 ? 8.28317 -16.30300 -16.18420 1.000 42.27587 231 LYS D N 1
ATOM 9988 C CA . LYS D 1 237 ? 8.86944 -15.00236 -15.85758 1.000 40.49313 231 LYS D CA 1
ATOM 9989 C C . LYS D 1 237 ? 10.23969 -14.79743 -16.49798 1.000 43.72449 231 LYS D C 1
ATOM 9990 O O . LYS D 1 237 ? 10.47206 -13.78510 -17.16895 1.000 37.08611 231 LYS D O 1
ATOM 9996 N N . ASN D 1 238 ? 11.17179 -15.73564 -16.28809 1.000 45.90203 232 ASN D N 1
ATOM 9997 C CA . ASN D 1 238 ? 12.52815 -15.51383 -16.78656 1.000 42.65001 232 ASN D CA 1
ATOM 9998 C C . ASN D 1 238 ? 12.59244 -15.58123 -18.31047 1.000 39.82939 232 ASN D C 1
ATOM 9999 O O . ASN D 1 238 ? 13.32005 -14.79941 -18.93534 1.000 39.31790 232 ASN D O 1
ATOM 10004 N N . ASP D 1 239 ? 11.85125 -16.50532 -18.93137 1.000 38.19149 233 ASP D N 1
ATOM 10005 C CA . ASP D 1 239 ? 11.73670 -16.46975 -20.38968 1.000 38.81793 233 ASP D CA 1
ATOM 10006 C C . ASP D 1 239 ? 11.17857 -15.13401 -20.86279 1.000 39.20223 233 ASP D C 1
ATOM 10007 O O . ASP D 1 239 ? 11.64524 -14.57664 -21.86463 1.000 34.02032 233 ASP D O 1
ATOM 10012 N N . PHE D 1 240 ? 10.17892 -14.59696 -20.16066 1.000 36.06683 234 PHE D N 1
ATOM 10013 C CA . PHE D 1 240 ? 9.66024 -13.30678 -20.59732 1.000 38.00211 234 PHE D CA 1
ATOM 10014 C C . PHE D 1 240 ? 10.67617 -12.19011 -20.36897 1.000 38.04111 234 PHE D C 1
ATOM 10015 O O . PHE D 1 240 ? 10.82897 -11.30804 -21.22332 1.000 38.76579 234 PHE D O 1
ATOM 10023 N N . VAL D 1 241 ? 11.37281 -12.19766 -19.22504 1.000 36.34691 235 VAL D N 1
ATOM 10024 C CA . VAL D 1 241 ? 12.34152 -11.13357 -18.96302 1.000 38.68085 235 VAL D CA 1
ATOM 10025 C C . VAL D 1 241 ? 13.41436 -11.10292 -20.05019 1.000 39.41945 235 VAL D C 1
ATOM 10026 O O . VAL D 1 241 ? 13.75147 -10.03312 -20.57334 1.000 38.71405 235 VAL D O 1
ATOM 10030 N N . LYS D 1 242 ? 13.93888 -12.27419 -20.43625 1.000 43.17484 236 LYS D N 1
ATOM 10031 C CA . LYS D 1 242 ? 14.89028 -12.34001 -21.54712 1.000 41.44970 236 LYS D CA 1
ATOM 10032 C C . LYS D 1 242 ? 14.23609 -11.91121 -22.86091 1.000 42.79348 236 LYS D C 1
ATOM 10033 O O . LYS D 1 242 ? 14.81301 -11.13677 -23.63223 1.000 44.91440 236 LYS D O 1
ATOM 10039 N N . PHE D 1 243 ? 13.02397 -12.40625 -23.12905 1.000 39.31300 237 PHE D N 1
ATOM 10040 C CA . PHE D 1 243 ? 12.33024 -12.03840 -24.35907 1.000 36.41563 237 PHE D CA 1
ATOM 10041 C C . PHE D 1 243 ? 12.12476 -10.53270 -24.44507 1.000 34.80867 237 PHE D C 1
ATOM 10042 O O . PHE D 1 243 ? 12.39089 -9.91665 -25.48171 1.000 32.14018 237 PHE D O 1
ATOM 10050 N N . PHE D 1 244 ? 11.63449 -9.92580 -23.36345 1.000 36.53939 238 PHE D N 1
ATOM 10051 C CA . PHE D 1 244 ? 11.32414 -8.49971 -23.38965 1.000 35.17515 238 PHE D CA 1
ATOM 10052 C C . PHE D 1 244 ? 12.57929 -7.66501 -23.61887 1.000 34.84401 238 PHE D C 1
ATOM 10053 O O . PHE D 1 244 ? 12.51677 -6.61981 -24.27139 1.000 34.89196 238 PHE D O 1
ATOM 10061 N N . LYS D 1 245 ? 13.72381 -8.10099 -23.08932 1.000 37.56195 239 LYS D N 1
ATOM 10062 C CA . LYS D 1 245 ? 14.95884 -7.35275 -23.30976 1.000 41.33711 239 LYS D CA 1
ATOM 10063 C C . LYS D 1 245 ? 15.34202 -7.33684 -24.78442 1.000 40.76926 239 LYS D C 1
ATOM 10064 O O . LYS D 1 245 ? 15.77238 -6.30766 -25.30955 1.000 43.12694 239 LYS D O 1
ATOM 10066 N N . ALA D 1 246 ? 15.18992 -8.46422 -25.47204 1.000 42.27517 240 ALA D N 1
ATOM 10067 C CA . ALA D 1 246 ? 15.47030 -8.49757 -26.90318 1.000 41.40275 240 ALA D CA 1
ATOM 10068 C C . ALA D 1 246 ? 14.33358 -7.89812 -27.72929 1.000 36.47777 240 ALA D C 1
ATOM 10069 O O . ALA D 1 246 ? 14.56111 -7.50162 -28.87784 1.000 36.50591 240 ALA D O 1
ATOM 10071 N N . TYR D 1 247 ? 13.12828 -7.80182 -27.15307 1.000 32.74573 241 TYR D N 1
ATOM 10072 C CA . TYR D 1 247 ? 11.95890 -7.30761 -27.87832 1.000 33.13637 241 TYR D CA 1
ATOM 10073 C C . TYR D 1 247 ? 12.03287 -5.79837 -28.09081 1.000 36.63200 241 TYR D C 1
ATOM 10074 O O . TYR D 1 247 ? 11.81822 -5.30404 -29.20277 1.000 34.33125 241 TYR D O 1
ATOM 10083 N N . LEU D 1 248 ? 12.29931 -5.04416 -27.02969 1.000 41.27156 242 LEU D N 1
ATOM 10084 C CA . LEU D 1 248 ? 12.45515 -3.58944 -27.10809 1.000 42.00297 242 LEU D CA 1
ATOM 10085 C C . LEU D 1 248 ? 13.75904 -3.23172 -26.39794 1.000 44.87049 242 LEU D C 1
ATOM 10086 O O . LEU D 1 248 ? 13.75806 -2.84835 -25.21658 1.000 41.58635 242 LEU D O 1
ATOM 10091 N N . PRO D 1 249 ? 14.90204 -3.37219 -27.08502 1.000 43.88400 243 PRO D N 1
ATOM 10092 C CA . PRO D 1 249 ? 16.20701 -3.27872 -26.39721 1.000 45.97184 243 PRO D CA 1
ATOM 10093 C C . PRO D 1 249 ? 16.64447 -1.86877 -26.03257 1.000 47.04739 243 PRO D C 1
ATOM 10094 O O . PRO D 1 249 ? 17.60777 -1.71935 -25.26490 1.000 46.67993 243 PRO D O 1
ATOM 10098 N N . ASN D 1 250 ? 15.99226 -0.83623 -26.56258 1.000 45.46188 244 ASN D N 1
ATOM 10099 C CA . ASN D 1 250 ? 16.41163 0.54165 -26.34922 1.000 43.30448 244 ASN D CA 1
ATOM 10100 C C . ASN D 1 250 ? 15.40647 1.33601 -25.52240 1.000 39.41623 244 ASN D C 1
ATOM 10101 O O . ASN D 1 250 ? 15.37979 2.56516 -25.60806 1.000 38.22639 244 ASN D O 1
ATOM 10106 N N . LEU D 1 251 ? 14.56200 0.65105 -24.74464 1.000 37.00432 245 LEU D N 1
ATOM 10107 C CA . LEU D 1 251 ? 13.55484 1.33846 -23.93896 1.000 37.08434 245 LEU D CA 1
ATOM 10108 C C . LEU D 1 251 ? 14.20501 2.29649 -22.95427 1.000 41.48815 245 LEU D C 1
ATOM 10109 O O . LEU D 1 251 ? 13.73162 3.42477 -22.77195 1.000 42.35368 245 LEU D O 1
ATOM 10114 N N . GLU D 1 252 ? 15.30335 1.87353 -22.31781 1.000 42.91842 246 GLU D N 1
ATOM 10115 C CA . GLU D 1 252 ? 15.96621 2.74724 -21.35818 1.000 49.21177 246 GLU D CA 1
ATOM 10116 C C . GLU D 1 252 ? 16.47360 4.02917 -21.99897 1.000 49.48241 246 GLU D C 1
ATOM 10117 O O . GLU D 1 252 ? 16.65794 5.02733 -21.29367 1.000 52.86812 246 GLU D O 1
ATOM 10123 N N . ALA D 1 253 ? 16.70644 4.02465 -23.31082 1.000 46.78509 247 ALA D N 1
ATOM 10124 C CA . ALA D 1 253 ? 17.03892 5.23002 -24.05654 1.000 46.51922 247 ALA D CA 1
ATOM 10125 C C . ALA D 1 253 ? 15.80478 5.90186 -24.65543 1.000 44.69914 247 ALA D C 1
ATOM 10126 O O . ALA D 1 253 ? 15.93857 6.70402 -25.58793 1.000 45.54448 247 ALA D O 1
ATOM 10128 N N . LYS D 1 254 ? 14.61485 5.58550 -24.13982 1.000 41.79482 248 LYS D N 1
ATOM 10129 C CA . LYS D 1 254 ? 13.34635 6.15249 -24.61873 1.000 44.13338 248 LYS D CA 1
ATOM 10130 C C . LYS D 1 254 ? 13.16413 5.94997 -26.12296 1.000 40.86001 248 LYS D C 1
ATOM 10131 O O . LYS D 1 254 ? 12.71348 6.84908 -26.83902 1.000 35.73661 248 LYS D O 1
ATOM 10137 N N . GLU D 1 255 ? 13.51041 4.74951 -26.60579 1.000 41.22381 249 GLU D N 1
ATOM 10138 C CA . GLU D 1 255 ? 13.34014 4.38496 -28.00909 1.000 43.18387 249 GLU D CA 1
ATOM 10139 C C . GLU D 1 255 ? 12.61969 3.04617 -28.14715 1.000 42.62025 249 GLU D C 1
ATOM 10140 O O . GLU D 1 255 ? 12.86612 2.11964 -27.36127 1.000 44.15771 249 GLU D O 1
ATOM 10146 N N . PRO D 1 256 ? 11.70042 2.91089 -29.12373 1.000 39.13852 250 PRO D N 1
ATOM 10147 C CA . PRO D 1 256 ? 11.30631 3.92440 -30.11453 1.000 37.03087 250 PRO D CA 1
ATOM 10148 C C . PRO D 1 256 ? 10.62990 5.12947 -29.47372 1.000 36.55028 250 PRO D C 1
ATOM 10149 O O . PRO D 1 256 ? 9.83960 4.97463 -28.54140 1.000 35.22172 250 PRO D O 1
ATOM 10153 N N . ALA D 1 257 ? 10.98831 6.32057 -29.95902 1.000 36.84163 251 ALA D N 1
ATOM 10154 C CA . ALA D 1 257 ? 10.52560 7.55998 -29.34908 1.000 33.50288 251 ALA D CA 1
ATOM 10155 C C . ALA D 1 257 ? 9.00420 7.64012 -29.26488 1.000 31.42282 251 ALA D C 1
ATOM 10156 O O . ALA D 1 257 ? 8.47247 8.23427 -28.31687 1.000 30.50642 251 ALA D O 1
ATOM 10158 N N . THR D 1 258 ? 8.28303 7.05967 -30.23701 1.000 33.54525 252 THR D N 1
ATOM 10159 C CA . THR D 1 258 ? 6.83188 7.21914 -30.24708 1.000 29.31785 252 THR D CA 1
ATOM 10160 C C . THR D 1 258 ? 6.18632 6.66943 -28.97900 1.000 31.11227 252 THR D C 1
ATOM 10161 O O . THR D 1 258 ? 5.16930 7.20437 -28.52045 1.000 24.98731 252 THR D O 1
ATOM 10165 N N . LEU D 1 259 ? 6.76885 5.62652 -28.38213 1.000 30.91390 253 LEU D N 1
ATOM 10166 C CA . LEU D 1 259 ? 6.19043 5.05292 -27.17270 1.000 29.64334 253 LEU D CA 1
ATOM 10167 C C . LEU D 1 259 ? 6.35466 5.95999 -25.95889 1.000 32.15666 253 LEU D C 1
ATOM 10168 O O . LEU D 1 259 ? 5.68180 5.74838 -24.94378 1.000 34.62908 253 LEU D O 1
ATOM 10173 N N . PHE D 1 260 ? 7.22769 6.95917 -26.03005 1.000 29.99962 254 PHE D N 1
ATOM 10174 C CA . PHE D 1 260 ? 7.43439 7.88355 -24.91942 1.000 33.15133 254 PHE D CA 1
ATOM 10175 C C . PHE D 1 260 ? 6.85568 9.25857 -25.21983 1.000 36.12062 254 PHE D C 1
ATOM 10176 O O . PHE D 1 260 ? 7.16498 10.23334 -24.53175 1.000 30.31417 254 PHE D O 1
ATOM 10184 N N . THR D 1 261 ? 5.99063 9.33268 -26.22197 1.000 34.49683 255 THR D N 1
ATOM 10185 C CA . THR D 1 261 ? 5.32693 10.56357 -26.63478 1.000 32.69993 255 THR D CA 1
ATOM 10186 C C . THR D 1 261 ? 3.82758 10.31493 -26.60927 1.000 27.27563 255 THR D C 1
ATOM 10187 O O . THR D 1 261 ? 3.30739 9.60967 -27.49429 1.000 28.34371 255 THR D O 1
ATOM 10191 N N . PRO D 1 262 ? 3.10032 10.83786 -25.63022 1.000 28.62974 256 PRO D N 1
ATOM 10192 C CA . PRO D 1 262 ? 1.64008 10.70415 -25.64405 1.000 26.68645 256 PRO D CA 1
ATOM 10193 C C . PRO D 1 262 ? 1.06525 11.20628 -26.96468 1.000 28.71235 256 PRO D C 1
ATOM 10194 O O . PRO D 1 262 ? 1.51610 12.21192 -27.51586 1.000 30.88973 256 PRO D O 1
ATOM 10198 N N . VAL D 1 263 ? 0.07739 10.48887 -27.48968 1.000 28.47057 257 VAL D N 1
ATOM 10199 C CA . VAL D 1 263 ? -0.39726 10.75560 -28.84623 1.000 30.47197 257 VAL D CA 1
ATOM 10200 C C . VAL D 1 263 ? -1.34375 11.94974 -28.84943 1.000 34.09161 257 VAL D C 1
ATOM 10201 O O . VAL D 1 263 ? -1.99886 12.26089 -27.84766 1.000 33.50328 257 VAL D O 1
ATOM 10205 N N . SER D 1 264 ? -1.41269 12.61909 -29.99977 1.000 35.54601 258 SER D N 1
ATOM 10206 C CA . SER D 1 264 ? -2.25841 13.78902 -30.20265 1.000 39.30066 258 SER D CA 1
ATOM 10207 C C . SER D 1 264 ? -3.65845 13.38321 -30.65352 1.000 36.33710 258 SER D C 1
ATOM 10208 O O . SER D 1 264 ? -3.83666 12.41370 -31.39844 1.000 34.33293 258 SER D O 1
ATOM 10211 N N . VAL D 1 265 ? -4.65032 14.16120 -30.22395 1.000 34.17933 259 VAL D N 1
ATOM 10212 C CA . VAL D 1 265 ? -6.06015 13.88134 -30.49506 1.000 33.54860 259 VAL D CA 1
ATOM 10213 C C . VAL D 1 265 ? -6.65941 15.11857 -31.15369 1.000 35.60148 259 VAL D C 1
ATOM 10214 O O . VAL D 1 265 ? -7.04429 16.07868 -30.47410 1.000 33.25509 259 VAL D O 1
ATOM 10218 N N . SER D 1 266 ? -6.78091 15.08531 -32.48545 1.000 34.59882 260 SER D N 1
ATOM 10219 C CA . SER D 1 266 ? -7.15930 16.29262 -33.21808 1.000 35.30613 260 SER D CA 1
ATOM 10220 C C . SER D 1 266 ? -8.63389 16.65531 -33.04546 1.000 35.37169 260 SER D C 1
ATOM 10221 O O . SER D 1 266 ? -8.98015 17.83979 -33.11497 1.000 41.57950 260 SER D O 1
ATOM 10224 N N . ASP D 1 267 ? -9.51994 15.67431 -32.85429 1.000 36.00623 261 ASP D N 1
ATOM 10225 C CA . ASP D 1 267 ? -10.95598 15.97215 -32.79148 1.000 39.92916 261 ASP D CA 1
ATOM 10226 C C . ASP D 1 267 ? -11.66415 14.84197 -32.05371 1.000 38.56072 261 ASP D C 1
ATOM 10227 O O . ASP D 1 267 ? -11.87459 13.76707 -32.62613 1.000 36.22255 261 ASP D O 1
ATOM 10232 N N . ARG D 1 268 ? -12.06955 15.09729 -30.81051 1.000 38.03023 262 ARG D N 1
ATOM 10233 C CA . ARG D 1 268 ? -12.74095 14.08505 -30.00410 1.000 39.43363 262 ARG D CA 1
ATOM 10234 C C . ARG D 1 268 ? -14.19635 13.86821 -30.38918 1.000 37.17426 262 ARG D C 1
ATOM 10235 O O . ARG D 1 268 ? -14.83499 12.95750 -29.85072 1.000 37.73527 262 ARG D O 1
ATOM 10243 N N . SER D 1 269 ? -14.74387 14.68090 -31.27739 1.000 35.57112 263 SER D N 1
ATOM 10244 C CA . SER D 1 269 ? -16.09600 14.46525 -31.75980 1.000 35.80103 263 SER D CA 1
ATOM 10245 C C . SER D 1 269 ? -16.14205 13.54470 -32.97798 1.000 38.43062 263 SER D C 1
ATOM 10246 O O . SER D 1 269 ? -17.22506 13.33307 -33.53917 1.000 37.83754 263 SER D O 1
ATOM 10249 N N . ASP D 1 270 ? -14.99403 13.02257 -33.41476 1.000 34.71757 264 ASP D N 1
ATOM 10250 C CA . ASP D 1 270 ? -14.92983 11.99921 -34.45523 1.000 33.28103 264 ASP D CA 1
ATOM 10251 C C . ASP D 1 270 ? -14.69197 10.64580 -33.79576 1.000 31.89811 264 ASP D C 1
ATOM 10252 O O . ASP D 1 270 ? -13.74256 10.48864 -33.01319 1.000 28.42949 264 ASP D O 1
ATOM 10257 N N . GLY D 1 271 ? -15.55385 9.67502 -34.11706 1.000 31.25292 265 GLY D N 1
ATOM 10258 C CA . GLY D 1 271 ? -15.51749 8.39307 -33.42555 1.000 35.56312 265 GLY D CA 1
ATOM 10259 C C . GLY D 1 271 ? -14.20174 7.64376 -33.56321 1.000 35.82996 265 GLY D C 1
ATOM 10260 O O . GLY D 1 271 ? -13.78957 6.93049 -32.64520 1.000 35.93738 265 GLY D O 1
ATOM 10261 N N . LYS D 1 272 ? -13.54702 7.74927 -34.72361 1.000 30.12086 266 LYS D N 1
ATOM 10262 C CA . LYS D 1 272 ? -12.30110 7.00872 -34.90064 1.000 29.80634 266 LYS D CA 1
ATOM 10263 C C . LYS D 1 272 ? -11.13864 7.72913 -34.22600 1.000 31.38087 266 LYS D C 1
ATOM 10264 O O . LYS D 1 272 ? -10.32049 7.09883 -33.54359 1.000 29.39090 266 LYS D O 1
ATOM 10270 N N . ILE D 1 273 ? -11.03688 9.04966 -34.42465 1.000 28.74327 267 ILE D N 1
ATOM 10271 C CA . ILE D 1 273 ? -9.95853 9.80764 -33.79667 1.000 28.33422 267 ILE D CA 1
ATOM 10272 C C . ILE D 1 273 ? -10.07819 9.76223 -32.27951 1.000 30.90823 267 ILE D C 1
ATOM 10273 O O . ILE D 1 273 ? -9.06325 9.78764 -31.57128 1.000 29.52040 267 ILE D O 1
ATOM 10278 N N . ALA D 1 274 ? -11.30792 9.67710 -31.75338 1.000 30.85699 268 ALA D N 1
ATOM 10279 C CA . ALA D 1 274 ? -11.49788 9.56398 -30.30544 1.000 34.68944 268 ALA D CA 1
ATOM 10280 C C . ALA D 1 274 ? -10.80269 8.33843 -29.71035 1.000 33.72997 268 ALA D C 1
ATOM 10281 O O . ALA D 1 274 ? -10.50154 8.32998 -28.50888 1.000 37.16890 268 ALA D O 1
ATOM 10283 N N . HIS D 1 275 ? -10.56212 7.29552 -30.51209 1.000 26.05721 269 HIS D N 1
ATOM 10284 C CA . HIS D 1 275 ? -9.84893 6.12604 -30.01619 1.000 23.43134 269 HIS D CA 1
ATOM 10285 C C . HIS D 1 275 ? -8.48510 6.49336 -29.44795 1.000 26.21492 269 HIS D C 1
ATOM 10286 O O . HIS D 1 275 ? -7.95055 5.76183 -28.61207 1.000 27.73183 269 HIS D O 1
ATOM 10293 N N . LEU D 1 276 ? -7.88000 7.57998 -29.93979 1.000 25.94809 270 LEU D N 1
ATOM 10294 C CA . LEU D 1 276 ? -6.53407 7.95185 -29.52102 1.000 26.93038 270 LEU D CA 1
ATOM 10295 C C . LEU D 1 276 ? -6.47472 8.38249 -28.06237 1.000 29.87788 270 LEU D C 1
ATOM 10296 O O . LEU D 1 276 ? -5.41014 8.26987 -27.44657 1.000 31.70144 270 LEU D O 1
ATOM 10301 N N . ASP D 1 277 ? -7.58304 8.86021 -27.48739 1.000 30.37247 271 ASP D N 1
ATOM 10302 C CA . ASP D 1 277 ? -7.60145 9.06240 -26.03881 1.000 33.64127 271 ASP D CA 1
ATOM 10303 C C . ASP D 1 277 ? -7.42852 7.73633 -25.31315 1.000 33.65298 271 ASP D C 1
ATOM 10304 O O . ASP D 1 277 ? -6.68399 7.64441 -24.32687 1.000 30.13174 271 ASP D O 1
ATOM 10309 N N . GLY D 1 278 ? -8.12699 6.69869 -25.78734 1.000 30.56885 272 GLY D N 1
ATOM 10310 C CA . GLY D 1 278 ? -7.98962 5.38175 -25.19505 1.000 28.89510 272 GLY D CA 1
ATOM 10311 C C . GLY D 1 278 ? -6.60497 4.80413 -25.36479 1.000 26.40189 272 GLY D C 1
ATOM 10312 O O . GLY D 1 278 ? -6.17762 3.97360 -24.56211 1.000 29.19039 272 GLY D O 1
ATOM 10313 N N . LEU D 1 279 ? -5.91852 5.17692 -26.44874 1.000 26.52159 273 LEU D N 1
ATOM 10314 C CA . LEU D 1 279 ? -4.53926 4.74280 -26.64577 1.000 25.33188 273 LEU D CA 1
ATOM 10315 C C . LEU D 1 279 ? -3.63356 5.30163 -25.55353 1.000 28.27377 273 LEU D C 1
ATOM 10316 O O . LEU D 1 279 ? -2.79066 4.58120 -24.99399 1.000 27.35434 273 LEU D O 1
ATOM 10321 N N . ASN D 1 280 ? -3.79990 6.58087 -25.21050 1.000 26.09894 274 ASN D N 1
ATOM 10322 C CA . ASN D 1 280 ? -2.97243 7.11444 -24.13407 1.000 30.83371 274 ASN D CA 1
ATOM 10323 C C . ASN D 1 280 ? -3.24746 6.37938 -22.82436 1.000 29.02014 274 ASN D C 1
ATOM 10324 O O . ASN D 1 280 ? -2.31581 6.07234 -22.07032 1.000 27.74238 274 ASN D O 1
ATOM 10329 N N . LEU D 1 281 ? -4.51614 6.03639 -22.57115 1.000 25.08288 275 LEU D N 1
ATOM 10330 C CA . LEU D 1 281 ? -4.87130 5.27832 -21.37540 1.000 30.46878 275 LEU D CA 1
ATOM 10331 C C . LEU D 1 281 ? -4.35748 3.84099 -21.44530 1.000 32.55609 275 LEU D C 1
ATOM 10332 O O . LEU D 1 281 ? -3.80939 3.32640 -20.46350 1.000 35.40603 275 LEU D O 1
ATOM 10337 N N . SER D 1 282 ? -4.54731 3.16026 -22.58723 1.000 31.10519 276 SER D N 1
ATOM 10338 C CA . SER D 1 282 ? -4.11747 1.76487 -22.66753 1.000 30.33158 276 SER D CA 1
ATOM 10339 C C . SER D 1 282 ? -2.60176 1.65140 -22.70912 1.000 27.30254 276 SER D C 1
ATOM 10340 O O . SER D 1 282 ? -2.04710 0.66047 -22.22364 1.000 31.31934 276 SER D O 1
ATOM 10343 N N . ARG D 1 283 ? -1.91698 2.63447 -23.29889 1.000 28.22317 277 ARG D N 1
ATOM 10344 C CA . ARG D 1 283 ? -0.46218 2.68060 -23.18144 1.000 23.30423 277 ARG D CA 1
ATOM 10345 C C . ARG D 1 283 ? -0.03616 2.72378 -21.71678 1.000 32.30015 277 ARG D C 1
ATOM 10346 O O . ARG D 1 283 ? 0.87015 1.98982 -21.30458 1.000 31.57672 277 ARG D O 1
ATOM 10354 N N . ALA D 1 284 ? -0.67754 3.58533 -20.91534 1.000 30.88606 278 ALA D N 1
ATOM 10355 C CA . ALA D 1 284 ? -0.35256 3.66343 -19.49154 1.000 30.49289 278 ALA D CA 1
ATOM 10356 C C . ALA D 1 284 ? -0.57372 2.32384 -18.80883 1.000 32.93657 278 ALA D C 1
ATOM 10357 O O . ALA D 1 284 ? 0.25915 1.86741 -18.01645 1.000 33.54849 278 ALA D O 1
ATOM 10359 N N . TRP D 1 285 ? -1.70487 1.68521 -19.10631 1.000 29.50733 279 TRP D N 1
ATOM 10360 C CA . TRP D 1 285 ? -2.00474 0.36782 -18.56093 1.000 31.33750 279 TRP D CA 1
ATOM 10361 C C . TRP D 1 285 ? -0.88520 -0.62456 -18.87764 1.000 31.64232 279 TRP D C 1
ATOM 10362 O O . TRP D 1 285 ? -0.30515 -1.23942 -17.96952 1.000 27.85983 279 TRP D O 1
ATOM 10373 N N . CYS D 1 286 ? -0.52819 -0.74647 -20.15941 1.000 25.41453 280 CYS D N 1
ATOM 10374 C CA . CYS D 1 286 ? 0.49256 -1.70771 -20.57452 1.000 28.18834 280 CYS D CA 1
ATOM 10375 C C . CYS D 1 286 ? 1.85043 -1.39467 -19.95203 1.000 33.18324 280 CYS D C 1
ATOM 10376 O O . CYS D 1 286 ? 2.58315 -2.30609 -19.55856 1.000 34.14340 280 CYS D O 1
ATOM 10379 N N . PHE D 1 287 ? 2.22232 -0.11793 -19.88427 1.000 34.74454 281 PHE D N 1
ATOM 10380 C CA . PHE D 1 287 ? 3.52087 0.22515 -19.31373 1.000 33.46359 281 PHE D CA 1
ATOM 10381 C C . PHE D 1 287 ? 3.61091 -0.19605 -17.85278 1.000 35.95990 281 PHE D C 1
ATOM 10382 O O . PHE D 1 287 ? 4.63720 -0.72625 -17.41311 1.000 39.75586 281 PHE D O 1
ATOM 10390 N N . LYS D 1 288 ? 2.53704 0.01414 -17.09219 1.000 33.28404 282 LYS D N 1
ATOM 10391 C CA . LYS D 1 288 ? 2.53676 -0.38811 -15.69380 1.000 36.96786 282 LYS D CA 1
ATOM 10392 C C . LYS D 1 288 ? 2.70159 -1.89963 -15.55893 1.000 36.12382 282 LYS D C 1
ATOM 10393 O O . LYS D 1 288 ? 3.48315 -2.37375 -14.72158 1.000 35.90522 282 LYS D O 1
ATOM 10399 N N . ILE D 1 289 ? 1.97323 -2.67557 -16.36854 1.000 31.02377 283 ILE D N 1
ATOM 10400 C CA . ILE D 1 289 ? 2.11992 -4.13089 -16.33094 1.000 31.55951 283 ILE D CA 1
ATOM 10401 C C . ILE D 1 289 ? 3.55362 -4.51781 -16.66231 1.000 30.84891 283 ILE D C 1
ATOM 10402 O O . ILE D 1 289 ? 4.19554 -5.29349 -15.94142 1.000 34.52770 283 ILE D O 1
ATOM 10407 N N . LEU D 1 290 ? 4.09151 -3.94509 -17.74220 1.000 30.22603 284 LEU D N 1
ATOM 10408 C CA . LEU D 1 290 ? 5.42761 -4.31501 -18.18092 1.000 31.03550 284 LEU D CA 1
ATOM 10409 C C . LEU D 1 290 ? 6.48912 -3.83617 -17.19364 1.000 36.80441 284 LEU D C 1
ATOM 10410 O O . LEU D 1 290 ? 7.54208 -4.47593 -17.06268 1.000 38.46902 284 LEU D O 1
ATOM 10415 N N . SER D 1 291 ? 6.21256 -2.75712 -16.45108 1.000 37.19528 285 SER D N 1
ATOM 10416 C CA . SER D 1 291 ? 7.20462 -2.22768 -15.51690 1.000 41.34984 285 SER D CA 1
ATOM 10417 C C . SER D 1 291 ? 7.56372 -3.23026 -14.42437 1.000 47.34030 285 SER D C 1
ATOM 10418 O O . SER D 1 291 ? 8.68256 -3.19912 -13.90058 1.000 44.79448 285 SER D O 1
ATOM 10421 N N . ASN D 1 292 ? 6.63217 -4.11477 -14.05630 1.000 51.33398 286 ASN D N 1
ATOM 10422 C CA . ASN D 1 292 ? 6.88079 -5.08744 -12.99407 1.000 52.69693 286 ASN D CA 1
ATOM 10423 C C . ASN D 1 292 ? 7.86256 -6.17719 -13.38981 1.000 49.17599 286 ASN D C 1
ATOM 10424 O O . ASN D 1 292 ? 8.23815 -6.97671 -12.52984 1.000 49.34338 286 ASN D O 1
ATOM 10429 N N . PHE D 1 293 ? 8.25426 -6.24785 -14.66067 1.000 46.07605 287 PHE D N 1
ATOM 10430 C CA . PHE D 1 293 ? 9.22368 -7.21878 -15.14661 1.000 43.45771 287 PHE D CA 1
ATOM 10431 C C . PHE D 1 293 ? 10.57784 -6.58020 -15.43694 1.000 49.36493 287 PHE D C 1
ATOM 10432 O O . PHE D 1 293 ? 11.39602 -7.18370 -16.13707 1.000 50.07666 287 PHE D O 1
ATOM 10440 N N . CYS D 1 294 ? 10.81011 -5.35273 -14.97129 1.000 51.84533 288 CYS D N 1
ATOM 10441 C CA . CYS D 1 294 ? 11.99506 -4.58415 -15.32222 1.000 51.97532 288 CYS D CA 1
ATOM 10442 C C . CYS D 1 294 ? 12.89148 -4.32410 -14.11906 1.000 51.65236 288 CYS D C 1
ATOM 10443 O O . CYS D 1 294 ? 12.46530 -4.42036 -12.96739 1.000 54.34955 288 CYS D O 1
ATOM 10446 N N . ASP D 1 295 ? 14.14102 -3.96185 -14.41121 1.000 52.49320 289 ASP D N 1
ATOM 10447 C CA . ASP D 1 295 ? 15.04998 -3.48259 -13.37857 1.000 56.26384 289 ASP D CA 1
ATOM 10448 C C . ASP D 1 295 ? 14.61184 -2.09580 -12.91701 1.000 57.58098 289 ASP D C 1
ATOM 10449 O O . ASP D 1 295 ? 13.81147 -1.42141 -13.57954 1.000 53.03464 289 ASP D O 1
ATOM 10451 N N . GLU D 1 296 ? 15.09622 -1.70725 -11.72979 1.000 57.46734 290 GLU D N 1
ATOM 10452 C CA . GLU D 1 296 ? 14.59121 -0.52178 -11.03303 1.000 61.57982 290 GLU D CA 1
ATOM 10453 C C . GLU D 1 296 ? 14.61289 0.70922 -11.93383 1.000 62.41171 290 GLU D C 1
ATOM 10454 O O . GLU D 1 296 ? 13.66047 1.49807 -11.96302 1.000 62.91941 290 GLU D O 1
ATOM 10460 N N . ASN D 1 297 ? 15.70125 0.87336 -12.69204 1.000 59.73918 291 ASN D N 1
ATOM 10461 C CA . ASN D 1 297 ? 15.85893 2.03449 -13.56144 1.000 53.96668 291 ASN D CA 1
ATOM 10462 C C . ASN D 1 297 ? 14.77128 2.08126 -14.62316 1.000 54.54815 291 ASN D C 1
ATOM 10463 O O . ASN D 1 297 ? 14.05199 3.08105 -14.74847 1.000 51.73362 291 ASN D O 1
ATOM 10468 N N . LEU D 1 298 ? 14.61666 0.99101 -15.37666 1.000 54.47663 292 LEU D N 1
ATOM 10469 C CA . LEU D 1 298 ? 13.59637 0.94610 -16.41280 1.000 50.10708 292 LEU D CA 1
ATOM 10470 C C . LEU D 1 298 ? 12.18839 0.92677 -15.82427 1.000 48.55026 292 LEU D C 1
ATOM 10471 O O . LEU D 1 298 ? 11.27117 1.52977 -16.39334 1.000 52.51305 292 LEU D O 1
ATOM 10476 N N . LYS D 1 299 ? 12.02163 0.29387 -14.65981 1.000 47.61655 293 LYS D N 1
ATOM 10477 C CA . LYS D 1 299 ? 10.73163 0.25674 -13.97138 1.000 46.97399 293 LYS D CA 1
ATOM 10478 C C . LYS D 1 299 ? 10.19985 1.66334 -13.69556 1.000 47.71754 293 LYS D C 1
ATOM 10479 O O . LYS D 1 299 ? 9.03935 1.96776 -13.99702 1.000 46.41563 293 LYS D O 1
ATOM 10485 N N . ILE D 1 300 ? 11.04096 2.54063 -13.13812 1.000 47.16443 294 ILE D N 1
ATOM 10486 C CA . ILE D 1 300 ? 10.61693 3.90832 -12.83600 1.000 45.33545 294 ILE D CA 1
ATOM 10487 C C . ILE D 1 300 ? 10.34039 4.68590 -14.12078 1.000 45.68144 294 ILE D C 1
ATOM 10488 O O . ILE D 1 300 ? 9.36748 5.44572 -14.21046 1.000 43.21540 294 ILE D O 1
ATOM 10493 N N . LEU D 1 301 ? 11.18247 4.50168 -15.13616 1.000 38.38784 295 LEU D N 1
ATOM 10494 C CA . LEU D 1 301 ? 10.97271 5.18989 -16.40311 1.000 42.88213 295 LEU D CA 1
ATOM 10495 C C . LEU D 1 301 ? 9.60670 4.84154 -16.98941 1.000 38.41814 295 LEU D C 1
ATOM 10496 O O . LEU D 1 301 ? 8.83782 5.72953 -17.37425 1.000 34.98449 295 LEU D O 1
ATOM 10501 N N . LEU D 1 302 ? 9.26361 3.55201 -17.02228 1.000 37.14943 296 LEU D N 1
ATOM 10502 C CA . LEU D 1 302 ? 7.98793 3.16377 -17.62351 1.000 36.45953 296 LEU D CA 1
ATOM 10503 C C . LEU D 1 302 ? 6.80523 3.65917 -16.79552 1.000 39.20265 296 LEU D C 1
ATOM 10504 O O . LEU D 1 302 ? 5.75728 4.01131 -17.35583 1.000 36.81447 296 LEU D O 1
ATOM 10509 N N . ARG D 1 303 ? 6.94292 3.68507 -15.46555 1.000 34.74750 297 ARG D N 1
ATOM 10510 C CA . ARG D 1 303 ? 5.85859 4.18944 -14.62250 1.000 43.24665 297 ARG D CA 1
ATOM 10511 C C . ARG D 1 303 ? 5.68141 5.70097 -14.75520 1.000 40.69243 297 ARG D C 1
ATOM 10512 O O . ARG D 1 303 ? 4.54588 6.19306 -14.75472 1.000 34.94947 297 ARG D O 1
ATOM 10520 N N . ASN D 1 304 ? 6.78033 6.45755 -14.86181 1.000 39.01061 298 ASN D N 1
ATOM 10521 C CA . ASN D 1 304 ? 6.64787 7.88055 -15.16933 1.000 36.31840 298 ASN D CA 1
ATOM 10522 C C . ASN D 1 304 ? 6.03601 8.07837 -16.55458 1.000 36.38299 298 ASN D C 1
ATOM 10523 O O . ASN D 1 304 ? 5.15568 8.92406 -16.74067 1.000 41.07517 298 ASN D O 1
ATOM 10528 N N . ASN D 1 305 ? 6.48868 7.29926 -17.53898 1.000 33.80992 299 ASN D N 1
ATOM 10529 C CA . ASN D 1 305 ? 5.93377 7.40241 -18.88502 1.000 32.41308 299 ASN D CA 1
ATOM 10530 C C . ASN D 1 305 ? 4.43902 7.07989 -18.88783 1.000 37.23277 299 ASN D C 1
ATOM 10531 O O . ASN D 1 305 ? 3.64683 7.76668 -19.54820 1.000 35.71406 299 ASN D O 1
ATOM 10536 N N . ALA D 1 306 ? 4.03319 6.05689 -18.12627 1.000 35.80303 300 ALA D N 1
ATOM 10537 C CA . ALA D 1 306 ? 2.61727 5.70858 -18.01841 1.000 35.27137 300 ALA D CA 1
ATOM 10538 C C . ALA D 1 306 ? 1.81095 6.86652 -17.44551 1.000 38.75091 300 ALA D C 1
ATOM 10539 O O . ALA D 1 306 ? 0.73148 7.20130 -17.95038 1.000 38.04596 300 ALA D O 1
ATOM 10541 N N . THR D 1 307 ? 2.32915 7.48877 -16.37997 1.000 33.07484 301 THR D N 1
ATOM 10542 C CA . THR D 1 307 ? 1.63417 8.59455 -15.72906 1.000 36.52528 301 THR D CA 1
ATOM 10543 C C . THR D 1 307 ? 1.48007 9.78608 -16.66309 1.000 36.23565 301 THR D C 1
ATOM 10544 O O . THR D 1 307 ? 0.46387 10.48692 -16.61582 1.000 37.94194 301 THR D O 1
ATOM 10548 N N . GLU D 1 308 ? 2.49535 10.07012 -17.48315 1.000 33.52924 302 GLU D N 1
ATOM 10549 C CA . GLU D 1 308 ? 2.34596 11.15455 -18.44956 1.000 37.00229 302 GLU D CA 1
ATOM 10550 C C . GLU D 1 308 ? 1.25270 10.82110 -19.46242 1.000 35.95029 302 GLU D C 1
ATOM 10551 O O . GLU D 1 308 ? 0.40687 11.66556 -19.78156 1.000 35.13931 302 GLU D O 1
ATOM 10553 N N . HIS D 1 309 ? 1.21101 9.57077 -19.91949 1.000 32.56571 303 HIS D N 1
ATOM 10554 C CA . HIS D 1 309 ? 0.17277 9.15570 -20.85671 1.000 29.17198 303 HIS D CA 1
ATOM 10555 C C . HIS D 1 309 ? -1.21000 9.23610 -20.22257 1.000 34.71940 303 HIS D C 1
ATOM 10556 O O . HIS D 1 309 ? -2.15223 9.77415 -20.82435 1.000 33.02622 303 HIS D O 1
ATOM 10563 N N . PHE D 1 310 ? -1.35020 8.68898 -19.00927 1.000 33.79468 304 PHE D N 1
ATOM 10564 C CA . PHE D 1 310 ? -2.62636 8.72459 -18.30071 1.000 30.98469 304 PHE D CA 1
ATOM 10565 C C . PHE D 1 310 ? -3.12537 10.15525 -18.14648 1.000 36.45512 304 PHE D C 1
ATOM 10566 O O . PHE D 1 310 ? -4.29268 10.45570 -18.44055 1.000 33.34216 304 PHE D O 1
ATOM 10574 N N . ASP D 1 311 ? -2.23808 11.05841 -17.71173 1.000 34.18550 305 ASP D N 1
ATOM 10575 C CA . ASP D 1 311 ? -2.61886 12.44758 -17.47169 1.000 34.64976 305 ASP D CA 1
ATOM 10576 C C . ASP D 1 311 ? -3.09111 13.14748 -18.74740 1.000 38.61472 305 ASP D C 1
ATOM 10577 O O . ASP D 1 311 ? -3.88151 14.09209 -18.66680 1.000 39.39534 305 ASP D O 1
ATOM 10582 N N . LYS D 1 312 ? -2.61213 12.72393 -19.92556 1.000 36.28458 306 LYS D N 1
ATOM 10583 C CA . LYS D 1 312 ? -3.02345 13.37546 -21.17059 1.000 41.01714 306 LYS D CA 1
ATOM 10584 C C . LYS D 1 312 ? -4.45696 13.06438 -21.57399 1.000 42.92383 306 LYS D C 1
ATOM 10585 O O . LYS D 1 312 ? -5.03297 13.81670 -22.36682 1.000 43.80538 306 LYS D O 1
ATOM 10591 N N . ALA D 1 313 ? -5.05440 12.00167 -21.03975 1.000 38.90780 307 ALA D N 1
ATOM 10592 C CA . ALA D 1 313 ? -6.36865 11.56166 -21.47837 1.000 35.27229 307 ALA D CA 1
ATOM 10593 C C . ALA D 1 313 ? -7.45396 11.67231 -20.42240 1.000 38.16192 307 ALA D C 1
ATOM 10594 O O . ALA D 1 313 ? -8.62326 11.86103 -20.78007 1.000 38.03120 307 ALA D O 1
ATOM 10596 N N . ILE D 1 314 ? -7.09670 11.57820 -19.13789 1.000 34.48636 308 ILE D N 1
ATOM 10597 C CA . ILE D 1 314 ? -8.07591 11.36469 -18.07654 1.000 38.93653 308 ILE D CA 1
ATOM 10598 C C . ILE D 1 314 ? -9.07506 12.50876 -17.97893 1.000 42.54934 308 ILE D C 1
ATOM 10599 O O . ILE D 1 314 ? -10.22416 12.30063 -17.57298 1.000 47.44163 308 ILE D O 1
ATOM 10604 N N . ALA D 1 315 ? -8.65354 13.73796 -18.27065 1.000 41.35651 309 ALA D N 1
ATOM 10605 C CA . ALA D 1 315 ? -9.60515 14.83349 -18.13771 1.000 43.68362 309 ALA D CA 1
ATOM 10606 C C . ALA D 1 315 ? -10.64248 14.85611 -19.24937 1.000 42.22106 309 ALA D C 1
ATOM 10607 O O . ALA D 1 315 ? -11.63016 15.58583 -19.12926 1.000 42.55351 309 ALA D O 1
ATOM 10609 N N . HIS D 1 316 ? -10.46763 14.07058 -20.31082 1.000 39.66815 310 HIS D N 1
ATOM 10610 C CA . HIS D 1 316 ? -11.31447 14.19678 -21.49310 1.000 37.93119 310 HIS D CA 1
ATOM 10611 C C . HIS D 1 316 ? -12.32131 13.07145 -21.62862 1.000 38.47804 310 HIS D C 1
ATOM 10612 O O . HIS D 1 316 ? -12.99618 12.99470 -22.66112 1.000 40.35575 310 HIS D O 1
ATOM 10619 N N . ILE D 1 317 ? -12.42921 12.18038 -20.63893 1.000 38.15347 311 ILE D N 1
ATOM 10620 C CA . ILE D 1 317 ? -13.23696 10.98334 -20.85276 1.000 40.36187 311 ILE D CA 1
ATOM 10621 C C . ILE D 1 317 ? -14.72999 11.27672 -20.87646 1.000 46.68163 311 ILE D C 1
ATOM 10622 O O . ILE D 1 317 ? -15.51645 10.40470 -21.26318 1.000 46.41056 311 ILE D O 1
ATOM 10627 N N . GLU D 1 318 ? -15.14132 12.48762 -20.49798 1.000 49.05236 312 GLU D N 1
ATOM 10628 C CA . GLU D 1 318 ? -16.54009 12.89512 -20.55982 1.000 43.85568 312 GLU D CA 1
ATOM 10629 C C . GLU D 1 318 ? -16.77051 14.03124 -21.54876 1.000 42.08059 312 GLU D C 1
ATOM 10630 O O . GLU D 1 318 ? -17.81793 14.67990 -21.49033 1.000 41.97369 312 GLU D O 1
ATOM 10636 N N . ASP D 1 319 ? -15.81296 14.31702 -22.43558 1.000 42.24471 313 ASP D N 1
ATOM 10637 C CA . ASP D 1 319 ? -16.03363 15.37912 -23.41766 1.000 48.99799 313 ASP D CA 1
ATOM 10638 C C . ASP D 1 319 ? -17.18441 15.04726 -24.36098 1.000 49.77724 313 ASP D C 1
ATOM 10639 O O . ASP D 1 319 ? -17.87641 15.95626 -24.83429 1.000 48.68076 313 ASP D O 1
ATOM 10644 N N . ASP D 1 320 ? -17.39983 13.76242 -24.64789 1.000 49.75587 314 ASP D N 1
ATOM 10645 C CA . ASP D 1 320 ? -18.35790 13.32639 -25.65927 1.000 45.05737 314 ASP D CA 1
ATOM 10646 C C . ASP D 1 320 ? -18.79963 11.90513 -25.33052 1.000 44.84718 314 ASP D C 1
ATOM 10647 O O . ASP D 1 320 ? -18.05327 11.13217 -24.72513 1.000 43.54990 314 ASP D O 1
ATOM 10652 N N . TYR D 1 321 ? -20.03389 11.57560 -25.70696 1.000 39.92293 315 TYR D N 1
ATOM 10653 C CA . TYR D 1 321 ? -20.49197 10.19999 -25.55583 1.000 42.48681 315 TYR D CA 1
ATOM 10654 C C . TYR D 1 321 ? -19.65458 9.23641 -26.40454 1.000 42.85600 315 TYR D C 1
ATOM 10655 O O . TYR D 1 321 ? -19.59070 8.03701 -26.10161 1.000 41.33505 315 TYR D O 1
ATOM 10664 N N . LEU D 1 322 ? -19.03092 9.73064 -27.47825 1.000 37.27958 316 LEU D N 1
ATOM 10665 C CA . LEU D 1 322 ? -18.12440 8.89736 -28.25186 1.000 36.63239 316 LEU D CA 1
ATOM 10666 C C . LEU D 1 322 ? -16.91005 8.49105 -27.43961 1.000 34.34741 316 LEU D C 1
ATOM 10667 O O . LEU D 1 322 ? -16.27283 7.48095 -27.76817 1.000 35.27960 316 LEU D O 1
ATOM 10672 N N . GLY D 1 323 ? -16.59518 9.23754 -26.37519 1.000 34.04510 317 GLY D N 1
ATOM 10673 C CA . GLY D 1 323 ? -15.56016 8.84868 -25.43872 1.000 32.72674 317 GLY D CA 1
ATOM 10674 C C . GLY D 1 323 ? -16.14271 8.20661 -24.19254 1.000 33.85259 317 GLY D C 1
ATOM 10675 O O . GLY D 1 323 ? -15.70287 7.12464 -23.78275 1.000 33.95600 317 GLY D O 1
ATOM 10676 N N . SER D 1 324 ? -17.17172 8.82974 -23.60847 1.000 34.44531 318 SER D N 1
ATOM 10677 C CA . SER D 1 324 ? -17.67931 8.34975 -22.32696 1.000 39.72549 318 SER D CA 1
ATOM 10678 C C . SER D 1 324 ? -18.36144 6.99209 -22.43289 1.000 40.79255 318 SER D C 1
ATOM 10679 O O . SER D 1 324 ? -18.55537 6.33560 -21.40658 1.000 35.06744 318 SER D O 1
ATOM 10682 N N . HIS D 1 325 ? -18.74819 6.55009 -23.63268 1.000 34.54274 319 HIS D N 1
ATOM 10683 C CA . HIS D 1 325 ? -19.31389 5.20627 -23.66509 1.000 34.51049 319 HIS D CA 1
ATOM 10684 C C . HIS D 1 325 ? -18.27967 4.10115 -23.45578 1.000 32.89863 319 HIS D C 1
ATOM 10685 O O . HIS D 1 325 ? -18.69625 2.94479 -23.32743 1.000 33.20823 319 HIS D O 1
ATOM 10692 N N . TRP D 1 326 ? -16.97513 4.40139 -23.32771 1.000 31.64107 320 TRP D N 1
ATOM 10693 C CA . TRP D 1 326 ? -16.00660 3.31664 -23.16355 1.000 30.33929 320 TRP D CA 1
ATOM 10694 C C . TRP D 1 326 ? -14.72143 3.68769 -22.42494 1.000 37.41115 320 TRP D C 1
ATOM 10695 O O . TRP D 1 326 ? -14.06911 2.80610 -21.85615 1.000 39.54975 320 TRP D O 1
ATOM 10706 N N . LEU D 1 327 ? -14.32681 4.96523 -22.43224 1.000 35.13198 321 LEU D N 1
ATOM 10707 C CA . LEU D 1 327 ? -12.99123 5.31398 -21.93980 1.000 35.04696 321 LEU D CA 1
ATOM 10708 C C . LEU D 1 327 ? -12.81993 5.00531 -20.45291 1.000 34.58934 321 LEU D C 1
ATOM 10709 O O . LEU D 1 327 ? -11.69998 4.72918 -19.99982 1.000 34.98151 321 LEU D O 1
ATOM 10714 N N . GLY D 1 328 ? -13.89896 5.07512 -19.67667 1.000 33.99762 322 GLY D N 1
ATOM 10715 C CA . GLY D 1 328 ? -13.78594 4.81583 -18.24916 1.000 36.80988 322 GLY D CA 1
ATOM 10716 C C . GLY D 1 328 ? -13.19155 3.45503 -17.94496 1.000 38.62958 322 GLY D C 1
ATOM 10717 O O . GLY D 1 328 ? -12.39838 3.30958 -17.01254 1.000 36.42372 322 GLY D O 1
ATOM 10718 N N . SER D 1 329 ? -13.53310 2.44751 -18.75108 1.000 34.95420 323 SER D N 1
ATOM 10719 C CA . SER D 1 329 ? -13.02700 1.10647 -18.48511 1.000 34.40265 323 SER D CA 1
ATOM 10720 C C . SER D 1 329 ? -11.51876 1.06139 -18.62843 1.000 31.93641 323 SER D C 1
ATOM 10721 O O . SER D 1 329 ? -10.82224 0.44854 -17.81091 1.000 35.40288 323 SER D O 1
ATOM 10724 N N . PHE D 1 330 ? -10.99266 1.72966 -19.64449 1.000 28.34677 324 PHE D N 1
ATOM 10725 C CA . PHE D 1 330 ? -9.55054 1.75637 -19.81021 1.000 29.14357 324 PHE D CA 1
ATOM 10726 C C . PHE D 1 330 ? -8.88931 2.63984 -18.76302 1.000 31.04659 324 PHE D C 1
ATOM 10727 O O . PHE D 1 330 ? -7.72614 2.40938 -18.42012 1.000 33.07285 324 PHE D O 1
ATOM 10735 N N . ALA D 1 331 ? -9.58625 3.67113 -18.27643 1.000 29.63273 325 ALA D N 1
ATOM 10736 C CA . ALA D 1 331 ? -9.05422 4.45466 -17.15909 1.000 35.19321 325 ALA D CA 1
ATOM 10737 C C . ALA D 1 331 ? -8.87163 3.59385 -15.91348 1.000 37.81161 325 ALA D C 1
ATOM 10738 O O . ALA D 1 331 ? -7.82257 3.63905 -15.26125 1.000 32.88367 325 ALA D O 1
ATOM 10740 N N . LEU D 1 332 ? -9.88692 2.79766 -15.56850 1.000 38.38035 326 LEU D N 1
ATOM 10741 C CA . LEU D 1 332 ? -9.79023 1.95048 -14.38528 1.000 40.45937 326 LEU D CA 1
ATOM 10742 C C . LEU D 1 332 ? -8.72251 0.87227 -14.55984 1.000 39.07202 326 LEU D C 1
ATOM 10743 O O . LEU D 1 332 ? -7.97882 0.57175 -13.61553 1.000 38.88489 326 LEU D O 1
ATOM 10748 N N . LEU D 1 333 ? -8.62290 0.28516 -15.75831 1.000 35.68573 327 LEU D N 1
ATOM 10749 C CA . LEU D 1 333 ? -7.56190 -0.68620 -16.01507 1.000 36.64007 327 LEU D CA 1
ATOM 10750 C C . LEU D 1 333 ? -6.19853 -0.08856 -15.70107 1.000 40.75792 327 LEU D C 1
ATOM 10751 O O . LEU D 1 333 ? -5.39784 -0.68965 -14.97654 1.000 40.21719 327 LEU D O 1
ATOM 10756 N N . ALA D 1 334 ? -5.94322 1.12762 -16.19433 1.000 39.15057 328 ALA D N 1
ATOM 10757 C CA . ALA D 1 334 ? -4.66216 1.77687 -15.94013 1.000 37.47725 328 ALA D CA 1
ATOM 10758 C C . ALA D 1 334 ? -4.46442 2.02673 -14.45193 1.000 42.99058 328 ALA D C 1
ATOM 10759 O O . ALA D 1 334 ? -3.35932 1.85921 -13.92496 1.000 48.78003 328 ALA D O 1
ATOM 10761 N N . LEU D 1 335 ? -5.52964 2.44205 -13.76250 1.000 42.27555 329 LEU D N 1
ATOM 10762 C CA . LEU D 1 335 ? -5.44530 2.76067 -12.34217 1.000 43.76382 329 LEU D CA 1
ATOM 10763 C C . LEU D 1 335 ? -5.22164 1.52860 -11.46680 1.000 45.15879 329 LEU D C 1
ATOM 10764 O O . LEU D 1 335 ? -4.70012 1.65837 -10.35573 1.000 46.75377 329 LEU D O 1
ATOM 10769 N N . ASP D 1 336 ? -5.65788 0.34797 -11.90393 1.000 37.48649 330 ASP D N 1
ATOM 10770 C CA . ASP D 1 336 ? -5.77911 -0.81369 -11.02471 1.000 40.73719 330 ASP D CA 1
ATOM 10771 C C . ASP D 1 336 ? -4.60290 -1.77383 -11.11478 1.000 43.47937 330 ASP D C 1
ATOM 10772 O O . ASP D 1 336 ? -4.61401 -2.80271 -10.43132 1.000 49.76658 330 ASP D O 1
ATOM 10777 N N . VAL D 1 337 ? -3.58289 -1.46972 -11.91341 1.000 41.65413 331 VAL D N 1
ATOM 10778 C CA . VAL D 1 337 ? -2.46147 -2.39277 -12.04962 1.000 42.54980 331 VAL D CA 1
ATOM 10779 C C . VAL D 1 337 ? -1.69639 -2.47070 -10.73680 1.000 48.79392 331 VAL D C 1
ATOM 10780 O O . VAL D 1 337 ? -1.34470 -1.44045 -10.14939 1.000 50.61751 331 VAL D O 1
ATOM 10784 N N . ASP D 1 338 ? -1.43350 -3.69696 -10.27478 1.000 53.71111 332 ASP D N 1
ATOM 10785 C CA . ASP D 1 338 ? -0.62334 -3.91176 -9.07663 1.000 62.99669 332 ASP D CA 1
ATOM 10786 C C . ASP D 1 338 ? 0.80372 -3.45897 -9.35367 1.000 63.13120 332 ASP D C 1
ATOM 10787 O O . ASP D 1 338 ? 1.52488 -4.09992 -10.12274 1.000 60.39337 332 ASP D O 1
ATOM 10792 N N . ILE D 1 339 ? 1.22767 -2.37291 -8.71503 1.000 67.18840 333 ILE D N 1
ATOM 10793 C CA . ILE D 1 339 ? 2.60432 -1.90857 -8.84168 1.000 70.21396 333 ILE D CA 1
ATOM 10794 C C . ILE D 1 339 ? 3.45105 -2.68583 -7.83510 1.000 75.40286 333 ILE D C 1
ATOM 10795 O O . ILE D 1 339 ? 3.29077 -2.53781 -6.62099 1.000 78.30111 333 ILE D O 1
ATOM 10800 N N . LEU D 1 340 ? 4.33145 -3.54408 -8.34432 1.000 75.92261 334 LEU D N 1
ATOM 10801 C CA . LEU D 1 340 ? 5.09891 -4.45689 -7.50849 1.000 78.26161 334 LEU D CA 1
ATOM 10802 C C . LEU D 1 340 ? 6.58068 -4.45632 -7.88590 1.000 81.22073 334 LEU D C 1
ATOM 10803 O O . LEU D 1 340 ? 7.26093 -3.43077 -7.79272 1.000 82.25839 334 LEU D O 1
ATOM 10805 N N . PRO E 1 6 ? -33.80082 -43.12069 -13.72375 1.000 56.36027 0 PRO E N 1
ATOM 10806 C CA . PRO E 1 6 ? -33.24371 -43.43796 -12.40142 1.000 55.62650 0 PRO E CA 1
ATOM 10807 C C . PRO E 1 6 ? -33.99644 -42.67621 -11.30226 1.000 51.91608 0 PRO E C 1
ATOM 10808 O O . PRO E 1 6 ? -34.44039 -43.26078 -10.29805 1.000 45.17437 0 PRO E O 1
ATOM 10812 N N . MET E 1 7 ? -34.17454 -41.37142 -11.51625 1.000 50.34388 1 MET E N 1
ATOM 10813 C CA . MET E 1 7 ? -35.08369 -40.61918 -10.66400 1.000 46.01865 1 MET E CA 1
ATOM 10814 C C . MET E 1 7 ? -36.54502 -41.00126 -10.88828 1.000 43.20011 1 MET E C 1
ATOM 10815 O O . MET E 1 7 ? -37.38935 -40.64534 -10.05894 1.000 39.74114 1 MET E O 1
ATOM 10820 N N . GLU E 1 8 ? -36.87707 -41.71409 -11.97292 1.000 40.00609 2 GLU E N 1
ATOM 10821 C CA . GLU E 1 8 ? -38.29091 -41.99159 -12.22670 1.000 45.77140 2 GLU E CA 1
ATOM 10822 C C . GLU E 1 8 ? -38.85845 -42.96525 -11.20217 1.000 44.73113 2 GLU E C 1
ATOM 10823 O O . GLU E 1 8 ? -39.94372 -42.73198 -10.65406 1.000 44.99431 2 GLU E O 1
ATOM 10829 N N . LYS E 1 9 ? -38.15728 -44.07943 -10.95220 1.000 41.24716 3 LYS E N 1
ATOM 10830 C CA . LYS E 1 9 ? -38.61765 -45.01285 -9.92929 1.000 36.74236 3 LYS E CA 1
ATOM 10831 C C . LYS E 1 9 ? -38.79353 -44.30428 -8.59345 1.000 35.02120 3 LYS E C 1
ATOM 10832 O O . LYS E 1 9 ? -39.82077 -44.47571 -7.92597 1.000 33.54752 3 LYS E O 1
ATOM 10834 N N . PHE E 1 10 ? -37.82387 -43.45497 -8.22036 1.000 34.18174 4 PHE E N 1
ATOM 10835 C CA . PHE E 1 10 ? -37.86106 -42.77041 -6.92819 1.000 33.52354 4 PHE E CA 1
ATOM 10836 C C . PHE E 1 10 ? -39.04262 -41.81129 -6.81241 1.000 32.22536 4 PHE E C 1
ATOM 10837 O O . PHE E 1 10 ? -39.73532 -41.79688 -5.78850 1.000 30.53702 4 PHE E O 1
ATOM 10845 N N . ILE E 1 11 ? -39.27615 -40.98050 -7.83511 1.000 35.10223 5 ILE E N 1
ATOM 10846 C CA . ILE E 1 11 ? -40.33598 -39.97509 -7.72560 1.000 34.39224 5 ILE E CA 1
ATOM 10847 C C . ILE E 1 11 ? -41.70324 -40.63281 -7.60779 1.000 30.39873 5 ILE E C 1
ATOM 10848 O O . ILE E 1 11 ? -42.55585 -40.18509 -6.83168 1.000 32.75472 5 ILE E O 1
ATOM 10853 N N . LYS E 1 12 ? -41.94086 -41.69733 -8.37587 1.000 32.78694 6 LYS E N 1
ATOM 10854 C CA . LYS E 1 12 ? -43.20884 -42.41041 -8.26084 1.000 34.87862 6 LYS E CA 1
ATOM 10855 C C . LYS E 1 12 ? -43.36581 -43.01168 -6.86810 1.000 33.58672 6 LYS E C 1
ATOM 10856 O O . LYS E 1 12 ? -44.43271 -42.89994 -6.25014 1.000 31.81939 6 LYS E O 1
ATOM 10858 N N . GLN E 1 13 ? -42.30289 -43.64426 -6.35124 1.000 33.02038 7 GLN E N 1
ATOM 10859 C CA . GLN E 1 13 ? -42.35036 -44.18876 -4.99425 1.000 29.59761 7 GLN E CA 1
ATOM 10860 C C . GLN E 1 13 ? -42.61960 -43.08268 -3.97183 1.000 28.34808 7 GLN E C 1
ATOM 10861 O O . GLN E 1 13 ? -43.51236 -43.21583 -3.12490 1.000 25.57698 7 GLN E O 1
ATOM 10867 N N . PHE E 1 14 ? -41.86584 -41.97107 -4.04171 1.000 25.03563 8 PHE E N 1
ATOM 10868 C CA . PHE E 1 14 ? -42.03998 -40.89946 -3.05254 1.000 24.15948 8 PHE E CA 1
ATOM 10869 C C . PHE E 1 14 ? -43.43785 -40.28971 -3.13189 1.000 29.57863 8 PHE E C 1
ATOM 10870 O O . PHE E 1 14 ? -44.03972 -39.97079 -2.09625 1.000 24.26300 8 PHE E O 1
ATOM 10878 N N . SER E 1 15 ? -43.96174 -40.11699 -4.35680 1.000 24.54024 9 SER E N 1
ATOM 10879 C CA . SER E 1 15 ? -45.30337 -39.57429 -4.54663 1.000 26.54441 9 SER E CA 1
ATOM 10880 C C . SER E 1 15 ? -46.33743 -40.42962 -3.83518 1.000 28.35479 9 SER E C 1
ATOM 10881 O O . SER E 1 15 ? -47.18904 -39.91480 -3.10232 1.000 26.60886 9 SER E O 1
ATOM 10884 N N . PHE E 1 16 ? -46.28944 -41.74572 -4.07806 1.000 28.44725 10 PHE E N 1
ATOM 10885 C CA . PHE E 1 16 ? -47.21007 -42.69316 -3.45282 1.000 28.53588 10 PHE E CA 1
ATOM 10886 C C . PHE E 1 16 ? -47.12027 -42.63908 -1.92674 1.000 28.91987 10 PHE E C 1
ATOM 10887 O O . PHE E 1 16 ? -48.14699 -42.57498 -1.24159 1.000 25.92351 10 PHE E O 1
ATOM 10895 N N . ILE E 1 17 ? -45.89255 -42.65935 -1.37931 1.000 23.15332 11 ILE E N 1
ATOM 10896 C CA . ILE E 1 17 ? -45.70242 -42.62470 0.07143 1.000 22.76757 11 ILE E CA 1
ATOM 10897 C C . ILE E 1 17 ? -46.29631 -41.35250 0.65970 1.000 23.89069 11 ILE E C 1
ATOM 10898 O O . ILE E 1 17 ? -47.01689 -41.38968 1.66530 1.000 22.54860 11 ILE E O 1
ATOM 10903 N N . ALA E 1 18 ? -45.96745 -40.20052 0.07248 1.000 21.87762 12 ALA E N 1
ATOM 10904 C CA . ALA E 1 18 ? -46.41877 -38.94890 0.66564 1.000 23.58394 12 ALA E CA 1
ATOM 10905 C C . ALA E 1 18 ? -47.93567 -38.80864 0.59311 1.000 23.40146 12 ALA E C 1
ATOM 10906 O O . ALA E 1 18 ? -48.55592 -38.34131 1.55592 1.000 25.27475 12 ALA E O 1
ATOM 10908 N N . LEU E 1 19 ? -48.55633 -39.22474 -0.52061 1.000 21.79722 13 LEU E N 1
ATOM 10909 C CA . LEU E 1 19 ? -50.01810 -39.14603 -0.62936 1.000 22.87868 13 LEU E CA 1
ATOM 10910 C C . LEU E 1 19 ? -50.68979 -40.05897 0.37998 1.000 28.13309 13 LEU E C 1
ATOM 10911 O O . LEU E 1 19 ? -51.75888 -39.72820 0.89612 1.000 33.95760 13 LEU E O 1
ATOM 10916 N N . GLU E 1 20 ? -50.09826 -41.23517 0.63515 1.000 25.29006 14 GLU E N 1
ATOM 10917 C CA . GLU E 1 20 ? -50.59528 -42.11353 1.68253 1.000 28.04706 14 GLU E CA 1
ATOM 10918 C C . GLU E 1 20 ? -50.39993 -41.50094 3.06398 1.000 35.13502 14 GLU E C 1
ATOM 10919 O O . GLU E 1 20 ? -51.13168 -41.85027 3.98718 1.000 50.02485 14 GLU E O 1
ATOM 10921 N N . ASN E 1 21 ? -49.33669 -40.71383 3.25753 1.000 28.34707 15 ASN E N 1
ATOM 10922 C CA . ASN E 1 21 ? -49.03534 -40.12128 4.56621 1.000 29.40611 15 ASN E CA 1
ATOM 10923 C C . ASN E 1 21 ? -50.04071 -39.04490 4.97955 1.000 31.03216 15 ASN E C 1
ATOM 10924 O O . ASN E 1 21 ? -50.50394 -39.02583 6.12655 1.000 28.78042 15 ASN E O 1
ATOM 10929 N N . ILE E 1 22 ? -50.30615 -38.07910 4.09013 1.000 24.11756 16 ILE E N 1
ATOM 10930 C CA . ILE E 1 22 ? -50.95392 -36.83271 4.50784 1.000 27.63179 16 ILE E CA 1
ATOM 10931 C C . ILE E 1 22 ? -52.40472 -37.00895 4.93290 1.000 26.56702 16 ILE E C 1
ATOM 10932 O O . ILE E 1 22 ? -52.93842 -36.15838 5.65477 1.000 25.59946 16 ILE E O 1
ATOM 10937 N N . PHE E 1 23 ? -53.06489 -38.08184 4.51633 1.000 21.92688 17 PHE E N 1
ATOM 10938 C CA . PHE E 1 23 ? -54.44972 -38.31991 4.90709 1.000 28.33501 17 PHE E CA 1
ATOM 10939 C C . PHE E 1 23 ? -54.59621 -39.40786 5.96760 1.000 31.25510 17 PHE E C 1
ATOM 10940 O O . PHE E 1 23 ? -55.71640 -39.65404 6.41774 1.000 28.84858 17 PHE E O 1
ATOM 10948 N N . ARG E 1 24 ? -53.51303 -40.09871 6.33612 1.000 34.32560 18 ARG E N 1
ATOM 10949 C CA . ARG E 1 24 ? -53.59463 -41.19801 7.29340 1.000 31.61510 18 ARG E CA 1
ATOM 10950 C C . ARG E 1 24 ? -53.61092 -40.67130 8.73190 1.000 29.34079 18 ARG E C 1
ATOM 10951 O O . ARG E 1 24 ? -52.60271 -40.13749 9.21411 1.000 26.38156 18 ARG E O 1
ATOM 10959 N N . GLU E 1 25 ? -54.70595 -40.92327 9.45712 1.000 29.13487 19 GLU E N 1
ATOM 10960 C CA . GLU E 1 25 ? -54.86105 -40.33585 10.78662 1.000 30.98958 19 GLU E CA 1
ATOM 10961 C C . GLU E 1 25 ? -54.07137 -41.09482 11.84775 1.000 33.02364 19 GLU E C 1
ATOM 10962 O O . GLU E 1 25 ? -53.53263 -40.48629 12.77660 1.000 28.97917 19 GLU E O 1
ATOM 10968 N N . LEU E 1 26 ? -54.00661 -42.41681 11.73782 1.000 25.97285 20 LEU E N 1
ATOM 10969 C CA . LEU E 1 26 ? -53.48848 -43.27886 12.78088 1.000 28.91194 20 LEU E CA 1
ATOM 10970 C C . LEU E 1 26 ? -52.47051 -44.25891 12.21684 1.000 33.35114 20 LEU E C 1
ATOM 10971 O O . LEU E 1 26 ? -52.55225 -44.63295 11.04290 1.000 29.45978 20 LEU E O 1
ATOM 10976 N N . PRO E 1 27 ? -51.46095 -44.65463 13.01422 1.000 32.82395 21 PRO E N 1
ATOM 10977 C CA . PRO E 1 27 ? -51.15404 -44.15845 14.36111 1.000 33.34325 21 PRO E CA 1
ATOM 10978 C C . PRO E 1 27 ? -50.61186 -42.73434 14.33681 1.000 31.18666 21 PRO E C 1
ATOM 10979 O O . PRO E 1 27 ? -50.30925 -42.20151 13.26821 1.000 27.68259 21 PRO E O 1
ATOM 10983 N N . ASN E 1 28 ? -50.48835 -42.12597 15.51019 1.000 31.62490 22 ASN E N 1
ATOM 10984 C CA . ASN E 1 28 ? -50.16905 -40.70834 15.58602 1.000 33.50724 22 ASN E CA 1
ATOM 10985 C C . ASN E 1 28 ? -49.50181 -40.42134 16.93193 1.000 34.43396 22 ASN E C 1
ATOM 10986 O O . ASN E 1 28 ? -49.69042 -41.15034 17.90821 1.000 33.28170 22 ASN E O 1
ATOM 10991 N N . LYS E 1 29 ? -48.72618 -39.34213 16.98226 1.000 31.25241 23 LYS E N 1
ATOM 10992 C CA . LYS E 1 29 ? -48.12543 -38.92643 18.24450 1.000 31.30606 23 LYS E CA 1
ATOM 10993 C C . LYS E 1 29 ? -48.18351 -37.41655 18.33117 1.000 31.48306 23 LYS E C 1
ATOM 10994 O O . LYS E 1 29 ? -47.74997 -36.72569 17.40395 1.000 27.82306 23 LYS E O 1
ATOM 11000 N N . ILE E 1 30 ? -48.74314 -36.91132 19.42230 1.000 30.40038 24 ILE E N 1
ATOM 11001 C CA . ILE E 1 30 ? -48.83946 -35.47640 19.64655 1.000 28.80054 24 ILE E CA 1
ATOM 11002 C C . ILE E 1 30 ? -47.92163 -35.10920 20.80425 1.000 29.55819 24 ILE E C 1
ATOM 11003 O O . ILE E 1 30 ? -47.73646 -35.89372 21.74249 1.000 30.14486 24 ILE E O 1
ATOM 11008 N N . THR E 1 31 ? -47.32211 -33.92643 20.70723 1.000 31.56954 25 THR E N 1
ATOM 11009 C CA . THR E 1 31 ? -46.62616 -33.25310 21.80022 1.000 32.36872 25 THR E CA 1
ATOM 11010 C C . THR E 1 31 ? -47.38887 -31.94780 21.96305 1.000 32.18140 25 THR E C 1
ATOM 11011 O O . THR E 1 31 ? -47.26194 -31.03442 21.14378 1.000 31.69355 25 THR E O 1
ATOM 11015 N N . HIS E 1 32 ? -48.20502 -31.87559 23.00220 1.000 37.54465 26 HIS E N 1
ATOM 11016 C CA . HIS E 1 32 ? -49.29646 -30.91810 23.05466 1.000 37.96659 26 HIS E CA 1
ATOM 11017 C C . HIS E 1 32 ? -49.38492 -30.35523 24.45851 1.000 35.51715 26 HIS E C 1
ATOM 11018 O O . HIS E 1 32 ? -49.60604 -31.10502 25.41727 1.000 33.67621 26 HIS E O 1
ATOM 11025 N N . SER E 1 33 ? -49.22707 -29.04421 24.57510 1.000 31.28365 27 SER E N 1
ATOM 11026 C CA . SER E 1 33 ? -49.37725 -28.36675 25.85185 1.000 38.58719 27 SER E CA 1
ATOM 11027 C C . SER E 1 33 ? -50.69525 -27.60151 25.84337 1.000 38.69322 27 SER E C 1
ATOM 11028 O O . SER E 1 33 ? -51.20347 -27.22805 24.78251 1.000 40.37717 27 SER E O 1
ATOM 11031 N N . PHE E 1 34 ? -51.27198 -27.41012 27.03027 1.000 38.92860 28 PHE E N 1
ATOM 11032 C CA . PHE E 1 34 ? -52.59926 -26.81918 27.12614 1.000 36.62098 28 PHE E CA 1
ATOM 11033 C C . PHE E 1 34 ? -52.80976 -26.26842 28.53005 1.000 38.25830 28 PHE E C 1
ATOM 11034 O O . PHE E 1 34 ? -52.22790 -26.76796 29.49796 1.000 39.76991 28 PHE E O 1
ATOM 11042 N N . ASN E 1 35 ? -53.66492 -25.24126 28.62658 1.000 39.92296 29 ASN E N 1
ATOM 11043 C CA . ASN E 1 35 ? -54.10954 -24.68445 29.90357 1.000 49.01174 29 ASN E CA 1
ATOM 11044 C C . ASN E 1 35 ? -55.62673 -24.73062 30.01841 1.000 47.35203 29 ASN E C 1
ATOM 11045 O O . ASN E 1 35 ? -56.21392 -24.03328 30.85422 1.000 46.69152 29 ASN E O 1
ATOM 11050 N N . ASP E 1 36 ? -56.25659 -25.54528 29.17704 1.000 42.34468 30 ASP E N 1
ATOM 11051 C CA . ASP E 1 36 ? -57.70004 -25.72544 29.11544 1.000 44.22744 30 ASP E CA 1
ATOM 11052 C C . ASP E 1 36 ? -57.94072 -27.21149 28.91404 1.000 47.12900 30 ASP E C 1
ATOM 11053 O O . ASP E 1 36 ? -57.41415 -27.79278 27.95808 1.000 53.60371 30 ASP E O 1
ATOM 11058 N N . ILE E 1 37 ? -58.71642 -27.83270 29.80370 1.000 45.67717 31 ILE E N 1
ATOM 11059 C CA . ILE E 1 37 ? -58.92592 -29.27175 29.69687 1.000 53.89257 31 ILE E CA 1
ATOM 11060 C C . ILE E 1 37 ? -59.73603 -29.64391 28.45473 1.000 61.62910 31 ILE E C 1
ATOM 11061 O O . ILE E 1 37 ? -59.70774 -30.80559 28.03556 1.000 66.74440 31 ILE E O 1
ATOM 11066 N N . ASN E 1 38 ? -60.46516 -28.69619 27.85217 1.000 60.29329 32 ASN E N 1
ATOM 11067 C CA . ASN E 1 38 ? -61.16632 -28.96227 26.59927 1.000 59.68047 32 ASN E CA 1
ATOM 11068 C C . ASN E 1 38 ? -60.27135 -28.88685 25.37830 1.000 56.88002 32 ASN E C 1
ATOM 11069 O O . ASN E 1 38 ? -60.71100 -29.26496 24.29061 1.000 60.26499 32 ASN E O 1
ATOM 11074 N N . ASP E 1 39 ? -59.05291 -28.38756 25.51676 1.000 54.46543 33 ASP E N 1
ATOM 11075 C CA . ASP E 1 39 ? -58.13960 -28.24535 24.38837 1.000 49.83018 33 ASP E CA 1
ATOM 11076 C C . ASP E 1 39 ? -57.36199 -29.54212 24.16763 1.000 49.26935 33 ASP E C 1
ATOM 11077 O O . ASP E 1 39 ? -56.14244 -29.56439 24.02268 1.000 52.23381 33 ASP E O 1
ATOM 11082 N N . ILE E 1 40 ? -58.09560 -30.65234 24.19706 1.000 49.22801 34 ILE E N 1
ATOM 11083 C CA . ILE E 1 40 ? -57.57729 -31.98781 23.91153 1.000 48.76068 34 ILE E CA 1
ATOM 11084 C C . ILE E 1 40 ? -58.55324 -32.62294 22.92918 1.000 48.15915 34 ILE E C 1
ATOM 11085 O O . ILE E 1 40 ? -59.62247 -33.09523 23.32864 1.000 49.66444 34 ILE E O 1
ATOM 11090 N N . LYS E 1 41 ? -58.20392 -32.61186 21.65048 1.000 43.49114 35 LYS E N 1
ATOM 11091 C CA . LYS E 1 41 ? -59.04863 -33.02365 20.54022 1.000 41.14667 35 LYS E CA 1
ATOM 11092 C C . LYS E 1 41 ? -58.23454 -33.90041 19.60306 1.000 34.58526 35 LYS E C 1
ATOM 11093 O O . LYS E 1 41 ? -57.00223 -33.85282 19.62646 1.000 28.24638 35 LYS E O 1
ATOM 11097 N N . PRO E 1 42 ? -58.88297 -34.69582 18.75068 1.000 32.57698 36 PRO E N 1
ATOM 11098 C CA . PRO E 1 42 ? -58.12239 -35.47069 17.77238 1.000 28.18688 36 PRO E CA 1
ATOM 11099 C C . PRO E 1 42 ? -57.29744 -34.56092 16.89029 1.000 35.16616 36 PRO E C 1
ATOM 11100 O O . PRO E 1 42 ? -57.68590 -33.40703 16.61085 1.000 25.96867 36 PRO E O 1
ATOM 11104 N N . PRO E 1 43 ? -56.14103 -35.03436 16.41422 1.000 29.03196 37 PRO E N 1
ATOM 11105 C CA . PRO E 1 43 ? -55.30955 -34.19667 15.53871 1.000 27.24626 37 PRO E CA 1
ATOM 11106 C C . PRO E 1 43 ? -56.05066 -33.64881 14.32717 1.000 25.05692 37 PRO E C 1
ATOM 11107 O O . PRO E 1 43 ? -55.75487 -32.52397 13.90059 1.000 26.63225 37 PRO E O 1
ATOM 11111 N N . LYS E 1 44 ? -56.99382 -34.40122 13.74509 1.000 24.64206 38 LYS E N 1
ATOM 11112 C CA . LYS E 1 44 ? -57.69945 -33.87011 12.57679 1.000 27.70595 38 LYS E CA 1
ATOM 11113 C C . LYS E 1 44 ? -58.40479 -32.55923 12.90671 1.000 28.92396 38 LYS E C 1
ATOM 11114 O O . LYS E 1 44 ? -58.59934 -31.72182 12.01736 1.000 26.01585 38 LYS E O 1
ATOM 11120 N N . LEU E 1 45 ? -58.80968 -32.36872 14.16722 1.000 29.61556 39 LEU E N 1
ATOM 11121 C CA . LEU E 1 45 ? -59.40823 -31.10147 14.58014 1.000 31.42348 39 LEU E CA 1
ATOM 11122 C C . LEU E 1 45 ? -58.38697 -30.07118 15.03502 1.000 32.67833 39 LEU E C 1
ATOM 11123 O O . LEU E 1 45 ? -58.53735 -28.88675 14.71583 1.000 34.95298 39 LEU E O 1
ATOM 11128 N N . MET E 1 46 ? -57.34933 -30.48548 15.77177 1.000 24.45690 40 MET E N 1
ATOM 11129 C CA . MET E 1 46 ? -56.36700 -29.51052 16.24558 1.000 28.11222 40 MET E CA 1
ATOM 11130 C C . MET E 1 46 ? -55.52823 -28.96645 15.09777 1.000 28.80389 40 MET E C 1
ATOM 11131 O O . MET E 1 46 ? -55.18360 -27.77817 15.08284 1.000 22.18590 40 MET E O 1
ATOM 11136 N N . TYR E 1 47 ? -55.16880 -29.83009 14.14485 1.000 27.99535 41 TYR E N 1
ATOM 11137 C CA . TYR E 1 47 ? -54.27029 -29.49687 13.04281 1.000 24.64322 41 TYR E CA 1
ATOM 11138 C C . TYR E 1 47 ? -55.03841 -29.78509 11.75632 1.000 25.58444 41 TYR E C 1
ATOM 11139 O O . TYR E 1 47 ? -54.84724 -30.84560 11.13550 1.000 25.64074 41 TYR E O 1
ATOM 11148 N N . PRO E 1 48 ? -55.88308 -28.85530 11.30235 1.000 24.86861 42 PRO E N 1
ATOM 11149 C CA . PRO E 1 48 ? -56.77483 -29.17487 10.17072 1.000 27.01500 42 PRO E CA 1
ATOM 11150 C C . PRO E 1 48 ? -56.03605 -29.54946 8.89710 1.000 25.34088 42 PRO E C 1
ATOM 11151 O O . PRO E 1 48 ? -56.60718 -30.25996 8.06119 1.000 27.27614 42 PRO E O 1
ATOM 11155 N N . ILE E 1 49 ? -54.79042 -29.11853 8.72325 1.000 24.44887 43 ILE E N 1
ATOM 11156 C CA . ILE E 1 49 ? -53.99193 -29.51253 7.56878 1.000 24.43756 43 ILE E CA 1
ATOM 11157 C C . ILE E 1 49 ? -53.05919 -30.67146 7.89419 1.000 22.67378 43 ILE E C 1
ATOM 11158 O O . ILE E 1 49 ? -53.01891 -31.66940 7.17545 1.000 20.11169 43 ILE E O 1
ATOM 11163 N N . PHE E 1 50 ? -52.27753 -30.54060 8.96101 1.000 17.59028 44 PHE E N 1
ATOM 11164 C CA . PHE E 1 50 ? -51.11990 -31.39320 9.19021 1.000 18.54284 44 PHE E CA 1
ATOM 11165 C C . PHE E 1 50 ? -51.38859 -32.45832 10.23843 1.000 24.31550 44 PHE E C 1
ATOM 11166 O O . PHE E 1 50 ? -50.57032 -32.67874 11.14141 1.000 19.63625 44 PHE E O 1
ATOM 11174 N N . TYR E 1 51 ? -52.54776 -33.11566 10.15087 1.000 18.31496 45 TYR E N 1
ATOM 11175 C CA . TYR E 1 51 ? -52.93895 -34.10827 11.14170 1.000 23.38388 45 TYR E CA 1
ATOM 11176 C C . TYR E 1 51 ? -52.40062 -35.49418 10.85328 1.000 23.02537 45 TYR E C 1
ATOM 11177 O O . TYR E 1 51 ? -52.55218 -36.38116 11.69645 1.000 24.57769 45 TYR E O 1
ATOM 11186 N N . GLY E 1 52 ? -51.86616 -35.73241 9.65682 1.000 23.21392 46 GLY E N 1
ATOM 11187 C CA . GLY E 1 52 ? -51.46156 -37.05755 9.24481 1.000 23.76748 46 GLY E CA 1
ATOM 11188 C C . GLY E 1 52 ? -49.96753 -37.28170 9.40642 1.000 20.97178 46 GLY E C 1
ATOM 11189 O O . GLY E 1 52 ? -49.26251 -36.54334 10.09384 1.000 20.41157 46 GLY E O 1
ATOM 11190 N N . SER E 1 53 ? -49.49778 -38.34960 8.76601 1.000 20.97955 47 SER E N 1
ATOM 11191 C CA . SER E 1 53 ? -48.07737 -38.62271 8.62881 1.000 20.71526 47 SER E CA 1
ATOM 11192 C C . SER E 1 53 ? -47.40478 -38.75444 9.99270 1.000 23.62027 47 SER E C 1
ATOM 11193 O O . SER E 1 53 ? -46.25926 -38.33403 10.16919 1.000 24.94074 47 SER E O 1
ATOM 11196 N N . TYR E 1 54 ? -48.15424 -39.29730 10.96240 1.000 22.20966 48 TYR E N 1
ATOM 11197 C CA . TYR E 1 54 ? -47.70239 -39.63602 12.31237 1.000 25.34566 48 TYR E CA 1
ATOM 11198 C C . TYR E 1 54 ? -47.54663 -38.43963 13.25449 1.000 21.63667 48 TYR E C 1
ATOM 11199 O O . TYR E 1 54 ? -47.90341 -38.53905 14.43779 1.000 26.57621 48 TYR E O 1
ATOM 11208 N N . ASP E 1 55 ? -46.99338 -37.32396 12.78352 1.000 21.41308 49 ASP E N 1
ATOM 11209 C CA . ASP E 1 55 ? -46.89576 -36.14681 13.64278 1.000 23.00379 49 ASP E CA 1
ATOM 11210 C C . ASP E 1 55 ? -46.84013 -34.89045 12.78276 1.000 25.40643 49 ASP E C 1
ATOM 11211 O O . ASP E 1 55 ? -46.61107 -34.94597 11.56903 1.000 21.31440 49 ASP E O 1
ATOM 11216 N N . TRP E 1 56 ? -47.05063 -33.74535 13.44181 1.000 18.34540 50 TRP E N 1
ATOM 11217 C CA . TRP E 1 56 ? -47.22937 -32.47325 12.74137 1.000 19.53097 50 TRP E CA 1
ATOM 11218 C C . TRP E 1 56 ? -46.06883 -32.16255 11.79603 1.000 23.72541 50 TRP E C 1
ATOM 11219 O O . TRP E 1 56 ? -46.28241 -31.82469 10.62714 1.000 23.09941 50 TRP E O 1
ATOM 11230 N N . HIS E 1 57 ? -44.82989 -32.23222 12.29984 1.000 20.60911 51 HIS E N 1
ATOM 11231 C CA . HIS E 1 57 ? -43.69244 -31.83212 11.48342 1.000 20.72735 51 HIS E CA 1
ATOM 11232 C C . HIS E 1 57 ? -43.45452 -32.81147 10.34552 1.000 23.39365 51 HIS E C 1
ATOM 11233 O O . HIS E 1 57 ? -43.10674 -32.39085 9.23376 1.000 20.55968 51 HIS E O 1
ATOM 11240 N N . SER E 1 58 ? -43.67698 -34.11065 10.57615 1.000 20.93995 52 SER E N 1
ATOM 11241 C CA . SER E 1 58 ? -43.53579 -35.04176 9.46576 1.000 20.41365 52 SER E CA 1
ATOM 11242 C C . SER E 1 58 ? -44.60137 -34.79196 8.41175 1.000 19.79934 52 SER E C 1
ATOM 11243 O O . SER E 1 58 ? -44.34000 -34.95144 7.21806 1.000 20.87308 52 SER E O 1
ATOM 11246 N N . SER E 1 59 ? -45.81579 -34.41895 8.82617 1.000 18.04264 53 SER E N 1
ATOM 11247 C CA . SER E 1 59 ? -46.82745 -34.07427 7.82908 1.000 18.65057 53 SER E CA 1
ATOM 11248 C C . SER E 1 59 ? -46.41667 -32.83182 7.03881 1.000 20.40294 53 SER E C 1
ATOM 11249 O O . SER E 1 59 ? -46.56687 -32.78304 5.80914 1.000 21.25847 53 SER E O 1
ATOM 11252 N N . VAL E 1 60 ? -45.87889 -31.82090 7.72003 1.000 16.59000 54 VAL E N 1
ATOM 11253 C CA . VAL E 1 60 ? -45.44797 -30.62104 7.00764 1.000 17.48104 54 VAL E CA 1
ATOM 11254 C C . VAL E 1 60 ? -44.48579 -30.98991 5.88185 1.000 22.96703 54 VAL E C 1
ATOM 11255 O O . VAL E 1 60 ? -44.65559 -30.55544 4.72872 1.000 19.82948 54 VAL E O 1
ATOM 11259 N N . HIS E 1 61 ? -43.47328 -31.82147 6.17863 1.000 20.69215 55 HIS E N 1
ATOM 11260 C CA . HIS E 1 61 ? -42.50175 -32.06301 5.11920 1.000 19.10912 55 HIS E CA 1
ATOM 11261 C C . HIS E 1 61 ? -42.90671 -33.16687 4.15631 1.000 19.75689 55 HIS E C 1
ATOM 11262 O O . HIS E 1 61 ? -42.34509 -33.21093 3.05713 1.000 20.83495 55 HIS E O 1
ATOM 11269 N N . SER E 1 62 ? -43.90054 -34.00844 4.49355 1.000 16.60223 56 SER E N 1
ATOM 11270 C CA . SER E 1 62 ? -44.51718 -34.84178 3.45826 1.000 21.18989 56 SER E CA 1
ATOM 11271 C C . SER E 1 62 ? -45.25954 -33.97979 2.42959 1.000 24.48091 56 SER E C 1
ATOM 11272 O O . SER E 1 62 ? -45.27838 -34.30141 1.22684 1.000 21.42841 56 SER E O 1
ATOM 11275 N N . HIS E 1 63 ? -45.89129 -32.89036 2.87993 1.000 19.32072 57 HIS E N 1
ATOM 11276 C CA . HIS E 1 63 ? -46.44535 -31.91877 1.92756 1.000 16.91099 57 HIS E CA 1
ATOM 11277 C C . HIS E 1 63 ? -45.34223 -31.26540 1.10053 1.000 20.54764 57 HIS E C 1
ATOM 11278 O O . HIS E 1 63 ? -45.49754 -31.07645 -0.11697 1.000 22.55783 57 HIS E O 1
ATOM 11285 N N . TRP E 1 64 ? -44.22320 -30.89587 1.75056 1.000 22.99990 58 TRP E N 1
ATOM 11286 C CA . TRP E 1 64 ? -43.08890 -30.33515 1.01829 1.000 23.52552 58 TRP E CA 1
ATOM 11287 C C . TRP E 1 64 ? -42.61104 -31.28778 -0.06777 1.000 26.15321 58 TRP E C 1
ATOM 11288 O O . TRP E 1 64 ? -42.31171 -30.86548 -1.19306 1.000 26.96588 58 TRP E O 1
ATOM 11299 N N . LEU E 1 65 ? -42.50126 -32.57330 0.26431 1.000 17.81644 59 LEU E N 1
ATOM 11300 C CA . LEU E 1 65 ? -42.07274 -33.55656 -0.72047 1.000 20.57735 59 LEU E CA 1
ATOM 11301 C C . LEU E 1 65 ? -42.98511 -33.51646 -1.95106 1.000 21.40551 59 LEU E C 1
ATOM 11302 O O . LEU E 1 65 ? -42.50798 -33.50691 -3.09365 1.000 19.41716 59 LEU E O 1
ATOM 11307 N N . LEU E 1 66 ? -44.29903 -33.44028 -1.73491 1.000 18.07362 60 LEU E N 1
ATOM 11308 C CA . LEU E 1 66 ? -45.22697 -33.38063 -2.86603 1.000 25.90423 60 LEU E CA 1
ATOM 11309 C C . LEU E 1 66 ? -45.07850 -32.07522 -3.64459 1.000 25.59031 60 LEU E C 1
ATOM 11310 O O . LEU E 1 66 ? -45.14373 -32.07498 -4.87839 1.000 29.24789 60 LEU E O 1
ATOM 11315 N N . VAL E 1 67 ? -44.88849 -30.95141 -2.95072 1.000 22.35736 61 VAL E N 1
ATOM 11316 C CA . VAL E 1 67 ? -44.71211 -29.68394 -3.65783 1.000 21.91265 61 VAL E CA 1
ATOM 11317 C C . VAL E 1 67 ? -43.42468 -29.71280 -4.47058 1.000 28.75454 61 VAL E C 1
ATOM 11318 O O . VAL E 1 67 ? -43.39998 -29.29694 -5.63261 1.000 27.12111 61 VAL E O 1
ATOM 11322 N N . LYS E 1 68 ? -42.34465 -30.23536 -3.88105 1.000 25.81131 62 LYS E N 1
ATOM 11323 C CA . LYS E 1 68 ? -41.07990 -30.36033 -4.59622 1.000 23.11182 62 LYS E CA 1
ATOM 11324 C C . LYS E 1 68 ? -41.21765 -31.24522 -5.83106 1.000 24.77765 62 LYS E C 1
ATOM 11325 O O . LYS E 1 68 ? -40.69439 -30.91442 -6.90160 1.000 26.28999 62 LYS E O 1
ATOM 11331 N N . ILE E 1 69 ? -41.90936 -32.38172 -5.69790 1.000 22.35809 63 ILE E N 1
ATOM 11332 C CA . ILE E 1 69 ? -42.13712 -33.26173 -6.84215 1.000 22.17123 63 ILE E CA 1
ATOM 11333 C C . ILE E 1 69 ? -42.89728 -32.52445 -7.93552 1.000 27.12006 63 ILE E C 1
ATOM 11334 O O . ILE E 1 69 ? -42.55696 -32.60844 -9.12163 1.000 29.01562 63 ILE E O 1
ATOM 11339 N N . LEU E 1 70 ? -43.92043 -31.76707 -7.54071 1.000 25.44283 64 LEU E N 1
ATOM 11340 C CA . LEU E 1 70 ? -44.72110 -30.99962 -8.48500 1.000 29.35474 64 LEU E CA 1
ATOM 11341 C C . LEU E 1 70 ? -43.86477 -29.96181 -9.21458 1.000 33.68483 64 LEU E C 1
ATOM 11342 O O . LEU E 1 70 ? -44.00748 -29.75685 -10.42723 1.000 36.97552 64 LEU E O 1
ATOM 11347 N N . LYS E 1 71 ? -42.93076 -29.33118 -8.50438 1.000 30.43628 65 LYS E N 1
ATOM 11348 C CA . LYS E 1 71 ? -42.14099 -28.26612 -9.11418 1.000 30.50717 65 LYS E CA 1
ATOM 11349 C C . LYS E 1 71 ? -41.09562 -28.81709 -10.08655 1.000 31.14406 65 LYS E C 1
ATOM 11350 O O . LYS E 1 71 ? -40.91242 -28.27149 -11.18072 1.000 37.07513 65 LYS E O 1
ATOM 11356 N N . ASP E 1 72 ? -40.39145 -29.88862 -9.70815 1.000 28.39711 66 ASP E N 1
ATOM 11357 C CA . ASP E 1 72 ? -39.20886 -30.32016 -10.44628 1.000 33.12180 66 ASP E CA 1
ATOM 11358 C C . ASP E 1 72 ? -39.32743 -31.68440 -11.10403 1.000 28.60670 66 ASP E C 1
ATOM 11359 O O . ASP E 1 72 ? -38.50075 -32.00171 -11.95990 1.000 33.38119 66 ASP E O 1
ATOM 11364 N N . PHE E 1 73 ? -40.32812 -32.48898 -10.75343 1.000 27.02063 67 PHE E N 1
ATOM 11365 C CA . PHE E 1 73 ? -40.37571 -33.86527 -11.22581 1.000 29.81402 67 PHE E CA 1
ATOM 11366 C C . PHE E 1 73 ? -41.78028 -34.26165 -11.66879 1.000 32.59016 67 PHE E C 1
ATOM 11367 O O . PHE E 1 73 ? -42.15650 -35.43967 -11.57208 1.000 32.42998 67 PHE E O 1
ATOM 11375 N N . SER E 1 74 ? -42.56206 -33.29758 -12.16525 1.000 31.38670 68 SER E N 1
ATOM 11376 C CA . SER E 1 74 ? -43.98132 -33.55020 -12.39971 1.000 32.49425 68 SER E CA 1
ATOM 11377 C C . SER E 1 74 ? -44.20708 -34.61472 -13.45958 1.000 31.20128 68 SER E C 1
ATOM 11378 O O . SER E 1 74 ? -45.21193 -35.32803 -13.40613 1.000 31.75215 68 SER E O 1
ATOM 11381 N N . HIS E 1 75 ? -43.29337 -34.72777 -14.42564 1.000 29.62164 69 HIS E N 1
ATOM 11382 C CA . HIS E 1 75 ? -43.39873 -35.72749 -15.48363 1.000 32.65448 69 HIS E CA 1
ATOM 11383 C C . HIS E 1 75 ? -43.31151 -37.15427 -14.95364 1.000 40.76246 69 HIS E C 1
ATOM 11384 O O . HIS E 1 75 ? -43.77007 -38.08259 -15.63112 1.000 41.80913 69 HIS E O 1
ATOM 11386 N N . PHE E 1 76 ? -42.72907 -37.35416 -13.76797 1.000 39.50145 70 PHE E N 1
ATOM 11387 C CA . PHE E 1 76 ? -42.56051 -38.68145 -13.19345 1.000 40.87259 70 PHE E CA 1
ATOM 11388 C C . PHE E 1 76 ? -43.64585 -39.03724 -12.19124 1.000 38.28555 70 PHE E C 1
ATOM 11389 O O . PHE E 1 76 ? -43.58348 -40.11216 -11.58430 1.000 39.00112 70 PHE E O 1
ATOM 11397 N N . ALA E 1 77 ? -44.61432 -38.15757 -11.98595 1.000 34.44258 71 ALA E N 1
ATOM 11398 C CA . ALA E 1 77 ? -45.51914 -38.21352 -10.84986 1.000 33.33250 71 ALA E CA 1
ATOM 11399 C C . ALA E 1 77 ? -46.96032 -38.15259 -11.31573 1.000 35.70842 71 ALA E C 1
ATOM 11400 O O . ALA E 1 77 ? -47.23904 -37.67447 -12.42124 1.000 30.85931 71 ALA E O 1
ATOM 11402 N N . PRO E 1 78 ? -47.91682 -38.59417 -10.47348 1.000 35.07487 72 PRO E N 1
ATOM 11403 C CA . PRO E 1 78 ? -49.35102 -38.36730 -10.78860 1.000 34.58967 72 PRO E CA 1
ATOM 11404 C C . PRO E 1 78 ? -49.74146 -36.91935 -10.48520 1.000 29.73430 72 PRO E C 1
ATOM 11405 O O . PRO E 1 78 ? -50.44940 -36.60305 -9.51691 1.000 27.84852 72 PRO E O 1
ATOM 11409 N N . LYS E 1 79 ? -49.30815 -36.03470 -11.38565 1.000 30.23995 73 LYS E N 1
ATOM 11410 C CA . LYS E 1 79 ? -49.29815 -34.59139 -11.12821 1.000 35.86772 73 LYS E CA 1
ATOM 11411 C C . LYS E 1 79 ? -50.68271 -34.05544 -10.76389 1.000 32.11737 73 LYS E C 1
ATOM 11412 O O . LYS E 1 79 ? -50.83532 -33.31468 -9.78240 1.000 27.37238 73 LYS E O 1
ATOM 11415 N N . ASP E 1 80 ? -51.70945 -34.43483 -11.52668 1.000 29.47082 74 ASP E N 1
ATOM 11416 C CA . ASP E 1 80 ? -53.04227 -33.87757 -11.30147 1.000 29.86636 74 ASP E CA 1
ATOM 11417 C C . ASP E 1 80 ? -53.65664 -34.37849 -9.99683 1.000 24.11460 74 ASP E C 1
ATOM 11418 O O . ASP E 1 80 ? -54.36711 -33.63538 -9.31326 1.000 23.97299 74 ASP E O 1
ATOM 11423 N N . GLU E 1 81 ? -53.43408 -35.64196 -9.64470 1.000 25.34623 75 GLU E N 1
ATOM 11424 C CA . GLU E 1 81 ? -53.92124 -36.12489 -8.35365 1.000 22.92322 75 GLU E CA 1
ATOM 11425 C C . GLU E 1 81 ? -53.23008 -35.40099 -7.19239 1.000 21.75693 75 GLU E C 1
ATOM 11426 O O . GLU E 1 81 ? -53.87012 -35.06706 -6.18465 1.000 22.16710 75 GLU E O 1
ATOM 11432 N N . ILE E 1 82 ? -51.92406 -35.16110 -7.29994 1.000 24.75545 76 ILE E N 1
ATOM 11433 C CA . ILE E 1 82 ? -51.23276 -34.43876 -6.22536 1.000 25.66169 76 ILE E CA 1
ATOM 11434 C C . ILE E 1 82 ? -51.81643 -33.04050 -6.07023 1.000 26.85113 76 ILE E C 1
ATOM 11435 O O . ILE E 1 82 ? -52.07322 -32.57494 -4.94700 1.000 24.48276 76 ILE E O 1
ATOM 11440 N N . ILE E 1 83 ? -52.04873 -32.35724 -7.19462 1.000 26.04459 77 ILE E N 1
ATOM 11441 C CA . ILE E 1 83 ? -52.60945 -31.01088 -7.14277 1.000 25.87939 77 ILE E CA 1
ATOM 11442 C C . ILE E 1 83 ? -53.97035 -31.02945 -6.46761 1.000 24.92059 77 ILE E C 1
ATOM 11443 O O . ILE E 1 83 ? -54.27033 -30.17002 -5.63355 1.000 22.03685 77 ILE E O 1
ATOM 11448 N N . LYS E 1 84 ? -54.81014 -32.02145 -6.79580 1.000 30.61090 78 LYS E N 1
ATOM 11449 C CA . LYS E 1 84 ? -56.12525 -32.10979 -6.15971 1.000 27.46368 78 LYS E CA 1
ATOM 11450 C C . LYS E 1 84 ? -55.98473 -32.33835 -4.66158 1.000 23.35742 78 LYS E C 1
ATOM 11451 O O . LYS E 1 84 ? -56.69536 -31.72243 -3.85939 1.000 23.78326 78 LYS E O 1
ATOM 11457 N N . ALA E 1 85 ? -55.06528 -33.21016 -4.26598 1.000 21.27438 79 ALA E N 1
ATOM 11458 C CA . ALA E 1 85 ? -54.83699 -33.46477 -2.84082 1.000 24.21140 79 ALA E CA 1
ATOM 11459 C C . ALA E 1 85 ? -54.37534 -32.19488 -2.12217 1.000 23.53861 79 ALA E C 1
ATOM 11460 O O . ALA E 1 85 ? -54.91915 -31.81769 -1.07793 1.000 19.42312 79 ALA E O 1
ATOM 11462 N N . LEU E 1 86 ? -53.38334 -31.50955 -2.67787 1.000 22.39512 80 LEU E N 1
ATOM 11463 C CA . LEU E 1 86 ? -52.89923 -30.28933 -2.03940 1.000 21.35429 80 LEU E CA 1
ATOM 11464 C C . LEU E 1 86 ? -53.95413 -29.19049 -2.06854 1.000 28.16348 80 LEU E C 1
ATOM 11465 O O . LEU E 1 86 ? -54.00077 -28.35334 -1.15882 1.000 23.94758 80 LEU E O 1
ATOM 11470 N N . ASP E 1 87 ? -54.79356 -29.16547 -3.11412 1.000 29.83079 81 ASP E N 1
ATOM 11471 C CA . ASP E 1 87 ? -55.86690 -28.17994 -3.19112 1.000 31.05124 81 ASP E CA 1
ATOM 11472 C C . ASP E 1 87 ? -56.79989 -28.29923 -1.99318 1.000 29.31337 81 ASP E C 1
ATOM 11473 O O . ASP E 1 87 ? -57.17837 -27.29446 -1.38321 1.000 32.30444 81 ASP E O 1
ATOM 11478 N N . SER E 1 88 ? -57.18299 -29.52711 -1.63689 1.000 24.89289 82 SER E N 1
ATOM 11479 C CA . SER E 1 88 ? -58.08560 -29.69606 -0.50961 1.000 29.90022 82 SER E CA 1
ATOM 11480 C C . SER E 1 88 ? -57.37946 -29.53594 0.82785 1.000 26.87142 82 SER E C 1
ATOM 11481 O O . SER E 1 88 ? -58.03434 -29.19772 1.81815 1.000 30.51666 82 SER E O 1
ATOM 11484 N N . GLN E 1 89 ? -56.05583 -29.70780 0.86695 1.000 23.67422 83 GLN E N 1
ATOM 11485 C CA . GLN E 1 89 ? -55.31229 -29.48982 2.10181 1.000 20.64568 83 GLN E CA 1
ATOM 11486 C C . GLN E 1 89 ? -55.12171 -27.99877 2.36964 1.000 25.48302 83 GLN E C 1
ATOM 11487 O O . GLN E 1 89 ? -55.40128 -27.51096 3.47202 1.000 24.91765 83 GLN E O 1
ATOM 11493 N N . PHE E 1 90 ? -54.65198 -27.26072 1.36641 1.000 25.76573 84 PHE E N 1
ATOM 11494 C CA . PHE E 1 90 ? -54.18898 -25.88157 1.54713 1.000 22.82745 84 PHE E CA 1
ATOM 11495 C C . PHE E 1 90 ? -55.29498 -24.85343 1.33260 1.000 29.51012 84 PHE E C 1
ATOM 11496 O O . PHE E 1 90 ? -55.13025 -23.91063 0.56467 1.000 33.07338 84 PHE E O 1
ATOM 11504 N N . SER E 1 91 ? -56.43177 -25.02554 1.98760 1.000 21.55948 85 SER E N 1
ATOM 11505 C CA . SER E 1 91 ? -57.51778 -24.07164 1.87452 1.000 28.60222 85 SER E CA 1
ATOM 11506 C C . SER E 1 91 ? -57.35083 -22.95428 2.90380 1.000 31.36555 85 SER E C 1
ATOM 11507 O O . SER E 1 91 ? -56.63645 -23.08596 3.90363 1.000 29.87121 85 SER E O 1
ATOM 11510 N N . LYS E 1 92 ? -58.01032 -21.82919 2.63426 1.000 32.44710 86 LYS E N 1
ATOM 11511 C CA . LYS E 1 92 ? -57.89703 -20.68673 3.53254 1.000 30.40581 86 LYS E CA 1
ATOM 11512 C C . LYS E 1 92 ? -58.42581 -21.01894 4.91825 1.000 26.07931 86 LYS E C 1
ATOM 11513 O O . LYS E 1 92 ? -57.83127 -20.62269 5.92715 1.000 33.54947 86 LYS E O 1
ATOM 11519 N N . GLU E 1 93 ? -59.54944 -21.73406 4.98951 1.000 28.33396 87 GLU E N 1
ATOM 11520 C CA . GLU E 1 93 ? -60.14106 -22.06726 6.28540 1.000 30.14801 87 GLU E CA 1
ATOM 11521 C C . GLU E 1 93 ? -59.26849 -23.04589 7.07069 1.000 30.82317 87 GLU E C 1
ATOM 11522 O O . GLU E 1 93 ? -59.11707 -22.90464 8.28981 1.000 32.69996 87 GLU E O 1
ATOM 11524 N N . LYS E 1 94 ? -58.73878 -24.08388 6.41510 1.000 28.64701 88 LYS E N 1
ATOM 11525 C CA . LYS E 1 94 ? -57.89686 -25.02790 7.15031 1.000 24.51074 88 LYS E CA 1
ATOM 11526 C C . LYS E 1 94 ? -56.60759 -24.35989 7.61708 1.000 26.26880 88 LYS E C 1
ATOM 11527 O O . LYS E 1 94 ? -56.14147 -24.61217 8.73942 1.000 24.94832 88 LYS E O 1
ATOM 11533 N N . ALA E 1 95 ? -56.01752 -23.50168 6.77464 1.000 25.64230 89 ALA E N 1
ATOM 11534 C CA . ALA E 1 95 ? -54.82066 -22.77103 7.19030 1.000 28.98241 89 ALA E CA 1
ATOM 11535 C C . ALA E 1 95 ? -55.13380 -21.84836 8.35745 1.000 27.57371 89 ALA E C 1
ATOM 11536 O O . ALA E 1 95 ? -54.36846 -21.77698 9.32507 1.000 27.64461 89 ALA E O 1
ATOM 11538 N N . GLU E 1 96 ? -56.29921 -21.19402 8.31703 1.000 28.12085 90 GLU E N 1
ATOM 11539 C CA . GLU E 1 96 ? -56.72396 -20.38526 9.45399 1.000 32.86978 90 GLU E CA 1
ATOM 11540 C C . GLU E 1 96 ? -56.82493 -21.22276 10.72344 1.000 25.88648 90 GLU E C 1
ATOM 11541 O O . GLU E 1 96 ? -56.49221 -20.74530 11.80391 1.000 25.25573 90 GLU E O 1
ATOM 11547 N N . GLY E 1 97 ? -57.27920 -22.47405 10.60550 1.000 24.61594 91 GLY E N 1
ATOM 11548 C CA . GLY E 1 97 ? -57.33566 -23.35270 11.76589 1.000 25.96492 91 GLY E CA 1
ATOM 11549 C C . GLY E 1 97 ? -55.96337 -23.66251 12.34299 1.000 31.49564 91 GLY E C 1
ATOM 11550 O O . GLY E 1 97 ? -55.79172 -23.71185 13.56512 1.000 30.11101 91 GLY E O 1
ATOM 11551 N N . GLU E 1 98 ? -54.98114 -23.92902 11.47395 1.000 32.26573 92 GLU E N 1
ATOM 11552 C CA . GLU E 1 98 ? -53.60872 -24.13103 11.94009 1.000 28.74070 92 GLU E CA 1
ATOM 11553 C C . GLU E 1 98 ? -53.08926 -22.89089 12.64994 1.000 26.17724 92 GLU E C 1
ATOM 11554 O O . GLU E 1 98 ? -52.49239 -22.98408 13.72904 1.000 29.04279 92 GLU E O 1
ATOM 11560 N N . LEU E 1 99 ? -53.30974 -21.71515 12.05462 1.000 24.93325 93 LEU E N 1
ATOM 11561 C CA . LEU E 1 99 ? -52.84081 -20.47093 12.66488 1.000 24.73870 93 LEU E CA 1
ATOM 11562 C C . LEU E 1 99 ? -53.52253 -20.22750 14.00779 1.000 27.98777 93 LEU E C 1
ATOM 11563 O O . LEU E 1 99 ? -52.90356 -19.71120 14.94704 1.000 28.23601 93 LEU E O 1
ATOM 11568 N N . LYS E 1 100 ? -54.79534 -20.60570 14.11804 1.000 28.20840 94 LYS E N 1
ATOM 11569 C CA . LYS E 1 100 ? -55.49684 -20.49430 15.39474 1.000 35.18636 94 LYS E CA 1
ATOM 11570 C C . LYS E 1 100 ? -54.79181 -21.31761 16.47024 1.000 32.58846 94 LYS E C 1
ATOM 11571 O O . LYS E 1 100 ? -54.60120 -20.85661 17.60232 1.000 33.21811 94 LYS E O 1
ATOM 11574 N N . TYR E 1 101 ? -54.39059 -22.54103 16.13650 1.000 30.04679 95 TYR E N 1
ATOM 11575 C CA . TYR E 1 101 ? -53.63951 -23.33664 17.10013 1.000 29.57983 95 TYR E CA 1
ATOM 11576 C C . TYR E 1 101 ? -52.32594 -22.66323 17.46711 1.000 31.81704 95 TYR E C 1
ATOM 11577 O O . TYR E 1 101 ? -51.95757 -22.58231 18.64591 1.000 28.14447 95 TYR E O 1
ATOM 11586 N N . LEU E 1 102 ? -51.58598 -22.20200 16.45653 1.000 34.27668 96 LEU E N 1
ATOM 11587 C CA . LEU E 1 102 ? -50.26037 -21.64294 16.69692 1.000 30.04796 96 LEU E CA 1
ATOM 11588 C C . LEU E 1 102 ? -50.30750 -20.36750 17.53791 1.000 33.88931 96 LEU E C 1
ATOM 11589 O O . LEU E 1 102 ? -49.39123 -20.10659 18.32620 1.000 23.51699 96 LEU E O 1
ATOM 11594 N N . GLN E 1 103 ? -51.32903 -19.52877 17.33938 1.000 34.81452 97 GLN E N 1
ATOM 11595 C CA . GLN E 1 103 ? -51.37886 -18.23462 18.01389 1.000 36.75324 97 GLN E CA 1
ATOM 11596 C C . GLN E 1 103 ? -51.90442 -18.31657 19.44031 1.000 38.59567 97 GLN E C 1
ATOM 11597 O O . GLN E 1 103 ? -51.84722 -17.31733 20.16173 1.000 35.35496 97 GLN E O 1
ATOM 11603 N N . ASN E 1 104 ? -52.44879 -19.45029 19.83932 1.000 39.09829 98 ASN E N 1
ATOM 11604 C CA . ASN E 1 104 ? -52.90219 -19.64147 21.20563 1.000 39.74757 98 ASN E CA 1
ATOM 11605 C C . ASN E 1 104 ? -51.70972 -19.60287 22.16271 1.000 37.78206 98 ASN E C 1
ATOM 11606 O O . ASN E 1 104 ? -50.77730 -20.40167 22.00593 1.000 35.54909 98 ASN E O 1
ATOM 11611 N N . PRO E 1 105 ? -51.68163 -18.69189 23.14053 1.000 37.75695 99 PRO E N 1
ATOM 11612 C CA . PRO E 1 105 ? -50.53504 -18.63858 24.07281 1.000 38.27225 99 PRO E CA 1
ATOM 11613 C C . PRO E 1 105 ? -50.30339 -19.93756 24.84013 1.000 38.72860 99 PRO E C 1
ATOM 11614 O O . PRO E 1 105 ? -49.18095 -20.18377 25.30164 1.000 36.45413 99 PRO E O 1
ATOM 11618 N N . ALA E 1 106 ? -51.33462 -20.76288 25.02338 1.000 38.35109 100 ALA E N 1
ATOM 11619 C CA . ALA E 1 106 ? -51.13783 -22.04426 25.68754 1.000 36.00964 100 ALA E CA 1
ATOM 11620 C C . ALA E 1 106 ? -50.29410 -23.00336 24.85699 1.000 33.71247 100 ALA E C 1
ATOM 11621 O O . ALA E 1 106 ? -49.85918 -24.03644 25.38200 1.000 38.57862 100 ALA E O 1
ATOM 11623 N N . HIS E 1 107 ? -50.05768 -22.69115 23.57962 1.000 31.71701 101 HIS E N 1
ATOM 11624 C CA . HIS E 1 107 ? -49.25941 -23.51993 22.68896 1.000 30.94601 101 HIS E CA 1
ATOM 11625 C C . HIS E 1 107 ? -47.91071 -22.88179 22.36665 1.000 33.03977 101 HIS E C 1
ATOM 11626 O O . HIS E 1 107 ? -47.24087 -23.28787 21.41158 1.000 32.79910 101 HIS E O 1
ATOM 11633 N N . LYS E 1 108 ? -47.49578 -21.88984 23.14408 1.000 33.98551 102 LYS E N 1
ATOM 11634 C CA . LYS E 1 108 ? -46.20323 -21.26482 22.91281 1.000 32.78779 102 LYS E CA 1
ATOM 11635 C C . LYS E 1 108 ? -45.10091 -22.32766 22.91359 1.000 29.96706 102 LYS E C 1
ATOM 11636 O O . LYS E 1 108 ? -45.13716 -23.27828 23.69502 1.000 31.18768 102 LYS E O 1
ATOM 11642 N N . GLY E 1 109 ? -44.15068 -22.19786 21.98557 1.000 32.25851 103 GLY E N 1
ATOM 11643 C CA . GLY E 1 109 ? -43.04568 -23.13060 21.83477 1.000 28.86646 103 GLY E CA 1
ATOM 11644 C C . GLY E 1 109 ? -43.32714 -24.33770 20.94667 1.000 30.02481 103 GLY E C 1
ATOM 11645 O O . GLY E 1 109 ? -42.39369 -25.09121 20.63269 1.000 27.32808 103 GLY E O 1
ATOM 11646 N N . PHE E 1 110 ? -44.56957 -24.52258 20.51028 1.000 31.92867 104 PHE E N 1
ATOM 11647 C CA . PHE E 1 110 ? -44.93613 -25.67460 19.69620 1.000 27.31941 104 PHE E CA 1
ATOM 11648 C C . PHE E 1 110 ? -44.05517 -25.76906 18.45709 1.000 26.40757 104 PHE E C 1
ATOM 11649 O O . PHE E 1 110 ? -43.85108 -24.76993 17.75538 1.000 25.27412 104 PHE E O 1
ATOM 11657 N N . GLU E 1 111 ? -43.46755 -26.96104 18.24923 1.000 22.23374 105 GLU E N 1
ATOM 11658 C CA . GLU E 1 111 ? -42.72903 -27.34905 17.04490 1.000 25.41583 105 GLU E CA 1
ATOM 11659 C C . GLU E 1 111 ? -41.44451 -26.55201 16.83213 1.000 27.06891 105 GLU E C 1
ATOM 11660 O O . GLU E 1 111 ? -40.87041 -26.58244 15.73712 1.000 24.36717 105 GLU E O 1
ATOM 11666 N N . ARG E 1 112 ? -40.95025 -25.87401 17.86483 1.000 25.71337 106 ARG E N 1
ATOM 11667 C CA . ARG E 1 112 ? -39.72551 -25.09391 17.73626 1.000 25.19060 106 ARG E CA 1
ATOM 11668 C C . ARG E 1 112 ? -38.50147 -26.00345 17.80276 1.000 26.95748 106 ARG E C 1
ATOM 11669 O O . ARG E 1 112 ? -38.37409 -26.78208 18.74582 1.000 25.74832 106 ARG E O 1
ATOM 11677 N N . PRO E 1 113 ? -37.56709 -25.92613 16.83689 1.000 28.93144 107 PRO E N 1
ATOM 11678 C CA . PRO E 1 113 ? -37.57447 -25.14779 15.59704 1.000 23.88089 107 PRO E CA 1
ATOM 11679 C C . PRO E 1 113 ? -37.79214 -26.03354 14.36236 1.000 27.70564 107 PRO E C 1
ATOM 11680 O O . PRO E 1 113 ? -37.90768 -25.54491 13.22602 1.000 28.15113 107 PRO E O 1
ATOM 11684 N N . TYR E 1 114 ? -37.89021 -27.34358 14.59485 1.000 23.95784 108 TYR E N 1
ATOM 11685 C CA . TYR E 1 114 ? -37.95647 -28.29132 13.48445 1.000 21.81561 108 TYR E CA 1
ATOM 11686 C C . TYR E 1 114 ? -39.19403 -28.05198 12.60995 1.000 22.75118 108 TYR E C 1
ATOM 11687 O O . TYR E 1 114 ? -39.09713 -27.96300 11.38110 1.000 23.81875 108 TYR E O 1
ATOM 11696 N N . GLY E 1 115 ? -40.36925 -27.96506 13.23009 1.000 22.27628 109 GLY E N 1
ATOM 11697 C CA . GLY E 1 115 ? -41.57021 -27.67001 12.47699 1.000 23.00511 109 GLY E CA 1
ATOM 11698 C C . GLY E 1 115 ? -41.54333 -26.28053 11.87041 1.000 26.57874 109 GLY E C 1
ATOM 11699 O O . GLY E 1 115 ? -42.01299 -26.08629 10.74352 1.000 20.75305 109 GLY E O 1
ATOM 11700 N N . TRP E 1 116 ? -40.93456 -25.31724 12.57501 1.000 20.71788 110 TRP E N 1
ATOM 11701 C CA . TRP E 1 116 ? -40.79555 -23.96921 12.03283 1.000 22.88107 110 TRP E CA 1
ATOM 11702 C C . TRP E 1 116 ? -39.98526 -23.98842 10.74656 1.000 26.48293 110 TRP E C 1
ATOM 11703 O O . TRP E 1 116 ? -40.41674 -23.45211 9.71893 1.000 23.75683 110 TRP E O 1
ATOM 11714 N N . GLY E 1 117 ? -38.78241 -24.57685 10.79492 1.000 23.26027 111 GLY E N 1
ATOM 11715 C CA . GLY E 1 117 ? -37.93972 -24.60388 9.60720 1.000 21.92077 111 GLY E CA 1
ATOM 11716 C C . GLY E 1 117 ? -38.57155 -25.36566 8.44972 1.000 23.25991 111 GLY E C 1
ATOM 11717 O O . GLY E 1 117 ? -38.52266 -24.92110 7.30153 1.000 21.49070 111 GLY E O 1
ATOM 11718 N N . TRP E 1 118 ? -39.17009 -26.52250 8.73507 1.000 20.89141 112 TRP E N 1
ATOM 11719 C CA . TRP E 1 118 ? -39.80329 -27.27936 7.67276 1.000 20.17628 112 TRP E CA 1
ATOM 11720 C C . TRP E 1 118 ? -40.99870 -26.52153 7.10673 1.000 23.92300 112 TRP E C 1
ATOM 11721 O O . TRP E 1 118 ? -41.26375 -26.60569 5.90745 1.000 19.54889 112 TRP E O 1
ATOM 11732 N N . PHE E 1 119 ? -41.72998 -25.77319 7.93074 1.000 22.73443 113 PHE E N 1
ATOM 11733 C CA . PHE E 1 119 ? -42.83752 -25.03321 7.34231 1.000 25.10074 113 PHE E CA 1
ATOM 11734 C C . PHE E 1 119 ? -42.34341 -23.91647 6.42616 1.000 26.36842 113 PHE E C 1
ATOM 11735 O O . PHE E 1 119 ? -42.91548 -23.69486 5.35407 1.000 23.61593 113 PHE E O 1
ATOM 11743 N N . LEU E 1 120 ? -41.28643 -23.19845 6.81592 1.000 18.94296 114 LEU E N 1
ATOM 11744 C CA . LEU E 1 120 ? -40.75653 -22.17954 5.91402 1.000 19.86192 114 LEU E CA 1
ATOM 11745 C C . LEU E 1 120 ? -40.20722 -22.81580 4.64183 1.000 25.78480 114 LEU E C 1
ATOM 11746 O O . LEU E 1 120 ? -40.33425 -22.25035 3.55089 1.000 23.77044 114 LEU E O 1
ATOM 11751 N N . LYS E 1 121 ? -39.60936 -24.00414 4.75491 1.000 20.39101 115 LYS E N 1
ATOM 11752 C CA . LYS E 1 121 ? -39.16250 -24.71778 3.56213 1.000 21.20582 115 LYS E CA 1
ATOM 11753 C C . LYS E 1 121 ? -40.34695 -25.07424 2.65923 1.000 21.89103 115 LYS E C 1
ATOM 11754 O O . LYS E 1 121 ? -40.26628 -24.93196 1.43496 1.000 21.89791 115 LYS E O 1
ATOM 11760 N N . LEU E 1 122 ? -41.45142 -25.54105 3.25196 1.000 21.43543 116 LEU E N 1
ATOM 11761 C CA . LEU E 1 122 ? -42.66307 -25.80409 2.48295 1.000 24.62903 116 LEU E CA 1
ATOM 11762 C C . LEU E 1 122 ? -43.15106 -24.53511 1.80021 1.000 24.05233 116 LEU E C 1
ATOM 11763 O O . LEU E 1 122 ? -43.44392 -24.53513 0.60141 1.000 24.55085 116 LEU E O 1
ATOM 11768 N N . THR E 1 123 ? -43.22234 -23.43391 2.55074 1.000 22.93416 117 THR E N 1
ATOM 11769 C CA . THR E 1 123 ? -43.71494 -22.17314 1.99581 1.000 20.57224 117 THR E CA 1
ATOM 11770 C C . THR E 1 123 ? -42.80742 -21.67540 0.87687 1.000 26.41096 117 THR E C 1
ATOM 11771 O O . THR E 1 123 ? -43.28105 -21.20990 -0.17255 1.000 27.86824 117 THR E O 1
ATOM 11775 N N . LEU E 1 124 ? -41.49815 -21.77070 1.07958 1.000 21.46702 118 LEU E N 1
ATOM 11776 C CA . LEU E 1 124 ? -40.55640 -21.42401 0.02204 1.000 23.72306 118 LEU E CA 1
ATOM 11777 C C . LEU E 1 124 ? -40.81177 -22.25205 -1.23707 1.000 26.10237 118 LEU E C 1
ATOM 11778 O O . LEU E 1 124 ? -40.92066 -21.70769 -2.34544 1.000 26.83453 118 LEU E O 1
ATOM 11783 N N . GLU E 1 125 ? -40.94498 -23.56968 -1.08040 1.000 24.08401 119 GLU E N 1
ATOM 11784 C CA . GLU E 1 125 ? -41.11195 -24.42530 -2.24470 1.000 23.11594 119 GLU E CA 1
ATOM 11785 C C . GLU E 1 125 ? -42.42136 -24.11030 -2.97172 1.000 26.93724 119 GLU E C 1
ATOM 11786 O O . GLU E 1 125 ? -42.46060 -24.07822 -4.20805 1.000 23.67381 119 GLU E O 1
ATOM 11792 N N . ILE E 1 126 ? -43.48131 -23.80062 -2.22117 1.000 23.87375 120 ILE E N 1
ATOM 11793 C CA . ILE E 1 126 ? -44.75682 -23.42391 -2.83118 1.000 25.05282 120 ILE E CA 1
ATOM 11794 C C . ILE E 1 126 ? -44.62836 -22.12723 -3.62103 1.000 28.21512 120 ILE E C 1
ATOM 11795 O O . ILE E 1 126 ? -45.13674 -22.00721 -4.74891 1.000 24.67342 120 ILE E O 1
ATOM 11800 N N . ASN E 1 127 ? -43.95363 -21.13300 -3.04649 1.000 23.64380 121 ASN E N 1
ATOM 11801 C CA . ASN E 1 127 ? -43.80968 -19.85739 -3.73805 1.000 30.46705 121 ASN E CA 1
ATOM 11802 C C . ASN E 1 127 ? -43.00259 -20.02172 -5.02329 1.000 34.11944 121 ASN E C 1
ATOM 11803 O O . ASN E 1 127 ? -43.30059 -19.37384 -6.03888 1.000 32.93734 121 ASN E O 1
ATOM 11808 N N . LEU E 1 128 ? -41.98805 -20.90120 -5.00488 1.000 30.51395 122 LEU E N 1
ATOM 11809 C CA . LEU E 1 128 ? -41.20334 -21.16778 -6.21082 1.000 32.91297 122 LEU E CA 1
ATOM 11810 C C . LEU E 1 128 ? -42.04871 -21.86132 -7.27162 1.000 31.33938 122 LEU E C 1
ATOM 11811 O O . LEU E 1 128 ? -41.99028 -21.50313 -8.45314 1.000 29.81985 122 LEU E O 1
ATOM 11816 N N . LEU E 1 129 ? -42.87804 -22.81803 -6.85538 1.000 27.53388 123 LEU E N 1
ATOM 11817 C CA . LEU E 1 129 ? -43.78380 -23.47918 -7.78846 1.000 32.57379 123 LEU E CA 1
ATOM 11818 C C . LEU E 1 129 ? -44.78957 -22.48905 -8.37117 1.000 35.15628 123 LEU E C 1
ATOM 11819 O O . LEU E 1 129 ? -45.22135 -22.64785 -9.51532 1.000 34.32707 123 LEU E O 1
ATOM 11824 N N . ALA E 1 130 ? -45.13288 -21.43112 -7.62416 1.000 38.54370 124 ALA E N 1
ATOM 11825 C CA . ALA E 1 130 ? -46.09293 -20.45215 -8.12418 1.000 36.34039 124 ALA E CA 1
ATOM 11826 C C . ALA E 1 130 ? -45.55941 -19.65030 -9.30784 1.000 38.50814 124 ALA E C 1
ATOM 11827 O O . ALA E 1 130 ? -46.35363 -19.02626 -10.02075 1.000 42.07503 124 ALA E O 1
ATOM 11829 N N . LYS E 1 131 ? -44.24946 -19.67613 -9.56320 1.000 37.31955 125 LYS E N 1
ATOM 11830 C CA . LYS E 1 131 ? -43.73832 -19.03684 -10.76974 1.000 41.35311 125 LYS E CA 1
ATOM 11831 C C . LYS E 1 131 ? -44.16304 -19.77690 -12.02983 1.000 44.12380 125 LYS E C 1
ATOM 11832 O O . LYS E 1 131 ? -44.15941 -19.18521 -13.11016 1.000 42.35472 125 LYS E O 1
ATOM 11838 N N . GLU E 1 132 ? -44.51188 -21.06048 -11.92621 1.000 46.62255 126 GLU E N 1
ATOM 11839 C CA . GLU E 1 132 ? -44.89065 -21.83801 -13.09468 1.000 45.88810 126 GLU E CA 1
ATOM 11840 C C . GLU E 1 132 ? -46.27049 -22.47551 -12.99551 1.000 41.16534 126 GLU E C 1
ATOM 11841 O O . GLU E 1 132 ? -46.80076 -22.90373 -14.02377 1.000 42.23480 126 GLU E O 1
ATOM 11843 N N . ASN E 1 133 ? -46.84699 -22.58456 -11.79675 1.000 37.04965 127 ASN E N 1
ATOM 11844 C CA . ASN E 1 133 ? -48.13032 -23.24780 -11.58721 1.000 34.18848 127 ASN E CA 1
ATOM 11845 C C . ASN E 1 133 ? -49.04756 -22.31127 -10.80620 1.000 35.41715 127 ASN E C 1
ATOM 11846 O O . ASN E 1 133 ? -48.73095 -21.93804 -9.66901 1.000 33.89996 127 ASN E O 1
ATOM 11851 N N . ASP E 1 134 ? -50.20131 -21.98130 -11.40307 1.000 34.03400 128 ASP E N 1
ATOM 11852 C CA . ASP E 1 134 ? -51.14991 -21.01343 -10.85196 1.000 41.82999 128 ASP E CA 1
ATOM 11853 C C . ASP E 1 134 ? -51.79396 -21.49909 -9.55734 1.000 38.25370 128 ASP E C 1
ATOM 11854 O O . ASP E 1 134 ? -52.11802 -20.68675 -8.68618 1.000 38.38516 128 ASP E O 1
ATOM 11859 N N . LYS E 1 135 ? -52.03218 -22.80256 -9.42074 1.000 34.77305 129 LYS E N 1
ATOM 11860 C CA . LYS E 1 135 ? -52.66677 -23.26899 -8.19622 1.000 39.05757 129 LYS E CA 1
ATOM 11861 C C . LYS E 1 135 ? -51.77278 -23.03988 -6.98081 1.000 34.98357 129 LYS E C 1
ATOM 11862 O O . LYS E 1 135 ? -52.27662 -22.79627 -5.88108 1.000 32.81996 129 LYS E O 1
ATOM 11868 N N . ALA E 1 136 ? -50.45538 -23.05935 -7.15790 1.000 33.70055 130 ALA E N 1
ATOM 11869 C CA . ALA E 1 136 ? -49.58482 -22.81141 -6.01489 1.000 30.91421 130 ALA E CA 1
ATOM 11870 C C . ALA E 1 136 ? -49.61972 -21.34885 -5.58852 1.000 29.63301 130 ALA E C 1
ATOM 11871 O O . ALA E 1 136 ? -49.35634 -21.04951 -4.42336 1.000 27.54737 130 ALA E O 1
ATOM 11873 N N . GLU E 1 137 ? -49.95356 -20.43608 -6.50453 1.000 30.13200 131 GLU E N 1
ATOM 11874 C CA . GLU E 1 137 ? -50.15085 -19.03644 -6.13608 1.000 35.08083 131 GLU E CA 1
ATOM 11875 C C . GLU E 1 137 ? -51.22358 -18.89841 -5.06419 1.000 32.86202 131 GLU E C 1
ATOM 11876 O O . GLU E 1 137 ? -51.09140 -18.09297 -4.13392 1.000 33.25415 131 GLU E O 1
ATOM 11882 N N . ILE E 1 138 ? -52.27969 -19.69897 -5.17656 1.000 30.62752 132 ILE E N 1
ATOM 11883 C CA . ILE E 1 138 ? -53.36618 -19.70648 -4.20652 1.000 30.46596 132 ILE E CA 1
ATOM 11884 C C . ILE E 1 138 ? -52.91213 -20.30607 -2.87457 1.000 32.22339 132 ILE E C 1
ATOM 11885 O O . ILE E 1 138 ? -53.19344 -19.74676 -1.80735 1.000 31.48307 132 ILE E O 1
ATOM 11890 N N . TRP E 1 139 ? -52.22471 -21.46383 -2.91844 1.000 29.33308 133 TRP E N 1
ATOM 11891 C CA . TRP E 1 139 ? -51.68535 -22.08070 -1.70297 1.000 29.09732 133 TRP E CA 1
ATOM 11892 C C . TRP E 1 139 ? -50.76222 -21.12115 -0.95985 1.000 33.86368 133 TRP E C 1
ATOM 11893 O O . TRP E 1 139 ? -50.76131 -21.06869 0.27825 1.000 25.20427 133 TRP E O 1
ATOM 11904 N N . ALA E 1 140 ? -49.91608 -20.40809 -1.70324 1.000 26.47936 134 ALA E N 1
ATOM 11905 C CA . ALA E 1 140 ? -48.97955 -19.48876 -1.07651 1.000 26.73525 134 ALA E CA 1
ATOM 11906 C C . ALA E 1 140 ? -49.71893 -18.39490 -0.32219 1.000 31.21234 134 ALA E C 1
ATOM 11907 O O . ALA E 1 140 ? -49.34694 -18.04145 0.80361 1.000 30.93421 134 ALA E O 1
ATOM 11909 N N . LYS E 1 141 ? -50.80305 -17.88981 -0.89976 1.000 29.19854 135 LYS E N 1
ATOM 11910 C CA . LYS E 1 141 ? -51.59759 -16.87970 -0.20985 1.000 32.95636 135 LYS E CA 1
ATOM 11911 C C . LYS E 1 141 ? -52.25069 -17.44431 1.05044 1.000 32.57721 135 LYS E C 1
ATOM 11912 O O . LYS E 1 141 ? -52.21899 -16.80800 2.10948 1.000 33.24908 135 LYS E O 1
ATOM 11918 N N . ASN E 1 142 ? -52.79990 -18.65624 0.97053 1.000 32.22057 136 ASN E N 1
ATOM 11919 C CA . ASN E 1 142 ? -53.54774 -19.20730 2.09878 1.000 31.03370 136 ASN E CA 1
ATOM 11920 C C . ASN E 1 142 ? -52.63701 -19.56907 3.27446 1.000 30.83656 136 ASN E C 1
ATOM 11921 O O . ASN E 1 142 ? -53.08615 -19.54995 4.42499 1.000 30.39810 136 ASN E O 1
ATOM 11926 N N . LEU E 1 143 ? -51.37259 -19.89896 3.01493 1.000 25.80839 137 LEU E N 1
ATOM 11927 C CA . LEU E 1 143 ? -50.41253 -20.28721 4.05482 1.000 24.66218 137 LEU E CA 1
ATOM 11928 C C . LEU E 1 143 ? -49.55938 -19.12724 4.54764 1.000 25.29167 137 LEU E C 1
ATOM 11929 O O . LEU E 1 143 ? -48.68398 -19.32450 5.39685 1.000 25.66198 137 LEU E O 1
ATOM 11934 N N . GLU E 1 144 ? -49.78024 -17.93898 4.00623 1.000 26.82000 138 GLU E N 1
ATOM 11935 C CA . GLU E 1 144 ? -48.94374 -16.78685 4.30240 1.000 35.05183 138 GLU E CA 1
ATOM 11936 C C . GLU E 1 144 ? -48.98138 -16.41852 5.78400 1.000 34.05281 138 GLU E C 1
ATOM 11937 O O . GLU E 1 144 ? -47.95619 -16.03569 6.35919 1.000 33.33225 138 GLU E O 1
ATOM 11943 N N . GLY E 1 145 ? -50.15884 -16.49354 6.41089 1.000 33.68571 139 GLY E N 1
ATOM 11944 C CA . GLY E 1 145 ? -50.25875 -16.14265 7.81893 1.000 33.36373 139 GLY E CA 1
ATOM 11945 C C . GLY E 1 145 ? -49.44679 -17.07246 8.70562 1.000 31.72172 139 GLY E C 1
ATOM 11946 O O . GLY E 1 145 ? -48.80068 -16.62981 9.66353 1.000 27.71525 139 GLY E O 1
ATOM 11947 N N . ILE E 1 146 ? -49.45798 -18.37165 8.39164 1.000 27.21983 140 ILE E N 1
ATOM 11948 C CA . ILE E 1 146 ? -48.66663 -19.32264 9.16729 1.000 26.29283 140 ILE E CA 1
ATOM 11949 C C . ILE E 1 146 ? -47.17715 -19.04450 8.99736 1.000 30.95302 140 ILE E C 1
ATOM 11950 O O . ILE E 1 146 ? -46.40144 -19.12894 9.95987 1.000 27.97553 140 ILE E O 1
ATOM 11955 N N . ALA E 1 147 ? -46.73922 -18.76290 7.76775 1.000 29.86951 141 ALA E N 1
ATOM 11956 C CA . ALA E 1 147 ? -45.32718 -18.45990 7.55689 1.000 29.06971 141 ALA E CA 1
ATOM 11957 C C . ALA E 1 147 ? -44.92691 -17.19577 8.30280 1.000 33.33824 141 ALA E C 1
ATOM 11958 O O . ALA E 1 147 ? -43.88023 -17.15866 8.97011 1.000 27.79430 141 ALA E O 1
ATOM 11960 N N . ASP E 1 148 ? -45.75311 -16.14427 8.20410 1.000 26.76132 142 ASP E N 1
ATOM 11961 C CA . ASP E 1 148 ? -45.44891 -14.90705 8.92148 1.000 30.30483 142 ASP E CA 1
ATOM 11962 C C . ASP E 1 148 ? -45.36386 -15.13999 10.42727 1.000 31.16012 142 ASP E C 1
ATOM 11963 O O . ASP E 1 148 ? -44.57347 -14.47888 11.11187 1.000 28.71855 142 ASP E O 1
ATOM 11968 N N . PHE E 1 149 ? -46.18488 -16.05068 10.95956 1.000 27.28273 143 PHE E N 1
ATOM 11969 C CA . PHE E 1 149 ? -46.11421 -16.37549 12.37646 1.000 28.42291 143 PHE E CA 1
ATOM 11970 C C . PHE E 1 149 ? -44.74032 -16.93309 12.74686 1.000 32.33607 143 PHE E C 1
ATOM 11971 O O . PHE E 1 149 ? -44.10187 -16.45475 13.69373 1.000 33.42463 143 PHE E O 1
ATOM 11979 N N . PHE E 1 150 ? -44.25563 -17.94081 11.99902 1.000 28.11873 144 PHE E N 1
ATOM 11980 C CA . PHE E 1 150 ? -42.97827 -18.55783 12.35776 1.000 26.12963 144 PHE E CA 1
ATOM 11981 C C . PHE E 1 150 ? -41.82206 -17.57822 12.18975 1.000 32.64639 144 PHE E C 1
ATOM 11982 O O . PHE E 1 150 ? -40.89235 -17.57493 13.00985 1.000 31.27899 144 PHE E O 1
ATOM 11990 N N . VAL E 1 151 ? -41.87950 -16.72047 11.15838 1.000 25.24595 145 VAL E N 1
ATOM 11991 C CA . VAL E 1 151 ? -40.86489 -15.67821 10.98018 1.000 28.00032 145 VAL E CA 1
ATOM 11992 C C . VAL E 1 151 ? -40.78394 -14.80796 12.22768 1.000 31.37546 145 VAL E C 1
ATOM 11993 O O . VAL E 1 151 ? -39.69722 -14.56234 12.77172 1.000 31.90789 145 VAL E O 1
ATOM 11997 N N . LYS E 1 152 ? -41.94082 -14.35611 12.71649 1.000 31.85239 146 LYS E N 1
ATOM 11998 C CA . LYS E 1 152 ? -41.98188 -13.54826 13.92979 1.000 32.30654 146 LYS E CA 1
ATOM 11999 C C . LYS E 1 152 ? -41.45806 -14.31465 15.14245 1.000 34.72379 146 LYS E C 1
ATOM 12000 O O . LYS E 1 152 ? -40.78367 -13.74124 16.00261 1.000 32.48135 146 LYS E O 1
ATOM 12006 N N . GLU E 1 153 ? -41.80980 -15.59291 15.26878 1.000 33.23903 147 GLU E N 1
ATOM 12007 C CA . GLU E 1 153 ? -41.33487 -16.35994 16.41805 1.000 36.80946 147 GLU E CA 1
ATOM 12008 C C . GLU E 1 153 ? -39.81734 -16.51746 16.39613 1.000 32.36625 147 GLU E C 1
ATOM 12009 O O . GLU E 1 153 ? -39.16319 -16.43380 17.44244 1.000 31.66744 147 GLU E O 1
ATOM 12015 N N . PHE E 1 154 ? -39.24284 -16.73096 15.20964 1.000 28.06921 148 PHE E N 1
ATOM 12016 C CA . PHE E 1 154 ? -37.79089 -16.80137 15.06226 1.000 28.98488 148 PHE E CA 1
ATOM 12017 C C . PHE E 1 154 ? -37.11976 -15.50039 15.49844 1.000 33.09132 148 PHE E C 1
ATOM 12018 O O . PHE E 1 154 ? -36.16500 -15.50876 16.29370 1.000 31.19084 148 PHE E O 1
ATOM 12026 N N . LYS E 1 155 ? -37.60880 -14.36753 14.98484 1.000 32.20806 149 LYS E N 1
ATOM 12027 C CA . LYS E 1 155 ? -37.02145 -13.07822 15.34050 1.000 35.77138 149 LYS E CA 1
ATOM 12028 C C . LYS E 1 155 ? -37.14039 -12.81190 16.83159 1.000 38.56025 149 LYS E C 1
ATOM 12029 O O . LYS E 1 155 ? -36.27111 -12.16228 17.42246 1.000 37.98700 149 LYS E O 1
ATOM 12035 N N . GLU E 1 156 ? -38.21723 -13.28868 17.45218 1.000 42.50377 150 GLU E N 1
ATOM 12036 C CA . GLU E 1 156 ? -38.38001 -13.11262 18.88917 1.000 42.28402 150 GLU E CA 1
ATOM 12037 C C . GLU E 1 156 ? -37.46176 -14.04420 19.68224 1.000 39.70121 150 GLU E C 1
ATOM 12038 O O . GLU E 1 156 ? -36.88668 -13.63495 20.70071 1.000 36.92246 150 GLU E O 1
ATOM 12044 N N . PHE E 1 157 ? -37.28727 -15.29123 19.22815 1.000 29.22520 151 PHE E N 1
ATOM 12045 C CA . PHE E 1 157 ? -36.58724 -16.26405 20.06788 1.000 32.70503 151 PHE E CA 1
ATOM 12046 C C . PHE E 1 157 ? -35.06620 -16.27100 19.88982 1.000 36.34231 151 PHE E C 1
ATOM 12047 O O . PHE E 1 157 ? -34.33400 -16.38890 20.88211 1.000 38.56115 151 PHE E O 1
ATOM 12055 N N . LEU E 1 158 ? -34.57227 -16.15729 18.65871 1.000 30.38956 152 LEU E N 1
ATOM 12056 C CA . LEU E 1 158 ? -33.13079 -16.22243 18.42279 1.000 35.68725 152 LEU E CA 1
ATOM 12057 C C . LEU E 1 158 ? -32.30048 -15.28562 19.30762 1.000 36.23106 152 LEU E C 1
ATOM 12058 O O . LEU E 1 158 ? -31.24488 -15.72994 19.79643 1.000 36.57040 152 LEU E O 1
ATOM 12063 N N . PRO E 1 159 ? -32.68040 -14.02347 19.55087 1.000 34.64218 153 PRO E N 1
ATOM 12064 C CA . PRO E 1 159 ? -31.85873 -13.17751 20.44642 1.000 38.45557 153 PRO E CA 1
ATOM 12065 C C . PRO E 1 159 ? -31.74403 -13.71172 21.86643 1.000 35.59270 153 PRO E C 1
ATOM 12066 O O . PRO E 1 159 ? -30.85668 -13.27011 22.59990 1.000 38.31303 153 PRO E O 1
ATOM 12070 N N . LYS E 1 160 ? -32.62370 -14.61680 22.28495 1.000 37.44140 154 LYS E N 1
ATOM 12071 C CA . LYS E 1 160 ? -32.53566 -15.21995 23.60721 1.000 38.78519 154 LYS E CA 1
ATOM 12072 C C . LYS E 1 160 ? -31.60303 -16.42055 23.65508 1.000 35.85896 154 LYS E C 1
ATOM 12073 O O . LYS E 1 160 ? -31.36121 -16.94406 24.74465 1.000 34.77688 154 LYS E O 1
ATOM 12079 N N . MET E 1 161 ? -31.09302 -16.88564 22.51361 1.000 34.76740 155 MET E N 1
ATOM 12080 C CA . MET E 1 161 ? -30.32195 -18.12881 22.47795 1.000 36.31563 155 MET E CA 1
ATOM 12081 C C . MET E 1 161 ? -28.84819 -17.79958 22.68234 1.000 35.26211 155 MET E C 1
ATOM 12082 O O . MET E 1 161 ? -28.11139 -17.49777 21.73786 1.000 35.13208 155 MET E O 1
ATOM 12087 N N . ASP E 1 162 ? -28.41058 -17.88008 23.93586 1.000 32.77986 156 ASP E N 1
ATOM 12088 C CA . ASP E 1 162 ? -26.98883 -17.74276 24.22447 1.000 36.44306 156 ASP E CA 1
ATOM 12089 C C . ASP E 1 162 ? -26.21104 -18.93574 23.69428 1.000 38.12840 156 ASP E C 1
ATOM 12090 O O . ASP E 1 162 ? -25.01761 -18.82017 23.39499 1.000 37.50439 156 ASP E O 1
ATOM 12095 N N . TYR E 1 163 ? -26.86440 -20.08425 23.57630 1.000 33.75659 157 TYR E N 1
ATOM 12096 C CA . TYR E 1 163 ? -26.19913 -21.30789 23.17965 1.000 33.27237 157 TYR E CA 1
ATOM 12097 C C . TYR E 1 163 ? -26.97378 -21.98991 22.06438 1.000 35.91070 157 TYR E C 1
ATOM 12098 O O . TYR E 1 163 ? -28.20587 -21.93520 22.03388 1.000 35.20699 157 TYR E O 1
ATOM 12107 N N . PRO E 1 164 ? -26.28236 -22.64371 21.14089 1.000 35.01585 158 PRO E N 1
ATOM 12108 C CA . PRO E 1 164 ? -26.97713 -23.41093 20.10688 1.000 34.42839 158 PRO E CA 1
ATOM 12109 C C . PRO E 1 164 ? -27.49108 -24.71446 20.69356 1.000 35.24153 158 PRO E C 1
ATOM 12110 O O . PRO E 1 164 ? -27.20318 -25.07817 21.83651 1.000 34.93464 158 PRO E O 1
ATOM 12114 N N . ILE E 1 165 ? -28.25389 -25.42574 19.88385 1.000 32.14106 159 ILE E N 1
ATOM 12115 C CA . ILE E 1 165 ? -28.57436 -26.81941 20.16068 1.000 31.86300 159 ILE E CA 1
ATOM 12116 C C . ILE E 1 165 ? -27.93573 -27.65523 19.06320 1.000 30.19034 159 ILE E C 1
ATOM 12117 O O . ILE E 1 165 ? -28.29217 -27.53909 17.87865 1.000 28.61218 159 ILE E O 1
ATOM 12122 N N . ARG E 1 166 ? -26.97168 -28.47788 19.46090 1.000 28.75568 160 ARG E N 1
ATOM 12123 C CA . ARG E 1 166 ? -26.12994 -29.23597 18.55040 1.000 30.86939 160 ARG E CA 1
ATOM 12124 C C . ARG E 1 166 ? -26.65600 -30.63523 18.28063 1.000 31.28410 160 ARG E C 1
ATOM 12125 O O . ARG E 1 166 ? -26.30145 -31.21674 17.25023 1.000 31.91516 160 ARG E O 1
ATOM 12133 N N . VAL E 1 167 ? -27.49585 -31.17582 19.16763 1.000 28.74240 161 VAL E N 1
ATOM 12134 C CA . VAL E 1 167 ? -27.89697 -32.57729 19.06899 1.000 31.18808 161 VAL E CA 1
ATOM 12135 C C . VAL E 1 167 ? -28.55959 -32.86655 17.71087 1.000 30.27741 161 VAL E C 1
ATOM 12136 O O . VAL E 1 167 ? -29.21617 -32.00339 17.11069 1.000 27.71243 161 VAL E O 1
ATOM 12140 N N . GLY E 1 168 ? -28.33831 -34.07919 17.20224 1.000 31.91564 162 GLY E N 1
ATOM 12141 C CA . GLY E 1 168 ? -28.80473 -34.47282 15.87993 1.000 31.85563 162 GLY E CA 1
ATOM 12142 C C . GLY E 1 168 ? -30.23234 -34.99240 15.80203 1.000 34.49077 162 GLY E C 1
ATOM 12143 O O . GLY E 1 168 ? -30.52215 -35.95180 15.07061 1.000 30.77153 162 GLY E O 1
ATOM 12144 N N . THR E 1 169 ? -31.12804 -34.39310 16.57718 1.000 27.97896 163 THR E N 1
ATOM 12145 C CA . THR E 1 169 ? -32.54542 -34.71069 16.55613 1.000 30.76358 163 THR E CA 1
ATOM 12146 C C . THR E 1 169 ? -33.28674 -33.49082 16.03441 1.000 34.61867 163 THR E C 1
ATOM 12147 O O . THR E 1 169 ? -32.66746 -32.56285 15.48867 1.000 35.47616 163 THR E O 1
ATOM 12151 N N . HIS E 1 170 ? -34.60222 -33.45945 16.24388 1.000 33.41560 164 HIS E N 1
ATOM 12152 C CA . HIS E 1 170 ? -35.33886 -32.35473 15.65776 1.000 31.41073 164 HIS E CA 1
ATOM 12153 C C . HIS E 1 170 ? -35.09036 -31.02882 16.37401 1.000 30.54447 164 HIS E C 1
ATOM 12154 O O . HIS E 1 170 ? -35.37981 -29.98125 15.78683 1.000 29.24248 164 HIS E O 1
ATOM 12161 N N . PHE E 1 171 ? -34.47167 -31.02825 17.56614 1.000 31.02434 165 PHE E N 1
ATOM 12162 C CA . PHE E 1 171 ? -34.11456 -29.75772 18.19447 1.000 31.68980 165 PHE E CA 1
ATOM 12163 C C . PHE E 1 171 ? -32.87004 -29.10054 17.59688 1.000 30.58190 165 PHE E C 1
ATOM 12164 O O . PHE E 1 171 ? -32.55126 -27.96754 17.98007 1.000 33.89732 165 PHE E O 1
ATOM 12172 N N . ASN E 1 172 ? -32.17104 -29.76554 16.67411 1.000 29.59239 166 ASN E N 1
ATOM 12173 C CA . ASN E 1 172 ? -30.96152 -29.22395 16.04407 1.000 30.30065 166 ASN E CA 1
ATOM 12174 C C . ASN E 1 172 ? -31.17711 -27.80283 15.50695 1.000 29.99465 166 ASN E C 1
ATOM 12175 O O . ASN E 1 172 ? -32.04276 -27.57279 14.65811 1.000 25.66099 166 ASN E O 1
ATOM 12180 N N . SER E 1 173 ? -30.38791 -26.84358 16.01179 1.000 27.43329 167 SER E N 1
ATOM 12181 C CA . SER E 1 173 ? -30.51917 -25.45802 15.55533 1.000 27.28720 167 SER E CA 1
ATOM 12182 C C . SER E 1 173 ? -30.15266 -25.31282 14.08579 1.000 27.61481 167 SER E C 1
ATOM 12183 O O . SER E 1 173 ? -30.80903 -24.56072 13.34642 1.000 26.90238 167 SER E O 1
ATOM 12186 N N . SER E 1 174 ? -29.08560 -25.99560 13.65149 1.000 26.73864 168 SER E N 1
ATOM 12187 C CA . SER E 1 174 ? -28.55196 -25.77745 12.30760 1.000 26.74763 168 SER E CA 1
ATOM 12188 C C . SER E 1 174 ? -29.54339 -26.19578 11.21765 1.000 27.92712 168 SER E C 1
ATOM 12189 O O . SER E 1 174 ? -29.66867 -25.50690 10.20215 1.000 29.00619 168 SER E O 1
ATOM 12192 N N . PHE E 1 175 ? -30.22118 -27.33789 11.38970 1.000 28.16730 169 PHE E N 1
ATOM 12193 C CA . PHE E 1 175 ? -31.17648 -27.79723 10.38774 1.000 26.58896 169 PHE E CA 1
ATOM 12194 C C . PHE E 1 175 ? -32.26337 -26.75471 10.15136 1.000 31.03115 169 PHE E C 1
ATOM 12195 O O . PHE E 1 175 ? -32.49860 -26.32279 9.01447 1.000 29.08319 169 PHE E O 1
ATOM 12203 N N . ALA E 1 176 ? -32.94268 -26.34238 11.22261 1.000 28.71886 170 ALA E N 1
ATOM 12204 C CA . ALA E 1 176 ? -34.06283 -25.42275 11.07498 1.000 27.66831 170 ALA E CA 1
ATOM 12205 C C . ALA E 1 176 ? -33.61675 -24.09732 10.47872 1.000 30.03007 170 ALA E C 1
ATOM 12206 O O . ALA E 1 176 ? -34.25816 -23.58530 9.55582 1.000 29.44201 170 ALA E O 1
ATOM 12208 N N . LEU E 1 177 ? -32.49123 -23.55475 10.95665 1.000 28.25246 171 LEU E N 1
ATOM 12209 C CA . LEU E 1 177 ? -32.02237 -22.25535 10.48038 1.000 31.34828 171 LEU E CA 1
ATOM 12210 C C . LEU E 1 177 ? -31.52573 -22.30925 9.04175 1.000 36.07360 171 LEU E C 1
ATOM 12211 O O . LEU E 1 177 ? -31.57718 -21.29063 8.33378 1.000 38.07646 171 LEU E O 1
ATOM 12216 N N . TYR E 1 178 ? -31.01032 -23.46412 8.60435 1.000 31.49877 172 TYR E N 1
ATOM 12217 C CA . TYR E 1 178 ? -30.62425 -23.61841 7.20553 1.000 26.44429 172 TYR E CA 1
ATOM 12218 C C . TYR E 1 178 ? -31.81771 -23.36116 6.28227 1.000 26.20887 172 TYR E C 1
ATOM 12219 O O . TYR E 1 178 ? -31.71892 -22.59028 5.31897 1.000 28.12043 172 TYR E O 1
ATOM 12228 N N . PHE E 1 179 ? -32.96332 -23.97399 6.58933 1.000 25.72391 173 PHE E N 1
ATOM 12229 C CA . PHE E 1 179 ? -34.17577 -23.75086 5.79924 1.000 25.65120 173 PHE E CA 1
ATOM 12230 C C . PHE E 1 179 ? -34.73202 -22.34809 6.03018 1.000 29.30992 173 PHE E C 1
ATOM 12231 O O . PHE E 1 179 ? -35.16140 -21.67977 5.08025 1.000 29.65323 173 PHE E O 1
ATOM 12239 N N . ALA E 1 180 ? -34.71819 -21.87164 7.28357 1.000 29.42389 174 ALA E N 1
ATOM 12240 C CA . ALA E 1 180 ? -35.23218 -20.53025 7.55991 1.000 30.55785 174 ALA E CA 1
ATOM 12241 C C . ALA E 1 180 ? -34.40618 -19.46507 6.85606 1.000 29.14752 174 ALA E C 1
ATOM 12242 O O . ALA E 1 180 ? -34.92684 -18.39837 6.52444 1.000 29.75437 174 ALA E O 1
ATOM 12244 N N . LEU E 1 181 ? -33.11182 -19.71686 6.66055 1.000 30.13082 175 LEU E N 1
ATOM 12245 C CA . LEU E 1 181 ? -32.27544 -18.75843 5.94958 1.000 31.71866 175 LEU E CA 1
ATOM 12246 C C . LEU E 1 181 ? -32.63145 -18.71055 4.46449 1.000 32.97424 175 LEU E C 1
ATOM 12247 O O . LEU E 1 181 ? -32.66982 -17.62883 3.87109 1.000 37.03143 175 LEU E O 1
ATOM 12252 N N . GLU E 1 182 ? -32.89026 -19.87044 3.85103 1.000 34.45712 176 GLU E N 1
ATOM 12253 C CA . GLU E 1 182 ? -33.36431 -19.91236 2.46691 1.000 32.91299 176 GLU E CA 1
ATOM 12254 C C . GLU E 1 182 ? -34.64563 -19.11269 2.29500 1.000 28.71857 176 GLU E C 1
ATOM 12255 O O . GLU E 1 182 ? -34.78517 -18.34324 1.33940 1.000 30.74893 176 GLU E O 1
ATOM 12261 N N . TYR E 1 183 ? -35.61515 -19.32277 3.18369 1.000 30.36319 177 TYR E N 1
ATOM 12262 C CA . TYR E 1 183 ? -36.86848 -18.57772 3.10134 1.000 27.16778 177 TYR E CA 1
ATOM 12263 C C . TYR E 1 183 ? -36.61681 -17.08772 3.23810 1.000 30.57714 177 TYR E C 1
ATOM 12264 O O . TYR E 1 183 ? -37.17310 -16.28074 2.48273 1.000 31.77055 177 TYR E O 1
ATOM 12273 N N . ALA E 1 184 ? -35.77650 -16.70242 4.20159 1.000 30.49814 178 ALA E N 1
ATOM 12274 C CA . ALA E 1 184 ? -35.50914 -15.28847 4.43535 1.000 31.34732 178 ALA E CA 1
ATOM 12275 C C . ALA E 1 184 ? -34.89746 -14.63172 3.20953 1.000 34.09341 178 ALA E C 1
ATOM 12276 O O . ALA E 1 184 ? -35.23607 -13.49154 2.87315 1.000 38.00122 178 ALA E O 1
ATOM 12278 N N . ARG E 1 185 ? -33.96615 -15.31788 2.54722 1.000 31.10647 179 ARG E N 1
ATOM 12279 C CA . ARG E 1 185 ? -33.32490 -14.70661 1.39274 1.000 30.43398 179 ARG E CA 1
ATOM 12280 C C . ARG E 1 185 ? -34.29575 -14.59786 0.22647 1.000 34.03291 179 ARG E C 1
ATOM 12281 O O . ARG E 1 185 ? -34.31374 -13.58003 -0.47509 1.000 35.69149 179 ARG E O 1
ATOM 12289 N N . PHE E 1 186 ? -35.15695 -15.59677 0.04274 1.000 29.91540 180 PHE E N 1
ATOM 12290 C CA . PHE E 1 186 ? -36.14835 -15.50228 -1.02334 1.000 37.90196 180 PHE E CA 1
ATOM 12291 C C . PHE E 1 186 ? -37.12295 -14.36132 -0.76468 1.000 40.12084 180 PHE E C 1
ATOM 12292 O O . PHE E 1 186 ? -37.43547 -13.58266 -1.67032 1.000 43.94597 180 PHE E O 1
ATOM 12300 N N . LYS E 1 187 ? -37.58126 -14.21995 0.47315 1.000 39.17568 181 LYS E N 1
ATOM 12301 C CA . LYS E 1 187 ? -38.53881 -13.18204 0.81675 1.000 39.52185 181 LYS E CA 1
ATOM 12302 C C . LYS E 1 187 ? -37.90166 -11.81583 1.03640 1.000 41.21768 181 LYS E C 1
ATOM 12303 O O . LYS E 1 187 ? -38.62622 -10.85702 1.32788 1.000 41.23572 181 LYS E O 1
ATOM 12309 N N . LYS E 1 188 ? -36.57647 -11.70623 0.91787 1.000 41.65731 182 LYS E N 1
ATOM 12310 C CA . LYS E 1 188 ? -35.86478 -10.45598 1.18668 1.000 39.77884 182 LYS E CA 1
ATOM 12311 C C . LYS E 1 188 ? -36.15939 -9.95488 2.59823 1.000 35.76318 182 LYS E C 1
ATOM 12312 O O . LYS E 1 188 ? -36.31399 -8.75962 2.83090 1.000 36.97683 182 LYS E O 1
ATOM 12315 N N . ASP E 1 189 ? -36.27161 -10.87280 3.55324 1.000 34.12581 183 ASP E N 1
ATOM 12316 C CA . ASP E 1 189 ? -36.46195 -10.46961 4.94383 1.000 37.61613 183 ASP E CA 1
ATOM 12317 C C . ASP E 1 189 ? -35.07962 -10.29006 5.55694 1.000 36.89071 183 ASP E C 1
ATOM 12318 O O . ASP E 1 189 ? -34.52705 -11.20962 6.16887 1.000 32.78150 183 ASP E O 1
ATOM 12323 N N . GLN E 1 190 ? -34.51896 -9.08519 5.38635 1.000 43.87537 184 GLN E N 1
ATOM 12324 C CA . GLN E 1 190 ? -33.15541 -8.81656 5.84221 1.000 47.41714 184 GLN E CA 1
ATOM 12325 C C . GLN E 1 190 ? -33.01240 -8.97705 7.34462 1.000 41.30704 184 GLN E C 1
ATOM 12326 O O . GLN E 1 190 ? -31.95334 -9.38913 7.82418 1.000 40.00894 184 GLN E O 1
ATOM 12332 N N . GLU E 1 191 ? -34.04969 -8.63052 8.10102 1.000 40.83920 185 GLU E N 1
ATOM 12333 C CA . GLU E 1 191 ? -33.98021 -8.75974 9.54853 1.000 41.59426 185 GLU E CA 1
ATOM 12334 C C . GLU E 1 191 ? -33.88503 -10.22826 9.95197 1.000 44.12969 185 GLU E C 1
ATOM 12335 O O . GLU E 1 191 ? -33.05153 -10.60015 10.78630 1.000 37.92265 185 GLU E O 1
ATOM 12341 N N . LEU E 1 192 ? -34.69736 -11.08878 9.33402 1.000 43.83916 186 LEU E N 1
ATOM 12342 C CA . LEU E 1 192 ? -34.58177 -12.51875 9.60055 1.000 41.12146 186 LEU E CA 1
ATOM 12343 C C . LEU E 1 192 ? -33.23004 -13.05372 9.14496 1.000 38.63076 186 LEU E C 1
ATOM 12344 O O . LEU E 1 192 ? -32.57477 -13.80160 9.87829 1.000 38.60570 186 LEU E O 1
ATOM 12349 N N . GLU E 1 193 ? -32.78721 -12.66457 7.94639 1.000 34.24626 187 GLU E N 1
ATOM 12350 C CA . GLU E 1 193 ? -31.49594 -13.12046 7.44206 1.000 33.95930 187 GLU E CA 1
ATOM 12351 C C . GLU E 1 193 ? -30.36971 -12.72614 8.39323 1.000 40.75168 187 GLU E C 1
ATOM 12352 O O . GLU E 1 193 ? -29.51186 -13.55003 8.73104 1.000 38.69749 187 GLU E O 1
ATOM 12358 N N . TYR E 1 194 ? -30.36516 -11.46074 8.83679 1.000 37.56826 188 TYR E N 1
ATOM 12359 C CA . TYR E 1 194 ? -29.34295 -10.96727 9.76076 1.000 44.09893 188 TYR E CA 1
ATOM 12360 C C . TYR E 1 194 ? -29.38139 -11.69411 11.10052 1.000 44.12941 188 TYR E C 1
ATOM 12361 O O . TYR E 1 194 ? -28.33271 -12.05221 11.64994 1.000 43.25990 188 TYR E O 1
ATOM 12370 N N . CYS E 1 195 ? -30.57762 -11.90522 11.65237 1.000 45.34063 189 CYS E N 1
ATOM 12371 C CA . CYS E 1 195 ? -30.68910 -12.60189 12.92951 1.000 47.46984 189 CYS E CA 1
ATOM 12372 C C . CYS E 1 195 ? -30.06375 -13.99075 12.85403 1.000 43.04649 189 CYS E C 1
ATOM 12373 O O . CYS E 1 195 ? -29.34787 -14.42227 13.77008 1.000 36.32161 189 CYS E O 1
ATOM 12376 N N . ILE E 1 196 ? -30.35498 -14.72002 11.77687 1.000 37.44289 190 ILE E N 1
ATOM 12377 C CA . ILE E 1 196 ? -29.82365 -16.06980 11.61901 1.000 30.59411 190 ILE E CA 1
ATOM 12378 C C . ILE E 1 196 ? -28.31198 -16.03476 11.44171 1.000 34.28167 190 ILE E C 1
ATOM 12379 O O . ILE E 1 196 ? -27.58522 -16.82726 12.04846 1.000 30.97248 190 ILE E O 1
ATOM 12384 N N . ILE E 1 197 ? -27.81799 -15.13664 10.58015 1.000 35.43006 191 ILE E N 1
ATOM 12385 C CA . ILE E 1 197 ? -26.38288 -15.08853 10.30835 1.000 35.50503 191 ILE E CA 1
ATOM 12386 C C . ILE E 1 197 ? -25.60872 -14.76164 11.58251 1.000 38.33045 191 ILE E C 1
ATOM 12387 O O . ILE E 1 197 ? -24.59722 -15.40609 11.88709 1.000 39.21690 191 ILE E O 1
ATOM 12392 N N . GLN E 1 198 ? -26.08988 -13.78032 12.36090 1.000 39.88677 192 GLN E N 1
ATOM 12393 C CA . GLN E 1 198 ? -25.43269 -13.40442 13.61408 1.000 39.08017 192 GLN E CA 1
ATOM 12394 C C . GLN E 1 198 ? -25.45803 -14.54577 14.62123 1.000 39.53892 192 GLN E C 1
ATOM 12395 O O . GLN E 1 198 ? -24.47964 -14.76861 15.34696 1.000 38.72064 192 GLN E O 1
ATOM 12401 N N . SER E 1 199 ? -26.58441 -15.25472 14.70899 1.000 35.36022 193 SER E N 1
ATOM 12402 C CA . SER E 1 199 ? -26.68681 -16.36923 15.64176 1.000 35.14360 193 SER E CA 1
ATOM 12403 C C . SER E 1 199 ? -25.67580 -17.46321 15.31317 1.000 34.42108 193 SER E C 1
ATOM 12404 O O . SER E 1 199 ? -24.93850 -17.92137 16.18961 1.000 34.10946 193 SER E O 1
ATOM 12407 N N . ALA E 1 200 ? -25.63701 -17.89852 14.04783 1.000 31.70130 194 ALA E N 1
ATOM 12408 C CA . ALA E 1 200 ? -24.70819 -18.94684 13.63428 1.000 30.60402 194 ALA E CA 1
ATOM 12409 C C . ALA E 1 200 ? -23.25935 -18.54572 13.89379 1.000 32.68886 194 ALA E C 1
ATOM 12410 O O . ALA E 1 200 ? -22.45533 -19.36053 14.36288 1.000 32.14987 194 ALA E O 1
ATOM 12412 N N . LYS E 1 201 ? -22.89633 -17.30488 13.57109 1.000 37.39483 195 LYS E N 1
ATOM 12413 C CA . LYS E 1 201 ? -21.53590 -16.85151 13.84220 1.000 38.92931 195 LYS E CA 1
ATOM 12414 C C . LYS E 1 201 ? -21.24010 -16.86616 15.33772 1.000 39.57212 195 LYS E C 1
ATOM 12415 O O . LYS E 1 201 ? -20.16705 -17.31232 15.76451 1.000 39.31888 195 LYS E O 1
ATOM 12421 N N . LYS E 1 202 ? -22.17414 -16.36473 16.14715 1.000 37.93707 196 LYS E N 1
ATOM 12422 C CA . LYS E 1 202 ? -21.97156 -16.34757 17.59120 1.000 35.83979 196 LYS E CA 1
ATOM 12423 C C . LYS E 1 202 ? -21.74540 -17.75266 18.14338 1.000 34.41534 196 LYS E C 1
ATOM 12424 O O . LYS E 1 202 ? -20.83566 -17.96970 18.94105 1.000 38.55426 196 LYS E O 1
ATOM 12430 N N . TRP E 1 203 ? -22.54319 -18.72393 17.71692 1.000 33.69802 197 TRP E N 1
ATOM 12431 C CA . TRP E 1 203 ? -22.43776 -20.05995 18.29821 1.000 35.74751 197 TRP E CA 1
ATOM 12432 C C . TRP E 1 203 ? -21.23415 -20.83523 17.77919 1.000 38.28076 197 TRP E C 1
ATOM 12433 O O . TRP E 1 203 ? -20.66801 -21.64599 18.51274 1.000 39.27080 197 TRP E O 1
ATOM 12444 N N . PHE E 1 204 ? -20.85998 -20.64346 16.51426 1.000 34.10121 198 PHE E N 1
ATOM 12445 C CA . PHE E 1 204 ? -20.08020 -21.63722 15.79804 1.000 33.58497 198 PHE E CA 1
ATOM 12446 C C . PHE E 1 204 ? -18.73240 -21.16791 15.25365 1.000 37.57722 198 PHE E C 1
ATOM 12447 O O . PHE E 1 204 ? -17.93007 -22.02143 14.85895 1.000 36.43581 198 PHE E O 1
ATOM 12455 N N . LEU E 1 205 ? -18.46068 -19.85521 15.18671 1.000 34.03467 199 LEU E N 1
ATOM 12456 C CA . LEU E 1 205 ? -17.28338 -19.39258 14.45594 1.000 35.41146 199 LEU E CA 1
ATOM 12457 C C . LEU E 1 205 ? -15.96415 -19.81917 15.08513 1.000 52.60087 199 LEU E C 1
ATOM 12458 O O . LEU E 1 205 ? -14.92602 -19.74031 14.41753 1.000 48.87034 199 LEU E O 1
ATOM 12463 N N . SER E 1 206 ? -15.94312 -20.16327 16.36617 1.000 37.15438 200 SER E N 1
ATOM 12464 C CA . SER E 1 206 ? -14.69487 -20.61817 16.96287 1.000 38.83766 200 SER E CA 1
ATOM 12465 C C . SER E 1 206 ? -14.57519 -22.14366 16.98611 1.000 38.57179 200 SER E C 1
ATOM 12466 O O . SER E 1 206 ? -13.62633 -22.66417 17.56841 1.000 41.53898 200 SER E O 1
ATOM 12469 N N . ASP E 1 207 ? -15.49557 -22.87400 16.34676 1.000 36.93716 201 ASP E N 1
ATOM 12470 C CA . ASP E 1 207 ? -15.37296 -24.33023 16.30627 1.000 44.09026 201 ASP E CA 1
ATOM 12471 C C . ASP E 1 207 ? -14.26202 -24.75284 15.34881 1.000 44.80127 201 ASP E C 1
ATOM 12472 O O . ASP E 1 207 ? -14.24696 -24.35784 14.17493 1.000 42.68691 201 ASP E O 1
ATOM 12477 N N . LYS E 1 208 ? -13.35844 -25.59915 15.84069 1.000 42.02917 202 LYS E N 1
ATOM 12478 C CA . LYS E 1 208 ? -12.26001 -26.10648 15.03470 1.000 45.10433 202 LYS E CA 1
ATOM 12479 C C . LYS E 1 208 ? -11.95372 -27.53185 15.47093 1.000 45.90926 202 LYS E C 1
ATOM 12480 O O . LYS E 1 208 ? -12.26166 -27.93651 16.59472 1.000 44.69546 202 LYS E O 1
ATOM 12482 N N . ASN E 1 209 ? -11.36811 -28.29318 14.54583 1.000 48.94092 203 ASN E N 1
ATOM 12483 C CA . ASN E 1 209 ? -10.89900 -29.66258 14.78038 1.000 51.53342 203 ASN E CA 1
ATOM 12484 C C . ASN E 1 209 ? -11.94703 -30.49108 15.52854 1.000 54.56652 203 ASN E C 1
ATOM 12485 O O . ASN E 1 209 ? -11.70248 -31.02201 16.61095 1.000 56.65099 203 ASN E O 1
ATOM 12490 N N . MET E 1 210 ? -13.11845 -30.63063 14.90233 1.000 53.73051 204 MET E N 1
ATOM 12491 C CA . MET E 1 210 ? -14.26838 -31.21863 15.57932 1.000 47.22119 204 MET E CA 1
ATOM 12492 C C . MET E 1 210 ? -14.04015 -32.69212 15.88338 1.000 48.46589 204 MET E C 1
ATOM 12493 O O . MET E 1 210 ? -13.47488 -33.43124 15.07343 1.000 49.14777 204 MET E O 1
ATOM 12498 N N . GLN E 1 211 ? -14.46965 -33.10228 17.08288 1.000 49.37791 205 GLN E N 1
ATOM 12499 C CA . GLN E 1 211 ? -14.33769 -34.48187 17.54422 1.000 51.74610 205 GLN E CA 1
ATOM 12500 C C . GLN E 1 211 ? -15.37629 -35.39957 16.89794 1.000 49.66086 205 GLN E C 1
ATOM 12501 O O . GLN E 1 211 ? -15.06318 -36.53974 16.53249 1.000 49.23875 205 GLN E O 1
ATOM 12507 N N . ALA E 1 212 ? -16.61255 -34.92612 16.75589 1.000 46.24915 206 ALA E N 1
ATOM 12508 C CA . ALA E 1 212 ? -17.69281 -35.70705 16.14834 1.000 44.67349 206 ALA E CA 1
ATOM 12509 C C . ALA E 1 212 ? -17.89108 -37.02604 16.89679 1.000 45.89226 206 ALA E C 1
ATOM 12510 O O . ALA E 1 212 ? -17.66332 -38.11222 16.36215 1.000 46.10444 206 ALA E O 1
ATOM 12512 N N . LEU E 1 213 ? -18.30798 -36.91126 18.16179 1.000 43.98929 207 LEU E N 1
ATOM 12513 C CA . LEU E 1 213 ? -18.68873 -38.07527 18.96281 1.000 44.51557 207 LEU E CA 1
ATOM 12514 C C . LEU E 1 213 ? -20.04996 -38.53831 18.45317 1.000 44.65821 207 LEU E C 1
ATOM 12515 O O . LEU E 1 213 ? -21.09853 -38.28842 19.05439 1.000 46.33651 207 LEU E O 1
ATOM 12520 N N . GLU E 1 214 ? -20.03266 -39.19412 17.29771 1.000 41.32034 208 GLU E N 1
ATOM 12521 C CA . GLU E 1 214 ? -21.25068 -39.52454 16.57763 1.000 42.49814 208 GLU E CA 1
ATOM 12522 C C . GLU E 1 214 ? -21.17696 -40.95727 16.07790 1.000 43.68437 208 GLU E C 1
ATOM 12523 O O . GLU E 1 214 ? -20.08313 -41.47196 15.81549 1.000 41.73452 208 GLU E O 1
ATOM 12529 N N . PRO E 1 215 ? -22.33132 -41.61589 15.89740 1.000 43.93826 209 PRO E N 1
ATOM 12530 C CA . PRO E 1 215 ? -23.65643 -41.06098 16.19241 1.000 42.56457 209 PRO E CA 1
ATOM 12531 C C . PRO E 1 215 ? -24.15133 -41.37603 17.59968 1.000 40.32635 209 PRO E C 1
ATOM 12532 O O . PRO E 1 215 ? -23.58669 -42.22930 18.27861 1.000 40.80966 209 PRO E O 1
ATOM 12536 N N . CYS E 1 216 ? -25.21494 -40.70090 18.01624 1.000 37.38988 210 CYS E N 1
ATOM 12537 C CA . CYS E 1 216 ? -25.97044 -41.11947 19.18272 1.000 39.18165 210 CYS E CA 1
ATOM 12538 C C . CYS E 1 216 ? -27.22764 -41.85619 18.72839 1.000 41.82539 210 CYS E C 1
ATOM 12539 O O . CYS E 1 216 ? -27.68034 -41.70432 17.59257 1.000 41.03259 210 CYS E O 1
ATOM 12542 N N . GLY E 1 217 ? -27.79320 -42.64378 19.64734 1.000 39.50289 211 GLY E N 1
ATOM 12543 C CA . GLY E 1 217 ? -28.74543 -43.69978 19.32237 1.000 40.27636 211 GLY E CA 1
ATOM 12544 C C . GLY E 1 217 ? -30.03855 -43.28242 18.63991 1.000 41.63952 211 GLY E C 1
ATOM 12545 O O . GLY E 1 217 ? -30.68971 -44.13104 18.02581 1.000 44.30236 211 GLY E O 1
ATOM 12546 N N . ASP E 1 218 ? -30.44347 -42.01374 18.74159 1.000 38.50257 212 ASP E N 1
ATOM 12547 C CA . ASP E 1 218 ? -31.72975 -41.58045 18.19843 1.000 35.55185 212 ASP E CA 1
ATOM 12548 C C . ASP E 1 218 ? -31.60276 -40.42818 17.20395 1.000 33.60430 212 ASP E C 1
ATOM 12549 O O . ASP E 1 218 ? -32.57161 -39.69099 16.98351 1.000 32.47801 212 ASP E O 1
ATOM 12554 N N . GLU E 1 219 ? -30.42848 -40.23317 16.62175 1.000 34.83861 213 GLU E N 1
ATOM 12555 C CA . GLU E 1 219 ? -30.19918 -39.08040 15.76294 1.000 36.41522 213 GLU E CA 1
ATOM 12556 C C . GLU E 1 219 ? -30.50649 -39.39416 14.30054 1.000 33.77978 213 GLU E C 1
ATOM 12557 O O . GLU E 1 219 ? -30.16738 -40.46651 13.78925 1.000 32.73416 213 GLU E O 1
ATOM 12563 N N . PHE E 1 220 ? -31.13786 -38.44212 13.62217 1.000 30.47688 214 PHE E N 1
ATOM 12564 C CA . PHE E 1 220 ? -31.27223 -38.52236 12.17753 1.000 32.61444 214 PHE E CA 1
ATOM 12565 C C . PHE E 1 220 ? -30.44998 -37.45902 11.47201 1.000 34.88532 214 PHE E C 1
ATOM 12566 O O . PHE E 1 220 ? -30.47687 -37.38928 10.23692 1.000 29.38271 214 PHE E O 1
ATOM 12574 N N . LEU E 1 221 ? -29.67929 -36.66969 12.22395 1.000 28.94473 215 LEU E N 1
ATOM 12575 C CA . LEU E 1 221 ? -28.80604 -35.63418 11.68602 1.000 29.88515 215 LEU E CA 1
ATOM 12576 C C . LEU E 1 221 ? -27.41444 -35.76283 12.29993 1.000 33.41415 215 LEU E C 1
ATOM 12577 O O . LEU E 1 221 ? -27.26672 -36.18370 13.45241 1.000 33.20525 215 LEU E O 1
ATOM 12582 N N . SER E 1 222 ? -26.38903 -35.37379 11.53258 1.000 34.08400 216 SER E N 1
ATOM 12583 C CA . SER E 1 222 ? -25.03102 -35.30152 12.07114 1.000 33.78137 216 SER E CA 1
ATOM 12584 C C . SER E 1 222 ? -24.79782 -33.91777 12.65844 1.000 32.53863 216 SER E C 1
ATOM 12585 O O . SER E 1 222 ? -24.88853 -32.92323 11.92235 1.000 30.44408 216 SER E O 1
ATOM 12588 N N . PRO E 1 223 ? -24.51731 -33.80236 13.95829 1.000 34.25842 217 PRO E N 1
ATOM 12589 C CA . PRO E 1 223 ? -24.20676 -32.47781 14.52304 1.000 31.32347 217 PRO E CA 1
ATOM 12590 C C . PRO E 1 223 ? -23.12731 -31.71518 13.75863 1.000 32.54605 217 PRO E C 1
ATOM 12591 O O . PRO E 1 223 ? -23.35354 -30.56197 13.36646 1.000 28.82631 217 PRO E O 1
ATOM 12595 N N . VAL E 1 224 ? -21.97255 -32.33248 13.49542 1.000 32.75777 218 VAL E N 1
ATOM 12596 C CA . VAL E 1 224 ? -20.89630 -31.57363 12.86149 1.000 34.10284 218 VAL E CA 1
ATOM 12597 C C . VAL E 1 224 ? -21.20688 -31.31594 11.39184 1.000 32.20176 218 VAL E C 1
ATOM 12598 O O . VAL E 1 224 ? -20.84302 -30.26497 10.85217 1.000 33.16153 218 VAL E O 1
ATOM 12602 N N . LEU E 1 225 ? -21.84314 -32.26952 10.70332 1.000 30.73248 219 LEU E N 1
ATOM 12603 C CA . LEU E 1 225 ? -22.13314 -32.03054 9.29285 1.000 32.26377 219 LEU E CA 1
ATOM 12604 C C . LEU E 1 225 ? -23.24143 -30.99230 9.11919 1.000 33.21362 219 LEU E C 1
ATOM 12605 O O . LEU E 1 225 ? -23.17610 -30.15927 8.20419 1.000 29.35693 219 LEU E O 1
ATOM 12610 N N . MET E 1 226 ? -24.27514 -31.02948 9.96545 1.000 28.41316 220 MET E N 1
ATOM 12611 C CA . MET E 1 226 ? -25.36679 -30.06764 9.80200 1.000 27.47617 220 MET E CA 1
ATOM 12612 C C . MET E 1 226 ? -24.89584 -28.64816 10.11271 1.000 34.46227 220 MET E C 1
ATOM 12613 O O . MET E 1 226 ? -25.28451 -27.69388 9.42075 1.000 34.92616 220 MET E O 1
ATOM 12618 N N . GLU E 1 227 ? -24.05545 -28.48847 11.14901 1.000 34.30502 221 GLU E N 1
ATOM 12619 C CA . GLU E 1 227 ? -23.46456 -27.18428 11.43879 1.000 30.25028 221 GLU E CA 1
ATOM 12620 C C . GLU E 1 227 ? -22.61255 -26.69152 10.27253 1.000 35.11156 221 GLU E C 1
ATOM 12621 O O . GLU E 1 227 ? -22.66671 -25.50947 9.90537 1.000 34.11403 221 GLU E O 1
ATOM 12627 N N . ALA E 1 228 ? -21.80572 -27.57994 9.68548 1.000 33.50403 222 ALA E N 1
ATOM 12628 C CA . ALA E 1 228 ? -21.00391 -27.18693 8.53142 1.000 35.72833 222 ALA E CA 1
ATOM 12629 C C . ALA E 1 228 ? -21.88830 -26.76024 7.36345 1.000 34.92445 222 ALA E C 1
ATOM 12630 O O . ALA E 1 228 ? -21.55464 -25.81850 6.63592 1.000 34.72052 222 ALA E O 1
ATOM 12632 N N . VAL E 1 229 ? -23.01121 -27.44991 7.15470 1.000 31.81974 223 VAL E N 1
ATOM 12633 C CA . VAL E 1 229 ? -23.88976 -27.09769 6.03957 1.000 31.26901 223 VAL E CA 1
ATOM 12634 C C . VAL E 1 229 ? -24.50540 -25.71724 6.25134 1.000 32.70156 223 VAL E C 1
ATOM 12635 O O . VAL E 1 229 ? -24.53942 -24.88902 5.33063 1.000 29.56079 223 VAL E O 1
ATOM 12639 N N . LEU E 1 230 ? -24.99200 -25.44479 7.46766 1.000 33.08792 224 LEU E N 1
ATOM 12640 C CA . LEU E 1 230 ? -25.51743 -24.11662 7.77841 1.000 30.96054 224 LEU E CA 1
ATOM 12641 C C . LEU E 1 230 ? -24.47408 -23.04103 7.50066 1.000 33.29971 224 LEU E C 1
ATOM 12642 O O . LEU E 1 230 ? -24.75142 -22.04093 6.82171 1.000 31.19476 224 LEU E O 1
ATOM 12647 N N . LEU E 1 231 ? -23.25322 -23.25136 7.98908 1.000 29.32057 225 LEU E N 1
ATOM 12648 C CA . LEU E 1 231 ? -22.21105 -22.25370 7.81231 1.000 31.99005 225 LEU E CA 1
ATOM 12649 C C . LEU E 1 231 ? -21.81789 -22.08820 6.34950 1.000 35.71818 225 LEU E C 1
ATOM 12650 O O . LEU E 1 231 ? -21.37058 -21.00480 5.95431 1.000 37.88240 225 LEU E O 1
ATOM 12655 N N . SER E 1 232 ? -21.99232 -23.13030 5.53002 1.000 33.85830 226 SER E N 1
ATOM 12656 C CA . SER E 1 232 ? -21.73229 -22.98568 4.10306 1.000 37.85171 226 SER E CA 1
ATOM 12657 C C . SER E 1 232 ? -22.67836 -21.98507 3.45459 1.000 36.80127 226 SER E C 1
ATOM 12658 O O . SER E 1 232 ? -22.36691 -21.46339 2.38258 1.000 41.64623 226 SER E O 1
ATOM 12661 N N . ALA E 1 233 ? -23.83475 -21.73089 4.06617 1.000 33.06080 227 ALA E N 1
ATOM 12662 C CA . ALA E 1 233 ? -24.75163 -20.69984 3.60470 1.000 33.09774 227 ALA E CA 1
ATOM 12663 C C . ALA E 1 233 ? -24.62465 -19.39250 4.37181 1.000 37.10433 227 ALA E C 1
ATOM 12664 O O . ALA E 1 233 ? -25.01383 -18.34613 3.84624 1.000 39.96079 227 ALA E O 1
ATOM 12666 N N . VAL E 1 234 ? -24.06606 -19.42105 5.58094 1.000 31.82885 228 VAL E N 1
ATOM 12667 C CA . VAL E 1 234 ? -23.94764 -18.21096 6.39472 1.000 37.42502 228 VAL E CA 1
ATOM 12668 C C . VAL E 1 234 ? -22.69655 -17.42458 6.01542 1.000 38.52066 228 VAL E C 1
ATOM 12669 O O . VAL E 1 234 ? -22.72412 -16.19379 5.91088 1.000 41.88494 228 VAL E O 1
ATOM 12673 N N . LEU E 1 235 ? -21.59227 -18.11619 5.79395 1.000 36.72495 229 LEU E N 1
ATOM 12674 C CA . LEU E 1 235 ? -20.34159 -17.47243 5.44580 1.000 38.24859 229 LEU E CA 1
ATOM 12675 C C . LEU E 1 235 ? -20.23699 -17.33531 3.93602 1.000 42.63066 229 LEU E C 1
ATOM 12676 O O . LEU E 1 235 ? -20.80598 -18.12561 3.18261 1.000 43.03165 229 LEU E O 1
ATOM 12681 N N . HIS E 1 236 ? -19.48498 -16.33283 3.50064 1.000 46.25237 230 HIS E N 1
ATOM 12682 C CA . HIS E 1 236 ? -19.12205 -16.22745 2.09665 1.000 49.23344 230 HIS E CA 1
ATOM 12683 C C . HIS E 1 236 ? -18.25641 -17.41553 1.69502 1.000 46.91759 230 HIS E C 1
ATOM 12684 O O . HIS E 1 236 ? -17.60959 -18.04880 2.53521 1.000 44.17240 230 HIS E O 1
ATOM 12691 N N . LYS E 1 237 ? -18.28280 -17.73952 0.39685 1.000 47.10927 231 LYS E N 1
ATOM 12692 C CA . LYS E 1 237 ? -17.63493 -18.95619 -0.09657 1.000 47.50683 231 LYS E CA 1
ATOM 12693 C C . LYS E 1 237 ? -16.17869 -19.05138 0.35685 1.000 49.50512 231 LYS E C 1
ATOM 12694 O O . LYS E 1 237 ? -15.74684 -20.08335 0.88350 1.000 52.66324 231 LYS E O 1
ATOM 12696 N N . ASN E 1 238 ? -15.41009 -17.97633 0.17658 1.000 51.83215 232 ASN E N 1
ATOM 12697 C CA . ASN E 1 238 ? -13.98417 -18.03364 0.49232 1.000 55.50514 232 ASN E CA 1
ATOM 12698 C C . ASN E 1 238 ? -13.75476 -18.22850 1.98865 1.000 53.20664 232 ASN E C 1
ATOM 12699 O O . ASN E 1 238 ? -12.90709 -19.03170 2.39260 1.000 51.16845 232 ASN E O 1
ATOM 12704 N N . ASP E 1 239 ? -14.51602 -17.51525 2.82563 1.000 54.09247 233 ASP E N 1
ATOM 12705 C CA . ASP E 1 239 ? -14.39700 -17.67874 4.27137 1.000 49.83037 233 ASP E CA 1
ATOM 12706 C C . ASP E 1 239 ? -14.80861 -19.07805 4.69888 1.000 45.22334 233 ASP E C 1
ATOM 12707 O O . ASP E 1 239 ? -14.19107 -19.66315 5.59794 1.000 43.23039 233 ASP E O 1
ATOM 12712 N N . PHE E 1 240 ? -15.85464 -19.63468 4.07571 1.000 42.60183 234 PHE E N 1
ATOM 12713 C CA . PHE E 1 240 ? -16.27359 -20.97418 4.47566 1.000 38.69720 234 PHE E CA 1
ATOM 12714 C C . PHE E 1 240 ? -15.22054 -22.01763 4.11325 1.000 47.78088 234 PHE E C 1
ATOM 12715 O O . PHE E 1 240 ? -14.95739 -22.93212 4.90063 1.000 45.80394 234 PHE E O 1
ATOM 12723 N N . VAL E 1 241 ? -14.61430 -21.90666 2.92539 1.000 49.79395 235 VAL E N 1
ATOM 12724 C CA . VAL E 1 241 ? -13.62596 -22.89902 2.50147 1.000 46.92227 235 VAL E CA 1
ATOM 12725 C C . VAL E 1 241 ? -12.46328 -22.94499 3.48713 1.000 48.33380 235 VAL E C 1
ATOM 12726 O O . VAL E 1 241 ? -12.02747 -24.02752 3.90158 1.000 51.40494 235 VAL E O 1
ATOM 12730 N N . LYS E 1 242 ? -11.96674 -21.77454 3.90786 1.000 46.62555 236 LYS E N 1
ATOM 12731 C CA . LYS E 1 242 ? -10.92866 -21.73228 4.93854 1.000 47.44788 236 LYS E CA 1
ATOM 12732 C C . LYS E 1 242 ? -11.44475 -22.27922 6.26776 1.000 44.21720 236 LYS E C 1
ATOM 12733 O O . LYS E 1 242 ? -10.78695 -23.10724 6.90760 1.000 45.12715 236 LYS E O 1
ATOM 12735 N N . PHE E 1 243 ? -12.64214 -21.85245 6.68242 1.000 44.06426 237 PHE E N 1
ATOM 12736 C CA . PHE E 1 243 ? -13.21764 -22.35212 7.93088 1.000 44.92831 237 PHE E CA 1
ATOM 12737 C C . PHE E 1 243 ? -13.37571 -23.87166 7.89438 1.000 45.20449 237 PHE E C 1
ATOM 12738 O O . PHE E 1 243 ? -13.06791 -24.56467 8.87067 1.000 43.05270 237 PHE E O 1
ATOM 12746 N N . PHE E 1 244 ? -13.88661 -24.40472 6.78071 1.000 46.34535 238 PHE E N 1
ATOM 12747 C CA . PHE E 1 244 ? -14.14672 -25.83857 6.69619 1.000 42.43926 238 PHE E CA 1
ATOM 12748 C C . PHE E 1 244 ? -12.85943 -26.64919 6.79923 1.000 43.25961 238 PHE E C 1
ATOM 12749 O O . PHE E 1 244 ? -12.85553 -27.75322 7.36046 1.000 41.30922 238 PHE E O 1
ATOM 12757 N N . LYS E 1 245 ? -11.76047 -26.13038 6.24409 1.000 49.02591 239 LYS E N 1
ATOM 12758 C CA . LYS E 1 245 ? -10.47289 -26.81222 6.36117 1.000 56.48261 239 LYS E CA 1
ATOM 12759 C C . LYS E 1 245 ? -10.01480 -26.90011 7.82017 1.000 60.06585 239 LYS E C 1
ATOM 12760 O O . LYS E 1 245 ? -9.43345 -27.91255 8.23182 1.000 65.55487 239 LYS E O 1
ATOM 12762 N N . ALA E 1 246 ? -10.25035 -25.84707 8.61730 1.000 53.91621 240 ALA E N 1
ATOM 12763 C CA . ALA E 1 246 ? -9.91905 -25.89534 10.04286 1.000 50.78670 240 ALA E CA 1
ATOM 12764 C C . ALA E 1 246 ? -10.94554 -26.66165 10.87687 1.000 47.75542 240 ALA E C 1
ATOM 12765 O O . ALA E 1 246 ? -10.63297 -27.07688 11.99434 1.000 51.04467 240 ALA E O 1
ATOM 12767 N N . TYR E 1 247 ? -12.16144 -26.82988 10.36680 1.000 42.58013 241 TYR E N 1
ATOM 12768 C CA . TYR E 1 247 ? -13.26469 -27.46624 11.08293 1.000 41.81346 241 TYR E CA 1
ATOM 12769 C C . TYR E 1 247 ? -13.10555 -28.98779 11.14551 1.000 45.99860 241 TYR E C 1
ATOM 12770 O O . TYR E 1 247 ? -13.23654 -29.59387 12.21748 1.000 43.49856 241 TYR E O 1
ATOM 12779 N N . LEU E 1 248 ? -12.85794 -29.62359 9.99352 1.000 52.63641 242 LEU E N 1
ATOM 12780 C CA . LEU E 1 248 ? -12.61518 -31.06656 9.89623 1.000 52.15664 242 LEU E CA 1
ATOM 12781 C C . LEU E 1 248 ? -11.33619 -31.27722 9.08834 1.000 54.87082 242 LEU E C 1
ATOM 12782 O O . LEU E 1 248 ? -11.38421 -31.59990 7.89332 1.000 56.48986 242 LEU E O 1
ATOM 12787 N N . PRO E 1 249 ? -10.16633 -31.12088 9.71800 1.000 53.74778 243 PRO E N 1
ATOM 12788 C CA . PRO E 1 249 ? -8.90836 -31.05454 8.95215 1.000 58.65603 243 PRO E CA 1
ATOM 12789 C C . PRO E 1 249 ? -8.39339 -32.38320 8.41930 1.000 58.48986 243 PRO E C 1
ATOM 12790 O O . PRO E 1 249 ? -7.49222 -32.37482 7.57109 1.000 58.84105 243 PRO E O 1
ATOM 12794 N N . ASN E 1 250 ? -8.92404 -33.51659 8.86719 1.000 58.01159 244 ASN E N 1
ATOM 12795 C CA . ASN E 1 250 ? -8.39019 -34.81855 8.48662 1.000 58.76424 244 ASN E CA 1
ATOM 12796 C C . ASN E 1 250 ? -9.33829 -35.59438 7.57166 1.000 53.53130 244 ASN E C 1
ATOM 12797 O O . ASN E 1 250 ? -9.21798 -36.81904 7.45351 1.000 52.19625 244 ASN E O 1
ATOM 12802 N N . LEU E 1 251 ? -10.26156 -34.89806 6.90265 1.000 51.19731 245 LEU E N 1
ATOM 12803 C CA . LEU E 1 251 ? -11.25826 -35.57323 6.07245 1.000 52.53925 245 LEU E CA 1
ATOM 12804 C C . LEU E 1 251 ? -10.61378 -36.38483 4.95091 1.000 56.34919 245 LEU E C 1
ATOM 12805 O O . LEU E 1 251 ? -11.02808 -37.51949 4.67975 1.000 59.27715 245 LEU E O 1
ATOM 12810 N N . GLU E 1 252 ? -9.59820 -35.82463 4.28724 1.000 54.42214 246 GLU E N 1
ATOM 12811 C CA . GLU E 1 252 ? -8.94780 -36.53858 3.19647 1.000 51.88071 246 GLU E CA 1
ATOM 12812 C C . GLU E 1 252 ? -8.30328 -37.83925 3.66964 1.000 58.75663 246 GLU E C 1
ATOM 12813 O O . GLU E 1 252 ? -8.03697 -38.72313 2.84451 1.000 61.53843 246 GLU E O 1
ATOM 12815 N N . ALA E 1 253 ? -8.02716 -37.96782 4.97085 1.000 55.88154 247 ALA E N 1
ATOM 12816 C CA . ALA E 1 253 ? -7.55933 -39.21322 5.56994 1.000 56.15647 247 ALA E CA 1
ATOM 12817 C C . ALA E 1 253 ? -8.69208 -40.06182 6.15516 1.000 59.60274 247 ALA E C 1
ATOM 12818 O O . ALA E 1 253 ? -8.42984 -40.92620 6.99708 1.000 57.66419 247 ALA E O 1
ATOM 12820 N N . LYS E 1 254 ? -9.93818 -39.82933 5.73467 1.000 57.95927 248 LYS E N 1
ATOM 12821 C CA . LYS E 1 254 ? -11.10843 -40.55582 6.24882 1.000 59.79183 248 LYS E CA 1
ATOM 12822 C C . LYS E 1 254 ? -11.20307 -40.46935 7.77463 1.000 57.43949 248 LYS E C 1
ATOM 12823 O O . LYS E 1 254 ? -11.62434 -41.41583 8.44199 1.000 56.99156 248 LYS E O 1
ATOM 12829 N N . GLU E 1 255 ? -10.86593 -39.30893 8.33334 1.000 56.25455 249 GLU E N 1
ATOM 12830 C CA . GLU E 1 255 ? -10.96380 -39.12399 9.77258 1.000 62.44596 249 GLU E CA 1
ATOM 12831 C C . GLU E 1 255 ? -11.69404 -37.82637 10.10198 1.000 63.36759 249 GLU E C 1
ATOM 12832 O O . GLU E 1 255 ? -11.52003 -36.82010 9.39995 1.000 63.38265 249 GLU E O 1
ATOM 12838 N N . PRO E 1 256 ? -12.54486 -37.81673 11.15165 1.000 59.76110 250 PRO E N 1
ATOM 12839 C CA . PRO E 1 256 ? -12.84514 -38.94201 12.05585 1.000 57.44761 250 PRO E CA 1
ATOM 12840 C C . PRO E 1 256 ? -13.55746 -40.09976 11.35992 1.000 53.53739 250 PRO E C 1
ATOM 12841 O O . PRO E 1 256 ? -14.48068 -39.87459 10.57240 1.000 53.19829 250 PRO E O 1
ATOM 12845 N N . ALA E 1 257 ? -13.11568 -41.32349 11.67148 1.000 53.43176 251 ALA E N 1
ATOM 12846 C CA . ALA E 1 257 ? -13.55759 -42.51710 10.95212 1.000 54.70318 251 ALA E CA 1
ATOM 12847 C C . ALA E 1 257 ? -15.07682 -42.69078 10.95236 1.000 54.02962 251 ALA E C 1
ATOM 12848 O O . ALA E 1 257 ? -15.63028 -43.25488 9.99830 1.000 58.29034 251 ALA E O 1
ATOM 12850 N N . THR E 1 258 ? -15.76482 -42.25308 12.01474 1.000 48.77946 252 THR E N 1
ATOM 12851 C CA . THR E 1 258 ? -17.20025 -42.50123 12.11515 1.000 42.97196 252 THR E CA 1
ATOM 12852 C C . THR E 1 258 ? -17.97683 -41.86659 10.96404 1.000 47.68459 252 THR E C 1
ATOM 12853 O O . THR E 1 258 ? -19.03137 -42.38365 10.57074 1.000 43.73617 252 THR E O 1
ATOM 12857 N N . LEU E 1 259 ? -17.49661 -40.73900 10.43207 1.000 45.50733 253 LEU E N 1
ATOM 12858 C CA . LEU E 1 259 ? -18.19540 -40.08555 9.33153 1.000 46.73082 253 LEU E CA 1
ATOM 12859 C C . LEU E 1 259 ? -18.07541 -40.87115 8.03270 1.000 50.06942 253 LEU E C 1
ATOM 12860 O O . LEU E 1 259 ? -18.86865 -40.64964 7.10807 1.000 48.93377 253 LEU E O 1
ATOM 12865 N N . PHE E 1 260 ? -17.13177 -41.81252 7.96197 1.000 50.96838 254 PHE E N 1
ATOM 12866 C CA . PHE E 1 260 ? -16.93680 -42.64741 6.78426 1.000 51.25698 254 PHE E CA 1
ATOM 12867 C C . PHE E 1 260 ? -17.42370 -44.07457 7.02104 1.000 52.40588 254 PHE E C 1
ATOM 12868 O O . PHE E 1 260 ? -17.06709 -44.98977 6.27150 1.000 56.26627 254 PHE E O 1
ATOM 12876 N N . THR E 1 261 ? -18.23691 -44.26890 8.05322 1.000 46.76647 255 THR E N 1
ATOM 12877 C CA . THR E 1 261 ? -18.84448 -45.55807 8.37421 1.000 47.54855 255 THR E CA 1
ATOM 12878 C C . THR E 1 261 ? -20.35516 -45.39764 8.48771 1.000 47.36388 255 THR E C 1
ATOM 12879 O O . THR E 1 261 ? -20.83714 -44.88912 9.52205 1.000 46.86349 255 THR E O 1
ATOM 12883 N N . PRO E 1 262 ? -21.13043 -45.84583 7.49863 1.000 45.73927 256 PRO E N 1
ATOM 12884 C CA . PRO E 1 262 ? -22.59186 -45.76989 7.61120 1.000 44.39376 256 PRO E CA 1
ATOM 12885 C C . PRO E 1 262 ? -23.06012 -46.42064 8.90178 1.000 44.34977 256 PRO E C 1
ATOM 12886 O O . PRO E 1 262 ? -22.51233 -47.43023 9.33718 1.000 44.69079 256 PRO E O 1
ATOM 12890 N N . VAL E 1 263 ? -24.05840 -45.81758 9.53277 1.000 42.34147 257 VAL E N 1
ATOM 12891 C CA . VAL E 1 263 ? -24.43395 -46.21536 10.88491 1.000 40.24596 257 VAL E CA 1
ATOM 12892 C C . VAL E 1 263 ? -25.29901 -47.47259 10.85436 1.000 44.41862 257 VAL E C 1
ATOM 12893 O O . VAL E 1 263 ? -26.02838 -47.74202 9.88625 1.000 41.37826 257 VAL E O 1
ATOM 12897 N N . SER E 1 264 ? -25.23574 -48.23842 11.94578 1.000 37.85537 258 SER E N 1
ATOM 12898 C CA . SER E 1 264 ? -25.99865 -49.46745 12.10360 1.000 38.51333 258 SER E CA 1
ATOM 12899 C C . SER E 1 264 ? -27.37183 -49.15134 12.67140 1.000 38.00977 258 SER E C 1
ATOM 12900 O O . SER E 1 264 ? -27.53024 -48.21369 13.45814 1.000 36.54867 258 SER E O 1
ATOM 12903 N N . VAL E 1 265 ? -28.36427 -49.94641 12.26382 1.000 41.12289 259 VAL E N 1
ATOM 12904 C CA . VAL E 1 265 ? -29.76801 -49.77182 12.66073 1.000 39.18580 259 VAL E CA 1
ATOM 12905 C C . VAL E 1 265 ? -30.24551 -51.11192 13.22453 1.000 43.57678 259 VAL E C 1
ATOM 12906 O O . VAL E 1 265 ? -30.57377 -52.02829 12.46304 1.000 46.54743 259 VAL E O 1
ATOM 12910 N N . SER E 1 266 ? -30.28242 -51.23398 14.55776 1.000 43.79012 260 SER E N 1
ATOM 12911 C CA . SER E 1 266 ? -30.55356 -52.52274 15.20129 1.000 45.36237 260 SER E CA 1
ATOM 12912 C C . SER E 1 266 ? -32.02279 -52.94271 15.12810 1.000 44.77305 260 SER E C 1
ATOM 12913 O O . SER E 1 266 ? -32.31236 -54.14357 15.10056 1.000 43.45285 260 SER E O 1
ATOM 12916 N N . ASP E 1 267 ? -32.96612 -51.99985 15.12485 1.000 44.16292 261 ASP E N 1
ATOM 12917 C CA . ASP E 1 267 ? -34.38181 -52.38472 15.14078 1.000 46.99392 261 ASP E CA 1
ATOM 12918 C C . ASP E 1 267 ? -35.20729 -51.26513 14.51129 1.000 40.71868 261 ASP E C 1
ATOM 12919 O O . ASP E 1 267 ? -35.45645 -50.24358 15.15677 1.000 43.74514 261 ASP E O 1
ATOM 12924 N N . ARG E 1 268 ? -35.66206 -51.48443 13.27367 1.000 40.05619 262 ARG E N 1
ATOM 12925 C CA . ARG E 1 268 ? -36.47733 -50.50851 12.55513 1.000 41.77277 262 ARG E CA 1
ATOM 12926 C C . ARG E 1 268 ? -37.91908 -50.45756 13.03233 1.000 42.65832 262 ARG E C 1
ATOM 12927 O O . ARG E 1 268 ? -38.68193 -49.60825 12.55383 1.000 40.76487 262 ARG E O 1
ATOM 12935 N N . SER E 1 269 ? -38.33244 -51.36021 13.91152 1.000 41.26372 263 SER E N 1
ATOM 12936 C CA . SER E 1 269 ? -39.66467 -51.25452 14.48972 1.000 40.97732 263 SER E CA 1
ATOM 12937 C C . SER E 1 269 ? -39.68894 -50.42159 15.76427 1.000 39.75009 263 SER E C 1
ATOM 12938 O O . SER E 1 269 ? -40.76017 -50.26900 16.35950 1.000 43.40620 263 SER E O 1
ATOM 12941 N N . ASP E 1 270 ? -38.54847 -49.87348 16.19368 1.000 37.86508 264 ASP E N 1
ATOM 12942 C CA . ASP E 1 270 ? -38.50875 -48.92237 17.29762 1.000 34.67340 264 ASP E CA 1
ATOM 12943 C C . ASP E 1 270 ? -38.40142 -47.50636 16.74457 1.000 35.27386 264 ASP E C 1
ATOM 12944 O O . ASP E 1 270 ? -37.49055 -47.20354 15.96342 1.000 34.48273 264 ASP E O 1
ATOM 12949 N N . GLY E 1 271 ? -39.31233 -46.63688 17.18750 1.000 31.36882 265 GLY E N 1
ATOM 12950 C CA . GLY E 1 271 ? -39.40428 -45.31186 16.60358 1.000 31.77485 265 GLY E CA 1
ATOM 12951 C C . GLY E 1 271 ? -38.11865 -44.51619 16.71691 1.000 37.85387 265 GLY E C 1
ATOM 12952 O O . GLY E 1 271 ? -37.79008 -43.72864 15.82556 1.000 40.42874 265 GLY E O 1
ATOM 12953 N N . LYS E 1 272 ? -37.37156 -44.69973 17.81751 1.000 35.64754 266 LYS E N 1
ATOM 12954 C CA . LYS E 1 272 ? -36.15694 -43.90326 17.99132 1.000 33.83575 266 LYS E CA 1
ATOM 12955 C C . LYS E 1 272 ? -34.99916 -44.46866 17.18197 1.000 34.99620 266 LYS E C 1
ATOM 12956 O O . LYS E 1 272 ? -34.33109 -43.73603 16.44225 1.000 29.83845 266 LYS E O 1
ATOM 12962 N N . ILE E 1 273 ? -34.77398 -45.78197 17.27574 1.000 36.56097 267 ILE E N 1
ATOM 12963 C CA . ILE E 1 273 ? -33.67463 -46.37760 16.53039 1.000 35.83021 267 ILE E CA 1
ATOM 12964 C C . ILE E 1 273 ? -33.91165 -46.20165 15.03670 1.000 32.63422 267 ILE E C 1
ATOM 12965 O O . ILE E 1 273 ? -32.96451 -46.00898 14.26390 1.000 37.41477 267 ILE E O 1
ATOM 12970 N N . ALA E 1 274 ? -35.17645 -46.18110 14.61738 1.000 32.50022 268 ALA E N 1
ATOM 12971 C CA . ALA E 1 274 ? -35.48584 -45.96272 13.21084 1.000 37.89916 268 ALA E CA 1
ATOM 12972 C C . ALA E 1 274 ? -34.90298 -44.65574 12.68609 1.000 34.44959 268 ALA E C 1
ATOM 12973 O O . ALA E 1 274 ? -34.64911 -44.54224 11.47906 1.000 32.90337 268 ALA E O 1
ATOM 12975 N N . HIS E 1 275 ? -34.65808 -43.68008 13.56869 1.000 32.21455 269 HIS E N 1
ATOM 12976 C CA . HIS E 1 275 ? -34.04127 -42.42404 13.14758 1.000 30.81399 269 HIS E CA 1
ATOM 12977 C C . HIS E 1 275 ? -32.71217 -42.64646 12.44368 1.000 31.19886 269 HIS E C 1
ATOM 12978 O O . HIS E 1 275 ? -32.32432 -41.83350 11.59161 1.000 29.98691 269 HIS E O 1
ATOM 12985 N N . LEU E 1 276 ? -31.99200 -43.72290 12.79406 1.000 29.06789 270 LEU E N 1
ATOM 12986 C CA . LEU E 1 276 ? -30.65822 -43.92264 12.23181 1.000 33.45880 270 LEU E CA 1
ATOM 12987 C C . LEU E 1 276 ? -30.69347 -44.20156 10.72911 1.000 36.29224 270 LEU E C 1
ATOM 12988 O O . LEU E 1 276 ? -29.71451 -43.90694 10.02811 1.000 28.83301 270 LEU E O 1
ATOM 12993 N N . ASP E 1 277 ? -31.80739 -44.73674 10.20642 1.000 32.19233 271 ASP E N 1
ATOM 12994 C CA . ASP E 1 277 ? -31.96115 -44.80291 8.75521 1.000 33.35664 271 ASP E CA 1
ATOM 12995 C C . ASP E 1 277 ? -31.93036 -43.39908 8.16311 1.000 33.04109 271 ASP E C 1
ATOM 12996 O O . ASP E 1 277 ? -31.26095 -43.14901 7.15456 1.000 34.29122 271 ASP E O 1
ATOM 13001 N N . GLY E 1 278 ? -32.61659 -42.46093 8.80595 1.000 31.77537 272 GLY E N 1
ATOM 13002 C CA . GLY E 1 278 ? -32.58045 -41.08827 8.33632 1.000 33.36563 272 GLY E CA 1
ATOM 13003 C C . GLY E 1 278 ? -31.20267 -40.47082 8.42533 1.000 30.38074 272 GLY E C 1
ATOM 13004 O O . GLY E 1 278 ? -30.83495 -39.64962 7.58205 1.000 32.89493 272 GLY E O 1
ATOM 13005 N N . LEU E 1 279 ? -30.40469 -40.88864 9.41466 1.000 31.79394 273 LEU E N 1
ATOM 13006 C CA . LEU E 1 279 ? -29.05509 -40.34750 9.54528 1.000 28.28916 273 LEU E CA 1
ATOM 13007 C C . LEU E 1 279 ? -28.19600 -40.68573 8.33221 1.000 34.22152 273 LEU E C 1
ATOM 13008 O O . LEU E 1 279 ? -27.48253 -39.82127 7.80282 1.000 29.58341 273 LEU E O 1
ATOM 13013 N N . ASN E 1 280 ? -28.25702 -41.93167 7.86372 1.000 27.55948 274 ASN E N 1
ATOM 13014 C CA . ASN E 1 280 ? -27.47754 -42.28160 6.68250 1.000 35.33400 274 ASN E CA 1
ATOM 13015 C C . ASN E 1 280 ? -27.92066 -41.46136 5.47061 1.000 38.10212 274 ASN E C 1
ATOM 13016 O O . ASN E 1 280 ? -27.08778 -41.03153 4.66040 1.000 37.97329 274 ASN E O 1
ATOM 13021 N N . LEU E 1 281 ? -29.22157 -41.19600 5.35166 1.000 26.49533 275 LEU E N 1
ATOM 13022 C CA . LEU E 1 281 ? -29.68863 -40.36306 4.25367 1.000 29.27402 275 LEU E CA 1
ATOM 13023 C C . LEU E 1 281 ? -29.21492 -38.92188 4.42164 1.000 31.71713 275 LEU E C 1
ATOM 13024 O O . LEU E 1 281 ? -28.71840 -38.30866 3.47117 1.000 34.37761 275 LEU E O 1
ATOM 13029 N N . SER E 1 282 ? -29.35183 -38.36332 5.62483 1.000 26.00856 276 SER E N 1
ATOM 13030 C CA . SER E 1 282 ? -29.00522 -36.95979 5.80062 1.000 31.50437 276 SER E CA 1
ATOM 13031 C C . SER E 1 282 ? -27.49119 -36.73598 5.74585 1.000 33.54275 276 SER E C 1
ATOM 13032 O O . SER E 1 282 ? -27.03614 -35.67431 5.29261 1.000 31.41072 276 SER E O 1
ATOM 13035 N N . ARG E 1 283 ? -26.70129 -37.70583 6.21678 1.000 29.32097 277 ARG E N 1
ATOM 13036 C CA . ARG E 1 283 ? -25.25905 -37.65077 6.00083 1.000 30.10880 277 ARG E CA 1
ATOM 13037 C C . ARG E 1 283 ? -24.94045 -37.55832 4.50905 1.000 36.44938 277 ARG E C 1
ATOM 13038 O O . ARG E 1 283 ? -24.12659 -36.72745 4.08262 1.000 39.42785 277 ARG E O 1
ATOM 13046 N N . ALA E 1 284 ? -25.58798 -38.40581 3.70052 1.000 31.54677 278 ALA E N 1
ATOM 13047 C CA . ALA E 1 284 ? -25.39675 -38.36932 2.25135 1.000 32.84347 278 ALA E CA 1
ATOM 13048 C C . ALA E 1 284 ? -25.74738 -36.99725 1.68755 1.000 33.09357 278 ALA E C 1
ATOM 13049 O O . ALA E 1 284 ? -25.01841 -36.45524 0.84463 1.000 33.89938 278 ALA E O 1
ATOM 13051 N N . TRP E 1 285 ? -26.87051 -36.43208 2.13697 1.000 29.17913 279 TRP E N 1
ATOM 13052 C CA . TRP E 1 285 ? -27.26478 -35.07904 1.75518 1.000 30.35397 279 TRP E CA 1
ATOM 13053 C C . TRP E 1 285 ? -26.17671 -34.06485 2.10835 1.000 35.12972 279 TRP E C 1
ATOM 13054 O O . TRP E 1 285 ? -25.70604 -33.30902 1.24939 1.000 39.35082 279 TRP E O 1
ATOM 13065 N N . CYS E 1 286 ? -25.74860 -34.05202 3.36961 1.000 31.58776 280 CYS E N 1
ATOM 13066 C CA . CYS E 1 286 ? -24.75702 -33.07890 3.80504 1.000 30.05044 280 CYS E CA 1
ATOM 13067 C C . CYS E 1 286 ? -23.43410 -33.25383 3.07063 1.000 34.03096 280 CYS E C 1
ATOM 13068 O O . CYS E 1 286 ? -22.79696 -32.26800 2.67848 1.000 35.26369 280 CYS E O 1
ATOM 13071 N N . PHE E 1 287 ? -22.99880 -34.49859 2.88123 1.000 30.28030 281 PHE E N 1
ATOM 13072 C CA . PHE E 1 287 ? -21.71835 -34.72316 2.22348 1.000 38.12986 281 PHE E CA 1
ATOM 13073 C C . PHE E 1 287 ? -21.73714 -34.17007 0.80684 1.000 40.53174 281 PHE E C 1
ATOM 13074 O O . PHE E 1 287 ? -20.77514 -33.52456 0.36738 1.000 37.91606 281 PHE E O 1
ATOM 13082 N N . LYS E 1 288 ? -22.83954 -34.39613 0.08664 1.000 36.99225 282 LYS E N 1
ATOM 13083 C CA . LYS E 1 288 ? -22.96174 -33.86794 -1.26498 1.000 39.12384 282 LYS E CA 1
ATOM 13084 C C . LYS E 1 288 ? -22.89947 -32.35247 -1.26100 1.000 39.39629 282 LYS E C 1
ATOM 13085 O O . LYS E 1 288 ? -22.23240 -31.75054 -2.11139 1.000 44.10707 282 LYS E O 1
ATOM 13091 N N . ILE E 1 289 ? -23.60426 -31.71501 -0.32430 1.000 37.86564 283 ILE E N 1
ATOM 13092 C CA . ILE E 1 289 ? -23.56049 -30.25730 -0.23324 1.000 34.66464 283 ILE E CA 1
ATOM 13093 C C . ILE E 1 289 ? -22.13843 -29.77781 0.03871 1.000 39.18588 283 ILE E C 1
ATOM 13094 O O . ILE E 1 289 ? -21.64182 -28.84682 -0.60966 1.000 42.23427 283 ILE E O 1
ATOM 13099 N N . LEU E 1 290 ? -21.46811 -30.39563 1.01395 1.000 40.12123 284 LEU E N 1
ATOM 13100 C CA . LEU E 1 290 ? -20.13096 -29.94730 1.39169 1.000 40.38131 284 LEU E CA 1
ATOM 13101 C C . LEU E 1 290 ? -19.09039 -30.27425 0.32057 1.000 45.50061 284 LEU E C 1
ATOM 13102 O O . LEU E 1 290 ? -18.07611 -29.57250 0.21604 1.000 46.25424 284 LEU E O 1
ATOM 13107 N N . SER E 1 291 ? -19.32595 -31.31614 -0.49103 1.000 45.58890 285 SER E N 1
ATOM 13108 C CA . SER E 1 291 ? -18.36437 -31.69648 -1.52661 1.000 46.60829 285 SER E CA 1
ATOM 13109 C C . SER E 1 291 ? -18.13931 -30.57866 -2.54529 1.000 47.79029 285 SER E C 1
ATOM 13110 O O . SER E 1 291 ? -17.06860 -30.51474 -3.16391 1.000 46.55613 285 SER E O 1
ATOM 13113 N N . ASN E 1 292 ? -19.13380 -29.70439 -2.75031 1.000 45.84395 286 ASN E N 1
ATOM 13114 C CA . ASN E 1 292 ? -19.00082 -28.59832 -3.69379 1.000 46.73153 286 ASN E CA 1
ATOM 13115 C C . ASN E 1 292 ? -18.04155 -27.51171 -3.22279 1.000 48.58199 286 ASN E C 1
ATOM 13116 O O . ASN E 1 292 ? -17.69243 -26.63900 -4.02385 1.000 47.51814 286 ASN E O 1
ATOM 13121 N N . PHE E 1 293 ? -17.58605 -27.55700 -1.96853 1.000 47.95300 287 PHE E N 1
ATOM 13122 C CA . PHE E 1 293 ? -16.65284 -26.57631 -1.42769 1.000 48.05314 287 PHE E CA 1
ATOM 13123 C C . PHE E 1 293 ? -15.24587 -27.14271 -1.27166 1.000 56.41663 287 PHE E C 1
ATOM 13124 O O . PHE E 1 293 ? -14.40832 -26.53053 -0.59936 1.000 60.78013 287 PHE E O 1
ATOM 13132 N N . CYS E 1 294 ? -14.96914 -28.29876 -1.86872 1.000 60.93352 288 CYS E N 1
ATOM 13133 C CA . CYS E 1 294 ? -13.72195 -29.01737 -1.66357 1.000 64.01142 288 CYS E CA 1
ATOM 13134 C C . CYS E 1 294 ? -12.90200 -29.04919 -2.94602 1.000 69.11946 288 CYS E C 1
ATOM 13135 O O . CYS E 1 294 ? -13.41194 -28.84497 -4.05243 1.000 72.02143 288 CYS E O 1
ATOM 13138 N N . ASP E 1 295 ? -11.61297 -29.31445 -2.77887 1.000 70.80750 289 ASP E N 1
ATOM 13139 C CA . ASP E 1 295 ? -10.74845 -29.54628 -3.92111 1.000 76.11134 289 ASP E CA 1
ATOM 13140 C C . ASP E 1 295 ? -11.00944 -30.93595 -4.50322 1.000 75.52608 289 ASP E C 1
ATOM 13141 O O . ASP E 1 295 ? -11.57873 -31.81395 -3.84941 1.000 76.15810 289 ASP E O 1
ATOM 13146 N N . GLU E 1 296 ? -10.57574 -31.12088 -5.75563 1.000 73.22390 290 GLU E N 1
ATOM 13147 C CA . GLU E 1 296 ? -11.02241 -32.24906 -6.57508 1.000 69.31770 290 GLU E CA 1
ATOM 13148 C C . GLU E 1 296 ? -10.96001 -33.58868 -5.84887 1.000 69.30588 290 GLU E C 1
ATOM 13149 O O . GLU E 1 296 ? -11.90014 -34.38906 -5.94514 1.000 71.12854 290 GLU E O 1
ATOM 13151 N N . ASN E 1 297 ? -9.86579 -33.87105 -5.14910 1.000 70.58858 291 ASN E N 1
ATOM 13152 C CA . ASN E 1 297 ? -9.72579 -35.17712 -4.50627 1.000 71.27415 291 ASN E CA 1
ATOM 13153 C C . ASN E 1 297 ? -10.75258 -35.38015 -3.39291 1.000 66.06411 291 ASN E C 1
ATOM 13154 O O . ASN E 1 297 ? -11.46137 -36.39291 -3.36091 1.000 64.35991 291 ASN E O 1
ATOM 13159 N N . LEU E 1 298 ? -10.83383 -34.42961 -2.45866 1.000 61.60017 292 LEU E N 1
ATOM 13160 C CA . LEU E 1 298 ? -11.78022 -34.55532 -1.35478 1.000 57.67370 292 LEU E CA 1
ATOM 13161 C C . LEU E 1 298 ? -13.21595 -34.52861 -1.85262 1.000 54.26997 292 LEU E C 1
ATOM 13162 O O . LEU E 1 298 ? -14.08760 -35.17693 -1.25976 1.000 48.42889 292 LEU E O 1
ATOM 13167 N N . LYS E 1 299 ? -13.47698 -33.77712 -2.92546 1.000 56.40780 293 LYS E N 1
ATOM 13168 C CA . LYS E 1 299 ? -14.80459 -33.74548 -3.52538 1.000 53.31166 293 LYS E CA 1
ATOM 13169 C C . LYS E 1 299 ? -15.24347 -35.14300 -3.94374 1.000 53.22848 293 LYS E C 1
ATOM 13170 O O . LYS E 1 299 ? -16.35974 -35.57767 -3.63348 1.000 46.75314 293 LYS E O 1
ATOM 13176 N N . ILE E 1 300 ? -14.36830 -35.86819 -4.64499 1.000 55.81115 294 ILE E N 1
ATOM 13177 C CA . ILE E 1 300 ? -14.71855 -37.21286 -5.08857 1.000 57.59877 294 ILE E CA 1
ATOM 13178 C C . ILE E 1 300 ? -14.88397 -38.13727 -3.88800 1.000 56.57673 294 ILE E C 1
ATOM 13179 O O . ILE E 1 300 ? -15.76162 -39.01058 -3.87649 1.000 55.93248 294 ILE E O 1
ATOM 13184 N N . LEU E 1 301 ? -14.04013 -37.96087 -2.86515 1.000 53.84128 295 LEU E N 1
ATOM 13185 C CA . LEU E 1 301 ? -14.12235 -38.77644 -1.65642 1.000 51.00154 295 LEU E CA 1
ATOM 13186 C C . LEU E 1 301 ? -15.47924 -38.62754 -0.97598 1.000 47.55252 295 LEU E C 1
ATOM 13187 O O . LEU E 1 301 ? -16.12242 -39.62283 -0.62582 1.000 51.48997 295 LEU E O 1
ATOM 13192 N N . LEU E 1 302 ? -15.92883 -37.38906 -0.77107 1.000 47.02086 296 LEU E N 1
ATOM 13193 C CA . LEU E 1 302 ? -17.18768 -37.17069 -0.05614 1.000 47.19894 296 LEU E CA 1
ATOM 13194 C C . LEU E 1 302 ? -18.38759 -37.65220 -0.86399 1.000 45.59206 296 LEU E C 1
ATOM 13195 O O . LEU E 1 302 ? -19.35782 -38.17606 -0.30128 1.000 44.84028 296 LEU E O 1
ATOM 13200 N N . ARG E 1 303 ? -18.34538 -37.48481 -2.18242 1.000 45.79458 297 ARG E N 1
ATOM 13201 C CA . ARG E 1 303 ? -19.45873 -37.93948 -3.00807 1.000 43.81465 297 ARG E CA 1
ATOM 13202 C C . ARG E 1 303 ? -19.54538 -39.46394 -3.02016 1.000 48.84659 297 ARG E C 1
ATOM 13203 O O . ARG E 1 303 ? -20.64675 -40.02659 -3.03082 1.000 49.60074 297 ARG E O 1
ATOM 13211 N N . ASN E 1 304 ? -18.39331 -40.14899 -3.03280 1.000 52.61298 298 ASN E N 1
ATOM 13212 C CA . ASN E 1 304 ? -18.38141 -41.60711 -2.89115 1.000 56.29473 298 ASN E CA 1
ATOM 13213 C C . ASN E 1 304 ? -18.86147 -42.04013 -1.51042 1.000 49.74510 298 ASN E C 1
ATOM 13214 O O . ASN E 1 304 ? -19.62677 -43.00269 -1.38485 1.000 46.11618 298 ASN E O 1
ATOM 13219 N N . ASN E 1 305 ? -18.40880 -41.35229 -0.46281 1.000 46.84996 299 ASN E N 1
ATOM 13220 C CA . ASN E 1 305 ? -18.89905 -41.64442 0.87784 1.000 45.77335 299 ASN E CA 1
ATOM 13221 C C . ASN E 1 305 ? -20.40271 -41.42206 0.96823 1.000 42.92495 299 ASN E C 1
ATOM 13222 O O . ASN E 1 305 ? -21.12103 -42.21146 1.59738 1.000 43.65978 299 ASN E O 1
ATOM 13227 N N . ALA E 1 306 ? -20.89883 -40.35664 0.33064 1.000 38.84723 300 ALA E N 1
ATOM 13228 C CA . ALA E 1 306 ? -22.33396 -40.08656 0.34648 1.000 35.83113 300 ALA E CA 1
ATOM 13229 C C . ALA E 1 306 ? -23.11202 -41.22994 -0.28193 1.000 33.41602 300 ALA E C 1
ATOM 13230 O O . ALA E 1 306 ? -24.14556 -41.65267 0.25055 1.000 29.07052 300 ALA E O 1
ATOM 13232 N N . THR E 1 307 ? -22.63560 -41.73034 -1.42601 1.000 35.89213 301 THR E N 1
ATOM 13233 C CA . THR E 1 307 ? -23.32386 -42.81378 -2.11818 1.000 38.35990 301 THR E CA 1
ATOM 13234 C C . THR E 1 307 ? -23.36145 -44.07256 -1.25838 1.000 42.69008 301 THR E C 1
ATOM 13235 O O . THR E 1 307 ? -24.35943 -44.79791 -1.25692 1.000 40.59168 301 THR E O 1
ATOM 13239 N N . GLU E 1 308 ? -22.28241 -44.35471 -0.52147 1.000 50.69579 302 GLU E N 1
ATOM 13240 C CA . GLU E 1 308 ? -22.29006 -45.51713 0.36779 1.000 52.57427 302 GLU E CA 1
ATOM 13241 C C . GLU E 1 308 ? -23.33350 -45.36276 1.47521 1.000 45.15574 302 GLU E C 1
ATOM 13242 O O . GLU E 1 308 ? -24.03381 -46.32163 1.81875 1.000 44.60929 302 GLU E O 1
ATOM 13244 N N . HIS E 1 309 ? -23.46513 -44.16074 2.03490 1.000 39.29550 303 HIS E N 1
ATOM 13245 C CA . HIS E 1 309 ? -24.47361 -43.93165 3.06730 1.000 37.24243 303 HIS E CA 1
ATOM 13246 C C . HIS E 1 309 ? -25.89126 -44.06319 2.51841 1.000 36.74529 303 HIS E C 1
ATOM 13247 O O . HIS E 1 309 ? -26.74477 -44.72342 3.12297 1.000 36.81829 303 HIS E O 1
ATOM 13254 N N . PHE E 1 310 ? -26.16716 -43.41183 1.38709 1.000 40.21771 304 PHE E N 1
ATOM 13255 C CA . PHE E 1 310 ? -27.49231 -43.48029 0.77751 1.000 34.11012 304 PHE E CA 1
ATOM 13256 C C . PHE E 1 310 ? -27.89065 -44.93060 0.49960 1.000 35.63246 304 PHE E C 1
ATOM 13257 O O . PHE E 1 310 ? -29.01991 -45.34312 0.78876 1.000 32.45542 304 PHE E O 1
ATOM 13265 N N . ASP E 1 311 ? -26.97051 -45.71878 -0.07237 1.000 37.83432 305 ASP E N 1
ATOM 13266 C CA . ASP E 1 311 ? -27.27774 -47.10603 -0.41653 1.000 41.46288 305 ASP E CA 1
ATOM 13267 C C . ASP E 1 311 ? -27.59817 -47.94805 0.81328 1.000 43.36738 305 ASP E C 1
ATOM 13268 O O . ASP E 1 311 ? -28.37111 -48.90577 0.71383 1.000 47.63502 305 ASP E O 1
ATOM 13273 N N . LYS E 1 312 ? -27.03008 -47.61160 1.97866 1.000 39.00059 306 LYS E N 1
ATOM 13274 C CA . LYS E 1 312 ? -27.29957 -48.39711 3.18091 1.000 38.19953 306 LYS E CA 1
ATOM 13275 C C . LYS E 1 312 ? -28.71302 -48.19427 3.70652 1.000 35.21524 306 LYS E C 1
ATOM 13276 O O . LYS E 1 312 ? -29.19860 -49.03230 4.47175 1.000 34.24493 306 LYS E O 1
ATOM 13279 N N . ALA E 1 313 ? -29.39279 -47.12857 3.29984 1.000 35.76481 307 ALA E N 1
ATOM 13280 C CA . ALA E 1 313 ? -30.69994 -46.79336 3.85437 1.000 35.49792 307 ALA E CA 1
ATOM 13281 C C . ALA E 1 313 ? -31.85179 -46.84599 2.86004 1.000 34.87030 307 ALA E C 1
ATOM 13282 O O . ALA E 1 313 ? -32.99135 -47.06460 3.27820 1.000 37.66915 307 ALA E O 1
ATOM 13284 N N . ILE E 1 314 ? -31.59540 -46.63512 1.56676 1.000 35.41012 308 ILE E N 1
ATOM 13285 C CA . ILE E 1 314 ? -32.67635 -46.35582 0.62404 1.000 33.19823 308 ILE E CA 1
ATOM 13286 C C . ILE E 1 314 ? -33.65063 -47.53162 0.50824 1.000 32.25717 308 ILE E C 1
ATOM 13287 O O . ILE E 1 314 ? -34.85649 -47.32447 0.34671 1.000 28.78341 308 ILE E O 1
ATOM 13292 N N . ALA E 1 315 ? -33.16425 -48.76982 0.61297 1.000 33.79521 309 ALA E N 1
ATOM 13293 C CA . ALA E 1 315 ? -34.04514 -49.92143 0.45221 1.000 40.19168 309 ALA E CA 1
ATOM 13294 C C . ALA E 1 315 ? -35.00451 -50.11606 1.62431 1.000 41.39367 309 ALA E C 1
ATOM 13295 O O . ALA E 1 315 ? -35.92434 -50.93015 1.50848 1.000 32.68163 309 ALA E O 1
ATOM 13297 N N . HIS E 1 316 ? -34.83089 -49.39358 2.73352 1.000 36.30648 310 HIS E N 1
ATOM 13298 C CA . HIS E 1 316 ? -35.59840 -49.65773 3.94101 1.000 33.79379 310 HIS E CA 1
ATOM 13299 C C . HIS E 1 316 ? -36.67611 -48.61814 4.23140 1.000 33.08347 310 HIS E C 1
ATOM 13300 O O . HIS E 1 316 ? -37.34301 -48.72312 5.26737 1.000 37.82912 310 HIS E O 1
ATOM 13307 N N . ILE E 1 317 ? -36.89256 -47.63472 3.35094 1.000 32.68682 311 ILE E N 1
ATOM 13308 C CA . ILE E 1 317 ? -37.75996 -46.52016 3.72169 1.000 35.87951 311 ILE E CA 1
ATOM 13309 C C . ILE E 1 317 ? -39.22437 -46.91484 3.79481 1.000 37.05831 311 ILE E C 1
ATOM 13310 O O . ILE E 1 317 ? -40.03210 -46.15300 4.33448 1.000 37.81032 311 ILE E O 1
ATOM 13315 N N . GLU E 1 318 ? -39.57885 -48.09741 3.30494 1.000 33.19815 312 GLU E N 1
ATOM 13316 C CA . GLU E 1 318 ? -40.94525 -48.60224 3.36813 1.000 37.16718 312 GLU E CA 1
ATOM 13317 C C . GLU E 1 318 ? -41.08777 -49.84585 4.24657 1.000 34.58797 312 GLU E C 1
ATOM 13318 O O . GLU E 1 318 ? -42.11172 -50.52859 4.17046 1.000 36.42015 312 GLU E O 1
ATOM 13324 N N . ASP E 1 319 ? -40.08928 -50.15771 5.08048 1.000 35.11756 313 ASP E N 1
ATOM 13325 C CA . ASP E 1 319 ? -40.17186 -51.34723 5.93070 1.000 37.97060 313 ASP E CA 1
ATOM 13326 C C . ASP E 1 319 ? -41.31834 -51.25636 6.93030 1.000 38.09078 313 ASP E C 1
ATOM 13327 O O . ASP E 1 319 ? -41.90436 -52.27692 7.30295 1.000 40.85207 313 ASP E O 1
ATOM 13332 N N . ASP E 1 320 ? -41.61574 -50.06072 7.41943 1.000 42.42867 314 ASP E N 1
ATOM 13333 C CA . ASP E 1 320 ? -42.65997 -49.89498 8.41660 1.000 41.95527 314 ASP E CA 1
ATOM 13334 C C . ASP E 1 320 ? -43.06157 -48.42263 8.44314 1.000 37.83860 314 ASP E C 1
ATOM 13335 O O . ASP E 1 320 ? -42.32628 -47.55186 7.97145 1.000 30.94286 314 ASP E O 1
ATOM 13340 N N . TYR E 1 321 ? -44.26872 -48.16306 8.94915 1.000 33.27807 315 TYR E N 1
ATOM 13341 C CA . TYR E 1 321 ? -44.77445 -46.79502 8.99497 1.000 32.13424 315 TYR E CA 1
ATOM 13342 C C . TYR E 1 321 ? -43.89997 -45.86867 9.83392 1.000 33.37239 315 TYR E C 1
ATOM 13343 O O . TYR E 1 321 ? -43.87301 -44.65651 9.58016 1.000 28.74948 315 TYR E O 1
ATOM 13352 N N . LEU E 1 322 ? -43.17453 -46.39928 10.82751 1.000 30.88004 316 LEU E N 1
ATOM 13353 C CA . LEU E 1 322 ? -42.25283 -45.55657 11.58969 1.000 29.98136 316 LEU E CA 1
ATOM 13354 C C . LEU E 1 322 ? -41.12375 -45.00530 10.71651 1.000 28.36134 316 LEU E C 1
ATOM 13355 O O . LEU E 1 322 ? -40.52904 -43.97686 11.05492 1.000 30.84868 316 LEU E O 1
ATOM 13360 N N . GLY E 1 323 ? -40.85497 -45.62537 9.57131 1.000 31.13589 317 GLY E N 1
ATOM 13361 C CA . GLY E 1 323 ? -39.92321 -45.06066 8.61674 1.000 27.04637 317 GLY E CA 1
ATOM 13362 C C . GLY E 1 323 ? -40.62252 -44.32524 7.48214 1.000 33.33905 317 GLY E C 1
ATOM 13363 O O . GLY E 1 323 ? -40.23803 -43.20372 7.12805 1.000 29.03140 317 GLY E O 1
ATOM 13364 N N . SER E 1 324 ? -41.66486 -44.93958 6.91385 1.000 26.36189 318 SER E N 1
ATOM 13365 C CA . SER E 1 324 ? -42.28683 -44.39375 5.70951 1.000 31.17184 318 SER E CA 1
ATOM 13366 C C . SER E 1 324 ? -43.01323 -43.06896 5.95177 1.000 32.11939 318 SER E C 1
ATOM 13367 O O . SER E 1 324 ? -43.19780 -42.29831 4.99916 1.000 23.73212 318 SER E O 1
ATOM 13370 N N . HIS E 1 325 ? -43.37261 -42.74481 7.19799 1.000 28.79975 319 HIS E N 1
ATOM 13371 C CA . HIS E 1 325 ? -43.99177 -41.43935 7.42819 1.000 27.81434 319 HIS E CA 1
ATOM 13372 C C . HIS E 1 325 ? -43.01129 -40.26658 7.31338 1.000 29.03028 319 HIS E C 1
ATOM 13373 O O . HIS E 1 325 ? -43.46378 -39.11664 7.41637 1.000 26.33180 319 HIS E O 1
ATOM 13380 N N . TRP E 1 326 ? -41.71035 -40.49451 7.08806 1.000 25.69204 320 TRP E N 1
ATOM 13381 C CA . TRP E 1 326 ? -40.81116 -39.34929 6.98872 1.000 24.41110 320 TRP E CA 1
ATOM 13382 C C . TRP E 1 326 ? -39.56627 -39.57385 6.12528 1.000 28.59407 320 TRP E C 1
ATOM 13383 O O . TRP E 1 326 ? -39.02672 -38.60013 5.58048 1.000 26.44726 320 TRP E O 1
ATOM 13394 N N . LEU E 1 327 ? -39.11770 -40.83335 5.96157 1.000 21.83503 321 LEU E N 1
ATOM 13395 C CA . LEU E 1 327 ? -37.81285 -41.07871 5.34154 1.000 25.05425 321 LEU E CA 1
ATOM 13396 C C . LEU E 1 327 ? -37.75095 -40.61203 3.88355 1.000 26.73936 321 LEU E C 1
ATOM 13397 O O . LEU E 1 327 ? -36.67207 -40.24024 3.40036 1.000 25.21842 321 LEU E O 1
ATOM 13402 N N . GLY E 1 328 ? -38.87459 -40.64836 3.16204 1.000 21.59052 322 GLY E N 1
ATOM 13403 C CA . GLY E 1 328 ? -38.86150 -40.23332 1.76909 1.000 24.32425 322 GLY E CA 1
ATOM 13404 C C . GLY E 1 328 ? -38.34940 -38.81598 1.55459 1.000 22.96123 322 GLY E C 1
ATOM 13405 O O . GLY E 1 328 ? -37.71142 -38.52311 0.54279 1.000 25.42601 322 GLY E O 1
ATOM 13406 N N . SER E 1 329 ? -38.64605 -37.91029 2.48264 1.000 21.24251 323 SER E N 1
ATOM 13407 C CA . SER E 1 329 ? -38.21234 -36.52612 2.31585 1.000 22.38480 323 SER E CA 1
ATOM 13408 C C . SER E 1 329 ? -36.69075 -36.40652 2.35768 1.000 26.49840 323 SER E C 1
ATOM 13409 O O . SER E 1 329 ? -36.10283 -35.58257 1.64073 1.000 25.98664 323 SER E O 1
ATOM 13412 N N . PHE E 1 330 ? -36.04025 -37.17942 3.23528 1.000 24.86778 324 PHE E N 1
ATOM 13413 C CA . PHE E 1 330 ? -34.58126 -37.14106 3.33091 1.000 23.05755 324 PHE E CA 1
ATOM 13414 C C . PHE E 1 330 ? -33.91967 -37.85455 2.15984 1.000 27.94741 324 PHE E C 1
ATOM 13415 O O . PHE E 1 330 ? -32.87266 -37.40785 1.67156 1.000 29.92841 324 PHE E O 1
ATOM 13423 N N . ALA E 1 331 ? -34.55190 -38.90918 1.64361 1.000 26.88397 325 ALA E N 1
ATOM 13424 C CA . ALA E 1 331 ? -34.06532 -39.53330 0.41963 1.000 27.59085 325 ALA E CA 1
ATOM 13425 C C . ALA E 1 331 ? -34.05470 -38.53382 -0.73271 1.000 26.89162 325 ALA E C 1
ATOM 13426 O O . ALA E 1 331 ? -33.06124 -38.42331 -1.46052 1.000 30.90721 325 ALA E O 1
ATOM 13428 N N . LEU E 1 332 ? -35.15102 -37.78038 -0.90659 1.000 24.66314 326 LEU E N 1
ATOM 13429 C CA . LEU E 1 332 ? -35.19383 -36.80084 -1.98917 1.000 24.47543 326 LEU E CA 1
ATOM 13430 C C . LEU E 1 332 ? -34.18080 -35.67494 -1.75714 1.000 28.49291 326 LEU E C 1
ATOM 13431 O O . LEU E 1 332 ? -33.49990 -35.24374 -2.69690 1.000 30.69238 326 LEU E O 1
ATOM 13436 N N . LEU E 1 333 ? -34.04764 -35.20448 -0.51402 1.000 27.50424 327 LEU E N 1
ATOM 13437 C CA . LEU E 1 333 ? -33.01813 -34.20868 -0.21713 1.000 31.76394 327 LEU E CA 1
ATOM 13438 C C . LEU E 1 333 ? -31.64506 -34.70273 -0.65427 1.000 33.11665 327 LEU E C 1
ATOM 13439 O O . LEU E 1 333 ? -30.88510 -33.96331 -1.28937 1.000 32.84187 327 LEU E O 1
ATOM 13444 N N . ALA E 1 334 ? -31.31861 -35.96269 -0.34691 1.000 31.45331 328 ALA E N 1
ATOM 13445 C CA . ALA E 1 334 ? -30.02249 -36.50114 -0.75656 1.000 33.36726 328 ALA E CA 1
ATOM 13446 C C . ALA E 1 334 ? -29.90246 -36.60269 -2.27874 1.000 37.84480 328 ALA E C 1
ATOM 13447 O O . ALA E 1 334 ? -28.87095 -36.22574 -2.84897 1.000 37.54527 328 ALA E O 1
ATOM 13449 N N . LEU E 1 335 ? -30.95763 -37.07255 -2.95895 1.000 36.04485 329 LEU E N 1
ATOM 13450 C CA . LEU E 1 335 ? -30.88265 -37.27106 -4.40667 1.000 38.22231 329 LEU E CA 1
ATOM 13451 C C . LEU E 1 335 ? -30.76724 -35.95566 -5.16400 1.000 35.25547 329 LEU E C 1
ATOM 13452 O O . LEU E 1 335 ? -30.18166 -35.92259 -6.25017 1.000 35.45014 329 LEU E O 1
ATOM 13457 N N . ASP E 1 336 ? -31.30039 -34.86817 -4.61327 1.000 29.38562 330 ASP E N 1
ATOM 13458 C CA . ASP E 1 336 ? -31.52269 -33.63919 -5.36514 1.000 32.94147 330 ASP E CA 1
ATOM 13459 C C . ASP E 1 336 ? -30.40902 -32.59086 -5.21818 1.000 35.56698 330 ASP E C 1
ATOM 13460 O O . ASP E 1 336 ? -30.55055 -31.48544 -5.74516 1.000 42.00895 330 ASP E O 1
ATOM 13465 N N . VAL E 1 337 ? -29.30777 -32.89721 -4.53332 1.000 31.02227 331 VAL E N 1
ATOM 13466 C CA . VAL E 1 337 ? -28.24325 -31.90690 -4.36362 1.000 40.04923 331 VAL E CA 1
ATOM 13467 C C . VAL E 1 337 ? -27.55840 -31.61575 -5.69740 1.000 39.68842 331 VAL E C 1
ATOM 13468 O O . VAL E 1 337 ? -27.07274 -32.52712 -6.38429 1.000 38.57217 331 VAL E O 1
ATOM 13472 N N . ASP E 1 338 ? -27.45254 -30.32852 -6.03455 1.000 41.21303 332 ASP E N 1
ATOM 13473 C CA . ASP E 1 338 ? -26.78022 -29.90825 -7.26182 1.000 47.89666 332 ASP E CA 1
ATOM 13474 C C . ASP E 1 338 ? -25.29915 -30.24939 -7.16721 1.000 56.61964 332 ASP E C 1
ATOM 13475 O O . ASP E 1 338 ? -24.56782 -29.66963 -6.35797 1.000 58.48638 332 ASP E O 1
ATOM 13477 N N . ILE E 1 339 ? -24.85595 -31.20114 -7.98563 1.000 61.03949 333 ILE E N 1
ATOM 13478 C CA . ILE E 1 339 ? -23.44972 -31.59613 -8.03451 1.000 66.16186 333 ILE E CA 1
ATOM 13479 C C . ILE E 1 339 ? -22.73289 -30.63763 -8.98269 1.000 71.94015 333 ILE E C 1
ATOM 13480 O O . ILE E 1 339 ? -22.83040 -30.76222 -10.20553 1.000 73.43681 333 ILE E O 1
ATOM 13485 N N . LEU E 1 340 ? -22.01234 -29.67112 -8.41332 1.000 74.61377 334 LEU E N 1
ATOM 13486 C CA . LEU E 1 340 ? -21.30936 -28.64851 -9.18570 1.000 78.19301 334 LEU E CA 1
ATOM 13487 C C . LEU E 1 340 ? -19.88232 -29.07444 -9.54610 1.000 83.30734 334 LEU E C 1
ATOM 13488 O O . LEU E 1 340 ? -19.16262 -29.67026 -8.73841 1.000 83.51685 334 LEU E O 1
ATOM 13490 N N . GLU F 1 8 ? -33.03440 -26.46499 56.69921 1.000 75.58205 2 GLU F N 1
ATOM 13491 C CA . GLU F 1 8 ? -34.44353 -26.49251 57.07426 1.000 75.39687 2 GLU F CA 1
ATOM 13492 C C . GLU F 1 8 ? -35.25326 -25.66321 56.11171 1.000 77.16192 2 GLU F C 1
ATOM 13493 O O . GLU F 1 8 ? -36.29777 -26.10773 55.64050 1.000 75.68938 2 GLU F O 1
ATOM 13499 N N . LYS F 1 9 ? -34.76396 -24.45181 55.82737 1.000 77.31495 3 LYS F N 1
ATOM 13500 C CA . LYS F 1 9 ? -35.46116 -23.57589 54.89087 1.000 81.31359 3 LYS F CA 1
ATOM 13501 C C . LYS F 1 9 ? -35.74034 -24.29057 53.57688 1.000 81.87557 3 LYS F C 1
ATOM 13502 O O . LYS F 1 9 ? -36.84450 -24.18896 53.03045 1.000 81.68277 3 LYS F O 1
ATOM 13504 N N . PHE F 1 10 ? -34.76024 -25.04062 53.06838 1.000 84.51613 4 PHE F N 1
ATOM 13505 C CA . PHE F 1 10 ? -34.93779 -25.74265 51.79971 1.000 87.97642 4 PHE F CA 1
ATOM 13506 C C . PHE F 1 10 ? -36.02492 -26.80839 51.91305 1.000 85.55643 4 PHE F C 1
ATOM 13507 O O . PHE F 1 10 ? -36.88208 -26.93260 51.03008 1.000 86.69312 4 PHE F O 1
ATOM 13515 N N . ILE F 1 11 ? -35.99158 -27.60200 52.99138 1.000 80.70165 5 ILE F N 1
ATOM 13516 C CA . ILE F 1 11 ? -36.94304 -28.70206 53.15058 1.000 75.86871 5 ILE F CA 1
ATOM 13517 C C . ILE F 1 11 ? -38.36571 -28.16904 53.24185 1.000 71.79663 5 ILE F C 1
ATOM 13518 O O . ILE F 1 11 ? -39.30020 -28.75089 52.67944 1.000 76.11886 5 ILE F O 1
ATOM 13523 N N . LYS F 1 12 ? -38.55600 -27.05917 53.95463 1.000 71.67404 6 LYS F N 1
ATOM 13524 C CA . LYS F 1 12 ? -39.87660 -26.44379 54.01915 1.000 72.64329 6 LYS F CA 1
ATOM 13525 C C . LYS F 1 12 ? -40.32095 -25.97313 52.63936 1.000 72.45518 6 LYS F C 1
ATOM 13526 O O . LYS F 1 12 ? -41.43341 -26.28036 52.19177 1.000 71.59465 6 LYS F O 1
ATOM 13528 N N . GLN F 1 13 ? -39.44679 -25.24051 51.94165 1.000 74.10771 7 GLN F N 1
ATOM 13529 C CA . GLN F 1 13 ? -39.76925 -24.75062 50.60214 1.000 73.48212 7 GLN F CA 1
ATOM 13530 C C . GLN F 1 13 ? -40.04780 -25.90021 49.63896 1.000 68.70114 7 GLN F C 1
ATOM 13531 O O . GLN F 1 13 ? -41.04311 -25.88004 48.90676 1.000 68.75520 7 GLN F O 1
ATOM 13537 N N . PHE F 1 14 ? -39.17278 -26.91092 49.61828 1.000 66.41759 8 PHE F N 1
ATOM 13538 C CA . PHE F 1 14 ? -39.35115 -28.01443 48.67676 1.000 65.47912 8 PHE F CA 1
ATOM 13539 C C . PHE F 1 14 ? -40.66978 -28.74422 48.91285 1.000 64.54669 8 PHE F C 1
ATOM 13540 O O . PHE F 1 14 ? -41.36156 -29.11597 47.95411 1.000 64.14214 8 PHE F O 1
ATOM 13548 N N . SER F 1 15 ? -41.03690 -28.94046 50.18110 1.000 64.62388 9 SER F N 1
ATOM 13549 C CA . SER F 1 15 ? -42.28526 -29.61722 50.52591 1.000 67.13884 9 SER F CA 1
ATOM 13550 C C . SER F 1 15 ? -43.49833 -28.88673 49.96070 1.000 66.39906 9 SER F C 1
ATOM 13551 O O . SER F 1 15 ? -44.39028 -29.50666 49.37208 1.000 60.90742 9 SER F O 1
ATOM 13554 N N . PHE F 1 16 ? -43.57764 -27.57331 50.18801 1.000 72.08564 10 PHE F N 1
ATOM 13555 C CA . PHE F 1 16 ? -44.70557 -26.79574 49.68252 1.000 77.05626 10 PHE F CA 1
ATOM 13556 C C . PHE F 1 16 ? -44.81142 -26.91755 48.16425 1.000 71.73033 10 PHE F C 1
ATOM 13557 O O . PHE F 1 16 ? -45.91085 -27.07648 47.61852 1.000 64.21776 10 PHE F O 1
ATOM 13565 N N . ILE F 1 17 ? -43.67228 -26.81973 47.46896 1.000 72.53050 11 ILE F N 1
ATOM 13566 C CA . ILE F 1 17 ? -43.65658 -26.88491 46.00910 1.000 69.26131 11 ILE F CA 1
ATOM 13567 C C . ILE F 1 17 ? -44.17826 -28.23367 45.51883 1.000 68.36661 11 ILE F C 1
ATOM 13568 O O . ILE F 1 17 ? -45.10555 -28.29791 44.70257 1.000 71.79641 11 ILE F O 1
ATOM 13573 N N . ALA F 1 18 ? -43.60209 -29.33190 46.02129 1.000 66.00413 12 ALA F N 1
ATOM 13574 C CA . ALA F 1 18 ? -43.93932 -30.65907 45.50266 1.000 62.11677 12 ALA F CA 1
ATOM 13575 C C . ALA F 1 18 ? -45.38434 -31.03487 45.80655 1.000 60.21826 12 ALA F C 1
ATOM 13576 O O . ALA F 1 18 ? -46.05540 -31.65699 44.97651 1.000 62.49484 12 ALA F O 1
ATOM 13578 N N . LEU F 1 19 ? -45.87733 -30.67447 46.99041 1.000 60.54278 13 LEU F N 1
ATOM 13579 C CA . LEU F 1 19 ? -47.26440 -30.96336 47.33128 1.000 60.06729 13 LEU F CA 1
ATOM 13580 C C . LEU F 1 19 ? -48.21929 -30.20550 46.41620 1.000 63.33013 13 LEU F C 1
ATOM 13581 O O . LEU F 1 19 ? -49.27182 -30.72895 46.03425 1.000 63.75862 13 LEU F O 1
ATOM 13586 N N . GLU F 1 20 ? -47.87433 -28.96449 46.05917 1.000 66.76096 14 GLU F N 1
ATOM 13587 C CA . GLU F 1 20 ? -48.68323 -28.22495 45.09411 1.000 70.71193 14 GLU F CA 1
ATOM 13588 C C . GLU F 1 20 ? -48.57527 -28.83238 43.70194 1.000 66.83378 14 GLU F C 1
ATOM 13589 O O . GLU F 1 20 ? -49.57814 -28.94287 42.98652 1.000 61.05929 14 GLU F O 1
ATOM 13595 N N . ASN F 1 21 ? -47.37001 -29.26872 43.32481 1.000 67.45872 15 ASN F N 1
ATOM 13596 C CA . ASN F 1 21 ? -47.12918 -29.76355 41.97313 1.000 63.27003 15 ASN F CA 1
ATOM 13597 C C . ASN F 1 21 ? -47.97858 -30.98906 41.66557 1.000 64.64098 15 ASN F C 1
ATOM 13598 O O . ASN F 1 21 ? -48.60532 -31.06851 40.60077 1.000 68.29473 15 ASN F O 1
ATOM 13603 N N . ILE F 1 22 ? -47.98190 -31.97554 42.56887 1.000 62.57622 16 ILE F N 1
ATOM 13604 C CA . ILE F 1 22 ? -48.53633 -33.28000 42.21943 1.000 61.85379 16 ILE F CA 1
ATOM 13605 C C . ILE F 1 22 ? -50.04531 -33.23573 42.01401 1.000 62.00867 16 ILE F C 1
ATOM 13606 O O . ILE F 1 22 ? -50.59182 -34.10553 41.32555 1.000 64.93166 16 ILE F O 1
ATOM 13611 N N . PHE F 1 23 ? -50.73330 -32.22825 42.54648 1.000 58.90358 17 PHE F N 1
ATOM 13612 C CA . PHE F 1 23 ? -52.17590 -32.11440 42.37037 1.000 52.59293 17 PHE F CA 1
ATOM 13613 C C . PHE F 1 23 ? -52.59248 -31.05549 41.36258 1.000 59.44701 17 PHE F C 1
ATOM 13614 O O . PHE F 1 23 ? -53.79060 -30.94028 41.07374 1.000 59.81705 17 PHE F O 1
ATOM 13622 N N . ARG F 1 24 ? -51.65186 -30.25859 40.86028 1.000 52.61652 18 ARG F N 1
ATOM 13623 C CA . ARG F 1 24 ? -51.95730 -29.18687 39.92083 1.000 51.47260 18 ARG F CA 1
ATOM 13624 C C . ARG F 1 24 ? -52.12240 -29.75544 38.50711 1.000 54.87232 18 ARG F C 1
ATOM 13625 O O . ARG F 1 24 ? -51.18296 -30.34004 37.95182 1.000 52.15331 18 ARG F O 1
ATOM 13633 N N . GLU F 1 25 ? -53.32058 -29.59769 37.93206 1.000 54.29340 19 GLU F N 1
ATOM 13634 C CA . GLU F 1 25 ? -53.61376 -30.19027 36.62917 1.000 54.32572 19 GLU F CA 1
ATOM 13635 C C . GLU F 1 25 ? -53.12211 -29.33126 35.47170 1.000 51.78273 19 GLU F C 1
ATOM 13636 O O . GLU F 1 25 ? -52.59943 -29.85672 34.48385 1.000 48.02315 19 GLU F O 1
ATOM 13642 N N . LEU F 1 26 ? -53.26174 -28.01808 35.58101 1.000 53.49953 20 LEU F N 1
ATOM 13643 C CA . LEU F 1 26 ? -53.04654 -27.13721 34.45069 1.000 52.11243 20 LEU F CA 1
ATOM 13644 C C . LEU F 1 26 ? -52.09989 -26.01144 34.83874 1.000 54.43449 20 LEU F C 1
ATOM 13645 O O . LEU F 1 26 ? -52.11378 -25.55317 35.98430 1.000 58.55202 20 LEU F O 1
ATOM 13650 N N . PRO F 1 27 ? -51.25673 -25.54626 33.90267 1.000 53.64595 21 PRO F N 1
ATOM 13651 C CA . PRO F 1 27 ? -51.09789 -26.09662 32.54601 1.000 52.14611 21 PRO F CA 1
ATOM 13652 C C . PRO F 1 27 ? -50.39393 -27.45976 32.53293 1.000 48.23007 21 PRO F C 1
ATOM 13653 O O . PRO F 1 27 ? -49.88912 -27.90410 33.56263 1.000 46.33363 21 PRO F O 1
ATOM 13657 N N . ASN F 1 28 ? -50.36494 -28.10802 31.37067 1.000 45.23575 22 ASN F N 1
ATOM 13658 C CA . ASN F 1 28 ? -49.85134 -29.46436 31.26601 1.000 40.69988 22 ASN F CA 1
ATOM 13659 C C . ASN F 1 28 ? -49.34079 -29.68499 29.85141 1.000 37.79872 22 ASN F C 1
ATOM 13660 O O . ASN F 1 28 ? -49.72355 -28.97636 28.91696 1.000 39.40395 22 ASN F O 1
ATOM 13665 N N . LYS F 1 29 ? -48.44140 -30.65337 29.70292 1.000 37.70685 23 LYS F N 1
ATOM 13666 C CA . LYS F 1 29 ? -47.91343 -31.00431 28.38832 1.000 39.70835 23 LYS F CA 1
ATOM 13667 C C . LYS F 1 29 ? -47.78476 -32.51558 28.29524 1.000 45.47410 23 LYS F C 1
ATOM 13668 O O . LYS F 1 29 ? -47.11232 -33.13628 29.12455 1.000 34.61997 23 LYS F O 1
ATOM 13674 N N . ILE F 1 30 ? -48.40352 -33.09820 27.26897 1.000 42.67296 24 ILE F N 1
ATOM 13675 C CA . ILE F 1 30 ? -48.39620 -34.54146 27.07442 1.000 36.53637 24 ILE F CA 1
ATOM 13676 C C . ILE F 1 30 ? -47.57751 -34.86909 25.83627 1.000 38.18677 24 ILE F C 1
ATOM 13677 O O . ILE F 1 30 ? -47.49895 -34.08036 24.88601 1.000 35.10095 24 ILE F O 1
ATOM 13682 N N . THR F 1 31 ? -46.89896 -36.00673 25.89050 1.000 31.55691 25 THR F N 1
ATOM 13683 C CA . THR F 1 31 ? -46.27125 -36.63463 24.73153 1.000 38.08935 25 THR F CA 1
ATOM 13684 C C . THR F 1 31 ? -46.90438 -38.01672 24.66501 1.000 36.76848 25 THR F C 1
ATOM 13685 O O . THR F 1 31 ? -46.60824 -38.88828 25.49106 1.000 32.07519 25 THR F O 1
ATOM 13689 N N . HIS F 1 32 ? -47.81752 -38.19213 23.71598 1.000 34.17828 26 HIS F N 1
ATOM 13690 C CA . HIS F 1 32 ? -48.79669 -39.26974 23.77067 1.000 31.06737 26 HIS F CA 1
ATOM 13691 C C . HIS F 1 32 ? -48.97966 -39.85765 22.38062 1.000 30.79297 26 HIS F C 1
ATOM 13692 O O . HIS F 1 32 ? -49.33911 -39.13634 21.43924 1.000 29.05979 26 HIS F O 1
ATOM 13699 N N . SER F 1 33 ? -48.72035 -41.15265 22.24425 1.000 31.88239 27 SER F N 1
ATOM 13700 C CA . SER F 1 33 ? -48.92862 -41.84215 20.98106 1.000 35.50745 27 SER F CA 1
ATOM 13701 C C . SER F 1 33 ? -50.17001 -42.72528 21.08541 1.000 35.36892 27 SER F C 1
ATOM 13702 O O . SER F 1 33 ? -50.55284 -43.15296 22.17718 1.000 35.08588 27 SER F O 1
ATOM 13705 N N . PHE F 1 34 ? -50.83034 -42.95569 19.94781 1.000 39.58782 28 PHE F N 1
ATOM 13706 C CA . PHE F 1 34 ? -52.09747 -43.67604 19.98234 1.000 38.12306 28 PHE F CA 1
ATOM 13707 C C . PHE F 1 34 ? -52.39415 -44.23946 18.60547 1.000 38.01488 28 PHE F C 1
ATOM 13708 O O . PHE F 1 34 ? -51.93586 -43.71158 17.58854 1.000 36.97946 28 PHE F O 1
ATOM 13716 N N . ASN F 1 35 ? -53.13807 -45.34315 18.58960 1.000 39.20688 29 ASN F N 1
ATOM 13717 C CA . ASN F 1 35 ? -53.65577 -45.92253 17.35655 1.000 42.75864 29 ASN F CA 1
ATOM 13718 C C . ASN F 1 35 ? -55.16864 -46.07136 17.41842 1.000 42.90825 29 ASN F C 1
ATOM 13719 O O . ASN F 1 35 ? -55.75765 -46.81386 16.62604 1.000 41.81550 29 ASN F O 1
ATOM 13724 N N . ASP F 1 36 ? -55.79895 -45.36557 18.35180 1.000 41.53934 30 ASP F N 1
ATOM 13725 C CA . ASP F 1 36 ? -57.24089 -45.38446 18.54382 1.000 45.74034 30 ASP F CA 1
ATOM 13726 C C . ASP F 1 36 ? -57.65173 -43.94586 18.80525 1.000 45.77991 30 ASP F C 1
ATOM 13727 O O . ASP F 1 36 ? -57.13421 -43.30613 19.72899 1.000 42.29214 30 ASP F O 1
ATOM 13732 N N . ILE F 1 37 ? -58.57151 -43.43684 17.98579 1.000 43.07930 31 ILE F N 1
ATOM 13733 C CA . ILE F 1 37 ? -58.91839 -42.02413 18.03827 1.000 44.28072 31 ILE F CA 1
ATOM 13734 C C . ILE F 1 37 ? -59.62709 -41.65470 19.33158 1.000 50.93928 31 ILE F C 1
ATOM 13735 O O . ILE F 1 37 ? -59.63151 -40.47696 19.71297 1.000 54.79662 31 ILE F O 1
ATOM 13740 N N . ASN F 1 38 ? -60.20869 -42.63610 20.02946 1.000 49.77544 32 ASN F N 1
ATOM 13741 C CA . ASN F 1 38 ? -60.82340 -42.42126 21.33532 1.000 53.99262 32 ASN F CA 1
ATOM 13742 C C . ASN F 1 38 ? -59.81171 -42.36534 22.47261 1.000 55.17393 32 ASN F C 1
ATOM 13743 O O . ASN F 1 38 ? -60.18770 -42.02504 23.60166 1.000 51.44108 32 ASN F O 1
ATOM 13748 N N . ASP F 1 39 ? -58.55790 -42.72169 22.21589 1.000 55.99865 33 ASP F N 1
ATOM 13749 C CA . ASP F 1 39 ? -57.51746 -42.72662 23.24216 1.000 57.34983 33 ASP F CA 1
ATOM 13750 C C . ASP F 1 39 ? -56.85454 -41.35596 23.36057 1.000 58.95538 33 ASP F C 1
ATOM 13751 O O . ASP F 1 39 ? -55.63669 -41.21768 23.30425 1.000 62.48695 33 ASP F O 1
ATOM 13756 N N . ILE F 1 40 ? -57.66234 -40.30794 23.45757 1.000 54.63689 34 ILE F N 1
ATOM 13757 C CA . ILE F 1 40 ? -57.16629 -38.95215 23.65296 1.000 50.64802 34 ILE F CA 1
ATOM 13758 C C . ILE F 1 40 ? -57.99020 -38.39316 24.79872 1.000 51.65373 34 ILE F C 1
ATOM 13759 O O . ILE F 1 40 ? -59.12640 -37.94996 24.59528 1.000 53.53839 34 ILE F O 1
ATOM 13764 N N . LYS F 1 41 ? -57.43452 -38.42349 26.00106 1.000 47.91586 35 LYS F N 1
ATOM 13765 C CA . LYS F 1 41 ? -58.15702 -38.08958 27.21681 1.000 53.06259 35 LYS F CA 1
ATOM 13766 C C . LYS F 1 41 ? -57.31571 -37.15060 28.06600 1.000 56.17776 35 LYS F C 1
ATOM 13767 O O . LYS F 1 41 ? -56.08573 -37.12724 27.94305 1.000 44.74505 35 LYS F O 1
ATOM 13771 N N . PRO F 1 42 ? -57.94657 -36.38890 28.96157 1.000 58.23945 36 PRO F N 1
ATOM 13772 C CA . PRO F 1 42 ? -57.17839 -35.52791 29.86262 1.000 57.08439 36 PRO F CA 1
ATOM 13773 C C . PRO F 1 42 ? -56.21203 -36.34370 30.69267 1.000 51.19997 36 PRO F C 1
ATOM 13774 O O . PRO F 1 42 ? -56.42969 -37.54840 30.92716 1.000 47.79195 36 PRO F O 1
ATOM 13778 N N . PRO F 1 43 ? -55.09971 -35.74085 31.12850 1.000 53.24343 37 PRO F N 1
ATOM 13779 C CA . PRO F 1 43 ? -54.11712 -36.50205 31.92066 1.000 55.45775 37 PRO F CA 1
ATOM 13780 C C . PRO F 1 43 ? -54.69325 -37.19305 33.14702 1.000 55.89674 37 PRO F C 1
ATOM 13781 O O . PRO F 1 43 ? -54.26898 -38.31352 33.45704 1.000 48.85358 37 PRO F O 1
ATOM 13785 N N . LYS F 1 44 ? -55.65633 -36.57587 33.84288 1.000 61.44396 38 LYS F N 1
ATOM 13786 C CA . LYS F 1 44 ? -56.20128 -37.19933 35.04704 1.000 67.36120 38 LYS F CA 1
ATOM 13787 C C . LYS F 1 44 ? -56.77467 -38.57940 34.75606 1.000 67.17653 38 LYS F C 1
ATOM 13788 O O . LYS F 1 44 ? -56.73122 -39.46250 35.61966 1.000 68.90827 38 LYS F O 1
ATOM 13790 N N . LEU F 1 45 ? -57.28907 -38.79214 33.54509 1.000 62.81268 39 LEU F N 1
ATOM 13791 C CA . LEU F 1 45 ? -57.83190 -40.08946 33.16478 1.000 58.89439 39 LEU F CA 1
ATOM 13792 C C . LEU F 1 45 ? -56.76265 -41.02240 32.60345 1.000 56.34877 39 LEU F C 1
ATOM 13793 O O . LEU F 1 45 ? -56.77209 -42.21790 32.90100 1.000 57.47463 39 LEU F O 1
ATOM 13798 N N . MET F 1 46 ? -55.82886 -40.50703 31.80017 1.000 55.25538 40 MET F N 1
ATOM 13799 C CA . MET F 1 46 ? -54.77023 -41.36314 31.26901 1.000 53.44771 40 MET F CA 1
ATOM 13800 C C . MET F 1 46 ? -53.77509 -41.77140 32.35215 1.000 51.57276 40 MET F C 1
ATOM 13801 O O . MET F 1 46 ? -53.27978 -42.90416 32.35075 1.000 50.65325 40 MET F O 1
ATOM 13806 N N . TYR F 1 47 ? -53.44079 -40.84715 33.26102 1.000 51.42640 41 TYR F N 1
ATOM 13807 C CA . TYR F 1 47 ? -52.40122 -41.02920 34.27453 1.000 48.53755 41 TYR F CA 1
ATOM 13808 C C . TYR F 1 47 ? -53.00932 -40.78205 35.65081 1.000 55.12963 41 TYR F C 1
ATOM 13809 O O . TYR F 1 47 ? -52.91621 -39.66435 36.18368 1.000 54.64351 41 TYR F O 1
ATOM 13818 N N . PRO F 1 48 ? -53.63522 -41.79450 36.25669 1.000 51.76910 42 PRO F N 1
ATOM 13819 C CA . PRO F 1 48 ? -54.35481 -41.55841 37.52372 1.000 60.44037 42 PRO F CA 1
ATOM 13820 C C . PRO F 1 48 ? -53.47859 -41.06538 38.67077 1.000 60.03699 42 PRO F C 1
ATOM 13821 O O . PRO F 1 48 ? -53.99851 -40.42047 39.58909 1.000 60.93188 42 PRO F O 1
ATOM 13825 N N . ILE F 1 49 ? -52.17892 -41.34483 38.65546 1.000 60.19643 43 ILE F N 1
ATOM 13826 C CA . ILE F 1 49 ? -51.25241 -40.86559 39.69122 1.000 57.84062 43 ILE F CA 1
ATOM 13827 C C . ILE F 1 49 ? -50.47417 -39.63429 39.24111 1.000 55.25066 43 ILE F C 1
ATOM 13828 O O . ILE F 1 49 ? -50.45300 -38.61359 39.92766 1.000 56.53920 43 ILE F O 1
ATOM 13833 N N . PHE F 1 50 ? -49.81413 -39.72032 38.09156 1.000 53.73438 44 PHE F N 1
ATOM 13834 C CA . PHE F 1 50 ? -48.77950 -38.76807 37.69585 1.000 49.95963 44 PHE F CA 1
ATOM 13835 C C . PHE F 1 50 ? -49.28324 -37.76081 36.66954 1.000 53.45179 44 PHE F C 1
ATOM 13836 O O . PHE F 1 50 ? -48.58276 -37.43261 35.70686 1.000 53.34030 44 PHE F O 1
ATOM 13844 N N . TYR F 1 51 ? -50.49894 -37.24664 36.86491 1.000 52.38951 45 TYR F N 1
ATOM 13845 C CA . TYR F 1 51 ? -51.11780 -36.31787 35.92861 1.000 51.60506 45 TYR F CA 1
ATOM 13846 C C . TYR F 1 51 ? -50.73325 -34.86957 36.17147 1.000 51.74629 45 TYR F C 1
ATOM 13847 O O . TYR F 1 51 ? -51.00713 -34.02245 35.31316 1.000 52.98114 45 TYR F O 1
ATOM 13856 N N . GLY F 1 52 ? -50.14027 -34.55402 37.31698 1.000 50.55123 46 GLY F N 1
ATOM 13857 C CA . GLY F 1 52 ? -49.86666 -33.18874 37.69018 1.000 51.12462 46 GLY F CA 1
ATOM 13858 C C . GLY F 1 52 ? -48.44220 -32.78008 37.38911 1.000 56.98277 46 GLY F C 1
ATOM 13859 O O . GLY F 1 52 ? -47.72849 -33.42439 36.60857 1.000 56.33403 46 GLY F O 1
ATOM 13860 N N . SER F 1 53 ? -48.03621 -31.66084 37.98648 1.000 54.16911 47 SER F N 1
ATOM 13861 C CA . SER F 1 53 ? -46.64812 -31.21211 37.95868 1.000 53.47055 47 SER F CA 1
ATOM 13862 C C . SER F 1 53 ? -46.14074 -31.04843 36.52767 1.000 51.00086 47 SER F C 1
ATOM 13863 O O . SER F 1 53 ? -44.97953 -31.35122 36.23548 1.000 47.57671 47 SER F O 1
ATOM 13866 N N . TYR F 1 54 ? -47.05004 -30.62401 35.63857 1.000 50.04269 48 TYR F N 1
ATOM 13867 C CA . TYR F 1 54 ? -46.83437 -30.26944 34.23569 1.000 46.11340 48 TYR F CA 1
ATOM 13868 C C . TYR F 1 54 ? -46.66769 -31.47923 33.31752 1.000 45.38716 48 TYR F C 1
ATOM 13869 O O . TYR F 1 54 ? -47.24658 -31.49438 32.22598 1.000 43.60013 48 TYR F O 1
ATOM 13878 N N . ASP F 1 55 ? -45.91054 -32.49947 33.72137 1.000 44.51594 49 ASP F N 1
ATOM 13879 C CA . ASP F 1 55 ? -45.76260 -33.66721 32.85882 1.000 44.68028 49 ASP F CA 1
ATOM 13880 C C . ASP F 1 55 ? -45.44064 -34.89784 33.70034 1.000 47.74618 49 ASP F C 1
ATOM 13881 O O . ASP F 1 55 ? -45.06420 -34.79726 34.87239 1.000 45.08862 49 ASP F O 1
ATOM 13886 N N . TRP F 1 56 ? -45.59699 -36.06812 33.06951 1.000 43.08040 50 TRP F N 1
ATOM 13887 C CA . TRP F 1 56 ? -45.56415 -37.33847 33.79385 1.000 46.63320 50 TRP F CA 1
ATOM 13888 C C . TRP F 1 56 ? -44.27259 -37.50245 34.58808 1.000 44.14195 50 TRP F C 1
ATOM 13889 O O . TRP F 1 56 ? -44.30245 -37.80347 35.78484 1.000 53.30554 50 TRP F O 1
ATOM 13900 N N . HIS F 1 57 ? -43.12658 -37.31603 33.93254 1.000 42.97747 51 HIS F N 1
ATOM 13901 C CA . HIS F 1 57 ? -41.84630 -37.54133 34.59410 1.000 44.18830 51 HIS F CA 1
ATOM 13902 C C . HIS F 1 57 ? -41.56536 -36.50545 35.67502 1.000 44.61394 51 HIS F C 1
ATOM 13903 O O . HIS F 1 57 ? -40.93229 -36.83537 36.68199 1.000 45.63709 51 HIS F O 1
ATOM 13910 N N . SER F 1 58 ? -41.99417 -35.25289 35.48809 1.000 44.71435 52 SER F N 1
ATOM 13911 C CA . SER F 1 58 ? -41.81518 -34.27052 36.55498 1.000 46.97960 52 SER F CA 1
ATOM 13912 C C . SER F 1 58 ? -42.69141 -34.60346 37.75182 1.000 50.54855 52 SER F C 1
ATOM 13913 O O . SER F 1 58 ? -42.26882 -34.42495 38.90129 1.000 49.38890 52 SER F O 1
ATOM 13916 N N . SER F 1 59 ? -43.90667 -35.10368 37.50635 1.000 50.99116 53 SER F N 1
ATOM 13917 C CA . SER F 1 59 ? -44.73183 -35.56235 38.61746 1.000 55.00817 53 SER F CA 1
ATOM 13918 C C . SER F 1 59 ? -44.06593 -36.73133 39.33609 1.000 54.80632 53 SER F C 1
ATOM 13919 O O . SER F 1 59 ? -44.02977 -36.76727 40.57101 1.000 51.74494 53 SER F O 1
ATOM 13922 N N . VAL F 1 60 ? -43.50551 -37.68094 38.57635 1.000 50.73731 54 VAL F N 1
ATOM 13923 C CA . VAL F 1 60 ? -42.83865 -38.83495 39.18248 1.000 49.19431 54 VAL F CA 1
ATOM 13924 C C . VAL F 1 60 ? -41.73141 -38.38796 40.13153 1.000 50.16297 54 VAL F C 1
ATOM 13925 O O . VAL F 1 60 ? -41.65916 -38.84661 41.27520 1.000 55.32396 54 VAL F O 1
ATOM 13929 N N . HIS F 1 61 ? -40.84154 -37.49877 39.67771 1.000 49.42792 55 HIS F N 1
ATOM 13930 C CA . HIS F 1 61 ? -39.74122 -37.14493 40.56296 1.000 55.00672 55 HIS F CA 1
ATOM 13931 C C . HIS F 1 61 ? -40.11727 -36.05042 41.55599 1.000 58.72915 55 HIS F C 1
ATOM 13932 O O . HIS F 1 61 ? -39.35846 -35.81637 42.50473 1.000 53.52854 55 HIS F O 1
ATOM 13939 N N . SER F 1 62 ? -41.26469 -35.38559 41.37769 1.000 58.78512 56 SER F N 1
ATOM 13940 C CA . SER F 1 62 ? -41.82259 -34.61433 42.48845 1.000 60.90718 56 SER F CA 1
ATOM 13941 C C . SER F 1 62 ? -42.22987 -35.53372 43.63407 1.000 59.79617 56 SER F C 1
ATOM 13942 O O . SER F 1 62 ? -42.05921 -35.18543 44.81180 1.000 61.28519 56 SER F O 1
ATOM 13945 N N . HIS F 1 63 ? -42.77509 -36.71201 43.30741 1.000 58.07758 57 HIS F N 1
ATOM 13946 C CA . HIS F 1 63 ? -43.07183 -37.70526 44.33788 1.000 59.53009 57 HIS F CA 1
ATOM 13947 C C . HIS F 1 63 ? -41.79633 -38.22252 45.00725 1.000 61.25512 57 HIS F C 1
ATOM 13948 O O . HIS F 1 63 ? -41.77028 -38.41684 46.22813 1.000 59.21222 57 HIS F O 1
ATOM 13955 N N . TRP F 1 64 ? -40.73692 -38.47878 44.22337 1.000 62.15813 58 TRP F N 1
ATOM 13956 C CA . TRP F 1 64 ? -39.45471 -38.85441 44.81973 1.000 62.42373 58 TRP F CA 1
ATOM 13957 C C . TRP F 1 64 ? -38.98962 -37.79395 45.80165 1.000 60.15283 58 TRP F C 1
ATOM 13958 O O . TRP F 1 64 ? -38.44798 -38.11592 46.86714 1.000 60.41576 58 TRP F O 1
ATOM 13969 N N . LEU F 1 65 ? -39.14656 -36.52014 45.43214 1.000 57.83416 59 LEU F N 1
ATOM 13970 C CA . LEU F 1 65 ? -38.77176 -35.43121 46.32779 1.000 64.36033 59 LEU F CA 1
ATOM 13971 C C . LEU F 1 65 ? -39.49091 -35.54686 47.67052 1.000 65.44434 59 LEU F C 1
ATOM 13972 O O . LEU F 1 65 ? -38.87522 -35.36852 48.72832 1.000 63.70455 59 LEU F O 1
ATOM 13977 N N . LEU F 1 66 ? -40.79105 -35.86071 47.64908 1.000 63.57990 60 LEU F N 1
ATOM 13978 C CA . LEU F 1 66 ? -41.54665 -36.00211 48.89496 1.000 67.23402 60 LEU F CA 1
ATOM 13979 C C . LEU F 1 66 ? -41.12298 -37.23965 49.68766 1.000 67.17768 60 LEU F C 1
ATOM 13980 O O . LEU F 1 66 ? -41.04134 -37.19496 50.92115 1.000 69.25787 60 LEU F O 1
ATOM 13985 N N . VAL F 1 67 ? -40.88272 -38.36278 49.00613 1.000 67.86240 61 VAL F N 1
ATOM 13986 C CA . VAL F 1 67 ? -40.45365 -39.57534 49.70205 1.000 68.14137 61 VAL F CA 1
ATOM 13987 C C . VAL F 1 67 ? -39.06085 -39.38770 50.29505 1.000 68.48049 61 VAL F C 1
ATOM 13988 O O . VAL F 1 67 ? -38.80339 -39.75052 51.44922 1.000 71.82681 61 VAL F O 1
ATOM 13992 N N . LYS F 1 68 ? -38.13960 -38.82541 49.50930 1.000 65.52921 62 LYS F N 1
ATOM 13993 C CA . LYS F 1 68 ? -36.79365 -38.55936 50.00746 1.000 64.67075 62 LYS F CA 1
ATOM 13994 C C . LYS F 1 68 ? -36.83793 -37.61434 51.19536 1.000 68.60293 62 LYS F C 1
ATOM 13995 O O . LYS F 1 68 ? -36.09880 -37.79559 52.17305 1.000 71.26841 62 LYS F O 1
ATOM 14001 N N . ILE F 1 69 ? -37.68575 -36.58494 51.11842 1.000 68.07270 63 ILE F N 1
ATOM 14002 C CA . ILE F 1 69 ? -37.89151 -35.69757 52.26144 1.000 74.13138 63 ILE F CA 1
ATOM 14003 C C . ILE F 1 69 ? -38.42549 -36.48254 53.45436 1.000 77.30860 63 ILE F C 1
ATOM 14004 O O . ILE F 1 69 ? -38.00746 -36.26720 54.60002 1.000 79.49402 63 ILE F O 1
ATOM 14009 N N . LEU F 1 70 ? -39.37149 -37.39080 53.20395 1.000 71.18501 64 LEU F N 1
ATOM 14010 C CA . LEU F 1 70 ? -39.96354 -38.18802 54.27449 1.000 80.20003 64 LEU F CA 1
ATOM 14011 C C . LEU F 1 70 ? -38.93230 -39.09105 54.95838 1.000 80.17345 64 LEU F C 1
ATOM 14012 O O . LEU F 1 70 ? -38.92342 -39.20836 56.18863 1.000 76.31202 64 LEU F O 1
ATOM 14017 N N . LYS F 1 71 ? -38.03277 -39.70927 54.18081 1.000 77.49791 65 LYS F N 1
ATOM 14018 C CA . LYS F 1 71 ? -37.08538 -40.67116 54.74678 1.000 79.05236 65 LYS F CA 1
ATOM 14019 C C . LYS F 1 71 ? -35.98322 -39.98521 55.54217 1.000 78.63364 65 LYS F C 1
ATOM 14020 O O . LYS F 1 71 ? -35.60560 -40.45430 56.62149 1.000 81.40744 65 LYS F O 1
ATOM 14026 N N . ASP F 1 72 ? -35.43573 -38.89286 55.01658 1.000 77.61172 66 ASP F N 1
ATOM 14027 C CA . ASP F 1 72 ? -34.22454 -38.30576 55.56296 1.000 78.35358 66 ASP F CA 1
ATOM 14028 C C . ASP F 1 72 ? -34.43525 -36.92630 56.16908 1.000 81.45610 66 ASP F C 1
ATOM 14029 O O . ASP F 1 72 ? -33.54918 -36.44778 56.88555 1.000 82.17010 66 ASP F O 1
ATOM 14034 N N . PHE F 1 73 ? -35.58297 -36.28140 55.93547 1.000 82.32989 67 PHE F N 1
ATOM 14035 C CA . PHE F 1 73 ? -35.74957 -34.91502 56.42078 1.000 84.89543 67 PHE F CA 1
ATOM 14036 C C . PHE F 1 73 ? -37.12229 -34.68231 57.04992 1.000 83.11621 67 PHE F C 1
ATOM 14037 O O . PHE F 1 73 ? -37.65210 -33.56767 56.99135 1.000 82.09936 67 PHE F O 1
ATOM 14045 N N . SER F 1 74 ? -37.71270 -35.71371 57.65661 1.000 80.60326 68 SER F N 1
ATOM 14046 C CA . SER F 1 74 ? -39.07326 -35.57616 58.16728 1.000 85.31723 68 SER F CA 1
ATOM 14047 C C . SER F 1 74 ? -39.15794 -34.56181 59.30660 1.000 91.34299 68 SER F C 1
ATOM 14048 O O . SER F 1 74 ? -40.19394 -33.90584 59.46657 1.000 93.96279 68 SER F O 1
ATOM 14050 N N . HIS F 1 75 ? -38.07975 -34.40950 60.09531 1.000 86.54876 69 HIS F N 1
ATOM 14051 C CA . HIS F 1 75 ? -38.07554 -33.46019 61.21191 1.000 95.96766 69 HIS F CA 1
ATOM 14052 C C . HIS F 1 75 ? -38.22574 -32.01249 60.75100 1.000 98.28388 69 HIS F C 1
ATOM 14053 O O . HIS F 1 75 ? -38.68117 -31.16306 61.52427 1.000 98.94717 69 HIS F O 1
ATOM 14055 N N . PHE F 1 76 ? -37.84182 -31.71009 59.51097 1.000 98.94162 70 PHE F N 1
ATOM 14056 C CA . PHE F 1 76 ? -37.94212 -30.37251 58.93607 1.000 102.09196 70 PHE F CA 1
ATOM 14057 C C . PHE F 1 76 ? -39.17153 -30.20179 58.04905 1.000 98.07853 70 PHE F C 1
ATOM 14058 O O . PHE F 1 76 ? -39.30907 -29.16396 57.39250 1.000 97.40079 70 PHE F O 1
ATOM 14066 N N . ALA F 1 77 ? -40.04817 -31.19585 57.99183 1.000 94.57391 71 ALA F N 1
ATOM 14067 C CA . ALA F 1 77 ? -41.05707 -31.29321 56.95148 1.000 92.74068 71 ALA F CA 1
ATOM 14068 C C . ALA F 1 77 ? -42.46808 -31.36150 57.52731 1.000 91.66416 71 ALA F C 1
ATOM 14069 O O . ALA F 1 77 ? -42.65360 -31.66220 58.71267 1.000 89.76335 71 ALA F O 1
ATOM 14071 N N . PRO F 1 7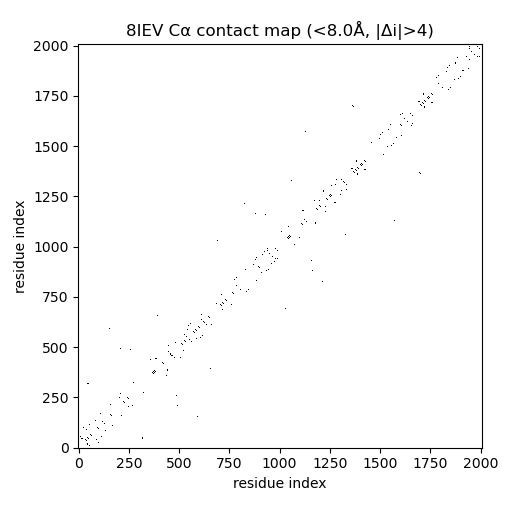8 ? -43.49654 -31.04794 56.71047 1.000 91.10746 72 PRO F N 1
ATOM 14072 C CA . PRO F 1 78 ? -44.91311 -31.27128 57.08242 1.000 93.19891 72 PRO F CA 1
ATOM 14073 C C . PRO F 1 78 ? -45.28606 -32.74420 56.94154 1.000 95.85010 72 PRO F C 1
ATOM 14074 O O . PRO F 1 78 ? -45.91358 -33.17934 55.97616 1.000 95.83971 72 PRO F O 1
ATOM 14078 N N . LYS F 1 79 ? -44.86319 -33.53765 57.92961 1.000 98.63326 73 LYS F N 1
ATOM 14079 C CA . LYS F 1 79 ? -44.91069 -34.99345 57.80573 1.000 97.80572 73 LYS F CA 1
ATOM 14080 C C . LYS F 1 79 ? -46.32406 -35.49829 57.52325 1.000 94.31095 73 LYS F C 1
ATOM 14081 O O . LYS F 1 79 ? -46.52823 -36.31490 56.61768 1.000 95.34921 73 LYS F O 1
ATOM 14083 N N . ASP F 1 80 ? -47.31843 -35.00270 58.26571 1.000 89.70325 74 ASP F N 1
ATOM 14084 C CA . ASP F 1 80 ? -48.66916 -35.54518 58.13638 1.000 86.21654 74 ASP F CA 1
ATOM 14085 C C . ASP F 1 80 ? -49.29728 -35.21073 56.78760 1.000 85.86667 74 ASP F C 1
ATOM 14086 O O . ASP F 1 80 ? -49.95000 -36.06519 56.17459 1.000 85.94860 74 ASP F O 1
ATOM 14088 N N . GLU F 1 81 ? -49.10954 -33.98095 56.30107 1.000 84.26931 75 GLU F N 1
ATOM 14089 C CA . GLU F 1 81 ? -49.68256 -33.61583 55.00995 1.000 79.25104 75 GLU F CA 1
ATOM 14090 C C . GLU F 1 81 ? -49.06634 -34.43551 53.88457 1.000 76.92539 75 GLU F C 1
ATOM 14091 O O . GLU F 1 81 ? -49.78297 -34.93496 53.01277 1.000 76.09821 75 GLU F O 1
ATOM 14093 N N . ILE F 1 82 ? -47.74383 -34.61951 53.91190 1.000 77.91232 76 ILE F N 1
ATOM 14094 C CA . ILE F 1 82 ? -47.07132 -35.41918 52.88880 1.000 80.98492 76 ILE F CA 1
ATOM 14095 C C . ILE F 1 82 ? -47.55427 -36.86703 52.93905 1.000 81.63954 76 ILE F C 1
ATOM 14096 O O . ILE F 1 82 ? -47.85572 -37.47739 51.90375 1.000 76.76473 76 ILE F O 1
ATOM 14101 N N . ILE F 1 83 ? -47.62704 -37.44027 54.14518 1.000 75.36189 77 ILE F N 1
ATOM 14102 C CA . ILE F 1 83 ? -48.07267 -38.82466 54.29542 1.000 75.51837 77 ILE F CA 1
ATOM 14103 C C . ILE F 1 83 ? -49.50401 -38.99182 53.79335 1.000 76.26987 77 ILE F C 1
ATOM 14104 O O . ILE F 1 83 ? -49.83884 -39.99932 53.15687 1.000 76.01673 77 ILE F O 1
ATOM 14109 N N . LYS F 1 84 ? -50.37930 -38.02741 54.09775 1.000 77.92221 78 LYS F N 1
ATOM 14110 C CA . LYS F 1 84 ? -51.75727 -38.09786 53.61492 1.000 78.67292 78 LYS F CA 1
ATOM 14111 C C . LYS F 1 84 ? -51.81506 -38.00851 52.09254 1.000 79.42190 78 LYS F C 1
ATOM 14112 O O . LYS F 1 84 ? -52.55748 -38.75442 51.44000 1.000 72.80740 78 LYS F O 1
ATOM 14114 N N . ALA F 1 85 ? -51.04270 -37.09592 51.50795 1.000 79.74081 79 ALA F N 1
ATOM 14115 C CA . ALA F 1 85 ? -51.03501 -36.96596 50.05697 1.000 80.20615 79 ALA F CA 1
ATOM 14116 C C . ALA F 1 85 ? -50.53808 -38.24558 49.39501 1.000 80.37104 79 ALA F C 1
ATOM 14117 O O . ALA F 1 85 ? -51.15537 -38.74618 48.44882 1.000 81.90403 79 ALA F O 1
ATOM 14119 N N . LEU F 1 86 ? -49.42295 -38.79596 49.88400 1.000 78.30731 80 LEU F N 1
ATOM 14120 C CA . LEU F 1 86 ? -48.85598 -39.98563 49.25354 1.000 75.37746 80 LEU F CA 1
ATOM 14121 C C . LEU F 1 86 ? -49.78112 -41.19321 49.38325 1.000 77.24201 80 LEU F C 1
ATOM 14122 O O . LEU F 1 86 ? -49.89112 -41.99870 48.44533 1.000 65.93460 80 LEU F O 1
ATOM 14127 N N . ASP F 1 87 ? -50.48734 -41.31266 50.51762 1.000 69.72747 81 ASP F N 1
ATOM 14128 C CA . ASP F 1 87 ? -51.41144 -42.42994 50.71412 1.000 70.61969 81 ASP F CA 1
ATOM 14129 C C . ASP F 1 87 ? -52.51593 -42.45358 49.66379 1.000 70.02251 81 ASP F C 1
ATOM 14130 O O . ASP F 1 87 ? -52.88383 -43.52458 49.16884 1.000 70.27924 81 ASP F O 1
ATOM 14135 N N . SER F 1 88 ? -53.08622 -41.29420 49.33920 1.000 69.43321 82 SER F N 1
ATOM 14136 C CA . SER F 1 88 ? -54.13934 -41.24348 48.33331 1.000 75.95043 82 SER F CA 1
ATOM 14137 C C . SER F 1 88 ? -53.60554 -41.35140 46.90659 1.000 70.04243 82 SER F C 1
ATOM 14138 O O . SER F 1 88 ? -54.37489 -41.68308 46.00169 1.000 65.13207 82 SER F O 1
ATOM 14141 N N . GLN F 1 89 ? -52.31863 -41.06389 46.68495 1.000 70.78534 83 GLN F N 1
ATOM 14142 C CA . GLN F 1 89 ? -51.71207 -41.22052 45.36256 1.000 67.95225 83 GLN F CA 1
ATOM 14143 C C . GLN F 1 89 ? -51.34416 -42.67556 45.09020 1.000 66.73313 83 GLN F C 1
ATOM 14144 O O . GLN F 1 89 ? -51.69574 -43.23026 44.04234 1.000 62.98881 83 GLN F O 1
ATOM 14150 N N . PHE F 1 90 ? -50.64886 -43.30915 46.03141 1.000 70.14926 84 PHE F N 1
ATOM 14151 C CA . PHE F 1 90 ? -50.05022 -44.62570 45.81626 1.000 71.20321 84 PHE F CA 1
ATOM 14152 C C . PHE F 1 90 ? -51.00235 -45.75552 46.19787 1.000 72.41423 84 PHE F C 1
ATOM 14153 O O . PHE F 1 90 ? -50.63121 -46.68056 46.91669 1.000 72.14240 84 PHE F O 1
ATOM 14161 N N . SER F 1 91 ? -52.24067 -45.68821 45.71511 1.000 74.86074 85 SER F N 1
ATOM 14162 C CA . SER F 1 91 ? -53.20957 -46.74995 45.94188 1.000 74.54814 85 SER F CA 1
ATOM 14163 C C . SER F 1 91 ? -53.09294 -47.80063 44.83971 1.000 73.52505 85 SER F C 1
ATOM 14164 O O . SER F 1 91 ? -52.58147 -47.53607 43.74846 1.000 72.84187 85 SER F O 1
ATOM 14167 N N . LYS F 1 92 ? -53.58561 -49.00523 45.14148 1.000 73.78815 86 LYS F N 1
ATOM 14168 C CA . LYS F 1 92 ? -53.50822 -50.11812 44.19416 1.000 73.06270 86 LYS F CA 1
ATOM 14169 C C . LYS F 1 92 ? -54.27981 -49.83094 42.90364 1.000 75.93002 86 LYS F C 1
ATOM 14170 O O . LYS F 1 92 ? -53.79595 -50.12100 41.80218 1.000 75.98567 86 LYS F O 1
ATOM 14173 N N . GLU F 1 93 ? -55.47686 -49.25403 43.01708 1.000 76.34236 87 GLU F N 1
ATOM 14174 C CA . GLU F 1 93 ? -56.31453 -49.03156 41.84153 1.000 74.35044 87 GLU F CA 1
ATOM 14175 C C . GLU F 1 93 ? -55.68606 -48.01604 40.88562 1.000 72.18166 87 GLU F C 1
ATOM 14176 O O . GLU F 1 93 ? -55.66679 -48.22442 39.66308 1.000 68.48409 87 GLU F O 1
ATOM 14182 N N . LYS F 1 94 ? -55.18818 -46.89663 41.42171 1.000 68.41748 88 LYS F N 1
ATOM 14183 C CA . LYS F 1 94 ? -54.56405 -45.88583 40.57325 1.000 64.31781 88 LYS F CA 1
ATOM 14184 C C . LYS F 1 94 ? -53.29011 -46.41456 39.92787 1.000 60.25109 88 LYS F C 1
ATOM 14185 O O . LYS F 1 94 ? -52.99597 -46.09124 38.77200 1.000 59.37692 88 LYS F O 1
ATOM 14191 N N . ALA F 1 95 ? -52.50635 -47.20728 40.66622 1.000 58.99716 89 ALA F N 1
ATOM 14192 C CA . ALA F 1 95 ? -51.28835 -47.77679 40.09606 1.000 59.35610 89 ALA F CA 1
ATOM 14193 C C . ALA F 1 95 ? -51.60832 -48.72609 38.94885 1.000 60.46667 89 ALA F C 1
ATOM 14194 O O . ALA F 1 95 ? -50.86685 -48.78433 37.95798 1.000 55.00051 89 ALA F O 1
ATOM 14196 N N . GLU F 1 96 ? -52.69491 -49.49874 39.07892 1.000 61.91097 90 GLU F N 1
ATOM 14197 C CA . GLU F 1 96 ? -53.15536 -50.33590 37.97478 1.000 58.93307 90 GLU F CA 1
ATOM 14198 C C . GLU F 1 96 ? -53.53625 -49.49518 36.76232 1.000 60.68587 90 GLU F C 1
ATOM 14199 O O . GLU F 1 96 ? -53.34180 -49.92633 35.61880 1.000 60.02109 90 GLU F O 1
ATOM 14201 N N . GLY F 1 97 ? -54.09088 -48.30158 36.99291 1.000 61.11433 91 GLY F N 1
ATOM 14202 C CA . GLY F 1 97 ? -54.40083 -47.40690 35.88848 1.000 60.22823 91 GLY F CA 1
ATOM 14203 C C . GLY F 1 97 ? -53.16341 -46.93671 35.14755 1.000 56.87145 91 GLY F C 1
ATOM 14204 O O . GLY F 1 97 ? -53.14081 -46.90221 33.91578 1.000 55.25705 91 GLY F O 1
ATOM 14205 N N . GLU F 1 98 ? -52.12242 -46.55272 35.88477 1.000 54.61709 92 GLU F N 1
ATOM 14206 C CA . GLU F 1 98 ? -50.86268 -46.21388 35.23303 1.000 55.76489 92 GLU F CA 1
ATOM 14207 C C . GLU F 1 98 ? -50.31470 -47.40191 34.44929 1.000 57.08232 92 GLU F C 1
ATOM 14208 O O . GLU F 1 98 ? -49.84536 -47.24471 33.31379 1.000 46.67305 92 GLU F O 1
ATOM 14214 N N . LEU F 1 99 ? -50.35577 -48.59899 35.04634 1.000 56.49098 93 LEU F N 1
ATOM 14215 C CA . LEU F 1 99 ? -49.83727 -49.78634 34.37291 1.000 55.65129 93 LEU F CA 1
ATOM 14216 C C . LEU F 1 99 ? -50.64241 -50.12392 33.11684 1.000 58.05674 93 LEU F C 1
ATOM 14217 O O . LEU F 1 99 ? -50.07955 -50.61183 32.12805 1.000 57.51095 93 LEU F O 1
ATOM 14222 N N . LYS F 1 100 ? -51.96301 -49.89581 33.14113 1.000 49.19218 94 LYS F N 1
ATOM 14223 C CA . LYS F 1 100 ? -52.77384 -50.13668 31.94932 1.000 48.54469 94 LYS F CA 1
ATOM 14224 C C . LYS F 1 100 ? -52.31370 -49.25790 30.78496 1.000 51.39081 94 LYS F C 1
ATOM 14225 O O . LYS F 1 100 ? -52.16458 -49.73332 29.65481 1.000 49.93724 94 LYS F O 1
ATOM 14227 N N . TYR F 1 101 ? -52.07996 -47.96767 31.04790 1.000 50.35915 95 TYR F N 1
ATOM 14228 C CA . TYR F 1 101 ? -51.54614 -47.07740 30.02070 1.000 43.92219 95 TYR F CA 1
ATOM 14229 C C . TYR F 1 101 ? -50.19449 -47.57605 29.52401 1.000 49.87105 95 TYR F C 1
ATOM 14230 O O . TYR F 1 101 ? -49.95313 -47.64845 28.31136 1.000 45.20428 95 TYR F O 1
ATOM 14239 N N . LEU F 1 102 ? -49.30267 -47.93564 30.45552 1.000 43.65016 96 LEU F N 1
ATOM 14240 C CA . LEU F 1 102 ? -47.96327 -48.38395 30.08730 1.000 42.89793 96 LEU F CA 1
ATOM 14241 C C . LEU F 1 102 ? -47.99818 -49.67183 29.27885 1.000 42.83243 96 LEU F C 1
ATOM 14242 O O . LEU F 1 102 ? -47.20918 -49.84642 28.34508 1.000 45.85742 96 LEU F O 1
ATOM 14247 N N . GLN F 1 103 ? -48.89090 -50.59374 29.62582 1.000 50.21308 97 GLN F N 1
ATOM 14248 C CA . GLN F 1 103 ? -48.88375 -51.89656 28.97512 1.000 49.07227 97 GLN F CA 1
ATOM 14249 C C . GLN F 1 103 ? -49.62404 -51.90410 27.64381 1.000 47.55484 97 GLN F C 1
ATOM 14250 O O . GLN F 1 103 ? -49.49477 -52.87780 26.89275 1.000 48.34993 97 GLN F O 1
ATOM 14256 N N . ASN F 1 104 ? -50.38270 -50.85659 27.33667 1.000 42.81293 98 ASN F N 1
ATOM 14257 C CA . ASN F 1 104 ? -51.07020 -50.75049 26.05432 1.000 46.26156 98 ASN F CA 1
ATOM 14258 C C . ASN F 1 104 ? -50.03020 -50.67976 24.94311 1.000 42.75592 98 ASN F C 1
ATOM 14259 O O . ASN F 1 104 ? -49.18304 -49.77248 24.95725 1.000 43.88577 98 ASN F O 1
ATOM 14264 N N . PRO F 1 105 ? -50.05304 -51.59974 23.97678 1.000 42.59291 99 PRO F N 1
ATOM 14265 C CA . PRO F 1 105 ? -49.03147 -51.58177 22.91839 1.000 40.17529 99 PRO F CA 1
ATOM 14266 C C . PRO F 1 105 ? -48.96953 -50.28186 22.14749 1.000 41.68986 99 PRO F C 1
ATOM 14267 O O . PRO F 1 105 ? -47.90452 -49.95277 21.60842 1.000 42.37796 99 PRO F O 1
ATOM 14271 N N . ALA F 1 106 ? -50.07156 -49.52846 22.07284 1.000 40.82556 100 ALA F N 1
ATOM 14272 C CA . ALA F 1 106 ? -50.03211 -48.25760 21.35792 1.000 40.48272 100 ALA F CA 1
ATOM 14273 C C . ALA F 1 106 ? -49.16647 -47.21936 22.05348 1.000 40.18322 100 ALA F C 1
ATOM 14274 O O . ALA F 1 106 ? -48.81205 -46.22038 21.42146 1.000 37.84817 100 ALA F O 1
ATOM 14276 N N . HIS F 1 107 ? -48.77872 -47.45180 23.31026 1.000 43.57678 101 HIS F N 1
ATOM 14277 C CA . HIS F 1 107 ? -47.96969 -46.51373 24.08035 1.000 40.99562 101 HIS F CA 1
ATOM 14278 C C . HIS F 1 107 ? -46.53168 -46.99024 24.25242 1.000 40.66352 101 HIS F C 1
ATOM 14279 O O . HIS F 1 107 ? -45.81097 -46.46525 25.10324 1.000 39.13299 101 HIS F O 1
ATOM 14286 N N . LYS F 1 108 ? -46.09653 -47.95691 23.44628 1.000 41.59716 102 LYS F N 1
ATOM 14287 C CA . LYS F 1 108 ? -44.73241 -48.46314 23.52392 1.000 43.45764 102 LYS F CA 1
ATOM 14288 C C . LYS F 1 108 ? -43.71645 -47.32869 23.41484 1.000 44.68570 102 LYS F C 1
ATOM 14289 O O . LYS F 1 108 ? -43.86411 -46.41791 22.59159 1.000 37.50161 102 LYS F O 1
ATOM 14295 N N . GLY F 1 109 ? -42.68386 -47.37901 24.27156 1.000 45.15125 103 GLY F N 1
ATOM 14296 C CA . GLY F 1 109 ? -41.63135 -46.37693 24.27300 1.000 41.99719 103 GLY F CA 1
ATOM 14297 C C . GLY F 1 109 ? -41.91585 -45.14497 25.10458 1.000 39.62055 103 GLY F C 1
ATOM 14298 O O . GLY F 1 109 ? -41.05005 -44.26389 25.20161 1.000 38.76719 103 GLY F O 1
ATOM 14299 N N . PHE F 1 110 ? -43.11306 -45.04095 25.66474 1.000 40.27976 104 PHE F N 1
ATOM 14300 C CA . PHE F 1 110 ? -43.49904 -43.90785 26.48895 1.000 40.33905 104 PHE F CA 1
ATOM 14301 C C . PHE F 1 110 ? -42.48108 -43.67847 27.60799 1.000 39.04021 104 PHE F C 1
ATOM 14302 O O . PHE F 1 110 ? -42.09084 -44.61533 28.30832 1.000 37.95516 104 PHE F O 1
ATOM 14310 N N . GLU F 1 111 ? -41.99851 -42.43496 27.71641 1.000 40.94693 105 GLU F N 1
ATOM 14311 C CA . GLU F 1 111 ? -41.12330 -41.93415 28.78439 1.000 41.47034 105 GLU F CA 1
ATOM 14312 C C . GLU F 1 111 ? -39.73346 -42.57449 28.80436 1.000 41.41043 105 GLU F C 1
ATOM 14313 O O . GLU F 1 111 ? -38.99407 -42.40787 29.78999 1.000 42.01901 105 GLU F O 1
ATOM 14319 N N . ARG F 1 112 ? -39.33149 -43.25816 27.73896 1.000 40.96848 106 ARG F N 1
ATOM 14320 C CA . ARG F 1 112 ? -38.00763 -43.87460 27.67484 1.000 42.23195 106 ARG F CA 1
ATOM 14321 C C . ARG F 1 112 ? -36.94777 -42.81630 27.38330 1.000 41.76942 106 ARG F C 1
ATOM 14322 O O . ARG F 1 112 ? -37.06642 -42.09063 26.39329 1.000 40.71827 106 ARG F O 1
ATOM 14330 N N . PRO F 1 113 ? -35.87252 -42.72916 28.18446 1.000 43.35144 107 PRO F N 1
ATOM 14331 C CA . PRO F 1 113 ? -35.62483 -43.48437 29.41154 1.000 43.09345 107 PRO F CA 1
ATOM 14332 C C . PRO F 1 113 ? -35.77149 -42.63995 30.66649 1.000 39.67230 107 PRO F C 1
ATOM 14333 O O . PRO F 1 113 ? -35.63642 -43.17939 31.76433 1.000 42.84916 107 PRO F O 1
ATOM 14337 N N . TYR F 1 114 ? -36.05670 -41.34297 30.50243 1.000 39.36672 108 TYR F N 1
ATOM 14338 C CA . TYR F 1 114 ? -36.03756 -40.42176 31.64104 1.000 43.57057 108 TYR F CA 1
ATOM 14339 C C . TYR F 1 114 ? -37.04522 -40.81444 32.70745 1.000 42.49131 108 TYR F C 1
ATOM 14340 O O . TYR F 1 114 ? -36.70938 -40.90565 33.89401 1.000 42.56017 108 TYR F O 1
ATOM 14349 N N . GLY F 1 115 ? -38.29723 -41.02075 32.30253 1.000 42.58662 109 GLY F N 1
ATOM 14350 C CA . GLY F 1 115 ? -39.31407 -41.43822 33.24517 1.000 43.39361 109 GLY F CA 1
ATOM 14351 C C . GLY F 1 115 ? -39.06094 -42.81480 33.81585 1.000 46.24524 109 GLY F C 1
ATOM 14352 O O . GLY F 1 115 ? -39.49204 -43.11088 34.93270 1.000 43.88358 109 GLY F O 1
ATOM 14353 N N . TRP F 1 116 ? -38.42736 -43.69814 33.03900 1.000 47.17617 110 TRP F N 1
ATOM 14354 C CA . TRP F 1 116 ? -38.09862 -45.02444 33.56070 1.000 45.94152 110 TRP F CA 1
ATOM 14355 C C . TRP F 1 116 ? -37.13503 -44.92156 34.73879 1.000 48.80724 110 TRP F C 1
ATOM 14356 O O . TRP F 1 116 ? -37.40477 -45.44102 35.83162 1.000 51.62156 110 TRP F O 1
ATOM 14367 N N . GLY F 1 117 ? -36.00511 -44.23523 34.53218 1.000 49.20646 111 GLY F N 1
ATOM 14368 C CA . GLY F 1 117 ? -35.00329 -44.12899 35.58421 1.000 52.04598 111 GLY F CA 1
ATOM 14369 C C . GLY F 1 117 ? -35.52994 -43.43011 36.82014 1.000 52.91260 111 GLY F C 1
ATOM 14370 O O . GLY F 1 117 ? -35.24242 -43.84257 37.94828 1.000 53.75809 111 GLY F O 1
ATOM 14371 N N . TRP F 1 118 ? -36.29548 -42.35294 36.62634 1.000 50.25024 112 TRP F N 1
ATOM 14372 C CA . TRP F 1 118 ? -36.87176 -41.64568 37.76393 1.000 46.62591 112 TRP F CA 1
ATOM 14373 C C . TRP F 1 118 ? -37.91227 -42.49355 38.48497 1.000 47.51234 112 TRP F C 1
ATOM 14374 O O . TRP F 1 118 ? -38.01612 -42.43104 39.71310 1.000 49.26629 112 TRP F O 1
ATOM 14385 N N . PHE F 1 119 ? -38.69443 -43.29742 37.75818 1.000 46.87110 113 PHE F N 1
ATOM 14386 C CA . PHE F 1 119 ? -39.66002 -44.12776 38.47332 1.000 55.15275 113 PHE F CA 1
ATOM 14387 C C . PHE F 1 119 ? -38.95167 -45.19029 39.30776 1.000 53.98283 113 PHE F C 1
ATOM 14388 O O . PHE F 1 119 ? -39.40114 -45.52031 40.41276 1.000 58.24066 113 PHE F O 1
ATOM 14396 N N . LEU F 1 120 ? -37.86689 -45.76693 38.78011 1.000 53.04007 114 LEU F N 1
ATOM 14397 C CA . LEU F 1 120 ? -37.08283 -46.70886 39.57442 1.000 54.14637 114 LEU F CA 1
ATOM 14398 C C . LEU F 1 120 ? -36.42042 -46.00571 40.75403 1.000 55.44222 114 LEU F C 1
ATOM 14399 O O . LEU F 1 120 ? -36.31817 -46.57560 41.84512 1.000 60.99280 114 LEU F O 1
ATOM 14404 N N . LYS F 1 121 ? -35.97431 -44.76069 40.55532 1.000 54.34795 115 LYS F N 1
ATOM 14405 C CA . LYS F 1 121 ? -35.42316 -43.98063 41.66063 1.000 55.78111 115 LYS F CA 1
ATOM 14406 C C . LYS F 1 121 ? -36.49114 -43.70609 42.71034 1.000 52.37539 115 LYS F C 1
ATOM 14407 O O . LYS F 1 121 ? -36.20427 -43.70283 43.91276 1.000 53.78005 115 LYS F O 1
ATOM 14413 N N . LEU F 1 122 ? -37.71665 -43.42123 42.26723 1.000 54.61736 116 LEU F N 1
ATOM 14414 C CA . LEU F 1 122 ? -38.83978 -43.32029 43.18903 1.000 53.16938 116 LEU F CA 1
ATOM 14415 C C . LEU F 1 122 ? -39.04818 -44.63271 43.92289 1.000 56.63707 116 LEU F C 1
ATOM 14416 O O . LEU F 1 122 ? -39.15508 -44.65505 45.15402 1.000 59.16253 116 LEU F O 1
ATOM 14421 N N . THR F 1 123 ? -39.07022 -45.74877 43.18353 1.000 53.66155 117 THR F N 1
ATOM 14422 C CA . THR F 1 123 ? -39.30691 -47.04611 43.81894 1.000 59.52336 117 THR F CA 1
ATOM 14423 C C . THR F 1 123 ? -38.20326 -47.40244 44.81035 1.000 58.60937 117 THR F C 1
ATOM 14424 O O . THR F 1 123 ? -38.48569 -47.87093 45.91926 1.000 57.52055 117 THR F O 1
ATOM 14428 N N . LEU F 1 124 ? -36.94225 -47.17437 44.43411 1.000 55.20601 118 LEU F N 1
ATOM 14429 C CA . LEU F 1 124 ? -35.83160 -47.42092 45.35109 1.000 58.73359 118 LEU F CA 1
ATOM 14430 C C . LEU F 1 124 ? -35.99390 -46.62895 46.64238 1.000 59.64824 118 LEU F C 1
ATOM 14431 O O . LEU F 1 124 ? -35.85342 -47.17556 47.74390 1.000 59.11912 118 LEU F O 1
ATOM 14436 N N . GLU F 1 125 ? -36.29148 -45.33217 46.52113 1.000 60.13682 119 GLU F N 1
ATOM 14437 C CA . GLU F 1 125 ? -36.40950 -44.47212 47.69536 1.000 62.86800 119 GLU F CA 1
ATOM 14438 C C . GLU F 1 125 ? -37.57901 -44.89096 4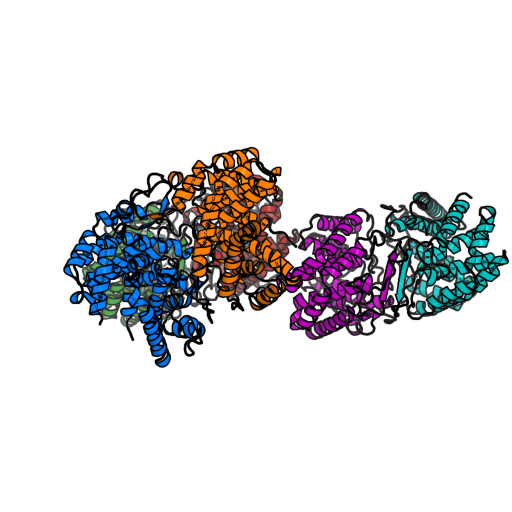8.58400 1.000 63.46936 119 GLU F C 1
ATOM 14439 O O . GLU F 1 125 ? -37.49695 -44.78603 49.81354 1.000 61.55268 119 GLU F O 1
ATOM 14445 N N . ILE F 1 126 ? -38.68198 -45.34353 47.97787 1.000 59.49421 120 ILE F N 1
ATOM 14446 C CA . ILE F 1 126 ? -39.81951 -45.83621 48.74879 1.000 60.91641 120 ILE F CA 1
ATOM 14447 C C . ILE F 1 126 ? -39.43347 -47.08953 49.52347 1.000 67.24218 120 ILE F C 1
ATOM 14448 O O . ILE F 1 126 ? -39.78767 -47.24450 50.69995 1.000 69.63209 120 ILE F O 1
ATOM 14453 N N . ASN F 1 127 ? -38.70870 -48.00907 48.87745 1.000 64.82062 121 ASN F N 1
ATOM 14454 C CA . ASN F 1 127 ? -38.29771 -49.23761 49.55739 1.000 66.10378 121 ASN F CA 1
ATOM 14455 C C . ASN F 1 127 ? -37.32910 -48.94756 50.69771 1.000 66.39652 121 ASN F C 1
ATOM 14456 O O . ASN F 1 127 ? -37.36718 -49.61825 51.73531 1.000 70.09726 121 ASN F O 1
ATOM 14461 N N . LEU F 1 128 ? -36.44322 -47.96229 50.51744 1.000 63.87776 122 LEU F N 1
ATOM 14462 C CA . LEU F 1 128 ? -35.56260 -47.54076 51.60520 1.000 64.16587 122 LEU F CA 1
ATOM 14463 C C . LEU F 1 128 ? -36.36283 -46.93998 52.75532 1.000 65.71384 122 LEU F C 1
ATOM 14464 O O . LEU F 1 128 ? -36.06476 -47.19178 53.93094 1.000 80.21117 122 LEU F O 1
ATOM 14469 N N . LEU F 1 129 ? -37.37934 -46.13500 52.43450 1.000 65.31998 123 LEU F N 1
ATOM 14470 C CA . LEU F 1 129 ? -38.25240 -45.58915 53.46742 1.000 71.44015 123 LEU F CA 1
ATOM 14471 C C . LEU F 1 129 ? -39.05197 -46.68778 54.15005 1.000 71.88084 123 LEU F C 1
ATOM 14472 O O . LEU F 1 129 ? -39.35673 -46.57919 55.34227 1.000 70.13563 123 LEU F O 1
ATOM 14477 N N . ALA F 1 130 ? -39.37533 -47.75971 53.42186 1.000 70.53586 124 ALA F N 1
ATOM 14478 C CA . ALA F 1 130 ? -40.14421 -48.86021 53.98970 1.000 73.26413 124 ALA F CA 1
ATOM 14479 C C . ALA F 1 130 ? -39.36348 -49.66761 55.02485 1.000 73.80780 124 ALA F C 1
ATOM 14480 O O . ALA F 1 130 ? -39.97895 -50.44285 55.76346 1.000 72.30164 124 ALA F O 1
ATOM 14482 N N . LYS F 1 131 ? -38.03461 -49.51817 55.08816 1.000 74.46982 125 LYS F N 1
ATOM 14483 C CA . LYS F 1 131 ? -37.24805 -50.14813 56.14525 1.000 71.72052 125 LYS F CA 1
ATOM 14484 C C . LYS F 1 131 ? -37.46317 -49.48591 57.50185 1.000 73.95749 125 LYS F C 1
ATOM 14485 O O . LYS F 1 131 ? -37.18965 -50.11242 58.53038 1.000 75.16440 125 LYS F O 1
ATOM 14487 N N . GLU F 1 132 ? -37.93968 -48.23610 57.53433 1.000 84.96338 126 GLU F N 1
ATOM 14488 C CA . GLU F 1 132 ? -38.12499 -47.51439 58.78661 1.000 89.43363 126 GLU F CA 1
ATOM 14489 C C . GLU F 1 132 ? -39.54848 -47.03750 59.03791 1.000 91.76932 126 GLU F C 1
ATOM 14490 O O . GLU F 1 132 ? -39.88352 -46.74502 60.19113 1.000 92.41618 126 GLU F O 1
ATOM 14492 N N . ASN F 1 133 ? -40.38837 -46.94333 58.01066 1.000 92.38820 127 ASN F N 1
ATOM 14493 C CA . ASN F 1 133 ? -41.74968 -46.43575 58.15454 1.000 93.81158 127 ASN F CA 1
ATOM 14494 C C . ASN F 1 133 ? -42.69157 -47.45459 57.52608 1.000 90.79232 127 ASN F C 1
ATOM 14495 O O . ASN F 1 133 ? -42.67014 -47.65404 56.30524 1.000 91.36289 127 ASN F O 1
ATOM 14500 N N . ASP F 1 134 ? -43.52139 -48.08816 58.35982 1.000 87.38357 128 ASP F N 1
ATOM 14501 C CA . ASP F 1 134 ? -44.38241 -49.17132 57.90163 1.000 83.55786 128 ASP F CA 1
ATOM 14502 C C . ASP F 1 134 ? -45.44422 -48.70810 56.90719 1.000 81.79359 128 ASP F C 1
ATOM 14503 O O . ASP F 1 134 ? -45.88172 -49.51151 56.07734 1.000 80.78830 128 ASP F O 1
ATOM 14505 N N . LYS F 1 135 ? -45.85589 -47.43590 56.95433 1.000 84.05069 129 LYS F N 1
ATOM 14506 C CA . LYS F 1 135 ? -46.85721 -46.94227 56.00809 1.000 85.19995 129 LYS F CA 1
ATOM 14507 C C . LYS F 1 135 ? -46.37629 -47.03706 54.56169 1.000 86.65348 129 LYS F C 1
ATOM 14508 O O . LYS F 1 135 ? -47.19417 -47.18733 53.64583 1.000 82.26586 129 LYS F O 1
ATOM 14510 N N . ALA F 1 136 ? -45.06515 -46.91986 54.33234 1.000 90.07476 130 ALA F N 1
ATOM 14511 C CA . ALA F 1 136 ? -44.48427 -47.01298 52.99525 1.000 92.39633 130 ALA F CA 1
ATOM 14512 C C . ALA F 1 136 ? -44.43271 -48.44136 52.44812 1.000 91.25910 130 ALA F C 1
ATOM 14513 O O . ALA F 1 136 ? -43.89872 -48.63087 51.34649 1.000 91.63947 130 ALA F O 1
ATOM 14515 N N 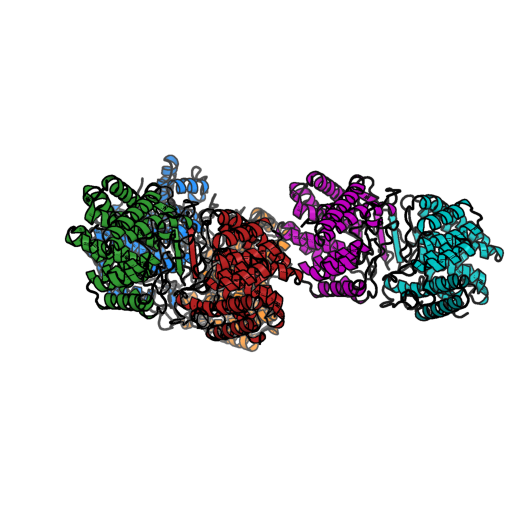. GLU F 1 137 ? -44.95680 -49.43890 53.17609 1.000 87.67541 131 GLU F N 1
ATOM 14516 C CA . GLU F 1 137 ? -44.91672 -50.82258 52.70566 1.000 83.00325 131 GLU F CA 1
ATOM 14517 C C . GLU F 1 137 ? -46.01058 -51.10768 51.68222 1.000 81.50218 131 GLU F C 1
ATOM 14518 O O . GLU F 1 137 ? -45.78778 -51.87490 50.73792 1.000 82.31425 131 GLU F O 1
ATOM 14520 N N . ILE F 1 138 ? -47.19920 -50.51912 51.85393 1.000 80.63313 132 ILE F N 1
ATOM 14521 C CA . ILE F 1 138 ? -48.22005 -50.60863 50.80966 1.000 79.46668 132 ILE F CA 1
ATOM 14522 C C . ILE F 1 138 ? -47.74990 -49.89187 49.54965 1.000 75.96728 132 ILE F C 1
ATOM 14523 O O . ILE F 1 138 ? -47.90200 -50.39883 48.43298 1.000 73.76644 132 ILE F O 1
ATOM 14528 N N . TRP F 1 139 ? -47.18145 -48.69487 49.71259 1.000 75.52844 133 TRP F N 1
ATOM 14529 C CA . TRP F 1 139 ? -46.70299 -47.93833 48.55937 1.000 74.19834 133 TRP F CA 1
ATOM 14530 C C . TRP F 1 139 ? -45.71467 -48.75634 47.73683 1.000 72.24522 133 TRP F C 1
ATOM 14531 O O . TRP F 1 139 ? -45.84513 -48.85405 46.51109 1.000 69.95452 133 TRP F O 1
ATOM 14542 N N . ALA F 1 140 ? -44.74210 -49.38910 48.40103 1.000 74.64537 134 ALA F N 1
ATOM 14543 C CA . ALA F 1 140 ? -43.76373 -50.18994 47.67403 1.000 73.27021 134 ALA F CA 1
ATOM 14544 C C . ALA F 1 140 ? -44.44186 -51.35886 46.96338 1.000 72.67337 134 ALA F C 1
ATOM 14545 O O . ALA F 1 140 ? -44.10612 -51.67467 45.81355 1.000 66.17965 134 ALA F O 1
ATOM 14547 N N . LYS F 1 141 ? -45.40882 -52.00406 47.63361 1.000 69.16746 135 LYS F N 1
ATOM 14548 C CA . LYS F 1 141 ? -46.16928 -53.09502 47.02530 1.000 69.28959 135 LYS F CA 1
ATOM 14549 C C . LYS F 1 141 ? -47.08874 -52.60489 45.90362 1.000 67.89236 135 LYS F C 1
ATOM 14550 O O . LYS F 1 141 ? -47.24138 -53.28904 44.88680 1.000 67.15567 135 LYS F O 1
ATOM 14552 N N . ASN F 1 142 ? -47.73563 -51.44367 46.07759 1.000 67.67819 136 ASN F N 1
ATOM 14553 C CA . ASN F 1 142 ? -48.71245 -50.98207 45.08835 1.000 71.85663 136 ASN F CA 1
ATOM 14554 C C . ASN F 1 142 ? -48.06877 -50.49950 43.79478 1.000 69.96686 136 ASN F C 1
ATOM 14555 O O . ASN F 1 142 ? -48.68992 -50.58361 42.73254 1.000 70.54318 136 ASN F O 1
ATOM 14560 N N . LEU F 1 143 ? -46.84902 -49.98675 43.85456 1.000 70.13718 137 LEU F N 1
ATOM 14561 C CA . LEU F 1 143 ? -46.16322 -49.50091 42.66783 1.000 68.37196 137 LEU F CA 1
ATOM 14562 C C . LEU F 1 143 ? -45.28378 -50.57938 42.05185 1.000 71.01241 137 LEU F C 1
ATOM 14563 O O . LEU F 1 143 ? -44.63509 -50.33504 41.02549 1.000 70.97525 137 LEU F O 1
ATOM 14568 N N . GLU F 1 144 ? -45.29164 -51.77462 42.65197 1.000 72.26135 138 GLU F N 1
ATOM 14569 C CA . GLU F 1 144 ? -44.38560 -52.85034 42.26698 1.000 71.04019 138 GLU F CA 1
ATOM 14570 C C . GLU F 1 144 ? -44.57602 -53.26931 40.81018 1.000 69.98845 138 GLU F C 1
ATOM 14571 O O . GLU F 1 144 ? -43.59800 -53.56979 40.11752 1.000 71.13427 138 GLU F O 1
ATOM 14577 N N . GLY F 1 145 ? -45.82396 -53.32409 40.33464 1.000 61.48766 139 GLY F N 1
ATOM 14578 C CA . GLY F 1 145 ? -46.06403 -53.72683 38.95372 1.000 66.53174 139 GLY F CA 1
ATOM 14579 C C . GLY F 1 145 ? -45.48089 -52.75941 37.93813 1.000 58.53975 139 GLY F C 1
ATOM 14580 O O . GLY F 1 145 ? -44.92687 -53.17134 36.91772 1.000 57.62389 139 GLY F O 1
ATOM 14581 N N . ILE F 1 146 ? -45.58879 -51.46129 38.20781 1.000 57.97047 140 ILE F N 1
ATOM 14582 C CA . ILE F 1 146 ? -45.02511 -50.46739 37.30267 1.000 56.20131 140 ILE F CA 1
ATOM 14583 C C . ILE F 1 146 ? -43.50596 -50.58762 37.25178 1.000 63.30136 140 ILE F C 1
ATOM 14584 O O . ILE F 1 146 ? -42.89869 -50.50323 36.17539 1.000 54.22476 140 ILE F O 1
ATOM 14589 N N . ALA F 1 147 ? -42.86802 -50.78091 38.41125 1.000 56.60481 141 ALA F N 1
ATOM 14590 C CA . ALA F 1 147 ? -41.41361 -50.91289 38.45225 1.000 59.26012 141 ALA F CA 1
ATOM 14591 C C . ALA F 1 147 ? -40.94191 -52.12438 37.65511 1.000 59.32982 141 ALA F C 1
ATOM 14592 O O . ALA F 1 147 ? -39.97077 -52.04341 36.89213 1.000 58.31834 141 ALA F O 1
ATOM 14594 N N . ASP F 1 148 ? -41.61191 -53.26415 37.83243 1.000 57.30958 142 ASP F N 1
ATOM 14595 C CA . ASP F 1 148 ? -41.24992 -54.46390 37.08378 1.000 59.76284 142 ASP F CA 1
ATOM 14596 C C . ASP F 1 148 ? -41.39063 -54.23498 35.58113 1.000 56.69810 142 ASP F C 1
ATOM 14597 O O . ASP F 1 148 ? -40.59323 -54.75046 34.78842 1.000 55.27465 142 ASP F O 1
ATOM 14602 N N . PHE F 1 149 ? -42.40061 -53.46324 35.17172 1.000 56.66456 143 PHE F N 1
ATOM 14603 C CA . PHE F 1 149 ? -42.56991 -53.15112 33.75399 1.000 57.63711 143 PHE F CA 1
ATOM 14604 C C . PHE F 1 149 ? -41.34738 -52.42472 33.20322 1.000 60.23511 143 PHE F C 1
ATOM 14605 O O . PHE F 1 149 ? -40.81782 -52.78604 32.14482 1.000 51.50547 143 PHE F O 1
ATOM 14613 N N . PHE F 1 150 ? -40.88946 -51.38691 33.91027 1.000 58.74056 144 PHE F N 1
ATOM 14614 C CA . PHE F 1 150 ? -39.74148 -50.61852 33.43698 1.000 54.92472 144 PHE F CA 1
ATOM 14615 C C . PHE F 1 150 ? -38.46919 -51.45722 33.45832 1.000 54.84156 144 PHE F C 1
ATOM 14616 O O . PHE F 1 150 ? -37.61049 -51.31450 32.57695 1.000 49.74971 144 PHE F O 1
ATOM 14624 N N . VAL F 1 151 ? -38.32932 -52.33475 34.45761 1.000 52.40511 145 VAL F N 1
ATOM 14625 C CA . VAL F 1 151 ? -37.19554 -53.25181 34.48472 1.000 52.89663 145 VAL F CA 1
ATOM 14626 C C . VAL F 1 151 ? -37.19424 -54.14064 33.24657 1.000 56.90668 145 VAL F C 1
ATOM 14627 O O . VAL F 1 151 ? -36.17207 -54.28555 32.56439 1.000 58.19372 145 VAL F O 1
ATOM 14631 N N . LYS F 1 152 ? -38.34524 -54.73759 32.92907 1.000 55.17510 146 LYS F N 1
ATOM 14632 C CA . LYS F 1 152 ? -38.44132 -55.56090 31.72766 1.000 58.79544 146 LYS F CA 1
ATOM 14633 C C . LYS F 1 152 ? -38.16237 -54.74578 30.46631 1.000 53.99132 146 LYS F C 1
ATOM 14634 O O . LYS F 1 152 ? -37.46550 -55.20862 29.55488 1.000 50.48577 146 LYS F O 1
ATOM 14640 N N . GLU F 1 153 ? -38.70761 -53.53400 30.38685 1.000 52.56224 147 GLU F N 1
ATOM 14641 C CA . GLU F 1 153 ? -38.48213 -52.71412 29.20088 1.000 48.36516 147 GLU F CA 1
ATOM 14642 C C . GLU F 1 153 ? -37.00189 -52.38043 29.04420 1.000 49.91344 147 GLU F C 1
ATOM 14643 O O . GLU F 1 153 ? -36.47811 -52.34546 27.92334 1.000 46.53161 147 GLU F O 1
ATOM 14649 N N . PHE F 1 154 ? -36.31321 -52.13161 30.16275 1.000 49.69603 148 PHE F N 1
ATOM 14650 C CA . PHE F 1 154 ? -34.86976 -51.91817 30.13010 1.000 52.58982 148 PHE F CA 1
ATOM 14651 C C . PHE F 1 154 ? -34.15392 -53.15380 29.59964 1.000 53.28755 148 PHE F C 1
ATOM 14652 O O . PHE F 1 154 ? -33.30832 -53.06059 28.70044 1.000 53.54914 148 PHE F O 1
ATOM 14660 N N . LYS F 1 155 ? -34.49575 -54.32906 30.13745 1.000 49.50135 149 LYS F N 1
ATOM 14661 C CA . LYS F 1 155 ? -33.87353 -55.56181 29.67062 1.000 50.18011 149 LYS F CA 1
ATOM 14662 C C . LYS F 1 155 ? -34.16362 -55.79997 28.19641 1.000 49.32563 149 LYS F C 1
ATOM 14663 O O . LYS F 1 155 ? -33.31014 -56.32132 27.47130 1.000 49.18888 149 LYS F O 1
ATOM 14669 N N . GLU F 1 156 ? -35.35514 -55.41249 27.73282 1.000 48.84752 150 GLU F N 1
ATOM 14670 C CA . GLU F 1 156 ? -35.68862 -55.59937 26.32555 1.000 50.67445 150 GLU F CA 1
ATOM 14671 C C . GLU F 1 156 ? -34.97252 -54.58328 25.44482 1.000 49.96251 150 GLU F C 1
ATOM 14672 O O . GLU F 1 156 ? -34.53249 -54.91667 24.33849 1.000 50.11053 150 GLU F O 1
ATOM 14678 N N . PHE F 1 157 ? -34.85355 -53.33759 25.90564 1.000 48.65242 151 PHE F N 1
ATOM 14679 C CA . PHE F 1 157 ? -34.33727 -52.30152 25.01860 1.000 43.98026 151 PHE F CA 1
ATOM 14680 C C . PHE F 1 157 ? -32.81450 -52.17304 25.03814 1.000 43.55833 151 PHE F C 1
ATOM 14681 O O . PHE F 1 157 ? -32.20919 -51.99238 23.97812 1.000 42.60862 151 PHE F O 1
ATOM 14689 N N . LEU F 1 158 ? -32.16831 -52.26073 26.20112 1.000 44.32874 152 LEU F N 1
ATOM 14690 C CA . LEU F 1 158 ? -30.72356 -52.03609 26.24024 1.000 47.32830 152 LEU F CA 1
ATOM 14691 C C . LEU F 1 158 ? -29.92773 -52.86993 25.23702 1.000 50.11484 152 LEU F C 1
ATOM 14692 O O . LEU F 1 158 ? -29.04672 -52.29603 24.57279 1.000 49.78508 152 LEU F O 1
ATOM 14697 N N . PRO F 1 159 ? -30.17699 -54.17243 25.04559 1.000 48.24166 153 PRO F N 1
ATOM 14698 C CA . PRO F 1 159 ? -29.39175 -54.90743 24.03485 1.000 47.88240 153 PRO F CA 1
ATOM 14699 C C . PRO F 1 159 ? -29.53402 -54.35893 22.61625 1.000 49.61935 153 PRO F C 1
ATOM 14700 O O . PRO F 1 159 ? -28.70118 -54.68372 21.76381 1.000 53.06242 153 PRO F O 1
ATOM 14704 N N . LYS F 1 160 ? -30.54758 -53.54192 22.32750 1.000 47.59029 154 LYS F N 1
ATOM 14705 C CA . LYS F 1 160 ? -30.69846 -52.97457 20.99239 1.000 48.08261 154 LYS F CA 1
ATOM 14706 C C . LYS F 1 160 ? -29.87836 -51.70592 20.78196 1.000 44.63870 154 LYS F C 1
ATOM 14707 O O . LYS F 1 160 ? -29.77389 -51.23905 19.64231 1.000 39.43623 154 LYS F O 1
ATOM 14713 N N . MET F 1 161 ? -29.25851 -51.16419 21.83089 1.000 45.18933 155 MET F N 1
ATOM 14714 C CA . MET F 1 161 ? -28.60863 -49.85608 21.75749 1.000 44.32985 155 MET F CA 1
ATOM 14715 C C . MET F 1 161 ? -27.15958 -50.01165 21.32284 1.000 47.69641 155 MET F C 1
ATOM 14716 O O . MET F 1 161 ? -26.26192 -50.22064 22.14703 1.000 45.89656 155 MET F O 1
ATOM 14721 N N . ASP F 1 162 ? -26.92200 -49.87520 20.01851 1.000 44.89176 156 ASP F N 1
ATOM 14722 C CA . ASP F 1 162 ? -25.54584 -49.87990 19.54244 1.000 52.42188 156 ASP F CA 1
ATOM 14723 C C . ASP F 1 162 ? -24.79627 -48.62954 19.98573 1.000 52.81967 156 ASP F C 1
ATOM 14724 O O . ASP F 1 162 ? -23.57550 -48.68120 20.16287 1.000 55.26016 156 ASP F O 1
ATOM 14729 N N . TYR F 1 163 ? -25.50207 -47.52004 20.20033 1.000 43.97596 157 TYR F N 1
ATOM 14730 C CA . TYR F 1 163 ? -24.88772 -46.24250 20.53524 1.000 43.58404 157 TYR F CA 1
ATOM 14731 C C . TYR F 1 163 ? -25.59535 -45.61693 21.72805 1.000 45.41637 157 TYR F C 1
ATOM 14732 O O . TYR F 1 163 ? -26.80683 -45.78580 21.88755 1.000 42.32137 157 TYR F O 1
ATOM 14741 N N . PRO F 1 164 ? -24.87719 -44.86546 22.56216 1.000 43.21707 158 PRO F N 1
ATOM 14742 C CA . PRO F 1 164 ? -25.52474 -44.16136 23.67150 1.000 42.72881 158 PRO F CA 1
ATOM 14743 C C . PRO F 1 164 ? -26.28436 -42.94553 23.16118 1.000 41.38540 158 PRO F C 1
ATOM 14744 O O . PRO F 1 164 ? -26.20856 -42.56739 21.99415 1.000 44.73720 158 PRO F O 1
ATOM 14748 N N . ILE F 1 165 ? -27.00501 -42.31995 24.07386 1.000 40.94196 159 ILE F N 1
ATOM 14749 C CA . ILE F 1 165 ? -27.54936 -40.98811 23.86953 1.000 39.89449 159 ILE F CA 1
ATOM 14750 C C . ILE F 1 165 ? -26.81697 -40.06832 24.83718 1.000 45.69119 159 ILE F C 1
ATOM 14751 O O . ILE F 1 165 ? -26.95524 -40.20405 26.06157 1.000 40.95893 159 ILE F O 1
ATOM 14756 N N . ARG F 1 166 ? -26.01939 -39.14183 24.29749 1.000 40.65507 160 ARG F N 1
ATOM 14757 C CA . ARG F 1 166 ? -25.16157 -38.31710 25.14827 1.000 44.15637 160 ARG F CA 1
ATOM 14758 C C . ARG F 1 166 ? -25.77193 -36.96903 25.50620 1.000 43.79630 160 ARG F C 1
ATOM 14759 O O . ARG F 1 166 ? -25.35777 -36.37975 26.51504 1.000 42.27349 160 ARG F O 1
ATOM 14767 N N . VAL F 1 167 ? -26.75038 -36.48482 24.72398 1.000 40.75200 161 VAL F N 1
ATOM 14768 C CA . VAL F 1 167 ? -27.27123 -35.13460 24.90936 1.000 38.59804 161 VAL F CA 1
ATOM 14769 C C . VAL F 1 167 ? -27.80199 -34.96080 26.33189 1.000 38.95978 161 VAL F C 1
ATOM 14770 O O . VAL F 1 167 ? -28.34052 -35.89159 26.94238 1.000 39.18020 161 VAL F O 1
ATOM 14774 N N . GLY F 1 168 ? -27.64074 -33.75383 26.86519 1.000 39.76174 162 GLY F N 1
ATOM 14775 C CA . GLY F 1 168 ? -27.97542 -33.45862 28.24779 1.000 39.82046 162 GLY F CA 1
ATOM 14776 C C . GLY F 1 168 ? -29.42397 -33.10585 28.52241 1.000 39.03138 162 GLY F C 1
ATOM 14777 O O . GLY F 1 168 ? -29.70742 -32.20942 29.32430 1.000 39.35436 162 GLY F O 1
ATOM 14778 N N . THR F 1 169 ? -30.34980 -33.78324 27.85029 1.000 38.13842 163 THR F N 1
ATOM 14779 C CA . THR F 1 169 ? -31.76856 -33.62132 28.09972 1.000 44.49766 163 THR F CA 1
ATOM 14780 C C . THR F 1 169 ? -32.29772 -34.93435 28.67378 1.000 44.45971 163 THR F C 1
ATOM 14781 O O . THR F 1 169 ? -31.51403 -35.80373 29.08451 1.000 38.89075 163 THR F O 1
ATOM 14785 N N . HIS F 1 170 ? -33.62308 -35.09901 28.66943 1.000 37.58264 164 HIS F N 1
ATOM 14786 C CA . HIS F 1 170 ? -34.17376 -36.26233 29.34762 1.000 53.56714 164 HIS F CA 1
ATOM 14787 C C . HIS F 1 170 ? -33.94267 -37.56505 28.58236 1.000 44.41566 164 HIS F C 1
ATOM 14788 O O . HIS F 1 170 ? -34.09063 -38.64367 29.16805 1.000 40.56283 164 HIS F O 1
ATOM 14795 N N . PHE F 1 171 ? -33.51009 -37.49874 27.32714 1.000 39.90147 165 PHE F N 1
ATOM 14796 C CA . PHE F 1 171 ? -33.09439 -38.70378 26.62119 1.000 41.82408 165 PHE F CA 1
ATOM 14797 C C . PHE F 1 171 ? -31.70577 -39.19528 27.05000 1.000 38.60624 165 PHE F C 1
ATOM 14798 O O . PHE F 1 171 ? -31.26046 -40.24870 26.58349 1.000 39.19839 165 PHE F O 1
ATOM 14806 N N . ASN F 1 172 ? -31.00927 -38.45820 27.91057 1.000 39.14397 166 ASN F N 1
ATOM 14807 C CA . ASN F 1 172 ? -29.66292 -38.83132 28.33219 1.000 40.21080 166 ASN F CA 1
ATOM 14808 C C . ASN F 1 172 ? -29.61639 -40.24708 28.88759 1.000 41.86522 166 ASN F C 1
ATOM 14809 O O . ASN F 1 172 ? -30.30968 -40.57107 29.85566 1.000 41.68486 166 ASN F O 1
ATOM 14814 N N . SER F 1 173 ? -28.79081 -41.08929 28.26723 1.000 41.54544 167 SER F N 1
ATOM 14815 C CA . SER F 1 173 ? -28.66061 -42.46885 28.72753 1.000 42.57144 167 SER F CA 1
ATOM 14816 C C . SER F 1 173 ? -28.05316 -42.53608 30.13013 1.000 46.27551 167 SER F C 1
ATOM 14817 O O . SER F 1 173 ? -28.53454 -43.29023 30.98180 1.000 44.74578 167 SER F O 1
ATOM 14820 N N . SER F 1 174 ? -27.01323 -41.74151 30.39548 1.000 44.44537 168 SER F N 1
ATOM 14821 C CA . SER F 1 174 ? -26.24858 -41.92947 31.63530 1.000 51.98241 168 SER F CA 1
ATOM 14822 C C . SER F 1 174 ? -27.08624 -41.61278 32.87228 1.000 46.50412 168 SER F C 1
ATOM 14823 O O . SER F 1 174 ? -27.03828 -42.35570 33.85575 1.000 52.61404 168 SER F O 1
ATOM 14826 N N . PHE F 1 175 ? -27.87783 -40.53456 32.83056 1.000 50.70298 169 PHE F N 1
ATOM 14827 C CA . PHE F 1 175 ? -28.75018 -40.18863 33.95223 1.000 46.85041 169 PHE F CA 1
ATOM 14828 C C . PHE F 1 175 ? -29.68715 -41.34145 34.28516 1.000 46.29374 169 PHE F C 1
ATOM 14829 O O . PHE F 1 175 ? -29.70388 -41.84399 35.41431 1.000 47.70920 169 PHE F O 1
ATOM 14837 N N . ALA F 1 176 ? -30.45803 -41.79555 33.29111 1.000 45.13631 170 ALA F N 1
ATOM 14838 C CA . ALA F 1 176 ? -31.45021 -42.83658 33.53455 1.000 45.47304 170 ALA F CA 1
ATOM 14839 C C . ALA F 1 176 ? -30.80493 -44.12911 34.02375 1.000 46.95595 170 ALA F C 1
ATOM 14840 O O . ALA F 1 176 ? -31.33670 -44.80083 34.92005 1.000 47.98956 170 ALA F O 1
ATOM 14842 N N . LEU F 1 177 ? -29.67573 -44.51502 33.42406 1.000 50.42939 171 LEU F N 1
ATOM 14843 C CA . LEU F 1 177 ? -29.00879 -45.75019 33.82621 1.000 56.08474 171 LEU F CA 1
ATOM 14844 C C . LEU F 1 177 ? -28.33925 -45.62206 35.19546 1.000 57.33584 171 LEU F C 1
ATOM 14845 O O . LEU F 1 177 ? -28.22031 -46.62211 35.91544 1.000 51.52353 171 LEU F O 1
ATOM 14850 N N . TYR F 1 178 ? -27.89120 -44.41582 35.56998 1.000 59.35656 172 TYR F N 1
ATOM 14851 C CA . TYR F 1 178 ? -27.32929 -44.20697 36.90875 1.000 58.33525 172 TYR F CA 1
ATOM 14852 C C . TYR F 1 178 ? -28.34907 -44.56191 37.99073 1.000 52.74204 172 TYR F C 1
ATOM 14853 O O . TYR F 1 178 ? -28.03578 -45.28660 38.94114 1.000 54.50794 172 TYR F O 1
ATOM 14862 N N . PHE F 1 179 ? -29.58889 -44.07839 37.85416 1.000 51.68623 173 PHE F N 1
ATOM 14863 C CA . PHE F 1 179 ? -30.62271 -44.44278 38.82050 1.000 52.63919 173 PHE F CA 1
ATOM 14864 C C . PHE F 1 179 ? -31.02814 -45.90633 38.67587 1.000 58.82613 173 PHE F C 1
ATOM 14865 O O . PHE F 1 179 ? -31.23984 -46.59939 39.67877 1.000 59.77829 173 PHE F O 1
ATOM 14873 N N . ALA F 1 180 ? -31.12901 -46.39904 37.43993 1.000 51.85604 174 ALA F N 1
ATOM 14874 C CA . ALA F 1 180 ? -31.51444 -47.79211 37.22920 1.000 56.93860 174 ALA F CA 1
ATOM 14875 C C . ALA F 1 180 ? -30.49506 -48.75439 37.82806 1.000 58.81383 174 ALA F C 1
ATOM 14876 O O . ALA F 1 180 ? -30.86250 -49.84570 38.27594 1.000 55.32918 174 ALA F O 1
ATOM 14878 N N . LEU F 1 181 ? -29.21485 -48.37118 37.83443 1.000 59.98539 175 LEU F N 1
ATOM 14879 C CA . LEU F 1 181 ? -28.17878 -49.20181 38.44035 1.000 56.19068 175 LEU F CA 1
ATOM 14880 C C . LEU F 1 181 ? -28.33552 -49.26074 39.95423 1.000 63.96009 175 LEU F C 1
ATOM 14881 O O . LEU F 1 181 ? -28.11772 -50.31801 40.56024 1.000 59.78809 175 LEU F O 1
ATOM 14886 N N . GLU F 1 182 ? -28.66630 -48.12257 40.58183 1.000 59.87567 176 GLU F N 1
ATOM 14887 C CA . GLU F 1 182 ? -28.99256 -48.11101 42.00682 1.000 59.92439 176 GLU F CA 1
ATOM 14888 C C . GLU F 1 182 ? -30.16271 -49.03628 42.31433 1.000 60.48431 176 GLU F C 1
ATOM 14889 O O . GLU F 1 182 ? -30.09076 -49.85991 43.23209 1.000 62.47554 176 GLU F O 1
ATOM 14895 N N . TYR F 1 183 ? -31.24851 -48.91682 41.54451 1.000 58.88558 177 TYR F N 1
ATOM 14896 C CA . TYR F 1 183 ? -32.41947 -49.76886 41.74454 1.000 61.79352 177 TYR F CA 1
ATOM 14897 C C . TYR F 1 183 ? -32.05921 -51.24315 41.58632 1.000 60.45380 177 TYR F C 1
ATOM 14898 O O . TYR F 1 183 ? -32.49920 -52.08681 42.37660 1.000 63.63299 177 TYR F O 1
ATOM 14907 N N . ALA F 1 184 ? -31.28507 -51.57242 40.54711 1.000 59.48162 178 ALA F N 1
ATOM 14908 C CA . ALA F 1 184 ? -30.91462 -52.95937 40.28312 1.000 61.54282 178 ALA F CA 1
ATOM 14909 C C . ALA F 1 184 ? -30.08995 -53.54765 41.42248 1.000 62.72090 178 ALA F C 1
ATOM 14910 O O . ALA F 1 184 ? -30.29501 -54.70198 41.80885 1.000 67.34132 178 ALA F O 1
ATOM 14912 N N . ARG F 1 185 ? -29.13604 -52.77826 41.95474 1.000 63.18733 179 ARG F N 1
ATOM 14913 C CA . ARG F 1 185 ? -28.29149 -53.28174 43.03482 1.000 65.56053 179 ARG F CA 1
ATOM 14914 C C . ARG F 1 185 ? -29.08648 -53.46225 44.32023 1.000 74.57153 179 ARG F C 1
ATOM 14915 O O . ARG F 1 185 ? -28.81198 -54.38522 45.09564 1.000 78.59106 179 ARG F O 1
ATOM 14923 N N . PHE F 1 186 ? -30.06074 -52.58370 44.57762 1.000 71.90915 180 PHE F N 1
ATOM 14924 C CA . PHE F 1 186 ? -30.90578 -52.76180 45.75595 1.000 76.65269 180 PHE F CA 1
ATOM 14925 C C . PHE F 1 186 ? -31.78155 -54.00403 45.63307 1.000 77.99810 180 PHE F C 1
ATOM 14926 O O . PHE F 1 186 ? -31.96982 -54.73101 46.61264 1.000 79.39747 180 PHE F O 1
ATOM 14934 N N . LYS F 1 187 ? -32.35892 -54.24164 44.45224 1.000 78.03304 181 LYS F N 1
ATOM 14935 C CA . LYS F 1 187 ? -33.24556 -55.38194 44.25592 1.000 74.74544 181 LYS F CA 1
ATOM 14936 C C . LYS F 1 187 ? -32.49733 -56.68230 44.02405 1.000 71.62919 181 LYS F C 1
ATOM 14937 O O . LYS F 1 187 ? -33.14146 -57.73307 43.91867 1.000 72.17344 181 LYS F O 1
ATOM 14943 N N . LYS F 1 188 ? -31.16462 -56.63544 43.95835 1.000 69.37865 182 LYS F N 1
ATOM 14944 C CA . LYS F 1 188 ? -30.34180 -57.80005 43.62437 1.000 70.27827 182 LYS F CA 1
ATOM 14945 C C . LYS F 1 188 ? -30.75800 -58.40323 42.28191 1.000 68.40925 182 LYS F C 1
ATOM 14946 O O . LYS F 1 188 ? -30.73758 -59.61890 42.09197 1.000 69.45844 182 LYS F O 1
ATOM 14948 N N . ASP F 1 189 ? -31.13098 -57.54199 41.33417 1.000 70.64521 183 ASP F N 1
ATOM 14949 C CA . ASP F 1 189 ? -31.44726 -57.97857 39.97512 1.000 68.70353 183 ASP F CA 1
ATOM 14950 C C . ASP F 1 189 ? -30.13638 -57.98550 39.19993 1.000 69.23316 183 ASP F C 1
ATOM 14951 O O . ASP F 1 189 ? -29.76126 -57.00722 38.55071 1.000 62.32715 183 ASP F O 1
ATOM 14956 N N . GLN F 1 190 ? -29.41253 -59.10311 39.30355 1.000 72.61287 184 GLN F N 1
ATOM 14957 C CA . GLN F 1 190 ? -28.11171 -59.21756 38.65111 1.000 72.78328 184 GLN F CA 1
ATOM 14958 C C . GLN F 1 190 ? -28.23950 -59.09680 37.13926 1.000 69.24630 184 GLN F C 1
ATOM 14959 O O . GLN F 1 190 ? -27.30107 -58.64685 36.46987 1.000 62.57345 184 GLN F O 1
ATOM 14965 N N . GLU F 1 191 ? -29.37543 -59.52620 36.58339 1.000 65.93809 185 GLU F N 1
ATOM 14966 C CA . GLU F 1 191 ? -29.58180 -59.42677 35.14342 1.000 62.47883 185 GLU F CA 1
ATOM 14967 C C . GLU F 1 191 ? -29.66331 -57.96861 34.70782 1.000 62.53788 185 GLU F C 1
ATOM 14968 O O . GLU F 1 191 ? -28.97016 -57.55006 33.77286 1.000 64.49292 185 GLU F O 1
ATOM 14974 N N . LEU F 1 192 ? -30.45496 -57.16241 35.41962 1.000 61.69850 186 LEU F N 1
ATOM 14975 C CA . LEU F 1 192 ? -30.52738 -55.73492 35.12155 1.000 58.27059 186 LEU F CA 1
ATOM 14976 C C . LEU F 1 192 ? -29.18667 -55.05272 35.36063 1.000 61.72603 186 LEU F C 1
ATOM 14977 O O . LEU F 1 192 ? -28.74093 -54.23624 34.54437 1.000 60.56629 186 LEU F O 1
ATOM 14982 N N . GLU F 1 193 ? -28.53473 -55.36779 36.49143 1.000 58.79504 187 GLU F N 1
ATOM 14983 C CA . GLU F 1 193 ? -27.25313 -54.74829 36.81842 1.000 60.07964 187 GLU F CA 1
ATOM 14984 C C . GLU F 1 193 ? -26.21606 -55.03231 35.74067 1.000 62.97770 187 GLU F C 1
ATOM 14985 O O . GLU F 1 193 ? -25.53515 -54.11846 35.25668 1.000 63.95880 187 GLU F O 1
ATOM 14991 N N . TYR F 1 194 ? -26.09133 -56.30483 35.35290 1.000 65.85646 188 TYR F N 1
ATOM 14992 C CA . TYR F 1 194 ? -25.13559 -56.70515 34.32471 1.000 68.01370 188 TYR F CA 1
ATOM 14993 C C . TYR F 1 194 ? -25.47594 -56.04961 32.99054 1.000 60.32559 188 TYR F C 1
ATOM 14994 O O . TYR F 1 194 ? -24.58377 -55.59933 32.25952 1.000 58.82665 188 TYR F O 1
ATOM 15003 N N . CYS F 1 195 ? -26.76488 -55.98571 32.65810 1.000 58.49709 189 CYS F N 1
ATOM 15004 C CA . CYS F 1 195 ? -27.17230 -55.32469 31.42426 1.000 60.32418 189 CYS F CA 1
ATOM 15005 C C . CYS F 1 195 ? -26.71638 -53.86713 31.40591 1.000 54.83611 189 CYS F C 1
ATOM 15006 O O . CYS F 1 195 ? -26.11682 -53.40673 30.42850 1.000 52.65100 189 CYS F O 1
ATOM 15009 N N . ILE F 1 196 ? -26.94916 -53.14028 32.50072 1.000 53.61846 190 ILE F N 1
ATOM 15010 C CA . ILE F 1 196 ? -26.57163 -51.72945 32.56181 1.000 52.69844 190 ILE F CA 1
ATOM 15011 C C . ILE F 1 196 ? -25.05595 -51.57052 32.48789 1.000 61.22219 190 ILE F C 1
ATOM 15012 O O . ILE F 1 196 ? -24.54325 -50.72434 31.74364 1.000 61.58280 190 ILE F O 1
ATOM 15017 N N . ILE F 1 197 ? -24.31835 -52.37828 33.26418 1.000 57.31132 191 ILE F N 1
ATOM 15018 C CA . ILE F 1 197 ? -22.86224 -52.24537 33.33508 1.000 56.27292 191 ILE F CA 1
ATOM 15019 C C . ILE F 1 197 ? -22.22112 -52.51204 31.97565 1.000 57.41973 191 ILE F C 1
ATOM 15020 O O . ILE F 1 197 ? -21.29686 -51.80045 31.56021 1.000 57.79785 191 ILE F O 1
ATOM 15025 N N . GLN F 1 198 ? -22.68503 -53.54942 31.26816 1.000 58.27836 192 GLN F N 1
ATOM 15026 C CA . GLN F 1 198 ? -22.12676 -53.85838 29.95170 1.000 55.39856 192 GLN F CA 1
ATOM 15027 C C . GLN F 1 198 ? -22.38953 -52.73625 28.94665 1.000 54.86460 192 GLN F C 1
ATOM 15028 O O . GLN F 1 198 ? -21.50205 -52.37465 28.16321 1.000 54.77171 192 GLN F O 1
ATOM 15034 N N . SER F 1 199 ? -23.59915 -52.16950 28.95209 1.000 56.25868 193 SER F N 1
ATOM 15035 C CA . SER F 1 199 ? -23.91836 -51.08725 28.01898 1.000 50.54012 193 SER F CA 1
ATOM 15036 C C . SER F 1 199 ? -23.01209 -49.87869 28.24337 1.000 50.45990 193 SER F C 1
ATOM 15037 O O . SER F 1 199 ? -22.39962 -49.35912 27.30155 1.000 50.02895 193 SER F O 1
ATOM 15040 N N . ALA F 1 200 ? -22.89403 -49.43665 29.49747 1.000 53.75036 194 ALA F N 1
ATOM 15041 C CA . ALA F 1 200 ? -22.06129 -48.27968 29.80807 1.000 55.80538 194 ALA F CA 1
ATOM 15042 C C . ALA F 1 200 ? -20.62784 -48.49638 29.34006 1.000 61.36230 194 ALA F C 1
ATOM 15043 O O . ALA F 1 200 ? -20.03321 -47.61174 28.70861 1.000 51.93977 194 ALA F O 1
ATOM 15045 N N . LYS F 1 201 ? -20.07301 -49.68584 29.61612 1.000 53.82288 195 LYS F N 1
ATOM 15046 C CA . LYS F 1 201 ? -18.70768 -50.00899 29.20666 1.000 55.12441 195 LYS F CA 1
ATOM 15047 C C . LYS F 1 201 ? -18.55999 -50.00021 27.69335 1.000 54.30092 195 LYS F C 1
ATOM 15048 O O . LYS F 1 201 ? -17.58329 -49.46499 27.15748 1.000 54.69931 195 LYS F O 1
ATOM 15054 N N . LYS F 1 202 ? -19.49314 -50.64509 26.98931 1.000 53.39052 196 LYS F N 1
ATOM 15055 C CA . LYS F 1 202 ? -19.44231 -50.65428 25.53108 1.000 53.33419 196 LYS F CA 1
ATOM 15056 C C . LYS F 1 202 ? -19.43775 -49.24037 24.96222 1.000 52.37557 196 LYS F C 1
ATOM 15057 O O . LYS F 1 202 ? -18.69037 -48.94569 24.02370 1.000 54.92569 196 LYS F O 1
ATOM 15063 N N . TRP F 1 203 ? -20.26676 -48.35426 25.51649 1.000 53.06727 197 TRP F N 1
ATOM 15064 C CA . TRP F 1 203 ? -20.44649 -47.02377 24.93897 1.000 51.85485 197 TRP F CA 1
ATOM 15065 C C . TRP F 1 203 ? -19.29968 -46.07386 25.25916 1.000 52.38438 197 TRP F C 1
ATOM 15066 O O . TRP F 1 203 ? -18.97628 -45.19658 24.44489 1.000 50.01220 197 TRP F O 1
ATOM 15077 N N . PHE F 1 204 ? -18.72535 -46.18095 26.46283 1.000 52.66056 198 PHE F N 1
ATOM 15078 C CA . PHE F 1 204 ? -17.98957 -45.07054 27.05611 1.000 51.74397 198 PHE F CA 1
ATOM 15079 C C . PHE F 1 204 ? -16.52981 -45.35396 27.41514 1.000 64.56401 198 PHE F C 1
ATOM 15080 O O . PHE F 1 204 ? -15.78324 -44.39525 27.67248 1.000 54.50542 198 PHE F O 1
ATOM 15088 N N . LEU F 1 205 ? -16.10324 -46.62143 27.47342 1.000 61.19119 199 LEU F N 1
ATOM 15089 C CA . LEU F 1 205 ? -14.77818 -46.91768 28.02092 1.000 61.80893 199 LEU F CA 1
ATOM 15090 C C . LEU F 1 205 ? -13.64223 -46.36249 27.17599 1.000 62.11557 199 LEU F C 1
ATOM 15091 O O . LEU F 1 205 ? -12.54051 -46.17669 27.69670 1.000 65.58631 199 LEU F O 1
ATOM 15096 N N . SER F 1 206 ? -13.87548 -46.10526 25.89353 1.000 64.03646 200 SER F N 1
ATOM 15097 C CA . SER F 1 206 ? -12.84940 -45.58212 25.00568 1.000 70.84645 200 SER F CA 1
ATOM 15098 C C . SER F 1 206 ? -12.84009 -44.05372 24.94790 1.000 73.34107 200 SER F C 1
ATOM 15099 O O . SER F 1 206 ? -12.10178 -43.48033 24.14021 1.000 76.53176 200 SER F O 1
ATOM 15102 N N . ASP F 1 207 ? -13.65175 -43.38776 25.76835 1.000 68.53074 201 ASP F N 1
ATOM 15103 C CA . ASP F 1 207 ? -13.66780 -41.93059 25.81945 1.000 64.98789 201 ASP F CA 1
ATOM 15104 C C . ASP F 1 207 ? -12.48701 -41.37643 26.60778 1.000 64.77459 201 ASP F C 1
ATOM 15105 O O . ASP F 1 207 ? -12.27831 -41.73511 27.77206 1.000 58.60416 201 ASP F O 1
ATOM 15110 N N . LYS F 1 208 ? -11.75262 -40.45402 25.98905 1.000 65.44335 202 LYS F N 1
ATOM 15111 C CA . LYS F 1 208 ? -10.60195 -39.83160 26.62763 1.000 70.40458 202 LYS F CA 1
ATOM 15112 C C . LYS F 1 208 ? -10.47067 -38.40206 26.11309 1.000 73.77226 202 LYS F C 1
ATOM 15113 O O . LYS F 1 208 ? -10.94138 -38.08211 25.01541 1.000 58.39010 202 LYS F O 1
ATOM 15115 N N . ASN F 1 209 ? -9.84128 -37.54849 26.93242 1.000 73.51666 203 ASN F N 1
ATOM 15116 C CA . ASN F 1 209 ? -9.55246 -36.14361 26.61408 1.000 75.45224 203 ASN F CA 1
ATOM 15117 C C . ASN F 1 209 ? -10.76988 -35.44705 25.99405 1.000 68.83664 203 ASN F C 1
ATOM 15118 O O . ASN F 1 209 ? -10.75420 -34.99839 24.84386 1.000 64.82030 203 ASN F O 1
ATOM 15120 N N . MET F 1 210 ? -11.84081 -35.37364 26.78483 1.000 65.47889 204 MET F N 1
ATOM 15121 C CA . MET F 1 210 ? -13.12133 -34.89798 26.27326 1.000 66.97090 204 MET F CA 1
ATOM 15122 C C . MET F 1 210 ? -13.07198 -33.41231 25.93977 1.000 66.94937 204 MET F C 1
ATOM 15123 O O . MET F 1 210 ? -12.48155 -32.61535 26.67347 1.000 68.50516 204 MET F O 1
ATOM 15128 N N . GLN F 1 211 ? -13.70003 -33.05129 24.81077 1.000 66.22050 205 GLN F N 1
ATOM 15129 C CA . GLN F 1 211 ? -13.78115 -31.66427 24.36348 1.000 64.70567 205 GLN F CA 1
ATOM 15130 C C . GLN F 1 211 ? -14.81333 -30.87632 25.16233 1.000 67.37144 205 GLN F C 1
ATOM 15131 O O . GLN F 1 211 ? -14.59954 -29.69539 25.45749 1.000 67.28643 205 GLN F O 1
ATOM 15133 N N . ALA F 1 212 ? -15.94907 -31.50215 25.48542 1.000 65.80460 206 ALA F N 1
ATOM 15134 C CA . ALA F 1 212 ? -17.01731 -30.89841 26.28707 1.000 63.31962 206 ALA F CA 1
ATOM 15135 C C . ALA F 1 212 ? -17.55119 -29.61849 25.63188 1.000 60.79215 206 ALA F C 1
ATOM 15136 O O . ALA F 1 212 ? -17.38937 -28.50433 26.13565 1.000 58.23920 206 ALA F O 1
ATOM 15138 N N . LEU F 1 213 ? -18.18017 -29.81299 24.46936 1.000 59.62991 207 LEU F N 1
ATOM 15139 C CA . LEU F 1 213 ? -18.88664 -28.73773 23.76463 1.000 59.57566 207 LEU F CA 1
ATOM 15140 C C . LEU F 1 213 ? -20.22977 -28.46798 24.45040 1.000 58.26211 207 LEU F C 1
ATOM 15141 O O . LEU F 1 213 ? -21.30735 -28.79259 23.94913 1.000 61.26315 207 LEU F O 1
ATOM 15146 N N . GLU F 1 214 ? -20.14880 -27.82603 25.60910 1.000 54.78347 208 GLU F N 1
ATOM 15147 C CA . GLU F 1 214 ? -21.26758 -27.61341 26.51486 1.000 47.42007 208 GLU F CA 1
ATOM 15148 C C . GLU F 1 214 ? -21.23793 -26.17447 26.99512 1.000 45.54823 208 GLU F C 1
ATOM 15149 O O . GLU F 1 214 ? -20.15927 -25.57379 27.08530 1.000 47.06797 208 GLU F O 1
ATOM 15155 N N . PRO F 1 215 ? -22.40238 -25.60442 27.34863 1.000 44.62927 209 PRO F N 1
ATOM 15156 C CA . PRO F 1 215 ? -23.71883 -26.24324 27.27840 1.000 42.98527 209 PRO F CA 1
ATOM 15157 C C . PRO F 1 215 ? -24.45280 -26.01299 25.95491 1.000 42.93793 209 PRO F C 1
ATOM 15158 O O . PRO F 1 215 ? -24.04499 -25.16013 25.16823 1.000 41.60714 209 PRO F O 1
ATOM 15162 N N . CYS F 1 216 ? -25.51234 -26.77810 25.71236 1.000 40.13970 210 CYS F N 1
ATOM 15163 C CA . CYS F 1 216 ? -26.46375 -26.46607 24.65773 1.000 43.38153 210 CYS F CA 1
ATOM 15164 C C . CYS F 1 216 ? -27.72737 -25.85664 25.25795 1.000 39.12624 210 CYS F C 1
ATOM 15165 O O . CYS F 1 216 ? -28.00952 -26.00598 26.45114 1.000 38.59651 210 CYS F O 1
ATOM 15168 N N . GLY F 1 217 ? -28.48992 -25.16879 24.39272 1.000 37.16233 211 GLY F N 1
ATOM 15169 C CA . GLY F 1 217 ? -29.51087 -24.20614 24.79584 1.000 36.79729 211 GLY F CA 1
ATOM 15170 C C . GLY F 1 217 ? -30.65959 -24.72637 25.64314 1.000 36.42823 211 GLY F C 1
ATOM 15171 O O . GLY F 1 217 ? -31.35688 -23.91748 26.26511 1.000 36.51751 211 GLY F O 1
ATOM 15172 N N . ASP F 1 218 ? -30.92752 -26.03998 25.63475 1.000 36.09367 212 ASP F N 1
ATOM 15173 C CA . ASP F 1 218 ? -32.05880 -26.57615 26.38880 1.000 35.87221 212 ASP F CA 1
ATOM 15174 C C . ASP F 1 218 ? -31.64358 -27.69661 27.34026 1.000 46.02970 212 ASP F C 1
ATOM 15175 O O . ASP F 1 218 ? -32.49531 -28.48847 27.76061 1.000 46.22451 212 ASP F O 1
ATOM 15180 N N . GLU F 1 219 ? -30.36280 -27.78743 27.68860 1.000 42.62384 213 GLU F N 1
ATOM 15181 C CA . GLU F 1 219 ? -29.88206 -28.90162 28.48932 1.000 42.80892 213 GLU F CA 1
ATOM 15182 C C . GLU F 1 219 ? -30.02857 -28.56795 29.96011 1.000 39.55074 213 GLU F C 1
ATOM 15183 O O . GLU F 1 219 ? -29.75199 -27.44312 30.38299 1.000 45.51018 213 GLU F O 1
ATOM 15189 N N . PHE F 1 220 ? -30.47825 -29.55400 30.73350 1.000 39.92483 214 PHE F N 1
ATOM 15190 C CA . PHE F 1 220 ? -30.46278 -29.46938 32.18673 1.000 44.99497 214 PHE F CA 1
ATOM 15191 C C . PHE F 1 220 ? -29.45591 -30.44015 32.79626 1.000 42.50795 214 PHE F C 1
ATOM 15192 O O . PHE F 1 220 ? -29.39507 -30.57012 34.01759 1.000 43.82289 214 PHE F O 1
ATOM 15200 N N . LEU F 1 221 ? -28.67918 -31.12840 31.96280 1.000 42.22312 215 LEU F N 1
ATOM 15201 C CA . LEU F 1 221 ? -27.63744 -32.05513 32.37691 1.000 48.99147 215 LEU F CA 1
ATOM 15202 C C . LEU F 1 221 ? -26.36338 -31.77458 31.59011 1.000 47.99160 215 LEU F C 1
ATOM 15203 O O . LEU F 1 221 ? -26.41081 -31.28635 30.45601 1.000 42.55734 215 LEU F O 1
ATOM 15208 N N . SER F 1 222 ? -25.22045 -32.06585 32.20129 1.000 45.17958 216 SER F N 1
ATOM 15209 C CA . SER F 1 222 ? -23.95399 -32.00340 31.48440 1.000 48.91313 216 SER F CA 1
ATOM 15210 C C . SER F 1 222 ? -23.63230 -33.36093 30.87947 1.000 52.93907 216 SER F C 1
ATOM 15211 O O . SER F 1 222 ? -23.43307 -34.32937 31.63422 1.000 57.61570 216 SER F O 1
ATOM 15214 N N . PRO F 1 223 ? -23.53364 -33.47482 29.54829 1.000 48.51621 217 PRO F N 1
ATOM 15215 C CA . PRO F 1 223 ? -23.14768 -34.76730 28.93981 1.000 48.56696 217 PRO F CA 1
ATOM 15216 C C . PRO F 1 223 ? -21.86851 -35.39314 29.50341 1.000 48.06966 217 PRO F C 1
ATOM 15217 O O . PRO F 1 223 ? -21.87597 -36.57872 29.86546 1.000 44.46281 217 PRO F O 1
ATOM 15221 N N . VAL F 1 224 ? -20.77204 -34.63163 29.60176 1.000 51.99565 218 VAL F N 1
ATOM 15222 C CA . VAL F 1 224 ? -19.50146 -35.22536 30.01689 1.000 55.37809 218 VAL F CA 1
ATOM 15223 C C . VAL F 1 224 ? -19.51551 -35.55497 31.50839 1.000 54.77924 218 VAL F C 1
ATOM 15224 O O . VAL F 1 224 ? -18.94761 -36.57227 31.93355 1.000 57.33969 218 VAL F O 1
ATOM 15228 N N . LEU F 1 225 ? -20.15482 -34.71126 32.32954 1.000 51.10293 219 LEU F N 1
ATOM 15229 C CA . LEU F 1 225 ? -20.20650 -35.00383 33.76113 1.000 52.51189 219 LEU F CA 1
ATOM 15230 C C . LEU F 1 225 ? -21.14063 -36.17704 34.05606 1.000 49.17785 219 LEU F C 1
ATOM 15231 O O . LEU F 1 225 ? -20.81527 -37.04799 34.86832 1.000 49.58008 219 LEU F O 1
ATOM 15236 N N . MET F 1 226 ? -22.29922 -36.22900 33.39779 1.000 51.98774 220 MET F N 1
ATOM 15237 C CA . MET F 1 226 ? -23.25002 -37.30453 33.67801 1.000 51.51515 220 MET F CA 1
ATOM 15238 C C . MET F 1 226 ? -22.69519 -38.66223 33.25317 1.000 46.02525 220 MET F C 1
ATOM 15239 O O . MET F 1 226 ? -22.92999 -39.66873 33.92670 1.000 46.11848 220 MET F O 1
ATOM 15244 N N . GLU F 1 227 ? -22.00852 -38.71885 32.10952 1.000 45.09304 221 GLU F N 1
ATOM 15245 C CA . GLU F 1 227 ? -21.31049 -39.93792 31.72672 1.000 45.86689 221 GLU F CA 1
ATOM 15246 C C . GLU F 1 227 ? -20.24184 -40.28385 32.75605 1.000 48.97363 221 GLU F C 1
ATOM 15247 O O . GLU F 1 227 ? -20.05931 -41.45486 33.10272 1.000 50.70327 221 GLU F O 1
ATOM 15253 N N . ALA F 1 228 ? -19.51127 -39.27563 33.24305 1.000 48.64008 222 ALA F N 1
ATOM 15254 C CA . ALA F 1 228 ? -18.50340 -39.53136 34.26855 1.000 58.27067 222 ALA F CA 1
ATOM 15255 C C . ALA F 1 228 ? -19.13604 -40.08092 35.54585 1.000 54.34044 222 ALA F C 1
ATOM 15256 O O . ALA F 1 228 ? -18.60813 -41.02415 36.14495 1.000 53.70600 222 ALA F O 1
ATOM 15258 N N . VAL F 1 229 ? -20.29334 -39.54232 35.94729 1.000 54.32974 223 VAL F N 1
ATOM 15259 C CA . VAL F 1 229 ? -20.94268 -39.99503 37.17630 1.000 54.80890 223 VAL F CA 1
ATOM 15260 C C . VAL F 1 229 ? -21.38977 -41.44842 37.04856 1.000 58.85778 223 VAL F C 1
ATOM 15261 O O . VAL F 1 229 ? -21.13795 -42.26515 37.94506 1.000 56.30228 223 VAL F O 1
ATOM 15265 N N . LEU F 1 230 ? -22.02368 -41.80330 35.91959 1.000 49.70687 224 LEU F N 1
ATOM 15266 C CA . LEU F 1 230 ? -22.41455 -43.19595 35.69014 1.000 49.84576 224 LEU F CA 1
ATOM 15267 C C . LEU F 1 230 ? -21.21901 -44.13536 35.77883 1.000 52.14139 224 LEU F C 1
ATOM 15268 O O . LEU F 1 230 ? -21.26928 -45.16241 36.46640 1.000 52.98897 224 LEU F O 1
ATOM 15273 N N . LEU F 1 231 ? -20.13073 -43.79676 35.08846 1.000 51.96440 225 LEU F N 1
ATOM 15274 C CA . LEU F 1 231 ? -18.96429 -44.66549 35.09765 1.000 59.60543 225 LEU F CA 1
ATOM 15275 C C . LEU F 1 231 ? -18.32491 -44.75178 36.48205 1.000 60.47966 225 LEU F C 1
ATOM 15276 O O . LEU F 1 231 ? -17.62277 -45.73190 36.76364 1.000 59.69538 225 LEU F O 1
ATOM 15281 N N . SER F 1 232 ? -18.52477 -43.74119 37.33886 1.000 62.05607 226 SER F N 1
ATOM 15282 C CA . SER F 1 232 ? -18.05767 -43.82934 38.72414 1.000 65.62188 226 SER F CA 1
ATOM 15283 C C . SER F 1 232 ? -18.80180 -44.89810 39.52335 1.000 63.85576 226 SER F C 1
ATOM 15284 O O . SER F 1 232 ? -18.28391 -45.35318 40.54554 1.000 61.27021 226 SER F O 1
ATOM 15287 N N . ALA F 1 233 ? -20.01500 -45.28020 39.10960 1.000 59.64644 227 ALA F N 1
ATOM 15288 C CA . ALA F 1 233 ? -20.71244 -46.39695 39.73591 1.000 61.95599 227 ALA F CA 1
ATOM 15289 C C . ALA F 1 233 ? -20.55289 -47.70785 38.97417 1.000 63.62358 227 ALA F C 1
ATOM 15290 O O . ALA F 1 233 ? -20.83836 -48.77002 39.53516 1.000 59.57808 227 ALA F O 1
ATOM 15292 N N . VAL F 1 234 ? -20.13396 -47.65559 37.71066 1.000 62.68247 228 VAL F N 1
ATOM 15293 C CA . VAL F 1 234 ? -19.99657 -48.85219 36.87956 1.000 61.55361 228 VAL F CA 1
ATOM 15294 C C . VAL F 1 234 ? -18.61931 -49.50613 37.03885 1.000 63.39484 228 VAL F C 1
ATOM 15295 O O . VAL F 1 234 ? -18.50976 -50.73352 37.06176 1.000 61.91616 228 VAL F O 1
ATOM 15299 N N . LEU F 1 235 ? -17.55111 -48.71220 37.10867 1.000 60.83664 229 LEU F N 1
ATOM 15300 C CA . LEU F 1 235 ? -16.18293 -49.20468 37.20122 1.000 63.21376 229 LEU F CA 1
ATOM 15301 C C . LEU F 1 235 ? -15.74027 -49.34938 38.65794 1.000 66.42129 229 LEU F C 1
ATOM 15302 O O . LEU F 1 235 ? -16.30397 -48.73781 39.56731 1.000 65.46402 229 LEU F O 1
ATOM 15307 N N . HIS F 1 236 ? -14.73165 -50.19771 38.87061 1.000 68.96535 230 HIS F N 1
ATOM 15308 C CA . HIS F 1 236 ? -14.08567 -50.28469 40.17298 1.000 74.75785 230 HIS F CA 1
ATOM 15309 C C . HIS F 1 236 ? -13.36739 -48.98159 40.52503 1.000 71.35003 230 HIS F C 1
ATOM 15310 O O . HIS F 1 236 ? -12.89854 -48.24687 39.65218 1.000 72.48795 230 HIS F O 1
ATOM 15317 N N . LYS F 1 237 ? -13.27132 -48.71583 41.83375 1.000 73.08158 231 LYS F N 1
ATOM 15318 C CA . LYS F 1 237 ? -12.74005 -47.44631 42.32694 1.000 76.22773 231 LYS F CA 1
ATOM 15319 C C . LYS F 1 237 ? -11.37338 -47.13202 41.73147 1.000 78.57021 231 LYS F C 1
ATOM 15320 O O . LYS F 1 237 ? -11.06952 -45.97018 41.44070 1.000 78.96428 231 LYS F O 1
ATOM 15322 N N . ASN F 1 238 ? -10.53873 -48.15667 41.53013 1.000 81.20496 232 ASN F N 1
ATOM 15323 C CA . ASN F 1 238 ? -9.21631 -47.93381 40.95032 1.000 86.26128 232 ASN F CA 1
ATOM 15324 C C . ASN F 1 238 ? -9.28836 -47.73673 39.43801 1.000 85.31168 232 ASN F C 1
ATOM 15325 O O . ASN F 1 238 ? -8.62941 -46.83654 38.90137 1.000 87.01267 232 ASN F O 1
ATOM 15330 N N . ASP F 1 239 ? -10.08553 -48.55784 38.73760 1.000 80.85668 233 ASP F N 1
ATOM 15331 C CA . ASP F 1 239 ? -10.23019 -48.39521 37.29253 1.000 76.36871 233 ASP F CA 1
ATOM 15332 C C . ASP F 1 239 ? -10.79988 -47.03040 36.94920 1.000 69.04262 233 ASP F C 1
ATOM 15333 O O . ASP F 1 239 ? -10.39978 -46.42473 35.94931 1.000 76.48519 233 ASP F O 1
ATOM 15338 N N . PHE F 1 240 ? -11.74471 -46.53146 37.75499 1.000 68.12183 234 PHE F N 1
ATOM 15339 C CA . PHE F 1 240 ? -12.32962 -45.22695 37.45193 1.000 70.54499 234 PHE F CA 1
ATOM 15340 C C . PHE F 1 240 ? -11.32378 -44.09983 37.64185 1.000 71.30729 234 PHE F C 1
ATOM 15341 O O . PHE F 1 240 ? -11.27780 -43.16552 36.83515 1.000 73.40272 234 PHE F O 1
ATOM 15349 N N . VAL F 1 241 ? -10.53546 -44.14727 38.71715 1.000 79.02715 235 VAL F N 1
ATOM 15350 C CA . VAL F 1 241 ? -9.56621 -43.08425 38.95826 1.000 82.87781 235 VAL F CA 1
ATOM 15351 C C . VAL F 1 241 ? -8.58932 -42.98672 37.79379 1.000 84.74274 235 VAL F C 1
ATOM 15352 O O . VAL F 1 241 ? -8.29421 -41.88832 37.30695 1.000 84.17087 235 VAL F O 1
ATOM 15356 N N . LYS F 1 242 ? -8.09641 -44.13013 37.30658 1.000 82.35020 236 LYS F N 1
ATOM 15357 C CA . LYS F 1 242 ? -7.26538 -44.11720 36.10496 1.000 78.97928 236 LYS F CA 1
ATOM 15358 C C . LYS F 1 242 ? -8.05897 -43.61791 34.89574 1.000 75.71166 236 LYS F C 1
ATOM 15359 O O . LYS F 1 242 ? -7.57612 -42.78015 34.12402 1.000 77.09334 236 LYS F O 1
ATOM 15361 N N . PHE F 1 243 ? -9.28669 -44.11731 34.71766 1.000 69.21894 237 PHE F N 1
ATOM 15362 C CA . PHE F 1 243 ? -10.11909 -43.65438 33.60745 1.000 68.32610 237 PHE F CA 1
ATOM 15363 C C . PHE F 1 243 ? -10.37439 -42.15279 33.68253 1.000 69.43637 237 PHE F C 1
ATOM 15364 O O . PHE F 1 243 ? -10.25041 -41.43948 32.67854 1.000 72.43800 237 PHE F O 1
ATOM 15372 N N . PHE F 1 244 ? -10.75974 -41.65990 34.86490 1.000 67.88952 238 PHE F N 1
ATOM 15373 C CA . PHE F 1 244 ? -11.18176 -40.26704 34.98533 1.000 69.50260 238 PHE F CA 1
ATOM 15374 C C . PHE F 1 244 ? -10.04463 -39.29271 34.69824 1.000 75.28339 238 PHE F C 1
ATOM 15375 O O . PHE F 1 244 ? -10.26739 -38.24151 34.08363 1.000 71.12045 238 PHE F O 1
ATOM 15383 N N . LYS F 1 245 ? -8.81938 -39.62961 35.11138 1.000 65.03910 239 LYS F N 1
ATOM 15384 C CA . LYS F 1 245 ? -7.69020 -38.74124 34.84659 1.000 71.80558 239 LYS F CA 1
ATOM 15385 C C . LYS F 1 245 ? -7.45504 -38.57227 33.34747 1.000 73.20976 239 LYS F C 1
ATOM 15386 O O . LYS F 1 245 ? -7.16689 -37.46383 32.88345 1.000 64.17512 239 LYS F O 1
ATOM 15388 N N . ALA F 1 246 ? -7.59828 -39.65351 32.56829 1.000 70.70112 240 ALA F N 1
ATOM 15389 C CA . ALA F 1 246 ? -7.47227 -39.56569 31.11545 1.000 67.73160 240 ALA F CA 1
ATOM 15390 C C . ALA F 1 246 ? -8.71221 -38.98106 30.45484 1.000 67.65949 240 ALA F C 1
ATOM 15391 O O . ALA F 1 246 ? -8.62787 -38.50062 29.31642 1.000 66.57608 240 ALA F O 1
ATOM 15393 N N . TYR F 1 247 ? -9.85565 -39.02189 31.14470 1.000 65.61196 241 TYR F N 1
ATOM 15394 C CA . TYR F 1 247 ? -11.11569 -38.55490 30.57232 1.000 60.12043 241 TYR F CA 1
ATOM 15395 C C . TYR F 1 247 ? -11.15960 -37.03244 30.51941 1.000 59.73590 241 TYR F C 1
ATOM 15396 O O . TYR F 1 247 ? -11.43715 -36.44162 29.46780 1.000 60.20081 241 TYR F O 1
ATOM 15405 N N . LEU F 1 248 ? -10.88082 -36.38144 31.65043 1.000 66.64842 242 LEU F N 1
ATOM 15406 C CA . LEU F 1 248 ? -10.80094 -34.92338 31.74895 1.000 68.62134 242 LEU F CA 1
ATOM 15407 C C . LEU F 1 248 ? -9.46702 -34.60716 32.41134 1.000 69.10297 242 LEU F C 1
ATOM 15408 O O . LEU F 1 248 ? -9.39663 -34.37573 33.62758 1.000 71.62460 242 LEU F O 1
ATOM 15413 N N . PRO F 1 249 ? -8.37752 -34.61484 31.63518 1.000 69.32817 243 PRO F N 1
ATOM 15414 C CA . PRO F 1 249 ? -7.02613 -34.55195 32.22565 1.000 74.47800 243 PRO F CA 1
ATOM 15415 C C . PRO F 1 249 ? -6.60049 -33.18216 32.72674 1.000 73.48999 243 PRO F C 1
ATOM 15416 O O . PRO F 1 249 ? -5.58227 -33.08813 33.42854 1.000 76.12882 243 PRO F O 1
ATOM 15420 N N . ASN F 1 250 ? -7.32666 -32.12258 32.38542 1.000 67.98917 244 ASN F N 1
ATOM 15421 C CA . ASN F 1 250 ? -6.91858 -30.76309 32.70657 1.000 71.51711 244 ASN F CA 1
ATOM 15422 C C . ASN F 1 250 ? -7.85186 -30.10039 33.71536 1.000 70.95039 244 ASN F C 1
ATOM 15423 O O . ASN F 1 250 ? -7.94386 -28.86676 33.75921 1.000 72.89240 244 ASN F O 1
ATOM 15428 N N . LEU F 1 251 ? -8.56651 -30.90275 34.50817 1.000 69.86541 245 LEU F N 1
ATOM 15429 C CA . LEU F 1 251 ? -9.53781 -30.35278 35.44761 1.000 66.49244 245 LEU F CA 1
ATOM 15430 C C . LEU F 1 251 ? -8.88784 -29.40201 36.43762 1.000 68.92744 245 LEU F C 1
ATOM 15431 O O . LEU F 1 251 ? -9.45021 -28.34787 36.75504 1.000 68.09649 245 LEU F O 1
ATOM 15436 N N . GLU F 1 252 ? -7.70767 -29.76863 36.94823 1.000 74.53955 246 GLU F N 1
ATOM 15437 C CA . GLU F 1 252 ? -7.00345 -28.94414 37.92393 1.000 76.51930 246 GLU F CA 1
ATOM 15438 C C . GLU F 1 252 ? -6.59999 -27.58724 37.35961 1.000 76.10136 246 GLU F C 1
ATOM 15439 O O . GLU F 1 252 ? -6.44902 -26.63117 38.12693 1.000 78.58908 246 GLU F O 1
ATOM 15441 N N . ALA F 1 253 ? -6.45838 -27.46867 36.04138 1.000 73.11275 247 ALA F N 1
ATOM 15442 C CA . ALA F 1 253 ? -6.20930 -26.19031 35.39059 1.000 74.07977 247 ALA F CA 1
ATOM 15443 C C . ALA F 1 253 ? -7.49910 -25.48984 34.97034 1.000 73.74561 247 ALA F C 1
ATOM 15444 O O . ALA F 1 253 ? -7.46615 -24.62575 34.08599 1.000 74.05968 247 ALA F O 1
ATOM 15446 N N . LYS F 1 254 ? -8.63098 -25.86424 35.56784 1.000 72.78350 248 LYS F N 1
ATOM 15447 C CA . LYS F 1 254 ? -9.92883 -25.27470 35.24386 1.000 72.89224 248 LYS F CA 1
ATOM 15448 C C . LYS F 1 254 ? -10.21326 -25.35805 33.74343 1.000 68.83105 248 LYS F C 1
ATOM 15449 O O . LYS F 1 254 ? -10.76077 -24.43717 33.13797 1.000 64.02200 248 LYS F O 1
ATOM 15451 N N . GLU F 1 255 ? -9.84848 -26.48639 33.13855 1.000 69.50077 249 GLU F N 1
ATOM 15452 C CA . GLU F 1 255 ? -10.11128 -26.74341 31.73153 1.000 70.74102 249 GLU F CA 1
ATOM 15453 C C . GLU F 1 255 ? -10.74430 -28.12297 31.57469 1.000 69.27350 249 GLU F C 1
ATOM 15454 O O . GLU F 1 255 ? -10.35356 -29.06039 32.27692 1.000 70.95081 249 GLU F O 1
ATOM 15456 N N . PRO F 1 256 ? -11.74815 -28.28719 30.69066 1.000 69.19754 250 PRO F N 1
ATOM 15457 C CA . PRO F 1 256 ? -12.36037 -27.30040 29.78918 1.000 66.63490 250 PRO F CA 1
ATOM 15458 C C . PRO F 1 256 ? -13.06591 -26.19417 30.55384 1.000 63.00014 250 PRO F C 1
ATOM 15459 O O . PRO F 1 256 ? -13.78368 -26.47342 31.51472 1.000 58.54440 250 PRO F O 1
ATOM 15463 N N . ALA F 1 257 ? -12.84001 -24.95632 30.10411 1.000 58.80771 251 ALA F N 1
ATOM 15464 C CA . ALA F 1 257 ? -13.27581 -23.77281 30.84128 1.000 64.14564 251 ALA F CA 1
ATOM 15465 C C . ALA F 1 257 ? -14.77756 -23.75031 31.08761 1.000 62.43537 251 ALA F C 1
ATOM 15466 O O . ALA F 1 257 ? -15.22136 -23.25333 32.13077 1.000 64.07512 251 ALA F O 1
ATOM 15468 N N . THR F 1 258 ? -15.57704 -24.27926 30.15339 1.000 59.47825 252 THR F N 1
ATOM 15469 C CA . THR F 1 258 ? -17.02252 -24.15340 30.29541 1.000 58.97497 252 THR F CA 1
ATOM 15470 C C . THR F 1 258 ? -17.52521 -24.80806 31.57723 1.000 54.91876 252 THR F C 1
ATOM 15471 O O . THR F 1 258 ? -18.50111 -24.33747 32.17439 1.000 54.56604 252 THR F O 1
ATOM 15475 N N . LEU F 1 259 ? -16.85468 -25.86401 32.03824 1.000 56.16678 253 LEU F N 1
ATOM 15476 C CA . LEU F 1 259 ? -17.30580 -26.54886 33.23935 1.000 57.20465 253 LEU F CA 1
ATOM 15477 C C . LEU F 1 259 ? -17.09654 -25.70699 34.48877 1.000 61.73700 253 LEU F C 1
ATOM 15478 O O . LEU F 1 259 ? -17.67894 -26.01580 35.53398 1.000 63.78014 253 LEU F O 1
ATOM 15483 N N . PHE F 1 260 ? -16.28615 -24.65115 34.40849 1.000 63.36383 254 PHE F N 1
ATOM 15484 C CA . PHE F 1 260 ? -16.04316 -23.77590 35.54891 1.000 65.18735 254 PHE F CA 1
ATOM 15485 C C . PHE F 1 260 ? -16.70802 -22.41147 35.38224 1.000 67.25903 254 PHE F C 1
ATOM 15486 O O . PHE F 1 260 ? -16.36192 -21.46288 36.09616 1.000 61.43343 254 PHE F O 1
ATOM 15494 N N . THR F 1 261 ? -17.66160 -22.30112 34.46145 1.000 62.32723 255 THR F N 1
ATOM 15495 C CA . THR F 1 261 ? -18.44626 -21.07989 34.27332 1.000 61.05610 255 THR F CA 1
ATOM 15496 C C . THR F 1 261 ? -19.91641 -21.44162 34.40488 1.000 59.21830 255 THR F C 1
ATOM 15497 O O . THR F 1 261 ? -20.47771 -22.06459 33.48033 1.000 59.55150 255 THR F O 1
ATOM 15501 N N . PRO F 1 262 ? -20.57986 -21.09113 35.50969 1.000 58.00855 256 PRO F N 1
ATOM 15502 C CA . PRO F 1 262 ? -22.02407 -21.34155 35.61228 1.000 58.59446 256 PRO F CA 1
ATOM 15503 C C . PRO F 1 262 ? -22.75818 -20.73640 34.41999 1.000 58.07053 256 PRO F C 1
ATOM 15504 O O . PRO F 1 262 ? -22.42352 -19.64681 33.95488 1.000 62.26845 256 PRO F O 1
ATOM 15508 N N . VAL F 1 263 ? -23.76412 -21.45130 33.91861 1.000 52.12423 257 VAL F N 1
ATOM 15509 C CA . VAL F 1 263 ? -24.37329 -21.10149 32.63458 1.000 51.88514 257 VAL F CA 1
ATOM 15510 C C . VAL F 1 263 ? -25.34283 -19.93418 32.79157 1.000 52.22464 257 VAL F C 1
ATOM 15511 O O . VAL F 1 263 ? -25.92186 -19.70864 33.86139 1.000 50.93045 257 VAL F O 1
ATOM 15515 N N . SER F 1 264 ? -25.52876 -19.18939 31.70003 1.000 49.46989 258 SER F N 1
ATOM 15516 C CA . SER F 1 264 ? -26.43890 -18.05129 31.66549 1.000 49.86788 258 SER F CA 1
ATOM 15517 C C . SER F 1 264 ? -27.84933 -18.51164 31.31510 1.000 49.47436 258 SER F C 1
ATOM 15518 O O . SER F 1 264 ? -28.04237 -19.48703 30.57862 1.000 49.90454 258 SER F O 1
ATOM 15521 N N . VAL F 1 265 ? -28.83857 -17.82066 31.88017 1.000 47.62183 259 VAL F N 1
ATOM 15522 C CA . VAL F 1 265 ? -30.24947 -18.15873 31.69915 1.000 49.37272 259 VAL F CA 1
ATOM 15523 C C . VAL F 1 265 ? -30.94693 -16.88961 31.22828 1.000 45.94492 259 VAL F C 1
ATOM 15524 O O . VAL F 1 265 ? -31.32422 -16.04449 32.04630 1.000 47.44052 259 VAL F O 1
ATOM 15528 N N . SER F 1 266 ? -31.15522 -16.76529 29.91411 1.000 44.68370 260 SER F N 1
ATOM 15529 C CA . SER F 1 266 ? -31.62388 -15.49218 29.36336 1.000 47.94283 260 SER F CA 1
ATOM 15530 C C . SER F 1 266 ? -33.10654 -15.23497 29.64233 1.000 49.44224 260 SER F C 1
ATOM 15531 O O . SER F 1 266 ? -33.50969 -14.07315 29.75523 1.000 52.62557 260 SER F O 1
ATOM 15534 N N . ASP F 1 267 ? -33.93830 -16.27604 29.73452 1.000 47.62253 261 ASP F N 1
ATOM 15535 C CA . ASP F 1 267 ? -35.37134 -16.05701 29.95622 1.000 52.26917 261 ASP F CA 1
ATOM 15536 C C . ASP F 1 267 ? -35.99674 -17.28629 30.60667 1.000 53.45477 261 ASP F C 1
ATOM 15537 O O . ASP F 1 267 ? -36.21940 -18.29924 29.93134 1.000 48.60206 261 ASP F O 1
ATOM 15542 N N . ARG F 1 268 ? -36.32970 -17.16790 31.89424 1.000 43.00709 262 ARG F N 1
ATOM 15543 C CA . ARG F 1 268 ? -36.94845 -18.23956 32.66772 1.000 48.47337 262 ARG F CA 1
ATOM 15544 C C . ARG F 1 268 ? -38.42584 -18.43633 32.36745 1.000 48.00306 262 ARG F C 1
ATOM 15545 O O . ARG F 1 268 ? -39.01542 -19.38182 32.89932 1.000 48.38324 262 ARG F O 1
ATOM 15553 N N . SER F 1 269 ? -39.04930 -17.56360 31.57556 1.000 46.62218 263 SER F N 1
ATOM 15554 C CA . SER F 1 269 ? -40.43942 -17.76867 31.19234 1.000 49.53364 263 SER F CA 1
ATOM 15555 C C . SER F 1 269 ? -40.57634 -18.61941 29.94262 1.000 49.77310 263 SER F C 1
ATOM 15556 O O . SER F 1 269 ? -41.69607 -18.82985 29.47155 1.000 52.60436 263 SER F O 1
ATOM 15559 N N . ASP F 1 270 ? -39.46753 -19.07884 29.37915 1.000 48.94710 264 ASP F N 1
ATOM 15560 C CA . ASP F 1 270 ? -39.47187 -20.02036 28.27148 1.000 42.51118 264 ASP F CA 1
ATOM 15561 C C . ASP F 1 270 ? -39.13703 -21.41372 28.78638 1.000 43.12628 264 ASP F C 1
ATOM 15562 O O . ASP F 1 270 ? -38.13124 -21.59836 29.48203 1.000 46.34956 264 ASP F O 1
ATOM 15567 N N . GLY F 1 271 ? -39.97608 -22.39147 28.43677 1.000 42.15957 265 GLY F N 1
ATOM 15568 C CA . GLY F 1 271 ? -39.81323 -23.72712 28.99514 1.000 43.59483 265 GLY F CA 1
ATOM 15569 C C . GLY F 1 271 ? -38.46684 -24.36570 28.69029 1.000 44.48925 265 GLY F C 1
ATOM 15570 O O . GLY F 1 271 ? -37.89644 -25.05971 29.53636 1.000 47.47772 265 GLY F O 1
ATOM 15571 N N . LYS F 1 272 ? -37.92170 -24.12817 27.49150 1.000 40.22204 266 LYS F N 1
ATOM 15572 C CA . LYS F 1 272 ? -36.64818 -24.77398 27.16809 1.000 42.64406 266 LYS F CA 1
ATOM 15573 C C . LYS F 1 272 ? -35.46057 -24.07484 27.83849 1.000 44.53377 266 LYS F C 1
ATOM 15574 O O . LYS F 1 272 ? -34.58126 -24.73714 28.40625 1.000 39.89848 266 LYS F O 1
ATOM 15580 N N . ILE F 1 273 ? -35.40961 -22.74145 27.76765 1.000 37.74525 267 ILE F N 1
ATOM 15581 C CA . ILE F 1 273 ? -34.30372 -22.00320 28.36935 1.000 39.12348 267 ILE F CA 1
ATOM 15582 C C . ILE F 1 273 ? -34.28743 -22.18765 29.88142 1.000 46.62062 267 ILE F C 1
ATOM 15583 O O . ILE F 1 273 ? -33.21418 -22.22091 30.50111 1.000 41.56875 267 ILE F O 1
ATOM 15588 N N . ALA F 1 274 ? -35.46160 -22.34134 30.50022 1.000 44.61962 268 ALA F N 1
ATOM 15589 C CA . ALA F 1 274 ? -35.50840 -22.59034 31.93863 1.000 41.75516 268 ALA F CA 1
ATOM 15590 C C . ALA F 1 274 ? -34.73290 -23.84215 32.33910 1.000 41.84851 268 ALA F C 1
ATOM 15591 O O . ALA F 1 274 ? -34.35058 -23.96683 33.50357 1.000 49.56482 268 ALA F O 1
ATOM 15593 N N . HIS F 1 275 ? -34.51931 -24.78394 31.41575 1.000 40.90353 269 HIS F N 1
ATOM 15594 C CA . HIS F 1 275 ? -33.71153 -25.96109 31.72834 1.000 41.43835 269 HIS F CA 1
ATOM 15595 C C . HIS F 1 275 ? -32.31952 -25.59199 32.21746 1.000 44.34923 269 HIS F C 1
ATOM 15596 O O . HIS F 1 275 ? -31.70005 -26.35831 32.96587 1.000 46.02627 269 HIS F O 1
ATOM 15603 N N . LEU F 1 276 ? -31.78912 -24.45352 31.77348 1.000 44.79834 270 LEU F N 1
ATOM 15604 C CA . LEU F 1 276 ? -30.42519 -24.09131 32.13693 1.000 44.37332 270 LEU F CA 1
ATOM 15605 C C . LEU F 1 276 ? -30.27144 -23.80493 33.62802 1.000 56.45798 270 LEU F C 1
ATOM 15606 O O . LEU F 1 276 ? -29.14318 -23.85299 34.13996 1.000 56.90249 270 LEU F O 1
ATOM 15611 N N . ASP F 1 277 ? -31.35714 -23.44992 34.32645 1.000 54.73278 271 ASP F N 1
ATOM 15612 C CA . ASP F 1 277 ? -31.28931 -23.38430 35.78509 1.000 57.59047 271 ASP F CA 1
ATOM 15613 C C . ASP F 1 277 ? -31.02247 -24.76680 36.37057 1.000 58.07469 271 ASP F C 1
ATOM 15614 O O . ASP F 1 277 ? -30.19105 -24.92294 37.27575 1.000 49.35911 271 ASP F O 1
ATOM 15619 N N . GLY F 1 278 ? -31.70524 -25.78811 35.84922 1.000 55.77991 272 GLY F N 1
ATOM 15620 C CA . GLY F 1 278 ? -31.42953 -27.14099 36.28997 1.000 47.07134 272 GLY F CA 1
ATOM 15621 C C . GLY F 1 278 ? -30.02653 -27.58048 35.93466 1.000 53.05313 272 GLY F C 1
ATOM 15622 O O . GLY F 1 278 ? -29.40635 -28.35175 36.67290 1.000 54.16537 272 GLY F O 1
ATOM 15623 N N . LEU F 1 279 ? -29.48876 -27.06917 34.82391 1.000 46.95443 273 LEU F N 1
ATOM 15624 C CA . LEU F 1 279 ? -28.11985 -27.41377 34.46276 1.000 50.39885 273 LEU F CA 1
ATOM 15625 C C . LEU F 1 279 ? -27.14003 -26.96763 35.54168 1.000 53.19047 273 LEU F C 1
ATOM 15626 O O . LEU F 1 279 ? -26.18808 -27.68976 35.86584 1.000 53.98602 273 LEU F O 1
ATOM 15631 N N . ASN F 1 280 ? -27.33744 -25.76924 36.09245 1.000 53.96810 274 ASN F N 1
ATOM 15632 C CA . ASN F 1 280 ? -26.46203 -25.31551 37.16550 1.000 51.91605 274 ASN F CA 1
ATOM 15633 C C . ASN F 1 280 ? -26.60057 -26.19629 38.40763 1.000 52.91007 274 ASN F C 1
ATOM 15634 O O . ASN F 1 280 ? -25.60115 -26.51913 39.05978 1.000 54.33252 274 ASN F O 1
ATOM 15639 N N . LEU F 1 281 ? -27.82226 -26.63078 38.72763 1.000 52.67416 275 LEU F N 1
ATOM 15640 C CA . LEU F 1 281 ? -28.01430 -27.50507 39.88446 1.000 54.81382 275 LEU F CA 1
ATOM 15641 C C . LEU F 1 281 ? -27.40852 -28.88583 39.64820 1.000 53.19579 275 LEU F C 1
ATOM 15642 O O . LEU F 1 281 ? -26.69725 -29.42067 40.50697 1.000 54.62014 275 LEU F O 1
ATOM 15647 N N . SER F 1 282 ? -27.67650 -29.48119 38.48495 1.000 53.73895 276 SER F N 1
ATOM 15648 C CA . SER F 1 282 ? -27.16986 -30.82522 38.23946 1.000 54.97032 276 SER F CA 1
ATOM 15649 C C . SER F 1 282 ? -25.65425 -30.82607 38.06340 1.000 55.06295 276 SER F C 1
ATOM 15650 O O . SER F 1 282 ? -24.98460 -31.79303 38.45834 1.000 53.65153 276 SER F O 1
ATOM 15653 N N . ARG F 1 283 ? -25.09513 -29.75241 37.49737 1.000 52.65800 277 ARG F N 1
ATOM 15654 C CA . ARG F 1 283 ? -23.64437 -29.61815 37.47088 1.000 55.35639 277 ARG F CA 1
ATOM 15655 C C . ARG F 1 283 ? -23.07428 -29.67973 38.88234 1.000 58.70135 277 ARG F C 1
ATOM 15656 O O . ARG F 1 283 ? -22.14875 -30.45133 39.15184 1.000 61.38303 277 ARG F O 1
ATOM 15664 N N . ALA F 1 284 ? -23.65827 -28.91168 39.80967 1.000 59.31897 278 ALA F N 1
ATOM 15665 C CA . ALA F 1 284 ? -23.20244 -28.94307 41.19774 1.000 64.84465 278 ALA F CA 1
ATOM 15666 C C . ALA F 1 284 ? -23.29909 -30.35282 41.76307 1.000 64.98692 278 ALA F C 1
ATOM 15667 O O . ALA F 1 284 ? -22.38972 -30.81633 42.46301 1.000 60.23192 278 ALA F O 1
ATOM 15669 N N . TRP F 1 285 ? -24.40993 -31.03834 41.47269 1.000 60.87322 279 TRP F N 1
ATOM 15670 C CA . TRP F 1 285 ? -24.59688 -32.43184 41.87827 1.000 59.89501 279 TRP F CA 1
ATOM 15671 C C . TRP F 1 285 ? -23.48033 -33.33659 41.35613 1.000 62.26707 279 TRP F C 1
ATOM 15672 O O . TRP F 1 285 ? -22.80537 -34.02098 42.13943 1.000 59.50402 279 TRP F O 1
ATOM 15683 N N . CYS F 1 286 ? -23.24433 -33.32496 40.03736 1.000 60.81155 280 CYS F N 1
ATOM 15684 C CA . CYS F 1 286 ? -22.21771 -34.19070 39.45413 1.000 59.83284 280 CYS F CA 1
ATOM 15685 C C . CYS F 1 286 ? -20.83757 -33.87876 40.02003 1.000 59.87904 280 CYS F C 1
ATOM 15686 O O . CYS F 1 286 ? -20.03730 -34.79052 40.26765 1.000 59.97616 280 CYS F O 1
ATOM 15689 N N . PHE F 1 287 ? -20.53903 -32.59116 40.20088 1.000 59.34146 281 PHE F N 1
ATOM 15690 C CA . PHE F 1 287 ? -19.24190 -32.17824 40.72469 1.000 67.69364 281 PHE F CA 1
ATOM 15691 C C . PHE F 1 287 ? -19.01029 -32.73249 42.12278 1.000 68.06848 281 PHE F C 1
ATOM 15692 O O . PHE F 1 287 ? -17.89648 -33.15080 42.45196 1.000 72.87744 281 PHE F O 1
ATOM 15700 N N . LYS F 1 288 ? -20.04730 -32.72557 42.96477 1.000 69.52610 282 LYS F N 1
ATOM 15701 C CA . LYS F 1 288 ? -19.92033 -33.26813 44.31583 1.000 71.63362 282 LYS F CA 1
ATOM 15702 C C . LYS F 1 288 ? -19.61305 -34.76096 44.28897 1.000 74.69915 282 LYS F C 1
ATOM 15703 O O . LYS F 1 288 ? -18.74003 -35.23864 45.02874 1.000 66.58983 282 LYS F O 1
ATOM 15709 N N . ILE F 1 289 ? -20.32629 -35.51004 43.44107 1.000 63.28863 283 ILE F N 1
ATOM 15710 C CA . ILE F 1 289 ? -20.08066 -36.94233 43.30364 1.000 63.53954 283 ILE F CA 1
ATOM 15711 C C . ILE F 1 289 ? -18.64344 -37.19623 42.86011 1.000 64.42131 283 ILE F C 1
ATOM 15712 O O . ILE F 1 289 ? -17.91401 -37.99257 43.46578 1.000 65.94445 283 ILE F O 1
ATOM 15717 N N . LEU F 1 290 ? -18.20413 -36.48995 41.81624 1.000 63.57995 284 LEU F N 1
ATOM 15718 C CA . LEU F 1 290 ? -16.88277 -36.73701 41.24954 1.000 64.30274 284 LEU F CA 1
ATOM 15719 C C . LEU F 1 290 ? -15.75703 -36.29560 42.18394 1.000 68.55153 284 LEU F C 1
ATOM 15720 O O . LEU F 1 290 ? -14.65218 -36.84387 42.11021 1.000 71.86733 284 LEU F O 1
ATOM 15725 N N . SER F 1 291 ? -16.00682 -35.31369 43.06039 1.000 67.02579 285 SER F N 1
ATOM 15726 C CA . SER F 1 291 ? -14.96017 -34.84411 43.97162 1.000 71.59052 285 SER F CA 1
ATOM 15727 C C . SER F 1 291 ? -14.49041 -35.94045 44.92073 1.000 72.02163 285 SER F C 1
ATOM 15728 O O . SER F 1 291 ? -13.34477 -35.90986 45.39068 1.000 72.58247 285 SER F O 1
ATOM 15731 N N . ASN F 1 292 ? -15.36244 -36.89672 45.24321 1.000 73.76096 286 ASN F N 1
ATOM 15732 C CA . ASN F 1 292 ? -14.97679 -37.97294 46.14954 1.000 76.10658 286 ASN F CA 1
ATOM 15733 C C . ASN F 1 292 ? -14.01543 -38.96599 45.51163 1.000 76.35467 286 ASN F C 1
ATOM 15734 O O . ASN F 1 292 ? -13.55863 -39.87805 46.20013 1.000 78.77797 286 ASN F O 1
ATOM 15739 N N . PHE F 1 293 ? -13.73960 -38.84913 44.21268 1.000 77.64046 287 PHE F N 1
ATOM 15740 C CA . PHE F 1 293 ? -12.77450 -39.70745 43.53587 1.000 80.32980 287 PHE F CA 1
ATOM 15741 C C . PHE F 1 293 ? -11.47680 -38.97970 43.19463 1.000 80.97062 287 PHE F C 1
ATOM 15742 O O . PHE F 1 293 ? -10.66493 -39.51146 42.42873 1.000 83.29995 287 PHE F O 1
ATOM 15750 N N . CYS F 1 294 ? -11.26186 -37.78049 43.72870 1.000 81.85275 288 CYS F N 1
ATOM 15751 C CA . CYS F 1 294 ? -10.11895 -36.96197 43.35362 1.000 81.60583 288 CYS F CA 1
ATOM 15752 C C . CYS F 1 294 ? -9.17068 -36.79667 44.53136 1.000 77.42724 288 CYS F C 1
ATOM 15753 O O . CYS F 1 294 ? -9.55533 -36.94673 45.69417 1.000 78.59505 288 CYS F O 1
ATOM 15756 N N . ASP F 1 295 ? -7.92839 -36.44383 44.20784 1.000 88.07319 289 ASP F N 1
ATOM 15757 C CA . ASP F 1 295 ? -6.96283 -36.06284 45.22797 1.000 88.05937 289 ASP F CA 1
ATOM 15758 C C . ASP F 1 295 ? -7.32016 -34.67849 45.77299 1.000 89.18858 289 ASP F C 1
ATOM 15759 O O . ASP F 1 295 ? -8.03177 -33.89707 45.13363 1.000 88.30533 289 ASP F O 1
ATOM 15761 N N . GLU F 1 296 ? -6.80518 -34.38631 46.97314 1.000 91.03635 290 GLU F N 1
ATOM 15762 C CA . GLU F 1 296 ? -7.25716 -33.23823 47.76502 1.000 91.01373 290 GLU F CA 1
ATOM 15763 C C . GLU F 1 296 ? -7.29911 -31.94211 46.95734 1.000 89.94915 290 GLU F C 1
ATOM 15764 O O . GLU F 1 296 ? -8.21454 -31.12926 47.13291 1.000 85.78238 290 GLU F O 1
ATOM 15770 N N . ASN F 1 297 ? -6.29042 -31.70039 46.11357 1.000 90.98654 291 ASN F N 1
ATOM 15771 C CA . ASN F 1 297 ? -6.25075 -30.45463 45.34870 1.000 90.84998 291 ASN F CA 1
ATOM 15772 C C . ASN F 1 297 ? -7.44813 -30.35110 44.40928 1.000 90.14170 291 ASN F C 1
ATOM 15773 O O . ASN F 1 297 ? -8.17474 -29.34972 44.41561 1.000 91.52270 291 ASN F O 1
ATOM 15775 N N . LEU F 1 298 ? -7.65840 -31.37402 43.57705 1.000 85.82140 292 LEU F N 1
ATOM 15776 C CA . LEU F 1 298 ? -8.79338 -31.36110 42.65942 1.000 81.24268 292 LEU F CA 1
ATOM 15777 C C . LEU F 1 298 ? -10.12346 -31.53027 43.39389 1.000 79.40240 292 LEU F C 1
ATOM 15778 O O . LEU F 1 298 ? -11.15253 -31.02637 42.92745 1.000 80.16723 292 LEU F O 1
ATOM 15783 N N . LYS F 1 299 ? -10.13045 -32.25831 44.51624 1.000 79.28483 293 LYS F N 1
ATOM 15784 C CA . LYS F 1 299 ? -11.35330 -32.42143 45.30260 1.000 78.79767 293 LYS F CA 1
ATOM 15785 C C . LYS F 1 299 ? -11.91776 -31.07432 45.74202 1.000 78.72176 293 LYS F C 1
ATOM 15786 O O . LYS F 1 299 ? -13.09772 -30.77790 45.51565 1.000 76.16404 293 LYS F O 1
ATOM 15788 N N . ILE F 1 300 ? -11.07264 -30.22393 46.32781 1.000 76.98585 294 ILE F N 1
ATOM 15789 C CA . ILE F 1 300 ? -11.52748 -28.92215 46.80565 1.000 77.25194 294 ILE F CA 1
ATOM 15790 C C . ILE F 1 300 ? -11.96162 -28.03887 45.63723 1.000 79.40983 294 ILE F C 1
ATOM 15791 O O . ILE F 1 300 ? -12.94371 -27.29256 45.73768 1.000 74.68079 294 ILE F O 1
ATOM 15796 N N . LEU F 1 301 ? -11.23547 -28.11421 44.51426 1.000 80.27533 295 LEU F N 1
ATOM 15797 C CA . LEU F 1 301 ? -11.52438 -27.27545 43.35198 1.000 81.99064 295 LEU F CA 1
ATOM 15798 C C . LEU F 1 301 ? -12.93558 -27.52097 42.83418 1.000 79.49268 295 LEU F C 1
ATOM 15799 O O . LEU F 1 301 ? -13.70039 -26.57588 42.61088 1.000 75.69499 295 LEU F O 1
ATOM 15804 N N . LEU F 1 302 ? -13.29858 -28.79512 42.64305 1.000 80.86980 296 LEU F N 1
ATOM 15805 C CA . LEU F 1 302 ? -14.61625 -29.13572 42.10943 1.000 75.20138 296 LEU F CA 1
ATOM 15806 C C . LEU F 1 302 ? -15.72039 -28.79528 43.10185 1.000 74.40250 296 LEU F C 1
ATOM 15807 O O . LEU F 1 302 ? -16.81775 -28.39950 42.69205 1.000 69.58356 296 LEU F O 1
ATOM 15812 N N . ARG F 1 303 ? -15.44917 -28.93914 44.40375 1.000 70.24986 297 ARG F N 1
ATOM 15813 C CA . ARG F 1 303 ? -16.45777 -28.62953 45.41139 1.000 70.58632 297 ARG F CA 1
ATOM 15814 C C . ARG F 1 303 ? -16.74868 -27.13346 45.47211 1.000 70.74843 297 ARG F C 1
ATOM 15815 O O . ARG F 1 303 ? -17.91394 -26.72822 45.57033 1.000 71.01741 297 ARG F O 1
ATOM 15823 N N . ASN F 1 304 ? -15.70990 -26.29686 45.37581 1.000 71.82038 298 ASN F N 1
ATOM 15824 C CA . ASN F 1 304 ? -15.92588 -24.85454 45.29705 1.000 72.03841 298 ASN F CA 1
ATOM 15825 C C . ASN F 1 304 ? -16.65027 -24.47675 44.00859 1.000 74.96741 298 ASN F C 1
ATOM 15826 O O . ASN F 1 304 ? -17.55694 -23.63488 44.02258 1.000 72.39646 298 ASN F O 1
ATOM 15828 N N . ASN F 1 305 ? -16.25751 -25.08753 42.88519 1.000 72.48878 299 ASN F N 1
ATOM 15829 C CA . ASN F 1 305 ? -16.94699 -24.85500 41.61820 1.000 69.10958 299 ASN F CA 1
ATOM 15830 C C . ASN F 1 305 ? -18.40838 -25.26610 41.70208 1.000 65.91074 299 ASN F C 1
ATOM 15831 O O . ASN F 1 305 ? -19.28119 -24.59568 41.13827 1.000 65.00285 299 ASN F O 1
ATOM 15836 N N . ALA F 1 306 ? -18.68755 -26.38806 42.37182 1.000 65.91089 300 ALA F N 1
ATOM 15837 C CA . ALA F 1 306 ? -20.06709 -26.83623 42.53150 1.000 68.79758 300 ALA F CA 1
ATOM 15838 C C . ALA F 1 306 ? -20.88314 -25.82455 43.31905 1.000 65.43563 300 ALA F C 1
ATOM 15839 O O . ALA F 1 306 ? -22.02420 -25.51171 42.95530 1.000 68.55507 300 ALA F O 1
ATOM 15841 N N . THR F 1 307 ? -20.30858 -25.29542 44.39500 1.000 67.21877 301 THR F N 1
ATOM 15842 C CA . THR F 1 307 ? -21.03162 -24.34765 45.23044 1.000 68.01457 301 THR F CA 1
ATOM 15843 C C . THR F 1 307 ? -21.41317 -23.09335 44.44781 1.000 67.49975 301 THR F C 1
ATOM 15844 O O . THR F 1 307 ? -22.51714 -22.56367 44.61465 1.000 67.21464 301 THR F O 1
ATOM 15848 N N . GLU F 1 308 ? -20.51799 -22.60191 43.58758 1.000 67.50613 302 GLU F N 1
ATOM 15849 C CA . GLU F 1 308 ? -20.85728 -21.44401 42.76025 1.000 70.55610 302 GLU F CA 1
ATOM 15850 C C . GLU F 1 308 ? -21.98731 -21.77427 41.79109 1.000 66.77272 302 GLU F C 1
ATOM 15851 O O . GLU F 1 308 ? -22.86950 -20.94211 41.54819 1.000 65.03967 302 GLU F O 1
ATOM 15853 N N . HIS F 1 309 ? -21.98338 -22.98785 41.23000 1.000 66.57438 303 HIS F N 1
ATOM 15854 C CA . HIS F 1 309 ? -23.05512 -23.38312 40.31512 1.000 64.36320 303 HIS F CA 1
ATOM 15855 C C . HIS F 1 309 ? -24.40262 -23.42595 41.02613 1.000 62.12538 303 HIS F C 1
ATOM 15856 O O . HIS F 1 309 ? -25.39090 -22.86732 40.53571 1.000 61.49661 303 HIS F O 1
ATOM 15863 N N . PHE F 1 310 ? -24.45789 -24.07637 42.19081 1.000 62.79142 304 PHE F N 1
ATOM 15864 C CA . PHE F 1 310 ? -25.70064 -24.13877 42.95519 1.000 62.79018 304 PHE F CA 1
ATOM 15865 C C . PHE F 1 310 ? -26.22165 -22.74204 43.26980 1.000 63.58309 304 PHE F C 1
ATOM 15866 O O . PHE F 1 310 ? -27.41111 -22.45843 43.08670 1.000 62.98915 304 PHE F O 1
ATOM 15874 N N . ASP F 1 311 ? -25.33346 -21.85403 43.74044 1.000 65.04721 305 ASP F N 1
ATOM 15875 C CA . ASP F 1 311 ? -25.74307 -20.52221 44.18493 1.000 66.13204 305 ASP F CA 1
ATOM 15876 C C . ASP F 1 311 ? -26.35662 -19.68796 43.06613 1.000 66.83635 305 ASP F C 1
ATOM 15877 O O . ASP F 1 311 ? -27.28290 -18.90841 43.31786 1.000 67.31532 305 ASP F O 1
ATOM 15882 N N . LYS F 1 312 ? -25.89133 -19.86253 41.82637 1.000 64.36989 306 LYS F N 1
ATOM 15883 C CA . LYS F 1 312 ? -26.39222 -19.05359 40.71616 1.000 64.60978 306 LYS F CA 1
ATOM 15884 C C . LYS F 1 312 ? -27.81732 -19.41561 40.31476 1.000 62.61427 306 LYS F C 1
ATOM 15885 O O . LYS F 1 312 ? -28.44722 -18.65254 39.57728 1.000 62.45704 306 LYS F O 1
ATOM 15887 N N . ALA F 1 313 ? -28.32992 -20.56332 40.75318 1.000 61.84951 307 ALA F N 1
ATOM 15888 C CA . ALA F 1 313 ? -29.64427 -21.04143 40.33708 1.000 60.66266 307 ALA F CA 1
ATOM 15889 C C . ALA F 1 313 ? -30.66476 -21.14179 41.46299 1.000 61.11751 307 ALA F C 1
ATOM 15890 O O . ALA F 1 313 ? -31.86197 -21.01284 41.19193 1.000 60.61415 307 ALA F O 1
ATOM 15892 N N . ILE F 1 314 ? -30.22429 -21.34827 42.71391 1.000 62.18869 308 ILE F N 1
ATOM 15893 C CA . ILE F 1 314 ? -31.12231 -21.74534 43.80270 1.000 62.59296 308 ILE F CA 1
ATOM 15894 C C . ILE F 1 314 ? -32.20160 -20.70429 44.08442 1.000 66.20083 308 ILE F C 1
ATOM 15895 O O . ILE F 1 314 ? -33.33689 -21.06087 44.42929 1.000 62.96538 308 ILE F O 1
ATOM 15900 N N . ALA F 1 315 ? -31.88387 -19.41429 43.94037 1.000 64.14723 309 ALA F N 1
ATOM 15901 C CA . ALA F 1 315 ? -32.85640 -18.36537 44.22470 1.000 64.97329 309 ALA F CA 1
ATOM 15902 C C . ALA F 1 315 ? -33.97795 -18.29552 43.19063 1.000 63.85947 309 ALA F C 1
ATOM 15903 O O . ALA F 1 315 ? -34.95554 -17.56917 43.39949 1.000 64.47565 309 ALA F O 1
ATOM 15905 N N . HIS F 1 316 ? -33.87422 -19.01852 42.08146 1.000 62.36451 310 HIS F N 1
ATOM 15906 C CA . HIS F 1 316 ? -34.82234 -18.84048 40.99311 1.000 61.50032 310 HIS F CA 1
ATOM 15907 C C . HIS F 1 316 ? -35.80286 -20.00085 40.84615 1.000 60.26039 310 HIS F C 1
ATOM 15908 O O . HIS F 1 316 ? -36.56570 -20.02202 39.88272 1.000 59.46762 310 HIS F O 1
ATOM 15915 N N . ILE F 1 317 ? -35.81329 -20.96503 41.77183 1.000 61.80178 311 ILE F N 1
ATOM 15916 C CA . ILE F 1 317 ? -36.62051 -22.16590 41.56422 1.000 60.60283 311 ILE F CA 1
ATOM 15917 C C . ILE F 1 317 ? -38.11833 -21.92329 41.67671 1.000 63.01107 311 ILE F C 1
ATOM 15918 O O . ILE F 1 317 ? -38.90089 -22.81410 41.32671 1.000 65.03365 311 ILE F O 1
ATOM 15923 N N . GLU F 1 318 ? -38.54951 -20.75317 42.14614 1.000 63.47071 312 GLU F N 1
ATOM 15924 C CA . GLU F 1 318 ? -39.97286 -20.43494 42.20313 1.000 64.31560 312 GLU F CA 1
ATOM 15925 C C . GLU F 1 318 ? -40.37592 -19.27270 41.30322 1.000 62.04565 312 GLU F C 1
ATOM 15926 O O . GLU F 1 318 ? -41.49868 -18.77355 41.43245 1.000 62.13686 312 GLU F O 1
ATOM 15932 N N . ASP F 1 319 ? -39.51480 -18.84668 40.37628 1.000 63.56312 313 ASP F N 1
ATOM 15933 C CA . ASP F 1 319 ? -39.85936 -17.70995 39.52294 1.000 64.27515 313 ASP F CA 1
ATOM 15934 C C . ASP F 1 319 ? -41.06515 -17.99476 38.63165 1.000 64.80864 313 ASP F C 1
ATOM 15935 O O . ASP F 1 319 ? -41.84502 -17.08130 38.34324 1.000 67.17576 313 ASP F O 1
ATOM 15940 N N . ASP F 1 320 ? -41.24408 -19.24236 38.20034 1.000 63.51789 314 ASP F N 1
ATOM 15941 C CA . ASP F 1 320 ? -42.27350 -19.58724 37.22556 1.000 61.90215 314 ASP F CA 1
ATOM 15942 C C . ASP F 1 320 ? -42.62446 -21.05959 37.38306 1.000 59.36796 314 ASP F C 1
ATOM 15943 O O . ASP F 1 320 ? -41.78200 -21.87160 37.77477 1.000 60.12113 314 ASP F O 1
ATOM 15948 N N . TYR F 1 321 ? -43.88119 -21.39741 37.08243 1.000 56.96080 315 TYR F N 1
ATOM 15949 C CA . TYR F 1 321 ? -44.27763 -22.80034 37.14712 1.000 55.82601 315 TYR F CA 1
ATOM 15950 C C . TYR F 1 321 ? -43.47814 -23.65288 36.16766 1.000 57.71582 315 TYR F C 1
ATOM 15951 O O . TYR F 1 321 ? -43.27497 -24.84788 36.40999 1.000 58.38657 315 TYR F O 1
ATOM 15960 N N . LEU F 1 322 ? -42.99745 -23.05905 35.07068 1.000 56.81955 316 LEU F N 1
ATOM 15961 C CA . LEU F 1 322 ? -42.09972 -23.77577 34.17067 1.000 55.00208 316 LEU F CA 1
ATOM 15962 C C . LEU F 1 322 ? -40.78231 -24.13969 34.84603 1.000 55.24168 316 LEU F C 1
ATOM 15963 O O . LEU F 1 322 ? -40.07577 -25.03292 34.36601 1.000 54.79485 316 LEU F O 1
ATOM 15968 N N . GLY F 1 323 ? -40.43254 -23.47294 35.94122 1.000 54.36443 317 GLY F N 1
ATOM 15969 C CA . GLY F 1 323 ? -39.27975 -23.89340 36.70691 1.000 54.44115 317 GLY F CA 1
ATOM 15970 C C . GLY F 1 323 ? -39.65228 -24.70489 37.92930 1.000 59.07489 317 GLY F C 1
ATOM 15971 O O . GLY F 1 323 ? -39.06298 -25.75857 38.18923 1.000 61.19448 317 GLY F O 1
ATOM 15972 N N . SER F 1 324 ? -40.64185 -24.22849 38.68650 1.000 55.38719 318 SER F N 1
ATOM 15973 C CA . SER F 1 324 ? -40.95633 -24.84783 39.96867 1.000 59.48058 318 SER F CA 1
ATOM 15974 C C . SER F 1 324 ? -41.54568 -26.24213 39.83217 1.000 57.56967 318 SER F C 1
ATOM 15975 O O . SER F 1 324 ? -41.54038 -26.99196 40.81192 1.000 55.35249 318 SER F O 1
ATOM 15978 N N . HIS F 1 325 ? -42.06144 -26.61574 38.65710 1.000 55.44678 319 HIS F N 1
ATOM 15979 C CA . HIS F 1 325 ? -42.59349 -27.96743 38.57345 1.000 53.32853 319 HIS F CA 1
ATOM 15980 C C . HIS F 1 325 ? -41.50855 -29.04533 38.58809 1.000 52.83112 319 HIS F C 1
ATOM 15981 O O . HIS F 1 325 ? -41.86241 -30.22885 38.55815 1.000 56.17393 319 HIS F O 1
ATOM 15988 N N . TRP F 1 326 ? -40.21694 -28.69271 38.66646 1.000 55.35174 320 TRP F N 1
ATOM 15989 C CA . TRP F 1 326 ? -39.16846 -29.71241 38.67423 1.000 52.69688 320 TRP F CA 1
ATOM 15990 C C . TRP F 1 326 ? -37.86050 -29.31984 39.36105 1.000 53.46033 320 TRP F C 1
ATOM 15991 O O . TRP F 1 326 ? -37.11864 -30.20554 39.80531 1.000 56.67720 320 TRP F O 1
ATOM 16002 N N . LEU F 1 327 ? -37.54859 -28.02089 39.44832 1.000 54.06315 321 LEU F N 1
ATOM 16003 C CA . LEU F 1 327 ? -36.20530 -27.61911 39.87525 1.000 54.75117 321 LEU F CA 1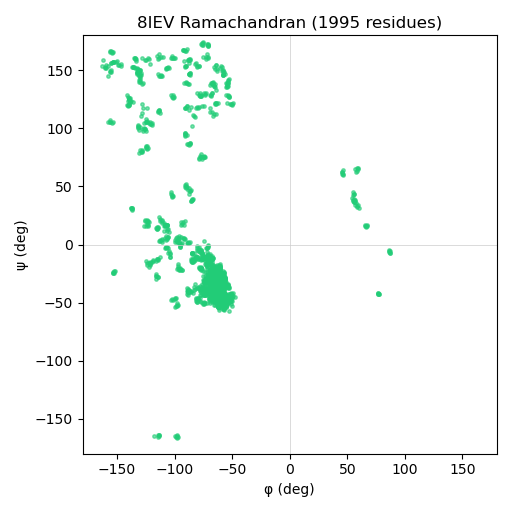
ATOM 16004 C C . LEU F 1 327 ? -35.89963 -28.03253 41.31372 1.000 55.81142 321 LEU F C 1
ATOM 16005 O O . LEU F 1 327 ? -34.73081 -28.26385 41.65484 1.000 56.90537 321 LEU F O 1
ATOM 16010 N N . GLY F 1 328 ? -36.91946 -28.10541 42.17294 1.000 56.35340 322 GLY F N 1
ATOM 16011 C CA . GLY F 1 328 ? -36.68918 -28.50727 43.55490 1.000 62.00261 322 GLY F CA 1
ATOM 16012 C C . GLY F 1 328 ? -36.02041 -29.86465 43.68001 1.000 59.51239 322 GLY F C 1
ATOM 16013 O O . GLY F 1 328 ? -35.20623 -30.08638 44.58019 1.000 58.45049 322 GLY F O 1
ATOM 16014 N N . SER F 1 329 ? -36.36100 -30.79550 42.78574 1.000 58.42846 323 SER F N 1
ATOM 16015 C CA . SER F 1 329 ? -35.79314 -32.13780 42.87307 1.000 60.73513 323 SER F CA 1
ATOM 16016 C C . SER F 1 329 ? -34.28866 -32.12852 42.62856 1.000 61.41704 323 SER F C 1
ATOM 16017 O O . SER F 1 329 ? -33.53713 -32.82571 43.32240 1.000 57.16793 323 SER F O 1
ATOM 16020 N N . PHE F 1 330 ? -33.82858 -31.34373 41.64976 1.000 60.86953 324 PHE F N 1
ATOM 16021 C CA . PHE F 1 330 ? -32.39394 -31.26147 41.38978 1.000 59.19797 324 PHE F CA 1
ATOM 16022 C C . PHE F 1 330 ? -31.67038 -30.44404 42.45802 1.000 59.85443 324 PHE F C 1
ATOM 16023 O O . PHE F 1 330 ? -30.50193 -30.71580 42.75952 1.000 59.82839 324 PHE F O 1
ATOM 16031 N N . ALA F 1 331 ? -32.34564 -29.45678 43.04774 1.000 64.79297 325 ALA F N 1
ATOM 16032 C CA . ALA F 1 331 ? -31.77155 -28.74349 44.18289 1.000 59.68624 325 ALA F CA 1
ATOM 16033 C C . ALA F 1 331 ? -31.47002 -29.70954 45.32442 1.000 63.30923 325 ALA F C 1
ATOM 16034 O O . ALA F 1 331 ? -30.36901 -29.70336 45.89159 1.000 61.62902 325 ALA F O 1
ATOM 16036 N N . LEU F 1 332 ? -32.42386 -30.58920 45.63516 1.000 62.94416 326 LEU F N 1
ATOM 16037 C CA . LEU F 1 332 ? -32.20783 -31.56654 46.69264 1.000 63.15690 326 LEU F CA 1
ATOM 16038 C C . LEU F 1 332 ? -31.10495 -32.55336 46.32055 1.000 64.90726 326 LEU F C 1
ATOM 16039 O O . LEU F 1 332 ? -30.30947 -32.94786 47.17771 1.000 62.83747 326 LEU F O 1
ATOM 16044 N N . LEU F 1 333 ? -31.05085 -32.98197 45.05490 1.000 67.43883 327 LEU F N 1
ATOM 16045 C CA . LEU F 1 333 ? -29.95500 -33.84682 44.62096 1.000 63.94358 327 LEU F CA 1
ATOM 16046 C C . LEU F 1 333 ? -28.59577 -33.20649 44.88986 1.000 64.42261 327 LEU F C 1
ATOM 16047 O O . LEU F 1 333 ? -27.67626 -33.86686 45.38492 1.000 68.51669 327 LEU F O 1
ATOM 16052 N N . ALA F 1 334 ? -28.44188 -31.92479 44.53940 1.000 62.63252 328 ALA F N 1
ATOM 16053 C CA . ALA F 1 334 ? -27.16515 -31.24725 44.73387 1.000 61.60687 328 ALA F CA 1
ATOM 16054 C C . ALA F 1 334 ? -26.83169 -31.11613 46.21174 1.000 69.00322 328 ALA F C 1
ATOM 16055 O O . ALA F 1 334 ? -25.67874 -31.29729 46.61260 1.000 68.35506 328 ALA F O 1
ATOM 16057 N N . LEU F 1 335 ? -27.83090 -30.80709 47.03399 1.000 66.75260 329 LEU F N 1
ATOM 16058 C CA . LEU F 1 335 ? -27.59329 -30.59970 48.45196 1.000 69.28001 329 LEU F CA 1
ATOM 16059 C C . LEU F 1 335 ? -27.17301 -31.88221 49.16945 1.000 73.90932 329 LEU F C 1
ATOM 16060 O O . LEU F 1 335 ? -26.41990 -31.81858 50.14608 1.000 68.92335 329 LEU F O 1
ATOM 16065 N N . ASP F 1 336 ? -27.60327 -33.04616 48.67756 1.000 71.69958 330 ASP F N 1
ATOM 16066 C CA . ASP F 1 336 ? -27.59171 -34.27946 49.45447 1.000 72.08032 330 ASP F CA 1
ATOM 16067 C C . ASP F 1 336 ? -26.39677 -35.20274 49.19105 1.000 72.66490 330 ASP F C 1
ATOM 16068 O O . ASP F 1 336 ? -26.33707 -36.28732 49.78212 1.000 75.30523 330 ASP F O 1
ATOM 16073 N N . VAL F 1 337 ? -25.43771 -34.81547 48.34739 1.000 72.10522 331 VAL F N 1
ATOM 16074 C CA . VAL F 1 337 ? -24.30132 -35.69522 48.07135 1.000 74.49226 331 VAL F CA 1
ATOM 16075 C C . VAL F 1 337 ? -23.43213 -35.81251 49.31957 1.000 79.21875 331 VAL F C 1
ATOM 16076 O O . VAL F 1 337 ? -23.02611 -34.80236 49.91114 1.000 81.10232 331 VAL F O 1
ATOM 16080 N N . ASP F 1 338 ? -23.14089 -37.05015 49.72700 1.000 81.01756 332 ASP F N 1
ATOM 16081 C CA . ASP F 1 338 ? -22.25656 -37.31003 50.86834 1.000 80.63349 332 ASP F CA 1
ATOM 16082 C C . ASP F 1 338 ? -20.82149 -36.92861 50.50937 1.000 80.26068 332 ASP F C 1
ATOM 16083 O O . ASP F 1 338 ? -20.19813 -37.56181 49.65031 1.000 79.25330 332 ASP F O 1
ATOM 16085 N N . ILE F 1 339 ? -20.28609 -35.90579 51.17110 1.000 82.22073 333 ILE F N 1
ATOM 16086 C CA . ILE F 1 339 ? -18.90304 -35.49772 50.94071 1.000 82.07613 333 ILE F CA 1
ATOM 16087 C C . ILE F 1 339 ? -17.93734 -36.36734 51.75227 1.000 84.10195 333 ILE F C 1
ATOM 16088 O O . ILE F 1 339 ? -17.92419 -36.34068 52.98456 1.000 86.39808 333 ILE F O 1
#

Solvent-accessible surface area: 72424 Å² total; per-residue (Å²): 144,37,89,67,49,0,122,50,0,1,125,5,0,16,77,3,0,83,81,68,53,43,2,66,4,66,0,19,2,87,70,68,120,28,22,54,41,4,101,121,11,7,32,0,1,22,0,0,25,18,7,34,4,0,0,1,1,0,3,2,0,0,23,0,10,71,64,32,46,102,70,17,51,40,117,98,0,35,165,11,0,51,60,3,2,37,134,144,69,3,92,21,1,35,162,13,7,108,57,117,19,6,116,29,26,31,30,17,8,0,7,0,0,0,0,25,0,4,12,6,0,38,50,12,19,157,95,37,124,98,0,87,105,2,6,74,31,0,96,31,2,0,82,30,0,13,133,12,4,49,63,22,5,58,57,19,61,42,10,17,39,17,0,14,58,37,4,4,2,1,0,4,26,1,0,1,54,7,0,100,71,80,103,29,86,42,0,42,61,27,0,32,59,9,0,76,119,14,2,85,103,10,66,101,16,56,12,60,19,12,8,8,4,5,9,1,2,26,6,0,0,6,0,0,0,0,12,27,10,19,133,75,107,76,0,69,67,22,13,64,54,0,6,70,75,4,118,65,115,87,32,66,34,0,30,80,37,8,63,23,55,34,58,71,17,28,56,7,2,35,5,2,0,2,1,0,1,0,0,10,1,0,39,18,0,0,35,59,20,124,112,104,25,27,78,29,0,44,98,13,0,70,48,0,21,86,84,0,25,86,60,1,86,82,45,25,38,5,16,14,15,2,2,1,0,0,0,14,0,43,46,24,107,87,148,145,39,79,70,42,0,96,46,0,0,149,13,0,35,64,7,0,84,106,66,53,42,3,67,4,69,0,18,1,87,67,66,120,29,22,57,38,6,95,118,11,6,29,0,1,18,0,0,28,19,9,36,4,0,0,1,2,0,4,5,0,0,22,0,12,46,62,36,55,166,47,19,56,32,121,105,0,34,148,9,0,56,57,2,2,36,136,145,69,3,90,22,1,35,161,14,7,110,55,119,17,5,117,30,26,32,31,18,9,0,6,0,0,0,0,25,0,2,14,7,0,28,48,5,19,152,122,30,101,80,0,106,105,2,11,87,30,0,75,33,2,0,81,32,0,13,136,14,4,51,72,22,4,91,54,18,59,43,9,18,37,18,0,13,56,40,3,4,3,1,0,4,28,2,0,2,52,5,1,101,63,76,174,29,146,104,0,45,141,20,0,32,75,8,0,79,122,14,2,84,102,10,69,95,13,53,11,63,18,11,8,9,4,4,10,0,1,26,5,0,0,6,0,0,0,0,10,29,12,19,138,123,108,72,0,65,68,21,12,65,55,0,6,69,72,2,78,57,59,90,31,66,32,0,32,77,38,9,64,22,58,31,60,74,20,26,54,7,2,35,5,2,0,1,1,0,1,0,0,9,1,0,41,18,1,0,22,52,20,120,71,49,22,24,13,1,0,52,54,9,0,66,101,0,24,86,63,0,29,85,59,1,85,84,48,31,39,5,18,12,18,2,3,1,0,0,0,14,1,46,55,24,67,89,154,138,37,77,70,48,0,119,51,0,1,125,7,0,16,80,4,0,86,82,75,53,41,3,58,3,64,0,19,1,88,66,67,61,20,22,46,7,4,73,32,8,7,32,0,0,16,0,0,26,17,7,34,4,0,0,1,1,0,4,3,0,0,21,0,10,70,63,33,40,100,67,18,52,102,103,96,0,38,161,9,0,75,58,3,2,36,57,139,70,3,116,22,1,36,150,14,8,105,56,120,21,6,116,30,28,32,29,19,9,0,7,0,0,0,0,24,0,3,10,6,0,41,67,6,27,98,97,42,84,28,0,52,103,2,13,65,32,0,81,32,1,0,72,31,0,14,134,12,5,54,69,20,4,89,63,20,64,45,11,16,40,18,0,16,54,40,3,5,2,1,0,4,28,2,0,1,50,3,0,98,88,85,106,31,94,114,0,40,141,26,0,27,74,8,0,78,121,16,1,79,106,16,57,96,15,76,10,74,19,15,10,9,4,6,9,1,2,26,7,0,0,4,0,0,0,0,16,25,10,19,142,126,126,78,0,58,69,23,11,65,58,0,6,69,76,2,104,72,117,54,28,69,35,0,23,83,21,11,62,25,56,28,58,73,18,29,54,7,2,34,4,2,0,1,2,0,0,1,0,8,1,0,38,19,0,0,36,45,20,111,69,114,20,44,99,34,0,44,96,6,0,71,90,0,23,87,66,0,28,85,57,1,86,83,48,27,39,5,16,13,14,2,1,1,0,0,0,14,1,43,52,26,114,82,86,150,36,41,74,47,0,52,53,0,0,128,8,0,20,86,5,0,92,89,62,54,40,3,66,4,67,0,19,1,87,65,54,95,27,20,59,38,4,104,121,11,6,32,0,1,21,0,0,29,19,8,36,4,0,0,1,1,0,4,3,0,0,20,0,15,64,62,35,52,102,92,18,54,34,121,106,0,38,65,9,0,76,60,2,2,37,92,74,70,3,102,20,1,37,160,13,7,105,54,118,18,7,116,29,26,31,30,18,9,0,7,0,0,0,0,23,0,2,12,6,0,24,68,6,9,38,54,60,72,44,0,101,56,7,8,68,39,0,73,32,1,0,79,33,0,12,136,12,4,50,75,22,3,89,63,20,61,44,10,17,38,18,0,16,62,38,4,4,3,1,0,4,25,2,0,1,50,4,0,103,88,78,89,31,71,112,0,45,143,25,0,29,77,7,0,76,121,15,2,83,101,14,73,101,13,83,10,80,18,12,11,10,4,5,10,0,3,24,7,0,0,5,0,0,0,0,13,26,8,17,151,128,99,69,0,53,131,24,8,65,57,0,6,70,70,2,98,66,115,89,29,66,34,0,29,79,38,10,62,25,56,31,59,76,17,30,55,8,2,39,5,2,0,1,2,0,1,1,0,9,1,0,38,20,0,0,38,44,20,78,113,96,25,30,88,39,0,46,96,13,0,71,46,0,21,87,125,0,29,85,57,1,90,85,45,27,38,5,16,13,15,2,3,1,0,0,0,14,0,43,49,27,119,87,91,152,38,99,77,49,0,48,53,0,0,139,8,0,24,56,6,0,87,103,61,49,41,3,65,4,68,0,18,1,88,66,65,117,27,23,55,44,4,101,119,11,6,28,0,0,14,0,0,24,20,9,33,5,0,0,1,1,0,4,2,0,0,20,0,9,72,66,29,46,98,76,18,61,40,97,107,0,19,148,11,0,41,60,2,2,37,95,74,72,2,90,23,1,36,91,14,7,110,55,116,17,6,113,32,27,29,29,18,8,0,7,0,0,0,0,24,0,4,11,8,0,38,45,6,25,160,97,37,36,60,0,29,5,1,13,110,18,1,63,32,2,0,73,34,0,14,132,12,4,53,76,21,4,85,60,20,58,43,10,17,37,18,0,15,59,41,3,4,2,1,0,4,27,2,0,1,52,3,0,88,76,88,104,29,142,108,0,45,144,23,0,30,81,6,0,73,119,16,2,84,111,13,61,104,15,68,10,68,19,14,10,10,4,5,9,1,2,27,7,0,0,4,0,0,0,0,14,27,9,18,89,36,80,72,0,70,69,26,9,65,55,0,6,70,72,3,82,61,114,88,33,64,36,0,17,80,38,8,61,25,55,29,61,80,16,30,60,8,2,34,4,2,0,2,2,0,0,0,1,9,1,0,41,20,0,0,46,56,18,128,70,131,37,47,101,42,0,50,96,13,1,73,48,0,22,90,64,0,27,86,58,1,87,80,46,27,34,5,18,13,15,2,2,1,0,0,0,15,1,44,56,22,82,86,92,134,82,72,8,52,55,0,0,127,8,0,34,98,7,0,88,92,82,57,45,3,71,5,70,0,18,2,88,70,61,122,27,23,54,38,6,41,124,10,8,32,0,1,36,0,0,24,19,7,34,4,0,0,1,2,0,3,4,0,0,21,0,11,68,64,52,42,105,98,20,56,38,79,55,0,53,65,11,0,66,60,1,1,37,87,153,70,4,59,23,1,37,64,15,7,106,59,118,18,7,114,28,27,31,26,16,7,0,7,0,0,0,0,23,0,3,10,4,0,26,66,7,33,95,95,52,89,39,0,54,94,2,15,59,33,0,88,34,2,0,83,35,0,12,130,10,4,52,69,21,4,89,58,18,59,42,10,17,36,20,0,16,60,39,3,4,2,1,0,3,27,2,0,1,53,8,0,104,88,85,80,32,139,112,0,41,148,29,0,29,77,9,0,81,120,14,1,85,109,13,54,66,14,52,12,86,20,13,8,8,4,4,9,0,1,24,9,1,0,4,0,0,0,0,13,27,11,23,136,72,108,69,0,75,72,23,9,65,55,0,4,72,82,3,72,79,44,35,28,71,33,0,37,84,43,10,62,25,56,30,57,75,15,29,56,7,2,36,4,1,0,2,1,0,1,0,1,8,1,0,57,20,0,2,72,60,28,81,122,82,32,4,98,54,0,85,63,14,0,76,49,0,23,87,48,0,29,84,58,2,94,86,50,27,39,6,16,12,17,2,2,2,0,0,2,16,0,65,54,30,86,110

Nearest PDB structures (foldseek):
  8ieu-assembly1_A  TM=1.002E+00  e=1.534E-44  Campylobacter jejuni
  8khv-assembly1_A  TM=4.422E-01  e=4.248E-01  Spirosoma fluviale
  8khw-assembly1_A  TM=5.151E-01  e=1.205E+00  Bacteroides intestinalis
  2brv-assembly1_X  TM=3.611E-01  e=3.001E-01  Streptococcus pneumoniae
  7pkt-assembly1_Q  TM=4.440E-01  e=3.417E+00  Chlamydomonas reinhardtii

InterPro domains:
  IPR021365 Protein of unknown function DUF2891 [PF11199] (7-328)

Organism: Campylobacter jejuni subsp. jejuni serotype O:2 (strain ATCC 700819 / NCTC 11168) (NCBI:txid192222)

Radius of gyration: 46.32 Å; Cα contacts (8 Å, |Δi|>4): 3251; chains: 6; bounding box: 105×92×138 Å

Sequence (2007 aa):
PMEKFIKQFSFIALENIFRELPNKITHSFNDINDIKPPKLMYPIFYGSYDWHSSVHSHWLLVKILKDFSHFAPKDEIIKALDSQFSKEKAEGELKYLQNPAHKGFERPYGWGWFLKLTLEINLLAKENDKAEIWAKNLEGIADFFVKEFKEFLPKMDYPIRVGTHFNSSFALYFALEYARFKKDQELEYCIIQSAKKWFLSDKNMQALEPCGDEFLSPVLMEAVLLSAVLHKNDFVKFFKAYLPNLEAKEPATLFTPVSVSDRSDGKIAHLDGLNLSRAWCFKILSNFCDENLKILLRNNATEHFDKAIAHIEDDYLGSHWLGSFALLALDVDILPMEKFIKQFSFIALENIFRELPNKITHSFNDINDIKPPKLMYPIFYGSYDWHSSVHSHWLLVKILKDFSHFAPKDEIIKALDSQFSKEKAEGELKYLQNPAHKGFERPYGWGWFLKLTLEINLLAKENDKAEIWAKNLEGIADFFVKEFKEFLPKMDYPIRVGTHFNSSFALYFALEYARFKKDQELEYCIIQSAKKWFLSDKNMQALEPCGDEFLSPVLMEAVLLSAVLHKNDFVKFFKAYLPNLEAKEPATLFTPVSVSDRSDGKIAHLDGLNLSRAWCFKILSNFCDENLKILLRNNATEHFDKAIAHIEDDYLGSHWLGSFALLALDVDILPMEKFIKQFSFIALENIFRELPNKITHSFNDINDIKPPKLMYPIFYGSYDWHSSVHSHWLLVKILKDFSHFAPKDEIIKALDSQFSKEKAEGELKYLQNPAHKGFERPYGWGWFLKLTLEINLLAKENDKAEIWAKNLEGIADFFVKEFKEFLPKMDYPIRVGTHFNSSFALYFALEYARFKKDQELEYCIIQSAKKWFLSDKNMQALEPCGDEFLSPVLMEAVLLSAVLHKNDFVKFFKAYLPNLEAKEPATLFTPVSVSDRSDGKIAHLDGLNLSRAWCFKILSNFCDENLKILLRNNATEHFDKAIAHIEDDYLGSHWLGSFALLALDVDILPMEKFIKQFSFIALENIFRELPNKITHSFNDINDIKPPKLMYPIFYGSYDWHSSVHSHWLLVKILKDFSHFAPKDEIIKALDSQFSKEKAEGELKYLQNPAHKGFERPYGWGWFLKLTLEINLLAKENDKAEIWAKNLEGIADFFVKEFKEFLPKMDYPIRVGTHFNSSFALYFALEYARFKKDQELEYCIIQSAKKWFLSDKNMQALEPCGDEFLSPVLMEAVLLSAVLHKNDFVKFFKAYLPNLEAKEPATLFTPVSVSDRSDGKIAHLDGLNLSRAWCFKILSNFCDENLKILLRNNATEHFDKAIAHIEDDYLGSHWLGSFALLALDVDILPMEKFIKQFSFIALENIFRELPNKITHSFNDINDIKPPKLMYPIFYGSYDWHSSVHSHWLLVKILKDFSHFAPKDEIIKALDSQFSKEKAEGELKYLQNPAHKGFERPYGWGWFLKLTLEINLLAKENDKAEIWAKNLEGIADFFVKEFKEFLPKMDYPIRVGTHFNSSFALYFALEYARFKKDQELEYCIIQSAKKWFLSDKNMQALEPCGDEFLSPVLMEAVLLSAVLHKNDFVKFFKAYLPNLEAKEPATLFTPVSVSDRSDGKIAHLDGLNLSRAWCFKILSNFCDENLKILLRNNATEHFDKAIAHIEDDYLGSHWLGSFALLALDVDILEKFIKQFSFIALENIFRELPNKITHSFNDINDIKPPKLMYPIFYGSYDWHSSVHSHWLLVKILKDFSHFAPKDEIIKALDSQFSKEKAEGELKYLQNPAHKGFERPYGWGWFLKLTLEINLLAKENDKAEIWAKNLEGIADFFVKEFKEFLPKMDYPIRVGTHFNSSFALYFALEYARFKKDQELEYCIIQSAKKWFLSDKNMQALEPCGDEFLSPVLMEAVLLSAVLHKNDFVKFFKAYLPNLEAKEPATLFTPVSVSDRSDGKIAHLDGLNLSRAWCFKILSNFCDENLKILLRNNATEHFDKAIAHIEDDYLGSHWLGSFALLALDVDI

Secondary structure (DSSP, 8-state):
-HHHHHHHHHHHHHHHHH--SSEEEEEEESSTT----HHHH-TTT--SSSHHHHHHHHHHHHHHHHH-GGGS-HHHHHHHHHHHS-HHHHHHHHHHHH-GGGTTTTTTHHHHHHHHHHHHHHHHTTT-HHHHHHHHHHHHHHHHHHHHHHHHGGG-SS---SSSTT-HHHHHHHHHHHHHHHT-HHHHHHHHHHHHHHHTT--S-------TT-SS-HHHHHHHHHHHHS-HHHHHHHHHHHSTTGGGT-SGGGGSPPP-S-TTSTTTTHHHHHHHHHHHHHHHHHTTS-HHHHHHHHHHHHHHHHHHGGGTTS-HHHHTTHHHHHHHHHT----/-HHHHHHHHHHHHHHHHH---SEEEEEEESSTT----HHHH-TTT--SSSHHHHHHHHHHHHHHHHH-GGGS-HHHHHHHHHHHS-HHHHHHHHHHHH-GGGTTTTTTHHHHHHHHHHHHHHHHTTT-HHHHHHHHHHHHHHHHHHHHHHHHGGG-SS----SSTT-HHHHHHHHHHHHHHHT-HHHHHHHHHHHHHHHTT--S-------TT-SS-HHHHHHHHHHHHS-HHHHHHHHHHHSTTGGGT-SGGGGSPPP-S-TTSTTTTHHHHHHHHHHHHHHHHHTTS-HHHHHHHHHHHHHHHHHHGGGTTS-HHHHTTHHHHHHHHHT----/-HHHHHHHHHHHHHHHHH--SSEEEEEEESSTT----HHHH-TTT--SSSHHHHHHHHHHHHHHHHH-GGGS-HHHHHHHHHHHS-HHHHHHHHHHHH-GGGTTTTTTHHHHHHHHHHHHHHHHHTT-HHHHHHHHHTHHHHHHHHHHHHHHGGG-SS----SSTT-HHHHHHHHHHHHHHHT-HHHHHHHHHHHHHHHTT--S-------TT-SS-HHHHHHHHHHHHS-HHHHHHHHHHHSTTGGGT-SGGGGSPPP-S-TTSTTTTHHHHHHHHHHHHHHHHHTTS-HHHHHHHHHHHHHHHHHHGGGTTS-HHHHTTHHHHHHHHHT----/-HHHHHHHHHHHHHHHHH---SEEEEEEESSTT----HHHH-SSS--SSSHHHHHHHHHHHHHHHHH-GGGS-HHHHHHHHHHHS-HHHHHHHHHHHH-GGGTTTTTTHHHHHHHHHHHHHHHHHTT-SHHHHHHHHHHHHHHHHHHHHHHHGGG-SS---SSSTT-HHHHHHHHHHHHHHHT-HHHHHHHHHHHHHHHTT--S-------TT-SS-HHHHHHHHHHHHS-HHHHHHHHHHHSTTGGGT-SGGGGSPPP-S-TTSTTTTHHHHHHHHHHHHHHHHHTTS-HHHHHHHHHHHHHHHHHHGGGTTS-HHHHTTHHHHHHHHHH----/-HHHHHHHHHHHHHHHHT---SEEEEEEESSTT----HHHHSSSS--SSSHHHHHHHHHHHHHHHHH-GGGTTHHHHHHHHHHHS-HHHHHHHHHHHH-GGGTTTTTTHHHHHHHHHHHHHHHHTTT-HHHHHHHHHTHHHHHHHHHHHHHHGGG-SS----SSTT-HHHHHHHHHHHHHHTT-HHHHHHHHHHHHHHHTT--S-------TT-SS-HHHHHHHHHHHHS-HHHHHHHHHHHSTTGGGT-SGGGGSPPP-S-TTSTTTTHHHHHHHHHHHHHHHHHTTS-HHHHHHHHHHHHHHHHHHHTTTTSSHHHHTTHHHHHHHHHT----/-HHHHHHHHHHHHHHH--SSEEEEEEESSTT----HHHH-SSS--SSSHHHHHHHHHHHHHHHHH-GGGS-HHHHHHHHHHHS-HHHHHHHHHHHHSGGGTTTTTTHHHHHHHHHHHHHHHHTTT-TTHHHHHHHTHHHHHHHHHHHHHHGGG-SS---SSSTT-HHHHHHHHHHHHHHHT-HHHHHHHHHHHHHHHTT--S-------TT-SS-HHHHHHHHHHHHS-HHHHHHHHHHHSTTGGGT-SGGGGSPPP-S-TTSTTTTHHHHHHHHHHHHHHHHHTTS-HHHHHHHHHHHHHHHHHHHTTTTS-HHHHTTHHHHHHHHHT---

Foldseek 3Di:
DVLVLLAVLQVLLVCFQPAQPDADEDFFADDPVPDDQLCQQQVRQRGLRYRLLNLLSLLSLLLCQQPPCVSYPNVVSLVSLLVRLDLVNLVSNVVNDPPPRRPPPLPPLSLLSNLLSLVSLVVSVVPDVSSVNSNVSNVSVNVSSLVSLLVCLVVDQEADQAQASNHPLNSLLSVCVSCVVVVVVSSNVSSLVSLCSHPVPAFQDPQPDDDQQGLAGSLLSSLLSVCVNDDLVVSLVSVCRRNVCVLVCPPVVLLDQDDQDDCVDLRSVSSLSNLLQSLLSLQSVLQSDPPSSSVVSNVSSVVSLVVRVVCQPVDSSRSSHSSSSNVSSVPDDHD/DVLVLLAVLQVLLLCFQPAQPDADDDFFDDDPVPDDQLCQQQVQQRGLRYRLLNLLSLLSLLLCVQPPVVSHPNVSSLVSLLVRLDLVNLVSNVVNDPPVRCPPPLPPLSLLSNLLSLVSLVVSVVPDVSSVNSNVSNVSVNVSSLVSLLVCLVVPQEADQAQASSHRLNSLQSQCVSCVVVVVVSSNVSSLVSLCSHPQPAFQDPQPDDDQQGLAGSLLSSLLSVCVNDDLVSSLVSVCRNHVCVLVCPPVVLLDQDDQPDCVDLRSVSSLSNLLNSLLSLQSVLQSDDPSSVVVSNVSSVVSLVVRVVCQPVDSSRSSHSSSSNCSNVPRDRD/DCLVLLAVLQVLLVCFQPAQPDADDDFFADDPVPDDRLCQQQVGQRGLRYRQLNLLSLVSLLLCLQPPVVSHPNVVSLVSLLVRLALVNLVSNLVSDPDVRCPPPLPPLSLLSNLLSLVSLVVSCVPDVSSVRSNVSNVSVNVSSLVSLLVCLVVDQEADQAQASSHPLSSLLSQLVSCVVVVVVSSNVSSLVSLCNHPVPAFQDQQPDDDQQGLAGSLLSSLLSVCVNDDLVSSLVSVCRRHVCVLVCPPVVLLDQDDQDDCVDLRSVSSLSNLLNSLLSLQSVLQSDDPSSSVVSNVSSVVSLVVRVVCQPVDSSRSSHSSSSNVSNVPDDRD/DVLVLLAVLQVLLLCFQPAQPDADEDFFADDPVPDDQLCQQQVQQRGLRYRLLNLVSLVSLLLCLQPPCVSYPNVSSVVSLLVRLDQVNLVSNVVNDPPPRGPPPLPPLSLLSNLLSLVSLVSSVVPDPSSVSSNVSNVSVNVSSLVVLLVCLVVDQEADQAQASSHRLSSLLSQLVSCVVVVVVSSNVSSLVSLCNHPVPAFQDQQPDDDQQGLARSLLSSLLSVCVSDDLVVSLVSVCRNHVCVLVCPPVVLLDQDDQPDCVDLRSVSSLSNLLNSLLSLQSVLQSDDPSSSVVSNVSSVVSLVVRVVCQVVDSSRSSHSSSSNVSSVPRDRD/DCLVLLAVLQVLLLVFFPAQPDADDDDFAPDPVPDDRLCQQQVQQRTLRYRQLNLVSLVSLLLCLQPPCVSYPNVVSLVVVLVRLDLVSLVSNLVNDPPPRCPPPLPPLSLLSNLLSLVSLVSSVVPDVSSVNSNVSNVSVNVSSLVVLLVCLVVDQEADQAQASSHPLNSLLSQCVSCVVVVVVSSNVSSLVSLCNHPVPAFQDPQPDDDQQGLAGSLLSSLLSVCVSDDLVVSLVSVCRNHVCVLVCPPVVLLDQDDQDDCVDLRSVSSLSNLLQSLLSLQSCLQSDPPSSSVVSNVSSVVSLVVRVVCQVVDSSRSSHSSSSNCSNVPRDRD/DVLLAVLQVLLLCFQPAQPDADDDFFDDDPVPPDRLCQQQVQQRGLRYRLLNLLSLVSLLLCQQPPCVVHPNVSSLVSLLVRQAQVNLVSNVVNDPPVRGPPPLPPLSLLSNLLSLLSLVSSCVPDVSSVSSNVSNVSVNVSSLVSLLVCLVVDQEADQAQASNHPLSSLLSQCVSCVVVVVVSSNVSSLVSLCNHPQPAFQDPQPDDDQQGLAGRLLSSLLSVCVNDDLVSSLVSVCRRHVCVLVCPVVVLLDQDDQPDCVDLRSVSSLSNLLVSLLSLQSVLVSDDPSSSVVSNVSSVVSLVVRVVCQPVDSSRSSHSSSSNCSNVPRDD

B-factor: mean 37.03, std 16.21, range [11.8, 113.54]